Protein 5OGE (pdb70)

Foldseek 3Di:
DVQLFDCSLLVLLLVLVVLLVCCDPPVLDPPPDQQVLVLVLLLLVLLQVVLVVVVVPPAADDDDVLLVLCLVLLLLVLLLVVLLVQLVVLDPPLRLLLLLLVLLVVLLVVCCVQVVDDCDPLLVVLSVLLNVLSVLLVVFDDDPVSVVRNVVSSVSSSVSLSCNLRSLLNSCVVVVPAQSHSLNSNSVSNNVSSVVVSVVPGDDDPPVCPVVCDPSVSVSSSSSSVSVNSNSSSLSSCCHNPHSSRSSLSVSLSVLVVVVCCVVVPPDDGDVSNVVSSVSSVVSVVSNVVVVVVVVVVD/DPCLFDCSLLVLLLVLVVLLVCCDPPVLDPPPDQQVLVLVLLLLVLLQVVLVVVVVPPFADDDDVLLVLCLVLLLLVLLLVVLLVQLVVQDPPLVLLLLLLVLLVVLLVVLCVQVVDDCDPLLVVLSVLLNVLSCLQVVPDDDDHCHCSNVVSSVSSSVSLSCNLSSLLNSCVVVVNDLRHSLNSSSVSNNVSSVVVSVVPGDDDPPVCPVVCDPSVSVSSSSSSVSVSSNSSSLSSCCHNPNSSRSSLSVSLSVLVVVVCCVVVPPDDDDVSNVVSSVSSVVSVVSNVVVVVVVVVVD/DPPLFDCVLLVLLLVLVVLLVCCDPPVLDPPPDQQVLVLVLLLLVLLQVVLVVVVVPPFADDDDVLLVLCLVLLLLVLLLVVLLVQLVVQDPPLVLLLLLLVLLVVLLVVCCVQVVDDCDPLLVVLSVLLNVLSVLLVVFDDDDDPVCSNPSNVVSSVSSSVSLSCNLRSLLNSCVVVVNALRHSLNSSSVSNNVSSVVVSVVPGDDDPPVCPVVCDPSVSVSSSSSSVSVNSNSSSLSSCCHNPHSSRSSLSVSLSVLVVVVCCVVVPPDDGDVSNVVSSVSSVVSVVSNVVVVVVVVVVD/DPCLFDCSLLVLLLVLVVLLVCCDPPVLDPCPDQQVLVLVLLLLVLLQVVLVVVVVPPFADDDDVLLVLCLVLLLLVLLLVVLLVQLCVQDPPLRLLLLLLVLLVVLLVVCCVQVVDDCDPLLVVLSVLLNVLSVLLVVFDDDDPPPPVRCVRNVVSSVSSSVSLSCNLRSLLNSCVVVVGALRHSLNSSSVSNNVSSVVVSVVPGDDDPPVCPVVCDPSVSVSSSSSSVSVNSNSSSLSSCCHNPHSSRSSLSVSLSVLVVLVCCVVVPPDDGDVSNVVSSVSSVVSVVSNVVVVVVVVVVD/DVCLFDCSLLVLLLVLVVLLVCCDPPVLDPPPDQQVLVLVLLLLVLLQVCLVVVVVPPFADDDDVLLVLCLVLLLLVLLLVVLLVVLVVQFPPLRLLLLLLVLLVVLLVVCCVQVVDDCDPLLVVLSVLLNVLSVLLVVFDDRRPDDVCVTHDCNVVSSVSSSVSLSCNLRSLLSSCVVVVRAQRHSLNSNSVSNNVSSVVVSVVPGDDDPPVCDVVCDPSVSVSSSSSSVSVNSNSRSLSSCCHNPHSSRSSLSVSLSVLVVLVCCVVVPPDDGDVSNVVSSVSSVVSVVSNVVVVVVVVVVD/DPPLFDCVLLVLLLVLVVLLVCCDPPVLDPPPDQQVLVLVLLLLVLLQVVLVVVVVPPFADDDDVLLVLCLVLLLLVLLLVVLLVQLVVLDPPLRLLLLLLVLLVVLLVVLCVQVVDDCDPLLVVLSVLLNVLSVLLPVQDDDPPDDPPVVSVVRNVVSSVSSSVSLSCNLRSLLNSCVVVVRAQRHSLNSSSVSNNVVSVVVSVVPGDDDPPVCDVVCDPSVSVSSSSSSVSVNSNSRSLSSCCHRPHSSRSSLSVSLSVLVVVVCCVVVPPDDGDVSNVVSSVSSVVSVVSNVVVVVVVVVVD/DPPLFDCVLLVLLLVLVVLLVCCDPPVLDPPPDQQVLVLVLLLLVLLQVVLVVVVVPPFADDDDVLLVLCLVLLLLVLLLVVLLVQLVVLDPPLRLLLLLLVLLVVLLVVLCVQVVDDCDPLLVVLSVLLNVLSVLLVVFDDDDDDPPVRVPRSVVSSVSSSVSLSCNLRSLLNSCVVVVPALRHSLNSSSVSNNVSSVVVSVVPGDDDPPVCDVVCDPSVSVSSSSSSVSVNSNSSSLSSCCHNPHSSRSSLSVSLSVLVVVVCCVVVPPDDGDVSNVVSSVSSVVSVVSNVVVVVVVVVVDPDD/DPPLFDCSLLVLLLVLVVLLVCCDPPVLDPPPDQQVLVLVLLLLVLLQVVLVVVVVPPAADDDDVLLVLCLVLLLLVLLLVVLLVVLVVPDPPLRLLLLLLVLLVVLLVVLCVQVVDDCDPLLVVLSVLLNVLSVLLVVQDDCPDDDVVNVVSSVSSSVSLSCNLRSLLSSCVVVVRRQRHSLNSNSVSNNVVSVVVSVVPGDDDPPVCDVVCDPSVSVSSSSSSVSVNSNSRSLSSCCHNPHSSRSSLSVSLSVLVVLVCCVVVPPDDGDVSNVVSSVSSVVSVVSNVVVVVVVVVVD

InterPro domains:
  IPR013657 HUT1 [PF08449] (33-321)
  IPR037185 Multidrug transporter EmrE superfamily [SSF103481] (221-327)
  IPR050186 Triose Phosphate/Phosphate Translocator [PTHR11132] (23-329)

Nearest PDB structures (foldseek):
  5oge-assembly4_F  TM=1.003E+00  e=3.141E-38  Saccharomyces cerevisiae S288C
  5oge-assembly4_D  TM=9.972E-01  e=7.510E-37  Saccharomyces cerevisiae S288C
  5oge-assembly3_C  TM=9.976E-01  e=1.014E-36  Saccharomyces cerevisiae S288C
  5oge-assembly1_A  TM=1.000E+00  e=1.626E-36  Saccharomyces cerevisiae S288C
  5oge-assembly1_E  TM=9.940E-01  e=1.014E-36  Saccharomyces cerevisiae S288C

Radius of gyration: 61.3 Å; Cα contacts (8 Å, |Δi|>4): 2770; chains: 8; bounding box: 71×114×196 Å

Secondary structure (DSSP, 8-state):
--SSSTTHHHHHHHHHHHHHHHIIIIIS-----S-HHHHHHHHHHHHHHHHHHHHS-------SHHHHHHHHHHHHHHHHHHHHHHHHHHS-HHHHHHHHHHHHHHHHHHHHHHT-----HHHHHHHHHHHHHHHHHHHT---HHHHHHHHHHHHHHHHHHHHHHHHHHHHHHHTT--TTHHHHHHHHTHHHHHHHHHHHHS---HHHHHTTSSHHHHHHHHHHHHHHHHHHHHHHHHHHHS-HHHHHHHHHHTHHHHHHHHHHHS-----HHHHHHHHHHHHHHHHHHHHHHHHHHH-/---SSTTHHHHHHHHHHHHHHHIIIIIS-----S-HHHHHHHHHHHHHHHHHHHHS-------SHHHHHHHHHHHHHHHHHHHHHHHHHHS-HHHHHHHHHHHHHHHHHHTHHHH-----HHHHHHHHHHHHHHHHHHTT-------THHHHHHHHHHHHHHHHHHHHHHHHHHHT--HHHHHHHHHHTHHHHHHHHHHHHS---HHHHHTTSSHHHHHHHHHHHHHHHHHHHHHHHHHHHS-HHHHHHHHHHTHHHHHHHHHHHS-----HHHHHHHHHHHHHHHHHHHHHHHHHHH-/--SSSTTHHHHHHHHHHHHHHHIIIIIS-----S-HHHHHHHHHHHHHHHHHHHHS-------SHHHHHHHHHHHHHHHHHHHHHHHHHHS-HHHHHHHHHHHHHHHHHHHHHHT-----HHHHHHHHHHHHHHHHHHHTS------TTSHHHHHHHHHHHHHHHHHHHHHHHHHHHTT--HHHHHHHHHHTHHHHHHHHHHHHS---HHHHHTTSSHHHHHHHHHHHHHHHHHHHHHHHHHHHS-HHHHHHHHHHTHHHHHHHHHHHS-----HHHHHHHHHHHHHHHHHHHHHHHHHHH-/--SSSTTHHHHHHHHHHHHHHHIIIIIS-----S-HHHHHHHHHHHHHHHHHHHHS-------SHHHHHHHHHHHHHHHHHHHHHHHHHHS-HHHHHHHHHHHHHHHHHHHHHHT-----HHHHHHHHHHHHHHHHHHHTS------HHHHHHHHHHHHHHHHHHHHHHHHHHHHHHHTT--HHHHHHHHHHTHHHHHHHHHHHHS---HHHHHTTSSHHHHHHHHHHHHHHHHHHHHHHHHHHHS-HHHHHHHHHHTHHHHHHHHHHHS-----HHHHHHHHHHHHHHHHHHHHHHHHHHH-/--SSSTTHHHHHHHHHHHHHHHIIIIIS-----S-HHHHHHHHHHHHHHHHHHHHS-------SHHHHHHHHHHHHHHHHHHHHHHHHHHS-HHHHHHHHHHHHHHHHHHHHHHT-----HHHHHHHHHHHHHHHHHHHT-S------TTSS-THHHHHHHHHHHHHHHHHHHHHHHHHTT-TTHHHHHHHHHHHHHHHHHHHHHHS---HHHHHTTSSHHHHHHHHHHHHHHHHHHHHHHHHHHHS-HHHHHHHHHHTHHHHHHHHHHHS-----HHHHHHHHHHHHHHHHHHHHHHHHHHH-/----STTHHHHHHHHHHHHHHHIIIIIS-----S-HHHHHHHHHHHHHHHHHHHHS-------SHHHHHHHHHHHHHHHHHHHHHHHHHHS-HHHHHHHHHHHHHHHHHHHHHHT-----HHHHHHHHHHHHHHHHHHHTS-------TTTTHHHHHHHHHHHHHHHHHHHHHHHHHHHHTT-TTHHHHHHHHHHHHHHHHHHHHHHS---HHHHHTTSSHHHHHHHHHHHHHHHHHHHHHHHHHHHS-HHHHHHHHHHTHHHHHHHHHHHS-----HHHHHHHHHHHHHHHHHHHHHHHHHHH-/----STTHHHHHHHHHHHHHHHIIIIIS-----S-HHHHHHHHHHHHHHHHHHHHS-------SHHHHHHHHHHHHHHHHHHHHHHHHHHS-HHHHHHHHHHHHHHHHHHHHHHT-----HHHHHHHHHHHHHHHHHHHT-------HHHHHHHHHHHHHHHHHHHHHHHHHHHHHHHTT--HHHHHHHHHHTHHHHHHHHHHHHS---HHHHHTTSSHHHHHHHHHHHHHHHHHHHHHHHHHHHS-HHHHHHHHHHTHHHHHHHHHHHS-----HHHHHHHHHHHHHHHHHHHHHHHHHTTSS--/----STTHHHHHHHHHHHHHHHIIIIIS-----S-HHHHHHHHHHHHHHHHHHHHS-------SHHHHHHHHHHHHHHHHHHHHHHHHHHS-HHHHHHHHHHHHHHHHHHHHHHT-----HHHHHHHHHHHHHHHHHHHT--------HHHHHHHHHHHHHHHHHHHHHHHHHHTT-TTHHHHHHHHHHHHHHHHHHHHHHS---HHHHHTTSSHHHHHHHHHHHHHHHHHHHHHHHHHHHS-HHHHHHHHHHTHHHHHHHHHHHS-----HHHHHHHHHHHHHHHHHHHHHHHHHHH-

Organism: Saccharomyces cerevisiae (strain ATCC 204508 / S288c) (NCBI:txid559292)

GO terms:
  GO:0005458 GDP-mannose transmembrane transporter activity (F, IDA)
  GO:0005794 Golgi apparatus (C, IDA)
  GO:0005458 GDP-mannose transmembrane transporter activity (F, IMP)
  GO:0005739 mitochondrion (C, HDA)
  GO:1990570 GDP-mannose transmembrane transport (P, IMP)

Sequence (2417 aa):
SVANSGPISILSYCGSSILMTVTNKFVVNLKDFNMNFVMLFVQSLVCTITLIILRILGFRSLNKTDAKNWFPISFLLVLMIYTSSKALQYLAVPIYTIFKNLTIILIAYGEVLFFGGSVTSMELSSFLLMVLSSVVATWGDQAVASFNPGYFWMFTNCITSALFVLIMRKRIKLTNFKDFDTMFYNNVLALPILLLFSFCVEDWSSVNLTNNFSNDSLTAMIISGVASVGISYCSGWCVRVTSSTTYSMVGALNKLPIALSGLIFFDAPRNFLSILSIFIGFLSGIIYAVAKQKKQQAQSVANSGPISILSYCGSSILMTVTNKFVVNLKDFNMNFVMLFVQSLVCTITLIILRILGFRSLNKTDAKNWFPISFLLVLMIYTSSKALQYLAVPIYTIFKNLTIILIAYGEVLFFGGSVTSMELSSFLLMVLSSVVATWGDQQAVAFNPGYFWMFTNCITSALFVLIMRKRIKLTNFKDFDTMFYNNVLALPILLLFSFCVEDWSSVNLTNNFSNDSLTAMIISGVASVGISYCSGWCVRVTSSTTYSMVGALNKLPIALSGLIFFDAPRNFLSILSIFIGFLSGIIYAVAKQKKQQAQSVANSGPISILSYCGSSILMTVTNKFVVNLKDFNMNFVMLFVQSLVCTITLIILRILGFRSLNKTDAKNWFPISFLLVLMIYTSSKALQYLAVPIYTIFKNLTIILIAYGEVLFFGGSVTSMELSSFLLMVLSSVVATWGDQQAVAVASFNPGYFWMFTNCITSALFVLIMRKRIKLTNFKDFDTMFYNNVLALPILLLFSFCVEDWSSVNLTNNFSNDSLTAMIISGVASVGISYCSGWCVRVTSSTTYSMVGALNKLPIALSGLIFFDAPRNFLSILSIFIGFLSGIIYAVAKQKKQQAQSVANSGPISILSYCGSSILMTVTNKFVVNLKDFNMNFVMLFVQSLVCTITLIILRILGFRSLNKTDAKNWFPISFLLVLMIYTSSKALQYLAVPIYTIFKNLTIILIAYGEVLFFGGSVTSMELSSFLLMVLSSVVATWGDQQAVAAVASFNPGYFWMFTNCITSALFVLIMRKRIKLTNFKDFDTMFYNNVLALPILLLFSFCVEDWSSVNLTNNFSNDSLTAMIISGVASVGISYCSGWCVRVTSSTTYSMVGALNKLPIALSGLIFFDAPRNFLSILSIFIGFLSGIIYAVAKQKKQQAQSVANSGPISILSYCGSSILMTVTNKFVVNLKDFNMNFVMLFVQSLVCTITLIILRILGFRSLNKTDAKNWFPISFLLVLMIYTSSKALQYLAVPIYTIFKNLTIILIAYGEVLFFGGSVTSMELSSFLLMVLSSVVATWGDQQAVAAAVASFNPGYFWMFTNCITSALFVLIMRKRIKLTNFKDFDTMFYNNVLALPILLLFSFCVEDWSSVNLTNNFSNDSLTAMIISGVASVGISYCSGWCVRVTSSTTYSMVGALNKLPIALSGLIFFDAPRNFLSILSIFIGFLSGIIYAVAKQKKQQAQSVANSGPISILSYCGSSILMTVTNKFVVNLKDFNMNFVMLFVQSLVCTITLIILRILGFRSLNKTDAKNWFPISFLLVLMIYTSSKALQYLAVPIYTIFKNLTIILIAYGEVLFFGGSVTSMELSSFLLMVLSSVVATWGDQQAVAAGAVASFNPGYFWMFTNCITSALFVLIMRKRIKLTNFKDFDTMFYNNVLALPILLLFSFCVEDWSSVNLTNNFSNDSLTAMIISGVASVGISYCSGWCVRVTSSTTYSMVGALNKLPIALSGLIFFDAPRNFLSILSIFIGFLSGIIYAVAKQKKQQAQSVANSGPISILSYCGSSILMTVTNKFVVNLKDFNMNFVMLFVQSLVCTITLIILRILGFRSLNKTDAKNWFPISFLLVLMIYTSSKALQYLAVPIYTIFKNLTIILIAYGEVLFFGGSVTSMELSSFLLMVLSSVVATWGDQQAVAAVASFNPGYFWMFTNCITSALFVLIMRKRIKLTNFKDFDTMFYNNVLALPILLLFSFCVEDWSSVNLTNNFSNDSLTAMIISGVASVGISYCSGWCVRVTSSTTYSMVGALNKLPIALSGLIFFDAPRNFLSILSIFIGFLSGIIYAVAKQKKQQAQPLRSVANSGPISILSYCGSSILMTVTNKFVVNLKDFNMNFVMLFVQSLVCTITLIILRILGFRSLNKTDAKNWFPISFLLVLMIYTSSKALQYLAVPIYTIFKNLTIILIAYGEVLFFGGSVTSMELSSFLLMVLSSVVATWGDQQAVAANPGYFWMFTNCITSALFVLIMRKRIKLTNFKDFDTMFYNNVLALPILLLFSFCVEDWSSVNLTNNFSNDSLTAMIISGVASVGISYCSGWCVRVTSSTTYSMVGALNKLPIALSGLIFFDAPRNFLSILSIFIGFLSGIIYAVAKQKKQQAQ

Structure (mmCIF, N/CA/C/O backbone):
data_5OGE
#
_entry.id   5OGE
#
_cell.length_a   45.570
_cell.length_b   102.910
_cell.length_c   181.410
_cell.angle_alpha   89.92
_cell.angle_beta   90.12
_cell.angle_gamma   90.06
#
_symmetry.space_group_name_H-M   'P 1'
#
loop_
_entity.id
_entity.type
_entity.pdbx_description
1 polymer 'GDP-mannose transporter 1'
2 non-polymer '(2R)-2,3-dihydroxypropyl (9Z)-octadec-9-enoate'
#
loop_
_atom_site.group_PDB
_atom_site.id
_atom_site.type_symbol
_atom_site.label_atom_id
_atom_site.label_alt_id
_atom_site.label_comp_id
_atom_site.label_asym_id
_atom_site.label_entity_id
_atom_site.label_seq_id
_atom_site.pdbx_PDB_ins_code
_atom_site.Cartn_x
_atom_site.Cartn_y
_atom_site.Cartn_z
_atom_site.occupancy
_atom_site.B_iso_or_equiv
_atom_site.auth_seq_id
_atom_site.auth_comp_id
_atom_site.auth_asym_id
_atom_site.auth_atom_id
_atom_site.pdbx_PDB_model_num
ATOM 1 N N . SER A 1 16 ? -56.438 -28.426 29.150 1.00 116.72 16 SER A N 1
ATOM 2 C CA . SER A 1 16 ? -57.718 -27.786 29.377 1.00 142.93 16 SER A CA 1
ATOM 3 C C . SER A 1 16 ? -58.099 -27.861 30.829 1.00 175.11 16 SER A C 1
ATOM 4 O O . SER A 1 16 ? -57.259 -27.948 31.715 1.00 137.34 16 SER A O 1
ATOM 7 N N . VAL A 1 17 ? -59.397 -27.830 31.050 1.00 107.43 17 VAL A N 1
ATOM 8 C CA . VAL A 1 17 ? -59.964 -27.885 32.371 1.00 107.93 17 VAL A CA 1
ATOM 9 C C . VAL A 1 17 ? -59.422 -29.076 33.157 1.00 109.99 17 VAL A C 1
ATOM 10 O O . VAL A 1 17 ? -58.759 -28.909 34.172 1.00 108.52 17 VAL A O 1
ATOM 14 N N . ALA A 1 18 ? -59.655 -30.276 32.648 1.00 106.11 18 ALA A N 1
ATOM 15 C CA . ALA A 1 18 ? -59.253 -31.474 33.357 1.00 104.39 18 ALA A CA 1
ATOM 16 C C . ALA A 1 18 ? -57.930 -32.076 32.961 1.00 106.43 18 ALA A C 1
ATOM 17 O O . ALA A 1 18 ? -57.582 -33.140 33.460 1.00 104.77 18 ALA A O 1
ATOM 19 N N . ASN A 1 19 ? -57.192 -31.442 32.063 1.00 102.59 19 ASN A N 1
ATOM 20 C CA . ASN A 1 19 ? -55.906 -32.010 31.712 1.00 100.62 19 ASN A CA 1
ATOM 21 C C . ASN A 1 19 ? -54.829 -31.289 32.482 1.00 103.30 19 ASN A C 1
ATOM 22 O O . ASN A 1 19 ? -54.061 -30.521 31.925 1.00 102.83 19 ASN A O 1
ATOM 27 N N . SER A 1 20 ? -54.808 -31.540 33.790 1.00 98.80 20 SER A N 1
ATOM 28 C CA . SER A 1 20 ? -53.817 -30.932 34.694 1.00 97.71 20 SER A CA 1
ATOM 29 C C . SER A 1 20 ? -53.903 -31.380 36.177 1.00 99.22 20 SER A C 1
ATOM 30 O O . SER A 1 20 ? -54.947 -31.791 36.653 1.00 97.83 20 SER A O 1
ATOM 33 N N . GLY A 1 21 ? -52.774 -31.278 36.881 1.00 95.06 21 GLY A N 1
ATOM 34 C CA . GLY A 1 21 ? -52.630 -31.576 38.302 1.00 93.85 21 GLY A CA 1
ATOM 35 C C . GLY A 1 21 ? -52.865 -33.002 38.769 1.00 94.90 21 GLY A C 1
ATOM 36 O O . GLY A 1 21 ? -52.494 -33.963 38.085 1.00 93.34 21 GLY A O 1
ATOM 37 N N . PRO A 1 22 ? -53.467 -33.150 39.977 1.00 90.46 22 PRO A N 1
ATOM 38 C CA . PRO A 1 22 ? -53.693 -34.495 40.541 1.00 88.83 22 PRO A CA 1
ATOM 39 C C . PRO A 1 22 ? -54.771 -35.341 39.855 1.00 91.05 22 PRO A C 1
ATOM 40 O O . PRO A 1 22 ? -54.916 -36.515 40.195 1.00 89.15 22 PRO A O 1
ATOM 44 N N . ILE A 1 23 ? -55.512 -34.758 38.893 1.00 88.44 23 ILE A N 1
ATOM 45 C CA . ILE A 1 23 ? -56.555 -35.449 38.121 1.00 88.25 23 ILE A CA 1
ATOM 46 C C . ILE A 1 23 ? -55.912 -36.598 37.330 1.00 88.93 23 ILE A C 1
ATOM 47 O O . ILE A 1 23 ? -56.471 -37.692 37.287 1.00 87.54 23 ILE A O 1
ATOM 52 N N . SER A 1 24 ? -54.710 -36.349 36.766 1.00 84.13 24 SER A N 1
ATOM 53 C CA . SER A 1 24 ? -53.892 -37.309 36.022 1.00 82.65 24 SER A CA 1
ATOM 54 C C . SER A 1 24 ? -53.499 -38.507 36.889 1.00 85.03 24 SER A C 1
ATOM 55 O O . SER A 1 24 ? -53.497 -39.636 36.400 1.00 83.69 24 SER A O 1
ATOM 58 N N . ILE A 1 25 ? -53.146 -38.246 38.169 1.00 81.41 25 ILE A N 1
ATOM 59 C CA . ILE A 1 25 ? -52.762 -39.256 39.159 1.00 80.16 25 ILE A CA 1
ATOM 60 C C . ILE A 1 25 ? -53.962 -40.166 39.449 1.00 84.50 25 ILE A C 1
ATOM 61 O O . ILE A 1 25 ? -53.840 -41.383 39.301 1.00 83.37 25 ILE A O 1
ATOM 66 N N . LEU A 1 26 ? -55.128 -39.565 39.804 1.00 82.03 26 LEU A N 1
ATOM 67 C CA . LEU A 1 26 ? -56.388 -40.262 40.092 1.00 81.93 26 LEU A CA 1
ATOM 68 C C . LEU A 1 26 ? -56.837 -41.099 38.901 1.00 85.43 26 LEU A C 1
ATOM 69 O O . LEU A 1 26 ? -57.316 -42.218 39.096 1.00 85.10 26 LEU A O 1
ATOM 74 N N . SER A 1 27 ? -56.650 -40.565 37.671 1.00 81.76 27 SER A N 1
ATOM 75 C CA . SER A 1 27 ? -56.979 -41.244 36.416 1.00 81.42 27 SER A CA 1
ATOM 76 C C . SER A 1 27 ? -56.012 -42.400 36.152 1.00 84.21 27 SER A C 1
ATOM 77 O O . SER A 1 27 ? -56.465 -43.479 35.774 1.00 83.22 27 SER A O 1
ATOM 80 N N . TYR A 1 28 ? -54.691 -42.184 36.375 1.00 80.80 28 TYR A N 1
ATOM 81 C CA . TYR A 1 28 ? -53.656 -43.206 36.204 1.00 80.17 28 TYR A CA 1
ATOM 82 C C . TYR A 1 28 ? -53.887 -44.345 37.186 1.00 83.64 28 TYR A C 1
ATOM 83 O O . TYR A 1 28 ? -53.726 -45.505 36.812 1.00 82.92 28 TYR A O 1
ATOM 92 N N . CYS A 1 29 ? -54.330 -44.013 38.413 1.00 80.51 29 CYS A N 1
ATOM 93 C CA . CYS A 1 29 ? -54.645 -44.979 39.461 1.00 80.29 29 CYS A CA 1
ATOM 94 C C . CYS A 1 29 ? -55.845 -45.835 39.081 1.00 85.10 29 CYS A C 1
ATOM 95 O O . CYS A 1 29 ? -55.734 -47.056 39.103 1.00 84.42 29 CYS A O 1
ATOM 98 N N . GLY A 1 30 ? -56.951 -45.191 38.703 1.00 83.17 30 GLY A N 1
ATOM 99 C CA . GLY A 1 30 ? -58.183 -45.854 38.283 1.00 84.17 30 GLY A CA 1
ATOM 100 C C . GLY A 1 30 ? -58.004 -46.770 37.086 1.00 89.38 30 GLY A C 1
ATOM 101 O O . GLY A 1 30 ? -58.557 -47.874 37.060 1.00 89.09 30 GLY A O 1
ATOM 102 N N . SER A 1 31 ? -57.208 -46.322 36.094 1.00 86.92 31 SER A N 1
ATOM 103 C CA . SER A 1 31 ? -56.890 -47.090 34.886 1.00 86.88 31 SER A CA 1
ATOM 104 C C . SER A 1 31 ? -56.003 -48.296 35.223 1.00 90.95 31 SER A C 1
ATOM 105 O O . SER A 1 31 ? -56.100 -49.320 34.550 1.00 91.36 31 SER A O 1
ATOM 108 N N . SER A 1 32 ? -55.145 -48.171 36.261 1.00 86.58 32 SER A N 1
ATOM 109 C CA . SER A 1 32 ? -54.262 -49.238 36.733 1.00 85.54 32 SER A CA 1
ATOM 110 C C . SER A 1 32 ? -55.092 -50.285 37.470 1.00 89.92 32 SER A C 1
ATOM 111 O O . SER A 1 32 ? -54.828 -51.474 37.316 1.00 89.08 32 SER A O 1
ATOM 114 N N . ILE A 1 33 ? -56.109 -49.837 38.248 1.00 87.70 33 ILE A N 1
ATOM 115 C CA . ILE A 1 33 ? -57.047 -50.679 39.005 1.00 88.18 33 ILE A CA 1
ATOM 116 C C . ILE A 1 33 ? -57.883 -51.515 38.021 1.00 94.30 33 ILE A C 1
ATOM 117 O O . ILE A 1 33 ? -57.968 -52.734 38.181 1.00 93.94 33 ILE A O 1
ATOM 122 N N . LEU A 1 34 ? -58.469 -50.853 36.997 1.00 92.52 34 LEU A N 1
ATOM 123 C CA . LEU A 1 34 ? -59.287 -51.474 35.952 1.00 93.53 34 LEU A CA 1
ATOM 124 C C . LEU A 1 34 ? -58.492 -52.544 35.191 1.00 98.78 34 LEU A C 1
ATOM 125 O O . LEU A 1 34 ? -59.031 -53.615 34.913 1.00 98.56 34 LEU A O 1
ATOM 130 N N . MET A 1 35 ? -57.208 -52.259 34.885 1.00 96.12 35 MET A N 1
ATOM 131 C CA . MET A 1 35 ? -56.306 -53.167 34.175 1.00 95.94 35 MET A CA 1
ATOM 132 C C . MET A 1 35 ? -55.959 -54.389 35.017 1.00 99.11 35 MET A C 1
ATOM 133 O O . MET A 1 35 ? -55.816 -55.476 34.463 1.00 98.83 35 MET A O 1
ATOM 138 N N . THR A 1 36 ? -55.826 -54.214 36.348 1.00 95.02 36 THR A N 1
ATOM 139 C CA . THR A 1 36 ? -55.506 -55.298 37.279 1.00 94.34 36 THR A CA 1
ATOM 140 C C . THR A 1 36 ? -56.701 -56.240 37.461 1.00 98.00 36 THR A C 1
ATOM 141 O O . THR A 1 36 ? -56.514 -57.454 37.397 1.00 97.76 36 THR A O 1
ATOM 145 N N . VAL A 1 37 ? -57.920 -55.690 37.657 1.00 94.33 37 VAL A N 1
ATOM 146 C CA . VAL A 1 37 ? -59.139 -56.493 37.833 1.00 94.58 37 VAL A CA 1
ATOM 147 C C . VAL A 1 37 ? -59.530 -57.220 36.541 1.00 97.63 37 VAL A C 1
ATOM 148 O O . VAL A 1 37 ? -60.049 -58.329 36.621 1.00 97.86 37 VAL A O 1
ATOM 152 N N . THR A 1 38 ? -59.260 -56.617 35.362 1.00 92.87 38 THR A N 1
ATOM 153 C CA . THR A 1 38 ? -59.554 -57.244 34.072 1.00 92.55 38 THR A CA 1
ATOM 154 C C . THR A 1 38 ? -58.624 -58.442 33.863 1.00 95.41 38 THR A C 1
ATOM 155 O O . THR A 1 38 ? -59.102 -59.519 33.524 1.00 95.60 38 THR A O 1
ATOM 159 N N . ASN A 1 39 ? -57.319 -58.270 34.132 1.00 90.83 39 ASN A N 1
ATOM 160 C CA . ASN A 1 39 ? -56.313 -59.318 33.975 1.00 90.42 39 ASN A CA 1
ATOM 161 C C . ASN A 1 39 ? -56.472 -60.506 34.927 1.00 94.80 39 ASN A C 1
ATOM 162 O O . ASN A 1 39 ? -56.012 -61.594 34.585 1.00 94.54 39 ASN A O 1
ATOM 167 N N . LYS A 1 40 ? -57.116 -60.320 36.099 1.00 91.85 40 LYS A N 1
ATOM 168 C CA . LYS A 1 40 ? -57.288 -61.422 37.052 1.00 92.61 40 LYS A CA 1
ATOM 169 C C . LYS A 1 40 ? -58.739 -61.929 37.191 1.00 98.84 40 LYS A C 1
ATOM 170 O O . LYS A 1 40 ? -58.935 -63.010 37.753 1.00 99.51 40 LYS A O 1
ATOM 176 N N . PHE A 1 41 ? -59.743 -61.178 36.684 1.00 96.16 41 PHE A N 1
ATOM 177 C CA . PHE A 1 41 ? -61.147 -61.605 36.755 1.00 97.32 41 PHE A CA 1
ATOM 178 C C . PHE A 1 41 ? -61.774 -61.846 35.383 1.00 101.68 41 PHE A C 1
ATOM 179 O O . PHE A 1 41 ? -62.382 -62.895 35.182 1.00 102.05 41 PHE A O 1
ATOM 187 N N . VAL A 1 42 ? -61.631 -60.885 34.448 1.00 98.42 42 VAL A N 1
ATOM 188 C CA . VAL A 1 42 ? -62.210 -60.965 33.099 1.00 99.40 42 VAL A CA 1
ATOM 189 C C . VAL A 1 42 ? -61.387 -61.885 32.180 1.00 105.06 42 VAL A C 1
ATOM 190 O O . VAL A 1 42 ? -61.889 -62.918 31.732 1.00 105.02 42 VAL A O 1
ATOM 194 N N . VAL A 1 43 ? -60.134 -61.491 31.897 1.00 102.95 43 VAL A N 1
ATOM 195 C CA . VAL A 1 43 ? -59.209 -62.216 31.026 1.00 103.72 43 VAL A CA 1
ATOM 196 C C . VAL A 1 43 ? -58.100 -62.906 31.839 1.00 109.59 43 VAL A C 1
ATOM 197 O O . VAL A 1 43 ? -56.913 -62.818 31.512 1.00 108.24 43 VAL A O 1
ATOM 201 N N . ASN A 1 44 ? -58.517 -63.640 32.886 1.00 109.19 44 ASN A N 1
ATOM 202 C CA . ASN A 1 44 ? -57.618 -64.395 33.762 1.00 109.79 44 ASN A CA 1
ATOM 203 C C . ASN A 1 44 ? -56.951 -65.569 33.029 1.00 116.30 44 ASN A C 1
ATOM 204 O O . ASN A 1 44 ? -57.255 -65.816 31.853 1.00 116.69 44 ASN A O 1
ATOM 209 N N . LEU A 1 45 ? -56.011 -66.261 33.719 1.00 113.42 45 LEU A N 1
ATOM 210 C CA . LEU A 1 45 ? -55.224 -67.393 33.206 1.00 113.57 45 LEU A CA 1
ATOM 211 C C . LEU A 1 45 ? -54.481 -66.970 31.920 1.00 116.68 45 LEU A C 1
ATOM 212 O O . LEU A 1 45 ? -54.508 -67.653 30.890 1.00 116.56 45 LEU A O 1
ATOM 217 N N . LYS A 1 46 ? -53.848 -65.787 32.013 1.00 112.30 46 LYS A N 1
ATOM 218 C CA . LYS A 1 46 ? -53.080 -65.136 30.964 1.00 111.47 46 LYS A CA 1
ATOM 219 C C . LYS A 1 46 ? -51.563 -65.379 31.178 1.00 115.98 46 LYS A C 1
ATOM 220 O O . LYS A 1 46 ? -50.749 -64.453 31.097 1.00 114.61 46 LYS A O 1
ATOM 226 N N . ASP A 1 47 ? -51.197 -66.657 31.440 1.00 114.06 47 ASP A N 1
ATOM 227 C CA . ASP A 1 47 ? -49.815 -67.137 31.605 1.00 113.70 47 ASP A CA 1
ATOM 228 C C . ASP A 1 47 ? -49.326 -67.486 30.176 1.00 116.13 47 ASP A C 1
ATOM 229 O O . ASP A 1 47 ? -48.999 -68.633 29.847 1.00 116.30 47 ASP A O 1
ATOM 234 N N . PHE A 1 48 ? -49.343 -66.445 29.327 1.00 110.85 48 PHE A N 1
ATOM 235 C CA . PHE A 1 48 ? -49.036 -66.430 27.903 1.00 110.09 48 PHE A CA 1
ATOM 236 C C . PHE A 1 48 ? -47.620 -66.833 27.546 1.00 112.22 48 PHE A C 1
ATOM 237 O O . PHE A 1 48 ? -46.667 -66.502 28.257 1.00 111.56 48 PHE A O 1
ATOM 245 N N . ASN A 1 49 ? -47.496 -67.528 26.407 1.00 107.41 49 ASN A N 1
ATOM 246 C CA . ASN A 1 49 ? -46.236 -68.008 25.850 1.00 106.19 49 ASN A CA 1
ATOM 247 C C . ASN A 1 49 ? -45.648 -66.962 24.893 1.00 106.02 49 ASN A C 1
ATOM 248 O O . ASN A 1 49 ? -44.436 -66.950 24.680 1.00 105.38 49 ASN A O 1
ATOM 253 N N . MET A 1 50 ? -46.512 -66.082 24.329 1.00 99.59 50 MET A N 1
ATOM 254 C CA . MET A 1 50 ? -46.133 -65.019 23.390 1.00 97.38 50 MET A CA 1
ATOM 255 C C . MET A 1 50 ? -46.582 -63.638 23.893 1.00 98.46 50 MET A C 1
ATOM 256 O O . MET A 1 50 ? -47.540 -63.060 23.376 1.00 97.71 50 MET A O 1
ATOM 261 N N . ASN A 1 51 ? -45.862 -63.115 24.899 1.00 93.59 51 ASN A N 1
ATOM 262 C CA . ASN A 1 51 ? -46.122 -61.837 25.574 1.00 92.23 51 ASN A CA 1
ATOM 263 C C . ASN A 1 51 ? -45.995 -60.596 24.676 1.00 94.02 51 ASN A C 1
ATOM 264 O O . ASN A 1 51 ? -46.800 -59.680 24.828 1.00 93.67 51 ASN A O 1
ATOM 269 N N . PHE A 1 52 ? -44.994 -60.549 23.767 1.00 89.01 52 PHE A N 1
ATOM 270 C CA . PHE A 1 52 ? -44.792 -59.409 22.855 1.00 87.97 52 PHE A CA 1
ATOM 271 C C . PHE A 1 52 ? -45.900 -59.314 21.799 1.00 90.80 52 PHE A C 1
ATOM 272 O O . PHE A 1 52 ? -46.224 -58.213 21.358 1.00 90.02 52 PHE A O 1
ATOM 280 N N . VAL A 1 53 ? -46.476 -60.470 21.408 1.00 87.30 53 VAL A N 1
ATOM 281 C CA . VAL A 1 53 ? -47.585 -60.599 20.453 1.00 87.37 53 VAL A CA 1
ATOM 282 C C . VAL A 1 53 ? -48.855 -60.056 21.136 1.00 90.64 53 VAL A C 1
ATOM 283 O O . VAL A 1 53 ? -49.657 -59.368 20.501 1.00 90.22 53 VAL A O 1
ATOM 287 N N . MET A 1 54 ? -48.995 -60.336 22.446 1.00 86.74 54 MET A N 1
ATOM 288 C CA . MET A 1 54 ? -50.092 -59.876 23.295 1.00 86.62 54 MET A CA 1
ATOM 289 C C . MET A 1 54 ? -50.053 -58.354 23.426 1.00 88.97 54 MET A C 1
ATOM 290 O O . MET A 1 54 ? -51.104 -57.716 23.368 1.00 88.77 54 MET A O 1
ATOM 295 N N . LEU A 1 55 ? -48.839 -57.778 23.579 1.00 84.06 55 LEU A N 1
ATOM 296 C CA . LEU A 1 55 ? -48.612 -56.332 23.684 1.00 82.94 55 LEU A CA 1
ATOM 297 C C . LEU A 1 55 ? -48.778 -55.651 22.320 1.00 87.80 55 LEU A C 1
ATOM 298 O O . LEU A 1 55 ? -49.138 -54.473 22.268 1.00 87.92 55 LEU A O 1
ATOM 303 N N . PHE A 1 56 ? -48.514 -56.390 21.223 1.00 84.35 56 PHE A N 1
ATOM 304 C CA . PHE A 1 56 ? -48.660 -55.904 19.851 1.00 84.49 56 PHE A CA 1
ATOM 305 C C . PHE A 1 56 ? -50.143 -55.722 19.509 1.00 88.82 56 PHE A C 1
ATOM 306 O O . PHE A 1 56 ? -50.492 -54.784 18.789 1.00 88.99 56 PHE A O 1
ATOM 314 N N . VAL A 1 57 ? -51.006 -56.619 20.030 1.00 85.05 57 VAL A N 1
ATOM 315 C CA . VAL A 1 57 ? -52.460 -56.569 19.854 1.00 85.32 57 VAL A CA 1
ATOM 316 C C . VAL A 1 57 ? -53.013 -55.444 20.749 1.00 89.27 57 VAL A C 1
ATOM 317 O O . VAL A 1 57 ? -53.916 -54.720 20.327 1.00 89.34 57 VAL A O 1
ATOM 321 N N . GLN A 1 58 ? -52.427 -55.274 21.961 1.00 85.43 58 GLN A N 1
ATOM 322 C CA . GLN A 1 58 ? -52.785 -54.224 22.923 1.00 85.14 58 GLN A CA 1
ATOM 323 C C . GLN A 1 58 ? -52.497 -52.848 22.331 1.00 88.47 58 GLN A C 1
ATOM 324 O O . GLN A 1 58 ? -53.321 -51.946 22.470 1.00 88.43 58 GLN A O 1
ATOM 330 N N . SER A 1 59 ? -51.348 -52.708 21.636 1.00 84.41 59 SER A N 1
ATOM 331 C CA . SER A 1 59 ? -50.940 -51.472 20.969 1.00 84.29 59 SER A CA 1
ATOM 332 C C . SER A 1 59 ? -51.720 -51.237 19.664 1.00 89.15 59 SER A C 1
ATOM 333 O O . SER A 1 59 ? -51.820 -50.094 19.219 1.00 89.18 59 SER A O 1
ATOM 336 N N . LEU A 1 60 ? -52.280 -52.311 19.063 1.00 85.98 60 LEU A N 1
ATOM 337 C CA . LEU A 1 60 ? -53.102 -52.227 17.854 1.00 86.57 60 LEU A CA 1
ATOM 338 C C . LEU A 1 60 ? -54.467 -51.663 18.223 1.00 91.84 60 LEU A C 1
ATOM 339 O O . LEU A 1 60 ? -54.969 -50.790 17.518 1.00 92.06 60 LEU A O 1
ATOM 344 N N . VAL A 1 61 ? -55.055 -52.158 19.341 1.00 89.03 61 VAL A N 1
ATOM 345 C CA . VAL A 1 61 ? -56.352 -51.731 19.887 1.00 89.63 61 VAL A CA 1
ATOM 346 C C . VAL A 1 61 ? -56.293 -50.230 20.218 1.00 94.22 61 VAL A C 1
ATOM 347 O O . VAL A 1 61 ? -57.195 -49.492 19.822 1.00 94.88 61 VAL A O 1
ATOM 351 N N . CYS A 1 62 ? -55.209 -49.786 20.896 1.00 89.97 62 CYS A N 1
ATOM 352 C CA . CYS A 1 62 ? -54.975 -48.388 21.271 1.00 89.80 62 CYS A CA 1
ATOM 353 C C . CYS A 1 62 ? -54.856 -47.462 20.058 1.00 94.24 62 CYS A C 1
ATOM 354 O O . CYS A 1 62 ? -55.372 -46.348 20.105 1.00 94.61 62 CYS A O 1
ATOM 357 N N . THR A 1 63 ? -54.208 -47.938 18.967 1.00 90.29 63 THR A N 1
ATOM 358 C CA . THR A 1 63 ? -54.046 -47.222 17.696 1.00 90.51 63 THR A CA 1
ATOM 359 C C . THR A 1 63 ? -55.399 -47.123 16.967 1.00 94.85 63 THR A C 1
ATOM 360 O O . THR A 1 63 ? -55.759 -46.033 16.521 1.00 95.43 63 THR A O 1
ATOM 364 N N . ILE A 1 64 ? -56.141 -48.259 16.862 1.00 90.64 64 ILE A N 1
ATOM 365 C CA . ILE A 1 64 ? -57.461 -48.361 16.221 1.00 90.99 64 ILE A CA 1
ATOM 366 C C . ILE A 1 64 ? -58.467 -47.423 16.911 1.00 95.07 64 ILE A C 1
ATOM 367 O O . ILE A 1 64 ? -59.202 -46.723 16.217 1.00 95.89 64 ILE A O 1
ATOM 372 N N . THR A 1 65 ? -58.449 -47.370 18.260 1.00 90.72 65 THR A N 1
ATOM 373 C CA . THR A 1 65 ? -59.311 -46.498 19.064 1.00 91.07 65 THR A CA 1
ATOM 374 C C . THR A 1 65 ? -59.002 -45.032 18.736 1.00 95.79 65 THR A C 1
ATOM 375 O O . THR A 1 65 ? -59.928 -44.260 18.496 1.00 97.01 65 THR A O 1
ATOM 379 N N . LEU A 1 66 ? -57.702 -44.676 18.679 1.00 91.18 66 LEU A N 1
ATOM 380 C CA . LEU A 1 66 ? -57.220 -43.330 18.370 1.00 91.46 66 LEU A CA 1
ATOM 381 C C . LEU A 1 66 ? -57.645 -42.820 16.986 1.00 95.49 66 LEU A C 1
ATOM 382 O O . LEU A 1 66 ? -58.008 -41.650 16.868 1.00 96.06 66 LEU A O 1
ATOM 387 N N . ILE A 1 67 ? -57.620 -43.695 15.953 1.00 91.13 67 ILE A N 1
ATOM 388 C CA . ILE A 1 67 ? -58.006 -43.351 14.573 1.00 91.65 67 ILE A CA 1
ATOM 389 C C . ILE A 1 67 ? -59.535 -43.156 14.463 1.00 96.19 67 ILE A C 1
ATOM 390 O O . ILE A 1 67 ? -59.982 -42.197 13.822 1.00 97.19 67 ILE A O 1
ATOM 395 N N . ILE A 1 68 ? -60.320 -44.048 15.107 1.00 91.89 68 ILE A N 1
ATOM 396 C CA . ILE A 1 68 ? -61.787 -43.997 15.147 1.00 92.90 68 ILE A CA 1
ATOM 397 C C . ILE A 1 68 ? -62.244 -42.723 15.880 1.00 98.52 68 ILE A C 1
ATOM 398 O O . ILE A 1 68 ? -63.126 -42.022 15.386 1.00 99.45 68 ILE A O 1
ATOM 403 N N . LEU A 1 69 ? -61.615 -42.414 17.029 1.00 94.96 69 LEU A N 1
ATOM 404 C CA . LEU A 1 69 ? -61.930 -41.226 17.821 1.00 95.76 69 LEU A CA 1
ATOM 405 C C . LEU A 1 69 ? -61.506 -39.909 17.151 1.00 101.12 69 LEU A C 1
ATOM 406 O O . LEU A 1 69 ? -62.136 -38.887 17.415 1.00 101.65 69 LEU A O 1
ATOM 411 N N . ARG A 1 70 ? -60.470 -39.930 16.277 1.00 98.20 70 ARG A N 1
ATOM 412 C CA . ARG A 1 70 ? -60.001 -38.733 15.559 1.00 99.52 70 ARG A CA 1
ATOM 413 C C . ARG A 1 70 ? -60.998 -38.327 14.480 1.00 105.97 70 ARG A C 1
ATOM 414 O O . ARG A 1 70 ? -61.270 -37.135 14.317 1.00 107.20 70 ARG A O 1
ATOM 422 N N . ILE A 1 71 ? -61.547 -39.322 13.753 1.00 102.70 71 ILE A N 1
ATOM 423 C CA . ILE A 1 71 ? -62.543 -39.112 12.695 1.00 103.92 71 ILE A CA 1
ATOM 424 C C . ILE A 1 71 ? -63.960 -38.876 13.296 1.00 109.04 71 ILE A C 1
ATOM 425 O O . ILE A 1 71 ? -64.924 -38.697 12.551 1.00 109.76 71 ILE A O 1
ATOM 430 N N . LEU A 1 72 ? -64.063 -38.855 14.647 1.00 105.74 72 LEU A N 1
ATOM 431 C CA . LEU A 1 72 ? -65.294 -38.619 15.411 1.00 106.76 72 LEU A CA 1
ATOM 432 C C . LEU A 1 72 ? -65.066 -37.565 16.533 1.00 111.56 72 LEU A C 1
ATOM 433 O O . LEU A 1 72 ? -64.923 -37.905 17.716 1.00 110.45 72 LEU A O 1
ATOM 438 N N . GLY A 1 73 ? -65.031 -36.296 16.129 1.00 109.32 73 GLY A N 1
ATOM 439 C CA . GLY A 1 73 ? -64.838 -35.162 17.027 1.00 143.27 73 GLY A CA 1
ATOM 440 C C . GLY A 1 73 ? -64.955 -33.821 16.333 1.00 187.40 73 GLY A C 1
ATOM 441 O O . GLY A 1 73 ? -65.955 -33.116 16.483 1.00 154.77 73 GLY A O 1
ATOM 442 N N . PHE A 1 77 ? -57.334 -33.640 17.769 1.00 95.65 77 PHE A N 1
ATOM 443 C CA . PHE A 1 77 ? -57.075 -34.780 18.645 1.00 93.75 77 PHE A CA 1
ATOM 444 C C . PHE A 1 77 ? -55.566 -35.104 18.722 1.00 97.98 77 PHE A C 1
ATOM 445 O O . PHE A 1 77 ? -54.944 -34.901 19.767 1.00 97.16 77 PHE A O 1
ATOM 453 N N . ARG A 1 78 ? -54.988 -35.589 17.609 1.00 95.43 78 ARG A N 1
ATOM 454 C CA . ARG A 1 78 ? -53.590 -36.017 17.492 1.00 94.76 78 ARG A CA 1
ATOM 455 C C . ARG A 1 78 ? -52.931 -35.546 16.170 1.00 102.03 78 ARG A C 1
ATOM 456 O O . ARG A 1 78 ? -53.545 -34.780 15.420 1.00 103.51 78 ARG A O 1
ATOM 464 N N . SER A 1 79 ? -51.675 -35.989 15.898 1.00 99.06 79 SER A N 1
ATOM 465 C CA . SER A 1 79 ? -50.919 -35.639 14.685 1.00 100.12 79 SER A CA 1
ATOM 466 C C . SER A 1 79 ? -49.976 -36.763 14.193 1.00 104.96 79 SER A C 1
ATOM 467 O O . SER A 1 79 ? -49.460 -37.534 15.004 1.00 103.49 79 SER A O 1
ATOM 470 N N . LEU A 1 80 ? -49.776 -36.856 12.861 1.00 103.20 80 LEU A N 1
ATOM 471 C CA . LEU A 1 80 ? -48.895 -37.831 12.202 1.00 102.88 80 LEU A CA 1
ATOM 472 C C . LEU A 1 80 ? -47.695 -37.083 11.582 1.00 107.75 80 LEU A C 1
ATOM 473 O O . LEU A 1 80 ? -47.906 -36.063 10.914 1.00 109.20 80 LEU A O 1
ATOM 478 N N . ASN A 1 81 ? -46.446 -37.574 11.803 1.00 102.76 81 ASN A N 1
ATOM 479 C CA . ASN A 1 81 ? -45.228 -36.909 11.295 1.00 102.84 81 ASN A CA 1
ATOM 480 C C . ASN A 1 81 ? -44.077 -37.869 10.943 1.00 104.80 81 ASN A C 1
ATOM 481 O O . ASN A 1 81 ? -44.256 -39.086 10.998 1.00 103.41 81 ASN A O 1
ATOM 486 N N . LYS A 1 82 ? -42.900 -37.304 10.562 1.00 101.14 82 LYS A N 1
ATOM 487 C CA . LYS A 1 82 ? -41.676 -38.029 10.199 1.00 100.22 82 LYS A CA 1
ATOM 488 C C . LYS A 1 82 ? -40.408 -37.456 10.868 1.00 104.10 82 LYS A C 1
ATOM 489 O O . LYS A 1 82 ? -39.395 -38.156 10.957 1.00 102.88 82 LYS A O 1
ATOM 495 N N . THR A 1 83 ? -40.467 -36.193 11.339 1.00 101.49 83 THR A N 1
ATOM 496 C CA . THR A 1 83 ? -39.384 -35.543 12.088 1.00 101.20 83 THR A CA 1
ATOM 497 C C . THR A 1 83 ? -39.523 -36.029 13.535 1.00 103.16 83 THR A C 1
ATOM 498 O O . THR A 1 83 ? -38.543 -36.478 14.129 1.00 102.02 83 THR A O 1
ATOM 502 N N . ASP A 1 84 ? -40.767 -35.964 14.074 1.00 98.92 84 ASP A N 1
ATOM 503 C CA . ASP A 1 84 ? -41.153 -36.399 15.419 1.00 97.19 84 ASP A CA 1
ATOM 504 C C . ASP A 1 84 ? -41.026 -37.915 15.559 1.00 99.23 84 ASP A C 1
ATOM 505 O O . ASP A 1 84 ? -40.735 -38.393 16.651 1.00 97.81 84 ASP A O 1
ATOM 510 N N . ALA A 1 85 ? -41.249 -38.663 14.458 1.00 95.73 85 ALA A N 1
ATOM 511 C CA . ALA A 1 85 ? -41.166 -40.123 14.406 1.00 94.53 85 ALA A CA 1
ATOM 512 C C . ALA A 1 85 ? -39.740 -40.642 14.638 1.00 99.13 85 ALA A C 1
ATOM 513 O O . ALA A 1 85 ? -39.564 -41.593 15.401 1.00 97.81 85 ALA A O 1
ATOM 515 N N . LYS A 1 86 ? -38.724 -40.015 14.005 1.00 97.33 86 LYS A N 1
ATOM 516 C CA . LYS A 1 86 ? -37.329 -40.437 14.179 1.00 97.17 86 LYS A CA 1
ATOM 517 C C . LYS A 1 86 ? -36.751 -40.019 15.542 1.00 100.63 86 LYS A C 1
ATOM 518 O O . LYS A 1 86 ? -35.773 -40.617 16.002 1.00 100.08 86 LYS A O 1
ATOM 524 N N . ASN A 1 87 ? -37.384 -39.032 16.200 1.00 97.00 87 ASN A N 1
ATOM 525 C CA . ASN A 1 87 ? -37.010 -38.563 17.534 1.00 96.31 87 ASN A CA 1
ATOM 526 C C . ASN A 1 87 ? -37.757 -39.346 18.618 1.00 98.08 87 ASN A C 1
ATOM 527 O O . ASN A 1 87 ? -37.264 -39.448 19.743 1.00 96.77 87 ASN A O 1
ATOM 532 N N . TRP A 1 88 ? -38.952 -39.876 18.283 1.00 93.91 88 TRP A N 1
ATOM 533 C CA . TRP A 1 88 ? -39.759 -40.666 19.205 1.00 92.48 88 TRP A CA 1
ATOM 534 C C . TRP A 1 88 ? -39.349 -42.132 19.179 1.00 96.15 88 TRP A C 1
ATOM 535 O O . TRP A 1 88 ? -39.600 -42.840 20.156 1.00 95.53 88 TRP A O 1
ATOM 546 N N . PHE A 1 89 ? -38.686 -42.584 18.088 1.00 92.70 89 PHE A N 1
ATOM 547 C CA . PHE A 1 89 ? -38.235 -43.970 17.929 1.00 91.85 89 PHE A CA 1
ATOM 548 C C . PHE A 1 89 ? -37.366 -44.481 19.104 1.00 93.01 89 PHE A C 1
ATOM 549 O O . PHE A 1 89 ? -37.666 -45.578 19.582 1.00 91.70 89 PHE A O 1
ATOM 557 N N . PRO A 1 90 ? -36.376 -43.718 19.658 1.00 88.50 90 PRO A N 1
ATOM 558 C CA . PRO A 1 90 ? -35.632 -44.232 20.825 1.00 87.12 90 PRO A CA 1
ATOM 559 C C . PRO A 1 90 ? -36.512 -44.462 22.060 1.00 88.43 90 PRO A C 1
ATOM 560 O O . PRO A 1 90 ? -36.279 -45.434 22.768 1.00 87.05 90 PRO A O 1
ATOM 564 N N . ILE A 1 91 ? -37.543 -43.606 22.286 1.00 84.02 91 ILE A N 1
ATOM 565 C CA . ILE A 1 91 ? -38.501 -43.702 23.402 1.00 82.76 91 ILE A CA 1
ATOM 566 C C . ILE A 1 91 ? -39.300 -44.998 23.305 1.00 86.45 91 ILE A C 1
ATOM 567 O O . ILE A 1 91 ? -39.454 -45.694 24.308 1.00 85.65 91 ILE A O 1
ATOM 572 N N . SER A 1 92 ? -39.788 -45.323 22.096 1.00 83.74 92 SER A N 1
ATOM 573 C CA . SER A 1 92 ? -40.531 -46.549 21.801 1.00 83.34 92 SER A CA 1
ATOM 574 C C . SER A 1 92 ? -39.625 -47.778 21.906 1.00 86.33 92 SER A C 1
ATOM 575 O O . SER A 1 92 ? -40.075 -48.817 22.390 1.00 85.65 92 SER A O 1
ATOM 578 N N . PHE A 1 93 ? -38.345 -47.653 21.483 1.00 82.15 93 PHE A N 1
ATOM 579 C CA . PHE A 1 93 ? -37.365 -48.732 21.591 1.00 81.06 93 PHE A CA 1
ATOM 580 C C . PHE A 1 93 ? -37.042 -49.007 23.061 1.00 84.55 93 PHE A C 1
ATOM 581 O O . PHE A 1 93 ? -36.994 -50.172 23.460 1.00 84.00 93 PHE A O 1
ATOM 589 N N . LEU A 1 94 ? -36.841 -47.933 23.860 1.00 80.72 94 LEU A N 1
ATOM 590 C CA . LEU A 1 94 ? -36.568 -47.997 25.295 1.00 79.68 94 LEU A CA 1
ATOM 591 C C . LEU A 1 94 ? -37.714 -48.692 26.018 1.00 82.58 94 LEU A C 1
ATOM 592 O O . LEU A 1 94 ? -37.453 -49.490 26.909 1.00 82.59 94 LEU A O 1
ATOM 597 N N . LEU A 1 95 ? -38.971 -48.433 25.591 1.00 78.19 95 LEU A N 1
ATOM 598 C CA . LEU A 1 95 ? -40.198 -49.016 26.144 1.00 77.24 95 LEU A CA 1
ATOM 599 C C . LEU A 1 95 ? -40.207 -50.535 25.990 1.00 80.44 95 LEU A C 1
ATOM 600 O O . LEU A 1 95 ? -40.418 -51.239 26.977 1.00 79.88 95 LEU A O 1
ATOM 605 N N . VAL A 1 96 ? -40.001 -51.033 24.752 1.00 76.67 96 VAL A N 1
ATOM 606 C CA . VAL A 1 96 ? -40.001 -52.464 24.423 1.00 76.02 96 VAL A CA 1
ATOM 607 C C . VAL A 1 96 ? -38.819 -53.178 25.118 1.00 79.01 96 VAL A C 1
ATOM 608 O O . VAL A 1 96 ? -38.982 -54.295 25.625 1.00 78.09 96 VAL A O 1
ATOM 612 N N . LEU A 1 97 ? -37.654 -52.508 25.179 1.00 75.07 97 LEU A N 1
ATOM 613 C CA . LEU A 1 97 ? -36.461 -53.036 25.837 1.00 74.59 97 LEU A CA 1
ATOM 614 C C . LEU A 1 97 ? -36.669 -53.090 27.357 1.00 78.16 97 LEU A C 1
ATOM 615 O O . LEU A 1 97 ? -36.216 -54.039 27.998 1.00 77.81 97 LEU A O 1
ATOM 620 N N . MET A 1 98 ? -37.392 -52.094 27.915 1.00 74.50 98 MET A N 1
ATOM 621 C CA . MET A 1 98 ? -37.742 -51.989 29.333 1.00 74.05 98 MET A CA 1
ATOM 622 C C . MET A 1 98 ? -38.565 -53.210 29.743 1.00 76.73 98 MET A C 1
ATOM 623 O O . MET A 1 98 ? -38.290 -53.800 30.782 1.00 76.06 98 MET A O 1
ATOM 628 N N . ILE A 1 99 ? -39.545 -53.602 28.901 1.00 73.33 99 ILE A N 1
ATOM 629 C CA . ILE A 1 99 ? -40.409 -54.773 29.097 1.00 72.99 99 ILE A CA 1
ATOM 630 C C . ILE A 1 99 ? -39.563 -56.048 28.995 1.00 76.69 99 ILE A C 1
ATOM 631 O O . ILE A 1 99 ? -39.716 -56.941 29.835 1.00 76.26 99 ILE A O 1
ATOM 636 N N . TYR A 1 100 ? -38.666 -56.119 27.976 1.00 72.96 100 TYR A N 1
ATOM 637 C CA . TYR A 1 100 ? -37.796 -57.277 27.759 1.00 72.90 100 TYR A CA 1
ATOM 638 C C . TYR A 1 100 ? -36.851 -57.547 28.938 1.00 76.98 100 TYR A C 1
ATOM 639 O O . TYR A 1 100 ? -36.727 -58.698 29.363 1.00 76.70 100 TYR A O 1
ATOM 648 N N . THR A 1 101 ? -36.202 -56.500 29.466 1.00 73.33 101 THR A N 1
ATOM 649 C CA . THR A 1 101 ? -35.293 -56.621 30.608 1.00 72.93 101 THR A CA 1
ATOM 650 C C . THR A 1 101 ? -36.063 -56.968 31.887 1.00 76.25 101 THR A C 1
ATOM 651 O O . THR A 1 101 ? -35.571 -57.763 32.682 1.00 75.64 101 THR A O 1
ATOM 655 N N . SER A 1 102 ? -37.286 -56.408 32.049 1.00 72.78 102 SER A N 1
ATOM 656 C CA . SER A 1 102 ? -38.177 -56.644 33.190 1.00 72.68 102 SER A CA 1
ATOM 657 C C . SER A 1 102 ? -38.621 -58.101 33.265 1.00 76.90 102 SER A C 1
ATOM 658 O O . SER A 1 102 ? -38.557 -58.700 34.339 1.00 76.80 102 SER A O 1
ATOM 661 N N . SER A 1 103 ? -39.083 -58.661 32.130 1.00 73.88 103 SER A N 1
ATOM 662 C CA . SER A 1 103 ? -39.527 -60.054 32.011 1.00 74.04 103 SER A CA 1
ATOM 663 C C . SER A 1 103 ? -38.362 -61.022 32.253 1.00 77.70 103 SER A C 1
ATOM 664 O O . SER A 1 103 ? -38.536 -62.009 32.973 1.00 77.09 103 SER A O 1
ATOM 667 N N . LYS A 1 104 ? -37.167 -60.707 31.691 1.00 74.37 104 LYS A N 1
ATOM 668 C CA . LYS A 1 104 ? -35.943 -61.497 31.852 1.00 74.58 104 LYS A CA 1
ATOM 669 C C . LYS A 1 104 ? -35.392 -61.430 33.280 1.00 78.36 104 LYS A C 1
ATOM 670 O O . LYS A 1 104 ? -34.800 -62.406 33.743 1.00 78.67 104 LYS A O 1
ATOM 676 N N . ALA A 1 105 ? -35.598 -60.291 33.978 1.00 74.05 105 ALA A N 1
ATOM 677 C CA . ALA A 1 105 ? -35.185 -60.111 35.374 1.00 73.62 105 ALA A CA 1
ATOM 678 C C . ALA A 1 105 ? -36.091 -60.955 36.263 1.00 77.29 105 ALA A C 1
ATOM 679 O O . ALA A 1 105 ? -35.591 -61.713 37.089 1.00 76.54 105 ALA A O 1
ATOM 681 N N . LEU A 1 106 ? -37.420 -60.869 36.038 1.00 74.50 106 LEU A N 1
ATOM 682 C CA . LEU A 1 106 ? -38.453 -61.613 36.764 1.00 74.74 106 LEU A CA 1
ATOM 683 C C . LEU A 1 106 ? -38.401 -63.135 36.535 1.00 81.37 106 LEU A C 1
ATOM 684 O O . LEU A 1 106 ? -38.972 -63.890 37.333 1.00 82.27 106 LEU A O 1
ATOM 689 N N . GLN A 1 107 ? -37.712 -63.586 35.462 1.00 77.98 107 GLN A N 1
ATOM 690 C CA . GLN A 1 107 ? -37.534 -65.005 35.156 1.00 78.31 107 GLN A CA 1
ATOM 691 C C . GLN A 1 107 ? -36.644 -65.667 36.210 1.00 81.89 107 GLN A C 1
ATOM 692 O O . GLN A 1 107 ? -36.918 -66.801 36.613 1.00 82.08 107 GLN A O 1
ATOM 698 N N . TYR A 1 108 ? -35.603 -64.936 36.675 1.00 77.48 108 TYR A N 1
ATOM 699 C CA . TYR A 1 108 ? -34.634 -65.399 37.676 1.00 77.11 108 TYR A CA 1
ATOM 700 C C . TYR A 1 108 ? -34.860 -64.807 39.076 1.00 77.62 108 TYR A C 1
ATOM 701 O O . TYR A 1 108 ? -34.567 -65.479 40.066 1.00 77.88 108 TYR A O 1
ATOM 710 N N . LEU A 1 109 ? -35.347 -63.560 39.160 1.00 70.95 109 LEU A N 1
ATOM 711 C CA . LEU A 1 109 ? -35.576 -62.869 40.430 1.00 69.94 109 LEU A CA 1
ATOM 712 C C . LEU A 1 109 ? -37.009 -62.983 40.956 1.00 74.09 109 LEU A C 1
ATOM 713 O O . LEU A 1 109 ? -37.961 -63.006 40.169 1.00 74.20 109 LEU A O 1
ATOM 718 N N . ALA A 1 110 ? -37.155 -63.056 42.294 1.00 70.15 110 ALA A N 1
ATOM 719 C CA . ALA A 1 110 ? -38.444 -63.143 42.982 1.00 69.51 110 ALA A CA 1
ATOM 720 C C . ALA A 1 110 ? -39.172 -61.795 42.948 1.00 72.47 110 ALA A C 1
ATOM 721 O O . ALA A 1 110 ? -38.521 -60.750 42.916 1.00 71.92 110 ALA A O 1
ATOM 723 N N . VAL A 1 111 ? -40.519 -61.825 42.955 1.00 68.76 111 VAL A N 1
ATOM 724 C CA . VAL A 1 111 ? -41.384 -60.633 42.914 1.00 67.86 111 VAL A CA 1
ATOM 725 C C . VAL A 1 111 ? -41.056 -59.600 44.029 1.00 70.41 111 VAL A C 1
ATOM 726 O O . VAL A 1 111 ? -40.878 -58.433 43.671 1.00 69.45 111 VAL A O 1
ATOM 730 N N . PRO A 1 112 ? -40.948 -59.954 45.345 1.00 66.50 112 PRO A N 1
ATOM 731 C CA . PRO A 1 112 ? -40.642 -58.918 46.350 1.00 65.97 112 PRO A CA 1
ATOM 732 C C . PRO A 1 112 ? -39.262 -58.281 46.191 1.00 69.82 112 PRO A C 1
ATOM 733 O O . PRO A 1 112 ? -39.103 -57.104 46.520 1.00 68.36 112 PRO A O 1
ATOM 737 N N . ILE A 1 113 ? -38.283 -59.056 45.658 1.00 67.76 113 ILE A N 1
ATOM 738 C CA . ILE A 1 113 ? -36.909 -58.620 45.371 1.00 68.07 113 ILE A CA 1
ATOM 739 C C . ILE A 1 113 ? -36.940 -57.644 44.189 1.00 73.16 113 ILE A C 1
ATOM 740 O O . ILE A 1 113 ? -36.291 -56.596 44.238 1.00 72.99 113 ILE A O 1
ATOM 745 N N . TYR A 1 114 ? -37.723 -57.979 43.148 1.00 70.21 114 TYR A N 1
ATOM 746 C CA . TYR A 1 114 ? -37.903 -57.151 41.959 1.00 70.10 114 TYR A CA 1
ATOM 747 C C . TYR A 1 114 ? -38.447 -55.776 42.357 1.00 74.48 114 TYR A C 1
ATOM 748 O O . TYR A 1 114 ? -37.996 -54.769 41.808 1.00 74.85 114 TYR A O 1
ATOM 757 N N . THR A 1 115 ? -39.381 -55.738 43.334 1.00 70.52 115 THR A N 1
ATOM 758 C CA . THR A 1 115 ? -39.999 -54.503 43.828 1.00 70.01 115 THR A CA 1
ATOM 759 C C . THR A 1 115 ? -38.990 -53.614 44.579 1.00 73.31 115 THR A C 1
ATOM 760 O O . THR A 1 115 ? -39.146 -52.394 44.541 1.00 72.23 115 THR A O 1
ATOM 764 N N . ILE A 1 116 ? -37.949 -54.207 45.225 1.00 70.27 116 ILE A N 1
ATOM 765 C CA . ILE A 1 116 ? -36.913 -53.433 45.934 1.00 70.15 116 ILE A CA 1
ATOM 766 C C . ILE A 1 116 ? -36.154 -52.556 44.924 1.00 74.82 116 ILE A C 1
ATOM 767 O O . ILE A 1 116 ? -36.116 -51.333 45.089 1.00 74.38 116 ILE A O 1
ATOM 772 N N . PHE A 1 117 ? -35.591 -53.188 43.867 1.00 71.78 117 PHE A N 1
ATOM 773 C CA . PHE A 1 117 ? -34.847 -52.509 42.808 1.00 71.78 117 PHE A CA 1
ATOM 774 C C . PHE A 1 117 ? -35.735 -51.570 42.008 1.00 75.96 117 PHE A C 1
ATOM 775 O O . PHE A 1 117 ? -35.258 -50.519 41.581 1.00 76.60 117 PHE A O 1
ATOM 783 N N . LYS A 1 118 ? -37.025 -51.930 41.822 1.00 71.27 118 LYS A N 1
ATOM 784 C CA . LYS A 1 118 ? -37.989 -51.084 41.120 1.00 70.48 118 LYS A CA 1
ATOM 785 C C . LYS A 1 118 ? -38.278 -49.805 41.911 1.00 75.43 118 LYS A C 1
ATOM 786 O O . LYS A 1 118 ? -38.552 -48.767 41.306 1.00 75.20 118 LYS A O 1
ATOM 792 N N . ASN A 1 119 ? -38.185 -49.876 43.262 1.00 72.42 119 ASN A N 1
ATOM 793 C CA . ASN A 1 119 ? -38.362 -48.729 44.158 1.00 72.13 119 ASN A CA 1
ATOM 794 C C . ASN A 1 119 ? -37.074 -47.907 44.226 1.00 75.21 119 ASN A C 1
ATOM 795 O O . ASN A 1 119 ? -37.125 -46.693 44.429 1.00 73.61 119 ASN A O 1
ATOM 800 N N . LEU A 1 120 ? -35.923 -48.574 43.998 1.00 73.03 120 LEU A N 1
ATOM 801 C CA . LEU A 1 120 ? -34.596 -47.958 43.950 1.00 73.92 120 LEU A CA 1
ATOM 802 C C . LEU A 1 120 ? -34.431 -47.100 42.690 1.00 79.62 120 LEU A C 1
ATOM 803 O O . LEU A 1 120 ? -33.679 -46.123 42.729 1.00 79.85 120 LEU A O 1
ATOM 808 N N . THR A 1 121 ? -35.144 -47.451 41.582 1.00 77.05 121 THR A N 1
ATOM 809 C CA . THR A 1 121 ? -35.113 -46.689 40.323 1.00 77.54 121 THR A CA 1
ATOM 810 C C . THR A 1 121 ? -35.679 -45.296 40.530 1.00 81.53 121 THR A C 1
ATOM 811 O O . THR A 1 121 ? -35.178 -44.360 39.918 1.00 81.51 121 THR A O 1
ATOM 815 N N . ILE A 1 122 ? -36.712 -45.160 41.406 1.00 77.55 122 ILE A N 1
ATOM 816 C CA . ILE A 1 122 ? -37.365 -43.889 41.743 1.00 77.43 122 ILE A CA 1
ATOM 817 C C . ILE A 1 122 ? -36.316 -42.848 42.152 1.00 81.59 122 ILE A C 1
ATOM 818 O O . ILE A 1 122 ? -36.401 -41.706 41.703 1.00 81.89 122 ILE A O 1
ATOM 823 N N . ILE A 1 123 ? -35.298 -43.266 42.938 1.00 77.67 123 ILE A N 1
ATOM 824 C CA . ILE A 1 123 ? -34.195 -42.412 43.390 1.00 77.95 123 ILE A CA 1
ATOM 825 C C . ILE A 1 123 ? -33.334 -41.948 42.197 1.00 83.27 123 ILE A C 1
ATOM 826 O O . ILE A 1 123 ? -33.061 -40.749 42.093 1.00 83.51 123 ILE A O 1
ATOM 831 N N . LEU A 1 124 ? -32.943 -42.871 41.283 1.00 80.16 124 LEU A N 1
ATOM 832 C CA . LEU A 1 124 ? -32.145 -42.463 40.120 1.00 80.83 124 LEU A CA 1
ATOM 833 C C . LEU A 1 124 ? -32.985 -41.711 39.072 1.00 85.41 124 LEU A C 1
ATOM 834 O O . LEU A 1 124 ? -32.413 -40.925 38.322 1.00 85.96 124 LEU A O 1
ATOM 839 N N . ILE A 1 125 ? -34.329 -41.903 39.056 1.00 81.13 125 ILE A N 1
ATOM 840 C CA . ILE A 1 125 ? -35.247 -41.161 38.182 1.00 80.71 125 ILE A CA 1
ATOM 841 C C . ILE A 1 125 ? -35.312 -39.733 38.753 1.00 86.65 125 ILE A C 1
ATOM 842 O O . ILE A 1 125 ? -35.263 -38.769 37.986 1.00 88.05 125 ILE A O 1
ATOM 847 N N . ALA A 1 126 ? -35.350 -39.612 40.104 1.00 82.45 126 ALA A N 1
ATOM 848 C CA . ALA A 1 126 ? -35.374 -38.336 40.819 1.00 82.77 126 ALA A CA 1
ATOM 849 C C . ALA A 1 126 ? -34.080 -37.571 40.613 1.00 86.72 126 ALA A C 1
ATOM 850 O O . ALA A 1 126 ? -34.140 -36.380 40.320 1.00 87.18 126 ALA A O 1
ATOM 852 N N . TYR A 1 127 ? -32.919 -38.244 40.740 1.00 82.98 127 TYR A N 1
ATOM 853 C CA . TYR A 1 127 ? -31.622 -37.589 40.550 1.00 84.02 127 TYR A CA 1
ATOM 854 C C . TYR A 1 127 ? -31.274 -37.400 39.074 1.00 87.50 127 TYR A C 1
ATOM 855 O O . TYR A 1 127 ? -30.479 -36.514 38.742 1.00 87.90 127 TYR A O 1
ATOM 864 N N . GLY A 1 128 ? -31.910 -38.196 38.215 1.00 82.51 128 GLY A N 1
ATOM 865 C CA . GLY A 1 128 ? -31.758 -38.129 36.768 1.00 82.32 128 GLY A CA 1
ATOM 866 C C . GLY A 1 128 ? -32.499 -36.940 36.198 1.00 86.80 128 GLY A C 1
ATOM 867 O O . GLY A 1 128 ? -32.017 -36.308 35.258 1.00 87.08 128 GLY A O 1
ATOM 868 N N . GLU A 1 129 ? -33.666 -36.606 36.792 1.00 83.39 129 GLU A N 1
ATOM 869 C CA . GLU A 1 129 ? -34.486 -35.454 36.408 1.00 84.15 129 GLU A CA 1
ATOM 870 C C . GLU A 1 129 ? -33.780 -34.122 36.733 1.00 91.71 129 GLU A C 1
ATOM 871 O O . GLU A 1 129 ? -34.110 -33.095 36.139 1.00 92.65 129 GLU A O 1
ATOM 877 N N . VAL A 1 130 ? -32.801 -34.149 37.663 1.00 89.38 130 VAL A N 1
ATOM 878 C CA . VAL A 1 130 ? -31.978 -32.995 38.040 1.00 91.01 130 VAL A CA 1
ATOM 879 C C . VAL A 1 130 ? -30.935 -32.775 36.912 1.00 96.65 130 VAL A C 1
ATOM 880 O O . VAL A 1 130 ? -30.538 -31.637 36.650 1.00 97.67 130 VAL A O 1
ATOM 884 N N . LEU A 1 131 ? -30.525 -33.873 36.232 1.00 92.67 131 LEU A N 1
ATOM 885 C CA . LEU A 1 131 ? -29.570 -33.870 35.118 1.00 93.13 131 LEU A CA 1
ATOM 886 C C . LEU A 1 131 ? -30.240 -33.596 33.770 1.00 96.55 131 LEU A C 1
ATOM 887 O O . LEU A 1 131 ? -29.542 -33.323 32.792 1.00 96.59 131 LEU A O 1
ATOM 892 N N . PHE A 1 132 ? -31.586 -33.677 33.718 1.00 92.88 132 PHE A N 1
ATOM 893 C CA . PHE A 1 132 ? -32.391 -33.468 32.509 1.00 93.08 132 PHE A CA 1
ATOM 894 C C . PHE A 1 132 ? -33.186 -32.162 32.520 1.00 99.09 132 PHE A C 1
ATOM 895 O O . PHE A 1 132 ? -33.310 -31.520 31.474 1.00 99.58 132 PHE A O 1
ATOM 903 N N . PHE A 1 133 ? -33.743 -31.784 33.687 1.00 96.56 133 PHE A N 1
ATOM 904 C CA . PHE A 1 133 ? -34.585 -30.595 33.834 1.00 97.81 133 PHE A CA 1
ATOM 905 C C . PHE A 1 133 ? -33.998 -29.537 34.761 1.00 103.23 133 PHE A C 1
ATOM 906 O O . PHE A 1 133 ? -34.408 -28.379 34.692 1.00 104.17 133 PHE A O 1
ATOM 914 N N . GLY A 1 134 ? -33.039 -29.931 35.592 1.00 99.92 134 GLY A N 1
ATOM 915 C CA . GLY A 1 134 ? -32.342 -29.027 36.498 1.00 101.31 134 GLY A CA 1
ATOM 916 C C . GLY A 1 134 ? -33.047 -28.682 37.794 1.00 105.72 134 GLY A C 1
ATOM 917 O O . GLY A 1 134 ? -32.862 -27.578 38.318 1.00 107.15 134 GLY A O 1
ATOM 918 N N . GLY A 1 135 ? -33.814 -29.626 38.334 1.00 100.26 135 GLY A N 1
ATOM 919 C CA . GLY A 1 135 ? -34.515 -29.428 39.599 1.00 99.61 135 GLY A CA 1
ATOM 920 C C . GLY A 1 135 ? -33.614 -29.600 40.809 1.00 102.56 135 GLY A C 1
ATOM 921 O O . GLY A 1 135 ? -32.442 -29.204 40.786 1.00 102.79 135 GLY A O 1
ATOM 922 N N . SER A 1 136 ? -34.173 -30.189 41.884 1.00 97.54 136 SER A N 1
ATOM 923 C CA . SER A 1 136 ? -33.488 -30.492 43.146 1.00 96.85 136 SER A CA 1
ATOM 924 C C . SER A 1 136 ? -34.281 -31.534 43.930 1.00 97.77 136 SER A C 1
ATOM 925 O O . SER A 1 136 ? -35.493 -31.369 44.102 1.00 97.34 136 SER A O 1
ATOM 928 N N . VAL A 1 137 ? -33.610 -32.610 44.385 1.00 91.59 137 VAL A N 1
ATOM 929 C CA . VAL A 1 137 ? -34.260 -33.646 45.184 1.00 89.32 137 VAL A CA 1
ATOM 930 C C . VAL A 1 137 ? -34.199 -33.152 46.627 1.00 92.98 137 VAL A C 1
ATOM 931 O O . VAL A 1 137 ? -33.139 -33.223 47.259 1.00 93.44 137 VAL A O 1
ATOM 935 N N . THR A 1 138 ? -35.317 -32.587 47.123 1.00 88.53 138 THR A N 1
ATOM 936 C CA . THR A 1 138 ? -35.404 -32.071 48.492 1.00 88.36 138 THR A CA 1
ATOM 937 C C . THR A 1 138 ? -35.303 -33.220 49.479 1.00 90.78 138 THR A C 1
ATOM 938 O O . THR A 1 138 ? -35.773 -34.321 49.191 1.00 89.19 138 THR A O 1
ATOM 942 N N . SER A 1 139 ? -34.671 -32.966 50.634 1.00 87.76 139 SER A N 1
ATOM 943 C CA . SER A 1 139 ? -34.452 -33.946 51.698 1.00 86.68 139 SER A CA 1
ATOM 944 C C . SER A 1 139 ? -35.727 -34.698 52.104 1.00 88.61 139 SER A C 1
ATOM 945 O O . SER A 1 139 ? -35.635 -35.862 52.490 1.00 87.01 139 SER A O 1
ATOM 948 N N . MET A 1 140 ? -36.909 -34.054 51.971 1.00 85.35 140 MET A N 1
ATOM 949 C CA . MET A 1 140 ? -38.198 -34.672 52.279 1.00 84.62 140 MET A CA 1
ATOM 950 C C . MET A 1 140 ? -38.611 -35.692 51.208 1.00 85.80 140 MET A C 1
ATOM 951 O O . MET A 1 140 ? -39.197 -36.722 51.551 1.00 84.75 140 MET A O 1
ATOM 956 N N . GLU A 1 141 ? -38.310 -35.408 49.918 1.00 80.53 141 GLU A N 1
ATOM 957 C CA . GLU A 1 141 ? -38.578 -36.334 48.811 1.00 78.11 141 GLU A CA 1
ATOM 958 C C . GLU A 1 141 ? -37.666 -37.534 49.003 1.00 79.89 141 GLU A C 1
ATOM 959 O O . GLU A 1 141 ? -38.139 -38.665 48.954 1.00 78.57 141 GLU A O 1
ATOM 965 N N . LEU A 1 142 ? -36.378 -37.277 49.319 1.00 76.32 142 LEU A N 1
ATOM 966 C CA . LEU A 1 142 ? -35.364 -38.295 49.591 1.00 75.61 142 LEU A CA 1
ATOM 967 C C . LEU A 1 142 ? -35.758 -39.182 50.782 1.00 79.41 142 LEU A C 1
ATOM 968 O O . LEU A 1 142 ? -35.462 -40.376 50.758 1.00 78.48 142 LEU A O 1
ATOM 973 N N . SER A 1 143 ? -36.464 -38.612 51.788 1.00 76.39 143 SER A N 1
ATOM 974 C CA . SER A 1 143 ? -36.967 -39.337 52.959 1.00 75.88 143 SER A CA 1
ATOM 975 C C . SER A 1 143 ? -38.078 -40.306 52.551 1.00 78.80 143 SER A C 1
ATOM 976 O O . SER A 1 143 ? -38.111 -41.434 53.047 1.00 77.73 143 SER A O 1
ATOM 979 N N . SER A 1 144 ? -38.974 -39.864 51.634 1.00 75.29 144 SER A N 1
ATOM 980 C CA . SER A 1 144 ? -40.098 -40.653 51.126 1.00 74.18 144 SER A CA 1
ATOM 981 C C . SER A 1 144 ? -39.623 -41.827 50.286 1.00 76.99 144 SER A C 1
ATOM 982 O O . SER A 1 144 ? -40.129 -42.933 50.467 1.00 76.01 144 SER A O 1
ATOM 985 N N . PHE A 1 145 ? -38.618 -41.601 49.409 1.00 73.37 145 PHE A N 1
ATOM 986 C CA . PHE A 1 145 ? -38.034 -42.650 48.569 1.00 72.57 145 PHE A CA 1
ATOM 987 C C . PHE A 1 145 ? -37.396 -43.735 49.438 1.00 77.35 145 PHE A C 1
ATOM 988 O O . PHE A 1 145 ? -37.474 -44.914 49.083 1.00 77.17 145 PHE A O 1
ATOM 996 N N . LEU A 1 146 ? -36.802 -43.337 50.594 1.00 73.66 146 LEU A N 1
ATOM 997 C CA . LEU A 1 146 ? -36.187 -44.250 51.556 1.00 72.99 146 LEU A CA 1
ATOM 998 C C . LEU A 1 146 ? -37.257 -45.055 52.280 1.00 76.15 146 LEU A C 1
ATOM 999 O O . LEU A 1 146 ? -37.034 -46.232 52.561 1.00 75.16 146 LEU A O 1
ATOM 1004 N N . LEU A 1 147 ? -38.430 -44.432 52.552 1.00 73.18 147 LEU A N 1
ATOM 1005 C CA . LEU A 1 147 ? -39.580 -45.090 53.184 1.00 73.05 147 LEU A CA 1
ATOM 1006 C C . LEU A 1 147 ? -40.235 -46.056 52.188 1.00 78.36 147 LEU A C 1
ATOM 1007 O O . LEU A 1 147 ? -40.883 -47.015 52.603 1.00 78.09 147 LEU A O 1
ATOM 1012 N N . MET A 1 148 ? -40.047 -45.809 50.879 1.00 75.77 148 MET A N 1
ATOM 1013 C CA . MET A 1 148 ? -40.555 -46.670 49.816 1.00 75.65 148 MET A CA 1
ATOM 1014 C C . MET A 1 148 ? -39.651 -47.901 49.673 1.00 80.22 148 MET A C 1
ATOM 1015 O O . MET A 1 148 ? -40.159 -48.996 49.422 1.00 79.90 148 MET A O 1
ATOM 1020 N N . VAL A 1 149 ? -38.319 -47.723 49.855 1.00 77.20 149 VAL A N 1
ATOM 1021 C CA . VAL A 1 149 ? -37.332 -48.812 49.823 1.00 76.88 149 VAL A CA 1
ATOM 1022 C C . VAL A 1 149 ? -37.568 -49.691 51.064 1.00 81.50 149 VAL A C 1
ATOM 1023 O O . VAL A 1 149 ? -37.656 -50.911 50.936 1.00 80.78 149 VAL A O 1
ATOM 1027 N N . LEU A 1 150 ? -37.720 -49.051 52.247 1.00 78.85 150 LEU A N 1
ATOM 1028 C CA . LEU A 1 150 ? -37.995 -49.685 53.541 1.00 79.04 150 LEU A CA 1
ATOM 1029 C C . LEU A 1 150 ? -39.200 -50.621 53.449 1.00 83.94 150 LEU A C 1
ATOM 1030 O O . LEU A 1 150 ? -39.124 -51.761 53.906 1.00 82.95 150 LEU A O 1
ATOM 1035 N N . SER A 1 151 ? -40.293 -50.135 52.814 1.00 82.14 151 SER A N 1
ATOM 1036 C CA . SER A 1 151 ? -41.544 -50.857 52.575 1.00 82.38 151 SER A CA 1
ATOM 1037 C C . SER A 1 151 ? -41.291 -52.132 51.759 1.00 87.39 151 SER A C 1
ATOM 1038 O O . SER A 1 151 ? -41.631 -53.219 52.230 1.00 87.62 151 SER A O 1
ATOM 1041 N N . SER A 1 152 ? -40.658 -52.003 50.567 1.00 83.60 152 SER A N 1
ATOM 1042 C CA . SER A 1 152 ? -40.342 -53.132 49.685 1.00 83.15 152 SER A CA 1
ATOM 1043 C C . SER A 1 152 ? -39.421 -54.165 50.337 1.00 87.00 152 SER A C 1
ATOM 1044 O O . SER A 1 152 ? -39.579 -55.360 50.079 1.00 87.34 152 SER A O 1
ATOM 1047 N N . VAL A 1 153 ? -38.481 -53.703 51.193 1.00 82.53 153 VAL A N 1
ATOM 1048 C CA . VAL A 1 153 ? -37.527 -54.548 51.922 1.00 82.06 153 VAL A CA 1
ATOM 1049 C C . VAL A 1 153 ? -38.244 -55.341 53.024 1.00 85.61 153 VAL A C 1
ATOM 1050 O O . VAL A 1 153 ? -38.016 -56.546 53.123 1.00 85.01 153 VAL A O 1
ATOM 1054 N N . VAL A 1 154 ? -39.133 -54.686 53.814 1.00 82.06 154 VAL A N 1
ATOM 1055 C CA . VAL A 1 154 ? -39.883 -55.361 54.885 1.00 82.13 154 VAL A CA 1
ATOM 1056 C C . VAL A 1 154 ? -40.989 -56.277 54.313 1.00 86.93 154 VAL A C 1
ATOM 1057 O O . VAL A 1 154 ? -41.500 -57.131 55.039 1.00 87.11 154 VAL A O 1
ATOM 1061 N N . ALA A 1 155 ? -41.335 -56.110 53.016 1.00 83.51 155 ALA A N 1
ATOM 1062 C CA . ALA A 1 155 ? -42.297 -56.954 52.299 1.00 83.36 155 ALA A CA 1
ATOM 1063 C C . ALA A 1 155 ? -41.596 -58.262 51.917 1.00 87.97 155 ALA A C 1
ATOM 1064 O O . ALA A 1 155 ? -42.185 -59.336 52.033 1.00 87.04 155 ALA A O 1
ATOM 1066 N N . THR A 1 156 ? -40.324 -58.152 51.488 1.00 86.30 156 THR A N 1
ATOM 1067 C CA . THR A 1 156 ? -39.431 -59.253 51.116 1.00 87.53 156 THR A CA 1
ATOM 1068 C C . THR A 1 156 ? -39.004 -60.009 52.378 1.00 94.21 156 THR A C 1
ATOM 1069 O O . THR A 1 156 ? -38.930 -61.241 52.367 1.00 94.30 156 THR A O 1
ATOM 1073 N N . TRP A 1 157 ? -38.708 -59.251 53.458 1.00 92.28 157 TRP A N 1
ATOM 1074 C CA . TRP A 1 157 ? -38.316 -59.754 54.773 1.00 93.25 157 TRP A CA 1
ATOM 1075 C C . TRP A 1 157 ? -39.469 -60.606 55.314 1.00 98.06 157 TRP A C 1
ATOM 1076 O O . TRP A 1 157 ? -39.233 -61.720 55.784 1.00 98.92 157 TRP A O 1
ATOM 1087 N N . GLY A 1 158 ? -40.700 -60.140 55.099 1.00 93.91 158 GLY A N 1
ATOM 1088 C CA . GLY A 1 158 ? -41.908 -60.859 55.474 1.00 94.17 158 GLY A CA 1
ATOM 1089 C C . GLY A 1 158 ? -42.425 -61.714 54.338 1.00 98.75 158 GLY A C 1
ATOM 1090 O O . GLY A 1 158 ? -43.572 -61.545 53.916 1.00 98.21 158 GLY A O 1
ATOM 1091 N N . ASP A 1 159 ? -41.569 -62.641 53.827 1.00 96.11 159 ASP A N 1
ATOM 1092 C CA . ASP A 1 159 ? -41.882 -63.565 52.721 1.00 95.88 159 ASP A CA 1
ATOM 1093 C C . ASP A 1 159 ? -41.017 -64.839 52.665 1.00 99.52 159 ASP A C 1
ATOM 1094 O O . ASP A 1 159 ? -39.918 -64.878 53.230 1.00 99.23 159 ASP A O 1
ATOM 1099 N N . GLN A 1 160 ? -41.523 -65.870 51.950 1.00 95.79 160 GLN A N 1
ATOM 1100 C CA . GLN A 1 160 ? -40.858 -67.162 51.747 1.00 113.28 160 GLN A CA 1
ATOM 1101 C C . GLN A 1 160 ? -40.706 -67.497 50.260 1.00 116.85 160 GLN A C 1
ATOM 1102 O O . GLN A 1 160 ? -39.604 -67.428 49.722 1.00 72.37 160 GLN A O 1
ATOM 1108 N N . ALA A 1 177 ? -25.981 -69.819 45.211 1.00 156.49 177 ALA A N 1
ATOM 1109 C CA . ALA A 1 177 ? -25.191 -70.183 44.038 1.00 156.82 177 ALA A CA 1
ATOM 1110 C C . ALA A 1 177 ? -24.935 -68.982 43.121 1.00 159.10 177 ALA A C 1
ATOM 1111 O O . ALA A 1 177 ? -25.810 -68.127 42.967 1.00 157.35 177 ALA A O 1
ATOM 1113 N N . VAL A 1 178 ? -23.732 -68.930 42.514 1.00 155.75 178 VAL A N 1
ATOM 1114 C CA . VAL A 1 178 ? -23.293 -67.874 41.587 1.00 154.58 178 VAL A CA 1
ATOM 1115 C C . VAL A 1 178 ? -23.988 -68.062 40.218 1.00 157.40 178 VAL A C 1
ATOM 1116 O O . VAL A 1 178 ? -24.241 -67.080 39.514 1.00 155.68 178 VAL A O 1
ATOM 1120 N N . ALA A 1 179 ? -24.309 -69.328 39.868 1.00 154.68 179 ALA A N 1
ATOM 1121 C CA . ALA A 1 179 ? -24.978 -69.736 38.627 1.00 154.10 179 ALA A CA 1
ATOM 1122 C C . ALA A 1 179 ? -26.399 -69.163 38.487 1.00 156.51 179 ALA A C 1
ATOM 1123 O O . ALA A 1 179 ? -26.838 -68.885 37.367 1.00 155.40 179 ALA A O 1
ATOM 1125 N N . SER A 1 180 ? -27.109 -69.001 39.624 1.00 152.49 180 SER A N 1
ATOM 1126 C CA . SER A 1 180 ? -28.477 -68.471 39.702 1.00 150.82 180 SER A CA 1
ATOM 1127 C C . SER A 1 180 ? -28.511 -66.963 40.002 1.00 152.48 180 SER A C 1
ATOM 1128 O O . SER A 1 180 ? -29.461 -66.278 39.605 1.00 150.77 180 SER A O 1
ATOM 1131 N N . PHE A 1 181 ? -27.469 -66.461 40.700 1.00 148.57 181 PHE A N 1
ATOM 1132 C CA . PHE A 1 181 ? -27.289 -65.067 41.114 1.00 147.15 181 PHE A CA 1
ATOM 1133 C C . PHE A 1 181 ? -27.248 -64.111 39.910 1.00 147.21 181 PHE A C 1
ATOM 1134 O O . PHE A 1 181 ? -28.283 -63.538 39.561 1.00 145.62 181 PHE A O 1
ATOM 1142 N N . ASN A 1 182 ? -26.077 -64.020 39.236 1.00 142.03 182 ASN A N 1
ATOM 1143 C CA . ASN A 1 182 ? -25.764 -63.154 38.092 1.00 140.17 182 ASN A CA 1
ATOM 1144 C C . ASN A 1 182 ? -26.854 -63.038 36.983 1.00 138.35 182 ASN A C 1
ATOM 1145 O O . ASN A 1 182 ? -27.028 -61.908 36.515 1.00 137.62 182 ASN A O 1
ATOM 1150 N N . PRO A 1 183 ? -27.601 -64.096 36.534 1.00 130.14 183 PRO A N 1
ATOM 1151 C CA . PRO A 1 183 ? -28.601 -63.868 35.476 1.00 127.22 183 PRO A CA 1
ATOM 1152 C C . PRO A 1 183 ? -29.686 -62.855 35.844 1.00 124.50 183 PRO A C 1
ATOM 1153 O O . PRO A 1 183 ? -29.908 -61.912 35.089 1.00 123.56 183 PRO A O 1
ATOM 1157 N N . GLY A 1 184 ? -30.299 -63.022 37.012 1.00 116.51 184 GLY A N 1
ATOM 1158 C CA . GLY A 1 184 ? -31.362 -62.144 37.489 1.00 113.51 184 GLY A CA 1
ATOM 1159 C C . GLY A 1 184 ? -30.946 -60.732 37.841 1.00 112.60 184 GLY A C 1
ATOM 1160 O O . GLY A 1 184 ? -31.700 -59.792 37.587 1.00 111.62 184 GLY A O 1
ATOM 1161 N N . TYR A 1 185 ? -29.750 -60.574 38.427 1.00 106.16 185 TYR A N 1
ATOM 1162 C CA . TYR A 1 185 ? -29.217 -59.290 38.881 1.00 104.08 185 TYR A CA 1
ATOM 1163 C C . TYR A 1 185 ? -28.725 -58.395 37.731 1.00 104.48 185 TYR A C 1
ATOM 1164 O O . TYR A 1 185 ? -28.971 -57.186 37.772 1.00 103.59 185 TYR A O 1
ATOM 1173 N N . PHE A 1 186 ? -28.073 -58.981 36.699 1.00 99.06 186 PHE A N 1
ATOM 1174 C CA . PHE A 1 186 ? -27.607 -58.253 35.510 1.00 97.66 186 PHE A CA 1
ATOM 1175 C C . PHE A 1 186 ? -28.819 -57.700 34.762 1.00 96.79 186 PHE A C 1
ATOM 1176 O O . PHE A 1 186 ? -28.843 -56.512 34.440 1.00 95.65 186 PHE A O 1
ATOM 1184 N N . TRP A 1 187 ? -29.824 -58.569 34.506 1.00 90.74 187 TRP A N 1
ATOM 1185 C CA . TRP A 1 187 ? -31.070 -58.216 33.830 1.00 88.85 187 TRP A CA 1
ATOM 1186 C C . TRP A 1 187 ? -31.869 -57.182 34.613 1.00 90.06 187 TRP A C 1
ATOM 1187 O O . TRP A 1 187 ? -32.592 -56.399 34.000 1.00 89.01 187 TRP A O 1
ATOM 1198 N N . MET A 1 188 ? -31.718 -57.157 35.959 1.00 85.62 188 MET A N 1
ATOM 1199 C CA . MET A 1 188 ? -32.388 -56.168 36.801 1.00 84.57 188 MET A CA 1
ATOM 1200 C C . MET A 1 188 ? -31.693 -54.819 36.704 1.00 88.02 188 MET A C 1
ATOM 1201 O O . MET A 1 188 ? -32.377 -53.804 36.630 1.00 87.44 188 MET A O 1
ATOM 1206 N N . PHE A 1 189 ? -30.347 -54.807 36.652 1.00 84.75 189 PHE A N 1
ATOM 1207 C CA . PHE A 1 189 ? -29.565 -53.580 36.500 1.00 84.90 189 PHE A CA 1
ATOM 1208 C C . PHE A 1 189 ? -29.880 -52.882 35.163 1.00 87.61 189 PHE A C 1
ATOM 1209 O O . PHE A 1 189 ? -29.980 -51.652 35.116 1.00 87.41 189 PHE A O 1
ATOM 1217 N N . THR A 1 190 ? -30.036 -53.679 34.084 1.00 82.87 190 THR A N 1
ATOM 1218 C CA . THR A 1 190 ? -30.364 -53.188 32.741 1.00 81.80 190 THR A CA 1
ATOM 1219 C C . THR A 1 190 ? -31.807 -52.667 32.700 1.00 82.75 190 THR A C 1
ATOM 1220 O O . THR A 1 190 ? -32.088 -51.713 31.972 1.00 82.49 190 THR A O 1
ATOM 1224 N N . ASN A 1 191 ? -32.710 -53.273 33.502 1.00 76.45 191 ASN A N 1
ATOM 1225 C CA . ASN A 1 191 ? -34.107 -52.846 33.602 1.00 74.58 191 ASN A CA 1
ATOM 1226 C C . ASN A 1 191 ? -34.170 -51.499 34.313 1.00 76.86 191 ASN A C 1
ATOM 1227 O O . ASN A 1 191 ? -34.980 -50.656 33.943 1.00 75.87 191 ASN A O 1
ATOM 1232 N N . CYS A 1 192 ? -33.288 -51.293 35.306 1.00 73.14 192 CYS A N 1
ATOM 1233 C CA . CYS A 1 192 ? -33.194 -50.065 36.091 1.00 72.88 192 CYS A CA 1
ATOM 1234 C C . CYS A 1 192 ? -32.805 -48.864 35.234 1.00 77.19 192 CYS A C 1
ATOM 1235 O O . CYS A 1 192 ? -33.433 -47.809 35.354 1.00 77.02 192 CYS A O 1
ATOM 1238 N N . ILE A 1 193 ? -31.782 -49.030 34.364 1.00 74.00 193 ILE A N 1
ATOM 1239 C CA . ILE A 1 193 ? -31.296 -47.960 33.487 1.00 74.45 193 ILE A CA 1
ATOM 1240 C C . ILE A 1 193 ? -32.309 -47.666 32.353 1.00 78.13 193 ILE A C 1
ATOM 1241 O O . ILE A 1 193 ? -32.590 -46.499 32.097 1.00 77.76 193 ILE A O 1
ATOM 1246 N N . THR A 1 194 ? -32.897 -48.709 31.731 1.00 74.85 194 THR A N 1
ATOM 1247 C CA . THR A 1 194 ? -33.901 -48.543 30.672 1.00 74.79 194 THR A CA 1
ATOM 1248 C C . THR A 1 194 ? -35.187 -47.904 31.197 1.00 80.57 194 THR A C 1
ATOM 1249 O O . THR A 1 194 ? -35.757 -47.063 30.503 1.00 79.96 194 THR A O 1
ATOM 1253 N N . SER A 1 195 ? -35.631 -48.284 32.424 1.00 78.87 195 SER A N 1
ATOM 1254 C CA . SER A 1 195 ? -36.843 -47.736 33.056 1.00 79.23 195 SER A CA 1
ATOM 1255 C C . SER A 1 195 ? -36.660 -46.256 33.336 1.00 84.07 195 SER A C 1
ATOM 1256 O O . SER A 1 195 ? -37.602 -45.479 33.151 1.00 84.58 195 SER A O 1
ATOM 1259 N N . ALA A 1 196 ? -35.437 -45.873 33.767 1.00 80.03 196 ALA A N 1
ATOM 1260 C CA . ALA A 1 196 ? -35.056 -44.498 34.058 1.00 80.02 196 ALA A CA 1
ATOM 1261 C C . ALA A 1 196 ? -34.985 -43.693 32.762 1.00 83.26 196 ALA A C 1
ATOM 1262 O O . ALA A 1 196 ? -35.740 -42.730 32.625 1.00 83.56 196 ALA A O 1
ATOM 1264 N N . LEU A 1 197 ? -34.133 -44.126 31.789 1.00 77.90 197 LEU A N 1
ATOM 1265 C CA . LEU A 1 197 ? -33.953 -43.476 30.485 1.00 76.86 197 LEU A CA 1
ATOM 1266 C C . LEU A 1 197 ? -35.269 -43.275 29.751 1.00 78.22 197 LEU A C 1
ATOM 1267 O O . LEU A 1 197 ? -35.506 -42.179 29.254 1.00 78.57 197 LEU A O 1
ATOM 1272 N N . PHE A 1 198 ? -36.148 -44.299 29.737 1.00 72.01 198 PHE A N 1
ATOM 1273 C CA . PHE A 1 198 ? -37.450 -44.202 29.083 1.00 70.74 198 PHE A CA 1
ATOM 1274 C C . PHE A 1 198 ? -38.306 -43.053 29.635 1.00 73.62 198 PHE A C 1
ATOM 1275 O O . PHE A 1 198 ? -38.707 -42.195 28.853 1.00 73.66 198 PHE A O 1
ATOM 1283 N N . VAL A 1 199 ? -38.570 -43.025 30.959 1.00 69.32 199 VAL A N 1
ATOM 1284 C CA . VAL A 1 199 ? -39.409 -41.993 31.588 1.00 69.45 199 VAL A CA 1
ATOM 1285 C C . VAL A 1 199 ? -38.771 -40.591 31.495 1.00 73.97 199 VAL A C 1
ATOM 1286 O O . VAL A 1 199 ? -39.504 -39.609 31.359 1.00 74.34 199 VAL A O 1
ATOM 1290 N N . LEU A 1 200 ? -37.423 -40.508 31.543 1.00 69.90 200 LEU A N 1
ATOM 1291 C CA . LEU A 1 200 ? -36.686 -39.243 31.470 1.00 70.02 200 LEU A CA 1
ATOM 1292 C C . LEU A 1 200 ? -36.644 -38.661 30.042 1.00 73.47 200 LEU A C 1
ATOM 1293 O O . LEU A 1 200 ? -36.856 -37.455 29.881 1.00 74.48 200 LEU A O 1
ATOM 1298 N N . ILE A 1 201 ? -36.373 -39.509 29.018 1.00 67.56 201 ILE A N 1
ATOM 1299 C CA . ILE A 1 201 ? -36.290 -39.096 27.611 1.00 66.95 201 ILE A CA 1
ATOM 1300 C C . ILE A 1 201 ? -37.692 -38.811 27.031 1.00 71.55 201 ILE A C 1
ATOM 1301 O O . ILE A 1 201 ? -37.836 -37.847 26.267 1.00 72.38 201 ILE A O 1
ATOM 1306 N N . MET A 1 202 ? -38.719 -39.621 27.396 1.00 67.42 202 MET A N 1
ATOM 1307 C CA . MET A 1 202 ? -40.093 -39.420 26.908 1.00 67.25 202 MET A CA 1
ATOM 1308 C C . MET A 1 202 ? -40.641 -38.063 27.347 1.00 72.34 202 MET A C 1
ATOM 1309 O O . MET A 1 202 ? -41.065 -37.276 26.500 1.00 72.56 202 MET A O 1
ATOM 1314 N N . ARG A 1 203 ? -40.593 -37.790 28.662 1.00 69.45 203 ARG A N 1
ATOM 1315 C CA . ARG A 1 203 ? -41.056 -36.553 29.277 1.00 70.64 203 ARG A CA 1
ATOM 1316 C C . ARG A 1 203 ? -40.282 -35.324 28.742 1.00 77.92 203 ARG A C 1
ATOM 1317 O O . ARG A 1 203 ? -40.870 -34.247 28.673 1.00 78.73 203 ARG A O 1
ATOM 1325 N N . LYS A 1 204 ? -39.010 -35.505 28.294 1.00 76.25 204 LYS A N 1
ATOM 1326 C CA . LYS A 1 204 ? -38.154 -34.470 27.687 1.00 78.05 204 LYS A CA 1
ATOM 1327 C C . LYS A 1 204 ? -38.676 -34.098 26.281 1.00 84.05 204 LYS A C 1
ATOM 1328 O O . LYS A 1 204 ? -38.834 -32.910 25.990 1.00 84.88 204 LYS A O 1
ATOM 1334 N N . ARG A 1 205 ? -38.950 -35.113 25.428 1.00 81.10 205 ARG A N 1
ATOM 1335 C CA . ARG A 1 205 ? -39.465 -34.919 24.069 1.00 82.37 205 ARG A CA 1
ATOM 1336 C C . ARG A 1 205 ? -40.863 -34.304 24.044 1.00 88.28 205 ARG A C 1
ATOM 1337 O O . ARG A 1 205 ? -41.136 -33.444 23.202 1.00 88.78 205 ARG A O 1
ATOM 1345 N N . ILE A 1 206 ? -41.736 -34.734 24.977 1.00 85.16 206 ILE A N 1
ATOM 1346 C CA . ILE A 1 206 ? -43.102 -34.225 25.125 1.00 85.60 206 ILE A CA 1
ATOM 1347 C C . ILE A 1 206 ? -43.047 -32.701 25.314 1.00 90.86 206 ILE A C 1
ATOM 1348 O O . ILE A 1 206 ? -43.668 -31.970 24.541 1.00 91.53 206 ILE A O 1
ATOM 1353 N N . LYS A 1 207 ? -42.259 -32.239 26.308 1.00 87.62 207 LYS A N 1
ATOM 1354 C CA . LYS A 1 207 ? -42.080 -30.823 26.636 1.00 89.08 207 LYS A CA 1
ATOM 1355 C C . LYS A 1 207 ? -41.395 -30.037 25.510 1.00 94.91 207 LYS A C 1
ATOM 1356 O O . LYS A 1 207 ? -41.703 -28.854 25.324 1.00 96.07 207 LYS A O 1
ATOM 1362 N N . LEU A 1 208 ? -40.504 -30.705 24.740 1.00 91.17 208 LEU A N 1
ATOM 1363 C CA . LEU A 1 208 ? -39.796 -30.098 23.611 1.00 92.27 208 LEU A CA 1
ATOM 1364 C C . LEU A 1 208 ? -40.702 -29.881 22.408 1.00 96.68 208 LEU A C 1
ATOM 1365 O O . LEU A 1 208 ? -40.697 -28.787 21.845 1.00 97.87 208 LEU A O 1
ATOM 1370 N N . THR A 1 209 ? -41.474 -30.912 22.011 1.00 92.09 209 THR A N 1
ATOM 1371 C CA . THR A 1 209 ? -42.355 -30.831 20.842 1.00 92.40 209 THR A CA 1
ATOM 1372 C C . THR A 1 209 ? -43.826 -30.527 21.184 1.00 97.12 209 THR A C 1
ATOM 1373 O O . THR A 1 209 ? -44.714 -30.866 20.390 1.00 97.06 209 THR A O 1
ATOM 1377 N N . ASN A 1 210 ? -44.078 -29.850 22.337 1.00 94.16 210 ASN A N 1
ATOM 1378 C CA . ASN A 1 210 ? -45.406 -29.457 22.842 1.00 94.69 210 ASN A CA 1
ATOM 1379 C C . ASN A 1 210 ? -46.482 -30.527 22.536 1.00 98.48 210 ASN A C 1
ATOM 1380 O O . ASN A 1 210 ? -47.555 -30.235 21.997 1.00 98.51 210 ASN A O 1
ATOM 1385 N N . PHE A 1 211 ? -46.128 -31.787 22.849 1.00 94.31 211 PHE A N 1
ATOM 1386 C CA . PHE A 1 211 ? -46.916 -32.996 22.634 1.00 93.14 211 PHE A CA 1
ATOM 1387 C C . PHE A 1 211 ? -48.004 -33.102 23.679 1.00 96.74 211 PHE A C 1
ATOM 1388 O O . PHE A 1 211 ? -47.723 -33.383 24.845 1.00 95.65 211 PHE A O 1
ATOM 1396 N N . LYS A 1 212 ? -49.250 -32.868 23.268 1.00 93.85 212 LYS A N 1
ATOM 1397 C CA . LYS A 1 212 ? -50.371 -32.987 24.187 1.00 93.26 212 LYS A CA 1
ATOM 1398 C C . LYS A 1 212 ? -50.759 -34.459 24.314 1.00 96.12 212 LYS A C 1
ATOM 1399 O O . LYS A 1 212 ? -50.328 -35.287 23.506 1.00 94.71 212 LYS A O 1
ATOM 1405 N N . ASP A 1 213 ? -51.510 -34.794 25.367 1.00 92.71 213 ASP A N 1
ATOM 1406 C CA . ASP A 1 213 ? -51.956 -36.159 25.641 1.00 91.33 213 ASP A CA 1
ATOM 1407 C C . ASP A 1 213 ? -53.018 -36.533 24.608 1.00 96.14 213 ASP A C 1
ATOM 1408 O O . ASP A 1 213 ? -54.014 -35.817 24.475 1.00 97.89 213 ASP A O 1
ATOM 1413 N N . PHE A 1 214 ? -52.735 -37.602 23.824 1.00 90.74 214 PHE A N 1
ATOM 1414 C CA . PHE A 1 214 ? -53.452 -38.186 22.669 1.00 90.42 214 PHE A CA 1
ATOM 1415 C C . PHE A 1 214 ? -52.420 -38.324 21.547 1.00 94.82 214 PHE A C 1
ATOM 1416 O O . PHE A 1 214 ? -52.528 -39.230 20.720 1.00 94.20 214 PHE A O 1
ATOM 1424 N N . ASP A 1 215 ? -51.433 -37.398 21.516 1.00 91.84 215 ASP A N 1
ATOM 1425 C CA . ASP A 1 215 ? -50.319 -37.370 20.561 1.00 91.60 215 ASP A CA 1
ATOM 1426 C C . ASP A 1 215 ? -49.257 -38.325 21.115 1.00 94.32 215 ASP A C 1
ATOM 1427 O O . ASP A 1 215 ? -48.702 -39.128 20.365 1.00 93.56 215 ASP A O 1
ATOM 1432 N N . THR A 1 216 ? -48.991 -38.225 22.444 1.00 90.11 216 THR A N 1
ATOM 1433 C CA . THR A 1 216 ? -48.026 -39.026 23.210 1.00 88.41 216 THR A CA 1
ATOM 1434 C C . THR A 1 216 ? -48.447 -40.499 23.219 1.00 89.86 216 THR A C 1
ATOM 1435 O O . THR A 1 216 ? -47.600 -41.372 23.032 1.00 88.72 216 THR A O 1
ATOM 1439 N N . MET A 1 217 ? -49.760 -40.762 23.431 1.00 85.23 217 MET A N 1
ATOM 1440 C CA . MET A 1 217 ? -50.366 -42.097 23.444 1.00 83.89 217 MET A CA 1
ATOM 1441 C C . MET A 1 217 ? -50.253 -42.749 22.062 1.00 86.66 217 MET A C 1
ATOM 1442 O O . MET A 1 217 ? -49.990 -43.949 21.962 1.00 85.12 217 MET A O 1
ATOM 1447 N N . PHE A 1 218 ? -50.443 -41.941 21.007 1.00 83.99 218 PHE A N 1
ATOM 1448 C CA . PHE A 1 218 ? -50.387 -42.356 19.610 1.00 84.04 218 PHE A CA 1
ATOM 1449 C C . PHE A 1 218 ? -48.990 -42.817 19.187 1.00 86.10 218 PHE A C 1
ATOM 1450 O O . PHE A 1 218 ? -48.847 -43.949 18.727 1.00 85.13 218 PHE A O 1
ATOM 1458 N N . TYR A 1 219 ? -47.967 -41.956 19.375 1.00 81.83 219 TYR A N 1
ATOM 1459 C CA . TYR A 1 219 ? -46.567 -42.223 19.029 1.00 80.85 219 TYR A CA 1
ATOM 1460 C C . TYR A 1 219 ? -45.961 -43.396 19.788 1.00 83.79 219 TYR A C 1
ATOM 1461 O O . TYR A 1 219 ? -45.165 -44.135 19.213 1.00 82.47 219 TYR A O 1
ATOM 1470 N N . ASN A 1 220 ? -46.346 -43.569 21.070 1.00 80.72 220 ASN A N 1
ATOM 1471 C CA . ASN A 1 220 ? -45.887 -44.661 21.931 1.00 79.90 220 ASN A CA 1
ATOM 1472 C C . ASN A 1 220 ? -46.383 -46.024 21.424 1.00 84.53 220 ASN A C 1
ATOM 1473 O O . ASN A 1 220 ? -45.636 -46.996 21.481 1.00 83.33 220 ASN A O 1
ATOM 1478 N N . ASN A 1 221 ? -47.631 -46.082 20.918 1.00 82.67 221 ASN A N 1
ATOM 1479 C CA . ASN A 1 221 ? -48.288 -47.294 20.424 1.00 82.74 221 ASN A CA 1
ATOM 1480 C C . ASN A 1 221 ? -48.042 -47.596 18.945 1.00 86.98 221 ASN A C 1
ATOM 1481 O O . ASN A 1 221 ? -47.924 -48.769 18.589 1.00 85.97 221 ASN A O 1
ATOM 1486 N N . VAL A 1 222 ? -47.985 -46.556 18.088 1.00 84.82 222 VAL A N 1
ATOM 1487 C CA . VAL A 1 222 ? -47.746 -46.692 16.644 1.00 85.55 222 VAL A CA 1
ATOM 1488 C C . VAL A 1 222 ? -46.309 -47.148 16.368 1.00 91.12 222 VAL A C 1
ATOM 1489 O O . VAL A 1 222 ? -46.100 -48.101 15.616 1.00 91.25 222 VAL A O 1
ATOM 1493 N N . LEU A 1 223 ? -45.330 -46.484 16.995 1.00 88.45 223 LEU A N 1
ATOM 1494 C CA . LEU A 1 223 ? -43.909 -46.787 16.828 1.00 88.22 223 LEU A CA 1
ATOM 1495 C C . LEU A 1 223 ? -43.481 -48.069 17.554 1.00 91.02 223 LEU A C 1
ATOM 1496 O O . LEU A 1 223 ? -42.451 -48.644 17.197 1.00 90.65 223 LEU A O 1
ATOM 1501 N N . ALA A 1 224 ? -44.272 -48.520 18.555 1.00 86.61 224 ALA A N 1
ATOM 1502 C CA . ALA A 1 224 ? -44.000 -49.753 19.294 1.00 85.69 224 ALA A CA 1
ATOM 1503 C C . ALA A 1 224 ? -44.303 -50.966 18.419 1.00 89.89 224 ALA A C 1
ATOM 1504 O O . ALA A 1 224 ? -43.578 -51.954 18.492 1.00 89.32 224 ALA A O 1
ATOM 1506 N N . LEU A 1 225 ? -45.366 -50.880 17.590 1.00 86.98 225 LEU A N 1
ATOM 1507 C CA . LEU A 1 225 ? -45.821 -51.922 16.666 1.00 87.27 225 LEU A CA 1
ATOM 1508 C C . LEU A 1 225 ? -44.664 -52.659 15.937 1.00 92.06 225 LEU A C 1
ATOM 1509 O O . LEU A 1 225 ? -44.574 -53.874 16.131 1.00 92.13 225 LEU A O 1
ATOM 1514 N N . PRO A 1 226 ? -43.721 -51.999 15.197 1.00 88.56 226 PRO A N 1
ATOM 1515 C CA . PRO A 1 226 ? -42.622 -52.768 14.572 1.00 88.13 226 PRO A CA 1
ATOM 1516 C C . PRO A 1 226 ? -41.598 -53.354 15.560 1.00 90.13 226 PRO A C 1
ATOM 1517 O O . PRO A 1 226 ? -41.132 -54.476 15.349 1.00 89.03 226 PRO A O 1
ATOM 1521 N N . ILE A 1 227 ? -41.264 -52.604 16.638 1.00 85.69 227 ILE A N 1
ATOM 1522 C CA . ILE A 1 227 ? -40.297 -53.018 17.664 1.00 84.75 227 ILE A CA 1
ATOM 1523 C C . ILE A 1 227 ? -40.810 -54.238 18.446 1.00 88.49 227 ILE A C 1
ATOM 1524 O O . ILE A 1 227 ? -40.025 -55.132 18.750 1.00 87.78 227 ILE A O 1
ATOM 1529 N N . LEU A 1 228 ? -42.126 -54.293 18.721 1.00 85.58 228 LEU A N 1
ATOM 1530 C CA . LEU A 1 228 ? -42.777 -55.408 19.411 1.00 85.52 228 LEU A CA 1
ATOM 1531 C C . LEU A 1 228 ? -42.752 -56.661 18.549 1.00 90.74 228 LEU A C 1
ATOM 1532 O O . LEU A 1 228 ? -42.568 -57.755 19.082 1.00 90.27 228 LEU A O 1
ATOM 1537 N N . LEU A 1 229 ? -42.927 -56.494 17.215 1.00 88.70 229 LEU A N 1
ATOM 1538 C CA . LEU A 1 229 ? -42.888 -57.572 16.224 1.00 89.50 229 LEU A CA 1
ATOM 1539 C C . LEU A 1 229 ? -41.477 -58.145 16.132 1.00 93.54 229 LEU A C 1
ATOM 1540 O O . LEU A 1 229 ? -41.305 -59.355 16.264 1.00 93.22 229 LEU A O 1
ATOM 1545 N N . LEU A 1 230 ? -40.469 -57.271 15.939 1.00 90.26 230 LEU A N 1
ATOM 1546 C CA . LEU A 1 230 ? -39.062 -57.657 15.826 1.00 90.35 230 LEU A CA 1
ATOM 1547 C C . LEU A 1 230 ? -38.528 -58.336 17.082 1.00 93.58 230 LEU A C 1
ATOM 1548 O O . LEU A 1 230 ? -37.731 -59.264 16.972 1.00 93.40 230 LEU A O 1
ATOM 1553 N N . PHE A 1 231 ? -38.993 -57.899 18.268 1.00 89.60 231 PHE A N 1
ATOM 1554 C CA . PHE A 1 231 ? -38.601 -58.476 19.554 1.00 88.86 231 PHE A CA 1
ATOM 1555 C C . PHE A 1 231 ? -39.176 -59.873 19.733 1.00 92.85 231 PHE A C 1
ATOM 1556 O O . PHE A 1 231 ? -38.467 -60.745 20.230 1.00 92.20 231 PHE A O 1
ATOM 1564 N N . SER A 1 232 ? -40.443 -60.093 19.306 1.00 90.12 232 SER A N 1
ATOM 1565 C CA . SER A 1 232 ? -41.106 -61.396 19.405 1.00 90.49 232 SER A CA 1
ATOM 1566 C C . SER A 1 232 ? -40.466 -62.441 18.499 1.00 96.61 232 SER A C 1
ATOM 1567 O O . SER A 1 232 ? -40.388 -63.599 18.900 1.00 97.18 232 SER A O 1
ATOM 1570 N N . PHE A 1 233 ? -39.981 -62.041 17.304 1.00 94.06 233 PHE A N 1
ATOM 1571 C CA . PHE A 1 233 ? -39.322 -62.960 16.366 1.00 95.01 233 PHE A CA 1
ATOM 1572 C C . PHE A 1 233 ? -37.983 -63.480 16.890 1.00 100.80 233 PHE A C 1
ATOM 1573 O O . PHE A 1 233 ? -37.586 -64.595 16.544 1.00 100.96 233 PHE A O 1
ATOM 1581 N N . CYS A 1 234 ? -37.294 -62.671 17.713 1.00 98.52 234 CYS A N 1
ATOM 1582 C CA . CYS A 1 234 ? -35.977 -62.973 18.274 1.00 99.22 234 CYS A CA 1
ATOM 1583 C C . CYS A 1 234 ? -36.004 -63.784 19.574 1.00 103.86 234 CYS A C 1
ATOM 1584 O O . CYS A 1 234 ? -35.029 -64.486 19.852 1.00 104.05 234 CYS A O 1
ATOM 1587 N N . VAL A 1 235 ? -37.072 -63.658 20.392 1.00 100.41 235 VAL A N 1
ATOM 1588 C CA . VAL A 1 235 ? -37.111 -64.333 21.696 1.00 100.59 235 VAL A CA 1
ATOM 1589 C C . VAL A 1 235 ? -38.284 -65.337 21.879 1.00 106.06 235 VAL A C 1
ATOM 1590 O O . VAL A 1 235 ? -38.303 -66.058 22.883 1.00 105.99 235 VAL A O 1
ATOM 1594 N N . GLU A 1 236 ? -39.235 -65.406 20.932 1.00 103.68 236 GLU A N 1
ATOM 1595 C CA . GLU A 1 236 ? -40.372 -66.327 21.058 1.00 104.44 236 GLU A CA 1
ATOM 1596 C C . GLU A 1 236 ? -40.426 -67.401 19.969 1.00 111.25 236 GLU A C 1
ATOM 1597 O O . GLU A 1 236 ? -39.932 -67.185 18.858 1.00 110.85 236 GLU A O 1
ATOM 1603 N N . ASP A 1 237 ? -41.033 -68.561 20.304 1.00 110.33 237 ASP A N 1
ATOM 1604 C CA . ASP A 1 237 ? -41.208 -69.704 19.402 1.00 112.02 237 ASP A CA 1
ATOM 1605 C C . ASP A 1 237 ? -42.380 -69.453 18.457 1.00 116.77 237 ASP A C 1
ATOM 1606 O O . ASP A 1 237 ? -43.404 -68.916 18.880 1.00 115.42 237 ASP A O 1
ATOM 1611 N N . TRP A 1 238 ? -42.219 -69.837 17.180 1.00 115.26 238 TRP A N 1
ATOM 1612 C CA . TRP A 1 238 ? -43.218 -69.640 16.130 1.00 116.10 238 TRP A CA 1
ATOM 1613 C C . TRP A 1 238 ? -43.705 -70.957 15.467 1.00 123.53 238 TRP A C 1
ATOM 1614 O O . TRP A 1 238 ? -44.179 -70.926 14.327 1.00 123.51 238 TRP A O 1
ATOM 1625 N N . SER A 1 239 ? -43.626 -72.097 16.198 1.00 122.65 239 SER A N 1
ATOM 1626 C CA . SER A 1 239 ? -44.048 -73.423 15.718 1.00 124.78 239 SER A CA 1
ATOM 1627 C C . SER A 1 239 ? -45.559 -73.485 15.398 1.00 131.04 239 SER A C 1
ATOM 1628 O O . SER A 1 239 ? -46.390 -73.476 16.305 1.00 130.71 239 SER A O 1
ATOM 1631 N N . SER A 1 240 ? -45.881 -73.529 14.083 1.00 129.33 240 SER A N 1
ATOM 1632 C CA . SER A 1 240 ? -47.202 -73.505 13.433 1.00 130.24 240 SER A CA 1
ATOM 1633 C C . SER A 1 240 ? -48.359 -74.196 14.197 1.00 136.67 240 SER A C 1
ATOM 1634 O O . SER A 1 240 ? -49.062 -73.513 14.941 1.00 135.57 240 SER A O 1
ATOM 1637 N N . VAL A 1 241 ? -48.575 -75.519 13.983 1.00 136.28 241 VAL A N 1
ATOM 1638 C CA . VAL A 1 241 ? -49.668 -76.331 14.561 1.00 137.87 241 VAL A CA 1
ATOM 1639 C C . VAL A 1 241 ? -49.641 -76.359 16.109 1.00 142.98 241 VAL A C 1
ATOM 1640 O O . VAL A 1 241 ? -50.705 -76.373 16.738 1.00 143.06 241 VAL A O 1
ATOM 1644 N N . ASN A 1 242 ? -48.436 -76.330 16.710 1.00 139.65 242 ASN A N 1
ATOM 1645 C CA . ASN A 1 242 ? -48.236 -76.344 18.163 1.00 139.47 242 ASN A CA 1
ATOM 1646 C C . ASN A 1 242 ? -48.652 -75.020 18.847 1.00 143.07 242 ASN A C 1
ATOM 1647 O O . ASN A 1 242 ? -48.718 -74.957 20.079 1.00 142.42 242 ASN A O 1
ATOM 1652 N N . LEU A 1 243 ? -48.940 -73.973 18.046 1.00 139.60 243 LEU A N 1
ATOM 1653 C CA . LEU A 1 243 ? -49.350 -72.647 18.514 1.00 138.46 243 LEU A CA 1
ATOM 1654 C C . LEU A 1 243 ? -50.765 -72.266 18.069 1.00 143.76 243 LEU A C 1
ATOM 1655 O O . LEU A 1 243 ? -51.398 -71.447 18.731 1.00 142.57 243 LEU A O 1
ATOM 1660 N N . THR A 1 244 ? -51.258 -72.852 16.955 1.00 142.23 244 THR A N 1
ATOM 1661 C CA . THR A 1 244 ? -52.599 -72.597 16.409 1.00 143.03 244 THR A CA 1
ATOM 1662 C C . THR A 1 244 ? -53.697 -73.043 17.394 1.00 148.18 244 THR A C 1
ATOM 1663 O O . THR A 1 244 ? -54.699 -72.341 17.537 1.00 147.68 244 THR A O 1
ATOM 1667 N N . ASN A 1 245 ? -53.491 -74.190 18.081 1.00 145.89 245 ASN A N 1
ATOM 1668 C CA . ASN A 1 245 ? -54.425 -74.739 19.075 1.00 146.51 245 ASN A CA 1
ATOM 1669 C C . ASN A 1 245 ? -54.340 -74.040 20.443 1.00 148.67 245 ASN A C 1
ATOM 1670 O O . ASN A 1 245 ? -55.299 -74.101 21.220 1.00 148.87 245 ASN A O 1
ATOM 1675 N N . ASN A 1 246 ? -53.237 -73.345 20.701 1.00 142.68 246 ASN A N 1
ATOM 1676 C CA . ASN A 1 246 ? -53.063 -72.621 21.957 1.00 140.76 246 ASN A CA 1
ATOM 1677 C C . ASN A 1 246 ? -53.515 -71.166 21.812 1.00 141.42 246 ASN A C 1
ATOM 1678 O O . ASN A 1 246 ? -54.176 -70.618 22.693 1.00 141.02 246 ASN A O 1
ATOM 1683 N N . PHE A 1 247 ? -53.149 -70.553 20.690 1.00 135.27 247 PHE A N 1
ATOM 1684 C CA . PHE A 1 247 ? -53.500 -69.167 20.390 1.00 133.24 247 PHE A CA 1
ATOM 1685 C C . PHE A 1 247 ? -54.700 -69.100 19.429 1.00 135.32 247 PHE A C 1
ATOM 1686 O O . PHE A 1 247 ? -54.619 -68.549 18.326 1.00 135.07 247 PHE A O 1
ATOM 1694 N N . SER A 1 248 ? -55.827 -69.672 19.894 1.00 130.37 248 SER A N 1
ATOM 1695 C CA . SER A 1 248 ? -57.108 -69.810 19.195 1.00 130.25 248 SER A CA 1
ATOM 1696 C C . SER A 1 248 ? -58.026 -68.578 19.318 1.00 130.61 248 SER A C 1
ATOM 1697 O O . SER A 1 248 ? -57.549 -67.494 19.656 1.00 128.67 248 SER A O 1
ATOM 1700 N N . ASN A 1 249 ? -59.342 -68.756 19.023 1.00 126.28 249 ASN A N 1
ATOM 1701 C CA . ASN A 1 249 ? -60.395 -67.735 19.094 1.00 125.02 249 ASN A CA 1
ATOM 1702 C C . ASN A 1 249 ? -60.596 -67.204 20.515 1.00 125.11 249 ASN A C 1
ATOM 1703 O O . ASN A 1 249 ? -60.984 -66.048 20.678 1.00 123.90 249 ASN A O 1
ATOM 1708 N N . ASP A 1 250 ? -60.344 -68.052 21.535 1.00 119.57 250 ASP A N 1
ATOM 1709 C CA . ASP A 1 250 ? -60.465 -67.707 22.954 1.00 117.71 250 ASP A CA 1
ATOM 1710 C C . ASP A 1 250 ? -59.379 -66.704 23.369 1.00 116.73 250 ASP A C 1
ATOM 1711 O O . ASP A 1 250 ? -59.704 -65.681 23.978 1.00 115.75 250 ASP A O 1
ATOM 1716 N N . SER A 1 251 ? -58.099 -66.994 23.026 1.00 109.98 251 SER A N 1
ATOM 1717 C CA . SER A 1 251 ? -56.940 -66.147 23.337 1.00 107.20 251 SER A CA 1
ATOM 1718 C C . SER A 1 251 ? -56.989 -64.812 22.590 1.00 108.28 251 SER A C 1
ATOM 1719 O O . SER A 1 251 ? -56.604 -63.789 23.158 1.00 107.03 251 SER A O 1
ATOM 1722 N N . LEU A 1 252 ? -57.452 -64.831 21.319 1.00 103.70 252 LEU A N 1
ATOM 1723 C CA . LEU A 1 252 ? -57.595 -63.647 20.471 1.00 102.45 252 LEU A CA 1
ATOM 1724 C C . LEU A 1 252 ? -58.590 -62.668 21.081 1.00 104.30 252 LEU A C 1
ATOM 1725 O O . LEU A 1 252 ? -58.311 -61.471 21.117 1.00 103.12 252 LEU A O 1
ATOM 1730 N N . THR A 1 253 ? -59.729 -63.188 21.592 1.00 100.34 253 THR A N 1
ATOM 1731 C CA . THR A 1 253 ? -60.781 -62.412 22.253 1.00 99.79 253 THR A CA 1
ATOM 1732 C C . THR A 1 253 ? -60.210 -61.808 23.543 1.00 101.28 253 THR A C 1
ATOM 1733 O O . THR A 1 253 ? -60.439 -60.631 23.819 1.00 100.50 253 THR A O 1
ATOM 1737 N N . ALA A 1 254 ? -59.424 -62.607 24.288 1.00 96.23 254 ALA A N 1
ATOM 1738 C CA . ALA A 1 254 ? -58.779 -62.205 25.534 1.00 94.62 254 ALA A CA 1
ATOM 1739 C C . ALA A 1 254 ? -57.747 -61.075 25.356 1.00 96.35 254 ALA A C 1
ATOM 1740 O O . ALA A 1 254 ? -57.690 -60.180 26.203 1.00 95.81 254 ALA A O 1
ATOM 1742 N N . MET A 1 255 ? -56.960 -61.100 24.252 1.00 90.86 255 MET A N 1
ATOM 1743 C CA . MET A 1 255 ? -55.956 -60.078 23.929 1.00 88.86 255 MET A CA 1
ATOM 1744 C C . MET A 1 255 ? -56.623 -58.758 23.581 1.00 92.20 255 MET A C 1
ATOM 1745 O O . MET A 1 255 ? -56.052 -57.701 23.857 1.00 91.48 255 MET A O 1
ATOM 1750 N N . ILE A 1 256 ? -57.825 -58.821 22.963 1.00 88.76 256 ILE A N 1
ATOM 1751 C CA . ILE A 1 256 ? -58.627 -57.654 22.583 1.00 88.46 256 ILE A CA 1
ATOM 1752 C C . ILE A 1 256 ? -59.235 -57.015 23.840 1.00 92.09 256 ILE A C 1
ATOM 1753 O O . ILE A 1 256 ? -59.153 -55.795 23.982 1.00 91.65 256 ILE A O 1
ATOM 1758 N N . ILE A 1 257 ? -59.804 -57.834 24.760 1.00 88.54 257 ILE A N 1
ATOM 1759 C CA . ILE A 1 257 ? -60.391 -57.361 26.025 1.00 88.27 257 ILE A CA 1
ATOM 1760 C C . ILE A 1 257 ? -59.310 -56.712 26.912 1.00 92.05 257 ILE A C 1
ATOM 1761 O O . ILE A 1 257 ? -59.534 -55.610 27.419 1.00 91.91 257 ILE A O 1
ATOM 1766 N N . SER A 1 258 ? -58.125 -57.361 27.044 1.00 87.96 258 SER A N 1
ATOM 1767 C CA . SER A 1 258 ? -56.985 -56.818 27.796 1.00 86.83 258 SER A CA 1
ATOM 1768 C C . SER A 1 258 ? -56.420 -55.579 27.081 1.00 89.67 258 SER A C 1
ATOM 1769 O O . SER A 1 258 ? -55.822 -54.717 27.724 1.00 89.08 258 SER A O 1
ATOM 1772 N N . GLY A 1 259 ? -56.631 -55.516 25.765 1.00 85.72 259 GLY A N 1
ATOM 1773 C CA . GLY A 1 259 ? -56.246 -54.400 24.915 1.00 85.16 259 GLY A CA 1
ATOM 1774 C C . GLY A 1 259 ? -57.128 -53.196 25.171 1.00 89.25 259 GLY A C 1
ATOM 1775 O O . GLY A 1 259 ? -56.633 -52.069 25.186 1.00 88.76 259 GLY A O 1
ATOM 1776 N N . VAL A 1 260 ? -58.444 -53.433 25.389 1.00 86.40 260 VAL A N 1
ATOM 1777 C CA . VAL A 1 260 ? -59.451 -52.409 25.703 1.00 86.81 260 VAL A CA 1
ATOM 1778 C C . VAL A 1 260 ? -59.152 -51.839 27.105 1.00 91.82 260 VAL A C 1
ATOM 1779 O O . VAL A 1 260 ? -59.252 -50.626 27.306 1.00 92.01 260 VAL A O 1
ATOM 1783 N N . ALA A 1 261 ? -58.748 -52.717 28.054 1.00 88.33 261 ALA A N 1
ATOM 1784 C CA . ALA A 1 261 ? -58.388 -52.363 29.431 1.00 87.69 261 ALA A CA 1
ATOM 1785 C C . ALA A 1 261 ? -57.134 -51.479 29.477 1.00 92.09 261 ALA A C 1
ATOM 1786 O O . ALA A 1 261 ? -57.048 -50.578 30.318 1.00 92.18 261 ALA A O 1
ATOM 1788 N N . SER A 1 262 ? -56.176 -51.734 28.561 1.00 88.33 262 SER A N 1
ATOM 1789 C CA . SER A 1 262 ? -54.913 -51.003 28.450 1.00 87.61 262 SER A CA 1
ATOM 1790 C C . SER A 1 262 ? -55.042 -49.622 27.781 1.00 92.13 262 SER A C 1
ATOM 1791 O O . SER A 1 262 ? -54.087 -48.844 27.835 1.00 91.77 262 SER A O 1
ATOM 1794 N N . VAL A 1 263 ? -56.209 -49.317 27.158 1.00 88.98 263 VAL A N 1
ATOM 1795 C CA . VAL A 1 263 ? -56.472 -48.040 26.471 1.00 89.05 263 VAL A CA 1
ATOM 1796 C C . VAL A 1 263 ? -56.333 -46.846 27.437 1.00 93.17 263 VAL A C 1
ATOM 1797 O O . VAL A 1 263 ? -55.620 -45.888 27.123 1.00 93.32 263 VAL A O 1
ATOM 1801 N N . GLY A 1 264 ? -56.969 -46.947 28.606 1.00 88.77 264 GLY A N 1
ATOM 1802 C CA . GLY A 1 264 ? -56.940 -45.910 29.632 1.00 88.01 264 GLY A CA 1
ATOM 1803 C C . GLY A 1 264 ? -55.563 -45.628 30.194 1.00 89.29 264 GLY A C 1
ATOM 1804 O O . GLY A 1 264 ? -55.078 -44.496 30.111 1.00 88.40 264 GLY A O 1
ATOM 1805 N N . ILE A 1 265 ? -54.914 -46.675 30.738 1.00 84.63 265 ILE A N 1
ATOM 1806 C CA . ILE A 1 265 ? -53.586 -46.614 31.360 1.00 83.26 265 ILE A CA 1
ATOM 1807 C C . ILE A 1 265 ? -52.503 -46.093 30.374 1.00 85.81 265 ILE A C 1
ATOM 1808 O O . ILE A 1 265 ? -51.611 -45.367 30.817 1.00 85.28 265 ILE A O 1
ATOM 1813 N N . SER A 1 266 ? -52.614 -46.397 29.056 1.00 81.19 266 SER A N 1
ATOM 1814 C CA . SER A 1 266 ? -51.650 -45.920 28.056 1.00 80.29 266 SER A CA 1
ATOM 1815 C C . SER A 1 266 ? -51.784 -44.422 27.814 1.00 85.32 266 SER A C 1
ATOM 1816 O O . SER A 1 266 ? -50.784 -43.760 27.533 1.00 85.14 266 SER A O 1
ATOM 1819 N N . TYR A 1 267 ? -53.006 -43.885 27.948 1.00 82.74 267 TYR A N 1
ATOM 1820 C CA . TYR A 1 267 ? -53.263 -42.458 27.786 1.00 83.60 267 TYR A CA 1
ATOM 1821 C C . TYR A 1 267 ? -52.810 -41.708 29.040 1.00 86.76 267 TYR A C 1
ATOM 1822 O O . TYR A 1 267 ? -52.166 -40.658 28.937 1.00 86.61 267 TYR A O 1
ATOM 1831 N N . CYS A 1 268 ? -53.154 -42.274 30.217 1.00 82.32 268 CYS A N 1
ATOM 1832 C CA . CYS A 1 268 ? -52.912 -41.744 31.557 1.00 81.85 268 CYS A CA 1
ATOM 1833 C C . CYS A 1 268 ? -51.451 -41.708 31.976 1.00 84.67 268 CYS A C 1
ATOM 1834 O O . CYS A 1 268 ? -51.075 -40.791 32.701 1.00 84.39 268 CYS A O 1
ATOM 1837 N N . SER A 1 269 ? -50.644 -42.712 31.584 1.00 80.26 269 SER A N 1
ATOM 1838 C CA . SER A 1 269 ? -49.221 -42.755 31.929 1.00 79.64 269 SER A CA 1
ATOM 1839 C C . SER A 1 269 ? -48.465 -41.618 31.223 1.00 84.09 269 SER A C 1
ATOM 1840 O O . SER A 1 269 ? -47.637 -40.956 31.846 1.00 83.52 269 SER A O 1
ATOM 1843 N N . GLY A 1 270 ? -48.814 -41.379 29.954 1.00 81.74 270 GLY A N 1
ATOM 1844 C CA . GLY A 1 270 ? -48.268 -40.314 29.116 1.00 82.46 270 GLY A CA 1
ATOM 1845 C C . GLY A 1 270 ? -48.765 -38.939 29.523 1.00 87.31 270 GLY A C 1
ATOM 1846 O O . GLY A 1 270 ? -48.119 -37.922 29.240 1.00 87.71 270 GLY A O 1
ATOM 1847 N N . TRP A 1 271 ? -49.939 -38.906 30.179 1.00 83.65 271 TRP A N 1
ATOM 1848 C CA . TRP A 1 271 ? -50.538 -37.692 30.717 1.00 84.10 271 TRP A CA 1
ATOM 1849 C C . TRP A 1 271 ? -49.818 -37.373 32.030 1.00 87.10 271 TRP A C 1
ATOM 1850 O O . TRP A 1 271 ? -49.320 -36.253 32.181 1.00 87.44 271 TRP A O 1
ATOM 1861 N N . CYS A 1 272 ? -49.712 -38.382 32.941 1.00 81.88 272 CYS A N 1
ATOM 1862 C CA . CYS A 1 272 ? -49.072 -38.303 34.258 1.00 80.83 272 CYS A CA 1
ATOM 1863 C C . CYS A 1 272 ? -47.657 -37.738 34.166 1.00 83.25 272 CYS A C 1
ATOM 1864 O O . CYS A 1 272 ? -47.386 -36.725 34.806 1.00 83.30 272 CYS A O 1
ATOM 1867 N N . VAL A 1 273 ? -46.787 -38.345 33.318 1.00 78.29 273 VAL A N 1
ATOM 1868 C CA . VAL A 1 273 ? -45.398 -37.902 33.099 1.00 77.70 273 VAL A CA 1
ATOM 1869 C C . VAL A 1 273 ? -45.314 -36.430 32.694 1.00 81.82 273 VAL A C 1
ATOM 1870 O O . VAL A 1 273 ? -44.437 -35.717 33.179 1.00 82.02 273 VAL A O 1
ATOM 1874 N N . ARG A 1 274 ? -46.237 -35.983 31.814 1.00 78.13 274 ARG A N 1
ATOM 1875 C CA . ARG A 1 274 ? -46.287 -34.632 31.269 1.00 79.02 274 ARG A CA 1
ATOM 1876 C C . ARG A 1 274 ? -46.660 -33.548 32.305 1.00 84.91 274 ARG A C 1
ATOM 1877 O O . ARG A 1 274 ? -45.883 -32.603 32.504 1.00 85.51 274 ARG A O 1
ATOM 1885 N N . VAL A 1 275 ? -47.853 -33.660 32.920 1.00 81.59 275 VAL A N 1
ATOM 1886 C CA . VAL A 1 275 ? -48.358 -32.654 33.857 1.00 82.38 275 VAL A CA 1
ATOM 1887 C C . VAL A 1 275 ? -47.626 -32.660 35.204 1.00 87.57 275 VAL A C 1
ATOM 1888 O O . VAL A 1 275 ? -47.444 -31.579 35.775 1.00 89.03 275 VAL A O 1
ATOM 1892 N N . THR A 1 276 ? -47.214 -33.848 35.713 1.00 82.89 276 THR A N 1
ATOM 1893 C CA . THR A 1 276 ? -46.508 -33.938 37.001 1.00 82.16 276 THR A CA 1
ATOM 1894 C C . THR A 1 276 ? -44.987 -34.001 36.734 1.00 85.59 276 THR A C 1
ATOM 1895 O O . THR A 1 276 ? -44.392 -32.968 36.408 1.00 86.11 276 THR A O 1
ATOM 1899 N N . SER A 1 277 ? -44.372 -35.189 36.850 1.00 80.73 277 SER A N 1
ATOM 1900 C CA . SER A 1 277 ? -42.953 -35.424 36.594 1.00 80.23 277 SER A CA 1
ATOM 1901 C C . SER A 1 277 ? -42.698 -36.924 36.418 1.00 82.72 277 SER A C 1
ATOM 1902 O O . SER A 1 277 ? -43.570 -37.739 36.742 1.00 81.56 277 SER A O 1
ATOM 1905 N N . SER A 1 278 ? -41.507 -37.287 35.901 1.00 78.89 278 SER A N 1
ATOM 1906 C CA . SER A 1 278 ? -41.084 -38.679 35.719 1.00 77.63 278 SER A CA 1
ATOM 1907 C C . SER A 1 278 ? -40.942 -39.384 37.076 1.00 80.65 278 SER A C 1
ATOM 1908 O O . SER A 1 278 ? -41.145 -40.595 37.150 1.00 79.79 278 SER A O 1
ATOM 1911 N N . THR A 1 279 ? -40.604 -38.623 38.141 1.00 77.05 279 THR A N 1
ATOM 1912 C CA . THR A 1 279 ? -40.469 -39.124 39.505 1.00 76.39 279 THR A CA 1
ATOM 1913 C C . THR A 1 279 ? -41.848 -39.411 40.092 1.00 80.14 279 THR A C 1
ATOM 1914 O O . THR A 1 279 ? -42.049 -40.498 40.631 1.00 79.04 279 THR A O 1
ATOM 1918 N N . THR A 1 280 ? -42.790 -38.437 39.992 1.00 77.56 280 THR A N 1
ATOM 1919 C CA . THR A 1 280 ? -44.167 -38.554 40.490 1.00 77.36 280 THR A CA 1
ATOM 1920 C C . THR A 1 280 ? -44.857 -39.752 39.846 1.00 80.44 280 THR A C 1
ATOM 1921 O O . THR A 1 280 ? -45.499 -40.517 40.557 1.00 80.02 280 THR A O 1
ATOM 1925 N N . TYR A 1 281 ? -44.672 -39.943 38.523 1.00 76.46 281 TYR A N 1
ATOM 1926 C CA . TYR A 1 281 ? -45.221 -41.065 37.754 1.00 75.50 281 TYR A CA 1
ATOM 1927 C C . TYR A 1 281 ? -44.743 -42.423 38.296 1.00 78.77 281 TYR A C 1
ATOM 1928 O O . TYR A 1 281 ? -45.549 -43.341 38.457 1.00 77.85 281 TYR A O 1
ATOM 1937 N N . SER A 1 282 ? -43.427 -42.546 38.544 1.00 75.46 282 SER A N 1
ATOM 1938 C CA . SER A 1 282 ? -42.810 -43.770 39.052 1.00 74.92 282 SER A CA 1
ATOM 1939 C C . SER A 1 282 ? -43.126 -44.002 40.531 1.00 78.80 282 SER A C 1
ATOM 1940 O O . SER A 1 282 ? -43.074 -45.146 40.989 1.00 78.84 282 SER A O 1
ATOM 1943 N N . MET A 1 283 ? -43.479 -42.917 41.261 1.00 74.84 283 MET A N 1
ATOM 1944 C CA . MET A 1 283 ? -43.867 -42.929 42.674 1.00 74.24 283 MET A CA 1
ATOM 1945 C C . MET A 1 283 ? -45.322 -43.423 42.792 1.00 77.04 283 MET A C 1
ATOM 1946 O O . MET A 1 283 ? -45.592 -44.349 43.563 1.00 75.60 283 MET A O 1
ATOM 1951 N N . VAL A 1 284 ? -46.243 -42.809 41.997 1.00 74.04 284 VAL A N 1
ATOM 1952 C CA . VAL A 1 284 ? -47.677 -43.127 41.895 1.00 73.72 284 VAL A CA 1
ATOM 1953 C C . VAL A 1 284 ? -47.837 -44.581 41.408 1.00 78.24 284 VAL A C 1
ATOM 1954 O O . VAL A 1 284 ? -48.721 -45.292 41.893 1.00 78.00 284 VAL A O 1
ATOM 1958 N N . GLY A 1 285 ? -46.951 -45.004 40.499 1.00 74.80 285 GLY A N 1
ATOM 1959 C CA . GLY A 1 285 ? -46.902 -46.363 39.973 1.00 74.15 285 GLY A CA 1
ATOM 1960 C C . GLY A 1 285 ? -46.554 -47.373 41.048 1.00 78.06 285 GLY A C 1
ATOM 1961 O O . GLY A 1 285 ? -47.159 -48.447 41.105 1.00 77.65 285 GLY A O 1
ATOM 1962 N N . ALA A 1 286 ? -45.591 -47.021 41.925 1.00 75.14 286 ALA A N 1
ATOM 1963 C CA . ALA A 1 286 ? -45.150 -47.856 43.051 1.00 75.22 286 ALA A CA 1
ATOM 1964 C C . ALA A 1 286 ? -46.199 -47.874 44.177 1.00 79.37 286 ALA A C 1
ATOM 1965 O O . ALA A 1 286 ? -46.403 -48.917 44.807 1.00 79.02 286 ALA A O 1
ATOM 1967 N N . LEU A 1 287 ? -46.861 -46.722 44.412 1.00 75.58 287 LEU A N 1
ATOM 1968 C CA . LEU A 1 287 ? -47.906 -46.553 45.421 1.00 75.36 287 LEU A CA 1
ATOM 1969 C C . LEU A 1 287 ? -49.186 -47.322 45.079 1.00 80.01 287 LEU A C 1
ATOM 1970 O O . LEU A 1 287 ? -49.874 -47.782 45.990 1.00 79.64 287 LEU A O 1
ATOM 1975 N N . ASN A 1 288 ? -49.499 -47.451 43.769 1.00 77.38 288 ASN A N 1
ATOM 1976 C CA . ASN A 1 288 ? -50.677 -48.133 43.212 1.00 77.70 288 ASN A CA 1
ATOM 1977 C C . ASN A 1 288 ? -50.774 -49.616 43.584 1.00 81.75 288 ASN A C 1
ATOM 1978 O O . ASN A 1 288 ? -51.880 -50.160 43.640 1.00 82.07 288 ASN A O 1
ATOM 1983 N N . LYS A 1 289 ? -49.617 -50.272 43.783 1.00 77.60 289 LYS A N 1
ATOM 1984 C CA . LYS A 1 289 ? -49.514 -51.692 44.122 1.00 77.35 289 LYS A CA 1
ATOM 1985 C C . LYS A 1 289 ? -50.040 -51.982 45.536 1.00 81.61 289 LYS A C 1
ATOM 1986 O O . LYS A 1 289 ? -50.485 -53.101 45.803 1.00 81.40 289 LYS A O 1
ATOM 1992 N N . LEU A 1 290 ? -49.984 -50.974 46.434 1.00 78.20 290 LEU A N 1
ATOM 1993 C CA . LEU A 1 290 ? -50.406 -51.080 47.836 1.00 77.93 290 LEU A CA 1
ATOM 1994 C C . LEU A 1 290 ? -51.926 -51.285 48.015 1.00 81.32 290 LEU A C 1
ATOM 1995 O O . LEU A 1 290 ? -52.277 -52.286 48.645 1.00 81.49 290 LEU A O 1
ATOM 2000 N N . PRO A 1 291 ? -52.851 -50.426 47.483 1.00 76.63 291 PRO A N 1
ATOM 2001 C CA . PRO A 1 291 ? -54.290 -50.685 47.690 1.00 76.31 291 PRO A CA 1
ATOM 2002 C C . PRO A 1 291 ? -54.805 -52.007 47.105 1.00 78.56 291 PRO A C 1
ATOM 2003 O O . PRO A 1 291 ? -55.740 -52.581 47.668 1.00 78.46 291 PRO A O 1
ATOM 2007 N N . ILE A 1 292 ? -54.190 -52.505 46.006 1.00 73.42 292 ILE A N 1
ATOM 2008 C CA . ILE A 1 292 ? -54.593 -53.781 45.405 1.00 72.86 292 ILE A CA 1
ATOM 2009 C C . ILE A 1 292 ? -54.135 -54.946 46.308 1.00 74.92 292 ILE A C 1
ATOM 2010 O O . ILE A 1 292 ? -54.824 -55.964 46.384 1.00 74.15 292 ILE A O 1
ATOM 2015 N N . ALA A 1 293 ? -52.993 -54.765 47.018 1.00 70.81 293 ALA A N 1
ATOM 2016 C CA . ALA A 1 293 ? -52.432 -55.738 47.962 1.00 70.50 293 ALA A CA 1
ATOM 2017 C C . ALA A 1 293 ? -53.269 -55.769 49.240 1.00 73.91 293 ALA A C 1
ATOM 2018 O O . ALA A 1 293 ? -53.493 -56.845 49.794 1.00 73.71 293 ALA A O 1
ATOM 2020 N N . LEU A 1 294 ? -53.747 -54.587 49.689 1.00 70.17 294 LEU A N 1
ATOM 2021 C CA . LEU A 1 294 ? -54.604 -54.424 50.865 1.00 70.44 294 LEU A CA 1
ATOM 2022 C C . LEU A 1 294 ? -55.978 -55.047 50.601 1.00 75.30 294 LEU A C 1
ATOM 2023 O O . LEU A 1 294 ? -56.584 -55.595 51.524 1.00 75.15 294 LEU A O 1
ATOM 2028 N N . SER A 1 295 ? -56.445 -54.992 49.332 1.00 72.76 295 SER A N 1
ATOM 2029 C CA . SER A 1 295 ? -57.699 -55.600 48.881 1.00 73.84 295 SER A CA 1
ATOM 2030 C C . SER A 1 295 ? -57.629 -57.121 48.989 1.00 78.80 295 SER A C 1
ATOM 2031 O O . SER A 1 295 ? -58.624 -57.749 49.333 1.00 79.76 295 SER A O 1
ATOM 2034 N N . GLY A 1 296 ? -56.448 -57.688 48.737 1.00 74.69 296 GLY A N 1
ATOM 2035 C CA . GLY A 1 296 ? -56.201 -59.121 48.863 1.00 74.71 296 GLY A CA 1
ATOM 2036 C C . GLY A 1 296 ? -56.284 -59.590 50.301 1.00 78.48 296 GLY A C 1
ATOM 2037 O O . GLY A 1 296 ? -56.716 -60.716 50.566 1.00 79.17 296 GLY A O 1
ATOM 2038 N N . LEU A 1 297 ? -55.884 -58.708 51.240 1.00 73.66 297 LEU A N 1
ATOM 2039 C CA . LEU A 1 297 ? -55.922 -58.966 52.678 1.00 73.48 297 LEU A CA 1
ATOM 2040 C C . LEU A 1 297 ? -57.349 -58.809 53.205 1.00 77.98 297 LEU A C 1
ATOM 2041 O O . LEU A 1 297 ? -57.737 -59.549 54.106 1.00 78.62 297 LEU A O 1
ATOM 2046 N N . ILE A 1 298 ? -58.122 -57.850 52.650 1.00 73.92 298 ILE A N 1
ATOM 2047 C CA . ILE A 1 298 ? -59.499 -57.563 53.066 1.00 74.62 298 ILE A CA 1
ATOM 2048 C C . ILE A 1 298 ? -60.505 -58.547 52.446 1.00 80.55 298 ILE A C 1
ATOM 2049 O O . ILE A 1 298 ? -61.192 -59.259 53.180 1.00 81.52 298 ILE A O 1
ATOM 2054 N N . PHE A 1 299 ? -60.602 -58.566 51.109 1.00 77.40 299 PHE A N 1
ATOM 2055 C CA . PHE A 1 299 ? -61.554 -59.381 50.364 1.00 78.49 299 PHE A CA 1
ATOM 2056 C C . PHE A 1 299 ? -61.287 -60.887 50.365 1.00 83.99 299 PHE A C 1
ATOM 2057 O O . PHE A 1 299 ? -62.242 -61.655 50.229 1.00 84.57 299 PHE A O 1
ATOM 2065 N N . PHE A 1 300 ? -60.022 -61.320 50.490 1.00 81.02 300 PHE A N 1
ATOM 2066 C CA . PHE A 1 300 ? -59.721 -62.746 50.395 1.00 82.12 300 PHE A CA 1
ATOM 2067 C C . PHE A 1 300 ? -59.110 -63.364 51.642 1.00 88.87 300 PHE A C 1
ATOM 2068 O O . PHE A 1 300 ? -58.066 -62.916 52.125 1.00 87.68 300 PHE A O 1
ATOM 2076 N N . ASP A 1 301 ? -59.775 -64.432 52.132 1.00 88.81 301 ASP A N 1
ATOM 2077 C CA . ASP A 1 301 ? -59.414 -65.256 53.287 1.00 90.26 301 ASP A CA 1
ATOM 2078 C C . ASP A 1 301 ? -58.131 -66.045 52.943 1.00 93.97 301 ASP A C 1
ATOM 2079 O O . ASP A 1 301 ? -58.189 -67.167 52.428 1.00 94.85 301 ASP A O 1
ATOM 2084 N N . ALA A 1 302 ? -56.974 -65.402 53.167 1.00 88.55 302 ALA A N 1
ATOM 2085 C CA . ALA A 1 302 ? -55.650 -65.943 52.861 1.00 87.33 302 ALA A CA 1
ATOM 2086 C C . ALA A 1 302 ? -54.692 -65.679 54.022 1.00 90.20 302 ALA A C 1
ATOM 2087 O O . ALA A 1 302 ? -54.863 -64.671 54.711 1.00 89.41 302 ALA A O 1
ATOM 2089 N N . PRO A 1 303 ? -53.693 -66.557 54.283 1.00 86.51 303 PRO A N 1
ATOM 2090 C CA . PRO A 1 303 ? -52.791 -66.302 55.421 1.00 85.88 303 PRO A CA 1
ATOM 2091 C C . PRO A 1 303 ? -51.759 -65.206 55.161 1.00 87.04 303 PRO A C 1
ATOM 2092 O O . PRO A 1 303 ? -51.334 -65.018 54.017 1.00 86.01 303 PRO A O 1
ATOM 2096 N N . ARG A 1 304 ? -51.377 -64.466 56.231 1.00 81.95 304 ARG A N 1
ATOM 2097 C CA . ARG A 1 304 ? -50.404 -63.361 56.185 1.00 79.76 304 ARG A CA 1
ATOM 2098 C C . ARG A 1 304 ? -49.683 -63.124 57.509 1.00 81.71 304 ARG A C 1
ATOM 2099 O O . ARG A 1 304 ? -50.208 -63.456 58.569 1.00 83.08 304 ARG A O 1
ATOM 2107 N N . ASN A 1 305 ? -48.500 -62.499 57.430 1.00 74.98 305 ASN A N 1
ATOM 2108 C CA . ASN A 1 305 ? -47.653 -62.121 58.562 1.00 73.90 305 ASN A CA 1
ATOM 2109 C C . ASN A 1 305 ? -47.775 -60.617 58.828 1.00 74.11 305 ASN A C 1
ATOM 2110 O O . ASN A 1 305 ? -48.194 -59.876 57.938 1.00 73.28 305 ASN A O 1
ATOM 2115 N N . PHE A 1 306 ? -47.417 -60.169 60.047 1.00 68.64 306 PHE A N 1
ATOM 2116 C CA . PHE A 1 306 ? -47.467 -58.758 60.443 1.00 66.92 306 PHE A CA 1
ATOM 2117 C C . PHE A 1 306 ? -46.540 -57.896 59.591 1.00 68.81 306 PHE A C 1
ATOM 2118 O O . PHE A 1 306 ? -46.897 -56.762 59.285 1.00 67.32 306 PHE A O 1
ATOM 2126 N N . LEU A 1 307 ? -45.366 -58.436 59.209 1.00 65.38 307 LEU A N 1
ATOM 2127 C CA . LEU A 1 307 ? -44.363 -57.743 58.392 1.00 64.71 307 LEU A CA 1
ATOM 2128 C C . LEU A 1 307 ? -44.911 -57.309 57.021 1.00 68.91 307 LEU A C 1
ATOM 2129 O O . LEU A 1 307 ? -44.659 -56.175 56.594 1.00 68.67 307 LEU A O 1
ATOM 2134 N N . SER A 1 308 ? -45.679 -58.199 56.354 1.00 64.92 308 SER A N 1
ATOM 2135 C CA . SER A 1 308 ? -46.301 -57.921 55.058 1.00 63.61 308 SER A CA 1
ATOM 2136 C C . SER A 1 308 ? -47.401 -56.868 55.205 1.00 66.84 308 SER A C 1
ATOM 2137 O O . SER A 1 308 ? -47.579 -56.063 54.297 1.00 65.84 308 SER A O 1
ATOM 2140 N N . ILE A 1 309 ? -48.108 -56.855 56.361 1.00 63.69 309 ILE A N 1
ATOM 2141 C CA . ILE A 1 309 ? -49.154 -55.873 56.686 1.00 63.32 309 ILE A CA 1
ATOM 2142 C C . ILE A 1 309 ? -48.478 -54.528 56.963 1.00 67.68 309 ILE A C 1
ATOM 2143 O O . ILE A 1 309 ? -48.955 -53.497 56.490 1.00 67.02 309 ILE A O 1
ATOM 2148 N N . LEU A 1 310 ? -47.346 -54.561 57.694 1.00 65.31 310 LEU A N 1
ATOM 2149 C CA . LEU A 1 310 ? -46.529 -53.402 58.054 1.00 65.55 310 LEU A CA 1
ATOM 2150 C C . LEU A 1 310 ? -45.957 -52.715 56.810 1.00 71.16 310 LEU A C 1
ATOM 2151 O O . LEU A 1 310 ? -45.958 -51.484 56.752 1.00 71.44 310 LEU A O 1
ATOM 2156 N N . SER A 1 311 ? -45.517 -53.504 55.806 1.00 67.98 311 SER A N 1
ATOM 2157 C CA . SER A 1 311 ? -44.967 -52.981 54.552 1.00 67.64 311 SER A CA 1
ATOM 2158 C C . SER A 1 311 ? -45.960 -52.084 53.801 1.00 72.41 311 SER A C 1
ATOM 2159 O O . SER A 1 311 ? -45.555 -51.056 53.254 1.00 71.80 311 SER A O 1
ATOM 2162 N N . ILE A 1 312 ? -47.263 -52.458 53.819 1.00 69.48 312 ILE A N 1
ATOM 2163 C CA . ILE A 1 312 ? -48.356 -51.721 53.172 1.00 69.19 312 ILE A CA 1
ATOM 2164 C C . ILE A 1 312 ? -48.504 -50.328 53.797 1.00 74.13 312 ILE A C 1
ATOM 2165 O O . ILE A 1 312 ? -48.582 -49.343 53.060 1.00 73.63 312 ILE A O 1
ATOM 2170 N N . PHE A 1 313 ? -48.513 -50.245 55.146 1.00 71.75 313 PHE A N 1
ATOM 2171 C CA . PHE A 1 313 ? -48.670 -48.983 55.872 1.00 72.13 313 PHE A CA 1
ATOM 2172 C C . PHE A 1 313 ? -47.413 -48.111 55.838 1.00 75.97 313 PHE A C 1
ATOM 2173 O O . PHE A 1 313 ? -47.549 -46.885 55.872 1.00 75.84 313 PHE A O 1
ATOM 2181 N N . ILE A 1 314 ? -46.202 -48.724 55.711 1.00 72.00 314 ILE A N 1
ATOM 2182 C CA . ILE A 1 314 ? -44.932 -47.990 55.560 1.00 71.38 314 ILE A CA 1
ATOM 2183 C C . ILE A 1 314 ? -44.964 -47.323 54.176 1.00 73.69 314 ILE A C 1
ATOM 2184 O O . ILE A 1 314 ? -44.657 -46.136 54.057 1.00 73.01 314 ILE A O 1
ATOM 2189 N N . GLY A 1 315 ? -45.407 -48.085 53.173 1.00 70.16 315 GLY A N 1
ATOM 2190 C CA . GLY A 1 315 ? -45.588 -47.625 51.800 1.00 69.97 315 GLY A CA 1
ATOM 2191 C C . GLY A 1 315 ? -46.574 -46.473 51.698 1.00 73.78 315 GLY A C 1
ATOM 2192 O O . GLY A 1 315 ? -46.394 -45.580 50.865 1.00 73.06 315 GLY A O 1
ATOM 2193 N N . PHE A 1 316 ? -47.619 -46.485 52.562 1.00 70.41 316 PHE A N 1
ATOM 2194 C CA . PHE A 1 316 ? -48.628 -45.430 52.643 1.00 70.47 316 PHE A CA 1
ATOM 2195 C C . PHE A 1 316 ? -48.013 -44.168 53.227 1.00 73.59 316 PHE A C 1
ATOM 2196 O O . PHE A 1 316 ? -48.238 -43.086 52.685 1.00 73.66 316 PHE A O 1
ATOM 2204 N N . LEU A 1 317 ? -47.203 -44.311 54.300 1.00 69.25 317 LEU A N 1
ATOM 2205 C CA . LEU A 1 317 ? -46.505 -43.203 54.962 1.00 69.40 317 LEU A CA 1
ATOM 2206 C C . LEU A 1 317 ? -45.537 -42.519 53.994 1.00 72.75 317 LEU A C 1
ATOM 2207 O O . LEU A 1 317 ? -45.343 -41.305 54.082 1.00 72.91 317 LEU A O 1
ATOM 2212 N N . SER A 1 318 ? -44.968 -43.303 53.049 1.00 68.27 318 SER A N 1
ATOM 2213 C CA . SER A 1 318 ? -44.055 -42.851 51.999 1.00 67.65 318 SER A CA 1
ATOM 2214 C C . SER A 1 318 ? -44.771 -41.901 51.031 1.00 71.71 318 SER A C 1
ATOM 2215 O O . SER A 1 318 ? -44.244 -40.833 50.731 1.00 71.77 318 SER A O 1
ATOM 2218 N N . GLY A 1 319 ? -45.968 -42.286 50.588 1.00 68.01 319 GLY A N 1
ATOM 2219 C CA . GLY A 1 319 ? -46.793 -41.482 49.694 1.00 67.80 319 GLY A CA 1
ATOM 2220 C C . GLY A 1 319 ? -47.336 -40.238 50.359 1.00 72.27 319 GLY A C 1
ATOM 2221 O O . GLY A 1 319 ? -47.403 -39.181 49.725 1.00 72.23 319 GLY A O 1
ATOM 2222 N N . ILE A 1 320 ? -47.710 -40.361 51.654 1.00 69.29 320 ILE A N 1
ATOM 2223 C CA . ILE A 1 320 ? -48.230 -39.269 52.482 1.00 70.02 320 ILE A CA 1
ATOM 2224 C C . ILE A 1 320 ? -47.161 -38.191 52.659 1.00 76.03 320 ILE A C 1
ATOM 2225 O O . ILE A 1 320 ? -47.459 -37.020 52.429 1.00 76.42 320 ILE A O 1
ATOM 2230 N N . ILE A 1 321 ? -45.916 -38.583 53.013 1.00 73.44 321 ILE A N 1
ATOM 2231 C CA . ILE A 1 321 ? -44.841 -37.609 53.211 1.00 74.52 321 ILE A CA 1
ATOM 2232 C C . ILE A 1 321 ? -44.298 -37.100 51.848 1.00 79.78 321 ILE A C 1
ATOM 2233 O O . ILE A 1 321 ? -43.743 -36.003 51.806 1.00 80.48 321 ILE A O 1
ATOM 2238 N N . TYR A 1 322 ? -44.503 -37.857 50.744 1.00 76.39 322 TYR A N 1
ATOM 2239 C CA . TYR A 1 322 ? -44.098 -37.418 49.399 1.00 76.66 322 TYR A CA 1
ATOM 2240 C C . TYR A 1 322 ? -45.042 -36.313 48.922 1.00 83.00 322 TYR A C 1
ATOM 2241 O O . TYR A 1 322 ? -44.607 -35.386 48.234 1.00 83.54 322 TYR A O 1
ATOM 2250 N N . ALA A 1 323 ? -46.338 -36.428 49.288 1.00 80.36 323 ALA A N 1
ATOM 2251 C CA . ALA A 1 323 ? -47.386 -35.463 48.962 1.00 81.14 323 ALA A CA 1
ATOM 2252 C C . ALA A 1 323 ? -47.116 -34.136 49.682 1.00 87.19 323 ALA A C 1
ATOM 2253 O O . ALA A 1 323 ? -47.327 -33.068 49.100 1.00 87.47 323 ALA A O 1
ATOM 2255 N N . VAL A 1 324 ? -46.622 -34.213 50.935 1.00 84.90 324 VAL A N 1
ATOM 2256 C CA . VAL A 1 324 ? -46.273 -33.051 51.754 1.00 86.70 324 VAL A CA 1
ATOM 2257 C C . VAL A 1 324 ? -45.013 -32.404 51.169 1.00 93.42 324 VAL A C 1
ATOM 2258 O O . VAL A 1 324 ? -44.935 -31.177 51.121 1.00 94.81 324 VAL A O 1
ATOM 2262 N N . ALA A 1 325 ? -44.049 -33.232 50.698 1.00 89.92 325 ALA A N 1
ATOM 2263 C CA . ALA A 1 325 ? -42.787 -32.785 50.094 1.00 90.29 325 ALA A CA 1
ATOM 2264 C C . ALA A 1 325 ? -43.017 -31.914 48.858 1.00 94.36 325 ALA A C 1
ATOM 2265 O O . ALA A 1 325 ? -42.316 -30.918 48.677 1.00 94.49 325 ALA A O 1
ATOM 2267 N N . LYS A 1 326 ? -44.015 -32.279 48.032 1.00 90.93 326 LYS A N 1
ATOM 2268 C CA . LYS A 1 326 ? -44.403 -31.540 46.831 1.00 91.67 326 LYS A CA 1
ATOM 2269 C C . LYS A 1 326 ? -45.103 -30.231 47.239 1.00 98.08 326 LYS A C 1
ATOM 2270 O O . LYS A 1 326 ? -44.879 -29.193 46.611 1.00 98.76 326 LYS A O 1
ATOM 2276 N N . GLN A 1 327 ? -45.932 -30.289 48.308 1.00 95.48 327 GLN A N 1
ATOM 2277 C CA . GLN A 1 327 ? -46.674 -29.157 48.878 1.00 97.08 327 GLN A CA 1
ATOM 2278 C C . GLN A 1 327 ? -45.699 -28.144 49.499 1.00 103.30 327 GLN A C 1
ATOM 2279 O O . GLN A 1 327 ? -45.972 -26.942 49.499 1.00 104.27 327 GLN A O 1
ATOM 2285 N N . LYS A 1 328 ? -44.561 -28.646 50.014 1.00 100.35 328 LYS A N 1
ATOM 2286 C CA . LYS A 1 328 ? -43.490 -27.862 50.619 1.00 101.77 328 LYS A CA 1
ATOM 2287 C C . LYS A 1 328 ? -42.742 -27.078 49.541 1.00 108.10 328 LYS A C 1
ATOM 2288 O O . LYS A 1 328 ? -42.453 -25.900 49.751 1.00 109.27 328 LYS A O 1
ATOM 2294 N N . LYS A 1 329 ? -42.441 -27.735 48.390 1.00 104.84 329 LYS A N 1
ATOM 2295 C CA . LYS A 1 329 ? -41.738 -27.172 47.230 1.00 105.66 329 LYS A CA 1
ATOM 2296 C C . LYS A 1 329 ? -42.441 -25.929 46.678 1.00 112.41 329 LYS A C 1
ATOM 2297 O O . LYS A 1 329 ? -41.782 -24.916 46.456 1.00 112.97 329 LYS A O 1
ATOM 2303 N N . GLN A 1 330 ? -43.779 -26.007 46.487 1.00 110.39 330 GLN A N 1
ATOM 2304 C CA . GLN A 1 330 ? -44.633 -24.928 45.973 1.00 112.24 330 GLN A CA 1
ATOM 2305 C C . GLN A 1 330 ? -44.472 -23.627 46.767 1.00 120.55 330 GLN A C 1
ATOM 2306 O O . GLN A 1 330 ? -44.284 -22.567 46.166 1.00 121.92 330 GLN A O 1
ATOM 2312 N N . GLN A 1 331 ? -44.513 -23.725 48.114 1.00 118.60 331 GLN A N 1
ATOM 2313 C CA . GLN A 1 331 ? -44.394 -22.605 49.056 1.00 120.70 331 GLN A CA 1
ATOM 2314 C C . GLN A 1 331 ? -42.943 -22.163 49.304 1.00 126.47 331 GLN A C 1
ATOM 2315 O O . GLN A 1 331 ? -42.724 -21.090 49.878 1.00 127.43 331 GLN A O 1
ATOM 2321 N N . ALA A 1 332 ? -41.960 -22.985 48.878 1.00 123.08 332 ALA A N 1
ATOM 2322 C CA . ALA A 1 332 ? -40.532 -22.706 49.060 1.00 124.03 332 ALA A CA 1
ATOM 2323 C C . ALA A 1 332 ? -39.775 -22.357 47.765 1.00 129.57 332 ALA A C 1
ATOM 2324 O O . ALA A 1 332 ? -38.573 -22.086 47.827 1.00 129.70 332 ALA A O 1
ATOM 2326 N N . GLN A 1 333 ? -40.467 -22.337 46.603 1.00 126.84 333 GLN A N 1
ATOM 2327 C CA . GLN A 1 333 ? -39.835 -21.996 45.321 1.00 164.16 333 GLN A CA 1
ATOM 2328 C C . GLN A 1 333 ? -40.409 -20.713 44.705 1.00 177.56 333 GLN A C 1
ATOM 2329 O O . GLN A 1 333 ? -41.588 -20.402 44.875 1.00 131.33 333 GLN A O 1
ATOM 2335 N N . SER B 1 16 ? -24.027 -77.313 122.173 1.00 93.65 16 SER B N 1
ATOM 2336 C CA . SER B 1 16 ? -24.838 -77.794 121.060 1.00 120.14 16 SER B CA 1
ATOM 2337 C C . SER B 1 16 ? -26.273 -77.290 121.165 1.00 152.55 16 SER B C 1
ATOM 2338 O O . SER B 1 16 ? -26.718 -76.480 120.352 1.00 112.65 16 SER B O 1
ATOM 2341 N N . VAL B 1 17 ? -26.993 -77.775 122.172 1.00 114.06 17 VAL B N 1
ATOM 2342 C CA . VAL B 1 17 ? -28.379 -77.375 122.385 1.00 114.09 17 VAL B CA 1
ATOM 2343 C C . VAL B 1 17 ? -28.486 -76.319 123.480 1.00 115.94 17 VAL B C 1
ATOM 2344 O O . VAL B 1 17 ? -29.049 -76.570 124.546 1.00 114.47 17 VAL B O 1
ATOM 2348 N N . ALA B 1 18 ? -27.942 -75.136 123.210 1.00 111.99 18 ALA B N 1
ATOM 2349 C CA . ALA B 1 18 ? -27.976 -74.041 124.171 1.00 110.08 18 ALA B CA 1
ATOM 2350 C C . ALA B 1 18 ? -29.164 -73.119 123.916 1.00 112.09 18 ALA B C 1
ATOM 2351 O O . ALA B 1 18 ? -29.323 -72.097 124.583 1.00 110.13 18 ALA B O 1
ATOM 2353 N N . ASN B 1 19 ? -29.994 -73.488 122.946 1.00 108.90 19 ASN B N 1
ATOM 2354 C CA . ASN B 1 19 ? -31.169 -72.696 122.601 1.00 107.34 19 ASN B CA 1
ATOM 2355 C C . ASN B 1 19 ? -32.384 -73.127 123.415 1.00 109.89 19 ASN B C 1
ATOM 2356 O O . ASN B 1 19 ? -33.513 -73.097 122.925 1.00 109.32 19 ASN B O 1
ATOM 2361 N N . SER B 1 20 ? -32.145 -73.528 124.659 1.00 105.65 20 SER B N 1
ATOM 2362 C CA . SER B 1 20 ? -33.229 -73.970 125.551 1.00 104.78 20 SER B CA 1
ATOM 2363 C C . SER B 1 20 ? -33.108 -73.483 127.015 1.00 106.60 20 SER B C 1
ATOM 2364 O O . SER B 1 20 ? -32.023 -73.123 127.478 1.00 105.52 20 SER B O 1
ATOM 2367 N N . GLY B 1 21 ? -34.247 -73.495 127.708 1.00 102.12 21 GLY B N 1
ATOM 2368 C CA . GLY B 1 21 ? -34.391 -73.174 129.123 1.00 100.92 21 GLY B CA 1
ATOM 2369 C C . GLY B 1 21 ? -34.133 -71.748 129.574 1.00 102.53 21 GLY B C 1
ATOM 2370 O O . GLY B 1 21 ? -34.482 -70.793 128.871 1.00 101.05 21 GLY B O 1
ATOM 2371 N N . PRO B 1 22 ? -33.535 -71.591 130.787 1.00 98.24 22 PRO B N 1
ATOM 2372 C CA . PRO B 1 22 ? -33.293 -70.240 131.334 1.00 96.50 22 PRO B CA 1
ATOM 2373 C C . PRO B 1 22 ? -32.203 -69.417 130.642 1.00 98.79 22 PRO B C 1
ATOM 2374 O O . PRO B 1 22 ? -32.044 -68.239 130.970 1.00 97.38 22 PRO B O 1
ATOM 2378 N N . ILE B 1 23 ? -31.465 -70.022 129.689 1.00 95.47 23 ILE B N 1
ATOM 2379 C CA . ILE B 1 23 ? -30.412 -69.359 128.909 1.00 95.11 23 ILE B CA 1
ATOM 2380 C C . ILE B 1 23 ? -31.041 -68.208 128.103 1.00 95.82 23 ILE B C 1
ATOM 2381 O O . ILE B 1 23 ? -30.473 -67.116 128.049 1.00 94.94 23 ILE B O 1
ATOM 2386 N N . SER B 1 24 ? -32.243 -68.449 127.543 1.00 90.15 24 SER B N 1
ATOM 2387 C CA . SER B 1 24 ? -33.036 -67.486 126.782 1.00 88.23 24 SER B CA 1
ATOM 2388 C C . SER B 1 24 ? -33.406 -66.278 127.633 1.00 88.86 24 SER B C 1
ATOM 2389 O O . SER B 1 24 ? -33.355 -65.155 127.138 1.00 87.53 24 SER B O 1
ATOM 2392 N N . ILE B 1 25 ? -33.801 -66.520 128.903 1.00 84.25 25 ILE B N 1
ATOM 2393 C CA . ILE B 1 25 ? -34.184 -65.498 129.885 1.00 82.59 25 ILE B CA 1
ATOM 2394 C C . ILE B 1 25 ? -32.983 -64.589 130.175 1.00 86.00 25 ILE B C 1
ATOM 2395 O O . ILE B 1 25 ? -33.102 -63.373 130.025 1.00 84.92 25 ILE B O 1
ATOM 2400 N N . LEU B 1 26 ? -31.824 -65.189 130.531 1.00 83.06 26 LEU B N 1
ATOM 2401 C CA . LEU B 1 26 ? -30.563 -64.492 130.811 1.00 83.08 26 LEU B CA 1
ATOM 2402 C C . LEU B 1 26 ? -30.118 -63.654 129.615 1.00 86.84 26 LEU B C 1
ATOM 2403 O O . LEU B 1 26 ? -29.642 -62.534 129.803 1.00 86.02 26 LEU B O 1
ATOM 2408 N N . SER B 1 27 ? -30.305 -64.193 128.388 1.00 83.89 27 SER B N 1
ATOM 2409 C CA . SER B 1 27 ? -29.988 -63.537 127.118 1.00 83.76 27 SER B CA 1
ATOM 2410 C C . SER B 1 27 ? -30.941 -62.365 126.859 1.00 87.25 27 SER B C 1
ATOM 2411 O O . SER B 1 27 ? -30.488 -61.298 126.443 1.00 86.75 27 SER B O 1
ATOM 2414 N N . TYR B 1 28 ? -32.259 -62.566 127.104 1.00 83.56 28 TYR B N 1
ATOM 2415 C CA . TYR B 1 28 ? -33.290 -61.542 126.931 1.00 82.63 28 TYR B CA 1
ATOM 2416 C C . TYR B 1 28 ? -33.063 -60.400 127.917 1.00 85.97 28 TYR B C 1
ATOM 2417 O O . TYR B 1 28 ? -33.220 -59.237 127.544 1.00 85.28 28 TYR B O 1
ATOM 2426 N N . CYS B 1 29 ? -32.632 -60.734 129.148 1.00 82.62 29 CYS B N 1
ATOM 2427 C CA . CYS B 1 29 ? -32.323 -59.769 130.199 1.00 82.21 29 CYS B CA 1
ATOM 2428 C C . CYS B 1 29 ? -31.122 -58.907 129.827 1.00 85.39 29 CYS B C 1
ATOM 2429 O O . CYS B 1 29 ? -31.232 -57.685 129.850 1.00 84.60 29 CYS B O 1
ATOM 2432 N N . GLY B 1 30 ? -30.015 -59.552 129.455 1.00 82.04 30 GLY B N 1
ATOM 2433 C CA . GLY B 1 30 ? -28.781 -58.893 129.049 1.00 82.44 30 GLY B CA 1
ATOM 2434 C C . GLY B 1 30 ? -28.948 -57.970 127.861 1.00 87.08 30 GLY B C 1
ATOM 2435 O O . GLY B 1 30 ? -28.386 -56.870 127.852 1.00 86.87 30 GLY B O 1
ATOM 2436 N N . SER B 1 31 ? -29.741 -58.390 126.857 1.00 84.10 31 SER B N 1
ATOM 2437 C CA . SER B 1 31 ? -29.984 -57.541 125.695 1.00 83.74 31 SER B CA 1
ATOM 2438 C C . SER B 1 31 ? -30.924 -56.384 126.007 1.00 86.00 31 SER B C 1
ATOM 2439 O O . SER B 1 31 ? -30.833 -55.341 125.357 1.00 85.64 31 SER B O 1
ATOM 2442 N N . SER B 1 32 ? -31.805 -56.556 127.014 1.00 81.19 32 SER B N 1
ATOM 2443 C CA . SER B 1 32 ? -32.699 -55.497 127.474 1.00 79.98 32 SER B CA 1
ATOM 2444 C C . SER B 1 32 ? -31.869 -54.448 128.217 1.00 84.26 32 SER B C 1
ATOM 2445 O O . SER B 1 32 ? -32.127 -53.258 128.066 1.00 83.40 32 SER B O 1
ATOM 2448 N N . ILE B 1 33 ? -30.852 -54.900 128.988 1.00 82.23 33 ILE B N 1
ATOM 2449 C CA . ILE B 1 33 ? -29.906 -54.061 129.741 1.00 82.63 33 ILE B CA 1
ATOM 2450 C C . ILE B 1 33 ? -29.060 -53.229 128.753 1.00 88.56 33 ILE B C 1
ATOM 2451 O O . ILE B 1 33 ? -28.976 -52.011 128.913 1.00 88.32 33 ILE B O 1
ATOM 2456 N N . LEU B 1 34 ? -28.462 -53.891 127.727 1.00 86.47 34 LEU B N 1
ATOM 2457 C CA . LEU B 1 34 ? -27.644 -53.264 126.680 1.00 87.26 34 LEU B CA 1
ATOM 2458 C C . LEU B 1 34 ? -28.445 -52.192 125.922 1.00 92.94 34 LEU B C 1
ATOM 2459 O O . LEU B 1 34 ? -27.912 -51.117 125.645 1.00 92.67 34 LEU B O 1
ATOM 2464 N N . MET B 1 35 ? -29.728 -52.484 125.619 1.00 90.71 35 MET B N 1
ATOM 2465 C CA . MET B 1 35 ? -30.632 -51.575 124.910 1.00 90.71 35 MET B CA 1
ATOM 2466 C C . MET B 1 35 ? -30.969 -50.349 125.750 1.00 94.01 35 MET B C 1
ATOM 2467 O O . MET B 1 35 ? -31.109 -49.262 125.194 1.00 93.55 35 MET B O 1
ATOM 2472 N N . THR B 1 36 ? -31.095 -50.523 127.082 1.00 90.16 36 THR B N 1
ATOM 2473 C CA . THR B 1 36 ? -31.413 -49.435 128.009 1.00 89.63 36 THR B CA 1
ATOM 2474 C C . THR B 1 36 ? -30.213 -48.501 128.192 1.00 93.79 36 THR B C 1
ATOM 2475 O O . THR B 1 36 ? -30.393 -47.287 128.133 1.00 93.62 36 THR B O 1
ATOM 2479 N N . VAL B 1 37 ? -28.997 -49.057 128.378 1.00 90.66 37 VAL B N 1
ATOM 2480 C CA . VAL B 1 37 ? -27.773 -48.258 128.553 1.00 91.12 37 VAL B CA 1
ATOM 2481 C C . VAL B 1 37 ? -27.384 -47.527 127.260 1.00 95.67 37 VAL B C 1
ATOM 2482 O O . VAL B 1 37 ? -26.860 -46.419 127.337 1.00 95.71 37 VAL B O 1
ATOM 2486 N N . THR B 1 38 ? -27.661 -48.125 126.084 1.00 92.54 38 THR B N 1
ATOM 2487 C CA . THR B 1 38 ? -27.370 -47.496 124.795 1.00 92.96 38 THR B CA 1
ATOM 2488 C C . THR B 1 38 ? -28.300 -46.295 124.592 1.00 97.63 38 THR B C 1
ATOM 2489 O O . THR B 1 38 ? -27.822 -45.218 124.251 1.00 97.96 38 THR B O 1
ATOM 2493 N N . ASN B 1 39 ? -29.605 -46.467 124.865 1.00 94.08 39 ASN B N 1
ATOM 2494 C CA . ASN B 1 39 ? -30.610 -45.418 124.714 1.00 94.01 39 ASN B CA 1
ATOM 2495 C C . ASN B 1 39 ? -30.444 -44.234 125.667 1.00 99.00 39 ASN B C 1
ATOM 2496 O O . ASN B 1 39 ? -30.909 -43.147 125.328 1.00 99.00 39 ASN B O 1
ATOM 2501 N N . LYS B 1 40 ? -29.794 -44.422 126.839 1.00 96.19 40 LYS B N 1
ATOM 2502 C CA . LYS B 1 40 ? -29.614 -43.324 127.797 1.00 96.79 40 LYS B CA 1
ATOM 2503 C C . LYS B 1 40 ? -28.159 -42.819 127.924 1.00 101.97 40 LYS B C 1
ATOM 2504 O O . LYS B 1 40 ? -27.958 -41.740 128.484 1.00 102.27 40 LYS B O 1
ATOM 2510 N N . PHE B 1 41 ? -27.162 -43.569 127.409 1.00 99.21 41 PHE B N 1
ATOM 2511 C CA . PHE B 1 41 ? -25.758 -43.144 127.472 1.00 100.43 41 PHE B CA 1
ATOM 2512 C C . PHE B 1 41 ? -25.139 -42.895 126.095 1.00 105.87 41 PHE B C 1
ATOM 2513 O O . PHE B 1 41 ? -24.529 -41.845 125.893 1.00 106.50 41 PHE B O 1
ATOM 2521 N N . VAL B 1 42 ? -25.289 -43.853 125.159 1.00 102.67 42 VAL B N 1
ATOM 2522 C CA . VAL B 1 42 ? -24.717 -43.771 123.809 1.00 103.45 42 VAL B CA 1
ATOM 2523 C C . VAL B 1 42 ? -25.544 -42.850 122.895 1.00 108.81 42 VAL B C 1
ATOM 2524 O O . VAL B 1 42 ? -25.046 -41.814 122.448 1.00 108.34 42 VAL B O 1
ATOM 2528 N N . VAL B 1 43 ? -26.797 -43.246 122.616 1.00 107.02 43 VAL B N 1
ATOM 2529 C CA . VAL B 1 43 ? -27.730 -42.523 121.746 1.00 107.65 43 VAL B CA 1
ATOM 2530 C C . VAL B 1 43 ? -28.839 -41.837 122.565 1.00 112.43 43 VAL B C 1
ATOM 2531 O O . VAL B 1 43 ? -30.028 -41.925 122.235 1.00 110.80 43 VAL B O 1
ATOM 2535 N N . ASN B 1 44 ? -28.418 -41.103 123.614 1.00 111.25 44 ASN B N 1
ATOM 2536 C CA . ASN B 1 44 ? -29.316 -40.350 124.490 1.00 111.55 44 ASN B CA 1
ATOM 2537 C C . ASN B 1 44 ? -29.983 -39.175 123.750 1.00 117.82 44 ASN B C 1
ATOM 2538 O O . ASN B 1 44 ? -29.676 -38.931 122.572 1.00 117.97 44 ASN B O 1
ATOM 2543 N N . LEU B 1 45 ? -30.929 -38.481 124.435 1.00 114.90 45 LEU B N 1
ATOM 2544 C CA . LEU B 1 45 ? -31.710 -37.348 123.915 1.00 114.91 45 LEU B CA 1
ATOM 2545 C C . LEU B 1 45 ? -32.440 -37.768 122.621 1.00 117.87 45 LEU B C 1
ATOM 2546 O O . LEU B 1 45 ? -32.389 -37.091 121.585 1.00 117.86 45 LEU B O 1
ATOM 2551 N N . LYS B 1 46 ? -33.086 -38.944 122.712 1.00 113.15 46 LYS B N 1
ATOM 2552 C CA . LYS B 1 46 ? -33.850 -39.588 121.653 1.00 112.03 46 LYS B CA 1
ATOM 2553 C C . LYS B 1 46 ? -35.368 -39.324 121.849 1.00 115.37 46 LYS B C 1
ATOM 2554 O O . LYS B 1 46 ? -36.192 -40.241 121.778 1.00 113.67 46 LYS B O 1
ATOM 2560 N N . ASP B 1 47 ? -35.720 -38.039 122.093 1.00 113.15 47 ASP B N 1
ATOM 2561 C CA . ASP B 1 47 ? -37.094 -37.537 122.244 1.00 112.99 47 ASP B CA 1
ATOM 2562 C C . ASP B 1 47 ? -37.579 -37.210 120.811 1.00 115.59 47 ASP B C 1
ATOM 2563 O O . ASP B 1 47 ? -37.897 -36.064 120.463 1.00 115.66 47 ASP B O 1
ATOM 2568 N N . PHE B 1 48 ? -37.575 -38.261 119.977 1.00 110.46 48 PHE B N 1
ATOM 2569 C CA . PHE B 1 48 ? -37.887 -38.284 118.557 1.00 109.70 48 PHE B CA 1
ATOM 2570 C C . PHE B 1 48 ? -39.304 -37.884 118.200 1.00 111.88 48 PHE B C 1
ATOM 2571 O O . PHE B 1 48 ? -40.254 -38.217 118.914 1.00 111.29 48 PHE B O 1
ATOM 2579 N N . ASN B 1 49 ? -39.431 -37.193 117.057 1.00 107.12 49 ASN B N 1
ATOM 2580 C CA . ASN B 1 49 ? -40.695 -36.721 116.499 1.00 106.18 49 ASN B CA 1
ATOM 2581 C C . ASN B 1 49 ? -41.274 -37.767 115.541 1.00 107.21 49 ASN B C 1
ATOM 2582 O O . ASN B 1 49 ? -42.485 -37.779 115.317 1.00 106.78 49 ASN B O 1
ATOM 2587 N N . MET B 1 50 ? -40.408 -38.647 114.984 1.00 101.74 50 MET B N 1
ATOM 2588 C CA . MET B 1 50 ? -40.784 -39.713 114.045 1.00 100.20 50 MET B CA 1
ATOM 2589 C C . MET B 1 50 ? -40.340 -41.094 114.554 1.00 100.82 50 MET B C 1
ATOM 2590 O O . MET B 1 50 ? -39.381 -41.677 114.038 1.00 100.39 50 MET B O 1
ATOM 2595 N N . ASN B 1 51 ? -41.067 -41.613 115.561 1.00 94.77 51 ASN B N 1
ATOM 2596 C CA . ASN B 1 51 ? -40.809 -42.886 116.240 1.00 92.95 51 ASN B CA 1
ATOM 2597 C C . ASN B 1 51 ? -40.936 -44.131 115.349 1.00 93.67 51 ASN B C 1
ATOM 2598 O O . ASN B 1 51 ? -40.131 -45.049 115.508 1.00 93.40 51 ASN B O 1
ATOM 2603 N N . PHE B 1 52 ? -41.935 -44.183 114.436 1.00 87.76 52 PHE B N 1
ATOM 2604 C CA . PHE B 1 52 ? -42.134 -45.328 113.530 1.00 86.38 52 PHE B CA 1
ATOM 2605 C C . PHE B 1 52 ? -41.026 -45.430 112.478 1.00 88.76 52 PHE B C 1
ATOM 2606 O O . PHE B 1 52 ? -40.704 -46.535 112.045 1.00 87.86 52 PHE B O 1
ATOM 2614 N N . VAL B 1 53 ? -40.444 -44.274 112.081 1.00 84.98 53 VAL B N 1
ATOM 2615 C CA . VAL B 1 53 ? -39.331 -44.148 111.128 1.00 84.64 53 VAL B CA 1
ATOM 2616 C C . VAL B 1 53 ? -38.063 -44.692 111.817 1.00 88.19 53 VAL B C 1
ATOM 2617 O O . VAL B 1 53 ? -37.265 -45.389 111.188 1.00 87.62 53 VAL B O 1
ATOM 2621 N N . MET B 1 54 ? -37.925 -44.404 113.124 1.00 84.68 54 MET B N 1
ATOM 2622 C CA . MET B 1 54 ? -36.835 -44.863 113.979 1.00 84.64 54 MET B CA 1
ATOM 2623 C C . MET B 1 54 ? -36.877 -46.386 114.118 1.00 87.87 54 MET B C 1
ATOM 2624 O O . MET B 1 54 ? -35.828 -47.026 114.060 1.00 87.97 54 MET B O 1
ATOM 2629 N N . LEU B 1 55 ? -38.091 -46.957 114.274 1.00 83.52 55 LEU B N 1
ATOM 2630 C CA . LEU B 1 55 ? -38.321 -48.401 114.383 1.00 82.87 55 LEU B CA 1
ATOM 2631 C C . LEU B 1 55 ? -38.153 -49.095 113.026 1.00 88.75 55 LEU B C 1
ATOM 2632 O O . LEU B 1 55 ? -37.794 -50.273 112.985 1.00 88.78 55 LEU B O 1
ATOM 2637 N N . PHE B 1 56 ? -38.411 -48.362 111.924 1.00 86.40 56 PHE B N 1
ATOM 2638 C CA . PHE B 1 56 ? -38.264 -48.856 110.555 1.00 87.12 56 PHE B CA 1
ATOM 2639 C C . PHE B 1 56 ? -36.781 -49.045 110.217 1.00 91.63 56 PHE B C 1
ATOM 2640 O O . PHE B 1 56 ? -36.433 -49.985 109.501 1.00 91.72 56 PHE B O 1
ATOM 2648 N N . VAL B 1 57 ? -35.919 -48.146 110.737 1.00 88.10 57 VAL B N 1
ATOM 2649 C CA . VAL B 1 57 ? -34.464 -48.199 110.563 1.00 88.47 57 VAL B CA 1
ATOM 2650 C C . VAL B 1 57 ? -33.917 -49.323 111.464 1.00 92.54 57 VAL B C 1
ATOM 2651 O O . VAL B 1 57 ? -33.012 -50.048 111.046 1.00 93.06 57 VAL B O 1
ATOM 2655 N N . GLN B 1 58 ? -34.507 -49.487 112.675 1.00 88.02 58 GLN B N 1
ATOM 2656 C CA . GLN B 1 58 ? -34.155 -50.535 113.642 1.00 87.36 58 GLN B CA 1
ATOM 2657 C C . GLN B 1 58 ? -34.441 -51.917 113.055 1.00 90.09 58 GLN B C 1
ATOM 2658 O O . GLN B 1 58 ? -33.621 -52.824 113.201 1.00 89.82 58 GLN B O 1
ATOM 2664 N N . SER B 1 59 ? -35.583 -52.056 112.353 1.00 85.98 59 SER B N 1
ATOM 2665 C CA . SER B 1 59 ? -35.989 -53.295 111.687 1.00 86.02 59 SER B CA 1
ATOM 2666 C C . SER B 1 59 ? -35.207 -53.533 110.384 1.00 90.43 59 SER B C 1
ATOM 2667 O O . SER B 1 59 ? -35.108 -54.677 109.937 1.00 90.60 59 SER B O 1
ATOM 2670 N N . LEU B 1 60 ? -34.646 -52.459 109.784 1.00 86.82 60 LEU B N 1
ATOM 2671 C CA . LEU B 1 60 ? -33.819 -52.545 108.577 1.00 87.27 60 LEU B CA 1
ATOM 2672 C C . LEU B 1 60 ? -32.451 -53.110 108.950 1.00 92.12 60 LEU B C 1
ATOM 2673 O O . LEU B 1 60 ? -31.944 -53.983 108.248 1.00 92.31 60 LEU B O 1
ATOM 2678 N N . VAL B 1 61 ? -31.871 -52.615 110.071 1.00 88.92 61 VAL B N 1
ATOM 2679 C CA . VAL B 1 61 ? -30.578 -53.038 110.620 1.00 89.57 61 VAL B CA 1
ATOM 2680 C C . VAL B 1 61 ? -30.630 -54.541 110.943 1.00 94.53 61 VAL B C 1
ATOM 2681 O O . VAL B 1 61 ? -29.723 -55.271 110.547 1.00 95.14 61 VAL B O 1
ATOM 2685 N N . CYS B 1 62 ? -31.715 -54.996 111.611 1.00 90.91 62 CYS B N 1
ATOM 2686 C CA . CYS B 1 62 ? -31.949 -56.399 111.976 1.00 91.16 62 CYS B CA 1
ATOM 2687 C C . CYS B 1 62 ? -32.034 -57.311 110.751 1.00 96.03 62 CYS B C 1
ATOM 2688 O O . CYS B 1 62 ? -31.473 -58.407 110.770 1.00 96.18 62 CYS B O 1
ATOM 2691 N N . THR B 1 63 ? -32.712 -56.837 109.682 1.00 92.64 63 THR B N 1
ATOM 2692 C CA . THR B 1 63 ? -32.868 -57.544 108.406 1.00 93.13 63 THR B CA 1
ATOM 2693 C C . THR B 1 63 ? -31.513 -57.649 107.685 1.00 97.80 63 THR B C 1
ATOM 2694 O O . THR B 1 63 ? -31.150 -58.741 107.245 1.00 98.57 63 THR B O 1
ATOM 2698 N N . ILE B 1 64 ? -30.771 -56.516 107.585 1.00 93.69 64 ILE B N 1
ATOM 2699 C CA . ILE B 1 64 ? -29.449 -56.421 106.948 1.00 94.26 64 ILE B CA 1
ATOM 2700 C C . ILE B 1 64 ? -28.443 -57.359 107.644 1.00 97.59 64 ILE B C 1
ATOM 2701 O O . ILE B 1 64 ? -27.706 -58.066 106.956 1.00 98.56 64 ILE B O 1
ATOM 2706 N N . THR B 1 65 ? -28.465 -57.405 108.994 1.00 92.24 65 THR B N 1
ATOM 2707 C CA . THR B 1 65 ? -27.605 -58.271 109.805 1.00 92.12 65 THR B CA 1
ATOM 2708 C C . THR B 1 65 ? -27.917 -59.738 109.488 1.00 96.16 65 THR B C 1
ATOM 2709 O O . THR B 1 65 ? -26.992 -60.516 109.258 1.00 97.39 65 THR B O 1
ATOM 2713 N N . LEU B 1 66 ? -29.216 -60.092 109.430 1.00 90.87 66 LEU B N 1
ATOM 2714 C CA . LEU B 1 66 ? -29.696 -61.440 109.131 1.00 90.87 66 LEU B CA 1
ATOM 2715 C C . LEU B 1 66 ? -29.266 -61.959 107.756 1.00 94.63 66 LEU B C 1
ATOM 2716 O O . LEU B 1 66 ? -28.904 -63.131 107.654 1.00 95.37 66 LEU B O 1
ATOM 2721 N N . ILE B 1 67 ? -29.290 -61.094 106.713 1.00 90.10 67 ILE B N 1
ATOM 2722 C CA . ILE B 1 67 ? -28.901 -61.450 105.338 1.00 90.84 67 ILE B CA 1
ATOM 2723 C C . ILE B 1 67 ? -27.373 -61.657 105.236 1.00 96.27 67 ILE B C 1
ATOM 2724 O O . ILE B 1 67 ? -26.929 -62.628 104.611 1.00 97.33 67 ILE B O 1
ATOM 2729 N N . ILE B 1 68 ? -26.586 -60.760 105.873 1.00 92.42 68 ILE B N 1
ATOM 2730 C CA . ILE B 1 68 ? -25.120 -60.818 105.917 1.00 93.52 68 ILE B CA 1
ATOM 2731 C C . ILE B 1 68 ? -24.671 -62.090 106.667 1.00 99.45 68 ILE B C 1
ATOM 2732 O O . ILE B 1 68 ? -23.790 -62.802 106.185 1.00 100.67 68 ILE B O 1
ATOM 2737 N N . LEU B 1 69 ? -25.305 -62.385 107.819 1.00 95.54 69 LEU B N 1
ATOM 2738 C CA . LEU B 1 69 ? -24.994 -63.564 108.627 1.00 96.18 69 LEU B CA 1
ATOM 2739 C C . LEU B 1 69 ? -25.420 -64.885 107.976 1.00 102.45 69 LEU B C 1
ATOM 2740 O O . LEU B 1 69 ? -24.794 -65.909 108.252 1.00 103.50 69 LEU B O 1
ATOM 2745 N N . ARG B 1 70 ? -26.464 -64.865 107.112 1.00 99.57 70 ARG B N 1
ATOM 2746 C CA . ARG B 1 70 ? -26.945 -66.059 106.402 1.00 100.91 70 ARG B CA 1
ATOM 2747 C C . ARG B 1 70 ? -25.930 -66.489 105.348 1.00 107.28 70 ARG B C 1
ATOM 2748 O O . ARG B 1 70 ? -25.621 -67.678 105.252 1.00 108.48 70 ARG B O 1
ATOM 2756 N N . ILE B 1 71 ? -25.391 -65.513 104.581 1.00 104.13 71 ILE B N 1
ATOM 2757 C CA . ILE B 1 71 ? -24.392 -65.741 103.526 1.00 105.63 71 ILE B CA 1
ATOM 2758 C C . ILE B 1 71 ? -22.975 -65.976 104.125 1.00 110.08 71 ILE B C 1
ATOM 2759 O O . ILE B 1 71 ? -22.013 -66.175 103.377 1.00 110.90 71 ILE B O 1
ATOM 2764 N N . LEU B 1 72 ? -22.873 -65.979 105.477 1.00 105.85 72 LEU B N 1
ATOM 2765 C CA . LEU B 1 72 ? -21.643 -66.210 106.239 1.00 106.59 72 LEU B CA 1
ATOM 2766 C C . LEU B 1 72 ? -21.868 -67.263 107.360 1.00 110.93 72 LEU B C 1
ATOM 2767 O O . LEU B 1 72 ? -22.007 -66.920 108.542 1.00 109.73 72 LEU B O 1
ATOM 2772 N N . GLY B 1 73 ? -21.902 -68.533 106.955 1.00 108.56 73 GLY B N 1
ATOM 2773 C CA . GLY B 1 73 ? -22.094 -69.676 107.842 1.00 138.50 73 GLY B CA 1
ATOM 2774 C C . GLY B 1 73 ? -22.021 -71.009 107.122 1.00 169.93 73 GLY B C 1
ATOM 2775 O O . GLY B 1 73 ? -20.997 -71.698 107.152 1.00 132.06 73 GLY B O 1
ATOM 2776 N N . PHE B 1 77 ? -29.573 -71.156 108.498 1.00 103.17 77 PHE B N 1
ATOM 2777 C CA . PHE B 1 77 ? -29.917 -70.030 109.365 1.00 100.92 77 PHE B CA 1
ATOM 2778 C C . PHE B 1 77 ? -31.441 -69.764 109.381 1.00 104.93 77 PHE B C 1
ATOM 2779 O O . PHE B 1 77 ? -32.139 -70.250 110.276 1.00 104.04 77 PHE B O 1
ATOM 2787 N N . ARG B 1 78 ? -31.950 -69.024 108.375 1.00 102.08 78 ARG B N 1
ATOM 2788 C CA . ARG B 1 78 ? -33.354 -68.614 108.232 1.00 101.33 78 ARG B CA 1
ATOM 2789 C C . ARG B 1 78 ? -33.993 -69.096 106.900 1.00 107.57 78 ARG B C 1
ATOM 2790 O O . ARG B 1 78 ? -33.343 -69.836 106.155 1.00 108.98 78 ARG B O 1
ATOM 2798 N N . SER B 1 79 ? -35.267 -68.700 106.617 1.00 103.97 79 SER B N 1
ATOM 2799 C CA . SER B 1 79 ? -36.001 -69.058 105.386 1.00 105.00 79 SER B CA 1
ATOM 2800 C C . SER B 1 79 ? -36.967 -67.955 104.888 1.00 109.24 79 SER B C 1
ATOM 2801 O O . SER B 1 79 ? -37.514 -67.206 105.700 1.00 107.73 79 SER B O 1
ATOM 2804 N N . LEU B 1 80 ? -37.152 -67.852 103.553 1.00 107.14 80 LEU B N 1
ATOM 2805 C CA . LEU B 1 80 ? -38.036 -66.876 102.892 1.00 106.75 80 LEU B CA 1
ATOM 2806 C C . LEU B 1 80 ? -39.227 -67.618 102.253 1.00 112.20 80 LEU B C 1
ATOM 2807 O O . LEU B 1 80 ? -39.006 -68.641 101.597 1.00 114.17 80 LEU B O 1
ATOM 2812 N N . ASN B 1 81 ? -40.480 -67.116 102.431 1.00 107.24 81 ASN B N 1
ATOM 2813 C CA . ASN B 1 81 ? -41.687 -67.777 101.889 1.00 107.61 81 ASN B CA 1
ATOM 2814 C C . ASN B 1 81 ? -42.843 -66.819 101.546 1.00 109.83 81 ASN B C 1
ATOM 2815 O O . ASN B 1 81 ? -42.668 -65.603 101.617 1.00 108.47 81 ASN B O 1
ATOM 2820 N N . LYS B 1 82 ? -44.020 -67.382 101.161 1.00 106.34 82 LYS B N 1
ATOM 2821 C CA . LYS B 1 82 ? -45.252 -66.658 100.812 1.00 105.45 82 LYS B CA 1
ATOM 2822 C C . LYS B 1 82 ? -46.516 -67.243 101.481 1.00 107.92 82 LYS B C 1
ATOM 2823 O O . LYS B 1 82 ? -47.531 -66.548 101.579 1.00 106.76 82 LYS B O 1
ATOM 2829 N N . THR B 1 83 ? -46.451 -68.509 101.941 1.00 104.28 83 THR B N 1
ATOM 2830 C CA . THR B 1 83 ? -47.527 -69.169 102.690 1.00 103.66 83 THR B CA 1
ATOM 2831 C C . THR B 1 83 ? -47.375 -68.700 104.144 1.00 104.56 83 THR B C 1
ATOM 2832 O O . THR B 1 83 ? -48.352 -68.261 104.752 1.00 103.28 83 THR B O 1
ATOM 2836 N N . ASP B 1 84 ? -46.128 -68.769 104.672 1.00 99.67 84 ASP B N 1
ATOM 2837 C CA . ASP B 1 84 ? -45.734 -68.348 106.018 1.00 97.55 84 ASP B CA 1
ATOM 2838 C C . ASP B 1 84 ? -45.871 -66.831 106.179 1.00 99.85 84 ASP B C 1
ATOM 2839 O O . ASP B 1 84 ? -46.159 -66.365 107.280 1.00 98.06 84 ASP B O 1
ATOM 2844 N N . ALA B 1 85 ? -45.659 -66.070 105.082 1.00 96.73 85 ALA B N 1
ATOM 2845 C CA . ALA B 1 85 ? -45.753 -64.609 105.042 1.00 95.43 85 ALA B CA 1
ATOM 2846 C C . ALA B 1 85 ? -47.177 -64.098 105.288 1.00 99.82 85 ALA B C 1
ATOM 2847 O O . ALA B 1 85 ? -47.353 -63.151 106.055 1.00 98.39 85 ALA B O 1
ATOM 2849 N N . LYS B 1 86 ? -48.194 -64.721 104.658 1.00 98.08 86 LYS B N 1
ATOM 2850 C CA . LYS B 1 86 ? -49.585 -64.301 104.846 1.00 97.97 86 LYS B CA 1
ATOM 2851 C C . LYS B 1 86 ? -50.151 -64.731 106.214 1.00 101.51 86 LYS B C 1
ATOM 2852 O O . LYS B 1 86 ? -51.129 -64.140 106.687 1.00 100.69 86 LYS B O 1
ATOM 2858 N N . ASN B 1 87 ? -49.506 -65.726 106.860 1.00 98.00 87 ASN B N 1
ATOM 2859 C CA . ASN B 1 87 ? -49.867 -66.218 108.189 1.00 97.10 87 ASN B CA 1
ATOM 2860 C C . ASN B 1 87 ? -49.138 -65.442 109.281 1.00 99.46 87 ASN B C 1
ATOM 2861 O O . ASN B 1 87 ? -49.646 -65.354 110.399 1.00 98.18 87 ASN B O 1
ATOM 2866 N N . TRP B 1 88 ? -47.946 -64.891 108.965 1.00 96.14 88 TRP B N 1
ATOM 2867 C CA . TRP B 1 88 ? -47.164 -64.087 109.905 1.00 95.00 88 TRP B CA 1
ATOM 2868 C C . TRP B 1 88 ? -47.574 -62.618 109.868 1.00 99.04 88 TRP B C 1
ATOM 2869 O O . TRP B 1 88 ? -47.329 -61.901 110.835 1.00 97.63 88 TRP B O 1
ATOM 2880 N N . PHE B 1 89 ? -48.221 -62.176 108.773 1.00 97.19 89 PHE B N 1
ATOM 2881 C CA . PHE B 1 89 ? -48.671 -60.793 108.616 1.00 97.01 89 PHE B CA 1
ATOM 2882 C C . PHE B 1 89 ? -49.540 -60.286 109.791 1.00 99.25 89 PHE B C 1
ATOM 2883 O O . PHE B 1 89 ? -49.251 -59.184 110.267 1.00 97.97 89 PHE B O 1
ATOM 2891 N N . PRO B 1 90 ? -50.523 -61.054 110.347 1.00 95.53 90 PRO B N 1
ATOM 2892 C CA . PRO B 1 90 ? -51.283 -60.534 111.501 1.00 94.28 90 PRO B CA 1
ATOM 2893 C C . PRO B 1 90 ? -50.418 -60.283 112.736 1.00 95.87 90 PRO B C 1
ATOM 2894 O O . PRO B 1 90 ? -50.666 -59.303 113.425 1.00 95.02 90 PRO B O 1
ATOM 2898 N N . ILE B 1 91 ? -49.394 -61.137 112.994 1.00 91.04 91 ILE B N 1
ATOM 2899 C CA . ILE B 1 91 ? -48.440 -61.018 114.116 1.00 89.27 91 ILE B CA 1
ATOM 2900 C C . ILE B 1 91 ? -47.674 -59.696 114.011 1.00 91.87 91 ILE B C 1
ATOM 2901 O O . ILE B 1 91 ? -47.583 -58.958 114.996 1.00 90.56 91 ILE B O 1
ATOM 2906 N N . SER B 1 92 ? -47.140 -59.406 112.803 1.00 88.44 92 SER B N 1
ATOM 2907 C CA . SER B 1 92 ? -46.403 -58.182 112.489 1.00 87.35 92 SER B CA 1
ATOM 2908 C C . SER B 1 92 ? -47.309 -56.958 112.582 1.00 89.79 92 SER B C 1
ATOM 2909 O O . SER B 1 92 ? -46.861 -55.917 113.062 1.00 88.53 92 SER B O 1
ATOM 2912 N N . PHE B 1 93 ? -48.587 -57.090 112.157 1.00 86.04 93 PHE B N 1
ATOM 2913 C CA . PHE B 1 93 ? -49.568 -56.009 112.256 1.00 85.10 93 PHE B CA 1
ATOM 2914 C C . PHE B 1 93 ? -49.900 -55.735 113.724 1.00 88.02 93 PHE B C 1
ATOM 2915 O O . PHE B 1 93 ? -49.954 -54.570 114.124 1.00 87.90 93 PHE B O 1
ATOM 2923 N N . LEU B 1 94 ? -50.099 -56.813 114.518 1.00 83.45 94 LEU B N 1
ATOM 2924 C CA . LEU B 1 94 ? -50.394 -56.770 115.948 1.00 82.32 94 LEU B CA 1
ATOM 2925 C C . LEU B 1 94 ? -49.252 -56.127 116.728 1.00 84.53 94 LEU B C 1
ATOM 2926 O O . LEU B 1 94 ? -49.515 -55.460 117.719 1.00 83.67 94 LEU B O 1
ATOM 2931 N N . LEU B 1 95 ? -47.997 -56.300 116.258 1.00 80.85 95 LEU B N 1
ATOM 2932 C CA . LEU B 1 95 ? -46.775 -55.725 116.835 1.00 80.07 95 LEU B CA 1
ATOM 2933 C C . LEU B 1 95 ? -46.762 -54.199 116.674 1.00 82.61 95 LEU B C 1
ATOM 2934 O O . LEU B 1 95 ? -46.549 -53.493 117.657 1.00 81.63 95 LEU B O 1
ATOM 2939 N N . VAL B 1 96 ? -46.954 -53.700 115.431 1.00 78.78 96 VAL B N 1
ATOM 2940 C CA . VAL B 1 96 ? -46.948 -52.270 115.093 1.00 77.88 96 VAL B CA 1
ATOM 2941 C C . VAL B 1 96 ? -48.128 -51.554 115.776 1.00 80.71 96 VAL B C 1
ATOM 2942 O O . VAL B 1 96 ? -47.963 -50.438 116.279 1.00 80.18 96 VAL B O 1
ATOM 2946 N N . LEU B 1 97 ? -49.295 -52.217 115.829 1.00 76.66 97 LEU B N 1
ATOM 2947 C CA . LEU B 1 97 ? -50.485 -51.681 116.480 1.00 76.41 97 LEU B CA 1
ATOM 2948 C C . LEU B 1 97 ? -50.281 -51.628 117.998 1.00 79.97 97 LEU B C 1
ATOM 2949 O O . LEU B 1 97 ? -50.738 -50.675 118.636 1.00 79.85 97 LEU B O 1
ATOM 2954 N N . MET B 1 98 ? -49.557 -52.633 118.559 1.00 75.65 98 MET B N 1
ATOM 2955 C CA . MET B 1 98 ? -49.226 -52.738 119.983 1.00 74.71 98 MET B CA 1
ATOM 2956 C C . MET B 1 98 ? -48.394 -51.533 120.405 1.00 77.45 98 MET B C 1
ATOM 2957 O O . MET B 1 98 ? -48.650 -50.973 121.468 1.00 77.13 98 MET B O 1
ATOM 2962 N N . ILE B 1 99 ? -47.422 -51.124 119.558 1.00 73.37 99 ILE B N 1
ATOM 2963 C CA . ILE B 1 99 ? -46.551 -49.957 119.763 1.00 72.50 99 ILE B CA 1
ATOM 2964 C C . ILE B 1 99 ? -47.391 -48.679 119.656 1.00 75.70 99 ILE B C 1
ATOM 2965 O O . ILE B 1 99 ? -47.240 -47.788 120.497 1.00 75.02 99 ILE B O 1
ATOM 2970 N N . TYR B 1 100 ? -48.281 -48.604 118.633 1.00 72.19 100 TYR B N 1
ATOM 2971 C CA . TYR B 1 100 ? -49.151 -47.445 118.414 1.00 72.09 100 TYR B CA 1
ATOM 2972 C C . TYR B 1 100 ? -50.105 -47.185 119.589 1.00 76.05 100 TYR B C 1
ATOM 2973 O O . TYR B 1 100 ? -50.240 -46.038 120.021 1.00 75.61 100 TYR B O 1
ATOM 2982 N N . THR B 1 101 ? -50.750 -48.246 120.100 1.00 72.59 101 THR B N 1
ATOM 2983 C CA . THR B 1 101 ? -51.667 -48.163 121.235 1.00 72.60 101 THR B CA 1
ATOM 2984 C C . THR B 1 101 ? -50.907 -47.785 122.513 1.00 77.29 101 THR B C 1
ATOM 2985 O O . THR B 1 101 ? -51.410 -46.979 123.290 1.00 77.05 101 THR B O 1
ATOM 2989 N N . SER B 1 102 ? -49.678 -48.330 122.695 1.00 74.39 102 SER B N 1
ATOM 2990 C CA . SER B 1 102 ? -48.793 -48.084 123.845 1.00 74.54 102 SER B CA 1
ATOM 2991 C C . SER B 1 102 ? -48.358 -46.624 123.929 1.00 78.86 102 SER B C 1
ATOM 2992 O O . SER B 1 102 ? -48.431 -46.027 125.005 1.00 78.55 102 SER B O 1
ATOM 2995 N N . SER B 1 103 ? -47.890 -46.065 122.793 1.00 75.71 103 SER B N 1
ATOM 2996 C CA . SER B 1 103 ? -47.439 -44.679 122.675 1.00 75.79 103 SER B CA 1
ATOM 2997 C C . SER B 1 103 ? -48.602 -43.708 122.908 1.00 79.96 103 SER B C 1
ATOM 2998 O O . SER B 1 103 ? -48.425 -42.719 123.625 1.00 79.78 103 SER B O 1
ATOM 3001 N N . LYS B 1 104 ? -49.794 -44.018 122.341 1.00 76.57 104 LYS B N 1
ATOM 3002 C CA . LYS B 1 104 ? -51.016 -43.220 122.497 1.00 76.88 104 LYS B CA 1
ATOM 3003 C C . LYS B 1 104 ? -51.575 -43.281 123.923 1.00 80.59 104 LYS B C 1
ATOM 3004 O O . LYS B 1 104 ? -52.168 -42.304 124.378 1.00 81.07 104 LYS B O 1
ATOM 3010 N N . ALA B 1 105 ? -51.372 -44.417 124.630 1.00 76.03 105 ALA B N 1
ATOM 3011 C CA . ALA B 1 105 ? -51.799 -44.604 126.020 1.00 75.62 105 ALA B CA 1
ATOM 3012 C C . ALA B 1 105 ? -50.896 -43.778 126.929 1.00 78.64 105 ALA B C 1
ATOM 3013 O O . ALA B 1 105 ? -51.402 -43.060 127.790 1.00 77.97 105 ALA B O 1
ATOM 3015 N N . LEU B 1 106 ? -49.557 -43.843 126.690 1.00 74.95 106 LEU B N 1
ATOM 3016 C CA . LEU B 1 106 ? -48.517 -43.102 127.419 1.00 74.43 106 LEU B CA 1
ATOM 3017 C C . LEU B 1 106 ? -48.563 -41.576 127.184 1.00 78.72 106 LEU B C 1
ATOM 3018 O O . LEU B 1 106 ? -48.006 -40.823 127.987 1.00 78.60 106 LEU B O 1
ATOM 3023 N N . GLN B 1 107 ? -49.229 -41.124 126.099 1.00 74.97 107 GLN B N 1
ATOM 3024 C CA . GLN B 1 107 ? -49.407 -39.706 125.788 1.00 75.19 107 GLN B CA 1
ATOM 3025 C C . GLN B 1 107 ? -50.326 -39.052 126.823 1.00 79.10 107 GLN B C 1
ATOM 3026 O O . GLN B 1 107 ? -50.067 -37.921 127.242 1.00 79.24 107 GLN B O 1
ATOM 3032 N N . TYR B 1 108 ? -51.397 -39.782 127.232 1.00 75.06 108 TYR B N 1
ATOM 3033 C CA . TYR B 1 108 ? -52.401 -39.335 128.204 1.00 75.15 108 TYR B CA 1
ATOM 3034 C C . TYR B 1 108 ? -52.254 -39.957 129.604 1.00 77.08 108 TYR B C 1
ATOM 3035 O O . TYR B 1 108 ? -52.873 -39.454 130.545 1.00 77.10 108 TYR B O 1
ATOM 3044 N N . LEU B 1 109 ? -51.476 -41.049 129.743 1.00 71.93 109 LEU B N 1
ATOM 3045 C CA . LEU B 1 109 ? -51.312 -41.726 131.035 1.00 71.69 109 LEU B CA 1
ATOM 3046 C C . LEU B 1 109 ? -49.891 -41.637 131.606 1.00 75.41 109 LEU B C 1
ATOM 3047 O O . LEU B 1 109 ? -48.921 -41.511 130.857 1.00 75.07 109 LEU B O 1
ATOM 3052 N N . ALA B 1 110 ? -49.782 -41.672 132.944 1.00 71.84 110 ALA B N 1
ATOM 3053 C CA . ALA B 1 110 ? -48.503 -41.590 133.642 1.00 71.55 110 ALA B CA 1
ATOM 3054 C C . ALA B 1 110 ? -47.778 -42.934 133.607 1.00 74.89 110 ALA B C 1
ATOM 3055 O O . ALA B 1 110 ? -48.430 -43.977 133.572 1.00 74.79 110 ALA B O 1
ATOM 3057 N N . VAL B 1 111 ? -46.432 -42.906 133.622 1.00 70.97 111 VAL B N 1
ATOM 3058 C CA . VAL B 1 111 ? -45.570 -44.100 133.583 1.00 70.21 111 VAL B CA 1
ATOM 3059 C C . VAL B 1 111 ? -45.910 -45.129 134.697 1.00 75.27 111 VAL B C 1
ATOM 3060 O O . VAL B 1 111 ? -46.090 -46.295 134.337 1.00 74.53 111 VAL B O 1
ATOM 3064 N N . PRO B 1 112 ? -46.025 -44.773 136.015 1.00 73.13 112 PRO B N 1
ATOM 3065 C CA . PRO B 1 112 ? -46.342 -45.806 137.022 1.00 73.00 112 PRO B CA 1
ATOM 3066 C C . PRO B 1 112 ? -47.724 -46.441 136.853 1.00 77.27 112 PRO B C 1
ATOM 3067 O O . PRO B 1 112 ? -47.889 -47.618 137.182 1.00 76.37 112 PRO B O 1
ATOM 3071 N N . ILE B 1 113 ? -48.696 -45.666 136.312 1.00 74.71 113 ILE B N 1
ATOM 3072 C CA . ILE B 1 113 ? -50.069 -46.105 136.014 1.00 75.09 113 ILE B CA 1
ATOM 3073 C C . ILE B 1 113 ? -50.031 -47.085 134.832 1.00 78.71 113 ILE B C 1
ATOM 3074 O O . ILE B 1 113 ? -50.680 -48.131 134.878 1.00 77.98 113 ILE B O 1
ATOM 3079 N N . TYR B 1 114 ? -49.238 -46.752 133.795 1.00 75.29 114 TYR B N 1
ATOM 3080 C CA . TYR B 1 114 ? -49.044 -47.582 132.610 1.00 74.74 114 TYR B CA 1
ATOM 3081 C C . TYR B 1 114 ? -48.503 -48.957 133.011 1.00 78.31 114 TYR B C 1
ATOM 3082 O O . TYR B 1 114 ? -48.947 -49.967 132.460 1.00 78.64 114 TYR B O 1
ATOM 3091 N N . THR B 1 115 ? -47.583 -48.993 133.996 1.00 73.74 115 THR B N 1
ATOM 3092 C CA . THR B 1 115 ? -46.970 -50.225 134.493 1.00 73.17 115 THR B CA 1
ATOM 3093 C C . THR B 1 115 ? -47.984 -51.109 135.239 1.00 76.80 115 THR B C 1
ATOM 3094 O O . THR B 1 115 ? -47.830 -52.330 135.202 1.00 76.79 115 THR B O 1
ATOM 3098 N N . ILE B 1 116 ? -49.024 -50.516 135.880 1.00 73.01 116 ILE B N 1
ATOM 3099 C CA . ILE B 1 116 ? -50.067 -51.293 136.579 1.00 72.95 116 ILE B CA 1
ATOM 3100 C C . ILE B 1 116 ? -50.821 -52.176 135.562 1.00 76.70 116 ILE B C 1
ATOM 3101 O O . ILE B 1 116 ? -50.869 -53.397 135.730 1.00 75.30 116 ILE B O 1
ATOM 3106 N N . PHE B 1 117 ? -51.377 -51.545 134.500 1.00 73.95 117 PHE B N 1
ATOM 3107 C CA . PHE B 1 117 ? -52.111 -52.219 133.432 1.00 73.97 117 PHE B CA 1
ATOM 3108 C C . PHE B 1 117 ? -51.219 -53.163 132.644 1.00 77.71 117 PHE B C 1
ATOM 3109 O O . PHE B 1 117 ? -51.699 -54.216 132.216 1.00 78.21 117 PHE B O 1
ATOM 3117 N N . LYS B 1 118 ? -49.924 -52.804 132.469 1.00 72.67 118 LYS B N 1
ATOM 3118 C CA . LYS B 1 118 ? -48.957 -53.652 131.774 1.00 71.89 118 LYS B CA 1
ATOM 3119 C C . LYS B 1 118 ? -48.677 -54.931 132.570 1.00 77.12 118 LYS B C 1
ATOM 3120 O O . LYS B 1 118 ? -48.400 -55.972 131.970 1.00 76.87 118 LYS B O 1
ATOM 3126 N N . ASN B 1 119 ? -48.780 -54.855 133.919 1.00 74.24 119 ASN B N 1
ATOM 3127 C CA . ASN B 1 119 ? -48.612 -56.002 134.818 1.00 73.94 119 ASN B CA 1
ATOM 3128 C C . ASN B 1 119 ? -49.907 -56.821 134.874 1.00 77.12 119 ASN B C 1
ATOM 3129 O O . ASN B 1 119 ? -49.858 -58.034 135.082 1.00 75.66 119 ASN B O 1
ATOM 3134 N N . LEU B 1 120 ? -51.055 -56.153 134.640 1.00 74.77 120 LEU B N 1
ATOM 3135 C CA . LEU B 1 120 ? -52.382 -56.767 134.583 1.00 75.73 120 LEU B CA 1
ATOM 3136 C C . LEU B 1 120 ? -52.542 -57.629 133.325 1.00 80.88 120 LEU B C 1
ATOM 3137 O O . LEU B 1 120 ? -53.297 -58.607 133.364 1.00 80.90 120 LEU B O 1
ATOM 3142 N N . THR B 1 121 ? -51.821 -57.278 132.218 1.00 77.79 121 THR B N 1
ATOM 3143 C CA . THR B 1 121 ? -51.841 -58.046 130.962 1.00 78.12 121 THR B CA 1
ATOM 3144 C C . THR B 1 121 ? -51.277 -59.442 131.180 1.00 81.50 121 THR B C 1
ATOM 3145 O O . THR B 1 121 ? -51.776 -60.380 130.568 1.00 81.52 121 THR B O 1
ATOM 3149 N N . ILE B 1 122 ? -50.249 -59.576 132.064 1.00 76.89 122 ILE B N 1
ATOM 3150 C CA . ILE B 1 122 ? -49.601 -60.848 132.410 1.00 76.35 122 ILE B CA 1
ATOM 3151 C C . ILE B 1 122 ? -50.652 -61.886 132.815 1.00 79.97 122 ILE B C 1
ATOM 3152 O O . ILE B 1 122 ? -50.565 -63.030 132.370 1.00 80.03 122 ILE B O 1
ATOM 3157 N N . ILE B 1 123 ? -51.673 -61.465 133.595 1.00 76.32 123 ILE B N 1
ATOM 3158 C CA . ILE B 1 123 ? -52.778 -62.319 134.041 1.00 76.89 123 ILE B CA 1
ATOM 3159 C C . ILE B 1 123 ? -53.632 -62.786 132.843 1.00 81.61 123 ILE B C 1
ATOM 3160 O O . ILE B 1 123 ? -53.906 -63.985 132.740 1.00 81.34 123 ILE B O 1
ATOM 3165 N N . LEU B 1 124 ? -54.013 -61.864 131.922 1.00 78.56 124 LEU B N 1
ATOM 3166 C CA . LEU B 1 124 ? -54.803 -62.273 130.755 1.00 79.30 124 LEU B CA 1
ATOM 3167 C C . LEU B 1 124 ? -53.960 -63.031 129.717 1.00 83.92 124 LEU B C 1
ATOM 3168 O O . LEU B 1 124 ? -54.528 -63.819 128.966 1.00 84.44 124 LEU B O 1
ATOM 3173 N N . ILE B 1 125 ? -52.617 -62.843 129.711 1.00 79.83 125 ILE B N 1
ATOM 3174 C CA . ILE B 1 125 ? -51.691 -63.591 128.847 1.00 79.37 125 ILE B CA 1
ATOM 3175 C C . ILE B 1 125 ? -51.633 -65.018 129.423 1.00 85.17 125 ILE B C 1
ATOM 3176 O O . ILE B 1 125 ? -51.681 -65.985 128.659 1.00 86.28 125 ILE B O 1
ATOM 3181 N N . ALA B 1 126 ? -51.601 -65.133 130.774 1.00 81.21 126 ALA B N 1
ATOM 3182 C CA . ALA B 1 126 ? -51.589 -66.407 131.493 1.00 81.46 126 ALA B CA 1
ATOM 3183 C C . ALA B 1 126 ? -52.890 -67.174 131.278 1.00 85.90 126 ALA B C 1
ATOM 3184 O O . ALA B 1 126 ? -52.834 -68.369 130.991 1.00 86.06 126 ALA B O 1
ATOM 3186 N N . TYR B 1 127 ? -54.053 -66.495 131.395 1.00 82.46 127 TYR B N 1
ATOM 3187 C CA . TYR B 1 127 ? -55.352 -67.140 131.198 1.00 83.68 127 TYR B CA 1
ATOM 3188 C C . TYR B 1 127 ? -55.701 -67.319 129.722 1.00 87.56 127 TYR B C 1
ATOM 3189 O O . TYR B 1 127 ? -56.500 -68.198 129.381 1.00 88.47 127 TYR B O 1
ATOM 3198 N N . GLY B 1 128 ? -55.083 -66.503 128.870 1.00 82.13 128 GLY B N 1
ATOM 3199 C CA . GLY B 1 128 ? -55.248 -66.561 127.425 1.00 81.83 128 GLY B CA 1
ATOM 3200 C C . GLY B 1 128 ? -54.479 -67.727 126.846 1.00 85.31 128 GLY B C 1
ATOM 3201 O O . GLY B 1 128 ? -54.923 -68.338 125.871 1.00 85.45 128 GLY B O 1
ATOM 3202 N N . GLU B 1 129 ? -53.328 -68.061 127.472 1.00 81.22 129 GLU B N 1
ATOM 3203 C CA . GLU B 1 129 ? -52.485 -69.184 127.061 1.00 81.60 129 GLU B CA 1
ATOM 3204 C C . GLU B 1 129 ? -53.120 -70.539 127.393 1.00 87.46 129 GLU B C 1
ATOM 3205 O O . GLU B 1 129 ? -52.747 -71.545 126.789 1.00 88.41 129 GLU B O 1
ATOM 3211 N N . VAL B 1 130 ? -54.100 -70.557 128.324 1.00 84.02 130 VAL B N 1
ATOM 3212 C CA . VAL B 1 130 ? -54.878 -71.748 128.691 1.00 84.95 130 VAL B CA 1
ATOM 3213 C C . VAL B 1 130 ? -55.890 -71.976 127.545 1.00 90.13 130 VAL B C 1
ATOM 3214 O O . VAL B 1 130 ? -56.204 -73.119 127.214 1.00 90.62 130 VAL B O 1
ATOM 3218 N N . LEU B 1 131 ? -56.351 -70.870 126.915 1.00 86.85 131 LEU B N 1
ATOM 3219 C CA . LEU B 1 131 ? -57.291 -70.846 125.787 1.00 87.67 131 LEU B CA 1
ATOM 3220 C C . LEU B 1 131 ? -56.593 -70.975 124.424 1.00 91.96 131 LEU B C 1
ATOM 3221 O O . LEU B 1 131 ? -57.249 -70.873 123.386 1.00 92.25 131 LEU B O 1
ATOM 3226 N N . PHE B 1 132 ? -55.272 -71.220 124.434 1.00 88.57 132 PHE B N 1
ATOM 3227 C CA . PHE B 1 132 ? -54.440 -71.375 123.238 1.00 89.04 132 PHE B CA 1
ATOM 3228 C C . PHE B 1 132 ? -53.593 -72.651 123.281 1.00 95.92 132 PHE B C 1
ATOM 3229 O O . PHE B 1 132 ? -53.278 -73.209 122.224 1.00 96.65 132 PHE B O 1
ATOM 3237 N N . PHE B 1 133 ? -53.195 -73.089 124.497 1.00 93.42 133 PHE B N 1
ATOM 3238 C CA . PHE B 1 133 ? -52.334 -74.257 124.701 1.00 94.49 133 PHE B CA 1
ATOM 3239 C C . PHE B 1 133 ? -52.885 -75.262 125.725 1.00 100.05 133 PHE B C 1
ATOM 3240 O O . PHE B 1 133 ? -52.293 -76.328 125.908 1.00 100.64 133 PHE B O 1
ATOM 3248 N N . GLY B 1 134 ? -54.017 -74.926 126.344 1.00 97.17 134 GLY B N 1
ATOM 3249 C CA . GLY B 1 134 ? -54.722 -75.785 127.291 1.00 98.57 134 GLY B CA 1
ATOM 3250 C C . GLY B 1 134 ? -54.022 -76.151 128.585 1.00 103.05 134 GLY B C 1
ATOM 3251 O O . GLY B 1 134 ? -54.252 -77.242 129.118 1.00 104.26 134 GLY B O 1
ATOM 3252 N N . GLY B 1 135 ? -53.205 -75.241 129.108 1.00 97.96 135 GLY B N 1
ATOM 3253 C CA . GLY B 1 135 ? -52.505 -75.455 130.370 1.00 97.30 135 GLY B CA 1
ATOM 3254 C C . GLY B 1 135 ? -53.406 -75.222 131.568 1.00 101.18 135 GLY B C 1
ATOM 3255 O O . GLY B 1 135 ? -54.583 -75.600 131.551 1.00 101.61 135 GLY B O 1
ATOM 3256 N N . SER B 1 136 ? -52.847 -74.594 132.621 1.00 96.77 136 SER B N 1
ATOM 3257 C CA . SER B 1 136 ? -53.539 -74.243 133.866 1.00 96.29 136 SER B CA 1
ATOM 3258 C C . SER B 1 136 ? -52.731 -73.193 134.627 1.00 98.19 136 SER B C 1
ATOM 3259 O O . SER B 1 136 ? -51.520 -73.364 134.796 1.00 97.67 136 SER B O 1
ATOM 3262 N N . VAL B 1 137 ? -53.392 -72.104 135.070 1.00 92.90 137 VAL B N 1
ATOM 3263 C CA . VAL B 1 137 ? -52.737 -71.062 135.863 1.00 90.72 137 VAL B CA 1
ATOM 3264 C C . VAL B 1 137 ? -52.805 -71.547 137.313 1.00 95.18 137 VAL B C 1
ATOM 3265 O O . VAL B 1 137 ? -53.867 -71.458 137.942 1.00 96.21 137 VAL B O 1
ATOM 3269 N N . THR B 1 138 ? -51.694 -72.123 137.817 1.00 90.46 138 THR B N 1
ATOM 3270 C CA . THR B 1 138 ? -51.620 -72.637 139.187 1.00 90.11 138 THR B CA 1
ATOM 3271 C C . THR B 1 138 ? -51.720 -71.490 140.171 1.00 92.42 138 THR B C 1
ATOM 3272 O O . THR B 1 138 ? -51.243 -70.391 139.878 1.00 90.91 138 THR B O 1
ATOM 3276 N N . SER B 1 139 ? -52.357 -71.742 141.325 1.00 89.24 139 SER B N 1
ATOM 3277 C CA . SER B 1 139 ? -52.573 -70.758 142.386 1.00 88.28 139 SER B CA 1
ATOM 3278 C C . SER B 1 139 ? -51.300 -70.007 142.799 1.00 89.86 139 SER B C 1
ATOM 3279 O O . SER B 1 139 ? -51.387 -68.840 143.185 1.00 88.55 139 SER B O 1
ATOM 3282 N N . MET B 1 140 ? -50.123 -70.654 142.666 1.00 85.78 140 MET B N 1
ATOM 3283 C CA . MET B 1 140 ? -48.830 -70.042 142.974 1.00 84.54 140 MET B CA 1
ATOM 3284 C C . MET B 1 140 ? -48.416 -69.024 141.906 1.00 86.16 140 MET B C 1
ATOM 3285 O O . MET B 1 140 ? -47.832 -67.994 142.253 1.00 85.13 140 MET B O 1
ATOM 3290 N N . GLU B 1 141 ? -48.711 -69.309 140.615 1.00 81.53 141 GLU B N 1
ATOM 3291 C CA . GLU B 1 141 ? -48.433 -68.387 139.509 1.00 79.81 141 GLU B CA 1
ATOM 3292 C C . GLU B 1 141 ? -49.343 -67.183 139.695 1.00 81.86 141 GLU B C 1
ATOM 3293 O O . GLU B 1 141 ? -48.869 -66.053 139.642 1.00 80.27 141 GLU B O 1
ATOM 3299 N N . LEU B 1 142 ? -50.635 -67.438 140.007 1.00 78.42 142 LEU B N 1
ATOM 3300 C CA . LEU B 1 142 ? -51.646 -66.417 140.269 1.00 77.84 142 LEU B CA 1
ATOM 3301 C C . LEU B 1 142 ? -51.259 -65.530 141.456 1.00 81.40 142 LEU B C 1
ATOM 3302 O O . LEU B 1 142 ? -51.551 -64.337 141.423 1.00 80.81 142 LEU B O 1
ATOM 3307 N N . SER B 1 143 ? -50.562 -66.098 142.470 1.00 78.04 143 SER B N 1
ATOM 3308 C CA . SER B 1 143 ? -50.063 -65.371 143.643 1.00 77.49 143 SER B CA 1
ATOM 3309 C C . SER B 1 143 ? -48.945 -64.406 143.236 1.00 81.25 143 SER B C 1
ATOM 3310 O O . SER B 1 143 ? -48.908 -63.278 143.731 1.00 80.69 143 SER B O 1
ATOM 3313 N N . SER B 1 144 ? -48.044 -64.853 142.324 1.00 77.40 144 SER B N 1
ATOM 3314 C CA . SER B 1 144 ? -46.916 -64.068 141.818 1.00 75.97 144 SER B CA 1
ATOM 3315 C C . SER B 1 144 ? -47.391 -62.893 140.974 1.00 78.47 144 SER B C 1
ATOM 3316 O O . SER B 1 144 ? -46.886 -61.786 141.152 1.00 77.70 144 SER B O 1
ATOM 3319 N N . PHE B 1 145 ? -48.393 -63.119 140.095 1.00 74.09 145 PHE B N 1
ATOM 3320 C CA . PHE B 1 145 ? -48.969 -62.071 139.248 1.00 72.93 145 PHE B CA 1
ATOM 3321 C C . PHE B 1 145 ? -49.611 -60.983 140.113 1.00 75.79 145 PHE B C 1
ATOM 3322 O O . PHE B 1 145 ? -49.539 -59.805 139.754 1.00 75.18 145 PHE B O 1
ATOM 3330 N N . LEU B 1 146 ? -50.209 -61.379 141.267 1.00 71.06 146 LEU B N 1
ATOM 3331 C CA . LEU B 1 146 ? -50.828 -60.461 142.222 1.00 69.98 146 LEU B CA 1
ATOM 3332 C C . LEU B 1 146 ? -49.762 -59.659 142.955 1.00 73.32 146 LEU B C 1
ATOM 3333 O O . LEU B 1 146 ? -49.986 -58.483 143.238 1.00 72.72 146 LEU B O 1
ATOM 3338 N N . LEU B 1 147 ? -48.588 -60.282 143.230 1.00 69.77 147 LEU B N 1
ATOM 3339 C CA . LEU B 1 147 ? -47.441 -59.625 143.866 1.00 69.25 147 LEU B CA 1
ATOM 3340 C C . LEU B 1 147 ? -46.785 -58.664 142.873 1.00 73.90 147 LEU B C 1
ATOM 3341 O O . LEU B 1 147 ? -46.141 -57.704 143.289 1.00 73.92 147 LEU B O 1
ATOM 3346 N N . MET B 1 148 ? -46.966 -58.912 141.562 1.00 70.66 148 MET B N 1
ATOM 3347 C CA . MET B 1 148 ? -46.454 -58.052 140.498 1.00 70.28 148 MET B CA 1
ATOM 3348 C C . MET B 1 148 ? -47.361 -56.821 140.345 1.00 74.57 148 MET B C 1
ATOM 3349 O O . MET B 1 148 ? -46.855 -55.727 140.090 1.00 74.51 148 MET B O 1
ATOM 3354 N N . VAL B 1 149 ? -48.696 -57.001 140.523 1.00 70.66 149 VAL B N 1
ATOM 3355 C CA . VAL B 1 149 ? -49.681 -55.912 140.484 1.00 70.05 149 VAL B CA 1
ATOM 3356 C C . VAL B 1 149 ? -49.452 -55.033 141.724 1.00 74.29 149 VAL B C 1
ATOM 3357 O O . VAL B 1 149 ? -49.359 -53.814 141.591 1.00 73.71 149 VAL B O 1
ATOM 3361 N N . LEU B 1 150 ? -49.308 -55.669 142.913 1.00 71.47 150 LEU B N 1
ATOM 3362 C CA . LEU B 1 150 ? -49.035 -55.033 144.207 1.00 71.76 150 LEU B CA 1
ATOM 3363 C C . LEU B 1 150 ? -47.826 -54.097 144.116 1.00 76.40 150 LEU B C 1
ATOM 3364 O O . LEU B 1 150 ? -47.902 -52.957 144.574 1.00 75.79 150 LEU B O 1
ATOM 3369 N N . SER B 1 151 ? -46.729 -54.585 143.486 1.00 73.61 151 SER B N 1
ATOM 3370 C CA . SER B 1 151 ? -45.481 -53.864 143.257 1.00 73.65 151 SER B CA 1
ATOM 3371 C C . SER B 1 151 ? -45.733 -52.592 142.440 1.00 79.38 151 SER B C 1
ATOM 3372 O O . SER B 1 151 ? -45.402 -51.504 142.915 1.00 79.73 151 SER B O 1
ATOM 3375 N N . SER B 1 152 ? -46.360 -52.722 141.241 1.00 75.95 152 SER B N 1
ATOM 3376 C CA . SER B 1 152 ? -46.672 -51.592 140.355 1.00 75.59 152 SER B CA 1
ATOM 3377 C C . SER B 1 152 ? -47.598 -50.556 141.002 1.00 79.75 152 SER B C 1
ATOM 3378 O O . SER B 1 152 ? -47.441 -49.361 140.744 1.00 79.42 152 SER B O 1
ATOM 3381 N N . VAL B 1 153 ? -48.542 -51.019 141.854 1.00 76.25 153 VAL B N 1
ATOM 3382 C CA . VAL B 1 153 ? -49.500 -50.175 142.577 1.00 76.45 153 VAL B CA 1
ATOM 3383 C C . VAL B 1 153 ? -48.789 -49.380 143.688 1.00 81.06 153 VAL B C 1
ATOM 3384 O O . VAL B 1 153 ? -49.019 -48.176 143.791 1.00 81.22 153 VAL B O 1
ATOM 3388 N N . VAL B 1 154 ? -47.901 -50.033 144.480 1.00 77.47 154 VAL B N 1
ATOM 3389 C CA . VAL B 1 154 ? -47.154 -49.355 145.554 1.00 77.72 154 VAL B CA 1
ATOM 3390 C C . VAL B 1 154 ? -46.045 -48.439 144.986 1.00 82.52 154 VAL B C 1
ATOM 3391 O O . VAL B 1 154 ? -45.533 -47.586 145.711 1.00 82.31 154 VAL B O 1
ATOM 3395 N N . ALA B 1 155 ? -45.698 -48.606 143.691 1.00 79.67 155 ALA B N 1
ATOM 3396 C CA . ALA B 1 155 ? -44.732 -47.766 142.975 1.00 79.65 155 ALA B CA 1
ATOM 3397 C C . ALA B 1 155 ? -45.432 -46.461 142.590 1.00 84.59 155 ALA B C 1
ATOM 3398 O O . ALA B 1 155 ? -44.841 -45.388 142.701 1.00 84.11 155 ALA B O 1
ATOM 3400 N N . THR B 1 156 ? -46.679 -46.564 142.143 1.00 82.69 156 THR B N 1
ATOM 3401 C CA . THR B 1 156 ? -47.450 -45.391 141.745 1.00 84.03 156 THR B CA 1
ATOM 3402 C C . THR B 1 156 ? -48.130 -44.745 142.948 1.00 90.10 156 THR B C 1
ATOM 3403 O O . THR B 1 156 ? -48.727 -43.675 142.834 1.00 90.28 156 THR B O 1
ATOM 3407 N N . TRP B 1 157 ? -48.036 -45.404 144.098 1.00 87.38 157 TRP B N 1
ATOM 3408 C CA . TRP B 1 157 ? -48.642 -44.895 145.323 1.00 88.13 157 TRP B CA 1
ATOM 3409 C C . TRP B 1 157 ? -47.779 -43.809 145.956 1.00 93.04 157 TRP B C 1
ATOM 3410 O O . TRP B 1 157 ? -48.269 -42.986 146.730 1.00 93.75 157 TRP B O 1
ATOM 3421 N N . GLY B 1 158 ? -46.493 -43.812 145.621 1.00 89.19 158 GLY B N 1
ATOM 3422 C CA . GLY B 1 158 ? -45.565 -42.832 146.153 1.00 89.55 158 GLY B CA 1
ATOM 3423 C C . GLY B 1 158 ? -44.968 -41.952 145.072 1.00 94.25 158 GLY B C 1
ATOM 3424 O O . GLY B 1 158 ? -43.748 -41.856 144.940 1.00 93.31 158 GLY B O 1
ATOM 3425 N N . ASP B 1 159 ? -45.875 -41.301 144.336 1.00 92.39 159 ASP B N 1
ATOM 3426 C CA . ASP B 1 159 ? -45.559 -40.363 143.265 1.00 92.55 159 ASP B CA 1
ATOM 3427 C C . ASP B 1 159 ? -46.540 -39.211 143.182 1.00 98.14 159 ASP B C 1
ATOM 3428 O O . ASP B 1 159 ? -47.517 -39.163 143.917 1.00 98.42 159 ASP B O 1
ATOM 3433 N N . GLN B 1 160 ? -46.274 -38.297 142.260 1.00 95.17 160 GLN B N 1
ATOM 3434 C CA . GLN B 1 160 ? -47.075 -37.100 142.112 1.00 96.13 160 GLN B CA 1
ATOM 3435 C C . GLN B 1 160 ? -48.062 -37.081 140.970 1.00 99.30 160 GLN B C 1
ATOM 3436 O O . GLN B 1 160 ? -49.260 -37.257 141.174 1.00 99.96 160 GLN B O 1
ATOM 3442 N N . GLN B 1 161 ? -47.510 -36.770 139.799 1.00 94.11 161 GLN B N 1
ATOM 3443 C CA . GLN B 1 161 ? -48.150 -36.629 138.471 1.00 104.66 161 GLN B CA 1
ATOM 3444 C C . GLN B 1 161 ? -48.705 -35.270 138.034 1.00 100.65 161 GLN B C 1
ATOM 3445 O O . GLN B 1 161 ? -49.523 -34.630 138.697 1.00 50.15 161 GLN B O 1
ATOM 3451 N N . ALA B 1 162 ? -48.196 -34.858 136.882 1.00 30.00 162 ALA B N 1
ATOM 3452 C CA . ALA B 1 162 ? -48.545 -33.610 136.258 1.00 30.00 162 ALA B CA 1
ATOM 3453 C C . ALA B 1 162 ? -49.678 -33.836 135.288 1.00 30.00 162 ALA B C 1
ATOM 3454 O O . ALA B 1 162 ? -49.740 -34.864 134.614 1.00 30.00 162 ALA B O 1
ATOM 3456 N N . VAL B 1 163 ? -50.581 -32.869 135.230 1.00 30.00 163 VAL B N 1
ATOM 3457 C CA . VAL B 1 163 ? -51.701 -32.940 134.329 1.00 30.00 163 VAL B CA 1
ATOM 3458 C C . VAL B 1 163 ? -51.376 -31.982 133.218 1.00 30.00 163 VAL B C 1
ATOM 3459 O O . VAL B 1 163 ? -51.493 -30.777 133.381 1.00 30.00 163 VAL B O 1
ATOM 3463 N N . ALA B 1 164 ? -50.939 -32.532 132.095 1.00 30.00 164 ALA B N 1
ATOM 3464 C CA . ALA B 1 164 ? -50.566 -31.749 130.938 1.00 30.00 164 ALA B CA 1
ATOM 3465 C C . ALA B 1 164 ? -51.795 -31.396 130.120 1.00 30.00 164 ALA B C 1
ATOM 3466 O O . ALA B 1 164 ? -52.664 -30.658 130.581 1.00 30.00 164 ALA B O 1
ATOM 3468 N N . PHE B 1 181 ? -58.209 -36.946 131.457 1.00 116.25 181 PHE B N 1
ATOM 3469 C CA . PHE B 1 181 ? -58.405 -38.026 132.420 1.00 115.57 181 PHE B CA 1
ATOM 3470 C C . PHE B 1 181 ? -58.506 -39.380 131.688 1.00 116.11 181 PHE B C 1
ATOM 3471 O O . PHE B 1 181 ? -57.504 -40.093 131.564 1.00 113.94 181 PHE B O 1
ATOM 3479 N N . ASN B 1 182 ? -59.706 -39.672 131.134 1.00 111.81 182 ASN B N 1
ATOM 3480 C CA . ASN B 1 182 ? -60.082 -40.904 130.438 1.00 110.39 182 ASN B CA 1
ATOM 3481 C C . ASN B 1 182 ? -59.481 -41.122 129.008 1.00 111.45 182 ASN B C 1
ATOM 3482 O O . ASN B 1 182 ? -59.513 -42.284 128.584 1.00 110.96 182 ASN B O 1
ATOM 3487 N N . PRO B 1 183 ? -58.932 -40.128 128.236 1.00 105.30 183 PRO B N 1
ATOM 3488 C CA . PRO B 1 183 ? -58.430 -40.452 126.882 1.00 103.46 183 PRO B CA 1
ATOM 3489 C C . PRO B 1 183 ? -57.377 -41.563 126.795 1.00 103.67 183 PRO B C 1
ATOM 3490 O O . PRO B 1 183 ? -57.319 -42.270 125.786 1.00 102.75 183 PRO B O 1
ATOM 3494 N N . GLY B 1 184 ? -56.582 -41.719 127.851 1.00 97.83 184 GLY B N 1
ATOM 3495 C CA . GLY B 1 184 ? -55.539 -42.734 127.933 1.00 95.59 184 GLY B CA 1
ATOM 3496 C C . GLY B 1 184 ? -56.034 -44.126 128.261 1.00 97.16 184 GLY B C 1
ATOM 3497 O O . GLY B 1 184 ? -55.450 -45.101 127.787 1.00 96.00 184 GLY B O 1
ATOM 3498 N N . TYR B 1 185 ? -57.109 -44.228 129.076 1.00 92.93 185 TYR B N 1
ATOM 3499 C CA . TYR B 1 185 ? -57.716 -45.488 129.530 1.00 91.95 185 TYR B CA 1
ATOM 3500 C C . TYR B 1 185 ? -58.286 -46.353 128.384 1.00 95.65 185 TYR B C 1
ATOM 3501 O O . TYR B 1 185 ? -58.147 -47.581 128.445 1.00 94.60 185 TYR B O 1
ATOM 3510 N N . PHE B 1 186 ? -58.886 -45.721 127.332 1.00 92.58 186 PHE B N 1
ATOM 3511 C CA . PHE B 1 186 ? -59.384 -46.426 126.138 1.00 92.30 186 PHE B CA 1
ATOM 3512 C C . PHE B 1 186 ? -58.182 -47.000 125.383 1.00 93.71 186 PHE B C 1
ATOM 3513 O O . PHE B 1 186 ? -58.178 -48.188 125.061 1.00 92.79 186 PHE B O 1
ATOM 3521 N N . TRP B 1 187 ? -57.163 -46.147 125.118 1.00 89.08 187 TRP B N 1
ATOM 3522 C CA . TRP B 1 187 ? -55.924 -46.518 124.439 1.00 87.75 187 TRP B CA 1
ATOM 3523 C C . TRP B 1 187 ? -55.149 -47.572 125.219 1.00 89.89 187 TRP B C 1
ATOM 3524 O O . TRP B 1 187 ? -54.417 -48.357 124.619 1.00 88.68 187 TRP B O 1
ATOM 3535 N N . MET B 1 188 ? -55.344 -47.603 126.553 1.00 86.35 188 MET B N 1
ATOM 3536 C CA . MET B 1 188 ? -54.731 -48.575 127.449 1.00 85.59 188 MET B CA 1
ATOM 3537 C C . MET B 1 188 ? -55.410 -49.922 127.296 1.00 87.88 188 MET B C 1
ATOM 3538 O O . MET B 1 188 ? -54.717 -50.936 127.204 1.00 87.10 188 MET B O 1
ATOM 3543 N N . PHE B 1 189 ? -56.758 -49.935 127.251 1.00 83.87 189 PHE B N 1
ATOM 3544 C CA . PHE B 1 189 ? -57.537 -51.156 127.060 1.00 83.78 189 PHE B CA 1
ATOM 3545 C C . PHE B 1 189 ? -57.174 -51.831 125.728 1.00 85.50 189 PHE B C 1
ATOM 3546 O O . PHE B 1 189 ? -57.078 -53.058 125.663 1.00 84.58 189 PHE B O 1
ATOM 3554 N N . THR B 1 190 ? -56.941 -51.008 124.682 1.00 81.01 190 THR B N 1
ATOM 3555 C CA . THR B 1 190 ? -56.530 -51.456 123.348 1.00 80.02 190 THR B CA 1
ATOM 3556 C C . THR B 1 190 ? -55.083 -51.984 123.371 1.00 81.29 190 THR B C 1
ATOM 3557 O O . THR B 1 190 ? -54.776 -52.926 122.636 1.00 81.29 190 THR B O 1
ATOM 3561 N N . ASN B 1 191 ? -54.199 -51.384 124.210 1.00 74.94 191 ASN B N 1
ATOM 3562 C CA . ASN B 1 191 ? -52.808 -51.828 124.343 1.00 73.03 191 ASN B CA 1
ATOM 3563 C C . ASN B 1 191 ? -52.769 -53.197 125.014 1.00 76.02 191 ASN B C 1
ATOM 3564 O O . ASN B 1 191 ? -52.023 -54.062 124.568 1.00 74.85 191 ASN B O 1
ATOM 3569 N N . CYS B 1 192 ? -53.607 -53.393 126.054 1.00 72.90 192 CYS B N 1
ATOM 3570 C CA . CYS B 1 192 ? -53.725 -54.633 126.826 1.00 72.86 192 CYS B CA 1
ATOM 3571 C C . CYS B 1 192 ? -54.155 -55.827 125.962 1.00 76.79 192 CYS B C 1
ATOM 3572 O O . CYS B 1 192 ? -53.633 -56.934 126.146 1.00 76.18 192 CYS B O 1
ATOM 3575 N N . ILE B 1 193 ? -55.106 -55.599 125.028 1.00 73.35 193 ILE B N 1
ATOM 3576 C CA . ILE B 1 193 ? -55.617 -56.653 124.150 1.00 73.36 193 ILE B CA 1
ATOM 3577 C C . ILE B 1 193 ? -54.618 -56.936 123.010 1.00 76.14 193 ILE B C 1
ATOM 3578 O O . ILE B 1 193 ? -54.366 -58.105 122.746 1.00 76.13 193 ILE B O 1
ATOM 3583 N N . THR B 1 194 ? -53.995 -55.901 122.395 1.00 71.52 194 THR B N 1
ATOM 3584 C CA . THR B 1 194 ? -52.993 -56.121 121.339 1.00 70.72 194 THR B CA 1
ATOM 3585 C C . THR B 1 194 ? -51.680 -56.687 121.905 1.00 75.17 194 THR B C 1
ATOM 3586 O O . THR B 1 194 ? -50.964 -57.352 121.163 1.00 74.30 194 THR B O 1
ATOM 3590 N N . SER B 1 195 ? -51.372 -56.437 123.210 1.00 72.81 195 SER B N 1
ATOM 3591 C CA . SER B 1 195 ? -50.179 -56.977 123.893 1.00 72.68 195 SER B CA 1
ATOM 3592 C C . SER B 1 195 ? -50.379 -58.474 124.124 1.00 77.77 195 SER B C 1
ATOM 3593 O O . SER B 1 195 ? -49.453 -59.258 123.905 1.00 77.45 195 SER B O 1
ATOM 3596 N N . ALA B 1 196 ? -51.597 -58.859 124.563 1.00 75.15 196 ALA B N 1
ATOM 3597 C CA . ALA B 1 196 ? -51.992 -60.240 124.816 1.00 75.86 196 ALA B CA 1
ATOM 3598 C C . ALA B 1 196 ? -52.111 -61.013 123.506 1.00 80.36 196 ALA B C 1
ATOM 3599 O O . ALA B 1 196 ? -51.421 -62.019 123.348 1.00 81.04 196 ALA B O 1
ATOM 3601 N N . LEU B 1 197 ? -52.947 -60.522 122.551 1.00 75.57 197 LEU B N 1
ATOM 3602 C CA . LEU B 1 197 ? -53.147 -61.145 121.240 1.00 75.03 197 LEU B CA 1
ATOM 3603 C C . LEU B 1 197 ? -51.845 -61.297 120.477 1.00 76.24 197 LEU B C 1
ATOM 3604 O O . LEU B 1 197 ? -51.669 -62.311 119.820 1.00 76.86 197 LEU B O 1
ATOM 3609 N N . PHE B 1 198 ? -50.920 -60.331 120.590 1.00 69.82 198 PHE B N 1
ATOM 3610 C CA . PHE B 1 198 ? -49.633 -60.421 119.905 1.00 68.83 198 PHE B CA 1
ATOM 3611 C C . PHE B 1 198 ? -48.800 -61.630 120.351 1.00 72.11 198 PHE B C 1
ATOM 3612 O O . PHE B 1 198 ? -48.387 -62.411 119.497 1.00 71.67 198 PHE B O 1
ATOM 3620 N N . VAL B 1 199 ? -48.543 -61.767 121.673 1.00 68.39 199 VAL B N 1
ATOM 3621 C CA . VAL B 1 199 ? -47.716 -62.839 122.250 1.00 68.38 199 VAL B CA 1
ATOM 3622 C C . VAL B 1 199 ? -48.355 -64.231 122.110 1.00 73.08 199 VAL B C 1
ATOM 3623 O O . VAL B 1 199 ? -47.640 -65.185 121.796 1.00 73.69 199 VAL B O 1
ATOM 3627 N N . LEU B 1 200 ? -49.681 -64.349 122.326 1.00 68.81 200 LEU B N 1
ATOM 3628 C CA . LEU B 1 200 ? -50.383 -65.629 122.223 1.00 69.00 200 LEU B CA 1
ATOM 3629 C C . LEU B 1 200 ? -50.381 -66.165 120.780 1.00 73.30 200 LEU B C 1
ATOM 3630 O O . LEU B 1 200 ? -49.982 -67.314 120.572 1.00 73.90 200 LEU B O 1
ATOM 3635 N N . ILE B 1 201 ? -50.760 -65.310 119.792 1.00 68.76 201 ILE B N 1
ATOM 3636 C CA . ILE B 1 201 ? -50.814 -65.622 118.353 1.00 68.76 201 ILE B CA 1
ATOM 3637 C C . ILE B 1 201 ? -49.414 -65.901 117.775 1.00 74.72 201 ILE B C 1
ATOM 3638 O O . ILE B 1 201 ? -49.272 -66.848 116.997 1.00 75.65 201 ILE B O 1
ATOM 3643 N N . MET B 1 202 ? -48.392 -65.094 118.153 1.00 71.81 202 MET B N 1
ATOM 3644 C CA . MET B 1 202 ? -47.009 -65.265 117.674 1.00 72.15 202 MET B CA 1
ATOM 3645 C C . MET B 1 202 ? -46.444 -66.611 118.094 1.00 77.22 202 MET B C 1
ATOM 3646 O O . MET B 1 202 ? -45.983 -67.368 117.238 1.00 77.59 202 MET B O 1
ATOM 3651 N N . ARG B 1 203 ? -46.522 -66.914 119.404 1.00 73.96 203 ARG B N 1
ATOM 3652 C CA . ARG B 1 203 ? -46.053 -68.154 120.013 1.00 74.93 203 ARG B CA 1
ATOM 3653 C C . ARG B 1 203 ? -46.806 -69.375 119.447 1.00 82.00 203 ARG B C 1
ATOM 3654 O O . ARG B 1 203 ? -46.215 -70.451 119.347 1.00 82.90 203 ARG B O 1
ATOM 3662 N N . LYS B 1 204 ? -48.078 -69.182 119.017 1.00 79.64 204 LYS B N 1
ATOM 3663 C CA . LYS B 1 204 ? -48.915 -70.211 118.388 1.00 81.03 204 LYS B CA 1
ATOM 3664 C C . LYS B 1 204 ? -48.387 -70.527 116.983 1.00 86.25 204 LYS B C 1
ATOM 3665 O O . LYS B 1 204 ? -48.222 -71.700 116.651 1.00 87.29 204 LYS B O 1
ATOM 3671 N N . ARG B 1 205 ? -48.122 -69.484 116.167 1.00 82.59 205 ARG B N 1
ATOM 3672 C CA . ARG B 1 205 ? -47.607 -69.650 114.807 1.00 83.51 205 ARG B CA 1
ATOM 3673 C C . ARG B 1 205 ? -46.202 -70.249 114.768 1.00 88.55 205 ARG B C 1
ATOM 3674 O O . ARG B 1 205 ? -45.933 -71.070 113.887 1.00 89.78 205 ARG B O 1
ATOM 3682 N N . ILE B 1 206 ? -45.321 -69.867 115.726 1.00 84.00 206 ILE B N 1
ATOM 3683 C CA . ILE B 1 206 ? -43.957 -70.405 115.822 1.00 84.21 206 ILE B CA 1
ATOM 3684 C C . ILE B 1 206 ? -44.064 -71.934 115.948 1.00 89.17 206 ILE B C 1
ATOM 3685 O O . ILE B 1 206 ? -43.512 -72.657 115.118 1.00 89.95 206 ILE B O 1
ATOM 3690 N N . LYS B 1 207 ? -44.847 -72.405 116.941 1.00 85.43 207 LYS B N 1
ATOM 3691 C CA . LYS B 1 207 ? -45.074 -73.823 117.228 1.00 86.56 207 LYS B CA 1
ATOM 3692 C C . LYS B 1 207 ? -45.763 -74.574 116.082 1.00 91.42 207 LYS B C 1
ATOM 3693 O O . LYS B 1 207 ? -45.571 -75.787 115.951 1.00 92.45 207 LYS B O 1
ATOM 3699 N N . LEU B 1 208 ? -46.527 -73.850 115.241 1.00 87.19 208 LEU B N 1
ATOM 3700 C CA . LEU B 1 208 ? -47.234 -74.427 114.098 1.00 88.35 208 LEU B CA 1
ATOM 3701 C C . LEU B 1 208 ? -46.363 -74.573 112.847 1.00 92.90 208 LEU B C 1
ATOM 3702 O O . LEU B 1 208 ? -46.442 -75.604 112.177 1.00 94.70 208 LEU B O 1
ATOM 3707 N N . THR B 1 209 ? -45.500 -73.579 112.541 1.00 87.53 209 THR B N 1
ATOM 3708 C CA . THR B 1 209 ? -44.640 -73.635 111.345 1.00 87.76 209 THR B CA 1
ATOM 3709 C C . THR B 1 209 ? -43.204 -74.132 111.627 1.00 91.24 209 THR B C 1
ATOM 3710 O O . THR B 1 209 ? -42.336 -74.036 110.747 1.00 90.97 209 THR B O 1
ATOM 3714 N N . ASN B 1 210 ? -42.980 -74.709 112.834 1.00 87.50 210 ASN B N 1
ATOM 3715 C CA . ASN B 1 210 ? -41.695 -75.219 113.342 1.00 87.52 210 ASN B CA 1
ATOM 3716 C C . ASN B 1 210 ? -40.548 -74.223 113.078 1.00 90.49 210 ASN B C 1
ATOM 3717 O O . ASN B 1 210 ? -39.493 -74.569 112.534 1.00 90.75 210 ASN B O 1
ATOM 3722 N N . PHE B 1 211 ? -40.814 -72.960 113.460 1.00 85.33 211 PHE B N 1
ATOM 3723 C CA . PHE B 1 211 ? -39.969 -71.781 113.303 1.00 83.46 211 PHE B CA 1
ATOM 3724 C C . PHE B 1 211 ? -38.864 -71.742 114.324 1.00 86.38 211 PHE B C 1
ATOM 3725 O O . PHE B 1 211 ? -39.117 -71.885 115.522 1.00 85.13 211 PHE B O 1
ATOM 3733 N N . LYS B 1 212 ? -37.635 -71.536 113.848 1.00 83.23 212 LYS B N 1
ATOM 3734 C CA . LYS B 1 212 ? -36.496 -71.388 114.742 1.00 82.44 212 LYS B CA 1
ATOM 3735 C C . LYS B 1 212 ? -36.306 -69.890 114.987 1.00 84.88 212 LYS B C 1
ATOM 3736 O O . LYS B 1 212 ? -36.963 -69.074 114.333 1.00 83.56 212 LYS B O 1
ATOM 3742 N N . ASP B 1 213 ? -35.473 -69.531 115.960 1.00 81.14 213 ASP B N 1
ATOM 3743 C CA . ASP B 1 213 ? -35.289 -68.159 116.416 1.00 79.57 213 ASP B CA 1
ATOM 3744 C C . ASP B 1 213 ? -34.741 -67.182 115.357 1.00 83.66 213 ASP B C 1
ATOM 3745 O O . ASP B 1 213 ? -35.054 -65.993 115.442 1.00 82.25 213 ASP B O 1
ATOM 3750 N N . PHE B 1 214 ? -34.014 -67.669 114.335 1.00 81.65 214 PHE B N 1
ATOM 3751 C CA . PHE B 1 214 ? -33.547 -66.803 113.248 1.00 81.67 214 PHE B CA 1
ATOM 3752 C C . PHE B 1 214 ? -34.670 -66.526 112.246 1.00 86.14 214 PHE B C 1
ATOM 3753 O O . PHE B 1 214 ? -34.681 -65.468 111.617 1.00 85.27 214 PHE B O 1
ATOM 3761 N N . ASP B 1 215 ? -35.599 -67.494 112.092 1.00 83.65 215 ASP B N 1
ATOM 3762 C CA . ASP B 1 215 ? -36.770 -67.411 111.209 1.00 83.62 215 ASP B CA 1
ATOM 3763 C C . ASP B 1 215 ? -37.817 -66.477 111.842 1.00 85.50 215 ASP B C 1
ATOM 3764 O O . ASP B 1 215 ? -38.478 -65.725 111.125 1.00 84.37 215 ASP B O 1
ATOM 3769 N N . THR B 1 216 ? -37.968 -66.545 113.188 1.00 81.21 216 THR B N 1
ATOM 3770 C CA . THR B 1 216 ? -38.900 -65.741 113.987 1.00 79.48 216 THR B CA 1
ATOM 3771 C C . THR B 1 216 ? -38.479 -64.265 113.976 1.00 81.82 216 THR B C 1
ATOM 3772 O O . THR B 1 216 ? -39.334 -63.395 113.805 1.00 80.92 216 THR B O 1
ATOM 3776 N N . MET B 1 217 ? -37.166 -63.998 114.158 1.00 77.61 217 MET B N 1
ATOM 3777 C CA . MET B 1 217 ? -36.561 -62.664 114.155 1.00 76.48 217 MET B CA 1
ATOM 3778 C C . MET B 1 217 ? -36.672 -62.016 112.769 1.00 79.37 217 MET B C 1
ATOM 3779 O O . MET B 1 217 ? -36.931 -60.813 112.659 1.00 77.31 217 MET B O 1
ATOM 3784 N N . PHE B 1 218 ? -36.473 -62.827 111.722 1.00 77.33 218 PHE B N 1
ATOM 3785 C CA . PHE B 1 218 ? -36.526 -62.405 110.326 1.00 77.71 218 PHE B CA 1
ATOM 3786 C C . PHE B 1 218 ? -37.925 -61.945 109.900 1.00 80.29 218 PHE B C 1
ATOM 3787 O O . PHE B 1 218 ? -38.073 -60.813 109.434 1.00 79.20 218 PHE B O 1
ATOM 3795 N N . TYR B 1 219 ? -38.942 -62.806 110.103 1.00 76.37 219 TYR B N 1
ATOM 3796 C CA . TYR B 1 219 ? -40.344 -62.555 109.761 1.00 75.47 219 TYR B CA 1
ATOM 3797 C C . TYR B 1 219 ? -40.947 -61.360 110.483 1.00 77.72 219 TYR B C 1
ATOM 3798 O O . TYR B 1 219 ? -41.669 -60.587 109.862 1.00 76.60 219 TYR B O 1
ATOM 3807 N N . ASN B 1 220 ? -40.636 -61.197 111.778 1.00 74.35 220 ASN B N 1
ATOM 3808 C CA . ASN B 1 220 ? -41.114 -60.079 112.590 1.00 73.52 220 ASN B CA 1
ATOM 3809 C C . ASN B 1 220 ? -40.599 -58.738 112.055 1.00 78.48 220 ASN B C 1
ATOM 3810 O O . ASN B 1 220 ? -41.364 -57.782 112.011 1.00 76.73 220 ASN B O 1
ATOM 3815 N N . ASN B 1 221 ? -39.315 -58.684 111.629 1.00 77.54 221 ASN B N 1
ATOM 3816 C CA . ASN B 1 221 ? -38.646 -57.476 111.132 1.00 77.79 221 ASN B CA 1
ATOM 3817 C C . ASN B 1 221 ? -38.883 -57.171 109.651 1.00 82.14 221 ASN B C 1
ATOM 3818 O O . ASN B 1 221 ? -38.997 -55.996 109.295 1.00 81.27 221 ASN B O 1
ATOM 3823 N N . VAL B 1 222 ? -38.941 -58.211 108.796 1.00 79.76 222 VAL B N 1
ATOM 3824 C CA . VAL B 1 222 ? -39.172 -58.071 107.352 1.00 80.39 222 VAL B CA 1
ATOM 3825 C C . VAL B 1 222 ? -40.608 -57.611 107.074 1.00 85.74 222 VAL B C 1
ATOM 3826 O O . VAL B 1 222 ? -40.812 -56.654 106.325 1.00 85.51 222 VAL B O 1
ATOM 3830 N N . LEU B 1 223 ? -41.590 -58.275 107.697 1.00 83.23 223 LEU B N 1
ATOM 3831 C CA . LEU B 1 223 ? -43.010 -57.968 107.526 1.00 83.17 223 LEU B CA 1
ATOM 3832 C C . LEU B 1 223 ? -43.441 -56.687 108.252 1.00 86.11 223 LEU B C 1
ATOM 3833 O O . LEU B 1 223 ? -44.471 -56.114 107.891 1.00 85.98 223 LEU B O 1
ATOM 3838 N N . ALA B 1 224 ? -42.653 -56.235 109.256 1.00 81.62 224 ALA B N 1
ATOM 3839 C CA . ALA B 1 224 ? -42.927 -55.000 109.996 1.00 80.50 224 ALA B CA 1
ATOM 3840 C C . ALA B 1 224 ? -42.623 -53.792 109.122 1.00 84.59 224 ALA B C 1
ATOM 3841 O O . ALA B 1 224 ? -43.351 -52.805 109.192 1.00 84.20 224 ALA B O 1
ATOM 3843 N N . LEU B 1 225 ? -41.554 -53.879 108.298 1.00 81.38 225 LEU B N 1
ATOM 3844 C CA . LEU B 1 225 ? -41.095 -52.838 107.373 1.00 81.42 225 LEU B CA 1
ATOM 3845 C C . LEU B 1 225 ? -42.253 -52.100 106.641 1.00 85.93 225 LEU B C 1
ATOM 3846 O O . LEU B 1 225 ? -42.341 -50.885 106.834 1.00 85.26 225 LEU B O 1
ATOM 3851 N N . PRO B 1 226 ? -43.196 -52.762 105.901 1.00 83.05 226 PRO B N 1
ATOM 3852 C CA . PRO B 1 226 ? -44.288 -51.994 105.268 1.00 82.91 226 PRO B CA 1
ATOM 3853 C C . PRO B 1 226 ? -45.311 -51.404 106.248 1.00 85.61 226 PRO B C 1
ATOM 3854 O O . PRO B 1 226 ? -45.775 -50.283 106.029 1.00 84.53 226 PRO B O 1
ATOM 3858 N N . ILE B 1 227 ? -45.652 -52.149 107.324 1.00 82.05 227 ILE B N 1
ATOM 3859 C CA . ILE B 1 227 ? -46.626 -51.732 108.338 1.00 81.75 227 ILE B CA 1
ATOM 3860 C C . ILE B 1 227 ? -46.114 -50.514 109.123 1.00 86.34 227 ILE B C 1
ATOM 3861 O O . ILE B 1 227 ? -46.902 -49.618 109.419 1.00 86.10 227 ILE B O 1
ATOM 3866 N N . LEU B 1 228 ? -44.795 -50.458 109.404 1.00 83.36 228 LEU B N 1
ATOM 3867 C CA . LEU B 1 228 ? -44.144 -49.341 110.094 1.00 82.85 228 LEU B CA 1
ATOM 3868 C C . LEU B 1 228 ? -44.163 -48.092 109.226 1.00 87.25 228 LEU B C 1
ATOM 3869 O O . LEU B 1 228 ? -44.351 -46.997 109.756 1.00 86.96 228 LEU B O 1
ATOM 3874 N N . LEU B 1 229 ? -43.983 -48.261 107.895 1.00 84.37 229 LEU B N 1
ATOM 3875 C CA . LEU B 1 229 ? -44.017 -47.185 106.901 1.00 84.58 229 LEU B CA 1
ATOM 3876 C C . LEU B 1 229 ? -45.423 -46.612 106.801 1.00 88.02 229 LEU B C 1
ATOM 3877 O O . LEU B 1 229 ? -45.590 -45.404 106.928 1.00 87.41 229 LEU B O 1
ATOM 3882 N N . LEU B 1 230 ? -46.432 -47.483 106.606 1.00 84.99 230 LEU B N 1
ATOM 3883 C CA . LEU B 1 230 ? -47.838 -47.096 106.486 1.00 85.38 230 LEU B CA 1
ATOM 3884 C C . LEU B 1 230 ? -48.376 -46.416 107.737 1.00 88.65 230 LEU B C 1
ATOM 3885 O O . LEU B 1 230 ? -49.170 -45.488 107.619 1.00 88.28 230 LEU B O 1
ATOM 3890 N N . PHE B 1 231 ? -47.918 -46.851 108.926 1.00 85.06 231 PHE B N 1
ATOM 3891 C CA . PHE B 1 231 ? -48.313 -46.269 110.208 1.00 84.67 231 PHE B CA 1
ATOM 3892 C C . PHE B 1 231 ? -47.733 -44.870 110.388 1.00 89.20 231 PHE B C 1
ATOM 3893 O O . PHE B 1 231 ? -48.439 -43.993 110.882 1.00 88.81 231 PHE B O 1
ATOM 3901 N N . SER B 1 232 ? -46.466 -44.653 109.965 1.00 86.46 232 SER B N 1
ATOM 3902 C CA . SER B 1 232 ? -45.804 -43.351 110.064 1.00 86.86 232 SER B CA 1
ATOM 3903 C C . SER B 1 232 ? -46.440 -42.306 109.150 1.00 93.53 232 SER B C 1
ATOM 3904 O O . SER B 1 232 ? -46.517 -41.146 109.542 1.00 93.98 232 SER B O 1
ATOM 3907 N N . PHE B 1 233 ? -46.922 -42.709 107.954 1.00 91.53 233 PHE B N 1
ATOM 3908 C CA . PHE B 1 233 ? -47.573 -41.792 107.012 1.00 92.55 233 PHE B CA 1
ATOM 3909 C C . PHE B 1 233 ? -48.915 -41.276 107.530 1.00 98.76 233 PHE B C 1
ATOM 3910 O O . PHE B 1 233 ? -49.311 -40.164 107.182 1.00 99.04 233 PHE B O 1
ATOM 3918 N N . CYS B 1 234 ? -49.609 -42.083 108.351 1.00 96.97 234 CYS B N 1
ATOM 3919 C CA . CYS B 1 234 ? -50.930 -41.780 108.905 1.00 98.17 234 CYS B CA 1
ATOM 3920 C C . CYS B 1 234 ? -50.912 -40.968 110.204 1.00 104.05 234 CYS B C 1
ATOM 3921 O O . CYS B 1 234 ? -51.896 -40.276 110.482 1.00 104.28 234 CYS B O 1
ATOM 3924 N N . VAL B 1 235 ? -49.843 -41.085 111.027 1.00 101.33 235 VAL B N 1
ATOM 3925 C CA . VAL B 1 235 ? -49.807 -40.406 112.330 1.00 101.60 235 VAL B CA 1
ATOM 3926 C C . VAL B 1 235 ? -48.634 -39.398 112.512 1.00 106.89 235 VAL B C 1
ATOM 3927 O O . VAL B 1 235 ? -48.622 -38.674 113.513 1.00 106.53 235 VAL B O 1
ATOM 3931 N N . GLU B 1 236 ? -47.678 -39.333 111.566 1.00 104.53 236 GLU B N 1
ATOM 3932 C CA . GLU B 1 236 ? -46.540 -38.414 111.687 1.00 105.00 236 GLU B CA 1
ATOM 3933 C C . GLU B 1 236 ? -46.480 -37.348 110.591 1.00 112.34 236 GLU B C 1
ATOM 3934 O O . GLU B 1 236 ? -46.969 -37.570 109.477 1.00 112.28 236 GLU B O 1
ATOM 3940 N N . ASP B 1 237 ? -45.874 -36.183 110.926 1.00 111.16 237 ASP B N 1
ATOM 3941 C CA . ASP B 1 237 ? -45.696 -35.047 110.017 1.00 112.53 237 ASP B CA 1
ATOM 3942 C C . ASP B 1 237 ? -44.512 -35.298 109.086 1.00 116.91 237 ASP B C 1
ATOM 3943 O O . ASP B 1 237 ? -43.491 -35.829 109.523 1.00 115.43 237 ASP B O 1
ATOM 3948 N N . TRP B 1 238 ? -44.661 -34.921 107.804 1.00 115.13 238 TRP B N 1
ATOM 3949 C CA . TRP B 1 238 ? -43.655 -35.119 106.762 1.00 115.65 238 TRP B CA 1
ATOM 3950 C C . TRP B 1 238 ? -43.167 -33.804 106.099 1.00 122.35 238 TRP B C 1
ATOM 3951 O O . TRP B 1 238 ? -42.683 -33.838 104.961 1.00 122.53 238 TRP B O 1
ATOM 3962 N N . SER B 1 239 ? -43.259 -32.659 106.825 1.00 120.47 239 SER B N 1
ATOM 3963 C CA . SER B 1 239 ? -42.837 -31.331 106.348 1.00 121.88 239 SER B CA 1
ATOM 3964 C C . SER B 1 239 ? -41.326 -31.264 106.035 1.00 127.40 239 SER B C 1
ATOM 3965 O O . SER B 1 239 ? -40.500 -31.270 106.947 1.00 127.11 239 SER B O 1
ATOM 3968 N N . SER B 1 240 ? -40.999 -31.222 104.723 1.00 125.08 240 SER B N 1
ATOM 3969 C CA . SER B 1 240 ? -39.678 -31.235 104.075 1.00 125.62 240 SER B CA 1
ATOM 3970 C C . SER B 1 240 ? -38.525 -30.546 104.847 1.00 131.66 240 SER B C 1
ATOM 3971 O O . SER B 1 240 ? -37.828 -31.232 105.594 1.00 130.71 240 SER B O 1
ATOM 3974 N N . VAL B 1 241 ? -38.306 -29.222 104.641 1.00 130.89 241 VAL B N 1
ATOM 3975 C CA . VAL B 1 241 ? -37.214 -28.413 105.227 1.00 132.21 241 VAL B CA 1
ATOM 3976 C C . VAL B 1 241 ? -37.245 -28.392 106.771 1.00 137.03 241 VAL B C 1
ATOM 3977 O O . VAL B 1 241 ? -36.182 -28.382 107.403 1.00 136.72 241 VAL B O 1
ATOM 3981 N N . ASN B 1 242 ? -38.453 -28.419 107.366 1.00 134.16 242 ASN B N 1
ATOM 3982 C CA . ASN B 1 242 ? -38.663 -28.410 108.819 1.00 134.14 242 ASN B CA 1
ATOM 3983 C C . ASN B 1 242 ? -38.244 -29.736 109.502 1.00 137.86 242 ASN B C 1
ATOM 3984 O O . ASN B 1 242 ? -38.176 -29.799 110.735 1.00 137.32 242 ASN B O 1
ATOM 3989 N N . LEU B 1 243 ? -37.956 -30.780 108.698 1.00 134.23 243 LEU B N 1
ATOM 3990 C CA . LEU B 1 243 ? -37.546 -32.105 109.165 1.00 133.21 243 LEU B CA 1
ATOM 3991 C C . LEU B 1 243 ? -36.134 -32.489 108.722 1.00 138.75 243 LEU B C 1
ATOM 3992 O O . LEU B 1 243 ? -35.503 -33.308 109.386 1.00 137.86 243 LEU B O 1
ATOM 3997 N N . THR B 1 244 ? -35.640 -31.906 107.607 1.00 137.13 244 THR B N 1
ATOM 3998 C CA . THR B 1 244 ? -34.300 -32.168 107.061 1.00 137.89 244 THR B CA 1
ATOM 3999 C C . THR B 1 244 ? -33.199 -31.728 108.042 1.00 142.84 244 THR B C 1
ATOM 4000 O O . THR B 1 244 ? -32.202 -32.438 108.183 1.00 142.40 244 THR B O 1
ATOM 4004 N N . ASN B 1 245 ? -33.397 -30.578 108.729 1.00 140.35 245 ASN B N 1
ATOM 4005 C CA . ASN B 1 245 ? -32.456 -30.034 109.718 1.00 140.84 245 ASN B CA 1
ATOM 4006 C C . ASN B 1 245 ? -32.547 -30.727 111.089 1.00 143.07 245 ASN B C 1
ATOM 4007 O O . ASN B 1 245 ? -31.585 -30.669 111.865 1.00 143.02 245 ASN B O 1
ATOM 4012 N N . ASN B 1 246 ? -33.692 -31.387 111.376 1.00 137.44 246 ASN B N 1
ATOM 4013 C CA . ASN B 1 246 ? -33.914 -32.123 112.621 1.00 135.74 246 ASN B CA 1
ATOM 4014 C C . ASN B 1 246 ? -33.434 -33.571 112.484 1.00 135.86 246 ASN B C 1
ATOM 4015 O O . ASN B 1 246 ? -32.779 -34.091 113.392 1.00 135.42 246 ASN B O 1
ATOM 4020 N N . PHE B 1 247 ? -33.756 -34.209 111.344 1.00 129.19 247 PHE B N 1
ATOM 4021 C CA . PHE B 1 247 ? -33.412 -35.597 111.047 1.00 127.14 247 PHE B CA 1
ATOM 4022 C C . PHE B 1 247 ? -32.216 -35.676 110.081 1.00 129.23 247 PHE B C 1
ATOM 4023 O O . PHE B 1 247 ? -32.306 -36.233 108.982 1.00 128.74 247 PHE B O 1
ATOM 4031 N N . SER B 1 248 ? -31.083 -35.107 110.540 1.00 124.56 248 SER B N 1
ATOM 4032 C CA . SER B 1 248 ? -29.803 -34.977 109.837 1.00 124.44 248 SER B CA 1
ATOM 4033 C C . SER B 1 248 ? -28.891 -36.215 109.964 1.00 125.74 248 SER B C 1
ATOM 4034 O O . SER B 1 248 ? -29.372 -37.295 110.311 1.00 124.22 248 SER B O 1
ATOM 4037 N N . ASN B 1 249 ? -27.575 -36.047 109.663 1.00 121.62 249 ASN B N 1
ATOM 4038 C CA . ASN B 1 249 ? -26.525 -37.073 109.738 1.00 120.62 249 ASN B CA 1
ATOM 4039 C C . ASN B 1 249 ? -26.322 -37.592 111.163 1.00 121.40 249 ASN B C 1
ATOM 4040 O O . ASN B 1 249 ? -25.939 -38.747 111.335 1.00 120.24 249 ASN B O 1
ATOM 4045 N N . ASP B 1 250 ? -26.570 -36.736 112.178 1.00 116.45 250 ASP B N 1
ATOM 4046 C CA . ASP B 1 250 ? -26.448 -37.070 113.599 1.00 115.01 250 ASP B CA 1
ATOM 4047 C C . ASP B 1 250 ? -27.537 -38.063 114.021 1.00 114.73 250 ASP B C 1
ATOM 4048 O O . ASP B 1 250 ? -27.217 -39.080 114.636 1.00 113.94 250 ASP B O 1
ATOM 4053 N N . SER B 1 251 ? -28.815 -37.771 113.679 1.00 108.70 251 SER B N 1
ATOM 4054 C CA . SER B 1 251 ? -29.975 -38.614 114.000 1.00 106.49 251 SER B CA 1
ATOM 4055 C C . SER B 1 251 ? -29.931 -39.953 113.263 1.00 107.95 251 SER B C 1
ATOM 4056 O O . SER B 1 251 ? -30.319 -40.971 113.839 1.00 107.02 251 SER B O 1
ATOM 4059 N N . LEU B 1 252 ? -29.468 -39.945 111.990 1.00 103.14 252 LEU B N 1
ATOM 4060 C CA . LEU B 1 252 ? -29.329 -41.137 111.151 1.00 101.88 252 LEU B CA 1
ATOM 4061 C C . LEU B 1 252 ? -28.333 -42.112 111.770 1.00 104.00 252 LEU B C 1
ATOM 4062 O O . LEU B 1 252 ? -28.611 -43.309 111.815 1.00 103.16 252 LEU B O 1
ATOM 4067 N N . THR B 1 253 ? -27.196 -41.590 112.278 1.00 99.66 253 THR B N 1
ATOM 4068 C CA . THR B 1 253 ? -26.148 -42.364 112.947 1.00 99.13 253 THR B CA 1
ATOM 4069 C C . THR B 1 253 ? -26.723 -42.953 114.245 1.00 100.32 253 THR B C 1
ATOM 4070 O O . THR B 1 253 ? -26.494 -44.127 114.535 1.00 99.66 253 THR B O 1
ATOM 4074 N N . ALA B 1 254 ? -27.514 -42.149 114.983 1.00 94.84 254 ALA B N 1
ATOM 4075 C CA . ALA B 1 254 ? -28.157 -42.540 116.234 1.00 93.05 254 ALA B CA 1
ATOM 4076 C C . ALA B 1 254 ? -29.189 -43.667 116.061 1.00 95.38 254 ALA B C 1
ATOM 4077 O O . ALA B 1 254 ? -29.248 -44.557 116.914 1.00 95.49 254 ALA B O 1
ATOM 4079 N N . MET B 1 255 ? -29.974 -43.648 114.953 1.00 89.57 255 MET B N 1
ATOM 4080 C CA . MET B 1 255 ? -30.979 -44.672 114.633 1.00 87.71 255 MET B CA 1
ATOM 4081 C C . MET B 1 255 ? -30.313 -45.995 114.293 1.00 91.08 255 MET B C 1
ATOM 4082 O O . MET B 1 255 ? -30.887 -47.049 114.572 1.00 90.64 255 MET B O 1
ATOM 4087 N N . ILE B 1 256 ? -29.112 -45.939 113.676 1.00 87.53 256 ILE B N 1
ATOM 4088 C CA . ILE B 1 256 ? -28.310 -47.110 113.306 1.00 87.32 256 ILE B CA 1
ATOM 4089 C C . ILE B 1 256 ? -27.707 -47.742 114.570 1.00 90.91 256 ILE B C 1
ATOM 4090 O O . ILE B 1 256 ? -27.790 -48.959 114.720 1.00 90.74 256 ILE B O 1
ATOM 4095 N N . ILE B 1 257 ? -27.140 -46.919 115.487 1.00 86.96 257 ILE B N 1
ATOM 4096 C CA . ILE B 1 257 ? -26.556 -47.385 116.756 1.00 86.34 257 ILE B CA 1
ATOM 4097 C C . ILE B 1 257 ? -27.640 -48.030 117.642 1.00 88.74 257 ILE B C 1
ATOM 4098 O O . ILE B 1 257 ? -27.417 -49.131 118.149 1.00 88.24 257 ILE B O 1
ATOM 4103 N N . SER B 1 258 ? -28.823 -47.380 117.770 1.00 84.38 258 SER B N 1
ATOM 4104 C CA . SER B 1 258 ? -29.966 -47.917 118.523 1.00 83.40 258 SER B CA 1
ATOM 4105 C C . SER B 1 258 ? -30.534 -49.158 117.810 1.00 86.65 258 SER B C 1
ATOM 4106 O O . SER B 1 258 ? -31.139 -50.017 118.452 1.00 85.97 258 SER B O 1
ATOM 4109 N N . GLY B 1 259 ? -30.316 -49.225 116.495 1.00 82.99 259 GLY B N 1
ATOM 4110 C CA . GLY B 1 259 ? -30.701 -50.343 115.647 1.00 82.89 259 GLY B CA 1
ATOM 4111 C C . GLY B 1 259 ? -29.820 -51.547 115.905 1.00 87.57 259 GLY B C 1
ATOM 4112 O O . GLY B 1 259 ? -30.314 -52.674 115.920 1.00 87.41 259 GLY B O 1
ATOM 4113 N N . VAL B 1 260 ? -28.505 -51.310 116.128 1.00 84.70 260 VAL B N 1
ATOM 4114 C CA . VAL B 1 260 ? -27.499 -52.334 116.446 1.00 85.30 260 VAL B CA 1
ATOM 4115 C C . VAL B 1 260 ? -27.803 -52.905 117.847 1.00 90.37 260 VAL B C 1
ATOM 4116 O O . VAL B 1 260 ? -27.708 -54.118 118.050 1.00 90.49 260 VAL B O 1
ATOM 4120 N N . ALA B 1 261 ? -28.205 -52.027 118.793 1.00 87.13 261 ALA B N 1
ATOM 4121 C CA . ALA B 1 261 ? -28.569 -52.379 120.169 1.00 86.59 261 ALA B CA 1
ATOM 4122 C C . ALA B 1 261 ? -29.827 -53.262 120.213 1.00 91.07 261 ALA B C 1
ATOM 4123 O O . ALA B 1 261 ? -29.914 -54.165 121.053 1.00 91.17 261 ALA B O 1
ATOM 4125 N N . SER B 1 262 ? -30.786 -53.006 119.296 1.00 87.27 262 SER B N 1
ATOM 4126 C CA . SER B 1 262 ? -32.049 -53.735 119.185 1.00 86.72 262 SER B CA 1
ATOM 4127 C C . SER B 1 262 ? -31.924 -55.116 118.506 1.00 91.58 262 SER B C 1
ATOM 4128 O O . SER B 1 262 ? -32.879 -55.895 118.556 1.00 91.11 262 SER B O 1
ATOM 4131 N N . VAL B 1 263 ? -30.758 -55.418 117.882 1.00 88.88 263 VAL B N 1
ATOM 4132 C CA . VAL B 1 263 ? -30.495 -56.693 117.190 1.00 89.40 263 VAL B CA 1
ATOM 4133 C C . VAL B 1 263 ? -30.636 -57.883 118.150 1.00 93.86 263 VAL B C 1
ATOM 4134 O O . VAL B 1 263 ? -31.348 -58.839 117.830 1.00 93.70 263 VAL B O 1
ATOM 4138 N N . GLY B 1 264 ? -29.996 -57.783 119.317 1.00 90.50 264 GLY B N 1
ATOM 4139 C CA . GLY B 1 264 ? -30.017 -58.816 120.345 1.00 90.50 264 GLY B CA 1
ATOM 4140 C C . GLY B 1 264 ? -31.392 -59.116 120.902 1.00 94.15 264 GLY B C 1
ATOM 4141 O O . GLY B 1 264 ? -31.851 -60.257 120.818 1.00 94.17 264 GLY B O 1
ATOM 4142 N N . ILE B 1 265 ? -32.072 -58.086 121.446 1.00 90.24 265 ILE B N 1
ATOM 4143 C CA . ILE B 1 265 ? -33.393 -58.203 122.074 1.00 89.59 265 ILE B CA 1
ATOM 4144 C C . ILE B 1 265 ? -34.450 -58.728 121.077 1.00 93.89 265 ILE B C 1
ATOM 4145 O O . ILE B 1 265 ? -35.305 -59.515 121.490 1.00 93.49 265 ILE B O 1
ATOM 4150 N N . SER B 1 266 ? -34.354 -58.357 119.772 1.00 90.69 266 SER B N 1
ATOM 4151 C CA . SER B 1 266 ? -35.303 -58.840 118.759 1.00 90.56 266 SER B CA 1
ATOM 4152 C C . SER B 1 266 ? -35.160 -60.339 118.519 1.00 93.63 266 SER B C 1
ATOM 4153 O O . SER B 1 266 ? -36.156 -61.005 118.244 1.00 93.43 266 SER B O 1
ATOM 4156 N N . TYR B 1 267 ? -33.933 -60.868 118.649 1.00 89.68 267 TYR B N 1
ATOM 4157 C CA . TYR B 1 267 ? -33.670 -62.293 118.491 1.00 90.15 267 TYR B CA 1
ATOM 4158 C C . TYR B 1 267 ? -34.121 -63.037 119.748 1.00 92.23 267 TYR B C 1
ATOM 4159 O O . TYR B 1 267 ? -34.760 -64.089 119.642 1.00 92.63 267 TYR B O 1
ATOM 4168 N N . CYS B 1 268 ? -33.773 -62.475 120.929 1.00 86.01 268 CYS B N 1
ATOM 4169 C CA . CYS B 1 268 ? -34.013 -63.004 122.271 1.00 84.49 268 CYS B CA 1
ATOM 4170 C C . CYS B 1 268 ? -35.472 -63.042 122.692 1.00 85.30 268 CYS B C 1
ATOM 4171 O O . CYS B 1 268 ? -35.846 -63.957 123.418 1.00 84.18 268 CYS B O 1
ATOM 4174 N N . SER B 1 269 ? -36.278 -62.037 122.302 1.00 80.63 269 SER B N 1
ATOM 4175 C CA . SER B 1 269 ? -37.701 -61.990 122.650 1.00 79.94 269 SER B CA 1
ATOM 4176 C C . SER B 1 269 ? -38.458 -63.127 121.948 1.00 83.79 269 SER B C 1
ATOM 4177 O O . SER B 1 269 ? -39.289 -63.788 122.573 1.00 83.11 269 SER B O 1
ATOM 4180 N N . GLY B 1 270 ? -38.112 -63.368 120.679 1.00 81.05 270 GLY B N 1
ATOM 4181 C CA . GLY B 1 270 ? -38.662 -64.430 119.842 1.00 81.81 270 GLY B CA 1
ATOM 4182 C C . GLY B 1 270 ? -38.169 -65.803 120.252 1.00 87.39 270 GLY B C 1
ATOM 4183 O O . GLY B 1 270 ? -38.818 -66.813 119.966 1.00 87.92 270 GLY B O 1
ATOM 4184 N N . TRP B 1 271 ? -36.998 -65.838 120.918 1.00 84.47 271 TRP B N 1
ATOM 4185 C CA . TRP B 1 271 ? -36.365 -67.037 121.467 1.00 85.20 271 TRP B CA 1
ATOM 4186 C C . TRP B 1 271 ? -37.072 -67.370 122.786 1.00 88.87 271 TRP B C 1
ATOM 4187 O O . TRP B 1 271 ? -37.510 -68.508 122.965 1.00 89.38 271 TRP B O 1
ATOM 4198 N N . CYS B 1 272 ? -37.223 -66.354 123.674 1.00 83.86 272 CYS B N 1
ATOM 4199 C CA . CYS B 1 272 ? -37.865 -66.438 124.988 1.00 82.79 272 CYS B CA 1
ATOM 4200 C C . CYS B 1 272 ? -39.287 -67.004 124.887 1.00 85.37 272 CYS B C 1
ATOM 4201 O O . CYS B 1 272 ? -39.567 -68.017 125.527 1.00 85.63 272 CYS B O 1
ATOM 4204 N N . VAL B 1 273 ? -40.154 -66.398 124.035 1.00 80.23 273 VAL B N 1
ATOM 4205 C CA . VAL B 1 273 ? -41.538 -66.845 123.822 1.00 79.83 273 VAL B CA 1
ATOM 4206 C C . VAL B 1 273 ? -41.608 -68.324 123.435 1.00 84.29 273 VAL B C 1
ATOM 4207 O O . VAL B 1 273 ? -42.449 -69.053 123.964 1.00 84.65 273 VAL B O 1
ATOM 4211 N N . ARG B 1 274 ? -40.702 -68.760 122.534 1.00 80.58 274 ARG B N 1
ATOM 4212 C CA . ARG B 1 274 ? -40.638 -70.113 121.986 1.00 81.26 274 ARG B CA 1
ATOM 4213 C C . ARG B 1 274 ? -40.260 -71.193 123.018 1.00 86.03 274 ARG B C 1
ATOM 4214 O O . ARG B 1 274 ? -41.031 -72.140 123.207 1.00 86.68 274 ARG B O 1
ATOM 4222 N N . VAL B 1 275 ? -39.075 -71.075 123.645 1.00 81.77 275 VAL B N 1
ATOM 4223 C CA . VAL B 1 275 ? -38.578 -72.081 124.587 1.00 81.86 275 VAL B CA 1
ATOM 4224 C C . VAL B 1 275 ? -39.317 -72.073 125.933 1.00 85.08 275 VAL B C 1
ATOM 4225 O O . VAL B 1 275 ? -39.502 -73.152 126.504 1.00 86.22 275 VAL B O 1
ATOM 4229 N N . THR B 1 276 ? -39.735 -70.890 126.438 1.00 79.61 276 THR B N 1
ATOM 4230 C CA . THR B 1 276 ? -40.442 -70.808 127.723 1.00 78.66 276 THR B CA 1
ATOM 4231 C C . THR B 1 276 ? -41.962 -70.761 127.464 1.00 81.38 276 THR B C 1
ATOM 4232 O O . THR B 1 276 ? -42.547 -71.788 127.113 1.00 81.67 276 THR B O 1
ATOM 4236 N N . SER B 1 277 ? -42.591 -69.600 127.649 1.00 76.51 277 SER B N 1
ATOM 4237 C CA . SER B 1 277 ? -44.012 -69.378 127.421 1.00 76.27 277 SER B CA 1
ATOM 4238 C C . SER B 1 277 ? -44.236 -67.884 127.214 1.00 79.61 277 SER B C 1
ATOM 4239 O O . SER B 1 277 ? -43.370 -67.079 127.583 1.00 78.65 277 SER B O 1
ATOM 4242 N N . SER B 1 278 ? -45.390 -67.511 126.624 1.00 76.05 278 SER B N 1
ATOM 4243 C CA . SER B 1 278 ? -45.747 -66.108 126.412 1.00 75.01 278 SER B CA 1
ATOM 4244 C C . SER B 1 278 ? -46.007 -65.388 127.739 1.00 77.98 278 SER B C 1
ATOM 4245 O O . SER B 1 278 ? -45.906 -64.161 127.794 1.00 76.92 278 SER B O 1
ATOM 4248 N N . THR B 1 279 ? -46.299 -66.163 128.812 1.00 74.40 279 THR B N 1
ATOM 4249 C CA . THR B 1 279 ? -46.502 -65.657 130.166 1.00 73.53 279 THR B CA 1
ATOM 4250 C C . THR B 1 279 ? -45.138 -65.345 130.769 1.00 77.92 279 THR B C 1
ATOM 4251 O O . THR B 1 279 ? -44.957 -64.244 131.284 1.00 76.94 279 THR B O 1
ATOM 4255 N N . THR B 1 280 ? -44.180 -66.314 130.697 1.00 75.74 280 THR B N 1
ATOM 4256 C CA . THR B 1 280 ? -42.805 -66.191 131.208 1.00 75.47 280 THR B CA 1
ATOM 4257 C C . THR B 1 280 ? -42.113 -64.992 130.564 1.00 79.28 280 THR B C 1
ATOM 4258 O O . THR B 1 280 ? -41.477 -64.224 131.278 1.00 78.36 280 THR B O 1
ATOM 4262 N N . TYR B 1 281 ? -42.289 -64.802 129.236 1.00 76.15 281 TYR B N 1
ATOM 4263 C CA . TYR B 1 281 ? -41.733 -63.678 128.472 1.00 75.48 281 TYR B CA 1
ATOM 4264 C C . TYR B 1 281 ? -42.212 -62.321 129.008 1.00 78.23 281 TYR B C 1
ATOM 4265 O O . TYR B 1 281 ? -41.406 -61.400 129.170 1.00 76.77 281 TYR B O 1
ATOM 4274 N N . SER B 1 282 ? -43.530 -62.201 129.246 1.00 75.03 282 SER B N 1
ATOM 4275 C CA . SER B 1 282 ? -44.150 -60.978 129.752 1.00 74.47 282 SER B CA 1
ATOM 4276 C C . SER B 1 282 ? -43.844 -60.746 131.233 1.00 78.22 282 SER B C 1
ATOM 4277 O O . SER B 1 282 ? -43.902 -59.601 131.691 1.00 77.87 282 SER B O 1
ATOM 4280 N N . MET B 1 283 ? -43.491 -61.831 131.967 1.00 74.24 283 MET B N 1
ATOM 4281 C CA . MET B 1 283 ? -43.113 -61.817 133.380 1.00 73.50 283 MET B CA 1
ATOM 4282 C C . MET B 1 283 ? -41.656 -61.325 133.501 1.00 77.75 283 MET B C 1
ATOM 4283 O O . MET B 1 283 ? -41.388 -60.397 134.270 1.00 77.01 283 MET B O 1
ATOM 4288 N N . VAL B 1 284 ? -40.731 -61.938 132.713 1.00 74.91 284 VAL B N 1
ATOM 4289 C CA . VAL B 1 284 ? -39.296 -61.615 132.614 1.00 74.48 284 VAL B CA 1
ATOM 4290 C C . VAL B 1 284 ? -39.139 -60.161 132.122 1.00 79.95 284 VAL B C 1
ATOM 4291 O O . VAL B 1 284 ? -38.260 -59.443 132.606 1.00 79.65 284 VAL B O 1
ATOM 4295 N N . GLY B 1 285 ? -40.024 -59.745 131.210 1.00 77.29 285 GLY B N 1
ATOM 4296 C CA . GLY B 1 285 ? -40.075 -58.386 130.681 1.00 77.00 285 GLY B CA 1
ATOM 4297 C C . GLY B 1 285 ? -40.432 -57.372 131.749 1.00 80.68 285 GLY B C 1
ATOM 4298 O O . GLY B 1 285 ? -39.833 -56.295 131.798 1.00 79.99 285 GLY B O 1
ATOM 4299 N N . ALA B 1 286 ? -41.398 -57.724 132.627 1.00 77.69 286 ALA B N 1
ATOM 4300 C CA . ALA B 1 286 ? -41.848 -56.886 133.746 1.00 77.63 286 ALA B CA 1
ATOM 4301 C C . ALA B 1 286 ? -40.808 -56.862 134.872 1.00 81.62 286 ALA B C 1
ATOM 4302 O O . ALA B 1 286 ? -40.611 -55.817 135.495 1.00 81.00 286 ALA B O 1
ATOM 4304 N N . LEU B 1 287 ? -40.142 -58.010 135.117 1.00 78.31 287 LEU B N 1
ATOM 4305 C CA . LEU B 1 287 ? -39.101 -58.173 136.131 1.00 78.28 287 LEU B CA 1
ATOM 4306 C C . LEU B 1 287 ? -37.824 -57.401 135.786 1.00 83.62 287 LEU B C 1
ATOM 4307 O O . LEU B 1 287 ? -37.144 -56.933 136.696 1.00 83.18 287 LEU B O 1
ATOM 4312 N N . ASN B 1 288 ? -37.507 -57.276 134.476 1.00 81.58 288 ASN B N 1
ATOM 4313 C CA . ASN B 1 288 ? -36.330 -56.592 133.921 1.00 82.18 288 ASN B CA 1
ATOM 4314 C C . ASN B 1 288 ? -36.240 -55.108 134.286 1.00 86.04 288 ASN B C 1
ATOM 4315 O O . ASN B 1 288 ? -35.135 -54.561 134.346 1.00 86.12 288 ASN B O 1
ATOM 4320 N N . LYS B 1 289 ? -37.397 -54.455 134.476 1.00 82.00 289 LYS B N 1
ATOM 4321 C CA . LYS B 1 289 ? -37.505 -53.033 134.807 1.00 81.86 289 LYS B CA 1
ATOM 4322 C C . LYS B 1 289 ? -36.994 -52.739 136.226 1.00 86.46 289 LYS B C 1
ATOM 4323 O O . LYS B 1 289 ? -36.559 -51.616 136.492 1.00 86.45 289 LYS B O 1
ATOM 4329 N N . LEU B 1 290 ? -37.049 -53.745 137.129 1.00 82.90 290 LEU B N 1
ATOM 4330 C CA . LEU B 1 290 ? -36.630 -53.632 138.531 1.00 82.81 290 LEU B CA 1
ATOM 4331 C C . LEU B 1 290 ? -35.110 -53.420 138.714 1.00 86.22 290 LEU B C 1
ATOM 4332 O O . LEU B 1 290 ? -34.761 -52.417 139.340 1.00 85.82 290 LEU B O 1
ATOM 4337 N N . PRO B 1 291 ? -34.183 -54.278 138.190 1.00 82.50 291 PRO B N 1
ATOM 4338 C CA . PRO B 1 291 ? -32.745 -54.011 138.397 1.00 82.59 291 PRO B CA 1
ATOM 4339 C C . PRO B 1 291 ? -32.237 -52.691 137.808 1.00 85.39 291 PRO B C 1
ATOM 4340 O O . PRO B 1 291 ? -31.305 -52.110 138.368 1.00 85.31 291 PRO B O 1
ATOM 4344 N N . ILE B 1 292 ? -32.854 -52.203 136.706 1.00 80.85 292 ILE B N 1
ATOM 4345 C CA . ILE B 1 292 ? -32.456 -50.927 136.099 1.00 80.61 292 ILE B CA 1
ATOM 4346 C C . ILE B 1 292 ? -32.924 -49.756 136.998 1.00 83.32 292 ILE B C 1
ATOM 4347 O O . ILE B 1 292 ? -32.242 -48.733 137.077 1.00 83.10 292 ILE B O 1
ATOM 4352 N N . ALA B 1 293 ? -34.062 -49.941 137.708 1.00 78.71 293 ALA B N 1
ATOM 4353 C CA . ALA B 1 293 ? -34.625 -48.966 138.645 1.00 78.14 293 ALA B CA 1
ATOM 4354 C C . ALA B 1 293 ? -33.788 -48.921 139.920 1.00 80.63 293 ALA B C 1
ATOM 4355 O O . ALA B 1 293 ? -33.571 -47.840 140.468 1.00 80.53 293 ALA B O 1
ATOM 4357 N N . LEU B 1 294 ? -33.302 -50.100 140.374 1.00 76.18 294 LEU B N 1
ATOM 4358 C CA . LEU B 1 294 ? -32.444 -50.254 141.552 1.00 76.09 294 LEU B CA 1
ATOM 4359 C C . LEU B 1 294 ? -31.074 -49.623 141.281 1.00 79.90 294 LEU B C 1
ATOM 4360 O O . LEU B 1 294 ? -30.472 -49.069 142.198 1.00 80.30 294 LEU B O 1
ATOM 4365 N N . SER B 1 295 ? -30.610 -49.676 140.010 1.00 75.77 295 SER B N 1
ATOM 4366 C CA . SER B 1 295 ? -29.360 -49.061 139.552 1.00 75.86 295 SER B CA 1
ATOM 4367 C C . SER B 1 295 ? -29.442 -47.538 139.660 1.00 80.36 295 SER B C 1
ATOM 4368 O O . SER B 1 295 ? -28.451 -46.899 140.003 1.00 81.41 295 SER B O 1
ATOM 4371 N N . GLY B 1 296 ? -30.627 -46.980 139.407 1.00 75.59 296 GLY B N 1
ATOM 4372 C CA . GLY B 1 296 ? -30.884 -45.547 139.527 1.00 75.34 296 GLY B CA 1
ATOM 4373 C C . GLY B 1 296 ? -30.796 -45.075 140.965 1.00 78.68 296 GLY B C 1
ATOM 4374 O O . GLY B 1 296 ? -30.371 -43.944 141.226 1.00 79.61 296 GLY B O 1
ATOM 4375 N N . LEU B 1 297 ? -31.188 -45.957 141.909 1.00 73.55 297 LEU B N 1
ATOM 4376 C CA . LEU B 1 297 ? -31.148 -45.697 143.347 1.00 73.52 297 LEU B CA 1
ATOM 4377 C C . LEU B 1 297 ? -29.722 -45.847 143.871 1.00 79.13 297 LEU B C 1
ATOM 4378 O O . LEU B 1 297 ? -29.336 -45.104 144.769 1.00 79.50 297 LEU B O 1
ATOM 4383 N N . ILE B 1 298 ? -28.943 -46.804 143.315 1.00 76.26 298 ILE B N 1
ATOM 4384 C CA . ILE B 1 298 ? -27.561 -47.084 143.729 1.00 77.10 298 ILE B CA 1
ATOM 4385 C C . ILE B 1 298 ? -26.561 -46.092 143.105 1.00 82.78 298 ILE B C 1
ATOM 4386 O O . ILE B 1 298 ? -25.876 -45.372 143.838 1.00 83.08 298 ILE B O 1
ATOM 4391 N N . PHE B 1 299 ? -26.474 -46.071 141.767 1.00 80.09 299 PHE B N 1
ATOM 4392 C CA . PHE B 1 299 ? -25.529 -45.252 141.018 1.00 81.51 299 PHE B CA 1
ATOM 4393 C C . PHE B 1 299 ? -25.801 -43.748 141.018 1.00 87.79 299 PHE B C 1
ATOM 4394 O O . PHE B 1 299 ? -24.849 -42.977 140.879 1.00 88.75 299 PHE B O 1
ATOM 4402 N N . PHE B 1 300 ? -27.068 -43.317 141.147 1.00 84.95 300 PHE B N 1
ATOM 4403 C CA . PHE B 1 300 ? -27.373 -41.892 141.056 1.00 86.11 300 PHE B CA 1
ATOM 4404 C C . PHE B 1 300 ? -27.976 -41.279 142.309 1.00 92.96 300 PHE B C 1
ATOM 4405 O O . PHE B 1 300 ? -29.018 -41.728 142.795 1.00 91.46 300 PHE B O 1
ATOM 4413 N N . ASP B 1 301 ? -27.298 -40.218 142.807 1.00 93.50 301 ASP B N 1
ATOM 4414 C CA . ASP B 1 301 ? -27.635 -39.390 143.970 1.00 95.35 301 ASP B CA 1
ATOM 4415 C C . ASP B 1 301 ? -28.920 -38.599 143.652 1.00 100.50 301 ASP B C 1
ATOM 4416 O O . ASP B 1 301 ? -28.870 -37.475 143.138 1.00 101.35 301 ASP B O 1
ATOM 4421 N N . ALA B 1 302 ? -30.073 -39.240 143.892 1.00 96.38 302 ALA B N 1
ATOM 4422 C CA . ALA B 1 302 ? -31.396 -38.686 143.607 1.00 95.81 302 ALA B CA 1
ATOM 4423 C C . ALA B 1 302 ? -32.345 -38.958 144.775 1.00 99.65 302 ALA B C 1
ATOM 4424 O O . ALA B 1 302 ? -32.172 -39.975 145.452 1.00 98.99 302 ALA B O 1
ATOM 4426 N N . PRO B 1 303 ? -33.340 -38.081 145.055 1.00 96.58 303 PRO B N 1
ATOM 4427 C CA . PRO B 1 303 ? -34.243 -38.358 146.188 1.00 96.36 303 PRO B CA 1
ATOM 4428 C C . PRO B 1 303 ? -35.277 -39.451 145.902 1.00 97.61 303 PRO B C 1
ATOM 4429 O O . PRO B 1 303 ? -35.698 -39.622 144.752 1.00 96.50 303 PRO B O 1
ATOM 4433 N N . ARG B 1 304 ? -35.658 -40.212 146.957 1.00 92.37 304 ARG B N 1
ATOM 4434 C CA . ARG B 1 304 ? -36.630 -41.316 146.889 1.00 90.01 304 ARG B CA 1
ATOM 4435 C C . ARG B 1 304 ? -37.358 -41.569 148.204 1.00 91.80 304 ARG B C 1
ATOM 4436 O O . ARG B 1 304 ? -36.839 -41.252 149.276 1.00 92.62 304 ARG B O 1
ATOM 4444 N N . ASN B 1 305 ? -38.545 -42.188 148.105 1.00 85.35 305 ASN B N 1
ATOM 4445 C CA . ASN B 1 305 ? -39.398 -42.569 149.228 1.00 84.51 305 ASN B CA 1
ATOM 4446 C C . ASN B 1 305 ? -39.270 -44.072 149.497 1.00 84.07 305 ASN B C 1
ATOM 4447 O O . ASN B 1 305 ? -38.844 -44.815 148.610 1.00 83.04 305 ASN B O 1
ATOM 4452 N N . PHE B 1 306 ? -39.629 -44.514 150.720 1.00 77.84 306 PHE B N 1
ATOM 4453 C CA . PHE B 1 306 ? -39.577 -45.921 151.121 1.00 75.71 306 PHE B CA 1
ATOM 4454 C C . PHE B 1 306 ? -40.500 -46.793 150.264 1.00 76.57 306 PHE B C 1
ATOM 4455 O O . PHE B 1 306 ? -40.140 -47.929 149.962 1.00 75.24 306 PHE B O 1
ATOM 4463 N N . LEU B 1 307 ? -41.673 -46.259 149.877 1.00 71.91 307 LEU B N 1
ATOM 4464 C CA . LEU B 1 307 ? -42.668 -46.958 149.063 1.00 70.76 307 LEU B CA 1
ATOM 4465 C C . LEU B 1 307 ? -42.115 -47.396 147.694 1.00 74.27 307 LEU B C 1
ATOM 4466 O O . LEU B 1 307 ? -42.366 -48.531 147.266 1.00 73.91 307 LEU B O 1
ATOM 4471 N N . SER B 1 308 ? -41.347 -46.505 147.028 1.00 69.91 308 SER B N 1
ATOM 4472 C CA . SER B 1 308 ? -40.728 -46.786 145.736 1.00 68.65 308 SER B CA 1
ATOM 4473 C C . SER B 1 308 ? -39.629 -47.836 145.888 1.00 72.00 308 SER B C 1
ATOM 4474 O O . SER B 1 308 ? -39.447 -48.644 144.984 1.00 71.17 308 SER B O 1
ATOM 4477 N N . ILE B 1 309 ? -38.925 -47.844 147.045 1.00 68.85 309 ILE B N 1
ATOM 4478 C CA . ILE B 1 309 ? -37.877 -48.823 147.377 1.00 68.23 309 ILE B CA 1
ATOM 4479 C C . ILE B 1 309 ? -38.550 -50.172 147.655 1.00 72.64 309 ILE B C 1
ATOM 4480 O O . ILE B 1 309 ? -38.072 -51.205 147.180 1.00 72.03 309 ILE B O 1
ATOM 4485 N N . LEU B 1 310 ? -39.684 -50.141 148.390 1.00 69.87 310 LEU B N 1
ATOM 4486 C CA . LEU B 1 310 ? -40.507 -51.301 148.747 1.00 69.48 310 LEU B CA 1
ATOM 4487 C C . LEU B 1 310 ? -41.078 -51.992 147.501 1.00 73.15 310 LEU B C 1
ATOM 4488 O O . LEU B 1 310 ? -41.078 -53.225 147.446 1.00 72.75 310 LEU B O 1
ATOM 4493 N N . SER B 1 311 ? -41.515 -51.204 146.494 1.00 69.12 311 SER B N 1
ATOM 4494 C CA . SER B 1 311 ? -42.062 -51.731 145.245 1.00 68.57 311 SER B CA 1
ATOM 4495 C C . SER B 1 311 ? -41.068 -52.628 144.497 1.00 72.50 311 SER B C 1
ATOM 4496 O O . SER B 1 311 ? -41.471 -53.659 143.951 1.00 71.19 311 SER B O 1
ATOM 4499 N N . ILE B 1 312 ? -39.768 -52.250 144.515 1.00 70.29 312 ILE B N 1
ATOM 4500 C CA . ILE B 1 312 ? -38.675 -52.986 143.869 1.00 70.46 312 ILE B CA 1
ATOM 4501 C C . ILE B 1 312 ? -38.522 -54.382 144.494 1.00 75.85 312 ILE B C 1
ATOM 4502 O O . ILE B 1 312 ? -38.445 -55.369 143.756 1.00 75.69 312 ILE B O 1
ATOM 4507 N N . PHE B 1 313 ? -38.511 -54.462 145.843 1.00 72.91 313 PHE B N 1
ATOM 4508 C CA . PHE B 1 313 ? -38.354 -55.724 146.566 1.00 73.01 313 PHE B CA 1
ATOM 4509 C C . PHE B 1 313 ? -39.611 -56.600 146.530 1.00 78.19 313 PHE B C 1
ATOM 4510 O O . PHE B 1 313 ? -39.474 -57.826 146.565 1.00 77.74 313 PHE B O 1
ATOM 4518 N N . ILE B 1 314 ? -40.822 -55.988 146.400 1.00 75.69 314 ILE B N 1
ATOM 4519 C CA . ILE B 1 314 ? -42.093 -56.722 146.249 1.00 75.48 314 ILE B CA 1
ATOM 4520 C C . ILE B 1 314 ? -42.057 -57.391 144.865 1.00 78.66 314 ILE B C 1
ATOM 4521 O O . ILE B 1 314 ? -42.366 -58.579 144.747 1.00 78.34 314 ILE B O 1
ATOM 4526 N N . GLY B 1 315 ? -41.612 -56.628 143.862 1.00 74.97 315 GLY B N 1
ATOM 4527 C CA . GLY B 1 315 ? -41.433 -57.091 142.490 1.00 74.79 315 GLY B CA 1
ATOM 4528 C C . GLY B 1 315 ? -40.451 -58.245 142.395 1.00 79.58 315 GLY B C 1
ATOM 4529 O O . GLY B 1 315 ? -40.636 -59.142 141.567 1.00 79.39 315 GLY B O 1
ATOM 4530 N N . PHE B 1 316 ? -39.402 -58.231 143.260 1.00 76.23 316 PHE B N 1
ATOM 4531 C CA . PHE B 1 316 ? -38.391 -59.288 143.348 1.00 76.11 316 PHE B CA 1
ATOM 4532 C C . PHE B 1 316 ? -39.005 -60.551 143.930 1.00 78.88 316 PHE B C 1
ATOM 4533 O O . PHE B 1 316 ? -38.780 -61.634 143.388 1.00 78.48 316 PHE B O 1
ATOM 4541 N N . LEU B 1 317 ? -39.816 -60.405 145.005 1.00 74.86 317 LEU B N 1
ATOM 4542 C CA . LEU B 1 317 ? -40.519 -61.509 145.669 1.00 74.81 317 LEU B CA 1
ATOM 4543 C C . LEU B 1 317 ? -41.489 -62.202 144.695 1.00 78.37 317 LEU B C 1
ATOM 4544 O O . LEU B 1 317 ? -41.688 -63.419 144.783 1.00 78.22 317 LEU B O 1
ATOM 4549 N N . SER B 1 318 ? -42.052 -61.418 143.746 1.00 73.98 318 SER B N 1
ATOM 4550 C CA . SER B 1 318 ? -42.962 -61.871 142.696 1.00 73.27 318 SER B CA 1
ATOM 4551 C C . SER B 1 318 ? -42.242 -62.828 141.733 1.00 77.01 318 SER B C 1
ATOM 4552 O O . SER B 1 318 ? -42.768 -63.896 141.433 1.00 77.15 318 SER B O 1
ATOM 4555 N N . GLY B 1 319 ? -41.044 -62.446 141.296 1.00 73.03 319 GLY B N 1
ATOM 4556 C CA . GLY B 1 319 ? -40.219 -63.254 140.407 1.00 72.90 319 GLY B CA 1
ATOM 4557 C C . GLY B 1 319 ? -39.682 -64.499 141.078 1.00 77.66 319 GLY B C 1
ATOM 4558 O O . GLY B 1 319 ? -39.612 -65.560 140.448 1.00 77.58 319 GLY B O 1
ATOM 4559 N N . ILE B 1 320 ? -39.313 -64.372 142.375 1.00 74.72 320 ILE B N 1
ATOM 4560 C CA . ILE B 1 320 ? -38.796 -65.462 143.210 1.00 75.13 320 ILE B CA 1
ATOM 4561 C C . ILE B 1 320 ? -39.866 -66.543 143.387 1.00 80.09 320 ILE B C 1
ATOM 4562 O O . ILE B 1 320 ? -39.570 -67.717 143.158 1.00 80.24 320 ILE B O 1
ATOM 4567 N N . ILE B 1 321 ? -41.112 -66.150 143.738 1.00 77.00 321 ILE B N 1
ATOM 4568 C CA . ILE B 1 321 ? -42.187 -67.125 143.933 1.00 77.80 321 ILE B CA 1
ATOM 4569 C C . ILE B 1 321 ? -42.728 -67.641 142.570 1.00 82.32 321 ILE B C 1
ATOM 4570 O O . ILE B 1 321 ? -43.285 -68.739 142.529 1.00 82.20 321 ILE B O 1
ATOM 4575 N N . TYR B 1 322 ? -42.516 -66.886 141.462 1.00 79.25 322 TYR B N 1
ATOM 4576 C CA . TYR B 1 322 ? -42.911 -67.324 140.115 1.00 79.44 322 TYR B CA 1
ATOM 4577 C C . TYR B 1 322 ? -41.962 -68.430 139.646 1.00 84.93 322 TYR B C 1
ATOM 4578 O O . TYR B 1 322 ? -42.390 -69.356 138.955 1.00 84.95 322 TYR B O 1
ATOM 4587 N N . ALA B 1 323 ? -40.673 -68.317 140.021 1.00 82.72 323 ALA B N 1
ATOM 4588 C CA . ALA B 1 323 ? -39.626 -69.285 139.702 1.00 83.91 323 ALA B CA 1
ATOM 4589 C C . ALA B 1 323 ? -39.903 -70.617 140.420 1.00 90.47 323 ALA B C 1
ATOM 4590 O O . ALA B 1 323 ? -39.686 -71.688 139.841 1.00 91.02 323 ALA B O 1
ATOM 4592 N N . VAL B 1 324 ? -40.410 -70.539 141.670 1.00 87.80 324 VAL B N 1
ATOM 4593 C CA . VAL B 1 324 ? -40.768 -71.704 142.481 1.00 89.09 324 VAL B CA 1
ATOM 4594 C C . VAL B 1 324 ? -42.023 -72.349 141.884 1.00 95.06 324 VAL B C 1
ATOM 4595 O O . VAL B 1 324 ? -42.105 -73.576 141.827 1.00 96.03 324 VAL B O 1
ATOM 4599 N N . ALA B 1 325 ? -42.979 -71.517 141.411 1.00 91.71 325 ALA B N 1
ATOM 4600 C CA . ALA B 1 325 ? -44.238 -71.957 140.798 1.00 92.24 325 ALA B CA 1
ATOM 4601 C C . ALA B 1 325 ? -44.003 -72.824 139.559 1.00 96.84 325 ALA B C 1
ATOM 4602 O O . ALA B 1 325 ? -44.707 -73.818 139.369 1.00 96.96 325 ALA B O 1
ATOM 4604 N N . LYS B 1 326 ? -42.996 -72.460 138.741 1.00 93.69 326 LYS B N 1
ATOM 4605 C CA . LYS B 1 326 ? -42.605 -73.196 137.539 1.00 94.58 326 LYS B CA 1
ATOM 4606 C C . LYS B 1 326 ? -41.915 -74.509 137.942 1.00 100.57 326 LYS B C 1
ATOM 4607 O O . LYS B 1 326 ? -42.145 -75.544 137.313 1.00 101.33 326 LYS B O 1
ATOM 4613 N N . GLN B 1 327 ? -41.089 -74.458 139.010 1.00 97.70 327 GLN B N 1
ATOM 4614 C CA . GLN B 1 327 ? -40.355 -75.597 139.577 1.00 98.97 327 GLN B CA 1
ATOM 4615 C C . GLN B 1 327 ? -41.337 -76.612 140.185 1.00 104.38 327 GLN B C 1
ATOM 4616 O O . GLN B 1 327 ? -41.071 -77.816 140.172 1.00 105.47 327 GLN B O 1
ATOM 4622 N N . LYS B 1 328 ? -42.472 -76.108 140.704 1.00 100.64 328 LYS B N 1
ATOM 4623 C CA . LYS B 1 328 ? -43.546 -76.894 141.301 1.00 101.58 328 LYS B CA 1
ATOM 4624 C C . LYS B 1 328 ? -44.294 -77.669 140.219 1.00 107.48 328 LYS B C 1
ATOM 4625 O O . LYS B 1 328 ? -44.586 -78.846 140.420 1.00 108.09 328 LYS B O 1
ATOM 4631 N N . LYS B 1 329 ? -44.595 -77.002 139.074 1.00 104.60 329 LYS B N 1
ATOM 4632 C CA . LYS B 1 329 ? -45.304 -77.554 137.913 1.00 105.61 329 LYS B CA 1
ATOM 4633 C C . LYS B 1 329 ? -44.608 -78.797 137.354 1.00 112.25 329 LYS B C 1
ATOM 4634 O O . LYS B 1 329 ? -45.270 -79.807 137.133 1.00 113.02 329 LYS B O 1
ATOM 4640 N N . GLN B 1 330 ? -43.271 -78.720 137.158 1.00 109.82 330 GLN B N 1
ATOM 4641 C CA . GLN B 1 330 ? -42.429 -79.798 136.629 1.00 111.50 330 GLN B CA 1
ATOM 4642 C C . GLN B 1 330 ? -42.595 -81.104 137.414 1.00 119.42 330 GLN B C 1
ATOM 4643 O O . GLN B 1 330 ? -42.792 -82.159 136.806 1.00 120.90 330 GLN B O 1
ATOM 4649 N N . GLN B 1 331 ? -42.546 -81.016 138.761 1.00 117.08 331 GLN B N 1
ATOM 4650 C CA . GLN B 1 331 ? -42.660 -82.147 139.692 1.00 118.89 331 GLN B CA 1
ATOM 4651 C C . GLN B 1 331 ? -44.112 -82.581 139.955 1.00 124.72 331 GLN B C 1
ATOM 4652 O O . GLN B 1 331 ? -44.335 -83.651 140.535 1.00 125.47 331 GLN B O 1
ATOM 4658 N N . ALA B 1 332 ? -45.093 -81.755 139.533 1.00 121.47 332 ALA B N 1
ATOM 4659 C CA . ALA B 1 332 ? -46.520 -82.031 139.723 1.00 122.37 332 ALA B CA 1
ATOM 4660 C C . ALA B 1 332 ? -47.285 -82.368 138.426 1.00 127.78 332 ALA B C 1
ATOM 4661 O O . ALA B 1 332 ? -48.488 -82.635 138.491 1.00 127.95 332 ALA B O 1
ATOM 4663 N N . GLN B 1 333 ? -46.598 -82.384 137.262 1.00 124.87 333 GLN B N 1
ATOM 4664 C CA . GLN B 1 333 ? -47.239 -82.712 135.981 1.00 158.63 333 GLN B CA 1
ATOM 4665 C C . GLN B 1 333 ? -46.665 -83.987 135.353 1.00 179.81 333 GLN B C 1
ATOM 4666 O O . GLN B 1 333 ? -45.484 -84.290 135.512 1.00 137.06 333 GLN B O 1
ATOM 4672 N N . SER C 1 16 ? -28.153 -79.885 66.038 1.00 91.24 16 SER C N 1
ATOM 4673 C CA . SER C 1 16 ? -28.875 -79.299 64.915 1.00 121.64 16 SER C CA 1
ATOM 4674 C C . SER C 1 16 ? -28.160 -79.574 63.596 1.00 148.24 16 SER C C 1
ATOM 4675 O O . SER C 1 16 ? -27.897 -80.727 63.254 1.00 107.34 16 SER C O 1
ATOM 4678 N N . VAL C 1 17 ? -27.853 -78.505 62.866 1.00 114.25 17 VAL C N 1
ATOM 4679 C CA . VAL C 1 17 ? -27.168 -78.598 61.578 1.00 114.12 17 VAL C CA 1
ATOM 4680 C C . VAL C 1 17 ? -27.828 -79.611 60.646 1.00 115.84 17 VAL C C 1
ATOM 4681 O O . VAL C 1 17 ? -28.954 -79.409 60.191 1.00 114.23 17 VAL C O 1
ATOM 4685 N N . ALA C 1 18 ? -27.120 -80.701 60.366 1.00 112.22 18 ALA C N 1
ATOM 4686 C CA . ALA C 1 18 ? -27.634 -81.739 59.495 1.00 110.54 18 ALA C CA 1
ATOM 4687 C C . ALA C 1 18 ? -28.545 -82.732 60.184 1.00 112.74 18 ALA C C 1
ATOM 4688 O O . ALA C 1 18 ? -28.206 -83.894 60.347 1.00 110.95 18 ALA C O 1
ATOM 4690 N N . ASN C 1 19 ? -29.707 -82.266 60.589 1.00 109.42 19 ASN C N 1
ATOM 4691 C CA . ASN C 1 19 ? -30.670 -83.136 61.193 1.00 108.01 19 ASN C CA 1
ATOM 4692 C C . ASN C 1 19 ? -31.969 -82.684 60.606 1.00 110.34 19 ASN C C 1
ATOM 4693 O O . ASN C 1 19 ? -32.877 -82.295 61.325 1.00 110.15 19 ASN C O 1
ATOM 4698 N N . SER C 1 20 ? -32.018 -82.693 59.274 1.00 105.37 20 SER C N 1
ATOM 4699 C CA . SER C 1 20 ? -33.173 -82.286 58.486 1.00 104.20 20 SER C CA 1
ATOM 4700 C C . SER C 1 20 ? -32.999 -82.643 57.008 1.00 105.59 20 SER C C 1
ATOM 4701 O O . SER C 1 20 ? -31.885 -82.852 56.537 1.00 104.20 20 SER C O 1
ATOM 4704 N N . GLY C 1 21 ? -34.111 -82.743 56.284 1.00 101.14 21 GLY C N 1
ATOM 4705 C CA . GLY C 1 21 ? -34.037 -82.909 54.844 1.00 99.67 21 GLY C CA 1
ATOM 4706 C C . GLY C 1 21 ? -33.862 -84.359 54.435 1.00 101.06 21 GLY C C 1
ATOM 4707 O O . GLY C 1 21 ? -34.223 -85.266 55.185 1.00 99.81 21 GLY C O 1
ATOM 4708 N N . PRO C 1 22 ? -33.304 -84.584 53.237 1.00 96.25 22 PRO C N 1
ATOM 4709 C CA . PRO C 1 22 ? -33.066 -85.936 52.695 1.00 94.35 22 PRO C CA 1
ATOM 4710 C C . PRO C 1 22 ? -31.985 -86.761 53.396 1.00 96.35 22 PRO C C 1
ATOM 4711 O O . PRO C 1 22 ? -31.831 -87.940 53.077 1.00 94.94 22 PRO C O 1
ATOM 4715 N N . ILE C 1 23 ? -31.248 -86.156 54.348 1.00 92.97 23 ILE C N 1
ATOM 4716 C CA . ILE C 1 23 ? -30.200 -86.821 55.135 1.00 92.42 23 ILE C CA 1
ATOM 4717 C C . ILE C 1 23 ? -30.835 -87.965 55.941 1.00 92.11 23 ILE C C 1
ATOM 4718 O O . ILE C 1 23 ? -30.273 -89.056 55.997 1.00 90.64 23 ILE C O 1
ATOM 4723 N N . SER C 1 24 ? -32.034 -87.719 56.496 1.00 86.87 24 SER C N 1
ATOM 4724 C CA . SER C 1 24 ? -32.832 -88.677 57.256 1.00 85.61 24 SER C CA 1
ATOM 4725 C C . SER C 1 24 ? -33.203 -89.890 56.408 1.00 86.97 24 SER C C 1
ATOM 4726 O O . SER C 1 24 ? -33.156 -91.013 56.910 1.00 85.91 24 SER C O 1
ATOM 4729 N N . ILE C 1 25 ? -33.595 -89.651 55.133 1.00 82.00 25 ILE C N 1
ATOM 4730 C CA . ILE C 1 25 ? -33.976 -90.677 54.153 1.00 79.88 25 ILE C CA 1
ATOM 4731 C C . ILE C 1 25 ? -32.778 -91.587 53.874 1.00 82.26 25 ILE C C 1
ATOM 4732 O O . ILE C 1 25 ? -32.899 -92.800 54.028 1.00 80.66 25 ILE C O 1
ATOM 4737 N N . LEU C 1 26 ? -31.613 -90.988 53.524 1.00 79.27 26 LEU C N 1
ATOM 4738 C CA . LEU C 1 26 ? -30.351 -91.684 53.249 1.00 79.01 26 LEU C CA 1
ATOM 4739 C C . LEU C 1 26 ? -29.912 -92.516 54.445 1.00 82.39 26 LEU C C 1
ATOM 4740 O O . LEU C 1 26 ? -29.435 -93.635 54.261 1.00 81.73 26 LEU C O 1
ATOM 4745 N N . SER C 1 27 ? -30.108 -91.978 55.670 1.00 79.09 27 SER C N 1
ATOM 4746 C CA . SER C 1 27 ? -29.795 -92.631 56.944 1.00 78.73 27 SER C CA 1
ATOM 4747 C C . SER C 1 27 ? -30.747 -93.799 57.201 1.00 80.42 27 SER C C 1
ATOM 4748 O O . SER C 1 27 ? -30.292 -94.861 57.620 1.00 79.39 27 SER C O 1
ATOM 4751 N N . TYR C 1 28 ? -32.065 -93.599 56.952 1.00 76.12 28 TYR C N 1
ATOM 4752 C CA . TYR C 1 28 ? -33.096 -94.625 57.122 1.00 75.19 28 TYR C CA 1
ATOM 4753 C C . TYR C 1 28 ? -32.862 -95.767 56.140 1.00 78.00 28 TYR C C 1
ATOM 4754 O O . TYR C 1 28 ? -33.017 -96.928 56.514 1.00 77.13 28 TYR C O 1
ATOM 4763 N N . CYS C 1 29 ? -32.422 -95.435 54.913 1.00 74.55 29 CYS C N 1
ATOM 4764 C CA . CYS C 1 29 ? -32.104 -96.400 53.865 1.00 74.12 29 CYS C CA 1
ATOM 4765 C C . CYS C 1 29 ? -30.901 -97.251 54.243 1.00 78.69 29 CYS C C 1
ATOM 4766 O O . CYS C 1 29 ? -31.006 -98.472 54.225 1.00 77.96 29 CYS C O 1
ATOM 4769 N N . GLY C 1 30 ? -29.797 -96.604 54.614 1.00 76.73 30 GLY C N 1
ATOM 4770 C CA . GLY C 1 30 ? -28.562 -97.264 55.030 1.00 77.73 30 GLY C CA 1
ATOM 4771 C C . GLY C 1 30 ? -28.728 -98.182 56.227 1.00 83.23 30 GLY C C 1
ATOM 4772 O O . GLY C 1 30 ? -28.164 -99.280 56.249 1.00 82.54 30 GLY C O 1
ATOM 4773 N N . SER C 1 31 ? -29.521 -97.747 57.224 1.00 81.33 31 SER C N 1
ATOM 4774 C CA . SER C 1 31 ? -29.808 -98.529 58.427 1.00 81.60 31 SER C CA 1
ATOM 4775 C C . SER C 1 31 ? -30.732 -99.711 58.108 1.00 85.91 31 SER C C 1
ATOM 4776 O O . SER C 1 31 ? -30.663 -100.725 58.799 1.00 86.07 31 SER C O 1
ATOM 4779 N N . SER C 1 32 ? -31.578 -99.587 57.058 1.00 82.25 32 SER C N 1
ATOM 4780 C CA . SER C 1 32 ? -32.464 -100.657 56.591 1.00 81.81 32 SER C CA 1
ATOM 4781 C C . SER C 1 32 ? -31.629 -101.701 55.847 1.00 87.44 32 SER C C 1
ATOM 4782 O O . SER C 1 32 ? -31.886 -102.892 55.992 1.00 86.66 32 SER C O 1
ATOM 4785 N N . ILE C 1 33 ? -30.614 -101.247 55.072 1.00 86.19 33 ILE C N 1
ATOM 4786 C CA . ILE C 1 33 ? -29.668 -102.082 54.316 1.00 86.87 33 ILE C CA 1
ATOM 4787 C C . ILE C 1 33 ? -28.823 -102.912 55.304 1.00 93.60 33 ILE C C 1
ATOM 4788 O O . ILE C 1 33 ? -28.727 -104.131 55.145 1.00 93.79 33 ILE C O 1
ATOM 4793 N N . LEU C 1 34 ? -28.245 -102.247 56.329 1.00 91.52 34 LEU C N 1
ATOM 4794 C CA . LEU C 1 34 ? -27.431 -102.864 57.379 1.00 92.31 34 LEU C CA 1
ATOM 4795 C C . LEU C 1 34 ? -28.223 -103.940 58.136 1.00 96.67 34 LEU C C 1
ATOM 4796 O O . LEU C 1 34 ? -27.679 -105.005 58.419 1.00 96.14 34 LEU C O 1
ATOM 4801 N N . MET C 1 35 ? -29.509 -103.664 58.431 1.00 93.94 35 MET C N 1
ATOM 4802 C CA . MET C 1 35 ? -30.407 -104.578 59.137 1.00 93.89 35 MET C CA 1
ATOM 4803 C C . MET C 1 35 ? -30.741 -105.800 58.291 1.00 96.38 35 MET C C 1
ATOM 4804 O O . MET C 1 35 ? -30.879 -106.889 58.845 1.00 96.17 35 MET C O 1
ATOM 4809 N N . THR C 1 36 ? -30.864 -105.625 56.959 1.00 91.63 36 THR C N 1
ATOM 4810 C CA . THR C 1 36 ? -31.172 -106.711 56.027 1.00 90.74 36 THR C CA 1
ATOM 4811 C C . THR C 1 36 ? -29.970 -107.644 55.849 1.00 94.22 36 THR C C 1
ATOM 4812 O O . THR C 1 36 ? -30.150 -108.860 55.910 1.00 94.23 36 THR C O 1
ATOM 4816 N N . VAL C 1 37 ? -28.754 -107.086 55.661 1.00 90.14 37 VAL C N 1
ATOM 4817 C CA . VAL C 1 37 ? -27.527 -107.882 55.491 1.00 90.09 37 VAL C CA 1
ATOM 4818 C C . VAL C 1 37 ? -27.137 -108.610 56.787 1.00 93.52 37 VAL C C 1
ATOM 4819 O O . VAL C 1 37 ? -26.611 -109.714 56.711 1.00 93.05 37 VAL C O 1
ATOM 4823 N N . THR C 1 38 ? -27.422 -108.011 57.962 1.00 90.05 38 THR C N 1
ATOM 4824 C CA . THR C 1 38 ? -27.134 -108.634 59.254 1.00 90.16 38 THR C CA 1
ATOM 4825 C C . THR C 1 38 ? -28.060 -109.836 59.456 1.00 93.67 38 THR C C 1
ATOM 4826 O O . THR C 1 38 ? -27.580 -110.912 59.798 1.00 93.88 38 THR C O 1
ATOM 4830 N N . ASN C 1 39 ? -29.365 -109.669 59.182 1.00 89.33 39 ASN C N 1
ATOM 4831 C CA . ASN C 1 39 ? -30.367 -110.722 59.331 1.00 88.86 39 ASN C CA 1
ATOM 4832 C C . ASN C 1 39 ? -30.194 -111.907 58.380 1.00 93.29 39 ASN C C 1
ATOM 4833 O O . ASN C 1 39 ? -30.656 -112.994 58.718 1.00 92.82 39 ASN C O 1
ATOM 4838 N N . LYS C 1 40 ? -29.541 -111.719 57.211 1.00 90.73 40 LYS C N 1
ATOM 4839 C CA . LYS C 1 40 ? -29.358 -112.817 56.257 1.00 91.50 40 LYS C CA 1
ATOM 4840 C C . LYS C 1 40 ? -27.903 -113.317 56.133 1.00 98.09 40 LYS C C 1
ATOM 4841 O O . LYS C 1 40 ? -27.698 -114.398 55.577 1.00 98.84 40 LYS C O 1
ATOM 4847 N N . PHE C 1 41 ? -26.906 -112.563 56.646 1.00 95.67 41 PHE C N 1
ATOM 4848 C CA . PHE C 1 41 ? -25.500 -112.988 56.585 1.00 96.79 41 PHE C CA 1
ATOM 4849 C C . PHE C 1 41 ? -24.881 -113.231 57.964 1.00 102.81 41 PHE C C 1
ATOM 4850 O O . PHE C 1 41 ? -24.271 -114.280 58.172 1.00 103.00 41 PHE C O 1
ATOM 4858 N N . VAL C 1 42 ? -25.038 -112.269 58.899 1.00 100.51 42 VAL C N 1
ATOM 4859 C CA . VAL C 1 42 ? -24.472 -112.344 60.252 1.00 101.45 42 VAL C CA 1
ATOM 4860 C C . VAL C 1 42 ? -25.300 -113.264 61.164 1.00 106.86 42 VAL C C 1
ATOM 4861 O O . VAL C 1 42 ? -24.799 -114.297 61.613 1.00 106.56 42 VAL C O 1
ATOM 4865 N N . VAL C 1 43 ? -26.555 -112.872 61.440 1.00 104.90 43 VAL C N 1
ATOM 4866 C CA . VAL C 1 43 ? -27.485 -113.600 62.306 1.00 105.71 43 VAL C CA 1
ATOM 4867 C C . VAL C 1 43 ? -28.587 -114.292 61.488 1.00 112.08 43 VAL C C 1
ATOM 4868 O O . VAL C 1 43 ? -29.777 -114.207 61.813 1.00 110.92 43 VAL C O 1
ATOM 4872 N N . ASN C 1 44 ? -28.162 -115.027 60.443 1.00 111.78 44 ASN C N 1
ATOM 4873 C CA . ASN C 1 44 ? -29.055 -115.784 59.564 1.00 112.62 44 ASN C CA 1
ATOM 4874 C C . ASN C 1 44 ? -29.725 -116.957 60.298 1.00 119.34 44 ASN C C 1
ATOM 4875 O O . ASN C 1 44 ? -29.425 -117.198 61.476 1.00 119.56 44 ASN C O 1
ATOM 4880 N N . LEU C 1 45 ? -30.667 -117.650 59.610 1.00 116.87 45 LEU C N 1
ATOM 4881 C CA . LEU C 1 45 ? -31.450 -118.782 60.130 1.00 117.02 45 LEU C CA 1
ATOM 4882 C C . LEU C 1 45 ? -32.187 -118.361 61.421 1.00 120.10 45 LEU C C 1
ATOM 4883 O O . LEU C 1 45 ? -32.145 -119.037 62.457 1.00 119.60 45 LEU C O 1
ATOM 4888 N N . LYS C 1 46 ? -32.833 -117.187 61.325 1.00 116.16 46 LYS C N 1
ATOM 4889 C CA . LYS C 1 46 ? -33.608 -116.540 62.372 1.00 115.41 46 LYS C CA 1
ATOM 4890 C C . LYS C 1 46 ? -35.126 -116.806 62.163 1.00 119.86 46 LYS C C 1
ATOM 4891 O O . LYS C 1 46 ? -35.954 -115.891 62.225 1.00 118.55 46 LYS C O 1
ATOM 4897 N N . ASP C 1 47 ? -35.472 -118.091 61.919 1.00 117.99 47 ASP C N 1
ATOM 4898 C CA . ASP C 1 47 ? -36.842 -118.599 61.753 1.00 118.03 47 ASP C CA 1
ATOM 4899 C C . ASP C 1 47 ? -37.345 -118.915 63.183 1.00 121.15 47 ASP C C 1
ATOM 4900 O O . ASP C 1 47 ? -37.666 -120.060 63.533 1.00 121.20 47 ASP C O 1
ATOM 4905 N N . PHE C 1 48 ? -37.354 -117.856 64.011 1.00 116.27 48 PHE C N 1
ATOM 4906 C CA . PHE C 1 48 ? -37.677 -117.826 65.431 1.00 115.33 48 PHE C CA 1
ATOM 4907 C C . PHE C 1 48 ? -39.096 -118.228 65.781 1.00 116.17 48 PHE C C 1
ATOM 4908 O O . PHE C 1 48 ? -40.042 -117.895 65.062 1.00 115.65 48 PHE C O 1
ATOM 4916 N N . ASN C 1 49 ? -39.228 -118.921 66.923 1.00 110.22 49 ASN C N 1
ATOM 4917 C CA . ASN C 1 49 ? -40.492 -119.398 67.476 1.00 108.56 49 ASN C CA 1
ATOM 4918 C C . ASN C 1 49 ? -41.080 -118.353 68.434 1.00 107.71 49 ASN C C 1
ATOM 4919 O O . ASN C 1 49 ? -42.293 -118.341 68.649 1.00 107.20 49 ASN C O 1
ATOM 4924 N N . MET C 1 50 ? -40.217 -117.476 68.999 1.00 100.74 50 MET C N 1
ATOM 4925 C CA . MET C 1 50 ? -40.599 -116.415 69.941 1.00 98.55 50 MET C CA 1
ATOM 4926 C C . MET C 1 50 ? -40.152 -115.035 69.441 1.00 100.90 50 MET C C 1
ATOM 4927 O O . MET C 1 50 ? -39.196 -114.456 69.961 1.00 100.15 50 MET C O 1
ATOM 4932 N N . ASN C 1 51 ? -40.874 -114.513 68.434 1.00 97.02 51 ASN C N 1
ATOM 4933 C CA . ASN C 1 51 ? -40.613 -113.235 67.762 1.00 96.47 51 ASN C CA 1
ATOM 4934 C C . ASN C 1 51 ? -40.744 -111.996 68.659 1.00 98.69 51 ASN C C 1
ATOM 4935 O O . ASN C 1 51 ? -39.936 -111.079 68.509 1.00 98.99 51 ASN C O 1
ATOM 4940 N N . PHE C 1 52 ? -41.748 -111.951 69.569 1.00 93.15 52 PHE C N 1
ATOM 4941 C CA . PHE C 1 52 ? -41.950 -110.813 70.481 1.00 92.24 52 PHE C CA 1
ATOM 4942 C C . PHE C 1 52 ? -40.842 -110.714 71.536 1.00 95.53 52 PHE C C 1
ATOM 4943 O O . PHE C 1 52 ? -40.517 -109.612 71.976 1.00 94.88 52 PHE C O 1
ATOM 4951 N N . VAL C 1 53 ? -40.264 -111.868 71.928 1.00 92.26 53 VAL C N 1
ATOM 4952 C CA . VAL C 1 53 ? -39.154 -111.993 72.884 1.00 92.35 53 VAL C CA 1
ATOM 4953 C C . VAL C 1 53 ? -37.885 -111.449 72.201 1.00 96.29 53 VAL C C 1
ATOM 4954 O O . VAL C 1 53 ? -37.085 -110.760 72.837 1.00 95.76 53 VAL C O 1
ATOM 4958 N N . MET C 1 54 ? -37.744 -111.729 70.891 1.00 93.18 54 MET C N 1
ATOM 4959 C CA . MET C 1 54 ? -36.648 -111.270 70.040 1.00 93.43 54 MET C CA 1
ATOM 4960 C C . MET C 1 54 ? -36.689 -109.749 69.912 1.00 96.74 54 MET C C 1
ATOM 4961 O O . MET C 1 54 ? -35.638 -109.108 69.974 1.00 96.71 54 MET C O 1
ATOM 4966 N N . LEU C 1 55 ? -37.904 -109.175 69.760 1.00 92.23 55 LEU C N 1
ATOM 4967 C CA . LEU C 1 55 ? -38.132 -107.728 69.656 1.00 91.52 55 LEU C CA 1
ATOM 4968 C C . LEU C 1 55 ? -37.966 -107.048 71.018 1.00 96.03 55 LEU C C 1
ATOM 4969 O O . LEU C 1 55 ? -37.609 -105.870 71.067 1.00 95.92 55 LEU C O 1
ATOM 4974 N N . PHE C 1 56 ? -38.225 -107.789 72.115 1.00 92.87 56 PHE C N 1
ATOM 4975 C CA . PHE C 1 56 ? -38.078 -107.303 73.487 1.00 93.24 56 PHE C CA 1
ATOM 4976 C C . PHE C 1 56 ? -36.595 -107.118 73.830 1.00 97.66 56 PHE C C 1
ATOM 4977 O O . PHE C 1 56 ? -36.246 -106.180 74.550 1.00 98.16 56 PHE C O 1
ATOM 4985 N N . VAL C 1 57 ? -35.734 -108.014 73.307 1.00 93.50 57 VAL C N 1
ATOM 4986 C CA . VAL C 1 57 ? -34.281 -107.959 73.482 1.00 93.69 57 VAL C CA 1
ATOM 4987 C C . VAL C 1 57 ? -33.731 -106.832 72.583 1.00 96.91 57 VAL C C 1
ATOM 4988 O O . VAL C 1 57 ? -32.828 -106.106 73.002 1.00 97.24 57 VAL C O 1
ATOM 4992 N N . GLN C 1 58 ? -34.318 -106.665 71.370 1.00 92.03 58 GLN C N 1
ATOM 4993 C CA . GLN C 1 58 ? -33.963 -105.615 70.408 1.00 91.34 58 GLN C CA 1
ATOM 4994 C C . GLN C 1 58 ? -34.255 -104.234 71.000 1.00 94.09 58 GLN C C 1
ATOM 4995 O O . GLN C 1 58 ? -33.436 -103.326 70.856 1.00 93.92 58 GLN C O 1
ATOM 5001 N N . SER C 1 59 ? -35.402 -104.098 71.701 1.00 89.54 59 SER C N 1
ATOM 5002 C CA . SER C 1 59 ? -35.812 -102.865 72.372 1.00 89.48 59 SER C CA 1
ATOM 5003 C C . SER C 1 59 ? -35.030 -102.630 73.678 1.00 94.14 59 SER C C 1
ATOM 5004 O O . SER C 1 59 ? -34.930 -101.486 74.127 1.00 94.55 59 SER C O 1
ATOM 5007 N N . LEU C 1 60 ? -34.466 -103.706 74.276 1.00 89.89 60 LEU C N 1
ATOM 5008 C CA . LEU C 1 60 ? -33.639 -103.621 75.482 1.00 89.93 60 LEU C CA 1
ATOM 5009 C C . LEU C 1 60 ? -32.274 -103.054 75.107 1.00 94.59 60 LEU C C 1
ATOM 5010 O O . LEU C 1 60 ? -31.770 -102.178 75.808 1.00 95.22 60 LEU C O 1
ATOM 5015 N N . VAL C 1 61 ? -31.689 -103.550 73.987 1.00 90.80 61 VAL C N 1
ATOM 5016 C CA . VAL C 1 61 ? -30.396 -103.121 73.438 1.00 91.22 61 VAL C CA 1
ATOM 5017 C C . VAL C 1 61 ? -30.459 -101.619 73.108 1.00 95.93 61 VAL C C 1
ATOM 5018 O O . VAL C 1 61 ? -29.555 -100.878 73.497 1.00 96.51 61 VAL C O 1
ATOM 5022 N N . CYS C 1 62 ? -31.556 -101.179 72.443 1.00 91.99 62 CYS C N 1
ATOM 5023 C CA . CYS C 1 62 ? -31.816 -99.785 72.063 1.00 92.08 62 CYS C CA 1
ATOM 5024 C C . CYS C 1 62 ? -31.916 -98.852 73.270 1.00 96.30 62 CYS C C 1
ATOM 5025 O O . CYS C 1 62 ? -31.414 -97.733 73.207 1.00 96.63 62 CYS C O 1
ATOM 5028 N N . THR C 1 63 ? -32.541 -99.329 74.368 1.00 92.22 63 THR C N 1
ATOM 5029 C CA . THR C 1 63 ? -32.697 -98.612 75.636 1.00 92.58 63 THR C CA 1
ATOM 5030 C C . THR C 1 63 ? -31.340 -98.507 76.356 1.00 96.95 63 THR C C 1
ATOM 5031 O O . THR C 1 63 ? -30.978 -97.414 76.798 1.00 97.28 63 THR C O 1
ATOM 5035 N N . ILE C 1 64 ? -30.596 -99.640 76.457 1.00 93.25 64 ILE C N 1
ATOM 5036 C CA . ILE C 1 64 ? -29.275 -99.737 77.094 1.00 94.09 64 ILE C CA 1
ATOM 5037 C C . ILE C 1 64 ? -28.269 -98.799 76.400 1.00 98.63 64 ILE C C 1
ATOM 5038 O O . ILE C 1 64 ? -27.532 -98.093 77.090 1.00 99.57 64 ILE C O 1
ATOM 5043 N N . THR C 1 65 ? -28.290 -98.752 75.051 1.00 94.28 65 THR C N 1
ATOM 5044 C CA . THR C 1 65 ? -27.430 -97.883 74.243 1.00 94.69 65 THR C CA 1
ATOM 5045 C C . THR C 1 65 ? -27.736 -96.417 74.564 1.00 100.06 65 THR C C 1
ATOM 5046 O O . THR C 1 65 ? -26.811 -95.642 74.802 1.00 101.11 65 THR C O 1
ATOM 5050 N N . LEU C 1 66 ? -29.037 -96.062 74.618 1.00 96.25 66 LEU C N 1
ATOM 5051 C CA . LEU C 1 66 ? -29.521 -94.716 74.919 1.00 97.10 66 LEU C CA 1
ATOM 5052 C C . LEU C 1 66 ? -29.092 -94.197 76.298 1.00 102.31 66 LEU C C 1
ATOM 5053 O O . LEU C 1 66 ? -28.728 -93.025 76.404 1.00 102.77 66 LEU C O 1
ATOM 5058 N N . ILE C 1 67 ? -29.122 -95.065 77.341 1.00 98.74 67 ILE C N 1
ATOM 5059 C CA . ILE C 1 67 ? -28.737 -94.715 78.719 1.00 99.71 67 ILE C CA 1
ATOM 5060 C C . ILE C 1 67 ? -27.212 -94.517 78.829 1.00 104.94 67 ILE C C 1
ATOM 5061 O O . ILE C 1 67 ? -26.769 -93.553 79.467 1.00 106.17 67 ILE C O 1
ATOM 5066 N N . ILE C 1 68 ? -26.424 -95.413 78.191 1.00 100.66 68 ILE C N 1
ATOM 5067 C CA . ILE C 1 68 ? -24.956 -95.355 78.157 1.00 101.52 68 ILE C CA 1
ATOM 5068 C C . ILE C 1 68 ? -24.500 -94.081 77.419 1.00 106.73 68 ILE C C 1
ATOM 5069 O O . ILE C 1 68 ? -23.625 -93.369 77.913 1.00 107.90 68 ILE C O 1
ATOM 5074 N N . LEU C 1 69 ? -25.124 -93.783 76.263 1.00 102.31 69 LEU C N 1
ATOM 5075 C CA . LEU C 1 69 ? -24.809 -92.602 75.461 1.00 102.58 69 LEU C CA 1
ATOM 5076 C C . LEU C 1 69 ? -25.246 -91.279 76.114 1.00 106.95 69 LEU C C 1
ATOM 5077 O O . LEU C 1 69 ? -24.622 -90.254 75.838 1.00 107.42 69 LEU C O 1
ATOM 5082 N N . ARG C 1 70 ? -26.289 -91.298 76.985 1.00 103.19 70 ARG C N 1
ATOM 5083 C CA . ARG C 1 70 ? -26.767 -90.098 77.688 1.00 104.28 70 ARG C CA 1
ATOM 5084 C C . ARG C 1 70 ? -25.758 -89.684 78.747 1.00 110.53 70 ARG C C 1
ATOM 5085 O O . ARG C 1 70 ? -25.426 -88.501 78.843 1.00 112.06 70 ARG C O 1
ATOM 5093 N N . ILE C 1 71 ? -25.250 -90.666 79.521 1.00 106.88 71 ILE C N 1
ATOM 5094 C CA . ILE C 1 71 ? -24.262 -90.438 80.581 1.00 108.27 71 ILE C CA 1
ATOM 5095 C C . ILE C 1 71 ? -22.843 -90.192 79.991 1.00 112.61 71 ILE C C 1
ATOM 5096 O O . ILE C 1 71 ? -21.891 -89.992 80.746 1.00 113.60 71 ILE C O 1
ATOM 5101 N N . LEU C 1 72 ? -22.727 -90.181 78.640 1.00 108.30 72 LEU C N 1
ATOM 5102 C CA . LEU C 1 72 ? -21.492 -89.940 77.886 1.00 108.69 72 LEU C CA 1
ATOM 5103 C C . LEU C 1 72 ? -21.745 -88.903 76.757 1.00 112.64 72 LEU C C 1
ATOM 5104 O O . LEU C 1 72 ? -21.830 -89.254 75.573 1.00 111.31 72 LEU C O 1
ATOM 5109 N N . GLY C 1 73 ? -21.919 -87.646 77.159 1.00 110.19 73 GLY C N 1
ATOM 5110 C CA . GLY C 1 73 ? -22.171 -86.533 76.250 1.00 142.73 73 GLY C CA 1
ATOM 5111 C C . GLY C 1 73 ? -21.938 -85.176 76.882 1.00 182.97 73 GLY C C 1
ATOM 5112 O O . GLY C 1 73 ? -20.854 -84.898 77.398 1.00 148.27 73 GLY C O 1
ATOM 5113 N N . PHE C 1 77 ? -29.396 -84.990 75.482 1.00 100.69 77 PHE C N 1
ATOM 5114 C CA . PHE C 1 77 ? -29.735 -86.130 74.633 1.00 98.52 77 PHE C CA 1
ATOM 5115 C C . PHE C 1 77 ? -31.260 -86.394 74.607 1.00 102.56 77 PHE C C 1
ATOM 5116 O O . PHE C 1 77 ? -31.952 -85.915 73.704 1.00 101.51 77 PHE C O 1
ATOM 5124 N N . ARG C 1 78 ? -31.771 -87.131 75.613 1.00 99.89 78 ARG C N 1
ATOM 5125 C CA . ARG C 1 78 ? -33.174 -87.538 75.766 1.00 99.07 78 ARG C CA 1
ATOM 5126 C C . ARG C 1 78 ? -33.798 -87.036 77.099 1.00 106.27 78 ARG C C 1
ATOM 5127 O O . ARG C 1 78 ? -33.126 -86.323 77.853 1.00 107.63 78 ARG C O 1
ATOM 5135 N N . SER C 1 79 ? -35.087 -87.378 77.365 1.00 103.43 79 SER C N 1
ATOM 5136 C CA . SER C 1 79 ? -35.813 -86.992 78.587 1.00 104.80 79 SER C CA 1
ATOM 5137 C C . SER C 1 79 ? -36.792 -88.077 79.070 1.00 109.71 79 SER C C 1
ATOM 5138 O O . SER C 1 79 ? -37.390 -88.778 78.248 1.00 107.85 79 SER C O 1
ATOM 5141 N N . LEU C 1 80 ? -36.941 -88.214 80.407 1.00 108.43 80 LEU C N 1
ATOM 5142 C CA . LEU C 1 80 ? -37.833 -89.175 81.074 1.00 108.17 80 LEU C CA 1
ATOM 5143 C C . LEU C 1 80 ? -39.036 -88.420 81.678 1.00 113.23 80 LEU C C 1
ATOM 5144 O O . LEU C 1 80 ? -38.832 -87.388 82.328 1.00 114.74 80 LEU C O 1
ATOM 5149 N N . ASN C 1 81 ? -40.283 -88.922 81.464 1.00 108.38 81 ASN C N 1
ATOM 5150 C CA . ASN C 1 81 ? -41.505 -88.264 81.969 1.00 108.75 81 ASN C CA 1
ATOM 5151 C C . ASN C 1 81 ? -42.651 -89.230 82.325 1.00 110.46 81 ASN C C 1
ATOM 5152 O O . ASN C 1 81 ? -42.470 -90.447 82.263 1.00 108.70 81 ASN C O 1
ATOM 5157 N N . LYS C 1 82 ? -43.825 -88.672 82.717 1.00 107.10 82 LYS C N 1
ATOM 5158 C CA . LYS C 1 82 ? -45.043 -89.402 83.089 1.00 106.23 82 LYS C CA 1
ATOM 5159 C C . LYS C 1 82 ? -46.319 -88.835 82.427 1.00 109.97 82 LYS C C 1
ATOM 5160 O O . LYS C 1 82 ? -47.329 -89.539 82.348 1.00 108.62 82 LYS C O 1
ATOM 5166 N N . THR C 1 83 ? -46.269 -87.575 81.951 1.00 107.56 83 THR C N 1
ATOM 5167 C CA . THR C 1 83 ? -47.358 -86.929 81.207 1.00 107.37 83 THR C CA 1
ATOM 5168 C C . THR C 1 83 ? -47.221 -87.416 79.758 1.00 108.71 83 THR C C 1
ATOM 5169 O O . THR C 1 83 ? -48.203 -87.864 79.166 1.00 107.37 83 THR C O 1
ATOM 5173 N N . ASP C 1 84 ? -45.981 -87.351 79.215 1.00 104.20 84 ASP C N 1
ATOM 5174 C CA . ASP C 1 84 ? -45.598 -87.788 77.870 1.00 102.03 84 ASP C CA 1
ATOM 5175 C C . ASP C 1 84 ? -45.725 -89.304 77.736 1.00 103.01 84 ASP C C 1
ATOM 5176 O O . ASP C 1 84 ? -46.021 -89.785 76.647 1.00 101.42 84 ASP C O 1
ATOM 5181 N N . ALA C 1 85 ? -45.502 -90.047 78.840 1.00 98.83 85 ALA C N 1
ATOM 5182 C CA . ALA C 1 85 ? -45.589 -91.508 78.900 1.00 97.11 85 ALA C CA 1
ATOM 5183 C C . ALA C 1 85 ? -47.015 -92.031 78.673 1.00 100.67 85 ALA C C 1
ATOM 5184 O O . ALA C 1 85 ? -47.195 -92.989 77.920 1.00 98.88 85 ALA C O 1
ATOM 5186 N N . LYS C 1 86 ? -48.028 -91.401 79.299 1.00 98.80 86 LYS C N 1
ATOM 5187 C CA . LYS C 1 86 ? -49.420 -91.825 79.128 1.00 98.52 86 LYS C CA 1
ATOM 5188 C C . LYS C 1 86 ? -49.998 -91.409 77.762 1.00 102.06 86 LYS C C 1
ATOM 5189 O O . LYS C 1 86 ? -50.977 -92.007 77.303 1.00 101.43 86 LYS C O 1
ATOM 5195 N N . ASN C 1 87 ? -49.363 -90.423 77.099 1.00 98.51 87 ASN C N 1
ATOM 5196 C CA . ASN C 1 87 ? -49.738 -89.953 75.766 1.00 97.69 87 ASN C CA 1
ATOM 5197 C C . ASN C 1 87 ? -48.998 -90.735 74.683 1.00 99.38 87 ASN C C 1
ATOM 5198 O O . ASN C 1 87 ? -49.497 -90.834 73.562 1.00 98.00 87 ASN C O 1
ATOM 5203 N N . TRP C 1 88 ? -47.804 -91.267 75.009 1.00 95.47 88 TRP C N 1
ATOM 5204 C CA . TRP C 1 88 ? -47.022 -92.067 74.073 1.00 94.07 88 TRP C CA 1
ATOM 5205 C C . TRP C 1 88 ? -47.454 -93.522 74.101 1.00 98.02 88 TRP C C 1
ATOM 5206 O O . TRP C 1 88 ? -47.259 -94.218 73.106 1.00 96.70 88 TRP C O 1
ATOM 5217 N N . PHE C 1 89 ? -48.062 -93.981 75.220 1.00 95.80 89 PHE C N 1
ATOM 5218 C CA . PHE C 1 89 ? -48.519 -95.365 75.388 1.00 95.14 89 PHE C CA 1
ATOM 5219 C C . PHE C 1 89 ? -49.391 -95.876 74.215 1.00 97.24 89 PHE C C 1
ATOM 5220 O O . PHE C 1 89 ? -49.092 -96.975 73.740 1.00 96.18 89 PHE C O 1
ATOM 5228 N N . PRO C 1 90 ? -50.379 -95.113 73.657 1.00 92.87 90 PRO C N 1
ATOM 5229 C CA . PRO C 1 90 ? -51.125 -95.629 72.492 1.00 91.45 90 PRO C CA 1
ATOM 5230 C C . PRO C 1 90 ? -50.244 -95.860 71.261 1.00 93.49 90 PRO C C 1
ATOM 5231 O O . PRO C 1 90 ? -50.477 -96.835 70.559 1.00 92.77 90 PRO C O 1
ATOM 5235 N N . ILE C 1 91 ? -49.217 -94.999 71.027 1.00 88.84 91 ILE C N 1
ATOM 5236 C CA . ILE C 1 91 ? -48.251 -95.104 69.912 1.00 87.26 91 ILE C CA 1
ATOM 5237 C C . ILE C 1 91 ? -47.453 -96.410 70.013 1.00 89.02 91 ILE C C 1
ATOM 5238 O O . ILE C 1 91 ? -47.294 -97.106 69.008 1.00 87.79 91 ILE C O 1
ATOM 5243 N N . SER C 1 92 ? -46.963 -96.729 71.229 1.00 85.01 92 SER C N 1
ATOM 5244 C CA . SER C 1 92 ? -46.220 -97.953 71.533 1.00 83.85 92 SER C CA 1
ATOM 5245 C C . SER C 1 92 ? -47.123 -99.182 71.431 1.00 85.62 92 SER C C 1
ATOM 5246 O O . SER C 1 92 ? -46.669 -100.223 70.957 1.00 84.25 92 SER C O 1
ATOM 5249 N N . PHE C 1 93 ? -48.402 -99.055 71.847 1.00 81.54 93 PHE C N 1
ATOM 5250 C CA . PHE C 1 93 ? -49.381 -100.135 71.742 1.00 80.56 93 PHE C CA 1
ATOM 5251 C C . PHE C 1 93 ? -49.703 -100.409 70.274 1.00 84.57 93 PHE C C 1
ATOM 5252 O O . PHE C 1 93 ? -49.754 -101.573 69.876 1.00 83.81 93 PHE C O 1
ATOM 5260 N N . LEU C 1 94 ? -49.901 -99.335 69.473 1.00 81.61 94 LEU C N 1
ATOM 5261 C CA . LEU C 1 94 ? -50.169 -99.393 68.035 1.00 80.94 94 LEU C CA 1
ATOM 5262 C C . LEU C 1 94 ? -49.020 -100.092 67.314 1.00 84.24 94 LEU C C 1
ATOM 5263 O O . LEU C 1 94 ? -49.276 -100.894 66.426 1.00 83.88 94 LEU C O 1
ATOM 5268 N N . LEU C 1 95 ? -47.766 -99.831 67.741 1.00 80.34 95 LEU C N 1
ATOM 5269 C CA . LEU C 1 95 ? -46.538 -100.417 67.192 1.00 79.29 95 LEU C CA 1
ATOM 5270 C C . LEU C 1 95 ? -46.531 -101.939 67.348 1.00 81.56 95 LEU C C 1
ATOM 5271 O O . LEU C 1 95 ? -46.322 -102.643 66.363 1.00 80.50 95 LEU C O 1
ATOM 5276 N N . VAL C 1 96 ? -46.736 -102.438 68.585 1.00 77.73 96 VAL C N 1
ATOM 5277 C CA . VAL C 1 96 ? -46.738 -103.869 68.916 1.00 76.76 96 VAL C CA 1
ATOM 5278 C C . VAL C 1 96 ? -47.920 -104.578 68.225 1.00 80.59 96 VAL C C 1
ATOM 5279 O O . VAL C 1 96 ? -47.757 -105.694 67.720 1.00 80.11 96 VAL C O 1
ATOM 5283 N N . LEU C 1 97 ? -49.086 -103.907 68.163 1.00 77.01 97 LEU C N 1
ATOM 5284 C CA . LEU C 1 97 ? -50.277 -104.436 67.506 1.00 76.80 97 LEU C CA 1
ATOM 5285 C C . LEU C 1 97 ? -50.066 -104.490 65.986 1.00 82.05 97 LEU C C 1
ATOM 5286 O O . LEU C 1 97 ? -50.520 -105.442 65.344 1.00 82.36 97 LEU C O 1
ATOM 5291 N N . MET C 1 98 ? -49.339 -103.492 65.428 1.00 78.39 98 MET C N 1
ATOM 5292 C CA . MET C 1 98 ? -48.988 -103.384 64.008 1.00 77.71 98 MET C CA 1
ATOM 5293 C C . MET C 1 98 ? -48.169 -104.606 63.598 1.00 79.03 98 MET C C 1
ATOM 5294 O O . MET C 1 98 ? -48.441 -105.191 62.553 1.00 78.11 98 MET C O 1
ATOM 5299 N N . ILE C 1 99 ? -47.194 -105.004 64.447 1.00 74.64 99 ILE C N 1
ATOM 5300 C CA . ILE C 1 99 ? -46.330 -106.175 64.249 1.00 73.87 99 ILE C CA 1
ATOM 5301 C C . ILE C 1 99 ? -47.173 -107.452 64.347 1.00 77.48 99 ILE C C 1
ATOM 5302 O O . ILE C 1 99 ? -47.025 -108.341 63.501 1.00 76.91 99 ILE C O 1
ATOM 5307 N N . TYR C 1 100 ? -48.065 -107.527 65.369 1.00 73.84 100 TYR C N 1
ATOM 5308 C CA . TYR C 1 100 ? -48.936 -108.684 65.584 1.00 73.35 100 TYR C CA 1
ATOM 5309 C C . TYR C 1 100 ? -49.879 -108.954 64.407 1.00 76.05 100 TYR C C 1
ATOM 5310 O O . TYR C 1 100 ? -49.998 -110.104 63.984 1.00 75.40 100 TYR C O 1
ATOM 5319 N N . THR C 1 101 ? -50.539 -107.909 63.886 1.00 72.03 101 THR C N 1
ATOM 5320 C CA . THR C 1 101 ? -51.453 -108.033 62.750 1.00 71.75 101 THR C CA 1
ATOM 5321 C C . THR C 1 101 ? -50.704 -108.415 61.462 1.00 75.64 101 THR C C 1
ATOM 5322 O O . THR C 1 101 ? -51.196 -109.256 60.710 1.00 74.87 101 THR C O 1
ATOM 5326 N N . SER C 1 102 ? -49.500 -107.833 61.246 1.00 72.52 102 SER C N 1
ATOM 5327 C CA . SER C 1 102 ? -48.628 -108.089 60.092 1.00 72.42 102 SER C CA 1
ATOM 5328 C C . SER C 1 102 ? -48.154 -109.537 60.048 1.00 76.41 102 SER C C 1
ATOM 5329 O O . SER C 1 102 ? -48.204 -110.153 58.982 1.00 75.80 102 SER C O 1
ATOM 5332 N N . SER C 1 103 ? -47.672 -110.065 61.199 1.00 73.47 103 SER C N 1
ATOM 5333 C CA . SER C 1 103 ? -47.210 -111.452 61.328 1.00 73.56 103 SER C CA 1
ATOM 5334 C C . SER C 1 103 ? -48.372 -112.435 61.096 1.00 77.61 103 SER C C 1
ATOM 5335 O O . SER C 1 103 ? -48.192 -113.430 60.386 1.00 77.14 103 SER C O 1
ATOM 5338 N N . LYS C 1 104 ? -49.569 -112.119 61.652 1.00 74.17 104 LYS C N 1
ATOM 5339 C CA . LYS C 1 104 ? -50.788 -112.917 61.494 1.00 74.14 104 LYS C CA 1
ATOM 5340 C C . LYS C 1 104 ? -51.336 -112.860 60.065 1.00 77.98 104 LYS C C 1
ATOM 5341 O O . LYS C 1 104 ? -51.926 -113.840 59.610 1.00 78.13 104 LYS C O 1
ATOM 5347 N N . ALA C 1 105 ? -51.132 -111.726 59.355 1.00 73.97 105 ALA C N 1
ATOM 5348 C CA . ALA C 1 105 ? -51.547 -111.558 57.957 1.00 73.80 105 ALA C CA 1
ATOM 5349 C C . ALA C 1 105 ? -50.634 -112.399 57.078 1.00 77.18 105 ALA C C 1
ATOM 5350 O O . ALA C 1 105 ? -51.128 -113.157 56.249 1.00 76.20 105 ALA C O 1
ATOM 5352 N N . LEU C 1 106 ? -49.306 -112.308 57.312 1.00 74.54 106 LEU C N 1
ATOM 5353 C CA . LEU C 1 106 ? -48.264 -113.055 56.596 1.00 74.82 106 LEU C CA 1
ATOM 5354 C C . LEU C 1 106 ? -48.313 -114.577 56.832 1.00 80.30 106 LEU C C 1
ATOM 5355 O O . LEU C 1 106 ? -47.747 -115.331 56.034 1.00 80.85 106 LEU C O 1
ATOM 5360 N N . GLN C 1 107 ? -48.999 -115.024 57.905 1.00 76.53 107 GLN C N 1
ATOM 5361 C CA . GLN C 1 107 ? -49.177 -116.442 58.217 1.00 76.59 107 GLN C CA 1
ATOM 5362 C C . GLN C 1 107 ? -50.062 -117.108 57.163 1.00 80.11 107 GLN C C 1
ATOM 5363 O O . GLN C 1 107 ? -49.781 -118.237 56.758 1.00 80.05 107 GLN C O 1
ATOM 5369 N N . TYR C 1 108 ? -51.106 -116.388 56.695 1.00 76.41 108 TYR C N 1
ATOM 5370 C CA . TYR C 1 108 ? -52.067 -116.863 55.694 1.00 76.72 108 TYR C CA 1
ATOM 5371 C C . TYR C 1 108 ? -51.838 -116.278 54.290 1.00 79.11 108 TYR C C 1
ATOM 5372 O O . TYR C 1 108 ? -52.137 -116.950 53.301 1.00 79.53 108 TYR C O 1
ATOM 5381 N N . LEU C 1 109 ? -51.344 -115.032 54.198 1.00 73.55 109 LEU C N 1
ATOM 5382 C CA . LEU C 1 109 ? -51.121 -114.364 52.912 1.00 72.94 109 LEU C CA 1
ATOM 5383 C C . LEU C 1 109 ? -49.692 -114.494 52.370 1.00 75.67 109 LEU C C 1
ATOM 5384 O O . LEU C 1 109 ? -48.729 -114.571 53.139 1.00 75.42 109 LEU C O 1
ATOM 5389 N N . ALA C 1 110 ? -49.564 -114.524 51.036 1.00 70.89 110 ALA C N 1
ATOM 5390 C CA . ALA C 1 110 ? -48.273 -114.608 50.356 1.00 69.85 110 ALA C CA 1
ATOM 5391 C C . ALA C 1 110 ? -47.548 -113.256 50.398 1.00 71.65 110 ALA C C 1
ATOM 5392 O O . ALA C 1 110 ? -48.202 -112.212 50.436 1.00 71.56 110 ALA C O 1
ATOM 5394 N N . VAL C 1 111 ? -46.202 -113.279 50.393 1.00 66.56 111 VAL C N 1
ATOM 5395 C CA . VAL C 1 111 ? -45.343 -112.083 50.440 1.00 65.27 111 VAL C CA 1
ATOM 5396 C C . VAL C 1 111 ? -45.675 -111.055 49.323 1.00 69.30 111 VAL C C 1
ATOM 5397 O O . VAL C 1 111 ? -45.859 -109.890 49.679 1.00 68.59 111 VAL C O 1
ATOM 5401 N N . PRO C 1 112 ? -45.783 -111.413 48.004 1.00 66.31 112 PRO C N 1
ATOM 5402 C CA . PRO C 1 112 ? -46.094 -110.378 46.996 1.00 66.14 112 PRO C CA 1
ATOM 5403 C C . PRO C 1 112 ? -47.474 -109.743 47.159 1.00 70.13 112 PRO C C 1
ATOM 5404 O O . PRO C 1 112 ? -47.635 -108.567 46.827 1.00 69.18 112 PRO C O 1
ATOM 5408 N N . ILE C 1 113 ? -48.451 -110.519 47.695 1.00 67.29 113 ILE C N 1
ATOM 5409 C CA . ILE C 1 113 ? -49.825 -110.083 47.988 1.00 67.24 113 ILE C CA 1
ATOM 5410 C C . ILE C 1 113 ? -49.792 -109.101 49.172 1.00 71.25 113 ILE C C 1
ATOM 5411 O O . ILE C 1 113 ? -50.444 -108.056 49.125 1.00 70.22 113 ILE C O 1
ATOM 5416 N N . TYR C 1 114 ? -49.005 -109.433 50.209 1.00 68.65 114 TYR C N 1
ATOM 5417 C CA . TYR C 1 114 ? -48.824 -108.604 51.395 1.00 68.88 114 TYR C CA 1
ATOM 5418 C C . TYR C 1 114 ? -48.284 -107.227 50.994 1.00 73.05 114 TYR C C 1
ATOM 5419 O O . TYR C 1 114 ? -48.730 -106.220 51.545 1.00 73.12 114 TYR C O 1
ATOM 5428 N N . THR C 1 115 ? -47.357 -107.189 50.013 1.00 69.23 115 THR C N 1
ATOM 5429 C CA . THR C 1 115 ? -46.741 -105.957 49.515 1.00 68.78 115 THR C CA 1
ATOM 5430 C C . THR C 1 115 ? -47.754 -105.073 48.766 1.00 72.86 115 THR C C 1
ATOM 5431 O O . THR C 1 115 ? -47.603 -103.853 48.799 1.00 72.24 115 THR C O 1
ATOM 5435 N N . ILE C 1 116 ? -48.792 -105.668 48.125 1.00 70.10 116 ILE C N 1
ATOM 5436 C CA . ILE C 1 116 ? -49.834 -104.897 47.417 1.00 70.17 116 ILE C CA 1
ATOM 5437 C C . ILE C 1 116 ? -50.591 -104.016 48.431 1.00 74.63 116 ILE C C 1
ATOM 5438 O O . ILE C 1 116 ? -50.629 -102.792 48.263 1.00 74.50 116 ILE C O 1
ATOM 5443 N N . PHE C 1 117 ? -51.150 -104.645 49.494 1.00 70.59 117 PHE C N 1
ATOM 5444 C CA . PHE C 1 117 ? -51.892 -103.965 50.554 1.00 69.95 117 PHE C CA 1
ATOM 5445 C C . PHE C 1 117 ? -51.008 -103.024 51.349 1.00 74.37 117 PHE C C 1
ATOM 5446 O O . PHE C 1 117 ? -51.486 -101.974 51.775 1.00 74.91 117 PHE C O 1
ATOM 5454 N N . LYS C 1 118 ? -49.718 -103.380 51.531 1.00 70.23 118 LYS C N 1
ATOM 5455 C CA . LYS C 1 118 ? -48.752 -102.529 52.227 1.00 69.68 118 LYS C CA 1
ATOM 5456 C C . LYS C 1 118 ? -48.467 -101.255 51.431 1.00 74.17 118 LYS C C 1
ATOM 5457 O O . LYS C 1 118 ? -48.191 -100.218 52.030 1.00 74.05 118 LYS C O 1
ATOM 5463 N N . ASN C 1 119 ? -48.562 -101.331 50.082 1.00 71.01 119 ASN C N 1
ATOM 5464 C CA . ASN C 1 119 ? -48.392 -100.188 49.180 1.00 70.75 119 ASN C CA 1
ATOM 5465 C C . ASN C 1 119 ? -49.682 -99.369 49.113 1.00 73.73 119 ASN C C 1
ATOM 5466 O O . ASN C 1 119 ? -49.632 -98.155 48.910 1.00 72.95 119 ASN C O 1
ATOM 5471 N N . LEU C 1 120 ? -50.830 -100.034 49.343 1.00 70.52 120 LEU C N 1
ATOM 5472 C CA . LEU C 1 120 ? -52.157 -99.417 49.395 1.00 70.93 120 LEU C CA 1
ATOM 5473 C C . LEU C 1 120 ? -52.323 -98.554 50.654 1.00 75.94 120 LEU C C 1
ATOM 5474 O O . LEU C 1 120 ? -53.077 -97.580 50.615 1.00 75.55 120 LEU C O 1
ATOM 5479 N N . THR C 1 121 ? -51.607 -98.901 51.760 1.00 73.59 121 THR C N 1
ATOM 5480 C CA . THR C 1 121 ? -51.635 -98.134 53.015 1.00 74.23 121 THR C CA 1
ATOM 5481 C C . THR C 1 121 ? -51.066 -96.738 52.805 1.00 77.44 121 THR C C 1
ATOM 5482 O O . THR C 1 121 ? -51.561 -95.799 53.420 1.00 77.22 121 THR C O 1
ATOM 5486 N N . ILE C 1 122 ? -50.038 -96.606 51.926 1.00 72.98 122 ILE C N 1
ATOM 5487 C CA . ILE C 1 122 ? -49.386 -95.338 51.585 1.00 72.65 122 ILE C CA 1
ATOM 5488 C C . ILE C 1 122 ? -50.434 -94.299 51.180 1.00 76.94 122 ILE C C 1
ATOM 5489 O O . ILE C 1 122 ? -50.345 -93.155 51.627 1.00 77.22 122 ILE C O 1
ATOM 5494 N N . ILE C 1 123 ? -51.454 -94.718 50.394 1.00 73.19 123 ILE C N 1
ATOM 5495 C CA . ILE C 1 123 ? -52.561 -93.864 49.942 1.00 73.52 123 ILE C CA 1
ATOM 5496 C C . ILE C 1 123 ? -53.416 -93.394 51.132 1.00 79.05 123 ILE C C 1
ATOM 5497 O O . ILE C 1 123 ? -53.687 -92.195 51.232 1.00 79.09 123 ILE C O 1
ATOM 5502 N N . LEU C 1 124 ? -53.804 -94.314 52.054 1.00 76.34 124 LEU C N 1
ATOM 5503 C CA . LEU C 1 124 ? -54.601 -93.904 53.217 1.00 77.07 124 LEU C CA 1
ATOM 5504 C C . LEU C 1 124 ? -53.763 -93.150 54.257 1.00 81.90 124 LEU C C 1
ATOM 5505 O O . LEU C 1 124 ? -54.335 -92.359 55.003 1.00 82.56 124 LEU C O 1
ATOM 5510 N N . ILE C 1 125 ? -52.421 -93.340 54.271 1.00 78.09 125 ILE C N 1
ATOM 5511 C CA . ILE C 1 125 ? -51.501 -92.592 55.141 1.00 77.98 125 ILE C CA 1
ATOM 5512 C C . ILE C 1 125 ? -51.440 -91.161 54.567 1.00 83.57 125 ILE C C 1
ATOM 5513 O O . ILE C 1 125 ? -51.482 -90.191 55.331 1.00 84.19 125 ILE C O 1
ATOM 5518 N N . ALA C 1 126 ? -51.404 -91.046 53.215 1.00 79.97 126 ALA C N 1
ATOM 5519 C CA . ALA C 1 126 ? -51.383 -89.774 52.493 1.00 80.25 126 ALA C CA 1
ATOM 5520 C C . ALA C 1 126 ? -52.679 -89.008 52.698 1.00 85.19 126 ALA C C 1
ATOM 5521 O O . ALA C 1 126 ? -52.621 -87.814 52.983 1.00 85.82 126 ALA C O 1
ATOM 5523 N N . TYR C 1 127 ? -53.840 -89.685 52.578 1.00 81.72 127 TYR C N 1
ATOM 5524 C CA . TYR C 1 127 ? -55.138 -89.033 52.770 1.00 82.67 127 TYR C CA 1
ATOM 5525 C C . TYR C 1 127 ? -55.479 -88.839 54.246 1.00 87.50 127 TYR C C 1
ATOM 5526 O O . TYR C 1 127 ? -56.278 -87.961 54.578 1.00 87.88 127 TYR C O 1
ATOM 5535 N N . GLY C 1 128 ? -54.832 -89.625 55.106 1.00 83.82 128 GLY C N 1
ATOM 5536 C CA . GLY C 1 128 ? -54.977 -89.553 56.552 1.00 84.28 128 GLY C CA 1
ATOM 5537 C C . GLY C 1 128 ? -54.240 -88.355 57.108 1.00 89.88 128 GLY C C 1
ATOM 5538 O O . GLY C 1 128 ? -54.721 -87.722 58.048 1.00 90.44 128 GLY C O 1
ATOM 5539 N N . GLU C 1 129 ? -53.079 -88.015 56.503 1.00 87.09 129 GLU C N 1
ATOM 5540 C CA . GLU C 1 129 ? -52.262 -86.855 56.874 1.00 88.06 129 GLU C CA 1
ATOM 5541 C C . GLU C 1 129 ? -52.980 -85.533 56.548 1.00 94.14 129 GLU C C 1
ATOM 5542 O O . GLU C 1 129 ? -52.653 -84.503 57.137 1.00 95.11 129 GLU C O 1
ATOM 5548 N N . VAL C 1 130 ? -53.965 -85.571 55.628 1.00 91.09 130 VAL C N 1
ATOM 5549 C CA . VAL C 1 130 ? -54.803 -84.426 55.251 1.00 92.40 130 VAL C CA 1
ATOM 5550 C C . VAL C 1 130 ? -55.845 -84.209 56.382 1.00 98.17 130 VAL C C 1
ATOM 5551 O O . VAL C 1 130 ? -56.248 -83.075 56.642 1.00 99.14 130 VAL C O 1
ATOM 5555 N N . LEU C 1 131 ? -56.243 -85.303 57.069 1.00 94.65 131 LEU C N 1
ATOM 5556 C CA . LEU C 1 131 ? -57.192 -85.303 58.188 1.00 95.25 131 LEU C CA 1
ATOM 5557 C C . LEU C 1 131 ? -56.514 -85.018 59.533 1.00 99.19 131 LEU C C 1
ATOM 5558 O O . LEU C 1 131 ? -57.206 -84.735 60.511 1.00 99.55 131 LEU C O 1
ATOM 5563 N N . PHE C 1 132 ? -55.166 -85.095 59.577 1.00 95.48 132 PHE C N 1
ATOM 5564 C CA . PHE C 1 132 ? -54.354 -84.877 60.780 1.00 95.82 132 PHE C CA 1
ATOM 5565 C C . PHE C 1 132 ? -53.565 -83.563 60.758 1.00 101.82 132 PHE C C 1
ATOM 5566 O O . PHE C 1 132 ? -53.443 -82.912 61.799 1.00 102.53 132 PHE C O 1
ATOM 5574 N N . PHE C 1 133 ? -53.018 -83.188 59.587 1.00 99.03 133 PHE C N 1
ATOM 5575 C CA . PHE C 1 133 ? -52.189 -81.994 59.434 1.00 100.16 133 PHE C CA 1
ATOM 5576 C C . PHE C 1 133 ? -52.792 -80.942 58.504 1.00 105.44 133 PHE C C 1
ATOM 5577 O O . PHE C 1 133 ? -52.391 -79.778 58.567 1.00 106.62 133 PHE C O 1
ATOM 5585 N N . GLY C 1 134 ? -53.757 -81.346 57.685 1.00 101.65 134 GLY C N 1
ATOM 5586 C CA . GLY C 1 134 ? -54.470 -80.451 56.780 1.00 102.63 134 GLY C CA 1
ATOM 5587 C C . GLY C 1 134 ? -53.783 -80.105 55.476 1.00 106.34 134 GLY C C 1
ATOM 5588 O O . GLY C 1 134 ? -53.989 -79.008 54.947 1.00 107.34 134 GLY C O 1
ATOM 5589 N N . GLY C 1 135 ? -53.008 -81.043 54.934 1.00 101.10 135 GLY C N 1
ATOM 5590 C CA . GLY C 1 135 ? -52.315 -80.846 53.665 1.00 100.36 135 GLY C CA 1
ATOM 5591 C C . GLY C 1 135 ? -53.219 -81.036 52.460 1.00 103.70 135 GLY C C 1
ATOM 5592 O O . GLY C 1 135 ? -54.394 -80.649 52.485 1.00 104.38 135 GLY C O 1
ATOM 5593 N N . SER C 1 136 ? -52.660 -81.630 51.386 1.00 98.25 136 SER C N 1
ATOM 5594 C CA . SER C 1 136 ? -53.349 -81.956 50.132 1.00 97.31 136 SER C CA 1
ATOM 5595 C C . SER C 1 136 ? -52.542 -82.993 49.355 1.00 98.38 136 SER C C 1
ATOM 5596 O O . SER C 1 136 ? -51.329 -82.821 49.186 1.00 97.92 136 SER C O 1
ATOM 5599 N N . VAL C 1 137 ? -53.203 -84.077 48.901 1.00 92.37 137 VAL C N 1
ATOM 5600 C CA . VAL C 1 137 ? -52.540 -85.114 48.109 1.00 89.89 137 VAL C CA 1
ATOM 5601 C C . VAL C 1 137 ? -52.599 -84.628 46.663 1.00 92.29 137 VAL C C 1
ATOM 5602 O O . VAL C 1 137 ? -53.658 -84.707 46.030 1.00 92.85 137 VAL C O 1
ATOM 5606 N N . THR C 1 138 ? -51.484 -84.059 46.169 1.00 86.74 138 THR C N 1
ATOM 5607 C CA . THR C 1 138 ? -51.397 -83.547 44.799 1.00 85.96 138 THR C CA 1
ATOM 5608 C C . THR C 1 138 ? -51.492 -84.696 43.815 1.00 88.09 138 THR C C 1
ATOM 5609 O O . THR C 1 138 ? -51.020 -85.796 44.110 1.00 86.45 138 THR C O 1
ATOM 5613 N N . SER C 1 139 ? -52.120 -84.446 42.657 1.00 85.07 139 SER C N 1
ATOM 5614 C CA . SER C 1 139 ? -52.336 -85.434 41.599 1.00 84.24 139 SER C CA 1
ATOM 5615 C C . SER C 1 139 ? -51.064 -86.184 41.196 1.00 86.08 139 SER C C 1
ATOM 5616 O O . SER C 1 139 ? -51.150 -87.348 40.809 1.00 84.96 139 SER C O 1
ATOM 5619 N N . MET C 1 140 ? -49.887 -85.537 41.334 1.00 82.07 140 MET C N 1
ATOM 5620 C CA . MET C 1 140 ? -48.595 -86.151 41.029 1.00 81.04 140 MET C CA 1
ATOM 5621 C C . MET C 1 140 ? -48.182 -87.166 42.099 1.00 82.19 140 MET C C 1
ATOM 5622 O O . MET C 1 140 ? -47.593 -88.195 41.756 1.00 81.52 140 MET C O 1
ATOM 5627 N N . GLU C 1 141 ? -48.485 -86.881 43.390 1.00 76.65 141 GLU C N 1
ATOM 5628 C CA . GLU C 1 141 ? -48.212 -87.801 44.500 1.00 74.50 141 GLU C CA 1
ATOM 5629 C C . GLU C 1 141 ? -49.120 -89.005 44.313 1.00 76.16 141 GLU C C 1
ATOM 5630 O O . GLU C 1 141 ? -48.645 -90.135 44.370 1.00 74.81 141 GLU C O 1
ATOM 5636 N N . LEU C 1 142 ? -50.410 -88.751 43.998 1.00 72.26 142 LEU C N 1
ATOM 5637 C CA . LEU C 1 142 ? -51.419 -89.773 43.731 1.00 71.64 142 LEU C CA 1
ATOM 5638 C C . LEU C 1 142 ? -51.028 -90.660 42.541 1.00 75.41 142 LEU C C 1
ATOM 5639 O O . LEU C 1 142 ? -51.320 -91.852 42.569 1.00 74.36 142 LEU C O 1
ATOM 5644 N N . SER C 1 143 ? -50.326 -90.093 41.531 1.00 72.93 143 SER C N 1
ATOM 5645 C CA . SER C 1 143 ? -49.818 -90.818 40.361 1.00 72.88 143 SER C CA 1
ATOM 5646 C C . SER C 1 143 ? -48.706 -91.780 40.770 1.00 76.81 143 SER C C 1
ATOM 5647 O O . SER C 1 143 ? -48.672 -92.909 40.278 1.00 76.48 143 SER C O 1
ATOM 5650 N N . SER C 1 144 ? -47.807 -91.333 41.684 1.00 73.18 144 SER C N 1
ATOM 5651 C CA . SER C 1 144 ? -46.683 -92.120 42.197 1.00 72.06 144 SER C CA 1
ATOM 5652 C C . SER C 1 144 ? -47.156 -93.291 43.039 1.00 75.14 144 SER C C 1
ATOM 5653 O O . SER C 1 144 ? -46.650 -94.396 42.861 1.00 74.59 144 SER C O 1
ATOM 5656 N N . PHE C 1 145 ? -48.161 -93.066 43.913 1.00 71.47 145 PHE C N 1
ATOM 5657 C CA . PHE C 1 145 ? -48.737 -94.116 44.756 1.00 71.10 145 PHE C CA 1
ATOM 5658 C C . PHE C 1 145 ? -49.374 -95.203 43.892 1.00 75.94 145 PHE C C 1
ATOM 5659 O O . PHE C 1 145 ? -49.297 -96.380 44.251 1.00 75.83 145 PHE C O 1
ATOM 5667 N N . LEU C 1 146 ? -49.967 -94.808 42.737 1.00 72.43 146 LEU C N 1
ATOM 5668 C CA . LEU C 1 146 ? -50.584 -95.725 41.778 1.00 72.04 146 LEU C CA 1
ATOM 5669 C C . LEU C 1 146 ? -49.515 -96.528 41.051 1.00 75.43 146 LEU C C 1
ATOM 5670 O O . LEU C 1 146 ? -49.738 -97.705 40.768 1.00 75.73 146 LEU C O 1
ATOM 5675 N N . LEU C 1 147 ? -48.343 -95.902 40.776 1.00 70.83 147 LEU C N 1
ATOM 5676 C CA . LEU C 1 147 ? -47.194 -96.562 40.146 1.00 70.20 147 LEU C CA 1
ATOM 5677 C C . LEU C 1 147 ? -46.538 -97.522 41.143 1.00 75.64 147 LEU C C 1
ATOM 5678 O O . LEU C 1 147 ? -45.889 -98.481 40.728 1.00 76.10 147 LEU C O 1
ATOM 5683 N N . MET C 1 148 ? -46.725 -97.274 42.455 1.00 72.35 148 MET C N 1
ATOM 5684 C CA . MET C 1 148 ? -46.215 -98.132 43.521 1.00 72.05 148 MET C CA 1
ATOM 5685 C C . MET C 1 148 ? -47.119 -99.366 43.673 1.00 75.93 148 MET C C 1
ATOM 5686 O O . MET C 1 148 ? -46.611 -100.462 43.926 1.00 75.52 148 MET C O 1
ATOM 5691 N N . VAL C 1 149 ? -48.450 -99.188 43.490 1.00 72.39 149 VAL C N 1
ATOM 5692 C CA . VAL C 1 149 ? -49.434 -100.279 43.523 1.00 72.14 149 VAL C CA 1
ATOM 5693 C C . VAL C 1 149 ? -49.200 -101.158 42.281 1.00 76.19 149 VAL C C 1
ATOM 5694 O O . VAL C 1 149 ? -49.108 -102.376 42.411 1.00 75.97 149 VAL C O 1
ATOM 5698 N N . LEU C 1 150 ? -49.051 -100.523 41.094 1.00 72.76 150 LEU C N 1
ATOM 5699 C CA . LEU C 1 150 ? -48.771 -101.159 39.802 1.00 72.80 150 LEU C CA 1
ATOM 5700 C C . LEU C 1 150 ? -47.561 -102.091 39.897 1.00 76.21 150 LEU C C 1
ATOM 5701 O O . LEU C 1 150 ? -47.634 -103.230 39.441 1.00 75.70 150 LEU C O 1
ATOM 5706 N N . SER C 1 151 ? -46.469 -101.602 40.529 1.00 72.69 151 SER C N 1
ATOM 5707 C CA . SER C 1 151 ? -45.220 -102.322 40.764 1.00 72.54 151 SER C CA 1
ATOM 5708 C C . SER C 1 151 ? -45.475 -103.597 41.579 1.00 78.29 151 SER C C 1
ATOM 5709 O O . SER C 1 151 ? -45.141 -104.685 41.106 1.00 78.64 151 SER C O 1
ATOM 5712 N N . SER C 1 152 ? -46.105 -103.467 42.775 1.00 74.74 152 SER C N 1
ATOM 5713 C CA . SER C 1 152 ? -46.420 -104.599 43.659 1.00 74.32 152 SER C CA 1
ATOM 5714 C C . SER C 1 152 ? -47.341 -105.636 43.008 1.00 77.95 152 SER C C 1
ATOM 5715 O O . SER C 1 152 ? -47.183 -106.831 43.270 1.00 78.17 152 SER C O 1
ATOM 5718 N N . VAL C 1 153 ? -48.281 -105.175 42.152 1.00 73.15 153 VAL C N 1
ATOM 5719 C CA . VAL C 1 153 ? -49.237 -106.020 41.429 1.00 72.54 153 VAL C CA 1
ATOM 5720 C C . VAL C 1 153 ? -48.521 -106.812 40.321 1.00 75.89 153 VAL C C 1
ATOM 5721 O O . VAL C 1 153 ? -48.749 -108.016 40.219 1.00 76.11 153 VAL C O 1
ATOM 5725 N N . VAL C 1 154 ? -47.632 -106.158 39.529 1.00 71.18 154 VAL C N 1
ATOM 5726 C CA . VAL C 1 154 ? -46.881 -106.834 38.456 1.00 70.69 154 VAL C CA 1
ATOM 5727 C C . VAL C 1 154 ? -45.774 -107.747 39.025 1.00 74.74 154 VAL C C 1
ATOM 5728 O O . VAL C 1 154 ? -45.258 -108.594 38.299 1.00 74.47 154 VAL C O 1
ATOM 5732 N N . ALA C 1 155 ? -45.428 -107.581 40.325 1.00 71.26 155 ALA C N 1
ATOM 5733 C CA . ALA C 1 155 ? -44.463 -108.421 41.042 1.00 70.75 155 ALA C CA 1
ATOM 5734 C C . ALA C 1 155 ? -45.163 -109.725 41.425 1.00 75.28 155 ALA C C 1
ATOM 5735 O O . ALA C 1 155 ? -44.574 -110.797 41.310 1.00 74.71 155 ALA C O 1
ATOM 5737 N N . THR C 1 156 ? -46.435 -109.618 41.856 1.00 73.27 156 THR C N 1
ATOM 5738 C CA . THR C 1 156 ? -47.323 -110.721 42.231 1.00 74.58 156 THR C CA 1
ATOM 5739 C C . THR C 1 156 ? -47.753 -111.480 40.967 1.00 81.59 156 THR C C 1
ATOM 5740 O O . THR C 1 156 ? -47.821 -112.712 40.977 1.00 81.57 156 THR C O 1
ATOM 5744 N N . TRP C 1 157 ? -48.049 -110.725 39.883 1.00 80.10 157 TRP C N 1
ATOM 5745 C CA . TRP C 1 157 ? -48.433 -111.231 38.567 1.00 81.52 157 TRP C CA 1
ATOM 5746 C C . TRP C 1 157 ? -47.272 -112.081 38.029 1.00 86.84 157 TRP C C 1
ATOM 5747 O O . TRP C 1 157 ? -47.503 -113.187 37.543 1.00 88.01 157 TRP C O 1
ATOM 5758 N N . GLY C 1 158 ? -46.041 -111.633 38.279 1.00 83.00 158 GLY C N 1
ATOM 5759 C CA . GLY C 1 158 ? -44.830 -112.359 37.917 1.00 83.59 158 GLY C CA 1
ATOM 5760 C C . GLY C 1 158 ? -44.333 -113.240 39.045 1.00 89.24 158 GLY C C 1
ATOM 5761 O O . GLY C 1 158 ? -43.139 -113.221 39.359 1.00 88.28 158 GLY C O 1
ATOM 5762 N N . ASP C 1 159 ? -45.236 -114.005 39.650 1.00 88.14 159 ASP C N 1
ATOM 5763 C CA . ASP C 1 159 ? -44.873 -114.893 40.749 1.00 88.62 159 ASP C CA 1
ATOM 5764 C C . ASP C 1 159 ? -45.837 -116.071 40.849 1.00 94.55 159 ASP C C 1
ATOM 5765 O O . ASP C 1 159 ? -46.921 -116.050 40.267 1.00 95.10 159 ASP C O 1
ATOM 5770 N N . GLN C 1 160 ? -45.433 -117.096 41.592 1.00 90.94 160 GLN C N 1
ATOM 5771 C CA . GLN C 1 160 ? -46.259 -118.285 41.771 1.00 91.43 160 GLN C CA 1
ATOM 5772 C C . GLN C 1 160 ? -46.810 -118.363 43.191 1.00 94.00 160 GLN C C 1
ATOM 5773 O O . GLN C 1 160 ? -46.201 -117.855 44.132 1.00 94.34 160 GLN C O 1
ATOM 5779 N N . GLN C 1 161 ? -47.965 -119.003 43.337 1.00 89.08 161 GLN C N 1
ATOM 5780 C CA . GLN C 1 161 ? -48.600 -119.149 44.642 1.00 107.74 161 GLN C CA 1
ATOM 5781 C C . GLN C 1 161 ? -48.335 -120.529 45.233 1.00 112.89 161 GLN C C 1
ATOM 5782 O O . GLN C 1 161 ? -48.174 -121.507 44.503 1.00 66.75 161 GLN C O 1
ATOM 5788 N N . ALA C 1 162 ? -48.290 -120.601 46.559 1.00 30.00 162 ALA C N 1
ATOM 5789 C CA . ALA C 1 162 ? -48.045 -121.860 47.251 1.00 30.00 162 ALA C CA 1
ATOM 5790 C C . ALA C 1 162 ? -48.963 -122.015 48.458 1.00 30.00 162 ALA C C 1
ATOM 5791 O O . ALA C 1 162 ? -48.952 -121.186 49.369 1.00 30.00 162 ALA C O 1
ATOM 5793 N N . VAL C 1 163 ? -49.758 -123.080 48.459 1.00 30.00 163 VAL C N 1
ATOM 5794 C CA . VAL C 1 163 ? -50.683 -123.344 49.554 1.00 30.00 163 VAL C CA 1
ATOM 5795 C C . VAL C 1 163 ? -50.691 -124.824 49.925 1.00 30.00 163 VAL C C 1
ATOM 5796 O O . VAL C 1 163 ? -51.077 -125.194 51.033 1.00 30.00 163 VAL C O 1
ATOM 5800 N N . ALA C 1 177 ? -62.292 -124.395 53.545 1.00 147.88 177 ALA C N 1
ATOM 5801 C CA . ALA C 1 177 ? -61.767 -124.938 52.295 1.00 148.47 177 ALA C CA 1
ATOM 5802 C C . ALA C 1 177 ? -61.729 -123.879 51.181 1.00 152.62 177 ALA C C 1
ATOM 5803 O O . ALA C 1 177 ? -60.671 -123.681 50.577 1.00 151.90 177 ALA C O 1
ATOM 5805 N N . VAL C 1 178 ? -62.873 -123.193 50.924 1.00 149.57 178 VAL C N 1
ATOM 5806 C CA . VAL C 1 178 ? -63.017 -122.147 49.891 1.00 149.09 178 VAL C CA 1
ATOM 5807 C C . VAL C 1 178 ? -62.888 -120.741 50.519 1.00 150.22 178 VAL C C 1
ATOM 5808 O O . VAL C 1 178 ? -62.126 -119.914 50.011 1.00 148.83 178 VAL C O 1
ATOM 5812 N N . ALA C 1 179 ? -63.612 -120.490 51.633 1.00 145.57 179 ALA C N 1
ATOM 5813 C CA . ALA C 1 179 ? -63.591 -119.221 52.369 1.00 143.77 179 ALA C CA 1
ATOM 5814 C C . ALA C 1 179 ? -62.387 -119.144 53.336 1.00 145.22 179 ALA C C 1
ATOM 5815 O O . ALA C 1 179 ? -62.411 -118.385 54.312 1.00 143.71 179 ALA C O 1
ATOM 5817 N N . SER C 1 180 ? -61.322 -119.917 53.028 1.00 141.08 180 SER C N 1
ATOM 5818 C CA . SER C 1 180 ? -60.071 -120.013 53.786 1.00 139.41 180 SER C CA 1
ATOM 5819 C C . SER C 1 180 ? -59.096 -118.853 53.490 1.00 141.51 180 SER C C 1
ATOM 5820 O O . SER C 1 180 ? -58.027 -118.778 54.104 1.00 140.39 180 SER C O 1
ATOM 5823 N N . PHE C 1 181 ? -59.476 -117.948 52.562 1.00 137.20 181 PHE C N 1
ATOM 5824 C CA . PHE C 1 181 ? -58.700 -116.766 52.174 1.00 135.46 181 PHE C CA 1
ATOM 5825 C C . PHE C 1 181 ? -58.701 -115.747 53.314 1.00 136.13 181 PHE C C 1
ATOM 5826 O O . PHE C 1 181 ? -57.633 -115.344 53.782 1.00 134.23 181 PHE C O 1
ATOM 5834 N N . ASN C 1 182 ? -59.928 -115.379 53.771 1.00 131.90 182 ASN C N 1
ATOM 5835 C CA . ASN C 1 182 ? -60.308 -114.395 54.795 1.00 130.48 182 ASN C CA 1
ATOM 5836 C C . ASN C 1 182 ? -59.379 -114.275 56.031 1.00 130.04 182 ASN C C 1
ATOM 5837 O O . ASN C 1 182 ? -59.113 -113.123 56.384 1.00 129.49 182 ASN C O 1
ATOM 5842 N N . PRO C 1 183 ? -58.867 -115.347 56.714 1.00 122.79 183 PRO C N 1
ATOM 5843 C CA . PRO C 1 183 ? -57.979 -115.103 57.867 1.00 120.28 183 PRO C CA 1
ATOM 5844 C C . PRO C 1 183 ? -56.848 -114.118 57.548 1.00 119.30 183 PRO C C 1
ATOM 5845 O O . PRO C 1 183 ? -56.685 -113.141 58.272 1.00 118.54 183 PRO C O 1
ATOM 5849 N N . GLY C 1 184 ? -56.170 -114.323 56.418 1.00 112.33 184 GLY C N 1
ATOM 5850 C CA . GLY C 1 184 ? -55.097 -113.452 55.955 1.00 109.77 184 GLY C CA 1
ATOM 5851 C C . GLY C 1 184 ? -55.540 -112.051 55.585 1.00 109.53 184 GLY C C 1
ATOM 5852 O O . GLY C 1 184 ? -54.843 -111.088 55.906 1.00 108.65 184 GLY C O 1
ATOM 5853 N N . TYR C 1 185 ? -56.711 -111.928 54.925 1.00 103.52 185 TYR C N 1
ATOM 5854 C CA . TYR C 1 185 ? -57.282 -110.653 54.479 1.00 101.86 185 TYR C CA 1
ATOM 5855 C C . TYR C 1 185 ? -57.813 -109.783 55.631 1.00 103.83 185 TYR C C 1
ATOM 5856 O O . TYR C 1 185 ? -57.522 -108.581 55.647 1.00 102.81 185 TYR C O 1
ATOM 5865 N N . PHE C 1 186 ? -58.575 -110.380 56.593 1.00 99.59 186 PHE C N 1
ATOM 5866 C CA . PHE C 1 186 ? -59.083 -109.675 57.781 1.00 98.73 186 PHE C CA 1
ATOM 5867 C C . PHE C 1 186 ? -57.891 -109.117 58.559 1.00 99.09 186 PHE C C 1
ATOM 5868 O O . PHE C 1 186 ? -57.881 -107.931 58.890 1.00 98.41 186 PHE C O 1
ATOM 5876 N N . TRP C 1 187 ? -56.882 -109.981 58.820 1.00 93.48 187 TRP C N 1
ATOM 5877 C CA . TRP C 1 187 ? -55.646 -109.627 59.511 1.00 91.98 187 TRP C CA 1
ATOM 5878 C C . TRP C 1 187 ? -54.846 -108.583 58.737 1.00 94.44 187 TRP C C 1
ATOM 5879 O O . TRP C 1 187 ? -54.127 -107.796 59.354 1.00 93.62 187 TRP C O 1
ATOM 5890 N N . MET C 1 188 ? -54.993 -108.555 57.393 1.00 90.38 188 MET C N 1
ATOM 5891 C CA . MET C 1 188 ? -54.318 -107.569 56.556 1.00 89.43 188 MET C CA 1
ATOM 5892 C C . MET C 1 188 ? -55.013 -106.223 56.657 1.00 92.03 188 MET C C 1
ATOM 5893 O O . MET C 1 188 ? -54.324 -105.212 56.760 1.00 91.45 188 MET C O 1
ATOM 5898 N N . PHE C 1 189 ? -56.364 -106.208 56.683 1.00 88.01 189 PHE C N 1
ATOM 5899 C CA . PHE C 1 189 ? -57.152 -104.981 56.838 1.00 87.87 189 PHE C CA 1
ATOM 5900 C C . PHE C 1 189 ? -56.851 -104.295 58.183 1.00 89.02 189 PHE C C 1
ATOM 5901 O O . PHE C 1 189 ? -56.753 -103.065 58.241 1.00 88.37 189 PHE C O 1
ATOM 5909 N N . THR C 1 190 ? -56.702 -105.113 59.255 1.00 83.64 190 THR C N 1
ATOM 5910 C CA . THR C 1 190 ? -56.368 -104.660 60.610 1.00 82.39 190 THR C CA 1
ATOM 5911 C C . THR C 1 190 ? -54.919 -104.148 60.665 1.00 84.09 190 THR C C 1
ATOM 5912 O O . THR C 1 190 ? -54.630 -103.241 61.448 1.00 84.02 190 THR C O 1
ATOM 5916 N N . ASN C 1 191 ? -54.020 -104.717 59.830 1.00 78.06 191 ASN C N 1
ATOM 5917 C CA . ASN C 1 191 ? -52.629 -104.267 59.753 1.00 76.33 191 ASN C CA 1
ATOM 5918 C C . ASN C 1 191 ? -52.573 -102.909 59.062 1.00 79.85 191 ASN C C 1
ATOM 5919 O O . ASN C 1 191 ? -51.775 -102.066 59.461 1.00 79.24 191 ASN C O 1
ATOM 5924 N N . CYS C 1 192 ? -53.439 -102.698 58.043 1.00 76.58 192 CYS C N 1
ATOM 5925 C CA . CYS C 1 192 ? -53.545 -101.468 57.253 1.00 76.53 192 CYS C CA 1
ATOM 5926 C C . CYS C 1 192 ? -53.932 -100.259 58.104 1.00 80.34 192 CYS C C 1
ATOM 5927 O O . CYS C 1 192 ? -53.302 -99.205 57.985 1.00 79.33 192 CYS C O 1
ATOM 5930 N N . ILE C 1 193 ? -54.960 -100.418 58.964 1.00 77.75 193 ILE C N 1
ATOM 5931 C CA . ILE C 1 193 ? -55.444 -99.348 59.840 1.00 78.37 193 ILE C CA 1
ATOM 5932 C C . ILE C 1 193 ? -54.424 -99.060 60.972 1.00 82.24 193 ILE C C 1
ATOM 5933 O O . ILE C 1 193 ? -54.138 -97.892 61.223 1.00 82.54 193 ILE C O 1
ATOM 5938 N N . THR C 1 194 ? -53.830 -100.111 61.593 1.00 77.85 194 THR C N 1
ATOM 5939 C CA . THR C 1 194 ? -52.834 -99.958 62.663 1.00 77.22 194 THR C CA 1
ATOM 5940 C C . THR C 1 194 ? -51.511 -99.371 62.159 1.00 81.86 194 THR C C 1
ATOM 5941 O O . THR C 1 194 ? -50.868 -98.638 62.908 1.00 81.71 194 THR C O 1
ATOM 5945 N N . SER C 1 195 ? -51.110 -99.682 60.901 1.00 78.73 195 SER C N 1
ATOM 5946 C CA . SER C 1 195 ? -49.886 -99.142 60.285 1.00 78.47 195 SER C CA 1
ATOM 5947 C C . SER C 1 195 ? -50.068 -97.660 60.003 1.00 82.66 195 SER C C 1
ATOM 5948 O O . SER C 1 195 ? -49.127 -96.880 60.177 1.00 82.61 195 SER C O 1
ATOM 5951 N N . ALA C 1 196 ? -51.292 -97.282 59.572 1.00 78.90 196 ALA C N 1
ATOM 5952 C CA . ALA C 1 196 ? -51.672 -95.907 59.274 1.00 79.14 196 ALA C CA 1
ATOM 5953 C C . ALA C 1 196 ? -51.742 -95.094 60.565 1.00 82.66 196 ALA C C 1
ATOM 5954 O O . ALA C 1 196 ? -50.988 -94.128 60.696 1.00 83.21 196 ALA C O 1
ATOM 5956 N N . LEU C 1 197 ? -52.594 -95.521 61.541 1.00 76.95 197 LEU C N 1
ATOM 5957 C CA . LEU C 1 197 ? -52.777 -94.860 62.838 1.00 75.83 197 LEU C CA 1
ATOM 5958 C C . LEU C 1 197 ? -51.461 -94.656 63.572 1.00 77.49 197 LEU C C 1
ATOM 5959 O O . LEU C 1 197 ? -51.219 -93.557 64.062 1.00 77.49 197 LEU C O 1
ATOM 5964 N N . PHE C 1 198 ? -50.584 -95.684 63.593 1.00 71.76 198 PHE C N 1
ATOM 5965 C CA . PHE C 1 198 ? -49.282 -95.586 64.248 1.00 70.72 198 PHE C CA 1
ATOM 5966 C C . PHE C 1 198 ? -48.424 -94.442 63.693 1.00 73.99 198 PHE C C 1
ATOM 5967 O O . PHE C 1 198 ? -48.024 -93.581 64.473 1.00 74.24 198 PHE C O 1
ATOM 5975 N N . VAL C 1 199 ? -48.160 -94.422 62.365 1.00 69.43 199 VAL C N 1
ATOM 5976 C CA . VAL C 1 199 ? -47.321 -93.395 61.728 1.00 69.27 199 VAL C CA 1
ATOM 5977 C C . VAL C 1 199 ? -47.955 -91.983 61.814 1.00 73.99 199 VAL C C 1
ATOM 5978 O O . VAL C 1 199 ? -47.214 -91.006 61.944 1.00 74.54 199 VAL C O 1
ATOM 5982 N N . LEU C 1 200 ? -49.305 -91.882 61.776 1.00 69.66 200 LEU C N 1
ATOM 5983 C CA . LEU C 1 200 ? -50.021 -90.599 61.851 1.00 69.47 200 LEU C CA 1
ATOM 5984 C C . LEU C 1 200 ? -50.070 -90.025 63.276 1.00 72.26 200 LEU C C 1
ATOM 5985 O O . LEU C 1 200 ? -49.868 -88.821 63.442 1.00 72.23 200 LEU C O 1
ATOM 5990 N N . ILE C 1 201 ? -50.348 -90.880 64.293 1.00 67.49 201 ILE C N 1
ATOM 5991 C CA . ILE C 1 201 ? -50.438 -90.464 65.699 1.00 67.57 201 ILE C CA 1
ATOM 5992 C C . ILE C 1 201 ? -49.045 -90.174 66.277 1.00 72.48 201 ILE C C 1
ATOM 5993 O O . ILE C 1 201 ? -48.895 -89.210 67.037 1.00 73.52 201 ILE C O 1
ATOM 5998 N N . MET C 1 202 ? -48.033 -90.987 65.907 1.00 68.41 202 MET C N 1
ATOM 5999 C CA . MET C 1 202 ? -46.651 -90.811 66.372 1.00 68.35 202 MET C CA 1
ATOM 6000 C C . MET C 1 202 ? -46.138 -89.432 65.976 1.00 73.62 202 MET C C 1
ATOM 6001 O O . MET C 1 202 ? -45.851 -88.617 66.852 1.00 73.91 202 MET C O 1
ATOM 6006 N N . ARG C 1 203 ? -46.114 -89.157 64.658 1.00 70.70 203 ARG C N 1
ATOM 6007 C CA . ARG C 1 203 ? -45.682 -87.908 64.041 1.00 71.73 203 ARG C CA 1
ATOM 6008 C C . ARG C 1 203 ? -46.454 -86.685 64.600 1.00 78.83 203 ARG C C 1
ATOM 6009 O O . ARG C 1 203 ? -45.862 -85.613 64.718 1.00 79.79 203 ARG C O 1
ATOM 6017 N N . LYS C 1 204 ? -47.730 -86.872 65.011 1.00 76.57 204 LYS C N 1
ATOM 6018 C CA . LYS C 1 204 ? -48.581 -85.839 65.619 1.00 78.28 204 LYS C CA 1
ATOM 6019 C C . LYS C 1 204 ? -48.063 -85.465 67.023 1.00 84.68 204 LYS C C 1
ATOM 6020 O O . LYS C 1 204 ? -47.900 -84.276 67.305 1.00 85.82 204 LYS C O 1
ATOM 6026 N N . ARG C 1 205 ? -47.793 -86.476 67.883 1.00 81.59 205 ARG C N 1
ATOM 6027 C CA . ARG C 1 205 ? -47.281 -86.274 69.245 1.00 82.89 205 ARG C CA 1
ATOM 6028 C C . ARG C 1 205 ? -45.879 -85.659 69.270 1.00 88.46 205 ARG C C 1
ATOM 6029 O O . ARG C 1 205 ? -45.609 -84.793 70.110 1.00 89.22 205 ARG C O 1
ATOM 6037 N N . ILE C 1 206 ? -45.003 -86.095 68.337 1.00 84.86 206 ILE C N 1
ATOM 6038 C CA . ILE C 1 206 ? -43.632 -85.596 68.195 1.00 85.38 206 ILE C CA 1
ATOM 6039 C C . ILE C 1 206 ? -43.676 -84.070 67.996 1.00 91.46 206 ILE C C 1
ATOM 6040 O O . ILE C 1 206 ? -43.029 -83.338 68.747 1.00 92.57 206 ILE C O 1
ATOM 6045 N N . LYS C 1 207 ? -44.478 -83.606 67.017 1.00 88.10 207 LYS C N 1
ATOM 6046 C CA . LYS C 1 207 ? -44.645 -82.192 66.679 1.00 89.37 207 LYS C CA 1
ATOM 6047 C C . LYS C 1 207 ? -45.344 -81.401 67.793 1.00 95.07 207 LYS C C 1
ATOM 6048 O O . LYS C 1 207 ? -45.042 -80.216 67.973 1.00 96.45 207 LYS C O 1
ATOM 6054 N N . LEU C 1 208 ? -46.243 -82.064 68.557 1.00 90.94 208 LEU C N 1
ATOM 6055 C CA . LEU C 1 208 ? -46.965 -81.453 69.675 1.00 92.16 208 LEU C CA 1
ATOM 6056 C C . LEU C 1 208 ? -46.067 -81.224 70.881 1.00 97.30 208 LEU C C 1
ATOM 6057 O O . LEU C 1 208 ? -46.086 -80.125 71.437 1.00 99.02 208 LEU C O 1
ATOM 6062 N N . THR C 1 209 ? -45.290 -82.249 71.292 1.00 92.59 209 THR C N 1
ATOM 6063 C CA . THR C 1 209 ? -44.423 -82.153 72.470 1.00 93.17 209 THR C CA 1
ATOM 6064 C C . THR C 1 209 ? -42.949 -81.821 72.147 1.00 97.13 209 THR C C 1
ATOM 6065 O O . THR C 1 209 ? -42.071 -82.112 72.970 1.00 96.84 209 THR C O 1
ATOM 6069 N N . ASN C 1 210 ? -42.689 -81.162 70.982 1.00 93.79 210 ASN C N 1
ATOM 6070 C CA . ASN C 1 210 ? -41.362 -80.730 70.496 1.00 93.93 210 ASN C CA 1
ATOM 6071 C C . ASN C 1 210 ? -40.271 -81.772 70.834 1.00 96.60 210 ASN C C 1
ATOM 6072 O O . ASN C 1 210 ? -39.228 -81.461 71.418 1.00 97.06 210 ASN C O 1
ATOM 6077 N N . PHE C 1 211 ? -40.584 -83.031 70.496 1.00 91.17 211 PHE C N 1
ATOM 6078 C CA . PHE C 1 211 ? -39.779 -84.222 70.722 1.00 89.54 211 PHE C CA 1
ATOM 6079 C C . PHE C 1 211 ? -38.694 -84.307 69.681 1.00 92.94 211 PHE C C 1
ATOM 6080 O O . PHE C 1 211 ? -38.968 -84.151 68.489 1.00 92.04 211 PHE C O 1
ATOM 6088 N N . LYS C 1 212 ? -37.463 -84.556 70.122 1.00 89.66 212 LYS C N 1
ATOM 6089 C CA . LYS C 1 212 ? -36.367 -84.739 69.184 1.00 88.91 212 LYS C CA 1
ATOM 6090 C C . LYS C 1 212 ? -36.231 -86.235 68.877 1.00 92.05 212 LYS C C 1
ATOM 6091 O O . LYS C 1 212 ? -37.049 -87.024 69.358 1.00 91.08 212 LYS C O 1
ATOM 6097 N N . ASP C 1 213 ? -35.257 -86.625 68.050 1.00 88.15 213 ASP C N 1
ATOM 6098 C CA . ASP C 1 213 ? -35.105 -88.012 67.617 1.00 86.48 213 ASP C CA 1
ATOM 6099 C C . ASP C 1 213 ? -34.661 -88.988 68.720 1.00 89.65 213 ASP C C 1
ATOM 6100 O O . ASP C 1 213 ? -35.129 -90.128 68.721 1.00 87.98 213 ASP C O 1
ATOM 6105 N N . PHE C 1 214 ? -33.815 -88.546 69.668 1.00 87.30 214 PHE C N 1
ATOM 6106 C CA . PHE C 1 214 ? -33.368 -89.396 70.775 1.00 87.33 214 PHE C CA 1
ATOM 6107 C C . PHE C 1 214 ? -34.499 -89.642 71.770 1.00 91.01 214 PHE C C 1
ATOM 6108 O O . PHE C 1 214 ? -34.521 -90.681 72.429 1.00 90.25 214 PHE C O 1
ATOM 6116 N N . ASP C 1 215 ? -35.433 -88.673 71.862 1.00 87.87 215 ASP C N 1
ATOM 6117 C CA . ASP C 1 215 ? -36.617 -88.685 72.718 1.00 87.75 215 ASP C CA 1
ATOM 6118 C C . ASP C 1 215 ? -37.628 -89.711 72.184 1.00 90.40 215 ASP C C 1
ATOM 6119 O O . ASP C 1 215 ? -38.131 -90.519 72.964 1.00 89.37 215 ASP C O 1
ATOM 6124 N N . THR C 1 216 ? -37.924 -89.672 70.855 1.00 86.71 216 THR C N 1
ATOM 6125 C CA . THR C 1 216 ? -38.868 -90.577 70.178 1.00 85.28 216 THR C CA 1
ATOM 6126 C C . THR C 1 216 ? -38.360 -92.012 70.218 1.00 87.71 216 THR C C 1
ATOM 6127 O O . THR C 1 216 ? -39.138 -92.909 70.538 1.00 86.63 216 THR C O 1
ATOM 6131 N N . MET C 1 217 ? -37.054 -92.221 69.897 1.00 83.77 217 MET C N 1
ATOM 6132 C CA . MET C 1 217 ? -36.396 -93.531 69.904 1.00 82.70 217 MET C CA 1
ATOM 6133 C C . MET C 1 217 ? -36.487 -94.163 71.295 1.00 86.26 217 MET C C 1
ATOM 6134 O O . MET C 1 217 ? -36.741 -95.362 71.413 1.00 84.72 217 MET C O 1
ATOM 6139 N N . PHE C 1 218 ? -36.304 -93.342 72.336 1.00 84.27 218 PHE C N 1
ATOM 6140 C CA . PHE C 1 218 ? -36.362 -93.754 73.735 1.00 84.59 218 PHE C CA 1
ATOM 6141 C C . PHE C 1 218 ? -37.764 -94.217 74.156 1.00 87.65 218 PHE C C 1
ATOM 6142 O O . PHE C 1 218 ? -37.901 -95.347 74.625 1.00 86.88 218 PHE C O 1
ATOM 6150 N N . TYR C 1 219 ? -38.800 -93.375 73.925 1.00 83.67 219 TYR C N 1
ATOM 6151 C CA . TYR C 1 219 ? -40.211 -93.638 74.248 1.00 82.67 219 TYR C CA 1
ATOM 6152 C C . TYR C 1 219 ? -40.835 -94.801 73.481 1.00 83.94 219 TYR C C 1
ATOM 6153 O O . TYR C 1 219 ? -41.726 -95.462 74.010 1.00 82.27 219 TYR C O 1
ATOM 6162 N N . ASN C 1 220 ? -40.390 -95.029 72.231 1.00 80.03 220 ASN C N 1
ATOM 6163 C CA . ASN C 1 220 ? -40.871 -96.120 71.381 1.00 78.62 220 ASN C CA 1
ATOM 6164 C C . ASN C 1 220 ? -40.332 -97.462 71.852 1.00 82.31 220 ASN C C 1
ATOM 6165 O O . ASN C 1 220 ? -40.996 -98.472 71.658 1.00 80.91 220 ASN C O 1
ATOM 6170 N N . ASN C 1 221 ? -39.124 -97.475 72.447 1.00 80.25 221 ASN C N 1
ATOM 6171 C CA . ASN C 1 221 ? -38.459 -98.684 72.931 1.00 80.24 221 ASN C CA 1
ATOM 6172 C C . ASN C 1 221 ? -38.702 -98.991 74.412 1.00 84.76 221 ASN C C 1
ATOM 6173 O O . ASN C 1 221 ? -38.825 -100.164 74.768 1.00 83.80 221 ASN C O 1
ATOM 6178 N N . VAL C 1 222 ? -38.760 -97.955 75.268 1.00 82.71 222 VAL C N 1
ATOM 6179 C CA . VAL C 1 222 ? -38.998 -98.095 76.711 1.00 83.52 222 VAL C CA 1
ATOM 6180 C C . VAL C 1 222 ? -40.437 -98.553 76.982 1.00 89.18 222 VAL C C 1
ATOM 6181 O O . VAL C 1 222 ? -40.645 -99.507 77.734 1.00 88.79 222 VAL C O 1
ATOM 6185 N N . LEU C 1 223 ? -41.418 -97.889 76.350 1.00 87.00 223 LEU C N 1
ATOM 6186 C CA . LEU C 1 223 ? -42.839 -98.194 76.514 1.00 86.98 223 LEU C CA 1
ATOM 6187 C C . LEU C 1 223 ? -43.267 -99.472 75.784 1.00 89.86 223 LEU C C 1
ATOM 6188 O O . LEU C 1 223 ? -44.300 -100.046 76.134 1.00 89.21 223 LEU C O 1
ATOM 6193 N N . ALA C 1 224 ? -42.475 -99.920 74.783 1.00 85.97 224 ALA C N 1
ATOM 6194 C CA . ALA C 1 224 ? -42.745 -101.154 74.041 1.00 85.07 224 ALA C CA 1
ATOM 6195 C C . ALA C 1 224 ? -42.444 -102.366 74.916 1.00 89.77 224 ALA C C 1
ATOM 6196 O O . ALA C 1 224 ? -43.171 -103.353 74.845 1.00 89.22 224 ALA C O 1
ATOM 6198 N N . LEU C 1 225 ? -41.378 -102.283 75.746 1.00 87.01 225 LEU C N 1
ATOM 6199 C CA . LEU C 1 225 ? -40.923 -103.324 76.672 1.00 86.94 225 LEU C CA 1
ATOM 6200 C C . LEU C 1 225 ? -42.082 -104.063 77.396 1.00 91.27 225 LEU C C 1
ATOM 6201 O O . LEU C 1 225 ? -42.170 -105.276 77.200 1.00 90.50 225 LEU C O 1
ATOM 6206 N N . PRO C 1 226 ? -43.026 -103.403 78.134 1.00 88.60 226 PRO C N 1
ATOM 6207 C CA . PRO C 1 226 ? -44.124 -104.171 78.759 1.00 88.32 226 PRO C CA 1
ATOM 6208 C C . PRO C 1 226 ? -45.144 -104.757 77.772 1.00 91.60 226 PRO C C 1
ATOM 6209 O O . PRO C 1 226 ? -45.610 -105.878 77.985 1.00 90.50 226 PRO C O 1
ATOM 6213 N N . ILE C 1 227 ? -45.479 -104.008 76.694 1.00 88.20 227 ILE C N 1
ATOM 6214 C CA . ILE C 1 227 ? -46.448 -104.421 75.671 1.00 87.58 227 ILE C CA 1
ATOM 6215 C C . ILE C 1 227 ? -45.934 -105.641 74.889 1.00 92.09 227 ILE C C 1
ATOM 6216 O O . ILE C 1 227 ? -46.719 -106.537 74.588 1.00 91.63 227 ILE C O 1
ATOM 6221 N N . LEU C 1 228 ? -44.617 -105.698 74.616 1.00 89.33 228 LEU C N 1
ATOM 6222 C CA . LEU C 1 228 ? -43.967 -106.812 73.926 1.00 88.98 228 LEU C CA 1
ATOM 6223 C C . LEU C 1 228 ? -43.991 -108.063 74.788 1.00 93.32 228 LEU C C 1
ATOM 6224 O O . LEU C 1 228 ? -44.179 -109.156 74.254 1.00 92.69 228 LEU C O 1
ATOM 6229 N N . LEU C 1 229 ? -43.813 -107.896 76.120 1.00 90.83 229 LEU C N 1
ATOM 6230 C CA . LEU C 1 229 ? -43.849 -108.975 77.109 1.00 91.08 229 LEU C CA 1
ATOM 6231 C C . LEU C 1 229 ? -45.260 -109.548 77.205 1.00 95.37 229 LEU C C 1
ATOM 6232 O O . LEU C 1 229 ? -45.431 -110.757 77.077 1.00 94.66 229 LEU C O 1
ATOM 6237 N N . LEU C 1 230 ? -46.270 -108.674 77.399 1.00 92.62 230 LEU C N 1
ATOM 6238 C CA . LEU C 1 230 ? -47.676 -109.061 77.515 1.00 92.70 230 LEU C CA 1
ATOM 6239 C C . LEU C 1 230 ? -48.209 -109.737 76.259 1.00 96.25 230 LEU C C 1
ATOM 6240 O O . LEU C 1 230 ? -49.005 -110.665 76.372 1.00 95.76 230 LEU C O 1
ATOM 6245 N N . PHE C 1 231 ? -47.745 -109.300 75.072 1.00 93.03 231 PHE C N 1
ATOM 6246 C CA . PHE C 1 231 ? -48.138 -109.879 73.787 1.00 92.84 231 PHE C CA 1
ATOM 6247 C C . PHE C 1 231 ? -47.562 -111.276 73.608 1.00 98.28 231 PHE C C 1
ATOM 6248 O O . PHE C 1 231 ? -48.270 -112.150 73.111 1.00 97.79 231 PHE C O 1
ATOM 6256 N N . SER C 1 232 ? -46.295 -111.495 74.033 1.00 96.27 232 SER C N 1
ATOM 6257 C CA . SER C 1 232 ? -45.633 -112.799 73.935 1.00 96.68 232 SER C CA 1
ATOM 6258 C C . SER C 1 232 ? -46.270 -113.845 74.844 1.00 102.21 232 SER C C 1
ATOM 6259 O O . SER C 1 232 ? -46.347 -115.004 74.447 1.00 102.13 232 SER C O 1
ATOM 6262 N N . PHE C 1 233 ? -46.753 -113.445 76.037 1.00 100.02 233 PHE C N 1
ATOM 6263 C CA . PHE C 1 233 ? -47.409 -114.364 76.975 1.00 100.84 233 PHE C CA 1
ATOM 6264 C C . PHE C 1 233 ? -48.751 -114.880 76.454 1.00 106.38 233 PHE C C 1
ATOM 6265 O O . PHE C 1 233 ? -49.150 -115.993 76.803 1.00 106.17 233 PHE C O 1
ATOM 6273 N N . CYS C 1 234 ? -49.442 -114.068 75.631 1.00 104.19 234 CYS C N 1
ATOM 6274 C CA . CYS C 1 234 ? -50.762 -114.369 75.071 1.00 104.77 234 CYS C CA 1
ATOM 6275 C C . CYS C 1 234 ? -50.737 -115.181 73.774 1.00 109.39 234 CYS C C 1
ATOM 6276 O O . CYS C 1 234 ? -51.716 -115.878 73.498 1.00 109.34 234 CYS C O 1
ATOM 6279 N N . VAL C 1 235 ? -49.668 -115.062 72.953 1.00 106.23 235 VAL C N 1
ATOM 6280 C CA . VAL C 1 235 ? -49.630 -115.741 71.649 1.00 106.29 235 VAL C CA 1
ATOM 6281 C C . VAL C 1 235 ? -48.457 -116.746 71.469 1.00 110.68 235 VAL C C 1
ATOM 6282 O O . VAL C 1 235 ? -48.442 -117.469 70.467 1.00 109.97 235 VAL C O 1
ATOM 6286 N N . GLU C 1 236 ? -47.503 -116.809 72.415 1.00 108.26 236 GLU C N 1
ATOM 6287 C CA . GLU C 1 236 ? -46.364 -117.729 72.290 1.00 108.86 236 GLU C CA 1
ATOM 6288 C C . GLU C 1 236 ? -46.305 -118.800 73.382 1.00 115.23 236 GLU C C 1
ATOM 6289 O O . GLU C 1 236 ? -46.795 -118.583 74.494 1.00 114.84 236 GLU C O 1
ATOM 6295 N N . ASP C 1 237 ? -45.695 -119.960 73.045 1.00 113.74 237 ASP C N 1
ATOM 6296 C CA . ASP C 1 237 ? -45.520 -121.099 73.949 1.00 114.69 237 ASP C CA 1
ATOM 6297 C C . ASP C 1 237 ? -44.344 -120.847 74.887 1.00 118.59 237 ASP C C 1
ATOM 6298 O O . ASP C 1 237 ? -43.322 -120.309 74.457 1.00 117.36 237 ASP C O 1
ATOM 6303 N N . TRP C 1 238 ? -44.498 -121.232 76.167 1.00 116.18 238 TRP C N 1
ATOM 6304 C CA . TRP C 1 238 ? -43.493 -121.038 77.213 1.00 116.38 238 TRP C CA 1
ATOM 6305 C C . TRP C 1 238 ? -43.003 -122.355 77.870 1.00 121.82 238 TRP C C 1
ATOM 6306 O O . TRP C 1 238 ? -42.521 -122.325 79.006 1.00 121.66 238 TRP C O 1
ATOM 6317 N N . SER C 1 239 ? -43.087 -123.495 77.138 1.00 119.61 239 SER C N 1
ATOM 6318 C CA . SER C 1 239 ? -42.662 -124.823 77.610 1.00 120.58 239 SER C CA 1
ATOM 6319 C C . SER C 1 239 ? -41.152 -124.889 77.923 1.00 126.06 239 SER C C 1
ATOM 6320 O O . SER C 1 239 ? -40.325 -124.883 77.011 1.00 125.75 239 SER C O 1
ATOM 6323 N N . SER C 1 240 ? -40.825 -124.934 79.235 1.00 123.78 240 SER C N 1
ATOM 6324 C CA . SER C 1 240 ? -39.503 -124.917 79.882 1.00 124.50 240 SER C CA 1
ATOM 6325 C C . SER C 1 240 ? -38.349 -125.604 79.110 1.00 130.64 240 SER C C 1
ATOM 6326 O O . SER C 1 240 ? -37.650 -124.916 78.364 1.00 130.01 240 SER C O 1
ATOM 6329 N N . VAL C 1 241 ? -38.129 -126.928 79.318 1.00 129.39 241 VAL C N 1
ATOM 6330 C CA . VAL C 1 241 ? -37.035 -127.736 78.734 1.00 130.50 241 VAL C CA 1
ATOM 6331 C C . VAL C 1 241 ? -37.070 -127.762 77.187 1.00 135.76 241 VAL C C 1
ATOM 6332 O O . VAL C 1 241 ? -36.008 -127.774 76.554 1.00 135.64 241 VAL C O 1
ATOM 6336 N N . ASN C 1 242 ? -38.278 -127.732 76.592 1.00 132.92 242 ASN C N 1
ATOM 6337 C CA . ASN C 1 242 ? -38.485 -127.743 75.139 1.00 133.21 242 ASN C CA 1
ATOM 6338 C C . ASN C 1 242 ? -38.070 -126.419 74.455 1.00 137.43 242 ASN C C 1
ATOM 6339 O O . ASN C 1 242 ? -38.007 -126.358 73.223 1.00 136.96 242 ASN C O 1
ATOM 6344 N N . LEU C 1 243 ? -37.781 -125.374 75.259 1.00 134.16 243 LEU C N 1
ATOM 6345 C CA . LEU C 1 243 ? -37.371 -124.046 74.796 1.00 133.59 243 LEU C CA 1
ATOM 6346 C C . LEU C 1 243 ? -35.956 -123.666 75.238 1.00 138.23 243 LEU C C 1
ATOM 6347 O O . LEU C 1 243 ? -35.325 -122.846 74.576 1.00 137.45 243 LEU C O 1
ATOM 6352 N N . THR C 1 244 ? -35.459 -124.253 76.348 1.00 135.75 244 THR C N 1
ATOM 6353 C CA . THR C 1 244 ? -34.117 -124.000 76.891 1.00 136.30 244 THR C CA 1
ATOM 6354 C C . THR C 1 244 ? -33.020 -124.446 75.901 1.00 141.05 244 THR C C 1
ATOM 6355 O O . THR C 1 244 ? -32.018 -123.744 75.756 1.00 140.78 244 THR C O 1
ATOM 6359 N N . ASN C 1 245 ? -33.228 -125.590 75.209 1.00 138.21 245 ASN C N 1
ATOM 6360 C CA . ASN C 1 245 ? -32.296 -126.135 74.213 1.00 138.71 245 ASN C CA 1
ATOM 6361 C C . ASN C 1 245 ? -32.385 -125.432 72.848 1.00 141.53 245 ASN C C 1
ATOM 6362 O O . ASN C 1 245 ? -31.427 -125.490 72.069 1.00 141.80 245 ASN C O 1
ATOM 6367 N N . ASN C 1 246 ? -33.527 -124.769 72.566 1.00 136.18 246 ASN C N 1
ATOM 6368 C CA . ASN C 1 246 ? -33.756 -124.027 71.323 1.00 134.91 246 ASN C CA 1
ATOM 6369 C C . ASN C 1 246 ? -33.267 -122.581 71.468 1.00 136.17 246 ASN C C 1
ATOM 6370 O O . ASN C 1 246 ? -32.617 -122.056 70.560 1.00 136.04 246 ASN C O 1
ATOM 6375 N N . PHE C 1 247 ? -33.580 -121.947 72.614 1.00 130.12 247 PHE C N 1
ATOM 6376 C CA . PHE C 1 247 ? -33.231 -120.560 72.919 1.00 128.52 247 PHE C CA 1
ATOM 6377 C C . PHE C 1 247 ? -32.031 -120.495 73.879 1.00 130.87 247 PHE C C 1
ATOM 6378 O O . PHE C 1 247 ? -32.113 -119.947 74.983 1.00 130.51 247 PHE C O 1
ATOM 6386 N N . SER C 1 248 ? -30.902 -121.067 73.409 1.00 126.11 248 SER C N 1
ATOM 6387 C CA . SER C 1 248 ? -29.618 -121.208 74.103 1.00 125.80 248 SER C CA 1
ATOM 6388 C C . SER C 1 248 ? -28.704 -119.972 73.987 1.00 127.05 248 SER C C 1
ATOM 6389 O O . SER C 1 248 ? -29.183 -118.886 73.658 1.00 125.54 248 SER C O 1
ATOM 6392 N N . ASN C 1 249 ? -27.389 -120.150 74.277 1.00 122.91 249 ASN C N 1
ATOM 6393 C CA . ASN C 1 249 ? -26.338 -119.127 74.213 1.00 122.21 249 ASN C CA 1
ATOM 6394 C C . ASN C 1 249 ? -26.140 -118.592 72.794 1.00 123.27 249 ASN C C 1
ATOM 6395 O O . ASN C 1 249 ? -25.756 -117.435 72.638 1.00 122.44 249 ASN C O 1
ATOM 6400 N N . ASP C 1 250 ? -26.389 -119.435 71.771 1.00 118.23 250 ASP C N 1
ATOM 6401 C CA . ASP C 1 250 ? -26.271 -119.080 70.354 1.00 117.07 250 ASP C CA 1
ATOM 6402 C C . ASP C 1 250 ? -27.361 -118.078 69.948 1.00 116.98 250 ASP C C 1
ATOM 6403 O O . ASP C 1 250 ? -27.040 -117.054 69.342 1.00 116.35 250 ASP C O 1
ATOM 6408 N N . SER C 1 251 ? -28.639 -118.370 70.292 1.00 110.54 251 SER C N 1
ATOM 6409 C CA . SER C 1 251 ? -29.797 -117.526 69.986 1.00 108.31 251 SER C CA 1
ATOM 6410 C C . SER C 1 251 ? -29.747 -116.195 70.736 1.00 110.55 251 SER C C 1
ATOM 6411 O O . SER C 1 251 ? -30.133 -115.170 70.172 1.00 109.98 251 SER C O 1
ATOM 6414 N N . LEU C 1 252 ? -29.283 -116.217 72.007 1.00 106.10 252 LEU C N 1
ATOM 6415 C CA . LEU C 1 252 ? -29.142 -115.034 72.859 1.00 105.16 252 LEU C CA 1
ATOM 6416 C C . LEU C 1 252 ? -28.149 -114.052 72.253 1.00 106.69 252 LEU C C 1
ATOM 6417 O O . LEU C 1 252 ? -28.429 -112.856 72.220 1.00 105.54 252 LEU C O 1
ATOM 6422 N N . THR C 1 253 ? -27.010 -114.571 71.742 1.00 102.53 253 THR C N 1
ATOM 6423 C CA . THR C 1 253 ? -25.959 -113.792 71.082 1.00 102.30 253 THR C CA 1
ATOM 6424 C C . THR C 1 253 ? -26.530 -113.188 69.791 1.00 104.00 253 THR C C 1
ATOM 6425 O O . THR C 1 253 ? -26.296 -112.012 69.512 1.00 103.73 253 THR C O 1
ATOM 6429 N N . ALA C 1 254 ? -27.320 -113.986 69.044 1.00 98.33 254 ALA C N 1
ATOM 6430 C CA . ALA C 1 254 ? -27.963 -113.584 67.796 1.00 96.50 254 ALA C CA 1
ATOM 6431 C C . ALA C 1 254 ? -28.992 -112.461 67.972 1.00 97.25 254 ALA C C 1
ATOM 6432 O O . ALA C 1 254 ? -29.049 -111.572 67.122 1.00 96.65 254 ALA C O 1
ATOM 6434 N N . MET C 1 255 ? -29.781 -112.486 69.078 1.00 91.44 255 MET C N 1
ATOM 6435 C CA . MET C 1 255 ? -30.786 -111.466 69.405 1.00 89.76 255 MET C CA 1
ATOM 6436 C C . MET C 1 255 ? -30.121 -110.146 69.755 1.00 92.80 255 MET C C 1
ATOM 6437 O O . MET C 1 255 ? -30.692 -109.092 69.479 1.00 92.45 255 MET C O 1
ATOM 6442 N N . ILE C 1 256 ? -28.921 -110.207 70.373 1.00 88.87 256 ILE C N 1
ATOM 6443 C CA . ILE C 1 256 ? -28.119 -109.040 70.751 1.00 88.62 256 ILE C CA 1
ATOM 6444 C C . ILE C 1 256 ? -27.511 -108.403 69.492 1.00 92.37 256 ILE C C 1
ATOM 6445 O O . ILE C 1 256 ? -27.596 -107.185 69.347 1.00 92.68 256 ILE C O 1
ATOM 6450 N N . ILE C 1 257 ? -26.938 -109.223 68.574 1.00 87.98 257 ILE C N 1
ATOM 6451 C CA . ILE C 1 257 ? -26.350 -108.749 67.309 1.00 87.44 257 ILE C CA 1
ATOM 6452 C C . ILE C 1 257 ? -27.434 -108.104 66.416 1.00 90.37 257 ILE C C 1
ATOM 6453 O O . ILE C 1 257 ? -27.212 -107.003 65.907 1.00 90.26 257 ILE C O 1
ATOM 6458 N N . SER C 1 258 ? -28.617 -108.753 66.285 1.00 85.51 258 SER C N 1
ATOM 6459 C CA . SER C 1 258 ? -29.756 -108.215 65.530 1.00 84.20 258 SER C CA 1
ATOM 6460 C C . SER C 1 258 ? -30.323 -106.979 66.245 1.00 86.87 258 SER C C 1
ATOM 6461 O O . SER C 1 258 ? -30.924 -106.122 65.603 1.00 86.49 258 SER C O 1
ATOM 6464 N N . GLY C 1 259 ? -30.114 -106.914 67.559 1.00 82.89 259 GLY C N 1
ATOM 6465 C CA . GLY C 1 259 ? -30.504 -105.798 68.407 1.00 82.88 259 GLY C CA 1
ATOM 6466 C C . GLY C 1 259 ? -29.623 -104.592 68.153 1.00 87.66 259 GLY C C 1
ATOM 6467 O O . GLY C 1 259 ? -30.119 -103.465 68.137 1.00 87.67 259 GLY C O 1
ATOM 6468 N N . VAL C 1 260 ? -28.304 -104.828 67.935 1.00 84.35 260 VAL C N 1
ATOM 6469 C CA . VAL C 1 260 ? -27.298 -103.804 67.621 1.00 84.66 260 VAL C CA 1
ATOM 6470 C C . VAL C 1 260 ? -27.598 -103.235 66.217 1.00 90.18 260 VAL C C 1
ATOM 6471 O O . VAL C 1 260 ? -27.502 -102.023 66.012 1.00 90.42 260 VAL C O 1
ATOM 6475 N N . ALA C 1 261 ? -28.000 -104.114 65.272 1.00 87.14 261 ALA C N 1
ATOM 6476 C CA . ALA C 1 261 ? -28.358 -103.762 63.894 1.00 86.75 261 ALA C CA 1
ATOM 6477 C C . ALA C 1 261 ? -29.619 -102.882 63.843 1.00 90.81 261 ALA C C 1
ATOM 6478 O O . ALA C 1 261 ? -29.710 -101.985 62.997 1.00 90.92 261 ALA C O 1
ATOM 6480 N N . SER C 1 262 ? -30.575 -103.137 64.761 1.00 86.44 262 SER C N 1
ATOM 6481 C CA . SER C 1 262 ? -31.840 -102.412 64.866 1.00 85.62 262 SER C CA 1
ATOM 6482 C C . SER C 1 262 ? -31.714 -101.030 65.537 1.00 89.54 262 SER C C 1
ATOM 6483 O O . SER C 1 262 ? -32.672 -100.256 65.489 1.00 89.06 262 SER C O 1
ATOM 6486 N N . VAL C 1 263 ? -30.547 -100.722 66.156 1.00 86.28 263 VAL C N 1
ATOM 6487 C CA . VAL C 1 263 ? -30.288 -99.444 66.844 1.00 86.58 263 VAL C CA 1
ATOM 6488 C C . VAL C 1 263 ? -30.431 -98.257 65.878 1.00 90.95 263 VAL C C 1
ATOM 6489 O O . VAL C 1 263 ? -31.141 -97.299 66.193 1.00 91.42 263 VAL C O 1
ATOM 6493 N N . GLY C 1 264 ? -29.797 -98.360 64.710 1.00 86.62 264 GLY C N 1
ATOM 6494 C CA . GLY C 1 264 ? -29.825 -97.326 63.681 1.00 86.08 264 GLY C CA 1
ATOM 6495 C C . GLY C 1 264 ? -31.203 -97.043 63.122 1.00 87.93 264 GLY C C 1
ATOM 6496 O O . GLY C 1 264 ? -31.686 -95.911 63.210 1.00 87.46 264 GLY C O 1
ATOM 6497 N N . ILE C 1 265 ? -31.851 -98.089 62.574 1.00 83.06 265 ILE C N 1
ATOM 6498 C CA . ILE C 1 265 ? -33.179 -98.031 61.955 1.00 81.88 265 ILE C CA 1
ATOM 6499 C C . ILE C 1 265 ? -34.260 -97.508 62.940 1.00 85.37 265 ILE C C 1
ATOM 6500 O O . ILE C 1 265 ? -35.149 -96.783 62.496 1.00 85.05 265 ILE C O 1
ATOM 6505 N N . SER C 1 266 ? -34.152 -97.812 64.257 1.00 81.52 266 SER C N 1
ATOM 6506 C CA . SER C 1 266 ? -35.117 -97.334 65.258 1.00 81.32 266 SER C CA 1
ATOM 6507 C C . SER C 1 266 ? -34.982 -95.833 65.503 1.00 86.14 266 SER C C 1
ATOM 6508 O O . SER C 1 266 ? -35.982 -95.168 65.781 1.00 86.47 266 SER C O 1
ATOM 6511 N N . TYR C 1 267 ? -33.757 -95.298 65.376 1.00 82.61 267 TYR C N 1
ATOM 6512 C CA . TYR C 1 267 ? -33.500 -93.872 65.544 1.00 83.06 267 TYR C CA 1
ATOM 6513 C C . TYR C 1 267 ? -33.951 -93.125 64.293 1.00 86.10 267 TYR C C 1
ATOM 6514 O O . TYR C 1 267 ? -34.594 -92.077 64.404 1.00 86.54 267 TYR C O 1
ATOM 6523 N N . CYS C 1 268 ? -33.601 -93.685 63.110 1.00 80.84 268 CYS C N 1
ATOM 6524 C CA . CYS C 1 268 ? -33.840 -93.154 61.768 1.00 79.90 268 CYS C CA 1
ATOM 6525 C C . CYS C 1 268 ? -35.294 -93.113 61.345 1.00 81.45 268 CYS C C 1
ATOM 6526 O O . CYS C 1 268 ? -35.662 -92.197 60.620 1.00 80.47 268 CYS C O 1
ATOM 6529 N N . SER C 1 269 ? -36.105 -94.115 61.730 1.00 77.56 269 SER C N 1
ATOM 6530 C CA . SER C 1 269 ? -37.529 -94.159 61.381 1.00 77.07 269 SER C CA 1
ATOM 6531 C C . SER C 1 269 ? -38.281 -93.019 62.080 1.00 81.20 269 SER C C 1
ATOM 6532 O O . SER C 1 269 ? -39.105 -92.357 61.452 1.00 80.64 269 SER C O 1
ATOM 6535 N N . GLY C 1 270 ? -37.935 -92.779 63.348 1.00 78.82 270 GLY C N 1
ATOM 6536 C CA . GLY C 1 270 ? -38.485 -91.714 64.180 1.00 79.88 270 GLY C CA 1
ATOM 6537 C C . GLY C 1 270 ? -37.989 -90.343 63.766 1.00 85.64 270 GLY C C 1
ATOM 6538 O O . GLY C 1 270 ? -38.642 -89.333 64.046 1.00 86.24 270 GLY C O 1
ATOM 6539 N N . TRP C 1 271 ? -36.815 -90.309 63.105 1.00 82.71 271 TRP C N 1
ATOM 6540 C CA . TRP C 1 271 ? -36.181 -89.111 62.557 1.00 83.43 271 TRP C CA 1
ATOM 6541 C C . TRP C 1 271 ? -36.881 -88.779 61.231 1.00 86.79 271 TRP C C 1
ATOM 6542 O O . TRP C 1 271 ? -37.312 -87.640 61.041 1.00 87.17 271 TRP C O 1
ATOM 6553 N N . CYS C 1 272 ? -37.031 -89.797 60.346 1.00 81.76 272 CYS C N 1
ATOM 6554 C CA . CYS C 1 272 ? -37.668 -89.714 59.030 1.00 80.58 272 CYS C CA 1
ATOM 6555 C C . CYS C 1 272 ? -39.087 -89.146 59.124 1.00 82.44 272 CYS C C 1
ATOM 6556 O O . CYS C 1 272 ? -39.359 -88.132 58.482 1.00 82.49 272 CYS C O 1
ATOM 6559 N N . VAL C 1 273 ? -39.962 -89.751 59.969 1.00 76.95 273 VAL C N 1
ATOM 6560 C CA . VAL C 1 273 ? -41.348 -89.306 60.182 1.00 76.22 273 VAL C CA 1
ATOM 6561 C C . VAL C 1 273 ? -41.427 -87.834 60.591 1.00 80.91 273 VAL C C 1
ATOM 6562 O O . VAL C 1 273 ? -42.302 -87.119 60.108 1.00 81.32 273 VAL C O 1
ATOM 6566 N N . ARG C 1 274 ? -40.503 -87.389 61.467 1.00 77.63 274 ARG C N 1
ATOM 6567 C CA . ARG C 1 274 ? -40.445 -86.037 62.018 1.00 78.77 274 ARG C CA 1
ATOM 6568 C C . ARG C 1 274 ? -40.069 -84.951 60.986 1.00 84.16 274 ARG C C 1
ATOM 6569 O O . ARG C 1 274 ? -40.840 -84.002 60.798 1.00 84.58 274 ARG C O 1
ATOM 6577 N N . VAL C 1 275 ? -38.882 -85.066 60.359 1.00 80.82 275 VAL C N 1
ATOM 6578 C CA . VAL C 1 275 ? -38.381 -84.059 59.415 1.00 81.23 275 VAL C CA 1
ATOM 6579 C C . VAL C 1 275 ? -39.120 -84.069 58.065 1.00 84.58 275 VAL C C 1
ATOM 6580 O O . VAL C 1 275 ? -39.298 -82.994 57.485 1.00 84.95 275 VAL C O 1
ATOM 6584 N N . THR C 1 276 ? -39.540 -85.258 57.563 1.00 79.67 276 THR C N 1
ATOM 6585 C CA . THR C 1 276 ? -40.252 -85.358 56.281 1.00 78.62 276 THR C CA 1
ATOM 6586 C C . THR C 1 276 ? -41.770 -85.423 56.555 1.00 82.07 276 THR C C 1
ATOM 6587 O O . THR C 1 276 ? -42.360 -84.390 56.883 1.00 82.73 276 THR C O 1
ATOM 6591 N N . SER C 1 277 ? -42.389 -86.613 56.444 1.00 77.03 277 SER C N 1
ATOM 6592 C CA . SER C 1 277 ? -43.811 -86.849 56.700 1.00 76.51 277 SER C CA 1
ATOM 6593 C C . SER C 1 277 ? -44.061 -88.344 56.904 1.00 79.56 277 SER C C 1
ATOM 6594 O O . SER C 1 277 ? -43.182 -89.160 56.601 1.00 78.64 277 SER C O 1
ATOM 6597 N N . SER C 1 278 ? -45.265 -88.704 57.411 1.00 75.79 278 SER C N 1
ATOM 6598 C CA . SER C 1 278 ? -45.686 -90.094 57.613 1.00 74.48 278 SER C CA 1
ATOM 6599 C C . SER C 1 278 ? -45.826 -90.815 56.263 1.00 76.82 278 SER C C 1
ATOM 6600 O O . SER C 1 278 ? -45.637 -92.030 56.208 1.00 75.72 278 SER C O 1
ATOM 6603 N N . THR C 1 279 ? -46.144 -90.057 55.181 1.00 72.98 279 THR C N 1
ATOM 6604 C CA . THR C 1 279 ? -46.279 -90.563 53.815 1.00 72.06 279 THR C CA 1
ATOM 6605 C C . THR C 1 279 ? -44.904 -90.850 53.224 1.00 76.29 279 THR C C 1
ATOM 6606 O O . THR C 1 279 ? -44.705 -91.939 52.689 1.00 75.42 279 THR C O 1
ATOM 6610 N N . THR C 1 280 ? -43.962 -89.874 53.312 1.00 73.90 280 THR C N 1
ATOM 6611 C CA . THR C 1 280 ? -42.588 -89.992 52.807 1.00 73.65 280 THR C CA 1
ATOM 6612 C C . THR C 1 280 ? -41.895 -91.188 53.454 1.00 77.02 280 THR C C 1
ATOM 6613 O O . THR C 1 280 ? -41.254 -91.954 52.745 1.00 76.41 280 THR C O 1
ATOM 6617 N N . TYR C 1 281 ? -42.078 -91.374 54.779 1.00 73.49 281 TYR C N 1
ATOM 6618 C CA . TYR C 1 281 ? -41.524 -92.491 55.549 1.00 72.91 281 TYR C CA 1
ATOM 6619 C C . TYR C 1 281 ? -42.003 -93.853 55.013 1.00 77.16 281 TYR C C 1
ATOM 6620 O O . TYR C 1 281 ? -41.196 -94.773 54.855 1.00 76.17 281 TYR C O 1
ATOM 6629 N N . SER C 1 282 ? -43.319 -93.978 54.766 1.00 74.47 282 SER C N 1
ATOM 6630 C CA . SER C 1 282 ? -43.936 -95.205 54.265 1.00 74.17 282 SER C CA 1
ATOM 6631 C C . SER C 1 282 ? -43.620 -95.442 52.783 1.00 78.15 282 SER C C 1
ATOM 6632 O O . SER C 1 282 ? -43.673 -96.588 52.323 1.00 77.67 282 SER C O 1
ATOM 6635 N N . MET C 1 283 ? -43.270 -94.359 52.052 1.00 74.57 283 MET C N 1
ATOM 6636 C CA . MET C 1 283 ? -42.884 -94.374 50.639 1.00 74.04 283 MET C CA 1
ATOM 6637 C C . MET C 1 283 ? -41.427 -94.865 50.524 1.00 77.07 283 MET C C 1
ATOM 6638 O O . MET C 1 283 ? -41.156 -95.792 49.759 1.00 76.02 283 MET C O 1
ATOM 6643 N N . VAL C 1 284 ? -40.507 -94.248 51.313 1.00 73.87 284 VAL C N 1
ATOM 6644 C CA . VAL C 1 284 ? -39.072 -94.566 51.415 1.00 73.27 284 VAL C CA 1
ATOM 6645 C C . VAL C 1 284 ? -38.913 -96.020 51.911 1.00 78.51 284 VAL C C 1
ATOM 6646 O O . VAL C 1 284 ? -38.030 -96.736 51.433 1.00 78.00 284 VAL C O 1
ATOM 6650 N N . GLY C 1 285 ? -39.801 -96.438 52.819 1.00 76.03 285 GLY C N 1
ATOM 6651 C CA . GLY C 1 285 ? -39.848 -97.797 53.348 1.00 76.00 285 GLY C CA 1
ATOM 6652 C C . GLY C 1 285 ? -40.199 -98.815 52.277 1.00 80.45 285 GLY C C 1
ATOM 6653 O O . GLY C 1 285 ? -39.597 -99.893 52.227 1.00 79.74 285 GLY C O 1
ATOM 6654 N N . ALA C 1 286 ? -41.163 -98.462 51.394 1.00 77.78 286 ALA C N 1
ATOM 6655 C CA . ALA C 1 286 ? -41.605 -99.301 50.273 1.00 77.78 286 ALA C CA 1
ATOM 6656 C C . ALA C 1 286 ? -40.558 -99.323 49.154 1.00 82.20 286 ALA C C 1
ATOM 6657 O O . ALA C 1 286 ? -40.353 -100.368 48.533 1.00 81.89 286 ALA C O 1
ATOM 6659 N N . LEU C 1 287 ? -39.897 -98.172 48.910 1.00 79.13 287 LEU C N 1
ATOM 6660 C CA . LEU C 1 287 ? -38.847 -98.003 47.902 1.00 78.97 287 LEU C CA 1
ATOM 6661 C C . LEU C 1 287 ? -37.569 -98.771 48.249 1.00 83.73 287 LEU C C 1
ATOM 6662 O O . LEU C 1 287 ? -36.885 -99.235 47.340 1.00 83.35 287 LEU C O 1
ATOM 6667 N N . ASN C 1 288 ? -37.256 -98.899 49.561 1.00 81.05 288 ASN C N 1
ATOM 6668 C CA . ASN C 1 288 ? -36.079 -99.580 50.123 1.00 81.19 288 ASN C CA 1
ATOM 6669 C C . ASN C 1 288 ? -35.980 -101.062 49.752 1.00 84.60 288 ASN C C 1
ATOM 6670 O O . ASN C 1 288 ? -34.874 -101.606 49.693 1.00 84.52 288 ASN C O 1
ATOM 6675 N N . LYS C 1 289 ? -37.135 -101.718 49.556 1.00 80.50 289 LYS C N 1
ATOM 6676 C CA . LYS C 1 289 ? -37.232 -103.139 49.221 1.00 80.34 289 LYS C CA 1
ATOM 6677 C C . LYS C 1 289 ? -36.710 -103.427 47.807 1.00 84.40 289 LYS C C 1
ATOM 6678 O O . LYS C 1 289 ? -36.266 -104.545 47.540 1.00 84.37 289 LYS C O 1
ATOM 6684 N N . LEU C 1 290 ? -36.770 -102.421 46.907 1.00 80.58 290 LEU C N 1
ATOM 6685 C CA . LEU C 1 290 ? -36.353 -102.533 45.504 1.00 80.28 290 LEU C CA 1
ATOM 6686 C C . LEU C 1 290 ? -34.834 -102.735 45.321 1.00 83.11 290 LEU C C 1
ATOM 6687 O O . LEU C 1 290 ? -34.481 -103.736 44.693 1.00 82.99 290 LEU C O 1
ATOM 6692 N N . PRO C 1 291 ? -33.909 -101.872 45.845 1.00 78.57 291 PRO C N 1
ATOM 6693 C CA . PRO C 1 291 ? -32.469 -102.129 45.636 1.00 78.14 291 PRO C CA 1
ATOM 6694 C C . PRO C 1 291 ? -31.951 -103.447 46.222 1.00 80.51 291 PRO C C 1
ATOM 6695 O O . PRO C 1 291 ? -31.018 -104.022 45.658 1.00 80.43 291 PRO C O 1
ATOM 6699 N N . ILE C 1 292 ? -32.561 -103.941 47.324 1.00 75.78 292 ILE C N 1
ATOM 6700 C CA . ILE C 1 292 ? -32.157 -105.216 47.928 1.00 75.43 292 ILE C CA 1
ATOM 6701 C C . ILE C 1 292 ? -32.623 -106.387 47.027 1.00 78.48 292 ILE C C 1
ATOM 6702 O O . ILE C 1 292 ? -31.935 -107.406 46.946 1.00 78.54 292 ILE C O 1
ATOM 6707 N N . ALA C 1 293 ? -33.766 -106.208 46.321 1.00 74.06 293 ALA C N 1
ATOM 6708 C CA . ALA C 1 293 ? -34.326 -107.185 45.381 1.00 73.77 293 ALA C CA 1
ATOM 6709 C C . ALA C 1 293 ? -33.492 -107.219 44.100 1.00 76.88 293 ALA C C 1
ATOM 6710 O O . ALA C 1 293 ? -33.275 -108.297 43.548 1.00 76.75 293 ALA C O 1
ATOM 6712 N N . LEU C 1 294 ? -33.008 -106.036 43.648 1.00 72.74 294 LEU C N 1
ATOM 6713 C CA . LEU C 1 294 ? -32.150 -105.875 42.471 1.00 72.70 294 LEU C CA 1
ATOM 6714 C C . LEU C 1 294 ? -30.778 -106.502 42.738 1.00 77.58 294 LEU C C 1
ATOM 6715 O O . LEU C 1 294 ? -30.175 -107.055 41.817 1.00 77.84 294 LEU C O 1
ATOM 6720 N N . SER C 1 295 ? -30.312 -106.448 44.009 1.00 74.47 295 SER C N 1
ATOM 6721 C CA . SER C 1 295 ? -29.060 -107.061 44.462 1.00 75.11 295 SER C CA 1
ATOM 6722 C C . SER C 1 295 ? -29.139 -108.583 44.356 1.00 80.34 295 SER C C 1
ATOM 6723 O O . SER C 1 295 ? -28.149 -109.219 44.008 1.00 81.42 295 SER C O 1
ATOM 6726 N N . GLY C 1 296 ? -30.321 -109.143 44.617 1.00 76.21 296 GLY C N 1
ATOM 6727 C CA . GLY C 1 296 ? -30.578 -110.574 44.493 1.00 76.41 296 GLY C CA 1
ATOM 6728 C C . GLY C 1 296 ? -30.493 -111.044 43.051 1.00 80.53 296 GLY C C 1
ATOM 6729 O O . GLY C 1 296 ? -30.064 -112.173 42.790 1.00 81.60 296 GLY C O 1
ATOM 6730 N N . LEU C 1 297 ? -30.888 -110.163 42.103 1.00 75.44 297 LEU C N 1
ATOM 6731 C CA . LEU C 1 297 ? -30.851 -110.426 40.666 1.00 75.42 297 LEU C CA 1
ATOM 6732 C C . LEU C 1 297 ? -29.426 -110.280 40.142 1.00 80.78 297 LEU C C 1
ATOM 6733 O O . LEU C 1 297 ? -29.043 -111.024 39.242 1.00 81.87 297 LEU C O 1
ATOM 6738 N N . ILE C 1 298 ? -28.648 -109.322 40.696 1.00 76.81 298 ILE C N 1
ATOM 6739 C CA . ILE C 1 298 ? -27.267 -109.042 40.279 1.00 77.22 298 ILE C CA 1
ATOM 6740 C C . ILE C 1 298 ? -26.264 -110.036 40.899 1.00 82.17 298 ILE C C 1
ATOM 6741 O O . ILE C 1 298 ? -25.582 -110.756 40.163 1.00 82.63 298 ILE C O 1
ATOM 6746 N N . PHE C 1 299 ? -26.171 -110.056 42.238 1.00 78.49 299 PHE C N 1
ATOM 6747 C CA . PHE C 1 299 ? -25.225 -110.875 42.989 1.00 79.10 299 PHE C CA 1
ATOM 6748 C C . PHE C 1 299 ? -25.501 -112.380 42.995 1.00 84.57 299 PHE C C 1
ATOM 6749 O O . PHE C 1 299 ? -24.554 -113.154 43.138 1.00 84.82 299 PHE C O 1
ATOM 6757 N N . PHE C 1 300 ? -26.767 -112.805 42.867 1.00 82.21 300 PHE C N 1
ATOM 6758 C CA . PHE C 1 300 ? -27.076 -114.229 42.966 1.00 83.60 300 PHE C CA 1
ATOM 6759 C C . PHE C 1 300 ? -27.687 -114.851 41.718 1.00 90.42 300 PHE C C 1
ATOM 6760 O O . PHE C 1 300 ? -28.726 -114.398 41.229 1.00 89.27 300 PHE C O 1
ATOM 6768 N N . ASP C 1 301 ? -27.026 -115.928 41.234 1.00 90.24 301 ASP C N 1
ATOM 6769 C CA . ASP C 1 301 ? -27.387 -116.766 40.085 1.00 91.82 301 ASP C CA 1
ATOM 6770 C C . ASP C 1 301 ? -28.678 -117.537 40.429 1.00 95.70 301 ASP C C 1
ATOM 6771 O O . ASP C 1 301 ? -28.635 -118.657 40.956 1.00 96.47 301 ASP C O 1
ATOM 6776 N N . ALA C 1 302 ? -29.825 -116.886 40.189 1.00 90.57 302 ALA C N 1
ATOM 6777 C CA . ALA C 1 302 ? -31.152 -117.423 40.489 1.00 89.60 302 ALA C CA 1
ATOM 6778 C C . ALA C 1 302 ? -32.099 -117.161 39.320 1.00 92.49 302 ALA C C 1
ATOM 6779 O O . ALA C 1 302 ? -31.921 -116.151 38.634 1.00 91.72 302 ALA C O 1
ATOM 6781 N N . PRO C 1 303 ? -33.087 -118.046 39.036 1.00 88.71 303 PRO C N 1
ATOM 6782 C CA . PRO C 1 303 ? -33.979 -117.784 37.893 1.00 88.18 303 PRO C CA 1
ATOM 6783 C C . PRO C 1 303 ? -35.019 -116.694 38.162 1.00 88.95 303 PRO C C 1
ATOM 6784 O O . PRO C 1 303 ? -35.446 -116.515 39.306 1.00 87.84 303 PRO C O 1
ATOM 6788 N N . ARG C 1 304 ? -35.398 -115.945 37.100 1.00 83.71 304 ARG C N 1
ATOM 6789 C CA . ARG C 1 304 ? -36.372 -114.844 37.155 1.00 81.49 304 ARG C CA 1
ATOM 6790 C C . ARG C 1 304 ? -37.096 -114.605 35.834 1.00 83.80 304 ARG C C 1
ATOM 6791 O O . ARG C 1 304 ? -36.578 -114.940 34.769 1.00 84.94 304 ARG C O 1
ATOM 6799 N N . ASN C 1 305 ? -38.279 -113.977 35.917 1.00 77.54 305 ASN C N 1
ATOM 6800 C CA . ASN C 1 305 ? -39.127 -113.598 34.787 1.00 76.78 305 ASN C CA 1
ATOM 6801 C C . ASN C 1 305 ? -38.998 -112.092 34.515 1.00 77.20 305 ASN C C 1
ATOM 6802 O O . ASN C 1 305 ? -38.577 -111.349 35.404 1.00 75.99 305 ASN C O 1
ATOM 6807 N N . PHE C 1 306 ? -39.353 -111.647 33.291 1.00 71.96 306 PHE C N 1
ATOM 6808 C CA . PHE C 1 306 ? -39.300 -110.237 32.897 1.00 70.24 306 PHE C CA 1
ATOM 6809 C C . PHE C 1 306 ? -40.224 -109.368 33.752 1.00 72.43 306 PHE C C 1
ATOM 6810 O O . PHE C 1 306 ? -39.868 -108.235 34.058 1.00 71.26 306 PHE C O 1
ATOM 6818 N N . LEU C 1 307 ? -41.396 -109.900 34.135 1.00 68.98 307 LEU C N 1
ATOM 6819 C CA . LEU C 1 307 ? -42.396 -109.201 34.950 1.00 68.14 307 LEU C CA 1
ATOM 6820 C C . LEU C 1 307 ? -41.847 -108.768 36.317 1.00 71.34 307 LEU C C 1
ATOM 6821 O O . LEU C 1 307 ? -42.098 -107.637 36.744 1.00 70.38 307 LEU C O 1
ATOM 6826 N N . SER C 1 308 ? -41.081 -109.661 36.986 1.00 67.72 308 SER C N 1
ATOM 6827 C CA . SER C 1 308 ? -40.461 -109.386 38.283 1.00 66.32 308 SER C CA 1
ATOM 6828 C C . SER C 1 308 ? -39.356 -108.333 38.133 1.00 70.79 308 SER C C 1
ATOM 6829 O O . SER C 1 308 ? -39.171 -107.525 39.038 1.00 70.04 308 SER C O 1
ATOM 6832 N N . ILE C 1 309 ? -38.652 -108.324 36.977 1.00 68.23 309 ILE C N 1
ATOM 6833 C CA . ILE C 1 309 ? -37.603 -107.346 36.651 1.00 67.81 309 ILE C CA 1
ATOM 6834 C C . ILE C 1 309 ? -38.277 -105.995 36.375 1.00 72.66 309 ILE C C 1
ATOM 6835 O O . ILE C 1 309 ? -37.800 -104.961 36.847 1.00 71.96 309 ILE C O 1
ATOM 6840 N N . LEU C 1 310 ? -39.409 -106.026 35.642 1.00 70.29 310 LEU C N 1
ATOM 6841 C CA . LEU C 1 310 ? -40.226 -104.865 35.284 1.00 70.03 310 LEU C CA 1
ATOM 6842 C C . LEU C 1 310 ? -40.803 -104.179 36.531 1.00 74.17 310 LEU C C 1
ATOM 6843 O O . LEU C 1 310 ? -40.809 -102.947 36.586 1.00 74.03 310 LEU C O 1
ATOM 6848 N N . SER C 1 311 ? -41.240 -104.969 37.536 1.00 70.01 311 SER C N 1
ATOM 6849 C CA . SER C 1 311 ? -41.792 -104.445 38.784 1.00 69.31 311 SER C CA 1
ATOM 6850 C C . SER C 1 311 ? -40.799 -103.551 39.537 1.00 73.22 311 SER C C 1
ATOM 6851 O O . SER C 1 311 ? -41.205 -102.524 40.088 1.00 72.04 311 SER C O 1
ATOM 6854 N N . ILE C 1 312 ? -39.498 -103.926 39.518 1.00 70.74 312 ILE C N 1
ATOM 6855 C CA . ILE C 1 312 ? -38.404 -103.186 40.164 1.00 70.77 312 ILE C CA 1
ATOM 6856 C C . ILE C 1 312 ? -38.255 -101.789 39.540 1.00 76.42 312 ILE C C 1
ATOM 6857 O O . ILE C 1 312 ? -38.179 -100.802 40.276 1.00 76.05 312 ILE C O 1
ATOM 6862 N N . PHE C 1 313 ? -38.244 -101.709 38.193 1.00 74.01 313 PHE C N 1
ATOM 6863 C CA . PHE C 1 313 ? -38.090 -100.448 37.468 1.00 74.14 313 PHE C CA 1
ATOM 6864 C C . PHE C 1 313 ? -39.351 -99.575 37.504 1.00 78.17 313 PHE C C 1
ATOM 6865 O O . PHE C 1 313 ? -39.216 -98.348 37.471 1.00 77.63 313 PHE C O 1
ATOM 6873 N N . ILE C 1 314 ? -40.561 -100.187 37.629 1.00 74.78 314 ILE C N 1
ATOM 6874 C CA . ILE C 1 314 ? -41.834 -99.456 37.782 1.00 74.17 314 ILE C CA 1
ATOM 6875 C C . ILE C 1 314 ? -41.801 -98.788 39.170 1.00 76.83 314 ILE C C 1
ATOM 6876 O O . ILE C 1 314 ? -42.113 -97.603 39.290 1.00 75.68 314 ILE C O 1
ATOM 6881 N N . GLY C 1 315 ? -41.353 -99.550 40.172 1.00 73.69 315 GLY C N 1
ATOM 6882 C CA . GLY C 1 315 ? -41.172 -99.090 41.545 1.00 73.49 315 GLY C CA 1
ATOM 6883 C C . GLY C 1 315 ? -40.191 -97.935 41.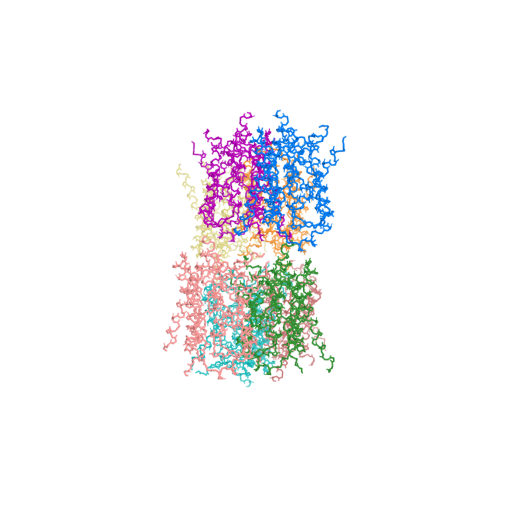640 1.00 77.97 315 GLY C C 1
ATOM 6884 O O . GLY C 1 315 ? -40.379 -97.035 42.466 1.00 77.59 315 GLY C O 1
ATOM 6885 N N . PHE C 1 316 ? -39.142 -97.946 40.774 1.00 74.63 316 PHE C N 1
ATOM 6886 C CA . PHE C 1 316 ? -38.134 -96.885 40.685 1.00 74.28 316 PHE C CA 1
ATOM 6887 C C . PHE C 1 316 ? -38.750 -95.625 40.098 1.00 77.46 316 PHE C C 1
ATOM 6888 O O . PHE C 1 316 ? -38.525 -94.541 40.635 1.00 76.86 316 PHE C O 1
ATOM 6896 N N . LEU C 1 317 ? -39.562 -95.775 39.025 1.00 74.00 317 LEU C N 1
ATOM 6897 C CA . LEU C 1 317 ? -40.271 -94.674 38.361 1.00 74.08 317 LEU C CA 1
ATOM 6898 C C . LEU C 1 317 ? -41.241 -93.984 39.332 1.00 78.67 317 LEU C C 1
ATOM 6899 O O . LEU C 1 317 ? -41.437 -92.769 39.238 1.00 78.62 317 LEU C O 1
ATOM 6904 N N . SER C 1 318 ? -41.809 -94.760 40.285 1.00 75.10 318 SER C N 1
ATOM 6905 C CA . SER C 1 318 ? -42.721 -94.289 41.330 1.00 74.70 318 SER C CA 1
ATOM 6906 C C . SER C 1 318 ? -42.000 -93.348 42.305 1.00 77.31 318 SER C C 1
ATOM 6907 O O . SER C 1 318 ? -42.534 -92.290 42.635 1.00 77.16 318 SER C O 1
ATOM 6910 N N . GLY C 1 319 ? -40.799 -93.736 42.732 1.00 72.68 319 GLY C N 1
ATOM 6911 C CA . GLY C 1 319 ? -39.971 -92.930 43.621 1.00 72.08 319 GLY C CA 1
ATOM 6912 C C . GLY C 1 319 ? -39.439 -91.683 42.947 1.00 75.08 319 GLY C C 1
ATOM 6913 O O . GLY C 1 319 ? -39.380 -90.623 43.575 1.00 74.28 319 GLY C O 1
ATOM 6914 N N . ILE C 1 320 ? -39.064 -91.809 41.651 1.00 71.78 320 ILE C N 1
ATOM 6915 C CA . ILE C 1 320 ? -38.552 -90.718 40.816 1.00 72.14 320 ILE C CA 1
ATOM 6916 C C . ILE C 1 320 ? -39.625 -89.645 40.640 1.00 76.60 320 ILE C C 1
ATOM 6917 O O . ILE C 1 320 ? -39.330 -88.472 40.865 1.00 76.62 320 ILE C O 1
ATOM 6922 N N . ILE C 1 321 ? -40.868 -90.042 40.288 1.00 73.40 321 ILE C N 1
ATOM 6923 C CA . ILE C 1 321 ? -41.948 -89.073 40.091 1.00 74.11 321 ILE C CA 1
ATOM 6924 C C . ILE C 1 321 ? -42.489 -88.560 41.450 1.00 80.03 321 ILE C C 1
ATOM 6925 O O . ILE C 1 321 ? -43.046 -87.462 41.487 1.00 80.02 321 ILE C O 1
ATOM 6930 N N . TYR C 1 322 ? -42.280 -89.315 42.560 1.00 77.91 322 TYR C N 1
ATOM 6931 C CA . TYR C 1 322 ? -42.680 -88.873 43.904 1.00 78.63 322 TYR C CA 1
ATOM 6932 C C . TYR C 1 322 ? -41.740 -87.763 44.374 1.00 85.20 322 TYR C C 1
ATOM 6933 O O . TYR C 1 322 ? -42.176 -86.836 45.062 1.00 85.28 322 TYR C O 1
ATOM 6942 N N . ALA C 1 323 ? -40.446 -87.872 44.004 1.00 83.49 323 ALA C N 1
ATOM 6943 C CA . ALA C 1 323 ? -39.400 -86.900 44.322 1.00 84.52 323 ALA C CA 1
ATOM 6944 C C . ALA C 1 323 ? -39.680 -85.573 43.598 1.00 91.18 323 ALA C C 1
ATOM 6945 O O . ALA C 1 323 ? -39.472 -84.500 44.173 1.00 91.63 323 ALA C O 1
ATOM 6947 N N . VAL C 1 324 ? -40.181 -85.657 42.349 1.00 88.97 324 VAL C N 1
ATOM 6948 C CA . VAL C 1 324 ? -40.539 -84.498 41.530 1.00 90.27 324 VAL C CA 1
ATOM 6949 C C . VAL C 1 324 ? -41.800 -83.858 42.117 1.00 96.65 324 VAL C C 1
ATOM 6950 O O . VAL C 1 324 ? -41.888 -82.632 42.167 1.00 97.37 324 VAL C O 1
ATOM 6954 N N . ALA C 1 325 ? -42.755 -84.690 42.591 1.00 93.97 325 ALA C N 1
ATOM 6955 C CA . ALA C 1 325 ? -44.018 -84.251 43.202 1.00 94.64 325 ALA C CA 1
ATOM 6956 C C . ALA C 1 325 ? -43.790 -83.379 44.442 1.00 98.88 325 ALA C C 1
ATOM 6957 O O . ALA C 1 325 ? -44.499 -82.390 44.627 1.00 99.01 325 ALA C O 1
ATOM 6959 N N . LYS C 1 326 ? -42.784 -83.735 45.263 1.00 95.30 326 LYS C N 1
ATOM 6960 C CA . LYS C 1 326 ? -42.396 -82.990 46.461 1.00 95.88 326 LYS C CA 1
ATOM 6961 C C . LYS C 1 326 ? -41.708 -81.674 46.048 1.00 101.52 326 LYS C C 1
ATOM 6962 O O . LYS C 1 326 ? -41.939 -80.636 46.672 1.00 102.20 326 LYS C O 1
ATOM 6968 N N . GLN C 1 327 ? -40.886 -81.727 44.972 1.00 98.28 327 GLN C N 1
ATOM 6969 C CA . GLN C 1 327 ? -40.161 -80.588 44.394 1.00 99.03 327 GLN C CA 1
ATOM 6970 C C . GLN C 1 327 ? -41.152 -79.589 43.775 1.00 104.11 327 GLN C C 1
ATOM 6971 O O . GLN C 1 327 ? -40.893 -78.383 43.768 1.00 104.89 327 GLN C O 1
ATOM 6977 N N . LYS C 1 328 ? -42.288 -80.104 43.270 1.00 100.43 328 LYS C N 1
ATOM 6978 C CA . LYS C 1 328 ? -43.372 -79.330 42.670 1.00 101.19 328 LYS C CA 1
ATOM 6979 C C . LYS C 1 328 ? -44.127 -78.555 43.751 1.00 106.96 328 LYS C C 1
ATOM 6980 O O . LYS C 1 328 ? -44.441 -77.383 43.539 1.00 107.47 328 LYS C O 1
ATOM 6986 N N . LYS C 1 329 ? -44.404 -79.210 44.908 1.00 103.88 329 LYS C N 1
ATOM 6987 C CA . LYS C 1 329 ? -45.105 -78.649 46.071 1.00 104.73 329 LYS C CA 1
ATOM 6988 C C . LYS C 1 329 ? -44.410 -77.398 46.610 1.00 111.13 329 LYS C C 1
ATOM 6989 O O . LYS C 1 329 ? -45.078 -76.393 46.836 1.00 111.56 329 LYS C O 1
ATOM 6995 N N . GLN C 1 330 ? -43.071 -77.457 46.783 1.00 109.10 330 GLN C N 1
ATOM 6996 C CA . GLN C 1 330 ? -42.229 -76.363 47.283 1.00 110.87 330 GLN C CA 1
ATOM 6997 C C . GLN C 1 330 ? -42.412 -75.071 46.478 1.00 118.64 330 GLN C C 1
ATOM 6998 O O . GLN C 1 330 ? -42.600 -74.008 47.072 1.00 120.11 330 GLN C O 1
ATOM 7004 N N . GLN C 1 331 ? -42.393 -75.177 45.132 1.00 116.07 331 GLN C N 1
ATOM 7005 C CA . GLN C 1 331 ? -42.540 -74.062 44.186 1.00 117.42 331 GLN C CA 1
ATOM 7006 C C . GLN C 1 331 ? -44.001 -73.641 43.960 1.00 122.86 331 GLN C C 1
ATOM 7007 O O . GLN C 1 331 ? -44.244 -72.577 43.382 1.00 123.10 331 GLN C O 1
ATOM 7013 N N . ALA C 1 332 ? -44.965 -74.472 44.411 1.00 120.17 332 ALA C N 1
ATOM 7014 C CA . ALA C 1 332 ? -46.401 -74.215 44.254 1.00 121.28 332 ALA C CA 1
ATOM 7015 C C . ALA C 1 332 ? -47.141 -73.870 45.563 1.00 127.42 332 ALA C C 1
ATOM 7016 O O . ALA C 1 332 ? -48.350 -73.628 45.525 1.00 127.63 332 ALA C O 1
ATOM 7018 N N . GLN C 1 333 ? -46.427 -73.829 46.710 1.00 124.96 333 GLN C N 1
ATOM 7019 C CA . GLN C 1 333 ? -47.039 -73.492 48.004 1.00 161.68 333 GLN C CA 1
ATOM 7020 C C . GLN C 1 333 ? -46.463 -72.201 48.601 1.00 180.60 333 GLN C C 1
ATOM 7021 O O . GLN C 1 333 ? -45.288 -71.887 48.413 1.00 135.35 333 GLN C O 1
ATOM 7027 N N . SER D 1 16 ? -59.921 -127.094 155.510 1.00 85.64 16 SER D N 1
ATOM 7028 C CA . SER D 1 16 ? -59.232 -128.323 155.869 1.00 112.51 16 SER D CA 1
ATOM 7029 C C . SER D 1 16 ? -58.510 -128.846 154.661 1.00 147.30 16 SER D C 1
ATOM 7030 O O . SER D 1 16 ? -57.445 -129.421 154.771 1.00 109.95 16 SER D O 1
ATOM 7033 N N . VAL D 1 17 ? -59.103 -128.640 153.490 1.00 109.06 17 VAL D N 1
ATOM 7034 C CA . VAL D 1 17 ? -58.509 -129.097 152.239 1.00 109.32 17 VAL D CA 1
ATOM 7035 C C . VAL D 1 17 ? -58.711 -128.074 151.126 1.00 111.98 17 VAL D C 1
ATOM 7036 O O . VAL D 1 17 ? -58.256 -128.269 150.000 1.00 110.39 17 VAL D O 1
ATOM 7040 N N . ALA D 1 18 ? -59.398 -126.983 151.450 1.00 108.92 18 ALA D N 1
ATOM 7041 C CA . ALA D 1 18 ? -59.663 -125.928 150.480 1.00 107.53 18 ALA D CA 1
ATOM 7042 C C . ALA D 1 18 ? -58.608 -124.829 150.558 1.00 110.23 18 ALA D C 1
ATOM 7043 O O . ALA D 1 18 ? -58.619 -123.887 149.765 1.00 108.58 18 ALA D O 1
ATOM 7045 N N . ASN D 1 19 ? -57.698 -124.956 151.518 1.00 106.99 19 ASN D N 1
ATOM 7046 C CA . ASN D 1 19 ? -56.636 -123.974 151.701 1.00 105.49 19 ASN D CA 1
ATOM 7047 C C . ASN D 1 19 ? -55.311 -124.484 151.144 1.00 108.43 19 ASN D C 1
ATOM 7048 O O . ASN D 1 19 ? -54.371 -124.745 151.893 1.00 108.08 19 ASN D O 1
ATOM 7053 N N . SER D 1 20 ? -55.245 -124.623 149.824 1.00 104.10 20 SER D N 1
ATOM 7054 C CA . SER D 1 20 ? -54.037 -125.102 149.163 1.00 103.14 20 SER D CA 1
ATOM 7055 C C . SER D 1 20 ? -54.027 -124.722 147.687 1.00 104.96 20 SER D C 1
ATOM 7056 O O . SER D 1 20 ? -55.037 -124.272 147.145 1.00 104.31 20 SER D O 1
ATOM 7059 N N . GLY D 1 21 ? -52.880 -124.906 147.041 1.00 99.88 21 GLY D N 1
ATOM 7060 C CA . GLY D 1 21 ? -52.736 -124.583 145.625 1.00 98.33 21 GLY D CA 1
ATOM 7061 C C . GLY D 1 21 ? -52.994 -123.157 145.174 1.00 98.75 21 GLY D C 1
ATOM 7062 O O . GLY D 1 21 ? -52.638 -122.201 145.873 1.00 96.72 21 GLY D O 1
ATOM 7063 N N . PRO D 1 22 ? -53.601 -123.001 143.965 1.00 94.12 22 PRO D N 1
ATOM 7064 C CA . PRO D 1 22 ? -53.841 -121.651 143.418 1.00 92.27 22 PRO D CA 1
ATOM 7065 C C . PRO D 1 22 ? -54.925 -120.826 144.114 1.00 94.08 22 PRO D C 1
ATOM 7066 O O . PRO D 1 22 ? -55.080 -119.647 143.787 1.00 92.41 22 PRO D O 1
ATOM 7070 N N . ILE D 1 23 ? -55.664 -121.431 145.070 1.00 90.61 23 ILE D N 1
ATOM 7071 C CA . ILE D 1 23 ? -56.714 -120.766 145.856 1.00 90.05 23 ILE D CA 1
ATOM 7072 C C . ILE D 1 23 ? -56.081 -119.615 146.660 1.00 90.89 23 ILE D C 1
ATOM 7073 O O . ILE D 1 23 ? -56.646 -118.523 146.715 1.00 89.70 23 ILE D O 1
ATOM 7078 N N . SER D 1 24 ? -54.878 -119.858 147.214 1.00 85.76 24 SER D N 1
ATOM 7079 C CA . SER D 1 24 ? -54.080 -118.896 147.970 1.00 84.17 24 SER D CA 1
ATOM 7080 C C . SER D 1 24 ? -53.710 -117.688 147.118 1.00 85.43 24 SER D C 1
ATOM 7081 O O . SER D 1 24 ? -53.756 -116.566 147.614 1.00 84.22 24 SER D O 1
ATOM 7084 N N . ILE D 1 25 ? -53.316 -117.930 145.844 1.00 80.97 25 ILE D N 1
ATOM 7085 C CA . ILE D 1 25 ? -52.935 -116.909 144.861 1.00 79.29 25 ILE D CA 1
ATOM 7086 C C . ILE D 1 25 ? -54.132 -115.999 144.576 1.00 82.16 25 ILE D C 1
ATOM 7087 O O . ILE D 1 25 ? -54.009 -114.784 144.725 1.00 80.59 25 ILE D O 1
ATOM 7092 N N . LEU D 1 26 ? -55.296 -116.599 144.225 1.00 79.51 26 LEU D N 1
ATOM 7093 C CA . LEU D 1 26 ? -56.557 -115.903 143.946 1.00 79.63 26 LEU D CA 1
ATOM 7094 C C . LEU D 1 26 ? -56.999 -115.064 145.143 1.00 83.68 26 LEU D C 1
ATOM 7095 O O . LEU D 1 26 ? -57.476 -113.942 144.954 1.00 82.96 26 LEU D O 1
ATOM 7100 N N . SER D 1 27 ? -56.808 -115.602 146.370 1.00 80.66 27 SER D N 1
ATOM 7101 C CA . SER D 1 27 ? -57.121 -114.946 147.641 1.00 80.46 27 SER D CA 1
ATOM 7102 C C . SER D 1 27 ? -56.165 -113.772 147.895 1.00 83.24 27 SER D C 1
ATOM 7103 O O . SER D 1 27 ? -56.617 -112.705 148.307 1.00 82.32 27 SER D O 1
ATOM 7106 N N . TYR D 1 28 ? -54.848 -113.973 147.647 1.00 79.30 28 TYR D N 1
ATOM 7107 C CA . TYR D 1 28 ? -53.815 -112.950 147.813 1.00 78.08 28 TYR D CA 1
ATOM 7108 C C . TYR D 1 28 ? -54.048 -111.812 146.828 1.00 81.02 28 TYR D C 1
ATOM 7109 O O . TYR D 1 28 ? -53.887 -110.652 147.198 1.00 80.23 28 TYR D O 1
ATOM 7118 N N . CYS D 1 29 ? -54.489 -112.146 145.601 1.00 77.66 29 CYS D N 1
ATOM 7119 C CA . CYS D 1 29 ? -54.806 -111.182 144.550 1.00 77.23 29 CYS D CA 1
ATOM 7120 C C . CYS D 1 29 ? -56.004 -110.324 144.927 1.00 81.02 29 CYS D C 1
ATOM 7121 O O . CYS D 1 29 ? -55.893 -109.102 144.908 1.00 80.09 29 CYS D O 1
ATOM 7124 N N . GLY D 1 30 ? -57.113 -110.970 145.296 1.00 78.43 30 GLY D N 1
ATOM 7125 C CA . GLY D 1 30 ? -58.347 -110.309 145.709 1.00 79.13 30 GLY D CA 1
ATOM 7126 C C . GLY D 1 30 ? -58.174 -109.395 146.907 1.00 84.57 30 GLY D C 1
ATOM 7127 O O . GLY D 1 30 ? -58.728 -108.292 146.927 1.00 84.31 30 GLY D O 1
ATOM 7128 N N . SER D 1 31 ? -57.384 -109.841 147.910 1.00 82.38 31 SER D N 1
ATOM 7129 C CA . SER D 1 31 ? -57.083 -109.063 149.118 1.00 82.50 31 SER D CA 1
ATOM 7130 C C . SER D 1 31 ? -56.145 -107.876 148.821 1.00 86.57 31 SER D C 1
ATOM 7131 O O . SER D 1 31 ? -56.184 -106.878 149.545 1.00 86.03 31 SER D O 1
ATOM 7134 N N . SER D 1 32 ? -55.326 -107.981 147.744 1.00 83.26 32 SER D N 1
ATOM 7135 C CA . SER D 1 32 ? -54.437 -106.915 147.279 1.00 82.79 32 SER D CA 1
ATOM 7136 C C . SER D 1 32 ? -55.275 -105.869 146.535 1.00 87.88 32 SER D C 1
ATOM 7137 O O . SER D 1 32 ? -55.019 -104.676 146.677 1.00 87.52 32 SER D O 1
ATOM 7140 N N . ILE D 1 33 ? -56.290 -106.326 145.759 1.00 85.27 33 ILE D N 1
ATOM 7141 C CA . ILE D 1 33 ? -57.232 -105.486 145.002 1.00 85.41 33 ILE D CA 1
ATOM 7142 C C . ILE D 1 33 ? -58.078 -104.657 145.985 1.00 90.47 33 ILE D C 1
ATOM 7143 O O . ILE D 1 33 ? -58.171 -103.440 145.828 1.00 90.31 33 ILE D O 1
ATOM 7148 N N . LEU D 1 34 ? -58.660 -105.322 147.007 1.00 87.72 34 LEU D N 1
ATOM 7149 C CA . LEU D 1 34 ? -59.483 -104.703 148.049 1.00 88.39 34 LEU D CA 1
ATOM 7150 C C . LEU D 1 34 ? -58.696 -103.629 148.810 1.00 93.37 34 LEU D C 1
ATOM 7151 O O . LEU D 1 34 ? -59.242 -102.564 149.093 1.00 93.06 34 LEU D O 1
ATOM 7156 N N . MET D 1 35 ? -57.410 -103.907 149.114 1.00 90.77 35 MET D N 1
ATOM 7157 C CA . MET D 1 35 ? -56.513 -102.993 149.824 1.00 90.56 35 MET D CA 1
ATOM 7158 C C . MET D 1 35 ? -56.175 -101.768 148.982 1.00 92.98 35 MET D C 1
ATOM 7159 O O . MET D 1 35 ? -56.039 -100.682 149.535 1.00 92.35 35 MET D O 1
ATOM 7164 N N . THR D 1 36 ? -56.048 -101.941 147.650 1.00 88.94 36 THR D N 1
ATOM 7165 C CA . THR D 1 36 ? -55.737 -100.854 146.720 1.00 88.43 36 THR D CA 1
ATOM 7166 C C . THR D 1 36 ? -56.940 -99.921 146.539 1.00 92.05 36 THR D C 1
ATOM 7167 O O . THR D 1 36 ? -56.762 -98.705 146.600 1.00 91.58 36 THR D O 1
ATOM 7171 N N . VAL D 1 37 ? -58.153 -100.481 146.350 1.00 88.85 37 VAL D N 1
ATOM 7172 C CA . VAL D 1 37 ? -59.379 -99.688 146.176 1.00 89.42 37 VAL D CA 1
ATOM 7173 C C . VAL D 1 37 ? -59.776 -98.962 147.471 1.00 93.90 37 VAL D C 1
ATOM 7174 O O . VAL D 1 37 ? -60.309 -97.859 147.394 1.00 93.87 37 VAL D O 1
ATOM 7178 N N . THR D 1 38 ? -59.495 -99.561 148.649 1.00 90.48 38 THR D N 1
ATOM 7179 C CA . THR D 1 38 ? -59.792 -98.935 149.938 1.00 90.82 38 THR D CA 1
ATOM 7180 C C . THR D 1 38 ? -58.869 -97.731 150.145 1.00 94.79 38 THR D C 1
ATOM 7181 O O . THR D 1 38 ? -59.353 -96.658 150.486 1.00 95.33 38 THR D O 1
ATOM 7185 N N . ASN D 1 39 ? -57.563 -97.895 149.871 1.00 90.55 39 ASN D N 1
ATOM 7186 C CA . ASN D 1 39 ? -56.562 -96.842 150.023 1.00 90.26 39 ASN D CA 1
ATOM 7187 C C . ASN D 1 39 ? -56.735 -95.656 149.071 1.00 95.33 39 ASN D C 1
ATOM 7188 O O . ASN D 1 39 ? -56.282 -94.563 149.413 1.00 95.60 39 ASN D O 1
ATOM 7193 N N . LYS D 1 40 ? -57.381 -95.847 147.898 1.00 92.41 40 LYS D N 1
ATOM 7194 C CA . LYS D 1 40 ? -57.566 -94.749 146.941 1.00 93.13 40 LYS D CA 1
ATOM 7195 C C . LYS D 1 40 ? -59.023 -94.251 146.811 1.00 98.92 40 LYS D C 1
ATOM 7196 O O . LYS D 1 40 ? -59.229 -93.173 146.249 1.00 99.22 40 LYS D O 1
ATOM 7202 N N . PHE D 1 41 ? -60.019 -95.006 147.325 1.00 96.37 41 PHE D N 1
ATOM 7203 C CA . PHE D 1 41 ? -61.425 -94.588 147.261 1.00 97.48 41 PHE D CA 1
ATOM 7204 C C . PHE D 1 41 ? -62.048 -94.345 148.636 1.00 102.36 41 PHE D C 1
ATOM 7205 O O . PHE D 1 41 ? -62.662 -93.299 148.837 1.00 102.60 41 PHE D O 1
ATOM 7213 N N . VAL D 1 42 ? -61.893 -95.302 149.574 1.00 99.40 42 VAL D N 1
ATOM 7214 C CA . VAL D 1 42 ? -62.464 -95.224 150.925 1.00 100.28 42 VAL D CA 1
ATOM 7215 C C . VAL D 1 42 ? -61.643 -94.298 151.839 1.00 105.44 42 VAL D C 1
ATOM 7216 O O . VAL D 1 42 ? -62.147 -93.265 152.287 1.00 105.22 42 VAL D O 1
ATOM 7220 N N . VAL D 1 43 ? -60.389 -94.687 152.122 1.00 103.19 43 VAL D N 1
ATOM 7221 C CA . VAL D 1 43 ? -59.462 -93.956 152.990 1.00 103.83 43 VAL D CA 1
ATOM 7222 C C . VAL D 1 43 ? -58.359 -93.263 152.171 1.00 108.95 43 VAL D C 1
ATOM 7223 O O . VAL D 1 43 ? -57.168 -93.344 152.499 1.00 107.40 43 VAL D O 1
ATOM 7227 N N . ASN D 1 44 ? -58.783 -92.534 151.122 1.00 108.06 44 ASN D N 1
ATOM 7228 C CA . ASN D 1 44 ? -57.890 -91.775 150.246 1.00 108.58 44 ASN D CA 1
ATOM 7229 C C . ASN D 1 44 ? -57.237 -90.589 150.986 1.00 115.26 44 ASN D C 1
ATOM 7230 O O . ASN D 1 44 ? -57.549 -90.347 152.161 1.00 115.35 44 ASN D O 1
ATOM 7235 N N . LEU D 1 45 ? -56.298 -89.883 150.306 1.00 112.71 45 LEU D N 1
ATOM 7236 C CA . LEU D 1 45 ? -55.539 -88.741 150.835 1.00 112.94 45 LEU D CA 1
ATOM 7237 C C . LEU D 1 45 ? -54.806 -89.157 152.130 1.00 116.57 45 LEU D C 1
ATOM 7238 O O . LEU D 1 45 ? -54.862 -88.482 153.166 1.00 116.71 45 LEU D O 1
ATOM 7243 N N . LYS D 1 46 ? -54.147 -90.329 152.037 1.00 112.25 46 LYS D N 1
ATOM 7244 C CA . LYS D 1 46 ? -53.374 -90.972 153.091 1.00 111.58 46 LYS D CA 1
ATOM 7245 C C . LYS D 1 46 ? -51.859 -90.699 152.892 1.00 116.21 46 LYS D C 1
ATOM 7246 O O . LYS D 1 46 ? -51.028 -91.613 152.953 1.00 114.62 46 LYS D O 1
ATOM 7252 N N . ASP D 1 47 ? -51.517 -89.409 152.654 1.00 114.66 47 ASP D N 1
ATOM 7253 C CA . ASP D 1 47 ? -50.148 -88.894 152.499 1.00 114.68 47 ASP D CA 1
ATOM 7254 C C . ASP D 1 47 ? -49.652 -88.579 153.931 1.00 118.15 47 ASP D C 1
ATOM 7255 O O . ASP D 1 47 ? -49.333 -87.437 154.287 1.00 118.15 47 ASP D O 1
ATOM 7260 N N . PHE D 1 48 ? -49.638 -89.644 154.752 1.00 113.73 48 PHE D N 1
ATOM 7261 C CA . PHE D 1 48 ? -49.316 -89.686 156.171 1.00 113.35 48 PHE D CA 1
ATOM 7262 C C . PHE D 1 48 ? -47.900 -89.284 156.524 1.00 115.54 48 PHE D C 1
ATOM 7263 O O . PHE D 1 48 ? -46.953 -89.611 155.804 1.00 115.17 48 PHE D O 1
ATOM 7271 N N . ASN D 1 49 ? -47.769 -88.601 157.669 1.00 110.53 49 ASN D N 1
ATOM 7272 C CA . ASN D 1 49 ? -46.505 -88.125 158.225 1.00 109.48 49 ASN D CA 1
ATOM 7273 C C . ASN D 1 49 ? -45.918 -89.176 159.176 1.00 109.32 49 ASN D C 1
ATOM 7274 O O . ASN D 1 49 ? -44.706 -89.187 159.393 1.00 109.32 49 ASN D O 1
ATOM 7279 N N . MET D 1 50 ? -46.778 -90.062 159.733 1.00 102.30 50 MET D N 1
ATOM 7280 C CA . MET D 1 50 ? -46.393 -91.131 160.664 1.00 100.06 50 MET D CA 1
ATOM 7281 C C . MET D 1 50 ? -46.836 -92.509 160.153 1.00 100.24 50 MET D C 1
ATOM 7282 O O . MET D 1 50 ? -47.790 -93.095 160.670 1.00 99.22 50 MET D O 1
ATOM 7287 N N . ASN D 1 51 ? -46.114 -93.024 159.144 1.00 95.00 51 ASN D N 1
ATOM 7288 C CA . ASN D 1 51 ? -46.369 -94.297 158.463 1.00 93.59 51 ASN D CA 1
ATOM 7289 C C . ASN D 1 51 ? -46.234 -95.546 159.353 1.00 95.27 51 ASN D C 1
ATOM 7290 O O . ASN D 1 51 ? -47.039 -96.464 159.199 1.00 94.90 51 ASN D O 1
ATOM 7295 N N . PHE D 1 52 ? -45.229 -95.599 160.261 1.00 90.21 52 PHE D N 1
ATOM 7296 C CA . PHE D 1 52 ? -45.025 -96.744 161.169 1.00 89.11 52 PHE D CA 1
ATOM 7297 C C . PHE D 1 52 ? -46.130 -96.848 162.227 1.00 92.57 52 PHE D C 1
ATOM 7298 O O . PHE D 1 52 ? -46.447 -97.952 162.664 1.00 91.49 52 PHE D O 1
ATOM 7306 N N . VAL D 1 53 ? -46.712 -95.696 162.623 1.00 90.04 53 VAL D N 1
ATOM 7307 C CA . VAL D 1 53 ? -47.820 -95.575 163.581 1.00 90.39 53 VAL D CA 1
ATOM 7308 C C . VAL D 1 53 ? -49.088 -96.116 162.895 1.00 93.95 53 VAL D C 1
ATOM 7309 O O . VAL D 1 53 ? -49.887 -96.808 163.526 1.00 93.59 53 VAL D O 1
ATOM 7313 N N . MET D 1 54 ? -49.231 -95.827 161.588 1.00 90.42 54 MET D N 1
ATOM 7314 C CA . MET D 1 54 ? -50.326 -96.283 160.738 1.00 90.36 54 MET D CA 1
ATOM 7315 C C . MET D 1 54 ? -50.282 -97.807 160.599 1.00 93.19 54 MET D C 1
ATOM 7316 O O . MET D 1 54 ? -51.330 -98.450 160.660 1.00 93.04 54 MET D O 1
ATOM 7321 N N . LEU D 1 55 ? -49.065 -98.378 160.441 1.00 88.53 55 LEU D N 1
ATOM 7322 C CA . LEU D 1 55 ? -48.834 -99.821 160.332 1.00 87.72 55 LEU D CA 1
ATOM 7323 C C . LEU D 1 55 ? -48.998 -100.510 161.690 1.00 93.96 55 LEU D C 1
ATOM 7324 O O . LEU D 1 55 ? -49.354 -101.688 161.734 1.00 94.15 55 LEU D O 1
ATOM 7329 N N . PHE D 1 56 ? -48.738 -99.777 162.792 1.00 91.84 56 PHE D N 1
ATOM 7330 C CA . PHE D 1 56 ? -48.881 -100.272 164.162 1.00 92.71 56 PHE D CA 1
ATOM 7331 C C . PHE D 1 56 ? -50.360 -100.460 164.504 1.00 96.94 56 PHE D C 1
ATOM 7332 O O . PHE D 1 56 ? -50.704 -101.403 165.221 1.00 97.25 56 PHE D O 1
ATOM 7340 N N . VAL D 1 57 ? -51.227 -99.563 163.984 1.00 92.82 57 VAL D N 1
ATOM 7341 C CA . VAL D 1 57 ? -52.681 -99.617 164.162 1.00 92.82 57 VAL D CA 1
ATOM 7342 C C . VAL D 1 57 ? -53.229 -100.740 163.263 1.00 95.69 57 VAL D C 1
ATOM 7343 O O . VAL D 1 57 ? -54.131 -101.468 163.683 1.00 95.77 57 VAL D O 1
ATOM 7347 N N . GLN D 1 58 ? -52.643 -100.902 162.049 1.00 90.83 58 GLN D N 1
ATOM 7348 C CA . GLN D 1 58 ? -52.995 -101.950 161.083 1.00 89.85 58 GLN D CA 1
ATOM 7349 C C . GLN D 1 58 ? -52.700 -103.332 161.670 1.00 92.30 58 GLN D C 1
ATOM 7350 O O . GLN D 1 58 ? -53.517 -104.237 161.527 1.00 91.90 58 GLN D O 1
ATOM 7356 N N . SER D 1 59 ? -51.554 -103.470 162.367 1.00 88.07 59 SER D N 1
ATOM 7357 C CA . SER D 1 59 ? -51.142 -104.706 163.030 1.00 88.10 59 SER D CA 1
ATOM 7358 C C . SER D 1 59 ? -51.918 -104.944 164.334 1.00 92.58 59 SER D C 1
ATOM 7359 O O . SER D 1 59 ? -52.013 -106.090 164.779 1.00 93.33 59 SER D O 1
ATOM 7362 N N . LEU D 1 60 ? -52.481 -103.871 164.938 1.00 88.18 60 LEU D N 1
ATOM 7363 C CA . LEU D 1 60 ? -53.305 -103.960 166.147 1.00 88.33 60 LEU D CA 1
ATOM 7364 C C . LEU D 1 60 ? -54.671 -104.527 165.774 1.00 92.41 60 LEU D C 1
ATOM 7365 O O . LEU D 1 60 ? -55.173 -105.403 166.474 1.00 92.49 60 LEU D O 1
ATOM 7370 N N . VAL D 1 61 ? -55.258 -104.030 164.655 1.00 88.87 61 VAL D N 1
ATOM 7371 C CA . VAL D 1 61 ? -56.551 -104.461 164.106 1.00 89.17 61 VAL D CA 1
ATOM 7372 C C . VAL D 1 61 ? -56.485 -105.964 163.776 1.00 93.47 61 VAL D C 1
ATOM 7373 O O . VAL D 1 61 ? -57.385 -106.709 164.166 1.00 94.03 61 VAL D O 1
ATOM 7377 N N . CYS D 1 62 ? -55.386 -106.398 163.113 1.00 89.02 62 CYS D N 1
ATOM 7378 C CA . CYS D 1 62 ? -55.115 -107.787 162.726 1.00 88.65 62 CYS D CA 1
ATOM 7379 C C . CYS D 1 62 ? -55.026 -108.718 163.935 1.00 92.25 62 CYS D C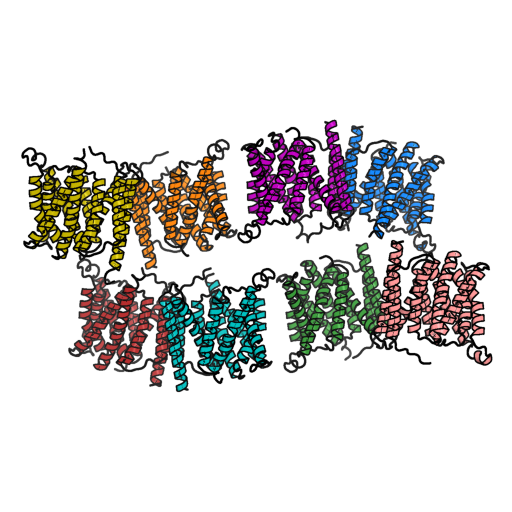 1
ATOM 7380 O O . CYS D 1 62 ? -55.548 -109.829 163.875 1.00 92.28 62 CYS D O 1
ATOM 7383 N N . THR D 1 63 ? -54.395 -108.248 165.033 1.00 88.23 63 THR D N 1
ATOM 7384 C CA . THR D 1 63 ? -54.240 -108.961 166.304 1.00 88.74 63 THR D CA 1
ATOM 7385 C C . THR D 1 63 ? -55.596 -109.063 167.028 1.00 93.85 63 THR D C 1
ATOM 7386 O O . THR D 1 63 ? -55.955 -110.154 167.478 1.00 94.77 63 THR D O 1
ATOM 7390 N N . ILE D 1 64 ? -56.340 -107.929 167.129 1.00 89.74 64 ILE D N 1
ATOM 7391 C CA . ILE D 1 64 ? -57.660 -107.833 167.772 1.00 90.15 64 ILE D CA 1
ATOM 7392 C C . ILE D 1 64 ? -58.666 -108.774 167.082 1.00 94.01 64 ILE D C 1
ATOM 7393 O O . ILE D 1 64 ? -59.403 -109.475 167.774 1.00 94.76 64 ILE D O 1
ATOM 7398 N N . THR D 1 65 ? -58.643 -108.830 165.735 1.00 89.49 65 THR D N 1
ATOM 7399 C CA . THR D 1 65 ? -59.504 -109.701 164.931 1.00 89.64 65 THR D CA 1
ATOM 7400 C C . THR D 1 65 ? -59.194 -111.165 165.260 1.00 94.37 65 THR D C 1
ATOM 7401 O O . THR D 1 65 ? -60.120 -111.937 165.500 1.00 95.32 65 THR D O 1
ATOM 7405 N N . LEU D 1 66 ? -57.893 -111.519 165.320 1.00 90.13 66 LEU D N 1
ATOM 7406 C CA . LEU D 1 66 ? -57.408 -112.864 165.627 1.00 90.65 66 LEU D CA 1
ATOM 7407 C C . LEU D 1 66 ? -57.832 -113.370 167.008 1.00 95.63 66 LEU D C 1
ATOM 7408 O O . LEU D 1 66 ? -58.191 -114.541 167.123 1.00 96.22 66 LEU D O 1
ATOM 7413 N N . ILE D 1 67 ? -57.807 -112.496 168.044 1.00 92.14 67 ILE D N 1
ATOM 7414 C CA . ILE D 1 67 ? -58.195 -112.837 169.424 1.00 93.24 67 ILE D CA 1
ATOM 7415 C C . ILE D 1 67 ? -59.720 -113.044 169.531 1.00 98.59 67 ILE D C 1
ATOM 7416 O O . ILE D 1 67 ? -60.159 -114.009 170.168 1.00 99.69 67 ILE D O 1
ATOM 7421 N N . ILE D 1 68 ? -60.513 -112.154 168.889 1.00 94.62 68 ILE D N 1
ATOM 7422 C CA . ILE D 1 68 ? -61.980 -112.215 168.848 1.00 95.49 68 ILE D CA 1
ATOM 7423 C C . ILE D 1 68 ? -62.430 -113.492 168.113 1.00 100.78 68 ILE D C 1
ATOM 7424 O O . ILE D 1 68 ? -63.306 -114.202 168.607 1.00 101.99 68 ILE D O 1
ATOM 7429 N N . LEU D 1 69 ? -61.802 -113.796 166.961 1.00 96.44 69 LEU D N 1
ATOM 7430 C CA . LEU D 1 69 ? -62.113 -114.984 166.165 1.00 96.56 69 LEU D CA 1
ATOM 7431 C C . LEU D 1 69 ? -61.676 -116.296 166.827 1.00 101.79 69 LEU D C 1
ATOM 7432 O O . LEU D 1 69 ? -62.297 -117.324 166.561 1.00 102.36 69 LEU D O 1
ATOM 7437 N N . ARG D 1 70 ? -60.631 -116.265 167.690 1.00 98.85 70 ARG D N 1
ATOM 7438 C CA . ARG D 1 70 ? -60.140 -117.449 168.409 1.00 100.27 70 ARG D CA 1
ATOM 7439 C C . ARG D 1 70 ? -61.149 -117.875 169.472 1.00 106.73 70 ARG D C 1
ATOM 7440 O O . ARG D 1 70 ? -61.451 -119.066 169.583 1.00 107.98 70 ARG D O 1
ATOM 7448 N N . ILE D 1 71 ? -61.690 -116.893 170.231 1.00 103.41 71 ILE D N 1
ATOM 7449 C CA . ILE D 1 71 ? -62.684 -117.114 171.289 1.00 104.86 71 ILE D CA 1
ATOM 7450 C C . ILE D 1 71 ? -64.103 -117.356 170.698 1.00 109.52 71 ILE D C 1
ATOM 7451 O O . ILE D 1 71 ? -65.063 -117.543 171.450 1.00 110.21 71 ILE D O 1
ATOM 7456 N N . LEU D 1 72 ? -64.210 -117.378 169.346 1.00 105.79 72 LEU D N 1
ATOM 7457 C CA . LEU D 1 72 ? -65.442 -117.621 168.587 1.00 106.42 72 LEU D CA 1
ATOM 7458 C C . LEU D 1 72 ? -65.215 -118.679 167.475 1.00 110.14 72 LEU D C 1
ATOM 7459 O O . LEU D 1 72 ? -65.081 -118.345 166.291 1.00 108.83 72 LEU D O 1
ATOM 7464 N N . GLY D 1 73 ? -65.168 -119.945 167.890 1.00 107.55 73 GLY D N 1
ATOM 7465 C CA . GLY D 1 73 ? -64.967 -121.090 167.007 1.00 139.67 73 GLY D CA 1
ATOM 7466 C C . GLY D 1 73 ? -65.049 -122.422 167.727 1.00 176.37 73 GLY D C 1
ATOM 7467 O O . GLY D 1 73 ? -66.058 -123.128 167.646 1.00 140.09 73 GLY D O 1
ATOM 7468 N N . PHE D 1 77 ? -57.475 -122.524 166.320 1.00 101.87 77 PHE D N 1
ATOM 7469 C CA . PHE D 1 77 ? -57.147 -121.407 165.437 1.00 99.75 77 PHE D CA 1
ATOM 7470 C C . PHE D 1 77 ? -55.631 -121.122 165.437 1.00 103.87 77 PHE D C 1
ATOM 7471 O O . PHE D 1 77 ? -54.911 -121.576 164.544 1.00 102.85 77 PHE D O 1
ATOM 7479 N N . ARG D 1 78 ? -55.159 -120.410 166.471 1.00 101.46 78 ARG D N 1
ATOM 7480 C CA . ARG D 1 78 ? -53.774 -119.976 166.661 1.00 101.07 78 ARG D CA 1
ATOM 7481 C C . ARG D 1 78 ? -53.177 -120.467 168.004 1.00 108.82 78 ARG D C 1
ATOM 7482 O O . ARG D 1 78 ? -53.867 -121.145 168.777 1.00 110.18 78 ARG D O 1
ATOM 7490 N N . SER D 1 79 ? -51.884 -120.141 168.260 1.00 106.26 79 SER D N 1
ATOM 7491 C CA . SER D 1 79 ? -51.155 -120.493 169.487 1.00 107.76 79 SER D CA 1
ATOM 7492 C C . SER D 1 79 ? -50.183 -119.378 169.941 1.00 112.44 79 SER D C 1
ATOM 7493 O O . SER D 1 79 ? -49.668 -118.627 169.108 1.00 110.88 79 SER D O 1
ATOM 7496 N N . LEU D 1 80 ? -49.964 -119.258 171.267 1.00 110.67 80 LEU D N 1
ATOM 7497 C CA . LEU D 1 80 ? -49.055 -118.280 171.884 1.00 110.48 80 LEU D CA 1
ATOM 7498 C C . LEU D 1 80 ? -47.850 -119.034 172.494 1.00 115.18 80 LEU D C 1
ATOM 7499 O O . LEU D 1 80 ? -48.058 -120.044 173.182 1.00 117.24 80 LEU D O 1
ATOM 7504 N N . ASN D 1 81 ? -46.599 -118.562 172.238 1.00 109.07 81 ASN D N 1
ATOM 7505 C CA . ASN D 1 81 ? -45.382 -119.234 172.736 1.00 108.88 81 ASN D CA 1
ATOM 7506 C C . ASN D 1 81 ? -44.226 -118.283 173.092 1.00 110.00 81 ASN D C 1
ATOM 7507 O O . ASN D 1 81 ? -44.396 -117.066 173.037 1.00 108.30 81 ASN D O 1
ATOM 7512 N N . LYS D 1 82 ? -43.056 -118.853 173.474 1.00 106.46 82 LYS D N 1
ATOM 7513 C CA . LYS D 1 82 ? -41.831 -118.132 173.841 1.00 105.88 82 LYS D CA 1
ATOM 7514 C C . LYS D 1 82 ? -40.563 -118.704 173.169 1.00 109.00 82 LYS D C 1
ATOM 7515 O O . LYS D 1 82 ? -39.550 -118.003 173.080 1.00 107.83 82 LYS D O 1
ATOM 7521 N N . THR D 1 83 ? -40.624 -119.966 172.696 1.00 105.91 83 THR D N 1
ATOM 7522 C CA . THR D 1 83 ? -39.542 -120.613 171.945 1.00 105.40 83 THR D CA 1
ATOM 7523 C C . THR D 1 83 ? -39.682 -120.122 170.498 1.00 107.06 83 THR D C 1
ATOM 7524 O O . THR D 1 83 ? -38.703 -119.668 169.905 1.00 105.88 83 THR D O 1
ATOM 7528 N N . ASP D 1 84 ? -40.927 -120.188 169.958 1.00 102.48 84 ASP D N 1
ATOM 7529 C CA . ASP D 1 84 ? -41.317 -119.751 168.615 1.00 100.10 84 ASP D CA 1
ATOM 7530 C C . ASP D 1 84 ? -41.194 -118.233 168.478 1.00 101.19 84 ASP D C 1
ATOM 7531 O O . ASP D 1 84 ? -40.907 -117.752 167.386 1.00 99.28 84 ASP D O 1
ATOM 7536 N N . ALA D 1 85 ? -41.410 -117.489 169.581 1.00 97.45 85 ALA D N 1
ATOM 7537 C CA . ALA D 1 85 ? -41.327 -116.029 169.636 1.00 96.15 85 ALA D CA 1
ATOM 7538 C C . ALA D 1 85 ? -39.905 -115.508 169.399 1.00 100.37 85 ALA D C 1
ATOM 7539 O O . ALA D 1 85 ? -39.732 -114.556 168.637 1.00 98.93 85 ALA D O 1
ATOM 7541 N N . LYS D 1 86 ? -38.888 -116.130 170.028 1.00 98.54 86 LYS D N 1
ATOM 7542 C CA . LYS D 1 86 ? -37.500 -115.700 169.848 1.00 98.43 86 LYS D CA 1
ATOM 7543 C C . LYS D 1 86 ? -36.926 -116.119 168.482 1.00 101.35 86 LYS D C 1
ATOM 7544 O O . LYS D 1 86 ? -35.948 -115.521 168.020 1.00 100.33 86 LYS D O 1
ATOM 7550 N N . ASN D 1 87 ? -37.559 -117.111 167.826 1.00 97.94 87 ASN D N 1
ATOM 7551 C CA . ASN D 1 87 ? -37.190 -117.579 166.492 1.00 97.10 87 ASN D CA 1
ATOM 7552 C C . ASN D 1 87 ? -37.931 -116.794 165.408 1.00 99.83 87 ASN D C 1
ATOM 7553 O O . ASN D 1 87 ? -37.432 -116.698 164.284 1.00 98.37 87 ASN D O 1
ATOM 7558 N N . TRP D 1 88 ? -39.124 -116.246 165.738 1.00 96.61 88 TRP D N 1
ATOM 7559 C CA . TRP D 1 88 ? -39.928 -115.450 164.809 1.00 95.19 88 TRP D CA 1
ATOM 7560 C C . TRP D 1 88 ? -39.543 -113.977 164.859 1.00 99.32 88 TRP D C 1
ATOM 7561 O O . TRP D 1 88 ? -39.837 -113.238 163.919 1.00 97.84 88 TRP D O 1
ATOM 7572 N N . PHE D 1 89 ? -38.860 -113.556 165.938 1.00 97.44 89 PHE D N 1
ATOM 7573 C CA . PHE D 1 89 ? -38.418 -112.175 166.100 1.00 97.29 89 PHE D CA 1
ATOM 7574 C C . PHE D 1 89 ? -37.555 -111.669 164.921 1.00 99.95 89 PHE D C 1
ATOM 7575 O O . PHE D 1 89 ? -37.863 -110.576 164.441 1.00 99.19 89 PHE D O 1
ATOM 7583 N N . PRO D 1 90 ? -36.561 -112.428 164.366 1.00 95.75 90 PRO D N 1
ATOM 7584 C CA . PRO D 1 90 ? -35.819 -111.912 163.197 1.00 94.36 90 PRO D CA 1
ATOM 7585 C C . PRO D 1 90 ? -36.700 -111.689 161.963 1.00 96.34 90 PRO D C 1
ATOM 7586 O O . PRO D 1 90 ? -36.470 -110.718 161.253 1.00 95.61 90 PRO D O 1
ATOM 7590 N N . ILE D 1 91 ? -37.730 -112.545 161.740 1.00 91.56 91 ILE D N 1
ATOM 7591 C CA . ILE D 1 91 ? -38.694 -112.436 160.628 1.00 89.78 91 ILE D CA 1
ATOM 7592 C C . ILE D 1 91 ? -39.476 -111.121 160.734 1.00 91.89 91 ILE D C 1
ATOM 7593 O O . ILE D 1 91 ? -39.596 -110.396 159.747 1.00 90.38 91 ILE D O 1
ATOM 7598 N N . SER D 1 92 ? -39.986 -110.822 161.936 1.00 88.92 92 SER D N 1
ATOM 7599 C CA . SER D 1 92 ? -40.726 -109.601 162.234 1.00 88.44 92 SER D CA 1
ATOM 7600 C C . SER D 1 92 ? -39.824 -108.375 162.130 1.00 91.82 92 SER D C 1
ATOM 7601 O O . SER D 1 92 ? -40.281 -107.339 161.652 1.00 90.76 92 SER D O 1
ATOM 7604 N N . PHE D 1 93 ? -38.542 -108.500 162.543 1.00 88.74 93 PHE D N 1
ATOM 7605 C CA . PHE D 1 93 ? -37.563 -107.418 162.437 1.00 88.22 93 PHE D CA 1
ATOM 7606 C C . PHE D 1 93 ? -37.241 -107.144 160.970 1.00 91.26 93 PHE D C 1
ATOM 7607 O O . PHE D 1 93 ? -37.190 -105.979 160.572 1.00 90.97 93 PHE D O 1
ATOM 7615 N N . LEU D 1 94 ? -37.045 -108.218 160.169 1.00 86.82 94 LEU D N 1
ATOM 7616 C CA . LEU D 1 94 ? -36.769 -108.152 158.734 1.00 85.42 94 LEU D CA 1
ATOM 7617 C C . LEU D 1 94 ? -37.918 -107.458 158.010 1.00 87.49 94 LEU D C 1
ATOM 7618 O O . LEU D 1 94 ? -37.658 -106.660 157.118 1.00 86.91 94 LEU D O 1
ATOM 7623 N N . LEU D 1 95 ? -39.175 -107.723 158.438 1.00 82.81 95 LEU D N 1
ATOM 7624 C CA . LEU D 1 95 ? -40.406 -107.141 157.891 1.00 81.31 95 LEU D CA 1
ATOM 7625 C C . LEU D 1 95 ? -40.418 -105.621 158.050 1.00 83.79 95 LEU D C 1
ATOM 7626 O O . LEU D 1 95 ? -40.634 -104.918 157.066 1.00 83.29 95 LEU D O 1
ATOM 7631 N N . VAL D 1 96 ? -40.210 -105.123 159.283 1.00 79.48 96 VAL D N 1
ATOM 7632 C CA . VAL D 1 96 ? -40.213 -103.693 159.611 1.00 78.75 96 VAL D CA 1
ATOM 7633 C C . VAL D 1 96 ? -39.036 -102.981 158.918 1.00 81.54 96 VAL D C 1
ATOM 7634 O O . VAL D 1 96 ? -39.202 -101.868 158.410 1.00 80.78 96 VAL D O 1
ATOM 7638 N N . LEU D 1 97 ? -37.870 -103.646 158.859 1.00 77.84 97 LEU D N 1
ATOM 7639 C CA . LEU D 1 97 ? -36.681 -103.111 158.205 1.00 77.77 97 LEU D CA 1
ATOM 7640 C C . LEU D 1 97 ? -36.891 -103.058 156.691 1.00 81.88 97 LEU D C 1
ATOM 7641 O O . LEU D 1 97 ? -36.436 -102.108 156.053 1.00 81.88 97 LEU D O 1
ATOM 7646 N N . MET D 1 98 ? -37.623 -104.054 156.135 1.00 77.73 98 MET D N 1
ATOM 7647 C CA . MET D 1 98 ? -37.972 -104.173 154.714 1.00 76.64 98 MET D CA 1
ATOM 7648 C C . MET D 1 98 ? -38.811 -102.961 154.291 1.00 78.56 98 MET D C 1
ATOM 7649 O O . MET D 1 98 ? -38.563 -102.392 153.230 1.00 77.50 98 MET D O 1
ATOM 7654 N N . ILE D 1 99 ? -39.772 -102.555 155.145 1.00 74.76 99 ILE D N 1
ATOM 7655 C CA . ILE D 1 99 ? -40.638 -101.390 154.944 1.00 74.21 99 ILE D CA 1
ATOM 7656 C C . ILE D 1 99 ? -39.792 -100.113 155.041 1.00 78.55 99 ILE D C 1
ATOM 7657 O O . ILE D 1 99 ? -39.938 -99.225 154.195 1.00 78.07 99 ILE D O 1
ATOM 7662 N N . TYR D 1 100 ? -38.902 -100.032 156.061 1.00 75.56 100 TYR D N 1
ATOM 7663 C CA . TYR D 1 100 ? -38.026 -98.877 156.267 1.00 75.66 100 TYR D CA 1
ATOM 7664 C C . TYR D 1 100 ? -37.064 -98.637 155.096 1.00 79.88 100 TYR D C 1
ATOM 7665 O O . TYR D 1 100 ? -36.922 -97.495 154.652 1.00 80.11 100 TYR D O 1
ATOM 7674 N N . THR D 1 101 ? -36.405 -99.707 154.609 1.00 75.81 101 THR D N 1
ATOM 7675 C CA . THR D 1 101 ? -35.475 -99.637 153.480 1.00 75.43 101 THR D CA 1
ATOM 7676 C C . THR D 1 101 ? -36.215 -99.246 152.190 1.00 79.68 101 THR D C 1
ATOM 7677 O O . THR D 1 101 ? -35.709 -98.424 151.429 1.00 79.29 101 THR D O 1
ATOM 7681 N N . SER D 1 102 ? -37.433 -99.793 151.986 1.00 76.63 102 SER D N 1
ATOM 7682 C CA . SER D 1 102 ? -38.286 -99.539 150.820 1.00 76.63 102 SER D CA 1
ATOM 7683 C C . SER D 1 102 ? -38.732 -98.081 150.695 1.00 79.98 102 SER D C 1
ATOM 7684 O O . SER D 1 102 ? -38.629 -97.510 149.607 1.00 79.08 102 SER D O 1
ATOM 7687 N N . SER D 1 103 ? -39.252 -97.498 151.794 1.00 76.99 103 SER D N 1
ATOM 7688 C CA . SER D 1 103 ? -39.704 -96.107 151.841 1.00 77.27 103 SER D CA 1
ATOM 7689 C C . SER D 1 103 ? -38.526 -95.144 151.696 1.00 81.63 103 SER D C 1
ATOM 7690 O O . SER D 1 103 ? -38.678 -94.108 151.049 1.00 81.07 103 SER D O 1
ATOM 7693 N N . LYS D 1 104 ? -37.345 -95.505 152.263 1.00 78.94 104 LYS D N 1
ATOM 7694 C CA . LYS D 1 104 ? -36.124 -94.701 152.144 1.00 79.53 104 LYS D CA 1
ATOM 7695 C C . LYS D 1 104 ? -35.550 -94.764 150.724 1.00 83.70 104 LYS D C 1
ATOM 7696 O O . LYS D 1 104 ? -34.959 -93.786 150.260 1.00 84.03 104 LYS D O 1
ATOM 7702 N N . ALA D 1 105 ? -35.748 -95.906 150.030 1.00 79.67 105 ALA D N 1
ATOM 7703 C CA . ALA D 1 105 ? -35.315 -96.100 148.644 1.00 79.32 105 ALA D CA 1
ATOM 7704 C C . ALA D 1 105 ? -36.198 -95.250 147.732 1.00 82.39 105 ALA D C 1
ATOM 7705 O O . ALA D 1 105 ? -35.673 -94.489 146.922 1.00 81.73 105 ALA D O 1
ATOM 7707 N N . LEU D 1 106 ? -37.539 -95.336 147.927 1.00 78.61 106 LEU D N 1
ATOM 7708 C CA . LEU D 1 106 ? -38.572 -94.592 147.194 1.00 78.06 106 LEU D CA 1
ATOM 7709 C C . LEU D 1 106 ? -38.518 -93.077 147.427 1.00 82.03 106 LEU D C 1
ATOM 7710 O O . LEU D 1 106 ? -39.054 -92.321 146.617 1.00 81.88 106 LEU D O 1
ATOM 7715 N N . GLN D 1 107 ? -37.870 -92.633 148.515 1.00 78.84 107 GLN D N 1
ATOM 7716 C CA . GLN D 1 107 ? -37.709 -91.213 148.816 1.00 79.69 107 GLN D CA 1
ATOM 7717 C C . GLN D 1 107 ? -36.819 -90.553 147.764 1.00 84.51 107 GLN D C 1
ATOM 7718 O O . GLN D 1 107 ? -37.109 -89.434 147.340 1.00 84.85 107 GLN D O 1
ATOM 7724 N N . TYR D 1 108 ? -35.761 -91.271 147.317 1.00 81.11 108 TYR D N 1
ATOM 7725 C CA . TYR D 1 108 ? -34.791 -90.804 146.319 1.00 81.25 108 TYR D CA 1
ATOM 7726 C C . TYR D 1 108 ? -35.015 -91.416 144.927 1.00 83.18 108 TYR D C 1
ATOM 7727 O O . TYR D 1 108 ? -34.666 -90.787 143.931 1.00 83.12 108 TYR D O 1
ATOM 7736 N N . LEU D 1 109 ? -35.604 -92.624 144.856 1.00 78.14 109 LEU D N 1
ATOM 7737 C CA . LEU D 1 109 ? -35.862 -93.322 143.592 1.00 77.41 109 LEU D CA 1
ATOM 7738 C C . LEU D 1 109 ? -37.290 -93.184 143.062 1.00 80.76 109 LEU D C 1
ATOM 7739 O O . LEU D 1 109 ? -38.248 -93.178 143.839 1.00 80.45 109 LEU D O 1
ATOM 7744 N N . ALA D 1 110 ? -37.425 -93.102 141.727 1.00 76.49 110 ALA D N 1
ATOM 7745 C CA . ALA D 1 110 ? -38.715 -93.016 141.040 1.00 75.62 110 ALA D CA 1
ATOM 7746 C C . ALA D 1 110 ? -39.436 -94.370 141.074 1.00 77.64 110 ALA D C 1
ATOM 7747 O O . ALA D 1 110 ? -38.775 -95.408 141.106 1.00 77.28 110 ALA D O 1
ATOM 7749 N N . VAL D 1 111 ? -40.781 -94.357 141.070 1.00 73.16 111 VAL D N 1
ATOM 7750 C CA . VAL D 1 111 ? -41.629 -95.560 141.116 1.00 72.22 111 VAL D CA 1
ATOM 7751 C C . VAL D 1 111 ? -41.288 -96.589 140.004 1.00 76.41 111 VAL D C 1
ATOM 7752 O O . VAL D 1 111 ? -41.094 -97.750 140.366 1.00 75.48 111 VAL D O 1
ATOM 7756 N N . PRO D 1 112 ? -41.187 -96.234 138.682 1.00 73.91 112 PRO D N 1
ATOM 7757 C CA . PRO D 1 112 ? -40.868 -97.266 137.675 1.00 73.58 112 PRO D CA 1
ATOM 7758 C C . PRO D 1 112 ? -39.480 -97.884 137.835 1.00 78.36 112 PRO D C 1
ATOM 7759 O O . PRO D 1 112 ? -39.307 -99.058 137.505 1.00 77.51 112 PRO D O 1
ATOM 7763 N N . ILE D 1 113 ? -38.511 -97.102 138.368 1.00 76.43 113 ILE D N 1
ATOM 7764 C CA . ILE D 1 113 ? -37.133 -97.530 138.663 1.00 76.87 113 ILE D CA 1
ATOM 7765 C C . ILE D 1 113 ? -37.156 -98.509 139.851 1.00 80.59 113 ILE D C 1
ATOM 7766 O O . ILE D 1 113 ? -36.494 -99.547 139.804 1.00 79.83 113 ILE D O 1
ATOM 7771 N N . TYR D 1 114 ? -37.953 -98.188 140.894 1.00 77.26 114 TYR D N 1
ATOM 7772 C CA . TYR D 1 114 ? -38.140 -99.015 142.084 1.00 76.90 114 TYR D CA 1
ATOM 7773 C C . TYR D 1 114 ? -38.681 -100.391 141.690 1.00 79.62 114 TYR D C 1
ATOM 7774 O O . TYR D 1 114 ? -38.266 -101.393 142.275 1.00 79.85 114 TYR D O 1
ATOM 7783 N N . THR D 1 115 ? -39.578 -100.436 140.685 1.00 74.50 115 THR D N 1
ATOM 7784 C CA . THR D 1 115 ? -40.183 -101.672 140.190 1.00 73.56 115 THR D CA 1
ATOM 7785 C C . THR D 1 115 ? -39.161 -102.546 139.436 1.00 76.46 115 THR D C 1
ATOM 7786 O O . THR D 1 115 ? -39.305 -103.767 139.466 1.00 75.84 115 THR D O 1
ATOM 7790 N N . ILE D 1 116 ? -38.125 -101.943 138.791 1.00 72.57 116 ILE D N 1
ATOM 7791 C CA . ILE D 1 116 ? -37.079 -102.708 138.084 1.00 72.10 116 ILE D CA 1
ATOM 7792 C C . ILE D 1 116 ? -36.309 -103.585 139.094 1.00 76.19 116 ILE D C 1
ATOM 7793 O O . ILE D 1 116 ? -36.258 -104.806 138.927 1.00 76.20 116 ILE D O 1
ATOM 7798 N N . PHE D 1 117 ? -35.754 -102.957 140.155 1.00 72.06 117 PHE D N 1
ATOM 7799 C CA . PHE D 1 117 ? -35.009 -103.636 141.215 1.00 71.26 117 PHE D CA 1
ATOM 7800 C C . PHE D 1 117 ? -35.893 -104.579 142.005 1.00 73.70 117 PHE D C 1
ATOM 7801 O O . PHE D 1 117 ? -35.408 -105.625 142.432 1.00 73.60 117 PHE D O 1
ATOM 7809 N N . LYS D 1 118 ? -37.187 -104.225 142.189 1.00 69.09 118 LYS D N 1
ATOM 7810 C CA . LYS D 1 118 ? -38.147 -105.072 142.891 1.00 68.68 118 LYS D CA 1
ATOM 7811 C C . LYS D 1 118 ? -38.427 -106.350 142.102 1.00 74.32 118 LYS D C 1
ATOM 7812 O O . LYS D 1 118 ? -38.698 -107.388 142.706 1.00 74.41 118 LYS D O 1
ATOM 7818 N N . ASN D 1 119 ? -38.333 -106.278 140.752 1.00 71.50 119 ASN D N 1
ATOM 7819 C CA . ASN D 1 119 ? -38.501 -107.425 139.855 1.00 71.35 119 ASN D CA 1
ATOM 7820 C C . ASN D 1 119 ? -37.210 -108.240 139.790 1.00 75.73 119 ASN D C 1
ATOM 7821 O O . ASN D 1 119 ? -37.257 -109.453 139.589 1.00 75.25 119 ASN D O 1
ATOM 7826 N N . LEU D 1 120 ? -36.061 -107.571 140.019 1.00 73.25 120 LEU D N 1
ATOM 7827 C CA . LEU D 1 120 ? -34.731 -108.184 140.070 1.00 73.74 120 LEU D CA 1
ATOM 7828 C C . LEU D 1 120 ? -34.565 -109.042 141.331 1.00 77.39 120 LEU D C 1
ATOM 7829 O O . LEU D 1 120 ? -33.808 -110.015 141.295 1.00 77.29 120 LEU D O 1
ATOM 7834 N N . THR D 1 121 ? -35.283 -108.693 142.437 1.00 73.40 121 THR D N 1
ATOM 7835 C CA . THR D 1 121 ? -35.253 -109.456 143.694 1.00 73.12 121 THR D CA 1
ATOM 7836 C C . THR D 1 121 ? -35.817 -110.853 143.482 1.00 74.81 121 THR D C 1
ATOM 7837 O O . THR D 1 121 ? -35.316 -111.790 144.093 1.00 74.50 121 THR D O 1
ATOM 7841 N N . ILE D 1 122 ? -36.850 -110.988 142.606 1.00 69.27 122 ILE D N 1
ATOM 7842 C CA . ILE D 1 122 ? -37.500 -112.259 142.268 1.00 68.41 122 ILE D CA 1
ATOM 7843 C C . ILE D 1 122 ? -36.450 -113.298 141.863 1.00 72.81 122 ILE D C 1
ATOM 7844 O O . ILE D 1 122 ? -36.534 -114.439 142.314 1.00 72.80 122 ILE D O 1
ATOM 7849 N N . ILE D 1 123 ? -35.431 -112.879 141.077 1.00 69.72 123 ILE D N 1
ATOM 7850 C CA . ILE D 1 123 ? -34.323 -113.732 140.626 1.00 70.30 123 ILE D CA 1
ATOM 7851 C C . ILE D 1 123 ? -33.461 -114.193 141.818 1.00 76.52 123 ILE D C 1
ATOM 7852 O O . ILE D 1 123 ? -33.182 -115.390 141.922 1.00 76.70 123 ILE D O 1
ATOM 7857 N N . LEU D 1 124 ? -33.077 -113.270 142.738 1.00 74.08 124 LEU D N 1
ATOM 7858 C CA . LEU D 1 124 ? -32.281 -113.679 143.904 1.00 74.87 124 LEU D CA 1
ATOM 7859 C C . LEU D 1 124 ? -33.123 -114.434 144.948 1.00 78.83 124 LEU D C 1
ATOM 7860 O O . LEU D 1 124 ? -32.553 -115.220 145.699 1.00 79.36 124 LEU D O 1
ATOM 7865 N N . ILE D 1 125 ? -34.464 -114.247 144.959 1.00 74.50 125 ILE D N 1
ATOM 7866 C CA . ILE D 1 125 ? -35.382 -114.995 145.829 1.00 74.23 125 ILE D CA 1
ATOM 7867 C C . ILE D 1 125 ? -35.441 -116.422 145.256 1.00 79.33 125 ILE D C 1
ATOM 7868 O O . ILE D 1 125 ? -35.390 -117.389 146.020 1.00 80.23 125 ILE D O 1
ATOM 7873 N N . ALA D 1 126 ? -35.480 -116.540 143.907 1.00 75.37 126 ALA D N 1
ATOM 7874 C CA . ALA D 1 126 ? -35.499 -117.815 143.188 1.00 75.59 126 ALA D CA 1
ATOM 7875 C C . ALA D 1 126 ? -34.201 -118.577 143.393 1.00 80.28 126 ALA D C 1
ATOM 7876 O O . ALA D 1 126 ? -34.258 -119.770 143.680 1.00 81.05 126 ALA D O 1
ATOM 7878 N N . TYR D 1 127 ? -33.038 -117.899 143.269 1.00 76.29 127 TYR D N 1
ATOM 7879 C CA . TYR D 1 127 ? -31.740 -118.551 143.458 1.00 77.06 127 TYR D CA 1
ATOM 7880 C C . TYR D 1 127 ? -31.391 -118.742 144.933 1.00 82.10 127 TYR D C 1
ATOM 7881 O O . TYR D 1 127 ? -30.589 -119.621 145.265 1.00 82.23 127 TYR D O 1
ATOM 7890 N N . GLY D 1 128 ? -32.036 -117.953 145.792 1.00 78.59 128 GLY D N 1
ATOM 7891 C CA . GLY D 1 128 ? -31.884 -118.020 147.239 1.00 78.83 128 GLY D CA 1
ATOM 7892 C C . GLY D 1 128 ? -32.618 -119.213 147.806 1.00 83.02 128 GLY D C 1
ATOM 7893 O O . GLY D 1 128 ? -32.129 -119.843 148.746 1.00 83.26 128 GLY D O 1
ATOM 7894 N N . GLU D 1 129 ? -33.786 -119.551 147.207 1.00 79.37 129 GLU D N 1
ATOM 7895 C CA . GLU D 1 129 ? -34.602 -120.708 147.585 1.00 80.09 129 GLU D CA 1
ATOM 7896 C C . GLU D 1 129 ? -33.894 -122.031 147.262 1.00 87.14 129 GLU D C 1
ATOM 7897 O O . GLU D 1 129 ? -34.224 -123.055 147.858 1.00 88.14 129 GLU D O 1
ATOM 7903 N N . VAL D 1 130 ? -32.909 -122.000 146.334 1.00 84.53 130 VAL D N 1
ATOM 7904 C CA . VAL D 1 130 ? -32.077 -123.149 145.955 1.00 85.76 130 VAL D CA 1
ATOM 7905 C C . VAL D 1 130 ? -31.036 -123.368 147.082 1.00 91.72 130 VAL D C 1
ATOM 7906 O O . VAL D 1 130 ? -30.641 -124.504 147.345 1.00 92.30 130 VAL D O 1
ATOM 7910 N N . LEU D 1 131 ? -30.628 -122.271 147.763 1.00 88.84 131 LEU D N 1
ATOM 7911 C CA . LEU D 1 131 ? -29.674 -122.271 148.879 1.00 89.69 131 LEU D CA 1
ATOM 7912 C C . LEU D 1 131 ? -30.344 -122.543 150.229 1.00 93.64 131 LEU D C 1
ATOM 7913 O O . LEU D 1 131 ? -29.647 -122.816 151.206 1.00 93.90 131 LEU D O 1
ATOM 7918 N N . PHE D 1 132 ? -31.689 -122.467 150.281 1.00 90.11 132 PHE D N 1
ATOM 7919 C CA . PHE D 1 132 ? -32.486 -122.682 151.491 1.00 90.78 132 PHE D CA 1
ATOM 7920 C C . PHE D 1 132 ? -33.278 -123.992 151.473 1.00 97.04 132 PHE D C 1
ATOM 7921 O O . PHE D 1 132 ? -33.392 -124.640 152.516 1.00 98.25 132 PHE D O 1
ATOM 7929 N N . PHE D 1 133 ? -33.841 -124.367 150.306 1.00 93.79 133 PHE D N 1
ATOM 7930 C CA . PHE D 1 133 ? -34.682 -125.558 150.160 1.00 94.55 133 PHE D CA 1
ATOM 7931 C C . PHE D 1 133 ? -34.097 -126.614 149.227 1.00 99.87 133 PHE D C 1
ATOM 7932 O O . PHE D 1 133 ? -34.517 -127.769 149.287 1.00 100.56 133 PHE D O 1
ATOM 7940 N N . GLY D 1 134 ? -33.128 -126.219 148.406 1.00 96.89 134 GLY D N 1
ATOM 7941 C CA . GLY D 1 134 ? -32.425 -127.116 147.496 1.00 98.19 134 GLY D CA 1
ATOM 7942 C C . GLY D 1 134 ? -33.118 -127.464 146.195 1.00 102.80 134 GLY D C 1
ATOM 7943 O O . GLY D 1 134 ? -32.918 -128.564 145.668 1.00 103.72 134 GLY D O 1
ATOM 7944 N N . GLY D 1 135 ? -33.893 -126.524 145.654 1.00 98.13 135 GLY D N 1
ATOM 7945 C CA . GLY D 1 135 ? -34.592 -126.721 144.388 1.00 97.62 135 GLY D CA 1
ATOM 7946 C C . GLY D 1 135 ? -33.689 -126.540 143.181 1.00 101.45 135 GLY D C 1
ATOM 7947 O O . GLY D 1 135 ? -32.516 -126.934 143.204 1.00 101.91 135 GLY D O 1
ATOM 7948 N N . SER D 1 136 ? -34.245 -125.948 142.106 1.00 96.69 136 SER D N 1
ATOM 7949 C CA . SER D 1 136 ? -33.556 -125.630 140.850 1.00 95.96 136 SER D CA 1
ATOM 7950 C C . SER D 1 136 ? -34.359 -124.593 140.070 1.00 97.75 136 SER D C 1
ATOM 7951 O O . SER D 1 136 ? -35.571 -124.765 139.901 1.00 97.24 136 SER D O 1
ATOM 7954 N N . VAL D 1 137 ? -33.694 -123.511 139.617 1.00 92.39 137 VAL D N 1
ATOM 7955 C CA . VAL D 1 137 ? -34.351 -122.475 138.819 1.00 90.51 137 VAL D CA 1
ATOM 7956 C C . VAL D 1 137 ? -34.289 -122.963 137.376 1.00 93.94 137 VAL D C 1
ATOM 7957 O O . VAL D 1 137 ? -33.228 -122.879 136.746 1.00 94.44 137 VAL D O 1
ATOM 7961 N N . THR D 1 138 ? -35.403 -123.537 136.880 1.00 88.99 138 THR D N 1
ATOM 7962 C CA . THR D 1 138 ? -35.484 -124.053 135.510 1.00 88.34 138 THR D CA 1
ATOM 7963 C C . THR D 1 138 ? -35.387 -122.903 134.527 1.00 90.34 138 THR D C 1
ATOM 7964 O O . THR D 1 138 ? -35.866 -121.805 134.818 1.00 89.21 138 THR D O 1
ATOM 7968 N N . SER D 1 139 ? -34.747 -123.149 133.375 1.00 86.59 139 SER D N 1
ATOM 7969 C CA . SER D 1 139 ? -34.535 -122.160 132.318 1.00 85.45 139 SER D CA 1
ATOM 7970 C C . SER D 1 139 ? -35.813 -121.422 131.901 1.00 87.33 139 SER D C 1
ATOM 7971 O O . SER D 1 139 ? -35.732 -120.259 131.512 1.00 86.16 139 SER D O 1
ATOM 7974 N N . MET D 1 140 ? -36.989 -122.073 132.038 1.00 83.61 140 MET D N 1
ATOM 7975 C CA . MET D 1 140 ? -38.286 -121.467 131.728 1.00 82.56 140 MET D CA 1
ATOM 7976 C C . MET D 1 140 ? -38.706 -120.448 132.797 1.00 83.15 140 MET D C 1
ATOM 7977 O O . MET D 1 140 ? -39.297 -119.423 132.449 1.00 82.39 140 MET D O 1
ATOM 7982 N N . GLU D 1 141 ? -38.407 -120.729 134.089 1.00 77.39 141 GLU D N 1
ATOM 7983 C CA . GLU D 1 141 ? -38.685 -119.806 135.195 1.00 75.34 141 GLU D CA 1
ATOM 7984 C C . GLU D 1 141 ? -37.778 -118.603 135.006 1.00 76.85 141 GLU D C 1
ATOM 7985 O O . GLU D 1 141 ? -38.253 -117.477 135.061 1.00 75.23 141 GLU D O 1
ATOM 7991 N N . LEU D 1 142 ? -36.488 -118.852 134.692 1.00 73.75 142 LEU D N 1
ATOM 7992 C CA . LEU D 1 142 ? -35.480 -117.829 134.422 1.00 73.46 142 LEU D CA 1
ATOM 7993 C C . LEU D 1 142 ? -35.876 -116.944 133.231 1.00 78.49 142 LEU D C 1
ATOM 7994 O O . LEU D 1 142 ? -35.585 -115.752 133.255 1.00 78.27 142 LEU D O 1
ATOM 7999 N N . SER D 1 143 ? -36.576 -117.514 132.223 1.00 75.71 143 SER D N 1
ATOM 8000 C CA . SER D 1 143 ? -37.079 -116.791 131.051 1.00 75.45 143 SER D CA 1
ATOM 8001 C C . SER D 1 143 ? -38.195 -115.829 131.459 1.00 79.21 143 SER D C 1
ATOM 8002 O O . SER D 1 143 ? -38.234 -114.703 130.964 1.00 78.39 143 SER D O 1
ATOM 8005 N N . SER D 1 144 ? -39.094 -116.277 132.372 1.00 75.99 144 SER D N 1
ATOM 8006 C CA . SER D 1 144 ? -40.221 -115.492 132.882 1.00 75.16 144 SER D CA 1
ATOM 8007 C C . SER D 1 144 ? -39.747 -114.317 133.726 1.00 78.56 144 SER D C 1
ATOM 8008 O O . SER D 1 144 ? -40.255 -113.212 133.550 1.00 78.36 144 SER D O 1
ATOM 8011 N N . PHE D 1 145 ? -38.743 -114.539 134.600 1.00 74.46 145 PHE D N 1
ATOM 8012 C CA . PHE D 1 145 ? -38.166 -113.488 135.441 1.00 73.60 145 PHE D CA 1
ATOM 8013 C C . PHE D 1 145 ? -37.528 -112.403 134.573 1.00 77.96 145 PHE D C 1
ATOM 8014 O O . PHE D 1 145 ? -37.605 -111.225 134.928 1.00 77.63 145 PHE D O 1
ATOM 8022 N N . LEU D 1 146 ? -36.935 -112.799 133.419 1.00 74.55 146 LEU D N 1
ATOM 8023 C CA . LEU D 1 146 ? -36.320 -111.881 132.458 1.00 74.24 146 LEU D CA 1
ATOM 8024 C C . LEU D 1 146 ? -37.391 -111.079 131.724 1.00 76.93 146 LEU D C 1
ATOM 8025 O O . LEU D 1 146 ? -37.170 -109.904 131.433 1.00 76.30 146 LEU D O 1
ATOM 8030 N N . LEU D 1 147 ? -38.560 -111.705 131.453 1.00 72.86 147 LEU D N 1
ATOM 8031 C CA . LEU D 1 147 ? -39.710 -111.051 130.819 1.00 72.17 147 LEU D CA 1
ATOM 8032 C C . LEU D 1 147 ? -40.366 -110.091 131.814 1.00 76.24 147 LEU D C 1
ATOM 8033 O O . LEU D 1 147 ? -41.013 -109.134 131.396 1.00 76.12 147 LEU D O 1
ATOM 8038 N N . MET D 1 148 ? -40.181 -110.336 133.125 1.00 72.82 148 MET D N 1
ATOM 8039 C CA . MET D 1 148 ? -40.690 -109.477 134.188 1.00 72.65 148 MET D CA 1
ATOM 8040 C C . MET D 1 148 ? -39.783 -108.243 134.333 1.00 76.56 148 MET D C 1
ATOM 8041 O O . MET D 1 148 ? -40.290 -107.149 134.591 1.00 76.56 148 MET D O 1
ATOM 8046 N N . VAL D 1 149 ? -38.450 -108.419 134.148 1.00 72.37 149 VAL D N 1
ATOM 8047 C CA . VAL D 1 149 ? -37.470 -107.328 134.184 1.00 72.05 149 VAL D CA 1
ATOM 8048 C C . VAL D 1 149 ? -37.706 -106.451 132.945 1.00 77.21 149 VAL D C 1
ATOM 8049 O O . VAL D 1 149 ? -37.798 -105.232 133.076 1.00 77.17 149 VAL D O 1
ATOM 8053 N N . LEU D 1 150 ? -37.852 -107.088 131.759 1.00 74.60 150 LEU D N 1
ATOM 8054 C CA . LEU D 1 150 ? -38.130 -106.453 130.464 1.00 75.02 150 LEU D CA 1
ATOM 8055 C C . LEU D 1 150 ? -39.342 -105.519 130.558 1.00 78.37 150 LEU D C 1
ATOM 8056 O O . LEU D 1 150 ? -39.268 -104.379 130.099 1.00 77.05 150 LEU D O 1
ATOM 8061 N N . SER D 1 151 ? -40.437 -106.011 131.189 1.00 75.56 151 SER D N 1
ATOM 8062 C CA . SER D 1 151 ? -41.690 -105.296 131.425 1.00 75.66 151 SER D CA 1
ATOM 8063 C C . SER D 1 151 ? -41.442 -104.025 132.241 1.00 81.20 151 SER D C 1
ATOM 8064 O O . SER D 1 151 ? -41.782 -102.940 131.765 1.00 81.84 151 SER D O 1
ATOM 8067 N N . SER D 1 152 ? -40.813 -104.150 133.439 1.00 77.57 152 SER D N 1
ATOM 8068 C CA . SER D 1 152 ? -40.501 -103.019 134.325 1.00 77.21 152 SER D CA 1
ATOM 8069 C C . SER D 1 152 ? -39.585 -101.978 133.674 1.00 80.06 152 SER D C 1
ATOM 8070 O O . SER D 1 152 ? -39.751 -100.785 133.933 1.00 79.37 152 SER D O 1
ATOM 8073 N N . VAL D 1 153 ? -38.642 -102.434 132.816 1.00 76.09 153 VAL D N 1
ATOM 8074 C CA . VAL D 1 153 ? -37.693 -101.585 132.090 1.00 76.00 153 VAL D CA 1
ATOM 8075 C C . VAL D 1 153 ? -38.411 -100.796 130.985 1.00 80.78 153 VAL D C 1
ATOM 8076 O O . VAL D 1 153 ? -38.192 -99.591 130.883 1.00 80.97 153 VAL D O 1
ATOM 8080 N N . VAL D 1 154 ? -39.295 -101.454 130.195 1.00 77.46 154 VAL D N 1
ATOM 8081 C CA . VAL D 1 154 ? -40.049 -100.782 129.121 1.00 77.55 154 VAL D CA 1
ATOM 8082 C C . VAL D 1 154 ? -41.162 -99.876 129.686 1.00 81.25 154 VAL D C 1
ATOM 8083 O O . VAL D 1 154 ? -41.678 -99.031 128.957 1.00 81.04 154 VAL D O 1
ATOM 8087 N N . ALA D 1 155 ? -41.510 -100.043 130.983 1.00 77.81 155 ALA D N 1
ATOM 8088 C CA . ALA D 1 155 ? -42.481 -99.209 131.697 1.00 77.91 155 ALA D CA 1
ATOM 8089 C C . ALA D 1 155 ? -41.792 -97.897 132.086 1.00 83.20 155 ALA D C 1
ATOM 8090 O O . ALA D 1 155 ? -42.390 -96.824 131.974 1.00 82.62 155 ALA D O 1
ATOM 8092 N N . THR D 1 156 ? -40.519 -98.000 132.523 1.00 81.31 156 THR D N 1
ATOM 8093 C CA . THR D 1 156 ? -39.638 -96.893 132.902 1.00 82.43 156 THR D CA 1
ATOM 8094 C C . THR D 1 156 ? -39.209 -96.133 131.642 1.00 88.89 156 THR D C 1
ATOM 8095 O O . THR D 1 156 ? -39.142 -94.901 131.658 1.00 89.15 156 THR D O 1
ATOM 8099 N N . TRP D 1 157 ? -38.909 -96.885 130.557 1.00 86.67 157 TRP D N 1
ATOM 8100 C CA . TRP D 1 157 ? -38.520 -96.375 129.243 1.00 87.70 157 TRP D CA 1
ATOM 8101 C C . TRP D 1 157 ? -39.682 -95.528 128.701 1.00 92.30 157 TRP D C 1
ATOM 8102 O O . TRP D 1 157 ? -39.451 -94.416 128.225 1.00 92.80 157 TRP D O 1
ATOM 8113 N N . GLY D 1 158 ? -40.900 -96.055 128.778 1.00 88.51 158 GLY D N 1
ATOM 8114 C CA . GLY D 1 158 ? -42.070 -95.344 128.296 1.00 88.94 158 GLY D CA 1
ATOM 8115 C C . GLY D 1 158 ? -42.644 -94.402 129.336 1.00 93.78 158 GLY D C 1
ATOM 8116 O O . GLY D 1 158 ? -43.861 -94.307 129.496 1.00 92.78 158 GLY D O 1
ATOM 8117 N N . ASP D 1 159 ? -41.764 -93.703 130.045 1.00 92.32 159 ASP D N 1
ATOM 8118 C CA . ASP D 1 159 ? -42.185 -92.762 131.076 1.00 92.89 159 ASP D CA 1
ATOM 8119 C C . ASP D 1 159 ? -41.114 -91.706 131.329 1.00 98.74 159 ASP D C 1
ATOM 8120 O O . ASP D 1 159 ? -39.930 -91.939 131.087 1.00 98.45 159 ASP D O 1
ATOM 8125 N N . GLN D 1 160 ? -41.538 -90.545 131.816 1.00 96.68 160 GLN D N 1
ATOM 8126 C CA . GLN D 1 160 ? -40.617 -89.452 132.102 1.00 97.57 160 GLN D CA 1
ATOM 8127 C C . GLN D 1 160 ? -40.523 -89.188 133.601 1.00 100.92 160 GLN D C 1
ATOM 8128 O O . GLN D 1 160 ? -41.496 -88.771 134.230 1.00 100.17 160 GLN D O 1
ATOM 8134 N N . GLN D 1 161 ? -39.347 -89.435 134.168 1.00 97.53 161 GLN D N 1
ATOM 8135 C CA . GLN D 1 161 ? -39.124 -89.225 135.593 1.00 97.07 161 GLN D CA 1
ATOM 8136 C C . GLN D 1 161 ? -38.105 -88.116 135.835 1.00 102.61 161 GLN D C 1
ATOM 8137 O O . GLN D 1 161 ? -36.899 -88.333 135.720 1.00 102.52 161 GLN D O 1
ATOM 8143 N N . ALA D 1 162 ? -38.598 -86.929 136.170 1.00 99.73 162 ALA D N 1
ATOM 8144 C CA . ALA D 1 162 ? -37.732 -85.785 136.428 1.00 100.29 162 ALA D CA 1
ATOM 8145 C C . ALA D 1 162 ? -37.755 -85.399 137.904 1.00 103.36 162 ALA D C 1
ATOM 8146 O O . ALA D 1 162 ? -37.979 -84.239 138.249 1.00 103.97 162 ALA D O 1
ATOM 8148 N N . VAL D 1 163 ? -37.522 -86.379 138.770 1.00 97.90 163 VAL D N 1
ATOM 8149 C CA . VAL D 1 163 ? -37.515 -86.145 140.209 1.00 96.90 163 VAL D CA 1
ATOM 8150 C C . VAL D 1 163 ? -36.421 -85.158 140.602 1.00 101.10 163 VAL D C 1
ATOM 8151 O O . VAL D 1 163 ? -35.235 -85.413 140.390 1.00 100.95 163 VAL D O 1
ATOM 8155 N N . ALA D 1 164 ? -36.826 -84.029 141.174 1.00 97.64 164 ALA D N 1
ATOM 8156 C CA . ALA D 1 164 ? -35.882 -83.002 141.597 1.00 111.42 164 ALA D CA 1
ATOM 8157 C C . ALA D 1 164 ? -36.049 -82.676 143.078 1.00 120.38 164 ALA D C 1
ATOM 8158 O O . ALA D 1 164 ? -35.693 -83.476 143.943 1.00 76.45 164 ALA D O 1
ATOM 8160 N N . ALA D 1 177 ? -26.068 -86.957 138.276 1.00 142.04 177 ALA D N 1
ATOM 8161 C CA . ALA D 1 177 ? -25.217 -86.282 139.255 1.00 142.64 177 ALA D CA 1
ATOM 8162 C C . ALA D 1 177 ? -24.773 -87.230 140.380 1.00 145.80 177 ALA D C 1
ATOM 8163 O O . ALA D 1 177 ? -25.563 -88.062 140.826 1.00 144.11 177 ALA D O 1
ATOM 8165 N N . VAL D 1 178 ? -23.510 -87.095 140.837 1.00 143.16 178 VAL D N 1
ATOM 8166 C CA . VAL D 1 178 ? -22.914 -87.922 141.904 1.00 142.37 178 VAL D CA 1
ATOM 8167 C C . VAL D 1 178 ? -23.628 -87.694 143.251 1.00 145.33 178 VAL D C 1
ATOM 8168 O O . VAL D 1 178 ? -23.788 -88.641 144.021 1.00 144.06 178 VAL D O 1
ATOM 8172 N N . ALA D 1 179 ? -24.065 -86.440 143.511 1.00 142.07 179 ALA D N 1
ATOM 8173 C CA . ALA D 1 179 ? -24.755 -86.026 144.737 1.00 141.35 179 ALA D CA 1
ATOM 8174 C C . ALA D 1 179 ? -26.300 -86.036 144.597 1.00 143.37 179 ALA D C 1
ATOM 8175 O O . ALA D 1 179 ? -26.967 -85.057 144.952 1.00 142.86 179 ALA D O 1
ATOM 8177 N N . SER D 1 180 ? -26.855 -87.161 144.088 1.00 138.51 180 SER D N 1
ATOM 8178 C CA . SER D 1 180 ? -28.297 -87.389 143.885 1.00 136.93 180 SER D CA 1
ATOM 8179 C C . SER D 1 180 ? -28.638 -88.889 143.768 1.00 138.66 180 SER D C 1
ATOM 8180 O O . SER D 1 180 ? -29.669 -89.334 144.282 1.00 137.25 180 SER D O 1
ATOM 8183 N N . PHE D 1 181 ? -27.774 -89.651 143.073 1.00 134.38 181 PHE D N 1
ATOM 8184 C CA . PHE D 1 181 ? -27.930 -91.087 142.852 1.00 132.60 181 PHE D CA 1
ATOM 8185 C C . PHE D 1 181 ? -27.586 -91.883 144.114 1.00 133.66 181 PHE D C 1
ATOM 8186 O O . PHE D 1 181 ? -28.392 -92.708 144.542 1.00 132.09 181 PHE D O 1
ATOM 8194 N N . ASN D 1 182 ? -26.420 -91.578 144.742 1.00 129.46 182 ASN D N 1
ATOM 8195 C CA . ASN D 1 182 ? -25.830 -92.253 145.913 1.00 128.33 182 ASN D CA 1
ATOM 8196 C C . ASN D 1 182 ? -26.801 -92.571 147.115 1.00 128.70 182 ASN D C 1
ATOM 8197 O O . ASN D 1 182 ? -26.592 -93.646 147.693 1.00 128.28 182 ASN D O 1
ATOM 8202 N N . PRO D 1 183 ? -27.845 -91.781 147.519 1.00 121.77 183 PRO D N 1
ATOM 8203 C CA . PRO D 1 183 ? -28.670 -92.230 148.655 1.00 119.43 183 PRO D CA 1
ATOM 8204 C C . PRO D 1 183 ? -29.673 -93.339 148.312 1.00 118.01 183 PRO D C 1
ATOM 8205 O O . PRO D 1 183 ? -29.714 -94.349 149.015 1.00 117.34 183 PRO D O 1
ATOM 8209 N N . GLY D 1 184 ? -30.438 -93.154 147.234 1.00 110.65 184 GLY D N 1
ATOM 8210 C CA . GLY D 1 184 ? -31.474 -94.081 146.783 1.00 107.83 184 GLY D CA 1
ATOM 8211 C C . GLY D 1 184 ? -31.045 -95.482 146.399 1.00 107.29 184 GLY D C 1
ATOM 8212 O O . GLY D 1 184 ? -31.716 -96.447 146.768 1.00 105.86 184 GLY D O 1
ATOM 8213 N N . TYR D 1 185 ? -29.947 -95.600 145.631 1.00 101.66 185 TYR D N 1
ATOM 8214 C CA . TYR D 1 185 ? -29.391 -96.865 145.135 1.00 99.90 185 TYR D CA 1
ATOM 8215 C C . TYR D 1 185 ? -28.866 -97.774 146.259 1.00 101.41 185 TYR D C 1
ATOM 8216 O O . TYR D 1 185 ? -29.092 -98.988 146.206 1.00 100.41 185 TYR D O 1
ATOM 8225 N N . PHE D 1 186 ? -28.206 -97.189 147.288 1.00 96.82 186 PHE D N 1
ATOM 8226 C CA . PHE D 1 186 ? -27.719 -97.928 148.458 1.00 95.81 186 PHE D CA 1
ATOM 8227 C C . PHE D 1 186 ? -28.925 -98.463 149.233 1.00 95.46 186 PHE D C 1
ATOM 8228 O O . PHE D 1 186 ? -28.970 -99.655 149.541 1.00 94.78 186 PHE D O 1
ATOM 8236 N N . TRP D 1 187 ? -29.895 -97.571 149.549 1.00 89.03 187 TRP D N 1
ATOM 8237 C CA . TRP D 1 187 ? -31.125 -97.917 150.258 1.00 86.98 187 TRP D CA 1
ATOM 8238 C C . TRP D 1 187 ? -31.941 -98.969 149.501 1.00 88.31 187 TRP D C 1
ATOM 8239 O O . TRP D 1 187 ? -32.660 -99.748 150.130 1.00 86.85 187 TRP D O 1
ATOM 8250 N N . MET D 1 188 ? -31.790 -99.020 148.157 1.00 84.38 188 MET D N 1
ATOM 8251 C CA . MET D 1 188 ? -32.452 -100.010 147.312 1.00 83.27 188 MET D CA 1
ATOM 8252 C C . MET D 1 188 ? -31.767 -101.351 147.452 1.00 84.81 188 MET D C 1
ATOM 8253 O O . MET D 1 188 ? -32.455 -102.348 147.651 1.00 83.83 188 MET D O 1
ATOM 8258 N N . PHE D 1 189 ? -30.422 -101.385 147.349 1.00 80.80 189 PHE D N 1
ATOM 8259 C CA . PHE D 1 189 ? -29.641 -102.610 147.519 1.00 80.61 189 PHE D CA 1
ATOM 8260 C C . PHE D 1 189 ? -29.982 -103.284 148.864 1.00 83.10 189 PHE D C 1
ATOM 8261 O O . PHE D 1 189 ? -30.093 -104.511 148.928 1.00 82.55 189 PHE D O 1
ATOM 8269 N N . THR D 1 190 ? -30.167 -102.471 149.923 1.00 78.67 190 THR D N 1
ATOM 8270 C CA . THR D 1 190 ? -30.536 -102.943 151.257 1.00 77.96 190 THR D CA 1
ATOM 8271 C C . THR D 1 190 ? -31.985 -103.460 151.276 1.00 80.43 190 THR D C 1
ATOM 8272 O O . THR D 1 190 ? -32.269 -104.409 152.006 1.00 80.57 190 THR D O 1
ATOM 8276 N N . ASN D 1 191 ? -32.890 -102.864 150.463 1.00 74.92 191 ASN D N 1
ATOM 8277 C CA . ASN D 1 191 ? -34.289 -103.313 150.364 1.00 73.49 191 ASN D CA 1
ATOM 8278 C C . ASN D 1 191 ? -34.352 -104.661 149.632 1.00 75.83 191 ASN D C 1
ATOM 8279 O O . ASN D 1 191 ? -35.182 -105.497 149.972 1.00 74.50 191 ASN D O 1
ATOM 8284 N N . CYS D 1 192 ? -33.437 -104.873 148.658 1.00 72.28 192 CYS D N 1
ATOM 8285 C CA . CYS D 1 192 ? -33.301 -106.094 147.864 1.00 71.89 192 CYS D CA 1
ATOM 8286 C C . CYS D 1 192 ? -32.908 -107.291 148.729 1.00 75.95 192 CYS D C 1
ATOM 8287 O O . CYS D 1 192 ? -33.459 -108.376 148.541 1.00 75.91 192 CYS D O 1
ATOM 8290 N N . ILE D 1 193 ? -31.956 -107.101 149.664 1.00 72.54 193 ILE D N 1
ATOM 8291 C CA . ILE D 1 193 ? -31.491 -108.174 150.546 1.00 72.98 193 ILE D CA 1
ATOM 8292 C C . ILE D 1 193 ? -32.519 -108.453 151.675 1.00 76.10 193 ILE D C 1
ATOM 8293 O O . ILE D 1 193 ? -32.808 -109.617 151.933 1.00 75.66 193 ILE D O 1
ATOM 8298 N N . THR D 1 194 ? -33.103 -107.400 152.299 1.00 72.46 194 THR D N 1
ATOM 8299 C CA . THR D 1 194 ? -34.115 -107.530 153.363 1.00 72.10 194 THR D CA 1
ATOM 8300 C C . THR D 1 194 ? -35.421 -108.158 152.870 1.00 76.22 194 THR D C 1
ATOM 8301 O O . THR D 1 194 ? -36.031 -108.917 153.619 1.00 75.34 194 THR D O 1
ATOM 8305 N N . SER D 1 195 ? -35.852 -107.831 151.624 1.00 73.81 195 SER D N 1
ATOM 8306 C CA . SER D 1 195 ? -37.060 -108.390 150.990 1.00 73.82 195 SER D CA 1
ATOM 8307 C C . SER D 1 195 ? -36.859 -109.882 150.695 1.00 78.84 195 SER D C 1
ATOM 8308 O O . SER D 1 195 ? -37.793 -110.671 150.871 1.00 78.51 195 SER D O 1
ATOM 8311 N N . ALA D 1 196 ? -35.633 -110.255 150.253 1.00 75.91 196 ALA D N 1
ATOM 8312 C CA . ALA D 1 196 ? -35.243 -111.629 149.956 1.00 76.15 196 ALA D CA 1
ATOM 8313 C C . ALA D 1 196 ? -35.166 -112.436 151.251 1.00 81.16 196 ALA D C 1
ATOM 8314 O O . ALA D 1 196 ? -35.908 -113.410 151.382 1.00 82.07 196 ALA D O 1
ATOM 8316 N N . LEU D 1 197 ? -34.323 -111.997 152.228 1.00 76.47 197 LEU D N 1
ATOM 8317 C CA . LEU D 1 197 ? -34.145 -112.654 153.528 1.00 76.00 197 LEU D CA 1
ATOM 8318 C C . LEU D 1 197 ? -35.460 -112.859 154.256 1.00 78.17 197 LEU D C 1
ATOM 8319 O O . LEU D 1 197 ? -35.694 -113.956 154.745 1.00 78.55 197 LEU D O 1
ATOM 8324 N N . PHE D 1 198 ? -36.340 -111.838 154.273 1.00 72.77 198 PHE D N 1
ATOM 8325 C CA . PHE D 1 198 ? -37.641 -111.940 154.926 1.00 72.20 198 PHE D CA 1
ATOM 8326 C C . PHE D 1 198 ? -38.499 -113.086 154.364 1.00 74.87 198 PHE D C 1
ATOM 8327 O O . PHE D 1 198 ? -38.910 -113.946 155.138 1.00 75.11 198 PHE D O 1
ATOM 8335 N N . VAL D 1 199 ? -38.752 -113.108 153.039 1.00 69.94 199 VAL D N 1
ATOM 8336 C CA . VAL D 1 199 ? -39.585 -114.140 152.406 1.00 69.63 199 VAL D CA 1
ATOM 8337 C C . VAL D 1 199 ? -38.947 -115.543 152.498 1.00 73.82 199 VAL D C 1
ATOM 8338 O O . VAL D 1 199 ? -39.682 -116.520 152.634 1.00 74.88 199 VAL D O 1
ATOM 8342 N N . LEU D 1 200 ? -37.598 -115.639 152.442 1.00 68.93 200 LEU D N 1
ATOM 8343 C CA . LEU D 1 200 ? -36.890 -116.922 152.526 1.00 68.73 200 LEU D CA 1
ATOM 8344 C C . LEU D 1 200 ? -36.905 -117.488 153.955 1.00 72.28 200 LEU D C 1
ATOM 8345 O O . LEU D 1 200 ? -37.247 -118.662 154.132 1.00 72.59 200 LEU D O 1
ATOM 8350 N N . ILE D 1 201 ? -36.548 -116.649 154.967 1.00 67.56 201 ILE D N 1
ATOM 8351 C CA . ILE D 1 201 ? -36.481 -117.038 156.382 1.00 67.56 201 ILE D CA 1
ATOM 8352 C C . ILE D 1 201 ? -37.890 -117.314 156.964 1.00 72.54 201 ILE D C 1
ATOM 8353 O O . ILE D 1 201 ? -38.031 -118.273 157.731 1.00 73.86 201 ILE D O 1
ATOM 8358 N N . MET D 1 202 ? -38.921 -116.509 156.593 1.00 67.90 202 MET D N 1
ATOM 8359 C CA . MET D 1 202 ? -40.296 -116.707 157.087 1.00 67.60 202 MET D CA 1
ATOM 8360 C C . MET D 1 202 ? -40.834 -118.068 156.669 1.00 72.76 202 MET D C 1
ATOM 8361 O O . MET D 1 202 ? -41.265 -118.841 157.525 1.00 73.30 202 MET D O 1
ATOM 8366 N N . ARG D 1 203 ? -40.759 -118.366 155.362 1.00 69.45 203 ARG D N 1
ATOM 8367 C CA . ARG D 1 203 ? -41.206 -119.609 154.749 1.00 70.36 203 ARG D CA 1
ATOM 8368 C C . ARG D 1 203 ? -40.440 -120.827 155.309 1.00 78.13 203 ARG D C 1
ATOM 8369 O O . ARG D 1 203 ? -41.032 -121.899 155.436 1.00 79.22 203 ARG D O 1
ATOM 8377 N N . LYS D 1 204 ? -39.160 -120.639 155.703 1.00 76.30 204 LYS D N 1
ATOM 8378 C CA . LYS D 1 204 ? -38.305 -121.662 156.320 1.00 78.03 204 LYS D CA 1
ATOM 8379 C C . LYS D 1 204 ? -38.836 -122.025 157.718 1.00 83.86 204 LYS D C 1
ATOM 8380 O O . LYS D 1 204 ? -39.000 -123.210 158.007 1.00 84.77 204 LYS D O 1
ATOM 8386 N N . ARG D 1 205 ? -39.115 -121.009 158.567 1.00 80.87 205 ARG D N 1
ATOM 8387 C CA . ARG D 1 205 ? -39.637 -121.197 159.923 1.00 82.20 205 ARG D CA 1
ATOM 8388 C C . ARG D 1 205 ? -41.038 -121.807 159.939 1.00 87.81 205 ARG D C 1
ATOM 8389 O O . ARG D 1 205 ? -41.307 -122.661 160.787 1.00 88.89 205 ARG D O 1
ATOM 8397 N N . ILE D 1 206 ? -41.922 -121.385 159.004 1.00 83.92 206 ILE D N 1
ATOM 8398 C CA . ILE D 1 206 ? -43.288 -121.916 158.899 1.00 84.40 206 ILE D CA 1
ATOM 8399 C C . ILE D 1 206 ? -43.210 -123.435 158.702 1.00 89.42 206 ILE D C 1
ATOM 8400 O O . ILE D 1 206 ? -43.812 -124.176 159.478 1.00 90.59 206 ILE D O 1
ATOM 8405 N N . LYS D 1 207 ? -42.425 -123.885 157.703 1.00 85.53 207 LYS D N 1
ATOM 8406 C CA . LYS D 1 207 ? -42.242 -125.302 157.375 1.00 86.63 207 LYS D CA 1
ATOM 8407 C C . LYS D 1 207 ? -41.556 -126.086 158.504 1.00 91.81 207 LYS D C 1
ATOM 8408 O O . LYS D 1 207 ? -41.858 -127.270 158.694 1.00 92.65 207 LYS D O 1
ATOM 8414 N N . LEU D 1 208 ? -40.672 -125.411 159.273 1.00 88.08 208 LEU D N 1
ATOM 8415 C CA . LEU D 1 208 ? -39.961 -126.009 160.404 1.00 89.42 208 LEU D CA 1
ATOM 8416 C C . LEU D 1 208 ? -40.860 -126.214 161.619 1.00 94.51 208 LEU D C 1
ATOM 8417 O O . LEU D 1 208 ? -40.845 -127.305 162.187 1.00 96.41 208 LEU D O 1
ATOM 8422 N N . THR D 1 209 ? -41.627 -125.183 162.034 1.00 89.52 209 THR D N 1
ATOM 8423 C CA . THR D 1 209 ? -42.487 -125.291 163.219 1.00 90.06 209 THR D CA 1
ATOM 8424 C C . THR D 1 209 ? -43.956 -125.652 162.908 1.00 94.40 209 THR D C 1
ATOM 8425 O O . THR D 1 209 ? -44.810 -125.483 163.791 1.00 94.45 209 THR D O 1
ATOM 8429 N N . ASN D 1 210 ? -44.236 -126.202 161.686 1.00 91.03 210 ASN D N 1
ATOM 8430 C CA . ASN D 1 210 ? -45.571 -126.619 161.203 1.00 91.39 210 ASN D CA 1
ATOM 8431 C C . ASN D 1 210 ? -46.636 -125.605 161.671 1.00 95.93 210 ASN D C 1
ATOM 8432 O O . ASN D 1 210 ? -47.574 -125.947 162.407 1.00 96.77 210 ASN D O 1
ATOM 8437 N N . PHE D 1 211 ? -46.435 -124.337 161.262 1.00 91.31 211 PHE D N 1
ATOM 8438 C CA . PHE D 1 211 ? -47.181 -123.167 161.706 1.00 90.31 211 PHE D CA 1
ATOM 8439 C C . PHE D 1 211 ? -48.645 -123.087 161.261 1.00 93.54 211 PHE D C 1
ATOM 8440 O O . PHE D 1 211 ? -49.510 -123.100 162.139 1.00 94.47 211 PHE D O 1
ATOM 8448 N N . LYS D 1 212 ? -48.930 -122.978 159.948 1.00 87.76 212 LYS D N 1
ATOM 8449 C CA . LYS D 1 212 ? -50.287 -122.813 159.402 1.00 87.02 212 LYS D CA 1
ATOM 8450 C C . LYS D 1 212 ? -50.830 -121.390 159.624 1.00 90.96 212 LYS D C 1
ATOM 8451 O O . LYS D 1 212 ? -50.936 -120.915 160.753 1.00 91.07 212 LYS D O 1
ATOM 8457 N N . ASP D 1 213 ? -51.154 -120.738 158.504 1.00 86.65 213 ASP D N 1
ATOM 8458 C CA . ASP D 1 213 ? -51.668 -119.388 158.233 1.00 85.25 213 ASP D CA 1
ATOM 8459 C C . ASP D 1 213 ? -52.190 -118.530 159.428 1.00 88.42 213 ASP D C 1
ATOM 8460 O O . ASP D 1 213 ? -51.815 -117.356 159.483 1.00 86.71 213 ASP D O 1
ATOM 8465 N N . PHE D 1 214 ? -53.046 -119.057 160.343 1.00 85.97 214 PHE D N 1
ATOM 8466 C CA . PHE D 1 214 ? -53.513 -118.237 161.478 1.00 86.01 214 PHE D CA 1
ATOM 8467 C C . PHE D 1 214 ? -52.392 -117.934 162.478 1.00 90.86 214 PHE D C 1
ATOM 8468 O O . PHE D 1 214 ? -52.399 -116.869 163.097 1.00 90.41 214 PHE D O 1
ATOM 8476 N N . ASP D 1 215 ? -51.431 -118.864 162.620 1.00 88.05 215 ASP D N 1
ATOM 8477 C CA . ASP D 1 215 ? -50.268 -118.729 163.498 1.00 88.10 215 ASP D CA 1
ATOM 8478 C C . ASP D 1 215 ? -49.236 -117.795 162.852 1.00 90.69 215 ASP D C 1
ATOM 8479 O O . ASP D 1 215 ? -48.612 -116.996 163.553 1.00 89.81 215 ASP D O 1
ATOM 8484 N N . THR D 1 216 ? -49.066 -117.897 161.512 1.00 86.55 216 THR D N 1
ATOM 8485 C CA . THR D 1 216 ? -48.131 -117.080 160.733 1.00 85.17 216 THR D CA 1
ATOM 8486 C C . THR D 1 216 ? -48.557 -115.612 160.794 1.00 88.25 216 THR D C 1
ATOM 8487 O O . THR D 1 216 ? -47.724 -114.762 161.107 1.00 87.71 216 THR D O 1
ATOM 8491 N N . MET D 1 217 ? -49.861 -115.328 160.536 1.00 84.26 217 MET D N 1
ATOM 8492 C CA . MET D 1 217 ? -50.459 -113.986 160.584 1.00 83.17 217 MET D CA 1
ATOM 8493 C C . MET D 1 217 ? -50.341 -113.389 161.988 1.00 86.55 217 MET D C 1
ATOM 8494 O O . MET D 1 217 ? -49.981 -112.218 162.122 1.00 84.63 217 MET D O 1
ATOM 8499 N N . PHE D 1 218 ? -50.633 -114.209 163.024 1.00 84.72 218 PHE D N 1
ATOM 8500 C CA . PHE D 1 218 ? -50.581 -113.820 164.433 1.00 85.39 218 PHE D CA 1
ATOM 8501 C C . PHE D 1 218 ? -49.188 -113.367 164.868 1.00 88.90 218 PHE D C 1
ATOM 8502 O O . PHE D 1 218 ? -49.048 -112.235 165.330 1.00 88.29 218 PHE D O 1
ATOM 8510 N N . TYR D 1 219 ? -48.164 -114.224 164.671 1.00 85.19 219 TYR D N 1
ATOM 8511 C CA . TYR D 1 219 ? -46.772 -113.945 165.038 1.00 84.69 219 TYR D CA 1
ATOM 8512 C C . TYR D 1 219 ? -46.183 -112.737 164.316 1.00 87.64 219 TYR D C 1
ATOM 8513 O O . TYR D 1 219 ? -45.533 -111.916 164.960 1.00 87.04 219 TYR D O 1
ATOM 8522 N N . ASN D 1 220 ? -46.447 -112.607 163.001 1.00 83.75 220 ASN D N 1
ATOM 8523 C CA . ASN D 1 220 ? -45.976 -111.489 162.178 1.00 82.64 220 ASN D CA 1
ATOM 8524 C C . ASN D 1 220 ? -46.506 -110.136 162.670 1.00 86.75 220 ASN D C 1
ATOM 8525 O O . ASN D 1 220 ? -45.779 -109.152 162.613 1.00 85.49 220 ASN D O 1
ATOM 8530 N N . ASN D 1 221 ? -47.765 -110.101 163.152 1.00 84.35 221 ASN D N 1
ATOM 8531 C CA . ASN D 1 221 ? -48.447 -108.903 163.639 1.00 84.10 221 ASN D CA 1
ATOM 8532 C C . ASN D 1 221 ? -48.173 -108.594 165.101 1.00 88.28 221 ASN D C 1
ATOM 8533 O O . ASN D 1 221 ? -47.984 -107.426 165.439 1.00 87.59 221 ASN D O 1
ATOM 8538 N N . VAL D 1 222 ? -48.177 -109.629 165.967 1.00 85.63 222 VAL D N 1
ATOM 8539 C CA . VAL D 1 222 ? -47.937 -109.494 167.410 1.00 86.42 222 VAL D CA 1
ATOM 8540 C C . VAL D 1 222 ? -46.500 -109.037 167.683 1.00 91.57 222 VAL D C 1
ATOM 8541 O O . VAL D 1 222 ? -46.293 -108.078 168.428 1.00 91.74 222 VAL D O 1
ATOM 8545 N N . LEU D 1 223 ? -45.523 -109.699 167.052 1.00 88.52 223 LEU D N 1
ATOM 8546 C CA . LEU D 1 223 ? -44.101 -109.387 167.211 1.00 88.47 223 LEU D CA 1
ATOM 8547 C C . LEU D 1 223 ? -43.682 -108.102 166.477 1.00 91.21 223 LEU D C 1
ATOM 8548 O O . LEU D 1 223 ? -42.651 -107.523 166.829 1.00 91.27 223 LEU D O 1
ATOM 8553 N N . ALA D 1 224 ? -44.487 -107.653 165.476 1.00 86.03 224 ALA D N 1
ATOM 8554 C CA . ALA D 1 224 ? -44.244 -106.423 164.713 1.00 84.46 224 ALA D CA 1
ATOM 8555 C C . ALA D 1 224 ? -44.538 -105.205 165.571 1.00 87.81 224 ALA D C 1
ATOM 8556 O O . ALA D 1 224 ? -43.840 -104.202 165.453 1.00 87.08 224 ALA D O 1
ATOM 8558 N N . LEU D 1 225 ? -45.575 -105.298 166.429 1.00 84.42 225 LEU D N 1
ATOM 8559 C CA . LEU D 1 225 ? -46.030 -104.257 167.349 1.00 84.57 225 LEU D CA 1
ATOM 8560 C C . LEU D 1 225 ? -44.872 -103.514 168.076 1.00 88.50 225 LEU D C 1
ATOM 8561 O O . LEU D 1 225 ? -44.789 -102.299 167.883 1.00 88.16 225 LEU D O 1
ATOM 8566 N N . PRO D 1 226 ? -43.925 -104.174 168.815 1.00 84.73 226 PRO D N 1
ATOM 8567 C CA . PRO D 1 226 ? -42.832 -103.402 169.445 1.00 84.49 226 PRO D CA 1
ATOM 8568 C C . PRO D 1 226 ? -41.813 -102.813 168.461 1.00 86.41 226 PRO D C 1
ATOM 8569 O O . PRO D 1 226 ? -41.350 -101.690 168.677 1.00 85.33 226 PRO D O 1
ATOM 8573 N N . ILE D 1 227 ? -41.477 -103.561 167.384 1.00 82.16 227 ILE D N 1
ATOM 8574 C CA . ILE D 1 227 ? -40.509 -103.144 166.362 1.00 81.37 227 ILE D CA 1
ATOM 8575 C C . ILE D 1 227 ? -41.026 -101.924 165.576 1.00 85.56 227 ILE D C 1
ATOM 8576 O O . ILE D 1 227 ? -40.243 -101.025 165.275 1.00 85.47 227 ILE D O 1
ATOM 8581 N N . LEU D 1 228 ? -42.345 -101.873 165.300 1.00 81.84 228 LEU D N 1
ATOM 8582 C CA . LEU D 1 228 ? -42.998 -100.757 164.612 1.00 81.06 228 LEU D CA 1
ATOM 8583 C C . LEU D 1 228 ? -42.976 -99.503 165.476 1.00 85.58 228 LEU D C 1
ATOM 8584 O O . LEU D 1 228 ? -42.793 -98.407 164.943 1.00 84.38 228 LEU D O 1
ATOM 8589 N N . LEU D 1 229 ? -43.152 -99.673 166.809 1.00 84.00 229 LEU D N 1
ATOM 8590 C CA . LEU D 1 229 ? -43.113 -98.597 167.804 1.00 84.99 229 LEU D CA 1
ATOM 8591 C C . LEU D 1 229 ? -41.706 -98.022 167.899 1.00 88.66 229 LEU D C 1
ATOM 8592 O O . LEU D 1 229 ? -41.537 -96.813 167.769 1.00 88.09 229 LEU D O 1
ATOM 8597 N N . LEU D 1 230 ? -40.696 -98.893 168.088 1.00 85.61 230 LEU D N 1
ATOM 8598 C CA . LEU D 1 230 ? -39.292 -98.503 168.201 1.00 86.22 230 LEU D CA 1
ATOM 8599 C C . LEU D 1 230 ? -38.760 -97.823 166.948 1.00 89.48 230 LEU D C 1
ATOM 8600 O O . LEU D 1 230 ? -37.965 -96.893 167.061 1.00 89.40 230 LEU D O 1
ATOM 8605 N N . PHE D 1 231 ? -39.223 -98.260 165.762 1.00 85.70 231 PHE D N 1
ATOM 8606 C CA . PHE D 1 231 ? -38.834 -97.679 164.477 1.00 85.25 231 PHE D CA 1
ATOM 8607 C C . PHE D 1 231 ? -39.415 -96.282 164.298 1.00 90.40 231 PHE D C 1
ATOM 8608 O O . PHE D 1 231 ? -38.710 -95.405 163.800 1.00 90.07 231 PHE D O 1
ATOM 8616 N N . SER D 1 232 ? -40.682 -96.068 164.726 1.00 88.02 232 SER D N 1
ATOM 8617 C CA . SER D 1 232 ? -41.347 -94.767 164.628 1.00 88.51 232 SER D CA 1
ATOM 8618 C C . SER D 1 232 ? -40.709 -93.718 165.536 1.00 94.96 232 SER D C 1
ATOM 8619 O O . SER D 1 232 ? -40.636 -92.558 165.139 1.00 95.18 232 SER D O 1
ATOM 8622 N N . PHE D 1 233 ? -40.220 -94.119 166.730 1.00 93.00 233 PHE D N 1
ATOM 8623 C CA . PHE D 1 233 ? -39.567 -93.199 167.668 1.00 94.22 233 PHE D CA 1
ATOM 8624 C C . PHE D 1 233 ? -38.231 -92.675 167.142 1.00 99.64 233 PHE D C 1
ATOM 8625 O O . PHE D 1 233 ? -37.837 -91.557 167.485 1.00 100.01 233 PHE D O 1
ATOM 8633 N N . CYS D 1 234 ? -37.538 -93.485 166.320 1.00 96.77 234 CYS D N 1
ATOM 8634 C CA . CYS D 1 234 ? -36.220 -93.179 165.762 1.00 97.36 234 CYS D CA 1
ATOM 8635 C C . CYS D 1 234 ? -36.248 -92.370 164.460 1.00 102.14 234 CYS D C 1
ATOM 8636 O O . CYS D 1 234 ? -35.268 -91.675 164.177 1.00 102.67 234 CYS D O 1
ATOM 8639 N N . VAL D 1 235 ? -37.321 -92.488 163.644 1.00 98.13 235 VAL D N 1
ATOM 8640 C CA . VAL D 1 235 ? -37.361 -91.810 162.339 1.00 97.68 235 VAL D CA 1
ATOM 8641 C C . VAL D 1 235 ? -38.537 -90.806 162.160 1.00 101.58 235 VAL D C 1
ATOM 8642 O O . VAL D 1 235 ? -38.554 -90.084 161.159 1.00 100.76 235 VAL D O 1
ATOM 8646 N N . GLU D 1 236 ? -39.490 -90.744 163.108 1.00 98.90 236 GLU D N 1
ATOM 8647 C CA . GLU D 1 236 ? -40.631 -89.825 162.988 1.00 99.31 236 GLU D CA 1
ATOM 8648 C C . GLU D 1 236 ? -40.692 -88.755 164.079 1.00 106.30 236 GLU D C 1
ATOM 8649 O O . GLU D 1 236 ? -40.197 -88.972 165.192 1.00 106.59 236 GLU D O 1
ATOM 8655 N N . ASP D 1 237 ? -41.308 -87.597 163.746 1.00 104.58 237 ASP D N 1
ATOM 8656 C CA . ASP D 1 237 ? -41.489 -86.459 164.652 1.00 106.10 237 ASP D CA 1
ATOM 8657 C C . ASP D 1 237 ? -42.661 -86.715 165.595 1.00 110.17 237 ASP D C 1
ATOM 8658 O O . ASP D 1 237 ? -43.685 -87.249 165.168 1.00 108.31 237 ASP D O 1
ATOM 8663 N N . TRP D 1 238 ? -42.498 -86.339 166.878 1.00 108.44 238 TRP D N 1
ATOM 8664 C CA . TRP D 1 238 ? -43.496 -86.542 167.930 1.00 108.85 238 TRP D CA 1
ATOM 8665 C C . TRP D 1 238 ? -43.981 -85.230 168.599 1.00 115.66 238 TRP D C 1
ATOM 8666 O O . TRP D 1 238 ? -44.451 -85.266 169.741 1.00 116.04 238 TRP D O 1
ATOM 8677 N N . SER D 1 239 ? -43.902 -84.085 167.874 1.00 113.74 239 SER D N 1
ATOM 8678 C CA . SER D 1 239 ? -44.323 -82.762 168.360 1.00 115.40 239 SER D CA 1
ATOM 8679 C C . SER D 1 239 ? -45.832 -82.703 168.684 1.00 120.77 239 SER D C 1
ATOM 8680 O O . SER D 1 239 ? -46.664 -82.709 167.777 1.00 119.79 239 SER D O 1
ATOM 8683 N N . SER D 1 240 ? -46.151 -82.666 170.000 1.00 119.08 240 SER D N 1
ATOM 8684 C CA . SER D 1 240 ? -47.469 -82.690 170.656 1.00 119.73 240 SER D CA 1
ATOM 8685 C C . SER D 1 240 ? -48.629 -81.999 169.896 1.00 126.06 240 SER D C 1
ATOM 8686 O O . SER D 1 240 ? -49.333 -82.682 169.151 1.00 124.73 240 SER D O 1
ATOM 8689 N N . VAL D 1 241 ? -48.846 -80.677 170.112 1.00 125.76 241 VAL D N 1
ATOM 8690 C CA . VAL D 1 241 ? -49.940 -79.862 169.537 1.00 126.99 241 VAL D CA 1
ATOM 8691 C C . VAL D 1 241 ? -49.919 -79.835 167.992 1.00 131.99 241 VAL D C 1
ATOM 8692 O O . VAL D 1 241 ? -50.984 -79.822 167.367 1.00 131.59 241 VAL D O 1
ATOM 8696 N N . ASN D 1 242 ? -48.715 -79.857 167.387 1.00 129.25 242 ASN D N 1
ATOM 8697 C CA . ASN D 1 242 ? -48.515 -79.839 165.933 1.00 128.91 242 ASN D CA 1
ATOM 8698 C C . ASN D 1 242 ? -48.932 -81.162 165.247 1.00 133.17 242 ASN D C 1
ATOM 8699 O O . ASN D 1 242 ? -49.000 -81.218 164.015 1.00 132.43 242 ASN D O 1
ATOM 8704 N N . LEU D 1 243 ? -49.218 -82.212 166.047 1.00 130.24 243 LEU D N 1
ATOM 8705 C CA . LEU D 1 243 ? -49.629 -83.539 165.578 1.00 129.17 243 LEU D CA 1
ATOM 8706 C C . LEU D 1 243 ? -51.041 -83.925 166.025 1.00 134.75 243 LEU D C 1
ATOM 8707 O O . LEU D 1 243 ? -51.675 -84.743 165.362 1.00 133.40 243 LEU D O 1
ATOM 8712 N N . THR D 1 244 ? -51.533 -83.343 167.141 1.00 133.63 244 THR D N 1
ATOM 8713 C CA . THR D 1 244 ? -52.874 -83.602 167.688 1.00 134.44 244 THR D CA 1
ATOM 8714 C C . THR D 1 244 ? -53.977 -83.154 166.704 1.00 139.36 244 THR D C 1
ATOM 8715 O O . THR D 1 244 ? -54.979 -83.857 166.557 1.00 138.67 244 THR D O 1
ATOM 8719 N N . ASN D 1 245 ? -53.774 -82.005 166.022 1.00 137.06 245 ASN D N 1
ATOM 8720 C CA . ASN D 1 245 ? -54.711 -81.454 165.034 1.00 137.48 245 ASN D CA 1
ATOM 8721 C C . ASN D 1 245 ? -54.625 -82.149 163.665 1.00 140.28 245 ASN D C 1
ATOM 8722 O O . ASN D 1 245 ? -55.585 -82.084 162.888 1.00 140.17 245 ASN D O 1
ATOM 8727 N N . ASN D 1 246 ? -53.482 -82.808 163.375 1.00 135.24 246 ASN D N 1
ATOM 8728 C CA . ASN D 1 246 ? -53.256 -83.538 162.124 1.00 133.70 246 ASN D CA 1
ATOM 8729 C C . ASN D 1 246 ? -53.743 -84.985 162.259 1.00 135.27 246 ASN D C 1
ATOM 8730 O O . ASN D 1 246 ? -54.398 -85.501 161.347 1.00 134.94 246 ASN D O 1
ATOM 8735 N N . PHE D 1 247 ? -53.424 -85.628 163.399 1.00 129.48 247 PHE D N 1
ATOM 8736 C CA . PHE D 1 247 ? -53.772 -87.017 163.692 1.00 127.61 247 PHE D CA 1
ATOM 8737 C C . PHE D 1 247 ? -54.971 -87.094 164.652 1.00 130.16 247 PHE D C 1
ATOM 8738 O O . PHE D 1 247 ? -54.886 -87.649 165.752 1.00 129.92 247 PHE D O 1
ATOM 8746 N N . SER D 1 248 ? -56.103 -86.522 164.188 1.00 125.53 248 SER D N 1
ATOM 8747 C CA . SER D 1 248 ? -57.386 -86.392 164.886 1.00 125.46 248 SER D CA 1
ATOM 8748 C C . SER D 1 248 ? -58.297 -87.630 164.754 1.00 126.39 248 SER D C 1
ATOM 8749 O O . SER D 1 248 ? -57.814 -88.711 164.411 1.00 124.78 248 SER D O 1
ATOM 8752 N N . ASN D 1 249 ? -59.614 -87.462 165.049 1.00 122.10 249 ASN D N 1
ATOM 8753 C CA . ASN D 1 249 ? -60.660 -88.489 164.970 1.00 121.02 249 ASN D CA 1
ATOM 8754 C C . ASN D 1 249 ? -60.856 -89.013 163.546 1.00 121.39 249 ASN D C 1
ATOM 8755 O O . ASN D 1 249 ? -61.236 -90.169 163.378 1.00 119.97 249 ASN D O 1
ATOM 8760 N N . ASP D 1 250 ? -60.607 -88.159 162.530 1.00 116.59 250 ASP D N 1
ATOM 8761 C CA . ASP D 1 250 ? -60.724 -88.500 161.111 1.00 115.18 250 ASP D CA 1
ATOM 8762 C C . ASP D 1 250 ? -59.633 -89.495 160.696 1.00 116.01 250 ASP D C 1
ATOM 8763 O O . ASP D 1 250 ? -59.949 -90.516 160.083 1.00 115.31 250 ASP D O 1
ATOM 8768 N N . SER D 1 251 ? -58.357 -89.201 161.042 1.00 110.50 251 SER D N 1
ATOM 8769 C CA . SER D 1 251 ? -57.194 -90.041 160.728 1.00 108.37 251 SER D CA 1
ATOM 8770 C C . SER D 1 251 ? -57.240 -91.380 161.466 1.00 110.39 251 SER D C 1
ATOM 8771 O O . SER D 1 251 ? -56.852 -92.399 160.892 1.00 109.45 251 SER D O 1
ATOM 8774 N N . LEU D 1 252 ? -57.704 -91.369 162.739 1.00 106.01 252 LEU D N 1
ATOM 8775 C CA . LEU D 1 252 ? -57.843 -92.559 163.580 1.00 104.90 252 LEU D CA 1
ATOM 8776 C C . LEU D 1 252 ? -58.836 -93.539 162.963 1.00 106.63 252 LEU D C 1
ATOM 8777 O O . LEU D 1 252 ? -58.553 -94.734 162.918 1.00 105.59 252 LEU D O 1
ATOM 8782 N N . THR D 1 253 ? -59.977 -93.019 162.454 1.00 102.26 253 THR D N 1
ATOM 8783 C CA . THR D 1 253 ? -61.024 -93.795 161.786 1.00 101.54 253 THR D CA 1
ATOM 8784 C C . THR D 1 253 ? -60.449 -94.388 160.491 1.00 103.26 253 THR D C 1
ATOM 8785 O O . THR D 1 253 ? -60.677 -95.564 160.205 1.00 102.70 253 THR D O 1
ATOM 8789 N N . ALA D 1 254 ? -59.662 -93.581 159.750 1.00 97.97 254 ALA D N 1
ATOM 8790 C CA . ALA D 1 254 ? -59.016 -93.973 158.500 1.00 96.14 254 ALA D CA 1
ATOM 8791 C C . ALA D 1 254 ? -57.982 -95.099 158.672 1.00 97.89 254 ALA D C 1
ATOM 8792 O O . ALA D 1 254 ? -57.924 -95.988 157.819 1.00 97.50 254 ALA D O 1
ATOM 8794 N N . MET D 1 255 ? -57.196 -95.078 159.782 1.00 92.27 255 MET D N 1
ATOM 8795 C CA . MET D 1 255 ? -56.189 -96.098 160.102 1.00 90.45 255 MET D CA 1
ATOM 8796 C C . MET D 1 255 ? -56.849 -97.422 160.441 1.00 93.66 255 MET D C 1
ATOM 8797 O O . MET D 1 255 ? -56.274 -98.473 160.156 1.00 92.91 255 MET D O 1
ATOM 8802 N N . ILE D 1 256 ? -58.048 -97.367 161.061 1.00 90.52 256 ILE D N 1
ATOM 8803 C CA . ILE D 1 256 ? -58.846 -98.539 161.431 1.00 90.55 256 ILE D CA 1
ATOM 8804 C C . ILE D 1 256 ? -59.451 -99.174 160.167 1.00 93.64 256 ILE D C 1
ATOM 8805 O O . ILE D 1 256 ? -59.366 -100.392 160.018 1.00 93.39 256 ILE D O 1
ATOM 8810 N N . ILE D 1 257 ? -60.022 -98.352 159.250 1.00 89.25 257 ILE D N 1
ATOM 8811 C CA . ILE D 1 257 ? -60.605 -98.821 157.982 1.00 88.41 257 ILE D CA 1
ATOM 8812 C C . ILE D 1 257 ? -59.521 -99.463 157.092 1.00 90.70 257 ILE D C 1
ATOM 8813 O O . ILE D 1 257 ? -59.741 -100.564 156.580 1.00 90.35 257 ILE D O 1
ATOM 8818 N N . SER D 1 258 ? -58.339 -98.811 156.966 1.00 85.91 258 SER D N 1
ATOM 8819 C CA . SER D 1 258 ? -57.197 -99.345 156.210 1.00 84.63 258 SER D CA 1
ATOM 8820 C C . SER D 1 258 ? -56.626 -100.584 156.922 1.00 87.55 258 SER D C 1
ATOM 8821 O O . SER D 1 258 ? -56.022 -101.442 156.278 1.00 86.83 258 SER D O 1
ATOM 8824 N N . GLY D 1 259 ? -56.840 -100.650 158.238 1.00 83.76 259 GLY D N 1
ATOM 8825 C CA . GLY D 1 259 ? -56.452 -101.769 159.085 1.00 83.49 259 GLY D CA 1
ATOM 8826 C C . GLY D 1 259 ? -57.332 -102.977 158.827 1.00 87.27 259 GLY D C 1
ATOM 8827 O O . GLY D 1 259 ? -56.837 -104.104 158.810 1.00 87.02 259 GLY D O 1
ATOM 8828 N N . VAL D 1 260 ? -58.649 -102.742 158.608 1.00 83.52 260 VAL D N 1
ATOM 8829 C CA . VAL D 1 260 ? -59.652 -103.768 158.293 1.00 83.49 260 VAL D CA 1
ATOM 8830 C C . VAL D 1 260 ? -59.349 -104.337 156.892 1.00 88.19 260 VAL D C 1
ATOM 8831 O O . VAL D 1 260 ? -59.442 -105.549 156.690 1.00 88.37 260 VAL D O 1
ATOM 8835 N N . ALA D 1 261 ? -58.949 -103.459 155.945 1.00 84.66 261 ALA D N 1
ATOM 8836 C CA . ALA D 1 261 ? -58.587 -103.812 154.569 1.00 84.00 261 ALA D CA 1
ATOM 8837 C C . ALA D 1 261 ? -57.327 -104.695 154.520 1.00 87.86 261 ALA D C 1
ATOM 8838 O O . ALA D 1 261 ? -57.239 -105.598 153.679 1.00 87.56 261 ALA D O 1
ATOM 8840 N N . SER D 1 262 ? -56.367 -104.434 155.435 1.00 84.12 262 SER D N 1
ATOM 8841 C CA . SER D 1 262 ? -55.103 -105.158 155.549 1.00 83.52 262 SER D CA 1
ATOM 8842 C C . SER D 1 262 ? -55.225 -106.539 156.222 1.00 88.24 262 SER D C 1
ATOM 8843 O O . SER D 1 262 ? -54.267 -107.314 156.169 1.00 87.53 262 SER D O 1
ATOM 8846 N N . VAL D 1 263 ? -56.385 -106.846 156.850 1.00 85.90 263 VAL D N 1
ATOM 8847 C CA . VAL D 1 263 ? -56.645 -108.124 157.539 1.00 86.46 263 VAL D CA 1
ATOM 8848 C C . VAL D 1 263 ? -56.500 -109.317 156.577 1.00 90.98 263 VAL D C 1
ATOM 8849 O O . VAL D 1 263 ? -55.788 -110.274 156.896 1.00 91.27 263 VAL D O 1
ATOM 8853 N N . GLY D 1 264 ? -57.138 -109.222 155.408 1.00 86.87 264 GLY D N 1
ATOM 8854 C CA . GLY D 1 264 ? -57.108 -110.260 154.385 1.00 86.37 264 GLY D CA 1
ATOM 8855 C C . GLY D 1 264 ? -55.730 -110.538 153.823 1.00 88.64 264 GLY D C 1
ATOM 8856 O O . GLY D 1 264 ? -55.246 -111.671 153.909 1.00 88.43 264 GLY D O 1
ATOM 8857 N N . ILE D 1 265 ? -55.082 -109.492 153.272 1.00 83.65 265 ILE D N 1
ATOM 8858 C CA . ILE D 1 265 ? -53.754 -109.552 152.651 1.00 82.17 265 ILE D CA 1
ATOM 8859 C C . ILE D 1 265 ? -52.671 -110.069 153.640 1.00 85.03 265 ILE D C 1
ATOM 8860 O O . ILE D 1 265 ? -51.776 -110.792 153.201 1.00 84.31 265 ILE D O 1
ATOM 8865 N N . SER D 1 266 ? -52.784 -109.762 154.953 1.00 81.26 266 SER D N 1
ATOM 8866 C CA . SER D 1 266 ? -51.818 -110.237 155.954 1.00 81.28 266 SER D CA 1
ATOM 8867 C C . SER D 1 266 ? -51.948 -111.739 156.207 1.00 84.98 266 SER D C 1
ATOM 8868 O O . SER D 1 266 ? -50.949 -112.402 156.491 1.00 85.06 266 SER D O 1
ATOM 8871 N N . TYR D 1 267 ? -53.169 -112.277 156.082 1.00 81.06 267 TYR D N 1
ATOM 8872 C CA . TYR D 1 267 ? -53.421 -113.702 156.252 1.00 81.55 267 TYR D CA 1
ATOM 8873 C C . TYR D 1 267 ? -52.973 -114.451 154.997 1.00 84.50 267 TYR D C 1
ATOM 8874 O O . TYR D 1 267 ? -52.331 -115.498 155.104 1.00 84.16 267 TYR D O 1
ATOM 8883 N N . CYS D 1 268 ? -53.323 -113.894 153.816 1.00 80.33 268 CYS D N 1
ATOM 8884 C CA . CYS D 1 268 ? -53.082 -114.420 152.470 1.00 79.73 268 CYS D CA 1
ATOM 8885 C C . CYS D 1 268 ? -51.622 -114.456 152.047 1.00 81.70 268 CYS D C 1
ATOM 8886 O O . CYS D 1 268 ? -51.249 -115.370 151.319 1.00 80.77 268 CYS D O 1
ATOM 8889 N N . SER D 1 269 ? -50.814 -113.453 152.435 1.00 77.65 269 SER D N 1
ATOM 8890 C CA . SER D 1 269 ? -49.390 -113.408 152.085 1.00 77.16 269 SER D CA 1
ATOM 8891 C C . SER D 1 269 ? -48.634 -114.549 152.788 1.00 82.11 269 SER D C 1
ATOM 8892 O O . SER D 1 269 ? -47.804 -115.212 152.162 1.00 81.41 269 SER D O 1
ATOM 8895 N N . GLY D 1 270 ? -48.982 -114.786 154.057 1.00 80.03 270 GLY D N 1
ATOM 8896 C CA . GLY D 1 270 ? -48.433 -115.849 154.892 1.00 81.09 270 GLY D CA 1
ATOM 8897 C C . GLY D 1 270 ? -48.929 -117.220 154.480 1.00 87.02 270 GLY D C 1
ATOM 8898 O O . GLY D 1 270 ? -48.276 -118.231 154.760 1.00 87.87 270 GLY D O 1
ATOM 8899 N N . TRP D 1 271 ? -50.103 -117.255 153.820 1.00 83.81 271 TRP D N 1
ATOM 8900 C CA . TRP D 1 271 ? -50.736 -118.454 153.274 1.00 84.29 271 TRP D CA 1
ATOM 8901 C C . TRP D 1 271 ? -50.035 -118.784 151.948 1.00 87.76 271 TRP D C 1
ATOM 8902 O O . TRP D 1 271 ? -49.600 -119.921 151.764 1.00 88.75 271 TRP D O 1
ATOM 8913 N N . CYS D 1 272 ? -49.885 -117.769 151.059 1.00 82.12 272 CYS D N 1
ATOM 8914 C CA . CYS D 1 272 ? -49.247 -117.857 149.743 1.00 80.88 272 CYS D CA 1
ATOM 8915 C C . CYS D 1 272 ? -47.829 -118.425 149.837 1.00 83.47 272 CYS D C 1
ATOM 8916 O O . CYS D 1 272 ? -47.556 -119.438 149.197 1.00 83.30 272 CYS D O 1
ATOM 8919 N N . VAL D 1 273 ? -46.955 -117.820 150.683 1.00 78.84 273 VAL D N 1
ATOM 8920 C CA . VAL D 1 273 ? -45.568 -118.266 150.894 1.00 78.39 273 VAL D CA 1
ATOM 8921 C C . VAL D 1 273 ? -45.489 -119.738 151.304 1.00 82.31 273 VAL D C 1
ATOM 8922 O O . VAL D 1 273 ? -44.611 -120.453 150.825 1.00 82.56 273 VAL D O 1
ATOM 8926 N N . ARG D 1 274 ? -46.412 -120.178 152.182 1.00 78.60 274 ARG D N 1
ATOM 8927 C CA . ARG D 1 274 ? -46.469 -121.528 152.733 1.00 79.56 274 ARG D CA 1
ATOM 8928 C C . ARG D 1 274 ? -46.846 -122.612 151.702 1.00 85.03 274 ARG D C 1
ATOM 8929 O O . ARG D 1 274 ? -46.072 -123.557 151.509 1.00 85.55 274 ARG D O 1
ATOM 8937 N N . VAL D 1 275 ? -48.036 -122.496 151.078 1.00 81.46 275 VAL D N 1
ATOM 8938 C CA . VAL D 1 275 ? -48.541 -123.502 150.138 1.00 81.80 275 VAL D CA 1
ATOM 8939 C C . VAL D 1 275 ? -47.809 -123.497 148.791 1.00 86.32 275 VAL D C 1
ATOM 8940 O O . VAL D 1 275 ? -47.632 -124.576 148.218 1.00 87.75 275 VAL D O 1
ATOM 8944 N N . THR D 1 276 ? -47.387 -122.314 148.284 1.00 81.28 276 THR D N 1
ATOM 8945 C CA . THR D 1 276 ? -46.676 -122.226 146.999 1.00 80.26 276 THR D CA 1
ATOM 8946 C C . THR D 1 276 ? -45.154 -122.170 147.272 1.00 82.37 276 THR D C 1
ATOM 8947 O O . THR D 1 276 ? -44.569 -123.203 147.602 1.00 83.06 276 THR D O 1
ATOM 8951 N N . SER D 1 277 ? -44.528 -120.988 147.151 1.00 76.33 277 SER D N 1
ATOM 8952 C CA . SER D 1 277 ? -43.107 -120.758 147.406 1.00 75.29 277 SER D CA 1
ATOM 8953 C C . SER D 1 277 ? -42.849 -119.260 147.583 1.00 77.74 277 SER D C 1
ATOM 8954 O O . SER D 1 277 ? -43.720 -118.444 147.262 1.00 76.55 277 SER D O 1
ATOM 8957 N N . SER D 1 278 ? -41.655 -118.896 148.094 1.00 74.02 278 SER D N 1
ATOM 8958 C CA . SER D 1 278 ? -41.245 -117.500 148.278 1.00 72.74 278 SER D CA 1
ATOM 8959 C C . SER D 1 278 ? -41.074 -116.789 146.930 1.00 74.71 278 SER D C 1
ATOM 8960 O O . SER D 1 278 ? -41.239 -115.572 146.862 1.00 73.74 278 SER D O 1
ATOM 8963 N N . THR D 1 279 ? -40.752 -117.554 145.863 1.00 70.23 279 THR D N 1
ATOM 8964 C CA . THR D 1 279 ? -40.609 -117.046 144.503 1.00 68.97 279 THR D CA 1
ATOM 8965 C C . THR D 1 279 ? -41.987 -116.761 143.916 1.00 72.75 279 THR D C 1
ATOM 8966 O O . THR D 1 279 ? -42.185 -115.676 143.378 1.00 71.53 279 THR D O 1
ATOM 8970 N N . THR D 1 280 ? -42.931 -117.735 144.016 1.00 70.62 280 THR D N 1
ATOM 8971 C CA . THR D 1 280 ? -44.311 -117.619 143.515 1.00 70.49 280 THR D CA 1
ATOM 8972 C C . THR D 1 280 ? -45.004 -116.422 144.161 1.00 74.68 280 THR D C 1
ATOM 8973 O O . THR D 1 280 ? -45.646 -115.657 143.452 1.00 73.86 280 THR D O 1
ATOM 8977 N N . TYR D 1 281 ? -44.820 -116.232 145.483 1.00 72.29 281 TYR D N 1
ATOM 8978 C CA . TYR D 1 281 ? -45.371 -115.110 146.248 1.00 72.39 281 TYR D CA 1
ATOM 8979 C C . TYR D 1 281 ? -44.889 -113.752 145.711 1.00 76.92 281 TYR D C 1
ATOM 8980 O O . TYR D 1 281 ? -45.695 -112.830 145.550 1.00 76.10 281 TYR D O 1
ATOM 8989 N N . SER D 1 282 ? -43.572 -113.632 145.466 1.00 74.46 282 SER D N 1
ATOM 8990 C CA . SER D 1 282 ? -42.956 -112.406 144.959 1.00 74.54 282 SER D CA 1
ATOM 8991 C C . SER D 1 282 ? -43.273 -112.171 143.481 1.00 79.36 282 SER D C 1
ATOM 8992 O O . SER D 1 282 ? -43.220 -111.023 143.024 1.00 79.31 282 SER D O 1
ATOM 8995 N N . MET D 1 283 ? -43.626 -113.257 142.747 1.00 75.88 283 MET D N 1
ATOM 8996 C CA . MET D 1 283 ? -44.011 -113.246 141.335 1.00 75.21 283 MET D CA 1
ATOM 8997 C C . MET D 1 283 ? -45.468 -112.757 141.220 1.00 78.77 283 MET D C 1
ATOM 8998 O O . MET D 1 283 ? -45.739 -111.828 140.455 1.00 78.11 283 MET D O 1
ATOM 9003 N N . VAL D 1 284 ? -46.391 -113.372 142.010 1.00 75.44 284 VAL D N 1
ATOM 9004 C CA . VAL D 1 284 ? -47.826 -113.048 142.114 1.00 74.99 284 VAL D CA 1
ATOM 9005 C C . VAL D 1 284 ? -47.983 -111.595 142.606 1.00 79.64 284 VAL D C 1
ATOM 9006 O O . VAL D 1 284 ? -48.865 -110.880 142.122 1.00 79.59 284 VAL D O 1
ATOM 9010 N N . GLY D 1 285 ? -47.096 -111.176 143.517 1.00 76.04 285 GLY D N 1
ATOM 9011 C CA . GLY D 1 285 ? -47.042 -109.816 144.043 1.00 75.41 285 GLY D CA 1
ATOM 9012 C C . GLY D 1 285 ? -46.693 -108.802 142.970 1.00 78.45 285 GLY D C 1
ATOM 9013 O O . GLY D 1 285 ? -47.297 -107.729 142.916 1.00 77.70 285 GLY D O 1
ATOM 9014 N N . ALA D 1 286 ? -45.729 -109.155 142.089 1.00 75.00 286 ALA D N 1
ATOM 9015 C CA . ALA D 1 286 ? -45.286 -108.322 140.964 1.00 74.83 286 ALA D CA 1
ATOM 9016 C C . ALA D 1 286 ? -46.332 -108.300 139.842 1.00 78.72 286 ALA D C 1
ATOM 9017 O O . ALA D 1 286 ? -46.538 -107.256 139.218 1.00 77.83 286 ALA D O 1
ATOM 9019 N N . LEU D 1 287 ? -46.993 -109.450 139.602 1.00 75.92 287 LEU D N 1
ATOM 9020 C CA . LEU D 1 287 ? -48.039 -109.616 138.593 1.00 76.30 287 LEU D CA 1
ATOM 9021 C C . LEU D 1 287 ? -49.319 -108.848 138.937 1.00 82.11 287 LEU D C 1
ATOM 9022 O O . LEU D 1 287 ? -49.999 -108.379 138.027 1.00 81.61 287 LEU D O 1
ATOM 9027 N N . ASN D 1 288 ? -49.635 -108.723 140.247 1.00 80.41 288 ASN D N 1
ATOM 9028 C CA . ASN D 1 288 ? -50.812 -108.039 140.807 1.00 81.02 288 ASN D CA 1
ATOM 9029 C C . ASN D 1 288 ? -50.907 -106.555 140.435 1.00 85.56 288 ASN D C 1
ATOM 9030 O O . ASN D 1 288 ? -52.013 -106.011 140.374 1.00 85.45 288 ASN D O 1
ATOM 9035 N N . LYS D 1 289 ? -49.749 -105.899 140.240 1.00 82.18 289 LYS D N 1
ATOM 9036 C CA . LYS D 1 289 ? -49.643 -104.477 139.902 1.00 82.27 289 LYS D CA 1
ATOM 9037 C C . LYS D 1 289 ? -50.160 -104.185 138.482 1.00 86.08 289 LYS D C 1
ATOM 9038 O O . LYS D 1 289 ? -50.597 -103.063 138.210 1.00 86.10 289 LYS D O 1
ATOM 9044 N N . LEU D 1 290 ? -50.106 -105.195 137.585 1.00 81.91 290 LEU D N 1
ATOM 9045 C CA . LEU D 1 290 ? -50.527 -105.086 136.186 1.00 81.65 290 LEU D CA 1
ATOM 9046 C C . LEU D 1 290 ? -52.046 -104.883 136.006 1.00 85.10 290 LEU D C 1
ATOM 9047 O O . LEU D 1 290 ? -52.400 -103.884 135.375 1.00 85.37 290 LEU D O 1
ATOM 9052 N N . PRO D 1 291 ? -52.971 -105.743 136.537 1.00 80.60 291 PRO D N 1
ATOM 9053 C CA . PRO D 1 291 ? -54.411 -105.485 136.331 1.00 80.26 291 PRO D CA 1
ATOM 9054 C C . PRO D 1 291 ? -54.922 -104.166 136.916 1.00 82.06 291 PRO D C 1
ATOM 9055 O O . PRO D 1 291 ? -55.858 -103.594 136.356 1.00 81.67 291 PRO D O 1
ATOM 9059 N N . ILE D 1 292 ? -54.301 -103.668 138.014 1.00 77.16 292 ILE D N 1
ATOM 9060 C CA . ILE D 1 292 ? -54.705 -102.391 138.618 1.00 76.76 292 ILE D CA 1
ATOM 9061 C C . ILE D 1 292 ? -54.253 -101.224 137.713 1.00 79.69 292 ILE D C 1
ATOM 9062 O O . ILE D 1 292 ? -54.946 -100.209 137.636 1.00 79.57 292 ILE D O 1
ATOM 9067 N N . ALA D 1 293 ? -53.117 -101.403 137.000 1.00 75.31 293 ALA D N 1
ATOM 9068 C CA . ALA D 1 293 ? -52.565 -100.429 136.053 1.00 74.89 293 ALA D CA 1
ATOM 9069 C C . ALA D 1 293 ? -53.408 -100.400 134.777 1.00 77.41 293 ALA D C 1
ATOM 9070 O O . ALA D 1 293 ? -53.637 -99.324 134.224 1.00 76.90 293 ALA D O 1
ATOM 9072 N N . LEU D 1 294 ? -53.887 -101.586 134.330 1.00 73.25 294 LEU D N 1
ATOM 9073 C CA . LEU D 1 294 ? -54.749 -101.753 133.157 1.00 73.29 294 LEU D CA 1
ATOM 9074 C C . LEU D 1 294 ? -56.124 -101.133 133.432 1.00 78.41 294 LEU D C 1
ATOM 9075 O O . LEU D 1 294 ? -56.734 -100.584 132.515 1.00 78.74 294 LEU D O 1
ATOM 9080 N N . SER D 1 295 ? -56.587 -101.193 134.704 1.00 75.32 295 SER D N 1
ATOM 9081 C CA . SER D 1 295 ? -57.838 -100.584 135.165 1.00 75.85 295 SER D CA 1
ATOM 9082 C C . SER D 1 295 ? -57.766 -99.063 135.048 1.00 80.48 295 SER D C 1
ATOM 9083 O O . SER D 1 295 ? -58.763 -98.438 134.704 1.00 81.82 295 SER D O 1
ATOM 9086 N N . GLY D 1 296 ? -56.589 -98.488 135.307 1.00 75.39 296 GLY D N 1
ATOM 9087 C CA . GLY D 1 296 ? -56.355 -97.056 135.168 1.00 75.13 296 GLY D CA 1
ATOM 9088 C C . GLY D 1 296 ? -56.484 -96.613 133.722 1.00 78.77 296 GLY D C 1
ATOM 9089 O O . GLY D 1 296 ? -57.023 -95.536 133.446 1.00 79.77 296 GLY D O 1
ATOM 9090 N N . LEU D 1 297 ? -56.023 -97.473 132.785 1.00 73.39 297 LEU D N 1
ATOM 9091 C CA . LEU D 1 297 ? -56.077 -97.222 131.346 1.00 73.05 297 LEU D CA 1
ATOM 9092 C C . LEU D 1 297 ? -57.504 -97.376 130.826 1.00 78.01 297 LEU D C 1
ATOM 9093 O O . LEU D 1 297 ? -57.899 -96.632 129.930 1.00 78.70 297 LEU D O 1
ATOM 9098 N N . ILE D 1 298 ? -58.274 -98.333 131.390 1.00 74.51 298 ILE D N 1
ATOM 9099 C CA . ILE D 1 298 ? -59.656 -98.621 130.985 1.00 75.42 298 ILE D CA 1
ATOM 9100 C C . ILE D 1 298 ? -60.661 -97.633 131.613 1.00 81.81 298 ILE D C 1
ATOM 9101 O O . ILE D 1 298 ? -61.355 -96.920 130.883 1.00 82.80 298 ILE D O 1
ATOM 9106 N N . PHE D 1 299 ? -60.744 -97.610 132.949 1.00 78.88 299 PHE D N 1
ATOM 9107 C CA . PHE D 1 299 ? -61.688 -96.791 133.702 1.00 80.12 299 PHE D CA 1
ATOM 9108 C C . PHE D 1 299 ? -61.416 -95.287 133.701 1.00 85.30 299 PHE D C 1
ATOM 9109 O O . PHE D 1 299 ? -62.367 -94.515 133.848 1.00 85.86 299 PHE D O 1
ATOM 9117 N N . PHE D 1 300 ? -60.152 -94.858 133.562 1.00 82.23 300 PHE D N 1
ATOM 9118 C CA . PHE D 1 300 ? -59.845 -93.434 133.648 1.00 83.29 300 PHE D CA 1
ATOM 9119 C C . PHE D 1 300 ? -59.246 -92.822 132.389 1.00 90.14 300 PHE D C 1
ATOM 9120 O O . PHE D 1 300 ? -58.210 -93.273 131.893 1.00 88.80 300 PHE D O 1
ATOM 9128 N N . ASP D 1 301 ? -59.920 -91.760 131.897 1.00 90.37 301 ASP D N 1
ATOM 9129 C CA . ASP D 1 301 ? -59.573 -90.941 130.731 1.00 92.06 301 ASP D CA 1
ATOM 9130 C C . ASP D 1 301 ? -58.289 -90.150 131.060 1.00 96.39 301 ASP D C 1
ATOM 9131 O O . ASP D 1 301 ? -58.342 -89.026 131.576 1.00 97.30 301 ASP D O 1
ATOM 9136 N N . ALA D 1 302 ? -57.134 -90.792 130.824 1.00 91.37 302 ALA D N 1
ATOM 9137 C CA . ALA D 1 302 ? -55.811 -90.238 131.112 1.00 90.20 302 ALA D CA 1
ATOM 9138 C C . ALA D 1 302 ? -54.867 -90.499 129.938 1.00 92.99 302 ALA D C 1
ATOM 9139 O O . ALA D 1 302 ? -55.039 -91.515 129.260 1.00 92.28 302 ALA D O 1
ATOM 9141 N N . PRO D 1 303 ? -53.887 -89.606 129.644 1.00 88.84 303 PRO D N 1
ATOM 9142 C CA . PRO D 1 303 ? -52.997 -89.867 128.498 1.00 88.21 303 PRO D CA 1
ATOM 9143 C C . PRO D 1 303 ? -51.947 -90.945 128.761 1.00 88.84 303 PRO D C 1
ATOM 9144 O O . PRO D 1 303 ? -51.507 -91.106 129.902 1.00 87.82 303 PRO D O 1
ATOM 9148 N N . ARG D 1 304 ? -51.570 -91.701 127.703 1.00 83.33 304 ARG D N 1
ATOM 9149 C CA . ARG D 1 304 ? -50.588 -92.797 127.761 1.00 81.01 304 ARG D CA 1
ATOM 9150 C C . ARG D 1 304 ? -49.869 -93.048 126.438 1.00 83.82 304 ARG D C 1
ATOM 9151 O O . ARG D 1 304 ? -50.395 -92.725 125.373 1.00 84.91 304 ARG D O 1
ATOM 9159 N N . ASN D 1 305 ? -48.684 -93.674 126.524 1.00 77.86 305 ASN D N 1
ATOM 9160 C CA . ASN D 1 305 ? -47.834 -94.061 125.398 1.00 77.08 305 ASN D CA 1
ATOM 9161 C C . ASN D 1 305 ? -47.957 -95.568 125.140 1.00 77.10 305 ASN D C 1
ATOM 9162 O O . ASN D 1 305 ? -48.374 -96.307 126.035 1.00 75.63 305 ASN D O 1
ATOM 9167 N N . PHE D 1 306 ? -47.601 -96.019 123.920 1.00 71.98 306 PHE D N 1
ATOM 9168 C CA . PHE D 1 306 ? -47.644 -97.430 123.531 1.00 70.57 306 PHE D CA 1
ATOM 9169 C C . PHE D 1 306 ? -46.712 -98.288 124.392 1.00 74.02 306 PHE D C 1
ATOM 9170 O O . PHE D 1 306 ? -47.063 -99.424 124.699 1.00 73.38 306 PHE D O 1
ATOM 9178 N N . LEU D 1 307 ? -45.540 -97.748 124.776 1.00 70.60 307 LEU D N 1
ATOM 9179 C CA . LEU D 1 307 ? -44.540 -98.438 125.595 1.00 69.93 307 LEU D CA 1
ATOM 9180 C C . LEU D 1 307 ? -45.091 -98.868 126.962 1.00 74.02 307 LEU D C 1
ATOM 9181 O O . LEU D 1 307 ? -44.835 -99.998 127.396 1.00 73.55 307 LEU D O 1
ATOM 9186 N N . SER D 1 308 ? -45.863 -97.975 127.626 1.00 70.36 308 SER D N 1
ATOM 9187 C CA . SER D 1 308 ? -46.484 -98.247 128.924 1.00 69.14 308 SER D CA 1
ATOM 9188 C C . SER D 1 308 ? -47.581 -99.304 128.782 1.00 72.98 308 SER D C 1
ATOM 9189 O O . SER D 1 308 ? -47.758 -100.108 129.693 1.00 72.74 308 SER D O 1
ATOM 9192 N N . ILE D 1 309 ? -48.289 -99.322 127.626 1.00 69.01 309 ILE D N 1
ATOM 9193 C CA . ILE D 1 309 ? -49.331 -100.309 127.302 1.00 68.03 309 ILE D CA 1
ATOM 9194 C C . ILE D 1 309 ? -48.652 -101.658 127.031 1.00 71.12 309 ILE D C 1
ATOM 9195 O O . ILE D 1 309 ? -49.125 -102.689 127.507 1.00 69.72 309 ILE D O 1
ATOM 9200 N N . LEU D 1 310 ? -47.519 -101.627 126.298 1.00 68.61 310 LEU D N 1
ATOM 9201 C CA . LEU D 1 310 ? -46.696 -102.782 125.944 1.00 68.44 310 LEU D CA 1
ATOM 9202 C C . LEU D 1 310 ? -46.120 -103.461 127.192 1.00 72.29 310 LEU D C 1
ATOM 9203 O O . LEU D 1 310 ? -46.113 -104.691 127.254 1.00 72.43 310 LEU D O 1
ATOM 9208 N N . SER D 1 311 ? -45.683 -102.666 128.191 1.00 67.92 311 SER D N 1
ATOM 9209 C CA . SER D 1 311 ? -45.129 -103.184 129.441 1.00 67.22 311 SER D CA 1
ATOM 9210 C C . SER D 1 311 ? -46.117 -104.080 130.194 1.00 72.03 311 SER D C 1
ATOM 9211 O O . SER D 1 311 ? -45.707 -105.107 130.743 1.00 70.93 311 SER D O 1
ATOM 9214 N N . ILE D 1 312 ? -47.420 -103.708 130.181 1.00 70.14 312 ILE D N 1
ATOM 9215 C CA . ILE D 1 312 ? -48.509 -104.448 130.834 1.00 70.49 312 ILE D CA 1
ATOM 9216 C C . ILE D 1 312 ? -48.658 -105.846 130.217 1.00 76.98 312 ILE D C 1
ATOM 9217 O O . ILE D 1 312 ? -48.731 -106.830 130.958 1.00 76.65 312 ILE D O 1
ATOM 9222 N N . PHE D 1 313 ? -48.672 -105.932 128.869 1.00 75.30 313 PHE D N 1
ATOM 9223 C CA . PHE D 1 313 ? -48.824 -107.196 128.150 1.00 75.92 313 PHE D CA 1
ATOM 9224 C C . PHE D 1 313 ? -47.561 -108.063 128.184 1.00 80.40 313 PHE D C 1
ATOM 9225 O O . PHE D 1 313 ? -47.694 -109.289 128.154 1.00 80.33 313 PHE D O 1
ATOM 9233 N N . ILE D 1 314 ? -46.351 -107.446 128.305 1.00 76.85 314 ILE D N 1
ATOM 9234 C CA . ILE D 1 314 ? -45.076 -108.175 128.457 1.00 76.19 314 ILE D CA 1
ATOM 9235 C C . ILE D 1 314 ? -45.107 -108.838 129.845 1.00 79.23 314 ILE D C 1
ATOM 9236 O O . ILE D 1 314 ? -44.795 -110.023 129.967 1.00 78.60 314 ILE D O 1
ATOM 9241 N N . GLY D 1 315 ? -45.551 -108.074 130.848 1.00 75.68 315 GLY D N 1
ATOM 9242 C CA . GLY D 1 315 ? -45.725 -108.532 132.221 1.00 75.43 315 GLY D CA 1
ATOM 9243 C C . GLY D 1 315 ? -46.703 -109.687 132.321 1.00 80.67 315 GLY D C 1
ATOM 9244 O O . GLY D 1 315 ? -46.514 -110.581 133.152 1.00 80.86 315 GLY D O 1
ATOM 9245 N N . PHE D 1 316 ? -47.752 -109.680 131.460 1.00 77.48 316 PHE D N 1
ATOM 9246 C CA . PHE D 1 316 ? -48.760 -110.742 131.376 1.00 77.55 316 PHE D CA 1
ATOM 9247 C C . PHE D 1 316 ? -48.144 -112.002 130.792 1.00 79.98 316 PHE D C 1
ATOM 9248 O O . PHE D 1 316 ? -48.366 -113.084 131.336 1.00 79.82 316 PHE D O 1
ATOM 9256 N N . LEU D 1 317 ? -47.332 -111.855 129.716 1.00 75.22 317 LEU D N 1
ATOM 9257 C CA . LEU D 1 317 ? -46.626 -112.957 129.052 1.00 74.88 317 LEU D CA 1
ATOM 9258 C C . LEU D 1 317 ? -45.651 -113.642 130.023 1.00 78.54 317 LEU D C 1
ATOM 9259 O O . LEU D 1 317 ? -45.446 -114.855 129.935 1.00 78.61 317 LEU D O 1
ATOM 9264 N N . SER D 1 318 ? -45.091 -112.858 130.968 1.00 74.33 318 SER D N 1
ATOM 9265 C CA . SER D 1 318 ? -44.178 -113.306 132.018 1.00 73.67 318 SER D CA 1
ATOM 9266 C C . SER D 1 318 ? -44.890 -114.259 132.985 1.00 76.41 318 SER D C 1
ATOM 9267 O O . SER D 1 318 ? -44.361 -115.325 133.282 1.00 75.88 318 SER D O 1
ATOM 9270 N N . GLY D 1 319 ? -46.087 -113.878 133.428 1.00 72.63 319 GLY D N 1
ATOM 9271 C CA . GLY D 1 319 ? -46.912 -114.686 134.317 1.00 72.73 319 GLY D CA 1
ATOM 9272 C C . GLY D 1 319 ? -47.447 -115.934 133.646 1.00 77.98 319 GLY D C 1
ATOM 9273 O O . GLY D 1 319 ? -47.512 -116.996 134.277 1.00 78.25 319 GLY D O 1
ATOM 9274 N N . ILE D 1 320 ? -47.820 -115.811 132.349 1.00 74.70 320 ILE D N 1
ATOM 9275 C CA . ILE D 1 320 ? -48.336 -116.904 131.520 1.00 75.12 320 ILE D CA 1
ATOM 9276 C C . ILE D 1 320 ? -47.264 -117.978 131.344 1.00 80.47 320 ILE D C 1
ATOM 9277 O O . ILE D 1 320 ? -47.560 -119.150 131.573 1.00 80.84 320 ILE D O 1
ATOM 9282 N N . ILE D 1 321 ? -46.019 -117.584 130.991 1.00 77.56 321 ILE D N 1
ATOM 9283 C CA . ILE D 1 321 ? -44.943 -118.558 130.790 1.00 78.34 321 ILE D CA 1
ATOM 9284 C C . ILE D 1 321 ? -44.398 -119.071 132.151 1.00 83.46 321 ILE D C 1
ATOM 9285 O O . ILE D 1 321 ? -43.839 -120.168 132.191 1.00 83.16 321 ILE D O 1
ATOM 9290 N N . TYR D 1 322 ? -44.608 -118.314 133.258 1.00 81.13 322 TYR D N 1
ATOM 9291 C CA . TYR D 1 322 ? -44.207 -118.750 134.605 1.00 81.66 322 TYR D CA 1
ATOM 9292 C C . TYR D 1 322 ? -45.149 -119.857 135.077 1.00 88.18 322 TYR D C 1
ATOM 9293 O O . TYR D 1 322 ? -44.715 -120.780 135.769 1.00 88.38 322 TYR D O 1
ATOM 9302 N N . ALA D 1 323 ? -46.440 -119.747 134.705 1.00 86.39 323 ALA D N 1
ATOM 9303 C CA . ALA D 1 323 ? -47.486 -120.719 135.028 1.00 87.66 323 ALA D CA 1
ATOM 9304 C C . ALA D 1 323 ? -47.211 -122.048 134.307 1.00 93.67 323 ALA D C 1
ATOM 9305 O O . ALA D 1 323 ? -47.422 -123.118 134.886 1.00 93.90 323 ALA D O 1
ATOM 9307 N N . VAL D 1 324 ? -46.711 -121.968 133.056 1.00 91.24 324 VAL D N 1
ATOM 9308 C CA . VAL D 1 324 ? -46.352 -123.130 132.239 1.00 92.61 324 VAL D CA 1
ATOM 9309 C C . VAL D 1 324 ? -45.090 -123.768 132.832 1.00 98.52 324 VAL D C 1
ATOM 9310 O O . VAL D 1 324 ? -45.006 -124.994 132.889 1.00 99.73 324 VAL D O 1
ATOM 9314 N N . ALA D 1 325 ? -44.132 -122.933 133.303 1.00 94.54 325 ALA D N 1
ATOM 9315 C CA . ALA D 1 325 ? -42.871 -123.371 133.914 1.00 94.59 325 ALA D CA 1
ATOM 9316 C C . ALA D 1 325 ? -43.099 -124.241 135.153 1.00 98.32 325 ALA D C 1
ATOM 9317 O O . ALA D 1 325 ? -42.390 -125.231 135.339 1.00 97.89 325 ALA D O 1
ATOM 9319 N N . LYS D 1 326 ? -44.106 -123.883 135.975 1.00 95.23 326 LYS D N 1
ATOM 9320 C CA . LYS D 1 326 ? -44.494 -124.623 137.177 1.00 96.06 326 LYS D CA 1
ATOM 9321 C C . LYS D 1 326 ? -45.180 -125.937 136.770 1.00 102.93 326 LYS D C 1
ATOM 9322 O O . LYS D 1 326 ? -44.947 -126.973 137.397 1.00 103.87 326 LYS D O 1
ATOM 9328 N N . GLN D 1 327 ? -46.004 -125.886 135.698 1.00 100.51 327 GLN D N 1
ATOM 9329 C CA . GLN D 1 327 ? -46.732 -127.026 135.124 1.00 102.01 327 GLN D CA 1
ATOM 9330 C C . GLN D 1 327 ? -45.744 -128.029 134.508 1.00 107.24 327 GLN D C 1
ATOM 9331 O O . GLN D 1 327 ? -46.006 -129.234 134.505 1.00 108.14 327 GLN D O 1
ATOM 9337 N N . LYS D 1 328 ? -44.610 -127.517 133.998 1.00 103.69 328 LYS D N 1
ATOM 9338 C CA . LYS D 1 328 ? -43.528 -128.292 133.396 1.00 104.70 328 LYS D CA 1
ATOM 9339 C C . LYS D 1 328 ? -42.776 -129.068 134.474 1.00 110.87 328 LYS D C 1
ATOM 9340 O O . LYS D 1 328 ? -42.470 -130.241 134.263 1.00 111.78 328 LYS D O 1
ATOM 9346 N N . LYS D 1 329 ? -42.488 -128.411 135.627 1.00 107.73 329 LYS D N 1
ATOM 9347 C CA . LYS D 1 329 ? -41.785 -128.970 136.789 1.00 108.46 329 LYS D CA 1
ATOM 9348 C C . LYS D 1 329 ? -42.480 -130.221 137.331 1.00 114.76 329 LYS D C 1
ATOM 9349 O O . LYS D 1 329 ? -41.813 -131.228 137.553 1.00 115.49 329 LYS D O 1
ATOM 9355 N N . GLN D 1 330 ? -43.819 -130.157 137.512 1.00 112.17 330 GLN D N 1
ATOM 9356 C CA . GLN D 1 330 ? -44.663 -131.246 138.018 1.00 113.77 330 GLN D CA 1
ATOM 9357 C C . GLN D 1 330 ? -44.487 -132.543 137.218 1.00 120.47 330 GLN D C 1
ATOM 9358 O O . GLN D 1 330 ? -44.293 -133.605 137.814 1.00 121.74 330 GLN D O 1
ATOM 9364 N N . GLN D 1 331 ? -44.521 -132.439 135.873 1.00 117.39 331 GLN D N 1
ATOM 9365 C CA . GLN D 1 331 ? -44.386 -133.555 134.929 1.00 118.82 331 GLN D CA 1
ATOM 9366 C C . GLN D 1 331 ? -42.928 -133.984 134.689 1.00 123.54 331 GLN D C 1
ATOM 9367 O O . GLN D 1 331 ? -42.695 -135.050 134.109 1.00 124.26 331 GLN D O 1
ATOM 9373 N N . ALA D 1 332 ? -41.957 -133.156 135.124 1.00 119.70 332 ALA D N 1
ATOM 9374 C CA . ALA D 1 332 ? -40.526 -133.421 134.950 1.00 120.19 332 ALA D CA 1
ATOM 9375 C C . ALA D 1 332 ? -39.774 -133.769 136.253 1.00 125.09 332 ALA D C 1
ATOM 9376 O O . ALA D 1 332 ? -38.567 -134.025 136.200 1.00 125.14 332 ALA D O 1
ATOM 9378 N N . GLN D 1 333 ? -40.473 -133.804 137.408 1.00 121.86 333 GLN D N 1
ATOM 9379 C CA . GLN D 1 333 ? -39.841 -134.141 138.691 1.00 147.86 333 GLN D CA 1
ATOM 9380 C C . GLN D 1 333 ? -40.409 -135.428 139.296 1.00 158.74 333 GLN D C 1
ATOM 9381 O O . GLN D 1 333 ? -41.583 -135.748 139.112 1.00 112.60 333 GLN D O 1
ATOM 9387 N N . SER E 1 16 ? -11.799 -25.470 80.064 1.00 89.42 16 SER E N 1
ATOM 9388 C CA . SER E 1 16 ? -11.101 -26.596 79.458 1.00 129.93 16 SER E CA 1
ATOM 9389 C C . SER E 1 16 ? -10.757 -26.320 77.995 1.00 165.35 16 SER E C 1
ATOM 9390 O O . SER E 1 16 ? -9.726 -26.785 77.504 1.00 127.94 16 SER E O 1
ATOM 9393 N N . VAL E 1 17 ? -11.644 -25.608 77.293 1.00 110.06 17 VAL E N 1
ATOM 9394 C CA . VAL E 1 17 ? -11.509 -25.219 75.864 1.00 109.78 17 VAL E CA 1
ATOM 9395 C C . VAL E 1 17 ? -11.595 -26.326 74.803 1.00 111.14 17 VAL E C 1
ATOM 9396 O O . VAL E 1 17 ? -12.299 -26.188 73.822 1.00 109.57 17 VAL E O 1
ATOM 9400 N N . ALA E 1 18 ? -10.832 -27.388 74.958 1.00 106.84 18 ALA E N 1
ATOM 9401 C CA . ALA E 1 18 ? -10.910 -28.488 74.053 1.00 105.02 18 ALA E CA 1
ATOM 9402 C C . ALA E 1 18 ? -11.941 -29.375 74.702 1.00 106.36 18 ALA E C 1
ATOM 9403 O O . ALA E 1 18 ? -11.744 -30.567 74.825 1.00 105.24 18 ALA E O 1
ATOM 9405 N N . ASN E 1 19 ? -13.026 -28.771 75.164 1.00 101.77 19 ASN E N 1
ATOM 9406 C CA . ASN E 1 19 ? -14.098 -29.500 75.776 1.00 99.73 19 ASN E CA 1
ATOM 9407 C C . ASN E 1 19 ? -15.282 -29.051 74.985 1.00 100.65 19 ASN E C 1
ATOM 9408 O O . ASN E 1 19 ? -16.271 -28.599 75.537 1.00 99.19 19 ASN E O 1
ATOM 9413 N N . SER E 1 20 ? -15.131 -29.115 73.667 1.00 96.33 20 SER E N 1
ATOM 9414 C CA . SER E 1 20 ? -16.206 -28.751 72.730 1.00 95.05 20 SER E CA 1
ATOM 9415 C C . SER E 1 20 ? -16.112 -29.413 71.335 1.00 96.92 20 SER E C 1
ATOM 9416 O O . SER E 1 20 ? -15.040 -29.856 70.913 1.00 96.14 20 SER E O 1
ATOM 9419 N N . GLY E 1 21 ? -17.260 -29.455 70.654 1.00 92.12 21 GLY E N 1
ATOM 9420 C CA . GLY E 1 21 ? -17.432 -29.946 69.292 1.00 91.00 21 GLY E CA 1
ATOM 9421 C C . GLY E 1 21 ? -17.219 -31.424 69.023 1.00 93.11 21 GLY E C 1
ATOM 9422 O O . GLY E 1 21 ? -17.595 -32.271 69.839 1.00 91.30 21 GLY E O 1
ATOM 9423 N N . PRO E 1 22 ? -16.634 -31.751 67.838 1.00 89.85 22 PRO E N 1
ATOM 9424 C CA . PRO E 1 22 ? -16.430 -33.166 67.465 1.00 88.93 22 PRO E CA 1
ATOM 9425 C C . PRO E 1 22 ? -15.358 -33.929 68.253 1.00 92.71 22 PRO E C 1
ATOM 9426 O O . PRO E 1 22 ? -15.236 -35.145 68.079 1.00 91.35 22 PRO E O 1
ATOM 9430 N N . ILE E 1 23 ? -14.592 -33.229 69.118 1.00 90.21 23 ILE E N 1
ATOM 9431 C CA . ILE E 1 23 ? -13.555 -33.819 69.973 1.00 90.47 23 ILE E CA 1
ATOM 9432 C C . ILE E 1 23 ? -14.211 -34.839 70.921 1.00 92.56 23 ILE E C 1
ATOM 9433 O O . ILE E 1 23 ? -13.678 -35.933 71.110 1.00 91.77 23 ILE E O 1
ATOM 9438 N N . SER E 1 24 ? -15.401 -34.493 71.451 1.00 88.08 24 SER E N 1
ATOM 9439 C CA . SER E 1 24 ? -16.221 -35.331 72.329 1.00 86.78 24 SER E CA 1
ATOM 9440 C C . SER E 1 24 ? -16.632 -36.624 71.637 1.00 88.41 24 SER E C 1
ATOM 9441 O O . SER E 1 24 ? -16.613 -37.676 72.273 1.00 87.89 24 SER E O 1
ATOM 9444 N N . ILE E 1 25 ? -17.022 -36.531 70.342 1.00 83.22 25 ILE E N 1
ATOM 9445 C CA . ILE E 1 25 ? -17.441 -37.653 69.497 1.00 81.59 25 ILE E CA 1
ATOM 9446 C C . ILE E 1 25 ? -16.274 -38.628 69.325 1.00 85.48 25 ILE E C 1
ATOM 9447 O O . ILE E 1 25 ? -16.433 -39.811 69.630 1.00 84.83 25 ILE E O 1
ATOM 9452 N N . LEU E 1 26 ? -15.094 -38.113 68.899 1.00 82.36 26 LEU E N 1
ATOM 9453 C CA . LEU E 1 26 ? -13.852 -38.878 68.712 1.00 82.55 26 LEU E CA 1
ATOM 9454 C C . LEU E 1 26 ? -13.433 -39.575 70.006 1.00 85.84 26 LEU E C 1
ATOM 9455 O O . LEU E 1 26 ? -12.995 -40.726 69.964 1.00 85.45 26 LEU E O 1
ATOM 9460 N N . SER E 1 27 ? -13.605 -38.881 71.152 1.00 81.99 27 SER E N 1
ATOM 9461 C CA . SER E 1 27 ? -13.305 -39.381 72.493 1.00 81.99 27 SER E CA 1
ATOM 9462 C C . SER E 1 27 ? -14.291 -40.476 72.895 1.00 84.60 27 SER E C 1
ATOM 9463 O O . SER E 1 27 ? -13.864 -41.495 73.435 1.00 84.40 27 SER E O 1
ATOM 9466 N N . TYR E 1 28 ? -15.604 -40.267 72.631 1.00 80.27 28 TYR E N 1
ATOM 9467 C CA . TYR E 1 28 ? -16.666 -41.232 72.933 1.00 79.51 28 TYR E CA 1
ATOM 9468 C C . TYR E 1 28 ? -16.481 -42.496 72.105 1.00 84.28 28 TYR E C 1
ATOM 9469 O O . TYR E 1 28 ? -16.677 -43.598 72.623 1.00 83.55 28 TYR E O 1
ATOM 9478 N N . CYS E 1 29 ? -16.039 -42.332 70.843 1.00 82.11 29 CYS E N 1
ATOM 9479 C CA . CYS E 1 29 ? -15.764 -43.429 69.924 1.00 82.68 29 CYS E CA 1
ATOM 9480 C C . CYS E 1 29 ? -14.597 -44.275 70.405 1.00 87.74 29 CYS E C 1
ATOM 9481 O O . CYS E 1 29 ? -14.749 -45.488 70.539 1.00 87.36 29 CYS E O 1
ATOM 9484 N N . GLY E 1 30 ? -13.466 -43.627 70.686 1.00 85.47 30 GLY E N 1
ATOM 9485 C CA . GLY E 1 30 ? -12.256 -44.279 71.174 1.00 86.84 30 GLY E CA 1
ATOM 9486 C C . GLY E 1 30 ? -12.456 -45.036 72.472 1.00 92.13 30 GLY E C 1
ATOM 9487 O O . GLY E 1 30 ? -11.934 -46.143 72.626 1.00 91.60 30 GLY E O 1
ATOM 9488 N N . SER E 1 31 ? -13.247 -44.454 73.396 1.00 90.32 31 SER E N 1
ATOM 9489 C CA . SER E 1 31 ? -13.582 -45.036 74.699 1.00 91.08 31 SER E CA 1
ATOM 9490 C C . SER E 1 31 ? -14.533 -46.229 74.550 1.00 95.79 31 SER E C 1
ATOM 9491 O O . SER E 1 31 ? -14.525 -47.124 75.399 1.00 95.94 31 SER E O 1
ATOM 9494 N N . SER E 1 32 ? -15.346 -46.236 73.476 1.00 92.33 32 SER E N 1
ATOM 9495 C CA . SER E 1 32 ? -16.264 -47.326 73.154 1.00 92.18 32 SER E CA 1
ATOM 9496 C C . SER E 1 32 ? -15.464 -48.488 72.549 1.00 97.20 32 SER E C 1
ATOM 9497 O O . SER E 1 32 ? -15.749 -49.647 72.851 1.00 96.65 32 SER E O 1
ATOM 9500 N N . ILE E 1 33 ? -14.449 -48.163 71.713 1.00 94.97 33 ILE E N 1
ATOM 9501 C CA . ILE E 1 33 ? -13.538 -49.113 71.065 1.00 95.94 33 ILE E CA 1
ATOM 9502 C C . ILE E 1 33 ? -12.719 -49.845 72.139 1.00 102.94 33 ILE E C 1
ATOM 9503 O O . ILE E 1 33 ? -12.668 -51.076 72.131 1.00 102.99 33 ILE E O 1
ATOM 9508 N N . LEU E 1 34 ? -12.103 -49.076 73.066 1.00 101.62 34 LEU E N 1
ATOM 9509 C CA . LEU E 1 34 ? -11.288 -49.576 74.176 1.00 103.26 34 LEU E CA 1
ATOM 9510 C C . LEU E 1 34 ? -12.090 -50.523 75.068 1.00 108.18 34 LEU E C 1
ATOM 9511 O O . LEU E 1 34 ? -11.565 -51.557 75.470 1.00 107.95 34 LEU E O 1
ATOM 9516 N N . MET E 1 35 ? -13.363 -50.178 75.346 1.00 105.77 35 MET E N 1
ATOM 9517 C CA . MET E 1 35 ? -14.270 -50.973 76.173 1.00 106.27 35 MET E CA 1
ATOM 9518 C C . MET E 1 35 ? -14.657 -52.292 75.493 1.00 110.24 35 MET E C 1
ATOM 9519 O O . MET E 1 35 ? -14.810 -53.302 76.179 1.00 110.65 35 MET E O 1
ATOM 9524 N N . THR E 1 36 ? -14.806 -52.281 74.155 1.00 105.98 36 THR E N 1
ATOM 9525 C CA . THR E 1 36 ? -15.161 -53.468 73.375 1.00 105.78 36 THR E CA 1
ATOM 9526 C C . THR E 1 36 ? -13.982 -54.452 73.309 1.00 111.13 36 THR E C 1
ATOM 9527 O O . THR E 1 36 ? -14.185 -55.646 73.534 1.00 111.10 36 THR E O 1
ATOM 9531 N N . VAL E 1 37 ? -12.757 -53.949 73.027 1.00 108.85 37 VAL E N 1
ATOM 9532 C CA . VAL E 1 37 ? -11.550 -54.785 72.936 1.00 110.38 37 VAL E CA 1
ATOM 9533 C C . VAL E 1 37 ? -11.142 -55.346 74.303 1.00 115.42 37 VAL E C 1
ATOM 9534 O O . VAL E 1 37 ? -10.629 -56.459 74.357 1.00 115.83 37 VAL E O 1
ATOM 9538 N N . THR E 1 38 ? -11.386 -54.597 75.395 1.00 112.45 38 THR E N 1
ATOM 9539 C CA . THR E 1 38 ? -11.075 -55.053 76.751 1.00 113.65 38 THR E CA 1
ATOM 9540 C C . THR E 1 38 ? -12.007 -56.207 77.125 1.00 118.48 38 THR E C 1
ATOM 9541 O O . THR E 1 38 ? -11.528 -57.235 77.594 1.00 119.19 38 THR E O 1
ATOM 9545 N N . ASN E 1 39 ? -13.316 -56.061 76.859 1.00 114.90 39 ASN E N 1
ATOM 9546 C CA . ASN E 1 39 ? -14.325 -57.074 77.167 1.00 115.26 39 ASN E CA 1
ATOM 9547 C C . ASN E 1 39 ? -14.182 -58.381 76.376 1.00 121.72 39 ASN E C 1
ATOM 9548 O O . ASN E 1 39 ? -14.633 -59.420 76.866 1.00 121.68 39 ASN E O 1
ATOM 9553 N N . LYS E 1 40 ? -13.563 -58.347 75.174 1.00 120.15 40 LYS E N 1
ATOM 9554 C CA . LYS E 1 40 ? -13.412 -59.562 74.364 1.00 121.64 40 LYS E CA 1
ATOM 9555 C C . LYS E 1 40 ? -11.958 -60.094 74.276 1.00 129.94 40 LYS E C 1
ATOM 9556 O O . LYS E 1 40 ? -11.773 -61.243 73.861 1.00 130.58 40 LYS E O 1
ATOM 9562 N N . PHE E 1 41 ? -10.943 -59.286 74.662 1.00 128.98 41 PHE E N 1
ATOM 9563 C CA . PHE E 1 41 ? -9.541 -59.725 74.624 1.00 131.49 41 PHE E CA 1
ATOM 9564 C C . PHE E 1 41 ? -8.881 -59.783 76.006 1.00 139.00 41 PHE E C 1
ATOM 9565 O O . PHE E 1 41 ? -8.258 -60.795 76.331 1.00 140.38 41 PHE E O 1
ATOM 9573 N N . VAL E 1 42 ? -9.010 -58.710 76.813 1.00 136.62 42 VAL E N 1
ATOM 9574 C CA . VAL E 1 42 ? -8.406 -58.618 78.153 1.00 138.39 42 VAL E CA 1
ATOM 9575 C C . VAL E 1 42 ? -9.215 -59.406 79.197 1.00 144.65 42 VAL E C 1
ATOM 9576 O O . VAL E 1 42 ? -8.702 -60.371 79.770 1.00 145.71 42 VAL E O 1
ATOM 9580 N N . VAL E 1 43 ? -10.465 -58.976 79.448 1.00 141.55 43 VAL E N 1
ATOM 9581 C CA . VAL E 1 43 ? -11.376 -59.584 80.418 1.00 142.20 43 VAL E CA 1
ATOM 9582 C C . VAL E 1 43 ? -12.490 -60.372 79.714 1.00 148.07 43 VAL E C 1
ATOM 9583 O O . VAL E 1 43 ? -13.676 -60.239 80.041 1.00 146.34 43 VAL E O 1
ATOM 9587 N N . ASN E 1 44 ? -12.084 -61.241 78.768 1.00 148.01 44 ASN E N 1
ATOM 9588 C CA . ASN E 1 44 ? -12.993 -62.114 78.023 1.00 148.67 44 ASN E CA 1
ATOM 9589 C C . ASN E 1 44 ? -13.608 -63.191 78.940 1.00 155.72 44 ASN E C 1
ATOM 9590 O O . ASN E 1 44 ? -13.278 -63.244 80.135 1.00 156.13 44 ASN E O 1
ATOM 9595 N N . LEU E 1 45 ? -14.534 -64.017 78.392 1.00 153.62 45 LEU E N 1
ATOM 9596 C CA . LEU E 1 45 ? -15.269 -65.071 79.115 1.00 154.65 45 LEU E CA 1
ATOM 9597 C C . LEU E 1 45 ? -16.031 -64.444 80.305 1.00 158.43 45 LEU E C 1
ATOM 9598 O O . LEU E 1 45 ? -16.002 -64.945 81.435 1.00 158.91 45 LEU E O 1
ATOM 9603 N N . LYS E 1 46 ? -16.683 -63.298 80.013 1.00 153.74 46 LYS E N 1
ATOM 9604 C CA . LYS E 1 46 ? -17.467 -62.489 80.938 1.00 152.72 46 LYS E CA 1
ATOM 9605 C C . LYS E 1 46 ? -18.974 -62.768 80.745 1.00 156.27 46 LYS E C 1
ATOM 9606 O O . LYS E 1 46 ? -19.794 -61.842 80.670 1.00 154.69 46 LYS E O 1
ATOM 9612 N N . ASP E 1 47 ? -19.327 -64.075 80.678 1.00 153.79 47 ASP E N 1
ATOM 9613 C CA . ASP E 1 47 ? -20.698 -64.591 80.565 1.00 153.14 47 ASP E CA 1
ATOM 9614 C C . ASP E 1 47 ? -21.221 -64.695 82.018 1.00 155.89 47 ASP E C 1
ATOM 9615 O O . ASP E 1 47 ? -21.548 -65.777 82.523 1.00 156.75 47 ASP E O 1
ATOM 9620 N N . PHE E 1 48 ? -21.233 -63.527 82.689 1.00 149.84 48 PHE E N 1
ATOM 9621 C CA . PHE E 1 48 ? -21.568 -63.299 84.087 1.00 148.91 48 PHE E CA 1
ATOM 9622 C C . PHE E 1 48 ? -22.997 -63.629 84.467 1.00 149.39 48 PHE E C 1
ATOM 9623 O O . PHE E 1 48 ? -23.929 -63.374 83.700 1.00 148.37 48 PHE E O 1
ATOM 9631 N N . ASN E 1 49 ? -23.150 -64.166 85.683 1.00 143.91 49 ASN E N 1
ATOM 9632 C CA . ASN E 1 49 ? -24.427 -64.543 86.279 1.00 142.50 49 ASN E CA 1
ATOM 9633 C C . ASN E 1 49 ? -24.998 -63.372 87.092 1.00 141.23 49 ASN E C 1
ATOM 9634 O O . ASN E 1 49 ? -26.210 -63.305 87.290 1.00 140.60 49 ASN E O 1
ATOM 9639 N N . MET E 1 50 ? -24.119 -62.446 87.550 1.00 134.01 50 MET E N 1
ATOM 9640 C CA . MET E 1 50 ? -24.485 -61.267 88.343 1.00 131.38 50 MET E CA 1
ATOM 9641 C C . MET E 1 50 ? -24.003 -59.968 87.677 1.00 131.31 50 MET E C 1
ATOM 9642 O O . MET E 1 50 ? -23.036 -59.345 88.129 1.00 130.80 50 MET E O 1
ATOM 9647 N N . ASN E 1 51 ? -24.707 -59.563 86.603 1.00 124.87 51 ASN E N 1
ATOM 9648 C CA . ASN E 1 51 ? -24.411 -58.387 85.777 1.00 122.49 51 ASN E CA 1
ATOM 9649 C C . ASN E 1 51 ? -24.516 -57.038 86.514 1.00 123.13 51 ASN E C 1
ATOM 9650 O O . ASN E 1 51 ? -23.687 -56.165 86.261 1.00 122.49 51 ASN E O 1
ATOM 9655 N N . PHE E 1 52 ? -25.525 -56.859 87.403 1.00 117.02 52 PHE E N 1
ATOM 9656 C CA . PHE E 1 52 ? -25.706 -55.610 88.162 1.00 115.09 52 PHE E CA 1
ATOM 9657 C C . PHE E 1 52 ? -24.610 -55.402 89.212 1.00 117.28 52 PHE E C 1
ATOM 9658 O O . PHE E 1 52 ? -24.269 -54.260 89.519 1.00 116.73 52 PHE E O 1
ATOM 9666 N N . VAL E 1 53 ? -24.060 -56.510 89.752 1.00 112.90 53 VAL E N 1
ATOM 9667 C CA . VAL E 1 53 ? -22.964 -56.536 90.730 1.00 112.48 53 VAL E CA 1
ATOM 9668 C C . VAL E 1 53 ? -21.679 -56.100 89.999 1.00 114.85 53 VAL E C 1
ATOM 9669 O O . VAL E 1 53 ? -20.872 -55.350 90.552 1.00 114.32 53 VAL E O 1
ATOM 9673 N N . MET E 1 54 ? -21.531 -56.545 88.736 1.00 110.48 54 MET E N 1
ATOM 9674 C CA . MET E 1 54 ? -20.420 -56.215 87.845 1.00 109.79 54 MET E CA 1
ATOM 9675 C C . MET E 1 54 ? -20.434 -54.722 87.528 1.00 110.36 54 MET E C 1
ATOM 9676 O O . MET E 1 54 ? -19.375 -54.099 87.517 1.00 110.07 54 MET E O 1
ATOM 9681 N N . LEU E 1 55 ? -21.638 -54.152 87.298 1.00 104.30 55 LEU E N 1
ATOM 9682 C CA . LEU E 1 55 ? -21.840 -52.727 87.011 1.00 102.34 55 LEU E CA 1
ATOM 9683 C C . LEU E 1 55 ? -21.671 -51.880 88.276 1.00 105.10 55 LEU E C 1
ATOM 9684 O O . LEU E 1 55 ? -21.294 -50.709 88.182 1.00 104.36 55 LEU E O 1
ATOM 9689 N N . PHE E 1 56 ? -21.948 -52.476 89.456 1.00 100.97 56 PHE E N 1
ATOM 9690 C CA . PHE E 1 56 ? -21.802 -51.822 90.758 1.00 100.51 56 PHE E CA 1
ATOM 9691 C C . PHE E 1 56 ? -20.318 -51.621 91.088 1.00 104.72 56 PHE E C 1
ATOM 9692 O O . PHE E 1 56 ? -19.957 -50.608 91.689 1.00 104.57 56 PHE E O 1
ATOM 9700 N N . VAL E 1 57 ? -19.468 -52.586 90.688 1.00 101.30 57 VAL E N 1
ATOM 9701 C CA . VAL E 1 57 ? -18.013 -52.534 90.864 1.00 101.55 57 VAL E CA 1
ATOM 9702 C C . VAL E 1 57 ? -17.444 -51.536 89.834 1.00 104.10 57 VAL E C 1
ATOM 9703 O O . VAL E 1 57 ? -16.529 -50.781 90.168 1.00 104.00 57 VAL E O 1
ATOM 9707 N N . GLN E 1 58 ? -18.026 -51.507 88.605 1.00 99.19 58 GLN E N 1
ATOM 9708 C CA . GLN E 1 58 ? -17.655 -50.590 87.520 1.00 98.27 58 GLN E CA 1
ATOM 9709 C C . GLN E 1 58 ? -17.926 -49.148 87.935 1.00 101.50 58 GLN E C 1
ATOM 9710 O O . GLN E 1 58 ? -17.095 -48.278 87.679 1.00 101.35 58 GLN E O 1
ATOM 9716 N N . SER E 1 59 ? -19.069 -48.908 88.609 1.00 97.58 59 SER E N 1
ATOM 9717 C CA . SER E 1 59 ? -19.456 -47.592 89.119 1.00 97.28 59 SER E CA 1
ATOM 9718 C C . SER E 1 59 ? -18.678 -47.210 90.388 1.00 102.84 59 SER E C 1
ATOM 9719 O O . SER E 1 59 ? -18.561 -46.021 90.690 1.00 102.49 59 SER E O 1
ATOM 9722 N N . LEU E 1 60 ? -18.135 -48.212 91.117 1.00 100.76 60 LEU E N 1
ATOM 9723 C CA . LEU E 1 60 ? -17.310 -47.995 92.309 1.00 101.77 60 LEU E CA 1
ATOM 9724 C C . LEU E 1 60 ? -15.930 -47.502 91.876 1.00 106.60 60 LEU E C 1
ATOM 9725 O O . LEU E 1 60 ? -15.409 -46.558 92.468 1.00 106.55 60 LEU E O 1
ATOM 9730 N N . VAL E 1 61 ? -15.353 -48.138 90.828 1.00 103.66 61 VAL E N 1
ATOM 9731 C CA . VAL E 1 61 ? -14.055 -47.801 90.226 1.00 104.37 61 VAL E CA 1
ATOM 9732 C C . VAL E 1 61 ? -14.099 -46.348 89.725 1.00 107.31 61 VAL E C 1
ATOM 9733 O O . VAL E 1 61 ? -13.188 -45.580 90.034 1.00 107.97 61 VAL E O 1
ATOM 9737 N N . CYS E 1 62 ? -15.182 -45.975 89.002 1.00 101.79 62 CYS E N 1
ATOM 9738 C CA . CYS E 1 62 ? -15.412 -44.629 88.468 1.00 100.83 62 CYS E CA 1
ATOM 9739 C C . CYS E 1 62 ? -15.437 -43.586 89.577 1.00 104.20 62 CYS E C 1
ATOM 9740 O O . CYS E 1 62 ? -14.803 -42.543 89.431 1.00 104.27 62 CYS E O 1
ATOM 9743 N N . THR E 1 63 ? -16.145 -43.887 90.692 1.00 100.01 63 THR E N 1
ATOM 9744 C CA . THR E 1 63 ? -16.282 -43.030 91.877 1.00 99.93 63 THR E CA 1
ATOM 9745 C C . THR E 1 63 ? -14.928 -42.855 92.586 1.00 104.51 63 THR E C 1
ATOM 9746 O O . THR E 1 63 ? -14.548 -41.721 92.890 1.00 104.71 63 THR E O 1
ATOM 9750 N N . ILE E 1 64 ? -14.205 -43.978 92.828 1.00 101.02 64 ILE E N 1
ATOM 9751 C CA . ILE E 1 64 ? -12.886 -44.014 93.475 1.00 101.94 64 ILE E CA 1
ATOM 9752 C C . ILE E 1 64 ? -11.860 -43.188 92.671 1.00 105.27 64 ILE E C 1
ATOM 9753 O O . ILE E 1 64 ? -11.115 -42.414 93.270 1.00 105.53 64 ILE E O 1
ATOM 9758 N N . THR E 1 65 ? -11.876 -43.312 91.323 1.00 100.64 65 THR E N 1
ATOM 9759 C CA . THR E 1 65 ? -11.003 -42.570 90.410 1.00 100.70 65 THR E CA 1
ATOM 9760 C C . THR E 1 65 ? -11.285 -41.074 90.546 1.00 104.96 65 THR E C 1
ATOM 9761 O O . THR E 1 65 ? -10.344 -40.295 90.683 1.00 105.72 65 THR E O 1
ATOM 9765 N N . LEU E 1 66 ? -12.579 -40.692 90.549 1.00 100.86 66 LEU E N 1
ATOM 9766 C CA . LEU E 1 66 ? -13.046 -39.310 90.676 1.00 100.99 66 LEU E CA 1
ATOM 9767 C C . LEU E 1 66 ? -12.607 -38.627 91.976 1.00 106.40 66 LEU E C 1
ATOM 9768 O O . LEU E 1 66 ? -12.219 -37.458 91.930 1.00 106.84 66 LEU E O 1
ATOM 9773 N N . ILE E 1 67 ? -12.649 -39.353 93.120 1.00 103.09 67 ILE E N 1
ATOM 9774 C CA . ILE E 1 67 ? -12.256 -38.828 94.439 1.00 103.96 67 ILE E CA 1
ATOM 9775 C C . ILE E 1 67 ? -10.726 -38.638 94.524 1.00 110.12 67 ILE E C 1
ATOM 9776 O O . ILE E 1 67 ? -10.266 -37.604 95.022 1.00 110.49 67 ILE E O 1
ATOM 9781 N N . ILE E 1 68 ? -9.955 -39.624 94.015 1.00 107.74 68 ILE E N 1
ATOM 9782 C CA . ILE E 1 68 ? -8.486 -39.604 93.975 1.00 109.53 68 ILE E CA 1
ATOM 9783 C C . ILE E 1 68 ? -8.007 -38.454 93.076 1.00 114.76 68 ILE E C 1
ATOM 9784 O O . ILE E 1 68 ? -7.119 -37.702 93.476 1.00 116.10 68 ILE E O 1
ATOM 9789 N N . LEU E 1 69 ? -8.620 -38.301 91.888 1.00 110.53 69 LEU E N 1
ATOM 9790 C CA . LEU E 1 69 ? -8.279 -37.240 90.939 1.00 111.04 69 LEU E CA 1
ATOM 9791 C C . LEU E 1 69 ? -8.684 -35.837 91.411 1.00 116.27 69 LEU E C 1
ATOM 9792 O O . LEU E 1 69 ? -8.036 -34.867 91.012 1.00 117.02 69 LEU E O 1
ATOM 9797 N N . ARG E 1 70 ? -9.734 -35.726 92.260 1.00 112.68 70 ARG E N 1
ATOM 9798 C CA . ARG E 1 70 ? -10.196 -34.441 92.802 1.00 113.08 70 ARG E CA 1
ATOM 9799 C C . ARG E 1 70 ? -9.175 -33.898 93.801 1.00 120.51 70 ARG E C 1
ATOM 9800 O O . ARG E 1 70 ? -8.841 -32.712 93.747 1.00 121.21 70 ARG E O 1
ATOM 9808 N N . ILE E 1 71 ? -8.662 -34.777 94.692 1.00 118.63 71 ILE E N 1
ATOM 9809 C CA . ILE E 1 71 ? -7.668 -34.433 95.717 1.00 120.64 71 ILE E CA 1
ATOM 9810 C C . ILE E 1 71 ? -6.239 -34.315 95.109 1.00 126.65 71 ILE E C 1
ATOM 9811 O O . ILE E 1 71 ? -5.279 -34.044 95.836 1.00 128.30 71 ILE E O 1
ATOM 9816 N N . LEU E 1 72 ? -6.121 -34.491 93.770 1.00 122.67 72 LEU E N 1
ATOM 9817 C CA . LEU E 1 72 ? -4.875 -34.384 93.003 1.00 123.89 72 LEU E CA 1
ATOM 9818 C C . LEU E 1 72 ? -5.069 -33.485 91.751 1.00 128.32 72 LEU E C 1
ATOM 9819 O O . LEU E 1 72 ? -5.206 -33.978 90.624 1.00 127.55 72 LEU E O 1
ATOM 9824 N N . GLY E 1 73 ? -5.086 -32.172 91.985 1.00 125.56 73 GLY E N 1
ATOM 9825 C CA . GLY E 1 73 ? -5.259 -31.156 90.951 1.00 156.89 73 GLY E CA 1
ATOM 9826 C C . GLY E 1 73 ? -5.215 -29.741 91.493 1.00 180.61 73 GLY E C 1
ATOM 9827 O O . GLY E 1 73 ? -4.225 -29.025 91.313 1.00 137.20 73 GLY E O 1
ATOM 9828 N N . PHE E 1 77 ? -12.738 -29.620 90.010 1.00 107.37 77 PHE E N 1
ATOM 9829 C CA . PHE E 1 77 ? -13.102 -30.854 89.327 1.00 105.61 77 PHE E CA 1
ATOM 9830 C C . PHE E 1 77 ? -14.628 -31.090 89.346 1.00 107.13 77 PHE E C 1
ATOM 9831 O O . PHE E 1 77 ? -15.315 -30.702 88.398 1.00 106.15 77 PHE E O 1
ATOM 9839 N N . ARG E 1 78 ? -15.152 -31.692 90.431 1.00 102.60 78 ARG E N 1
ATOM 9840 C CA . ARG E 1 78 ? -16.567 -32.051 90.614 1.00 100.82 78 ARG E CA 1
ATOM 9841 C C . ARG E 1 78 ? -17.207 -31.398 91.862 1.00 104.88 78 ARG E C 1
ATOM 9842 O O . ARG E 1 78 ? -16.570 -30.558 92.502 1.00 105.64 78 ARG E O 1
ATOM 9850 N N . SER E 1 79 ? -18.473 -31.772 92.191 1.00 100.43 79 SER E N 1
ATOM 9851 C CA . SER E 1 79 ? -19.215 -31.251 93.349 1.00 100.69 79 SER E CA 1
ATOM 9852 C C . SER E 1 79 ? -20.105 -32.306 94.028 1.00 104.64 79 SER E C 1
ATOM 9853 O O . SER E 1 79 ? -20.553 -33.242 93.366 1.00 103.27 79 SER E O 1
ATOM 9856 N N . LEU E 1 80 ? -20.349 -32.149 95.347 1.00 102.26 80 LEU E N 1
ATOM 9857 C CA . LEU E 1 80 ? -21.234 -33.012 96.150 1.00 101.86 80 LEU E CA 1
ATOM 9858 C C . LEU E 1 80 ? -22.427 -32.169 96.643 1.00 105.86 80 LEU E C 1
ATOM 9859 O O . LEU E 1 80 ? -22.203 -31.070 97.171 1.00 107.46 80 LEU E O 1
ATOM 9864 N N . ASN E 1 81 ? -23.686 -32.657 96.459 1.00 99.59 81 ASN E N 1
ATOM 9865 C CA . ASN E 1 81 ? -24.896 -31.895 96.836 1.00 98.62 81 ASN E CA 1
ATOM 9866 C C . ASN E 1 81 ? -26.081 -32.756 97.296 1.00 99.44 81 ASN E C 1
ATOM 9867 O O . ASN E 1 81 ? -25.941 -33.976 97.414 1.00 98.47 81 ASN E O 1
ATOM 9872 N N . LYS E 1 82 ? -27.243 -32.100 97.572 1.00 94.40 82 LYS E N 1
ATOM 9873 C CA . LYS E 1 82 ? -28.499 -32.719 98.013 1.00 93.32 82 LYS E CA 1
ATOM 9874 C C . LYS E 1 82 ? -29.733 -32.195 97.253 1.00 94.68 82 LYS E C 1
ATOM 9875 O O . LYS E 1 82 ? -30.766 -32.867 97.246 1.00 93.62 82 LYS E O 1
ATOM 9881 N N . THR E 1 83 ? -29.622 -31.013 96.607 1.00 90.35 83 THR E N 1
ATOM 9882 C CA . THR E 1 83 ? -30.672 -30.441 95.755 1.00 89.49 83 THR E CA 1
ATOM 9883 C C . THR E 1 83 ? -30.526 -31.120 94.394 1.00 91.62 83 THR E C 1
ATOM 9884 O O . THR E 1 83 ? -31.511 -31.620 93.856 1.00 90.43 83 THR E O 1
ATOM 9888 N N . ASP E 1 84 ? -29.276 -31.167 93.872 1.00 87.77 84 ASP E N 1
ATOM 9889 C CA . ASP E 1 84 ? -28.889 -31.795 92.606 1.00 86.42 84 ASP E CA 1
ATOM 9890 C C . ASP E 1 84 ? -29.070 -33.307 92.671 1.00 89.06 84 ASP E C 1
ATOM 9891 O O . ASP E 1 84 ? -29.367 -33.917 91.649 1.00 88.01 84 ASP E O 1
ATOM 9896 N N . ALA E 1 85 ? -28.888 -33.904 93.868 1.00 85.58 85 ALA E N 1
ATOM 9897 C CA . ALA E 1 85 ? -29.026 -35.340 94.120 1.00 84.82 85 ALA E CA 1
ATOM 9898 C C . ALA E 1 85 ? -30.459 -35.839 93.938 1.00 88.76 85 ALA E C 1
ATOM 9899 O O . ALA E 1 85 ? -30.655 -36.879 93.312 1.00 87.50 85 ALA E O 1
ATOM 9901 N N . LYS E 1 86 ? -31.461 -35.104 94.465 1.00 86.58 86 LYS E N 1
ATOM 9902 C CA . LYS E 1 86 ? -32.863 -35.506 94.332 1.00 86.76 86 LYS E CA 1
ATOM 9903 C C . LYS E 1 86 ? -33.415 -35.249 92.919 1.00 90.35 86 LYS E C 1
ATOM 9904 O O . LYS E 1 86 ? -34.405 -35.880 92.531 1.00 90.68 86 LYS E O 1
ATOM 9910 N N . ASN E 1 87 ? -32.744 -34.371 92.139 1.00 85.52 87 ASN E N 1
ATOM 9911 C CA . ASN E 1 87 ? -33.082 -34.066 90.747 1.00 84.17 87 ASN E CA 1
ATOM 9912 C C . ASN E 1 87 ? -32.355 -35.007 89.781 1.00 86.68 87 ASN E C 1
ATOM 9913 O O . ASN E 1 87 ? -32.839 -35.231 88.672 1.00 85.74 87 ASN E O 1
ATOM 9918 N N . TRP E 1 88 ? -31.191 -35.539 90.191 1.00 83.21 88 TRP E N 1
ATOM 9919 C CA . TRP E 1 88 ? -30.416 -36.474 89.377 1.00 82.53 88 TRP E CA 1
ATOM 9920 C C . TRP E 1 88 ? -30.846 -37.914 89.628 1.00 86.37 88 TRP E C 1
ATOM 9921 O O . TRP E 1 88 ? -30.566 -38.775 88.794 1.00 85.74 88 TRP E O 1
ATOM 9932 N N . PHE E 1 89 ? -31.539 -38.181 90.760 1.00 83.17 89 PHE E N 1
ATOM 9933 C CA . PHE E 1 89 ? -32.019 -39.522 91.106 1.00 82.69 89 PHE E CA 1
ATOM 9934 C C . PHE E 1 89 ? -32.889 -40.159 90.002 1.00 83.03 89 PHE E C 1
ATOM 9935 O O . PHE E 1 89 ? -32.611 -41.313 89.668 1.00 81.55 89 PHE E O 1
ATOM 9943 N N . PRO E 1 90 ? -33.850 -39.450 89.348 1.00 78.61 90 PRO E N 1
ATOM 9944 C CA . PRO E 1 90 ? -34.592 -40.086 88.240 1.00 77.82 90 PRO E CA 1
ATOM 9945 C C . PRO E 1 90 ? -33.702 -40.468 87.049 1.00 78.84 90 PRO E C 1
ATOM 9946 O O . PRO E 1 90 ? -33.935 -41.518 86.463 1.00 78.19 90 PRO E O 1
ATOM 9950 N N . ILE E 1 91 ? -32.676 -39.639 86.714 1.00 73.15 91 ILE E N 1
ATOM 9951 C CA . ILE E 1 91 ? -31.698 -39.888 85.637 1.00 71.33 91 ILE E CA 1
ATOM 9952 C C . ILE E 1 91 ? -30.955 -41.209 85.908 1.00 74.36 91 ILE E C 1
ATOM 9953 O O . ILE E 1 91 ? -30.877 -42.054 85.014 1.00 73.71 91 ILE E O 1
ATOM 9958 N N . SER E 1 92 ? -30.448 -41.386 87.149 1.00 70.56 92 SER E N 1
ATOM 9959 C CA . SER E 1 92 ? -29.741 -42.582 87.602 1.00 70.05 92 SER E CA 1
ATOM 9960 C C . SER E 1 92 ? -30.661 -43.794 87.637 1.00 73.54 92 SER E C 1
ATOM 9961 O O . SER E 1 92 ? -30.225 -44.887 87.282 1.00 73.40 92 SER E O 1
ATOM 9964 N N . PHE E 1 93 ? -31.937 -43.600 88.027 1.00 69.76 93 PHE E N 1
ATOM 9965 C CA . PHE E 1 93 ? -32.931 -44.673 88.040 1.00 69.51 93 PHE E CA 1
ATOM 9966 C C . PHE E 1 93 ? -33.243 -45.119 86.615 1.00 70.92 93 PHE E C 1
ATOM 9967 O O . PHE E 1 93 ? -33.304 -46.320 86.358 1.00 70.16 93 PHE E O 1
ATOM 9975 N N . LEU E 1 94 ? -33.420 -44.147 85.695 1.00 66.35 94 LEU E N 1
ATOM 9976 C CA . LEU E 1 94 ? -33.693 -44.379 84.277 1.00 65.14 94 LEU E CA 1
ATOM 9977 C C . LEU E 1 94 ? -32.554 -45.163 83.647 1.00 68.67 94 LEU E C 1
ATOM 9978 O O . LEU E 1 94 ? -32.819 -46.054 82.854 1.00 68.78 94 LEU E O 1
ATOM 9983 N N . LEU E 1 95 ? -31.299 -44.872 84.048 1.00 64.86 95 LEU E N 1
ATOM 9984 C CA . LEU E 1 95 ? -30.075 -45.526 83.574 1.00 64.30 95 LEU E CA 1
ATOM 9985 C C . LEU E 1 95 ? -30.084 -47.017 83.906 1.00 69.56 95 LEU E C 1
ATOM 9986 O O . LEU E 1 95 ? -29.872 -47.831 83.010 1.00 69.04 95 LEU E O 1
ATOM 9991 N N . VAL E 1 96 ? -30.303 -47.366 85.190 1.00 67.56 96 VAL E N 1
ATOM 9992 C CA . VAL E 1 96 ? -30.324 -48.751 85.684 1.00 68.20 96 VAL E CA 1
ATOM 9993 C C . VAL E 1 96 ? -31.509 -49.523 85.069 1.00 72.60 96 VAL E C 1
ATOM 9994 O O . VAL E 1 96 ? -31.359 -50.691 84.704 1.00 72.22 96 VAL E O 1
ATOM 9998 N N . LEU E 1 97 ? -32.662 -48.850 84.915 1.00 69.78 97 LEU E N 1
ATOM 9999 C CA . LEU E 1 97 ? -33.858 -49.439 84.319 1.00 70.15 97 LEU E CA 1
ATOM 10000 C C . LEU E 1 97 ? -33.636 -49.678 82.822 1.00 75.86 97 LEU E C 1
ATOM 10001 O O . LEU E 1 97 ? -34.093 -50.697 82.299 1.00 76.26 97 LEU E O 1
ATOM 10006 N N . MET E 1 98 ? -32.894 -48.760 82.156 1.00 72.67 98 MET E N 1
ATOM 10007 C CA . MET E 1 98 ? -32.528 -48.820 80.735 1.00 72.15 98 MET E CA 1
ATOM 10008 C C . MET E 1 98 ? -31.719 -50.087 80.476 1.00 74.47 98 MET E C 1
ATOM 10009 O O . MET E 1 98 ? -31.994 -50.785 79.507 1.00 73.11 98 MET E O 1
ATOM 10014 N N . ILE E 1 99 ? -30.754 -50.393 81.369 1.00 71.68 99 ILE E N 1
ATOM 10015 C CA . ILE E 1 99 ? -29.904 -51.591 81.322 1.00 71.72 99 ILE E CA 1
ATOM 10016 C C . ILE E 1 99 ? -30.770 -52.841 81.573 1.00 77.01 99 ILE E C 1
ATOM 10017 O O . ILE E 1 99 ? -30.625 -53.832 80.843 1.00 77.25 99 ILE E O 1
ATOM 10022 N N . TYR E 1 100 ? -31.671 -52.784 82.589 1.00 73.53 100 TYR E N 1
ATOM 10023 C CA . TYR E 1 100 ? -32.557 -53.897 82.934 1.00 73.94 100 TYR E CA 1
ATOM 10024 C C . TYR E 1 100 ? -33.494 -54.278 81.799 1.00 76.98 100 TYR E C 1
ATOM 10025 O O . TYR E 1 100 ? -33.632 -55.468 81.509 1.00 77.26 100 TYR E O 1
ATOM 10034 N N . THR E 1 101 ? -34.120 -53.284 81.153 1.00 72.42 101 THR E N 1
ATOM 10035 C CA . THR E 1 101 ? -35.027 -53.540 80.032 1.00 72.36 101 THR E CA 1
ATOM 10036 C C . THR E 1 101 ? -34.266 -53.999 78.777 1.00 75.38 101 THR E C 1
ATOM 10037 O O . THR E 1 101 ? -34.791 -54.818 78.022 1.00 75.40 101 THR E O 1
ATOM 10041 N N . SER E 1 102 ? -33.028 -53.499 78.578 1.00 70.57 102 SER E N 1
ATOM 10042 C CA . SER E 1 102 ? -32.157 -53.869 77.462 1.00 69.90 102 SER E CA 1
ATOM 10043 C C . SER E 1 102 ? -31.751 -55.337 77.551 1.00 74.43 102 SER E C 1
ATOM 10044 O O . SER E 1 102 ? -31.848 -56.049 76.550 1.00 74.06 102 SER E O 1
ATOM 10047 N N . SER E 1 103 ? -31.284 -55.776 78.746 1.00 71.49 103 SER E N 1
ATOM 10048 C CA . SER E 1 103 ? -30.869 -57.154 79.023 1.00 71.85 103 SER E CA 1
ATOM 10049 C C . SER E 1 103 ? -32.055 -58.129 78.895 1.00 77.20 103 SER E C 1
ATOM 10050 O O . SER E 1 103 ? -31.903 -59.193 78.286 1.00 76.86 103 SER E O 1
ATOM 10053 N N . LYS E 1 104 ? -33.242 -57.732 79.424 1.00 74.75 104 LYS E N 1
ATOM 10054 C CA . LYS E 1 104 ? -34.484 -58.510 79.349 1.00 75.80 104 LYS E CA 1
ATOM 10055 C C . LYS E 1 104 ? -35.042 -58.590 77.925 1.00 80.50 104 LYS E C 1
ATOM 10056 O O . LYS E 1 104 ? -35.658 -59.599 77.577 1.00 81.17 104 LYS E O 1
ATOM 10062 N N . ALA E 1 105 ? -34.811 -57.546 77.100 1.00 76.24 105 ALA E N 1
ATOM 10063 C CA . ALA E 1 105 ? -35.227 -57.528 75.694 1.00 75.76 105 ALA E CA 1
ATOM 10064 C C . ALA E 1 105 ? -34.336 -58.476 74.909 1.00 79.83 105 ALA E C 1
ATOM 10065 O O . ALA E 1 105 ? -34.843 -59.312 74.173 1.00 79.67 105 ALA E O 1
ATOM 10067 N N . LEU E 1 106 ? -33.013 -58.384 75.124 1.00 77.02 106 LEU E N 1
ATOM 10068 C CA . LEU E 1 106 ? -32.001 -59.221 74.479 1.00 77.31 106 LEU E CA 1
ATOM 10069 C C . LEU E 1 106 ? -32.081 -60.707 74.875 1.00 83.19 106 LEU E C 1
ATOM 10070 O O . LEU E 1 106 ? -31.522 -61.557 74.172 1.00 83.44 106 LEU E O 1
ATOM 10075 N N . GLN E 1 107 ? -32.788 -61.017 75.978 1.00 80.63 107 GLN E N 1
ATOM 10076 C CA . GLN E 1 107 ? -32.998 -62.389 76.432 1.00 82.09 107 GLN E CA 1
ATOM 10077 C C . GLN E 1 107 ? -33.912 -63.138 75.450 1.00 87.50 107 GLN E C 1
ATOM 10078 O O . GLN E 1 107 ? -33.670 -64.314 75.165 1.00 88.47 107 GLN E O 1
ATOM 10084 N N . TYR E 1 108 ? -34.936 -62.438 74.909 1.00 83.30 108 TYR E N 1
ATOM 10085 C CA . TYR E 1 108 ? -35.914 -62.992 73.970 1.00 83.35 108 TYR E CA 1
ATOM 10086 C C . TYR E 1 108 ? -35.685 -62.561 72.521 1.00 83.99 108 TYR E C 1
ATOM 10087 O O . TYR E 1 108 ? -35.986 -63.330 71.610 1.00 84.82 108 TYR E O 1
ATOM 10096 N N . LEU E 1 109 ? -35.213 -61.329 72.302 1.00 76.75 109 LEU E N 1
ATOM 10097 C CA . LEU E 1 109 ? -35.005 -60.769 70.968 1.00 74.93 109 LEU E CA 1
ATOM 10098 C C . LEU E 1 109 ? -33.566 -60.915 70.457 1.00 77.45 109 LEU E C 1
ATOM 10099 O O . LEU E 1 109 ? -32.625 -60.698 71.221 1.00 76.97 109 LEU E O 1
ATOM 10104 N N . ALA E 1 110 ? -33.407 -61.261 69.153 1.00 73.01 110 ALA E N 1
ATOM 10105 C CA . ALA E 1 110 ? -32.121 -61.444 68.473 1.00 71.89 110 ALA E CA 1
ATOM 10106 C C . ALA E 1 110 ? -31.379 -60.117 68.337 1.00 74.67 110 ALA E C 1
ATOM 10107 O O . ALA E 1 110 ? -32.020 -59.067 68.246 1.00 73.82 110 ALA E O 1
ATOM 10109 N N . VAL E 1 111 ? -30.030 -60.167 68.328 1.00 70.92 111 VAL E N 1
ATOM 10110 C CA . VAL E 1 111 ? -29.150 -58.992 68.229 1.00 69.68 111 VAL E CA 1
ATOM 10111 C C . VAL E 1 111 ? -29.478 -58.091 67.003 1.00 73.74 111 VAL E C 1
ATOM 10112 O O . VAL E 1 111 ? -29.645 -56.889 67.224 1.00 72.89 111 VAL E O 1
ATOM 10116 N N . PRO E 1 112 ? -29.602 -58.592 65.738 1.00 70.97 112 PRO E N 1
ATOM 10117 C CA . PRO E 1 112 ? -29.902 -57.670 64.624 1.00 70.30 112 PRO E CA 1
ATOM 10118 C C . PRO E 1 112 ? -31.273 -57.002 64.717 1.00 73.96 112 PRO E C 1
ATOM 10119 O O . PRO E 1 112 ? -31.421 -55.867 64.259 1.00 72.26 112 PRO E O 1
ATOM 10123 N N . ILE E 1 113 ? -32.257 -57.700 65.337 1.00 72.07 113 ILE E N 1
ATOM 10124 C CA . ILE E 1 113 ? -33.624 -57.217 65.579 1.00 72.52 113 ILE E CA 1
ATOM 10125 C C . ILE E 1 113 ? -33.578 -56.116 66.641 1.00 77.63 113 ILE E C 1
ATOM 10126 O O . ILE E 1 113 ? -34.216 -55.075 66.468 1.00 77.06 113 ILE E O 1
ATOM 10131 N N . TYR E 1 114 ? -32.791 -56.338 67.717 1.00 75.34 114 TYR E N 1
ATOM 10132 C CA . TYR E 1 114 ? -32.588 -55.383 68.807 1.00 75.26 114 TYR E CA 1
ATOM 10133 C C . TYR E 1 114 ? -32.033 -54.069 68.250 1.00 79.60 114 TYR E C 1
ATOM 10134 O O . TYR E 1 114 ? -32.463 -53.000 68.685 1.00 79.38 114 TYR E O 1
ATOM 10143 N N . THR E 1 115 ? -31.108 -54.154 67.264 1.00 76.29 115 THR E N 1
ATOM 10144 C CA . THR E 1 115 ? -30.479 -52.994 66.628 1.00 75.72 115 THR E CA 1
ATOM 10145 C C . THR E 1 115 ? -31.486 -52.186 65.787 1.00 80.61 115 THR E C 1
ATOM 10146 O O . THR E 1 115 ? -31.319 -50.969 65.682 1.00 80.49 115 THR E O 1
ATOM 10150 N N . ILE E 1 116 ? -32.536 -52.834 65.221 1.00 77.52 116 ILE E N 1
ATOM 10151 C CA . ILE E 1 116 ? -33.567 -52.130 64.434 1.00 77.24 116 ILE E CA 1
ATOM 10152 C C . ILE E 1 116 ? -34.305 -51.135 65.341 1.00 82.11 116 ILE E C 1
ATOM 10153 O O . ILE E 1 116 ? -34.330 -49.940 65.038 1.00 81.38 116 ILE E O 1
ATOM 10158 N N . PHE E 1 117 ? -34.872 -51.633 66.462 1.00 79.99 117 PHE E N 1
ATOM 10159 C CA . PHE E 1 117 ? -35.599 -50.828 67.445 1.00 80.54 117 PHE E CA 1
ATOM 10160 C C . PHE E 1 117 ? -34.693 -49.816 68.129 1.00 84.66 117 PHE E C 1
ATOM 10161 O O . PHE E 1 117 ? -35.154 -48.718 68.442 1.00 84.73 117 PHE E O 1
ATOM 10169 N N . LYS E 1 118 ? -33.404 -50.170 68.344 1.00 80.53 118 LYS E N 1
ATOM 10170 C CA . LYS E 1 118 ? -32.423 -49.262 68.942 1.00 79.75 118 LYS E CA 1
ATOM 10171 C C . LYS E 1 118 ? -32.127 -48.088 68.004 1.00 82.39 118 LYS E C 1
ATOM 10172 O O . LYS E 1 118 ? -31.831 -46.992 68.485 1.00 82.85 118 LYS E O 1
ATOM 10178 N N . ASN E 1 119 ? -32.230 -48.313 66.671 1.00 76.58 119 ASN E N 1
ATOM 10179 C CA . ASN E 1 119 ? -32.047 -47.277 65.653 1.00 75.05 119 ASN E CA 1
ATOM 10180 C C . ASN E 1 119 ? -33.329 -46.451 65.503 1.00 77.76 119 ASN E C 1
ATOM 10181 O O . ASN E 1 119 ? -33.266 -45.268 65.165 1.00 77.16 119 ASN E O 1
ATOM 10186 N N . LEU E 1 120 ? -34.486 -47.072 65.810 1.00 73.93 120 LEU E N 1
ATOM 10187 C CA . LEU E 1 120 ? -35.802 -46.434 65.796 1.00 73.76 120 LEU E CA 1
ATOM 10188 C C . LEU E 1 120 ? -35.951 -45.441 66.959 1.00 76.58 120 LEU E C 1
ATOM 10189 O O . LEU E 1 120 ? -36.696 -44.466 66.818 1.00 76.37 120 LEU E O 1
ATOM 10194 N N . THR E 1 121 ? -35.228 -45.674 68.096 1.00 72.13 121 THR E N 1
ATOM 10195 C CA . THR E 1 121 ? -35.240 -44.774 69.260 1.00 71.82 121 THR E CA 1
ATOM 10196 C C . THR E 1 121 ? -34.663 -43.418 68.887 1.00 73.58 121 THR E C 1
ATOM 10197 O O . THR E 1 121 ? -35.154 -42.412 69.386 1.00 74.58 121 THR E O 1
ATOM 10201 N N . ILE E 1 122 ? -33.638 -43.394 67.999 1.00 66.77 122 ILE E N 1
ATOM 10202 C CA . ILE E 1 122 ? -32.981 -42.175 67.519 1.00 65.53 122 ILE E CA 1
ATOM 10203 C C . ILE E 1 122 ? -34.021 -41.177 67.001 1.00 69.22 122 ILE E C 1
ATOM 10204 O O . ILE E 1 122 ? -33.920 -39.991 67.317 1.00 69.31 122 ILE E O 1
ATOM 10209 N N . ILE E 1 123 ? -35.048 -41.671 66.273 1.00 65.44 123 ILE E N 1
ATOM 10210 C CA . ILE E 1 123 ? -36.151 -40.864 65.732 1.00 65.73 123 ILE E CA 1
ATOM 10211 C C . ILE E 1 123 ? -37.003 -40.259 66.870 1.00 70.30 123 ILE E C 1
ATOM 10212 O O . ILE E 1 123 ? -37.266 -39.054 66.839 1.00 70.27 123 ILE E O 1
ATOM 10217 N N . LEU E 1 124 ? -37.387 -41.064 67.890 1.00 66.69 124 LEU E N 1
ATOM 10218 C CA . LEU E 1 124 ? -38.168 -40.513 69.005 1.00 67.19 124 LEU E CA 1
ATOM 10219 C C . LEU E 1 124 ? -37.318 -39.649 69.945 1.00 70.04 124 LEU E C 1
ATOM 10220 O O . LEU E 1 124 ? -37.877 -38.778 70.601 1.00 70.31 124 LEU E O 1
ATOM 10225 N N . ILE E 1 125 ? -35.981 -39.843 69.972 1.00 65.47 125 ILE E N 1
ATOM 10226 C CA . ILE E 1 125 ? -35.050 -39.011 70.748 1.00 64.85 125 ILE E CA 1
ATOM 10227 C C . ILE E 1 125 ? -34.979 -37.666 70.014 1.00 70.58 125 ILE E C 1
ATOM 10228 O O . ILE E 1 125 ? -35.003 -36.616 70.662 1.00 70.93 125 ILE E O 1
ATOM 10233 N N . ALA E 1 126 ? -34.955 -37.709 68.657 1.00 67.89 126 ALA E N 1
ATOM 10234 C CA . ALA E 1 126 ? -34.925 -36.528 67.797 1.00 68.64 126 ALA E CA 1
ATOM 10235 C C . ALA E 1 126 ? -36.214 -35.731 67.919 1.00 75.86 126 ALA E C 1
ATOM 10236 O O . ALA E 1 126 ? -36.147 -34.513 68.071 1.00 76.15 126 ALA E O 1
ATOM 10238 N N . TYR E 1 127 ? -37.381 -36.406 67.885 1.00 74.83 127 TYR E N 1
ATOM 10239 C CA . TYR E 1 127 ? -38.675 -35.723 68.006 1.00 76.94 127 TYR E CA 1
ATOM 10240 C C . TYR E 1 127 ? -39.009 -35.360 69.452 1.00 83.40 127 TYR E C 1
ATOM 10241 O O . TYR E 1 127 ? -39.800 -34.443 69.683 1.00 84.55 127 TYR E O 1
ATOM 10250 N N . GLY E 1 128 ? -38.361 -36.044 70.396 1.00 79.97 128 GLY E N 1
ATOM 10251 C CA . GLY E 1 128 ? -38.492 -35.803 71.827 1.00 80.49 128 GLY E CA 1
ATOM 10252 C C . GLY E 1 128 ? -37.737 -34.559 72.240 1.00 86.15 128 GLY E C 1
ATOM 10253 O O . GLY E 1 128 ? -38.203 -33.822 73.107 1.00 86.65 128 GLY E O 1
ATOM 10254 N N . GLU E 1 129 ? -36.577 -34.299 71.591 1.00 83.62 129 GLU E N 1
ATOM 10255 C CA . GLU E 1 129 ? -35.745 -33.111 71.820 1.00 84.33 129 GLU E CA 1
ATOM 10256 C C . GLU E 1 129 ? -36.457 -31.830 71.355 1.00 91.82 129 GLU E C 1
ATOM 10257 O O . GLU E 1 129 ? -36.118 -30.742 71.820 1.00 92.31 129 GLU E O 1
ATOM 10263 N N . VAL E 1 130 ? -37.453 -31.966 70.453 1.00 90.42 130 VAL E N 1
ATOM 10264 C CA . VAL E 1 130 ? -38.289 -30.865 69.957 1.00 92.27 130 VAL E CA 1
ATOM 10265 C C . VAL E 1 130 ? -39.316 -30.511 71.067 1.00 98.85 130 VAL E C 1
ATOM 10266 O O . VAL E 1 130 ? -39.710 -29.352 71.199 1.00 99.79 130 VAL E O 1
ATOM 10270 N N . LEU E 1 131 ? -39.715 -31.517 71.876 1.00 95.98 131 LEU E N 1
ATOM 10271 C CA . LEU E 1 131 ? -40.651 -31.377 72.997 1.00 97.06 131 LEU E CA 1
ATOM 10272 C C . LEU E 1 131 ? -39.956 -30.947 74.298 1.00 101.77 131 LEU E C 1
ATOM 10273 O O . LEU E 1 131 ? -40.635 -30.559 75.253 1.00 102.06 131 LEU E O 1
ATOM 10278 N N . PHE E 1 132 ? -38.610 -31.020 74.334 1.00 98.62 132 PHE E N 1
ATOM 10279 C CA . PHE E 1 132 ? -37.782 -30.672 75.495 1.00 98.87 132 PHE E CA 1
ATOM 10280 C C . PHE E 1 132 ? -36.990 -29.375 75.316 1.00 103.52 132 PHE E C 1
ATOM 10281 O O . PHE E 1 132 ? -36.848 -28.614 76.274 1.00 103.64 132 PHE E O 1
ATOM 10289 N N . PHE E 1 133 ? -36.451 -29.142 74.107 1.00 100.23 133 PHE E N 1
ATOM 10290 C CA . PHE E 1 133 ? -35.617 -27.977 73.813 1.00 100.65 133 PHE E CA 1
ATOM 10291 C C . PHE E 1 133 ? -36.231 -27.027 72.787 1.00 105.30 133 PHE E C 1
ATOM 10292 O O . PHE E 1 133 ? -35.846 -25.857 72.733 1.00 105.65 133 PHE E O 1
ATOM 10300 N N . GLY E 1 134 ? -37.191 -27.523 72.015 1.00 101.96 134 GLY E N 1
ATOM 10301 C CA . GLY E 1 134 ? -37.911 -26.732 71.023 1.00 102.85 134 GLY E CA 1
ATOM 10302 C C . GLY E 1 134 ? -37.222 -26.547 69.688 1.00 105.82 134 GLY E C 1
ATOM 10303 O O . GLY E 1 134 ? -37.410 -25.516 69.034 1.00 106.92 134 GLY E O 1
ATOM 10304 N N . GLY E 1 135 ? -36.461 -27.549 69.266 1.00 99.87 135 GLY E N 1
ATOM 10305 C CA . GLY E 1 135 ? -35.761 -27.508 67.990 1.00 98.87 135 GLY E CA 1
ATOM 10306 C C . GLY E 1 135 ? -36.663 -27.824 66.813 1.00 101.64 135 GLY E C 1
ATOM 10307 O O . GLY E 1 135 ? -37.832 -27.419 66.786 1.00 102.14 135 GLY E O 1
ATOM 10308 N N . SER E 1 136 ? -36.107 -28.549 65.825 1.00 96.21 136 SER E N 1
ATOM 10309 C CA . SER E 1 136 ? -36.786 -28.996 64.607 1.00 95.60 136 SER E CA 1
ATOM 10310 C C . SER E 1 136 ? -35.988 -30.129 63.967 1.00 96.78 136 SER E C 1
ATOM 10311 O O . SER E 1 136 ? -34.769 -30.000 63.805 1.00 96.29 136 SER E O 1
ATOM 10314 N N . VAL E 1 137 ? -36.663 -31.242 63.621 1.00 91.16 137 VAL E N 1
ATOM 10315 C CA . VAL E 1 137 ? -36.006 -32.369 62.956 1.00 89.20 137 VAL E CA 1
ATOM 10316 C C . VAL E 1 137 ? -36.042 -32.038 61.472 1.00 92.74 137 VAL E C 1
ATOM 10317 O O . VAL E 1 137 ? -37.092 -32.187 60.835 1.00 93.37 137 VAL E O 1
ATOM 10321 N N . THR E 1 138 ? -34.913 -31.521 60.937 1.00 88.04 138 THR E N 1
ATOM 10322 C CA . THR E 1 138 ? -34.798 -31.145 59.523 1.00 87.35 138 THR E CA 1
ATOM 10323 C C . THR E 1 138 ? -34.918 -32.388 58.656 1.00 90.12 138 THR E C 1
ATOM 10324 O O . THR E 1 138 ? -34.472 -33.468 59.061 1.00 88.92 138 THR E O 1
ATOM 10328 N N . SER E 1 139 ? -35.542 -32.241 57.475 1.00 86.67 139 SER E N 1
ATOM 10329 C CA . SER E 1 139 ? -35.770 -33.327 56.518 1.00 85.69 139 SER E CA 1
ATOM 10330 C C . SER E 1 139 ? -34.505 -34.143 56.213 1.00 86.96 139 SER E C 1
ATOM 10331 O O . SER E 1 139 ? -34.614 -35.339 55.946 1.00 86.01 139 SER E O 1
ATOM 10334 N N . MET E 1 140 ? -33.312 -33.506 56.292 1.00 82.27 140 MET E N 1
ATOM 10335 C CA . MET E 1 140 ? -32.022 -34.161 56.066 1.00 80.70 140 MET E CA 1
ATOM 10336 C C . MET E 1 140 ? -31.643 -35.077 57.231 1.00 82.33 140 MET E C 1
ATOM 10337 O O . MET E 1 140 ? -31.077 -36.148 56.993 1.00 81.59 140 MET E O 1
ATOM 10342 N N . GLU E 1 141 ? -31.953 -34.660 58.481 1.00 77.17 141 GLU E N 1
ATOM 10343 C CA . GLU E 1 141 ? -31.702 -35.469 59.675 1.00 75.65 141 GLU E CA 1
ATOM 10344 C C . GLU E 1 141 ? -32.627 -36.669 59.598 1.00 77.96 141 GLU E C 1
ATOM 10345 O O . GLU E 1 141 ? -32.168 -37.795 59.768 1.00 77.27 141 GLU E O 1
ATOM 10351 N N . LEU E 1 142 ? -33.911 -36.426 59.248 1.00 73.97 142 LEU E N 1
ATOM 10352 C CA . LEU E 1 142 ? -34.937 -37.455 59.080 1.00 73.61 142 LEU E CA 1
ATOM 10353 C C . LEU E 1 142 ? -34.553 -38.468 57.996 1.00 77.74 142 LEU E C 1
ATOM 10354 O O . LEU E 1 142 ? -34.864 -39.647 58.146 1.00 77.62 142 LEU E O 1
ATOM 10359 N N . SER E 1 143 ? -33.840 -38.017 56.938 1.00 74.04 143 SER E N 1
ATOM 10360 C CA . SER E 1 143 ? -33.340 -38.867 55.851 1.00 73.18 143 SER E CA 1
ATOM 10361 C C . SER E 1 143 ? -32.247 -39.807 56.371 1.00 75.17 143 SER E C 1
ATOM 10362 O O . SER E 1 143 ? -32.232 -40.985 56.003 1.00 74.21 143 SER E O 1
ATOM 10365 N N . SER E 1 144 ? -31.343 -39.279 57.237 1.00 70.61 144 SER E N 1
ATOM 10366 C CA . SER E 1 144 ? -30.235 -40.026 57.835 1.00 69.43 144 SER E CA 1
ATOM 10367 C C . SER E 1 144 ? -30.726 -41.096 58.794 1.00 73.38 144 SER E C 1
ATOM 10368 O O . SER E 1 144 ? -30.234 -42.224 58.736 1.00 73.01 144 SER E O 1
ATOM 10371 N N . PHE E 1 145 ? -31.730 -40.765 59.636 1.00 69.92 145 PHE E N 1
ATOM 10372 C CA . PHE E 1 145 ? -32.326 -41.710 60.584 1.00 69.58 145 PHE E CA 1
ATOM 10373 C C . PHE E 1 145 ? -32.976 -42.871 59.841 1.00 75.11 145 PHE E C 1
ATOM 10374 O O . PHE E 1 145 ? -32.914 -44.004 60.323 1.00 75.55 145 PHE E O 1
ATOM 10382 N N . LEU E 1 146 ? -33.558 -42.593 58.649 1.00 71.75 146 LEU E N 1
ATOM 10383 C CA . LEU E 1 146 ? -34.186 -43.599 57.796 1.00 71.92 146 LEU E CA 1
ATOM 10384 C C . LEU E 1 146 ? -33.129 -44.498 57.164 1.00 76.94 146 LEU E C 1
ATOM 10385 O O . LEU E 1 146 ? -33.366 -45.698 57.011 1.00 76.96 146 LEU E O 1
ATOM 10390 N N . LEU E 1 147 ? -31.951 -43.922 56.826 1.00 73.91 147 LEU E N 1
ATOM 10391 C CA . LEU E 1 147 ? -30.812 -44.662 56.274 1.00 73.89 147 LEU E CA 1
ATOM 10392 C C . LEU E 1 147 ? -30.168 -45.519 57.369 1.00 78.33 147 LEU E C 1
ATOM 10393 O O . LEU E 1 147 ? -29.530 -46.526 57.061 1.00 78.30 147 LEU E O 1
ATOM 10398 N N . MET E 1 148 ? -30.354 -45.127 58.647 1.00 74.92 148 MET E N 1
ATOM 10399 C CA . MET E 1 148 ? -29.862 -45.872 59.806 1.00 74.59 148 MET E CA 1
ATOM 10400 C C . MET E 1 148 ? -30.782 -47.066 60.089 1.00 77.19 148 MET E C 1
ATOM 10401 O O . MET E 1 148 ? -30.290 -48.132 60.465 1.00 76.55 148 MET E O 1
ATOM 10406 N N . VAL E 1 149 ? -32.106 -46.892 59.884 1.00 73.51 149 VAL E N 1
ATOM 10407 C CA . VAL E 1 149 ? -33.106 -47.958 60.030 1.00 73.72 149 VAL E CA 1
ATOM 10408 C C . VAL E 1 149 ? -32.880 -48.973 58.896 1.00 78.95 149 VAL E C 1
ATOM 10409 O O . VAL E 1 149 ? -32.806 -50.172 59.165 1.00 79.21 149 VAL E O 1
ATOM 10413 N N . LEU E 1 150 ? -32.716 -48.472 57.646 1.00 75.45 150 LEU E N 1
ATOM 10414 C CA . LEU E 1 150 ? -32.443 -49.252 56.433 1.00 75.41 150 LEU E CA 1
ATOM 10415 C C . LEU E 1 150 ? -31.251 -50.184 56.636 1.00 78.82 150 LEU E C 1
ATOM 10416 O O . LEU E 1 150 ? -31.343 -51.370 56.313 1.00 78.90 150 LEU E O 1
ATOM 10421 N N . SER E 1 151 ? -30.154 -49.642 57.207 1.00 74.71 151 SER E N 1
ATOM 10422 C CA . SER E 1 151 ? -28.917 -50.349 57.526 1.00 74.53 151 SER E CA 1
ATOM 10423 C C . SER E 1 151 ? -29.190 -51.520 58.482 1.00 79.47 151 SER E C 1
ATOM 10424 O O . SER E 1 151 ? -28.867 -52.657 58.135 1.00 80.14 151 SER E O 1
ATOM 10427 N N . SER E 1 152 ? -29.819 -51.252 59.656 1.00 74.99 152 SER E N 1
ATOM 10428 C CA . SER E 1 152 ? -30.145 -52.274 60.660 1.00 74.54 152 SER E CA 1
ATOM 10429 C C . SER E 1 152 ? -31.076 -53.360 60.133 1.00 79.04 152 SER E C 1
ATOM 10430 O O . SER E 1 152 ? -30.932 -54.520 60.531 1.00 79.54 152 SER E O 1
ATOM 10433 N N . VAL E 1 153 ? -32.010 -52.988 59.224 1.00 74.73 153 VAL E N 1
ATOM 10434 C CA . VAL E 1 153 ? -32.975 -53.896 58.591 1.00 74.17 153 VAL E CA 1
ATOM 10435 C C . VAL E 1 153 ? -32.264 -54.819 57.579 1.00 75.86 153 VAL E C 1
ATOM 10436 O O . VAL E 1 153 ? -32.502 -56.026 57.610 1.00 75.62 153 VAL E O 1
ATOM 10440 N N . VAL E 1 154 ? -31.366 -54.267 56.728 1.00 70.71 154 VAL E N 1
ATOM 10441 C CA . VAL E 1 154 ? -30.627 -55.071 55.744 1.00 70.57 154 VAL E CA 1
ATOM 10442 C C . VAL E 1 154 ? -29.536 -55.924 56.416 1.00 75.92 154 VAL E C 1
ATOM 10443 O O . VAL E 1 154 ? -29.028 -56.856 55.792 1.00 76.49 154 VAL E O 1
ATOM 10447 N N . ALA E 1 155 ? -29.191 -55.616 57.686 1.00 72.98 155 ALA E N 1
ATOM 10448 C CA . ALA E 1 155 ? -28.234 -56.379 58.495 1.00 73.35 155 ALA E CA 1
ATOM 10449 C C . ALA E 1 155 ? -28.947 -57.621 59.028 1.00 79.51 155 ALA E C 1
ATOM 10450 O O . ALA E 1 155 ? -28.365 -58.703 59.044 1.00 79.50 155 ALA E O 1
ATOM 10452 N N . THR E 1 156 ? -30.225 -57.453 59.435 1.00 77.89 156 THR E N 1
ATOM 10453 C CA . THR E 1 156 ? -31.131 -58.496 59.926 1.00 79.43 156 THR E CA 1
ATOM 10454 C C . THR E 1 156 ? -31.560 -59.386 58.756 1.00 86.50 156 THR E C 1
ATOM 10455 O O . THR E 1 156 ? -31.634 -60.608 58.906 1.00 86.51 156 THR E O 1
ATOM 10459 N N . TRP E 1 157 ? -31.838 -58.758 57.591 1.00 85.17 157 TRP E N 1
ATOM 10460 C CA . TRP E 1 157 ? -32.214 -59.416 56.338 1.00 86.69 157 TRP E CA 1
ATOM 10461 C C . TRP E 1 157 ? -31.050 -60.331 55.911 1.00 93.01 157 TRP E C 1
ATOM 10462 O O . TRP E 1 157 ? -31.277 -61.489 55.551 1.00 94.03 157 TRP E O 1
ATOM 10473 N N . GLY E 1 158 ? -29.830 -59.806 55.956 1.00 89.70 158 GLY E N 1
ATOM 10474 C CA . GLY E 1 158 ? -28.656 -60.571 55.578 1.00 90.39 158 GLY E CA 1
ATOM 10475 C C . GLY E 1 158 ? -28.042 -61.307 56.754 1.00 96.36 158 GLY E C 1
ATOM 10476 O O . GLY E 1 158 ? -26.827 -61.278 56.950 1.00 95.61 158 GLY E O 1
ATOM 10477 N N . ASP E 1 159 ? -28.887 -61.968 57.538 1.00 95.20 159 ASP E N 1
ATOM 10478 C CA . ASP E 1 159 ? -28.426 -62.716 58.702 1.00 96.27 159 ASP E CA 1
ATOM 10479 C C . ASP E 1 159 ? -29.330 -63.912 58.982 1.00 101.77 159 ASP E C 1
ATOM 10480 O O . ASP E 1 159 ? -30.514 -63.901 58.644 1.00 100.98 159 ASP E O 1
ATOM 10485 N N . GLN E 1 160 ? -28.764 -64.942 59.602 1.00 100.15 160 GLN E N 1
ATOM 10486 C CA . GLN E 1 160 ? -29.516 -66.147 59.930 1.00 101.53 160 GLN E CA 1
ATOM 10487 C C . GLN E 1 160 ? -29.387 -66.493 61.409 1.00 105.10 160 GLN E C 1
ATOM 10488 O O . GLN E 1 160 ? -29.654 -67.623 61.818 1.00 105.79 160 GLN E O 1
ATOM 10494 N N . GLN E 1 161 ? -28.976 -65.513 62.207 1.00 100.27 161 GLN E N 1
ATOM 10495 C CA . GLN E 1 161 ? -28.811 -65.711 63.642 1.00 99.89 161 GLN E CA 1
ATOM 10496 C C . GLN E 1 161 ? -30.082 -65.343 64.400 1.00 101.87 161 GLN E C 1
ATOM 10497 O O . GLN E 1 161 ? -30.144 -65.465 65.623 1.00 101.26 161 GLN E O 1
ATOM 10503 N N . ALA E 1 162 ? -31.093 -64.892 63.665 1.00 97.13 162 ALA E N 1
ATOM 10504 C CA . ALA E 1 162 ? -32.364 -64.505 64.266 1.00 96.09 162 ALA E CA 1
ATOM 10505 C C . ALA E 1 162 ? -33.150 -65.728 64.727 1.00 99.87 162 ALA E C 1
ATOM 10506 O O . ALA E 1 162 ? -33.919 -65.658 65.686 1.00 99.36 162 ALA E O 1
ATOM 10508 N N . VAL E 1 163 ? -32.952 -66.847 64.037 1.00 96.73 163 VAL E N 1
ATOM 10509 C CA . VAL E 1 163 ? -33.642 -68.086 64.374 1.00 97.70 163 VAL E CA 1
ATOM 10510 C C . VAL E 1 163 ? -33.102 -68.683 65.670 1.00 101.56 163 VAL E C 1
ATOM 10511 O O . VAL E 1 163 ? -32.213 -69.534 65.650 1.00 101.07 163 VAL E O 1
ATOM 10515 N N . ALA E 1 164 ? -33.645 -68.230 66.795 1.00 98.10 164 ALA E N 1
ATOM 10516 C CA . ALA E 1 164 ? -33.219 -68.717 68.102 1.00 98.12 164 ALA E CA 1
ATOM 10517 C C . ALA E 1 164 ? -34.229 -69.703 68.679 1.00 103.78 164 ALA E C 1
ATOM 10518 O O . ALA E 1 164 ? -35.427 -69.609 68.410 1.00 103.63 164 ALA E O 1
ATOM 10520 N N . ALA E 1 165 ? -33.738 -70.649 69.473 1.00 100.98 165 ALA E N 1
ATOM 10521 C CA . ALA E 1 165 ? -34.597 -71.654 70.089 1.00 114.87 165 ALA E CA 1
ATOM 10522 C C . ALA E 1 165 ? -34.400 -71.695 71.601 1.00 118.01 165 ALA E C 1
ATOM 10523 O O . ALA E 1 165 ? -35.366 -71.658 72.363 1.00 69.85 165 ALA E O 1
ATOM 10525 N N . ALA E 1 177 ? -45.711 -72.954 68.223 1.00 161.40 177 ALA E N 1
ATOM 10526 C CA . ALA E 1 177 ? -46.441 -72.348 69.334 1.00 161.44 177 ALA E CA 1
ATOM 10527 C C . ALA E 1 177 ? -45.862 -70.985 69.725 1.00 163.27 177 ALA E C 1
ATOM 10528 O O . ALA E 1 177 ? -44.640 -70.813 69.733 1.00 161.38 177 ALA E O 1
ATOM 10530 N N . VAL E 1 178 ? -46.749 -70.024 70.063 1.00 159.80 178 VAL E N 1
ATOM 10531 C CA . VAL E 1 178 ? -46.388 -68.656 70.476 1.00 157.65 178 VAL E CA 1
ATOM 10532 C C . VAL E 1 178 ? -46.159 -68.579 72.010 1.00 161.00 178 VAL E C 1
ATOM 10533 O O . VAL E 1 178 ? -45.917 -67.496 72.553 1.00 158.99 178 VAL E O 1
ATOM 10537 N N . ALA E 1 179 ? -46.204 -69.748 72.695 1.00 158.96 179 ALA E N 1
ATOM 10538 C CA . ALA E 1 179 ? -45.984 -69.889 74.140 1.00 158.85 179 ALA E CA 1
ATOM 10539 C C . ALA E 1 179 ? -44.478 -69.952 74.487 1.00 160.55 179 ALA E C 1
ATOM 10540 O O . ALA E 1 179 ? -44.120 -70.139 75.655 1.00 160.25 179 ALA E O 1
ATOM 10542 N N . SER E 1 180 ? -43.609 -69.770 73.465 1.00 155.17 180 SER E N 1
ATOM 10543 C CA . SER E 1 180 ? -42.146 -69.778 73.568 1.00 153.31 180 SER E CA 1
ATOM 10544 C C . SER E 1 180 ? -41.527 -68.386 73.328 1.00 154.48 180 SER E C 1
ATOM 10545 O O . SER E 1 180 ? -40.576 -68.017 74.023 1.00 153.00 180 SER E O 1
ATOM 10548 N N . PHE E 1 181 ? -42.071 -67.622 72.351 1.00 150.05 181 PHE E N 1
ATOM 10549 C CA . PHE E 1 181 ? -41.612 -66.280 71.963 1.00 147.60 181 PHE E CA 1
ATOM 10550 C C . PHE E 1 181 ? -42.768 -65.254 72.018 1.00 148.71 181 PHE E C 1
ATOM 10551 O O . PHE E 1 181 ? -43.672 -65.292 71.172 1.00 149.26 181 PHE E O 1
ATOM 10559 N N . ASN E 1 182 ? -42.741 -64.354 73.040 1.00 141.72 182 ASN E N 1
ATOM 10560 C CA . ASN E 1 182 ? -43.787 -63.344 73.264 1.00 140.22 182 ASN E CA 1
ATOM 10561 C C . ASN E 1 182 ? -43.358 -62.084 74.067 1.00 139.44 182 ASN E C 1
ATOM 10562 O O . ASN E 1 182 ? -43.717 -60.991 73.623 1.00 138.44 182 ASN E O 1
ATOM 10567 N N . PRO E 1 183 ? -42.665 -62.158 75.243 1.00 132.88 183 PRO E N 1
ATOM 10568 C CA . PRO E 1 183 ? -42.396 -60.922 76.011 1.00 130.38 183 PRO E CA 1
ATOM 10569 C C . PRO E 1 183 ? -41.278 -60.006 75.502 1.00 128.10 183 PRO E C 1
ATOM 10570 O O . PRO E 1 183 ? -41.118 -58.904 76.038 1.00 126.74 183 PRO E O 1
ATOM 10574 N N . GLY E 1 184 ? -40.532 -60.452 74.496 1.00 120.80 184 GLY E N 1
ATOM 10575 C CA . GLY E 1 184 ? -39.426 -59.700 73.917 1.00 117.64 184 GLY E CA 1
ATOM 10576 C C . GLY E 1 184 ? -39.762 -58.294 73.465 1.00 117.49 184 GLY E C 1
ATOM 10577 O O . GLY E 1 184 ? -39.010 -57.362 73.752 1.00 115.95 184 GLY E O 1
ATOM 10578 N N . TYR E 1 185 ? -40.901 -58.128 72.772 1.00 112.37 185 TYR E N 1
ATOM 10579 C CA . TYR E 1 185 ? -41.326 -56.831 72.242 1.00 110.46 185 TYR E CA 1
ATOM 10580 C C . TYR E 1 185 ? -41.819 -55.866 73.324 1.00 111.71 185 TYR E C 1
ATOM 10581 O O . TYR E 1 185 ? -41.722 -54.656 73.118 1.00 110.07 185 TYR E O 1
ATOM 10590 N N . PHE E 1 186 ? -42.300 -56.382 74.480 1.00 107.89 186 PHE E N 1
ATOM 10591 C CA . PHE E 1 186 ? -42.715 -55.534 75.606 1.00 107.28 186 PHE E CA 1
ATOM 10592 C C . PHE E 1 186 ? -41.447 -54.959 76.244 1.00 108.10 186 PHE E C 1
ATOM 10593 O O . PHE E 1 186 ? -41.357 -53.745 76.448 1.00 106.84 186 PHE E O 1
ATOM 10601 N N . TRP E 1 187 ? -40.459 -55.839 76.524 1.00 103.24 187 TRP E N 1
ATOM 10602 C CA . TRP E 1 187 ? -39.174 -55.464 77.107 1.00 101.70 187 TRP E CA 1
ATOM 10603 C C . TRP E 1 187 ? -38.346 -54.573 76.191 1.00 102.16 187 TRP E C 1
ATOM 10604 O O . TRP E 1 187 ? -37.500 -53.826 76.684 1.00 100.98 187 TRP E O 1
ATOM 10615 N N . MET E 1 188 ? -38.601 -54.631 74.867 1.00 97.13 188 MET E N 1
ATOM 10616 C CA . MET E 1 188 ? -37.918 -53.779 73.899 1.00 95.24 188 MET E CA 1
ATOM 10617 C C . MET E 1 188 ? -38.582 -52.404 73.852 1.00 98.62 188 MET E C 1
ATOM 10618 O O . MET E 1 188 ? -37.874 -51.402 73.775 1.00 97.21 188 MET E O 1
ATOM 10623 N N . PHE E 1 189 ? -39.930 -52.356 73.954 1.00 96.08 189 PHE E N 1
ATOM 10624 C CA . PHE E 1 189 ? -40.711 -51.113 73.958 1.00 96.00 189 PHE E CA 1
ATOM 10625 C C . PHE E 1 189 ? -40.404 -50.257 75.194 1.00 98.14 189 PHE E C 1
ATOM 10626 O O . PHE E 1 189 ? -40.297 -49.030 75.085 1.00 97.44 189 PHE E O 1
ATOM 10634 N N . THR E 1 190 ? -40.276 -50.913 76.367 1.00 93.33 190 THR E N 1
ATOM 10635 C CA . THR E 1 190 ? -39.943 -50.260 77.635 1.00 92.11 190 THR E CA 1
ATOM 10636 C C . THR E 1 190 ? -38.490 -49.754 77.615 1.00 92.06 190 THR E C 1
ATOM 10637 O O . THR E 1 190 ? -38.206 -48.714 78.204 1.00 91.24 190 THR E O 1
ATOM 10641 N N . ASN E 1 191 ? -37.589 -50.471 76.904 1.00 86.05 191 ASN E N 1
ATOM 10642 C CA . ASN E 1 191 ? -36.189 -50.077 76.732 1.00 84.08 191 ASN E CA 1
ATOM 10643 C C . ASN E 1 191 ? -36.122 -48.816 75.870 1.00 87.44 191 ASN E C 1
ATOM 10644 O O . ASN E 1 191 ? -35.293 -47.945 76.129 1.00 86.76 191 ASN E O 1
ATOM 10649 N N . CYS E 1 192 ? -36.996 -48.729 74.847 1.00 83.63 192 CYS E N 1
ATOM 10650 C CA . CYS E 1 192 ? -37.084 -47.607 73.918 1.00 82.76 192 CYS E CA 1
ATOM 10651 C C . CYS E 1 192 ? -37.471 -46.297 74.607 1.00 86.15 192 CYS E C 1
ATOM 10652 O O . CYS E 1 192 ? -36.828 -45.271 74.369 1.00 84.97 192 CYS E O 1
ATOM 10655 N N . ILE E 1 193 ? -38.500 -46.340 75.480 1.00 83.42 193 ILE E N 1
ATOM 10656 C CA . ILE E 1 193 ? -38.968 -45.163 76.219 1.00 83.53 193 ILE E CA 1
ATOM 10657 C C . ILE E 1 193 ? -37.936 -44.745 77.309 1.00 86.25 193 ILE E C 1
ATOM 10658 O O . ILE E 1 193 ? -37.648 -43.554 77.418 1.00 85.90 193 ILE E O 1
ATOM 10663 N N . THR E 1 194 ? -37.332 -45.721 78.044 1.00 81.42 194 THR E N 1
ATOM 10664 C CA . THR E 1 194 ? -36.325 -45.451 79.085 1.00 80.24 194 THR E CA 1
ATOM 10665 C C . THR E 1 194 ? -34.984 -44.982 78.514 1.00 83.02 194 THR E C 1
ATOM 10666 O O . THR E 1 194 ? -34.279 -44.242 79.200 1.00 82.40 194 THR E O 1
ATOM 10670 N N . SER E 1 195 ? -34.626 -45.408 77.279 1.00 78.75 195 SER E N 1
ATOM 10671 C CA . SER E 1 195 ? -33.400 -44.968 76.601 1.00 77.65 195 SER E CA 1
ATOM 10672 C C . SER E 1 195 ? -33.580 -43.524 76.158 1.00 80.74 195 SER E C 1
ATOM 10673 O O . SER E 1 195 ? -32.632 -42.739 76.240 1.00 80.32 195 SER E O 1
ATOM 10676 N N . ALA E 1 196 ? -34.807 -43.179 75.694 1.00 76.54 196 ALA E N 1
ATOM 10677 C CA . ALA E 1 196 ? -35.177 -41.839 75.244 1.00 75.96 196 ALA E CA 1
ATOM 10678 C C . ALA E 1 196 ? -35.225 -40.882 76.429 1.00 78.62 196 ALA E C 1
ATOM 10679 O O . ALA E 1 196 ? -34.459 -39.922 76.444 1.00 77.88 196 ALA E O 1
ATOM 10681 N N . LEU E 1 197 ? -36.071 -41.183 77.449 1.00 74.26 197 LEU E N 1
ATOM 10682 C CA . LEU E 1 197 ? -36.232 -40.376 78.665 1.00 73.36 197 LEU E CA 1
ATOM 10683 C C . LEU E 1 197 ? -34.910 -40.113 79.372 1.00 75.26 197 LEU E C 1
ATOM 10684 O O . LEU E 1 197 ? -34.648 -38.975 79.747 1.00 74.21 197 LEU E O 1
ATOM 10689 N N . PHE E 1 198 ? -34.054 -41.141 79.493 1.00 71.30 198 PHE E N 1
ATOM 10690 C CA . PHE E 1 198 ? -32.746 -40.997 80.128 1.00 70.86 198 PHE E CA 1
ATOM 10691 C C . PHE E 1 198 ? -31.869 -39.935 79.444 1.00 73.85 198 PHE E C 1
ATOM 10692 O O . PHE E 1 198 ? -31.448 -39.000 80.118 1.00 73.97 198 PHE E O 1
ATOM 10700 N N . VAL E 1 199 ? -31.614 -40.066 78.124 1.00 69.01 199 VAL E N 1
ATOM 10701 C CA . VAL E 1 199 ? -30.764 -39.129 77.371 1.00 68.13 199 VAL E CA 1
ATOM 10702 C C . VAL E 1 199 ? -31.370 -37.711 77.305 1.00 71.20 199 VAL E C 1
ATOM 10703 O O . VAL E 1 199 ? -30.613 -36.741 77.311 1.00 70.18 199 VAL E O 1
ATOM 10707 N N . LEU E 1 200 ? -32.725 -37.601 77.265 1.00 67.60 200 LEU E N 1
ATOM 10708 C CA . LEU E 1 200 ? -33.469 -36.336 77.184 1.00 67.23 200 LEU E CA 1
ATOM 10709 C C . LEU E 1 200 ? -33.493 -35.589 78.517 1.00 71.16 200 LEU E C 1
ATOM 10710 O O . LEU E 1 200 ? -33.312 -34.371 78.527 1.00 71.00 200 LEU E O 1
ATOM 10715 N N . ILE E 1 201 ? -33.741 -36.309 79.630 1.00 67.48 201 ILE E N 1
ATOM 10716 C CA . ILE E 1 201 ? -33.791 -35.723 80.971 1.00 67.94 201 ILE E CA 1
ATOM 10717 C C . ILE E 1 201 ? -32.366 -35.403 81.475 1.00 73.73 201 ILE E C 1
ATOM 10718 O O . ILE E 1 201 ? -32.180 -34.345 82.080 1.00 74.77 201 ILE E O 1
ATOM 10723 N N . MET E 1 202 ? -31.361 -36.286 81.205 1.00 69.90 202 MET E N 1
ATOM 10724 C CA . MET E 1 202 ? -29.963 -36.061 81.626 1.00 69.58 202 MET E CA 1
ATOM 10725 C C . MET E 1 202 ? -29.388 -34.782 81.013 1.00 73.83 202 MET E C 1
ATOM 10726 O O . MET E 1 202 ? -28.882 -33.945 81.754 1.00 73.74 202 MET E O 1
ATOM 10731 N N . ARG E 1 203 ? -29.507 -34.619 79.677 1.00 70.45 203 ARG E N 1
ATOM 10732 C CA . ARG E 1 203 ? -29.021 -33.448 78.935 1.00 70.59 203 ARG E CA 1
ATOM 10733 C C . ARG E 1 203 ? -29.757 -32.163 79.368 1.00 75.87 203 ARG E C 1
ATOM 10734 O O . ARG E 1 203 ? -29.138 -31.098 79.404 1.00 75.87 203 ARG E O 1
ATOM 10742 N N . LYS E 1 204 ? -31.044 -32.282 79.754 1.00 73.66 204 LYS E N 1
ATOM 10743 C CA . LYS E 1 204 ? -31.855 -31.170 80.255 1.00 75.25 204 LYS E CA 1
ATOM 10744 C C . LYS E 1 204 ? -31.269 -30.643 81.585 1.00 81.23 204 LYS E C 1
ATOM 10745 O O . LYS E 1 204 ? -31.060 -29.432 81.718 1.00 81.58 204 LYS E O 1
ATOM 10751 N N . ARG E 1 205 ? -30.981 -31.557 82.545 1.00 78.26 205 ARG E N 1
ATOM 10752 C CA . ARG E 1 205 ? -30.409 -31.225 83.853 1.00 78.76 205 ARG E CA 1
ATOM 10753 C C . ARG E 1 205 ? -28.999 -30.667 83.755 1.00 83.50 205 ARG E C 1
ATOM 10754 O O . ARG E 1 205 ? -28.688 -29.731 84.485 1.00 84.06 205 ARG E O 1
ATOM 10762 N N . ILE E 1 206 ? -28.154 -31.222 82.848 1.00 79.74 206 ILE E N 1
ATOM 10763 C CA . ILE E 1 206 ? -26.771 -30.766 82.631 1.00 79.65 206 ILE E CA 1
ATOM 10764 C C . ILE E 1 206 ? -26.786 -29.298 82.215 1.00 84.62 206 ILE E C 1
ATOM 10765 O O . ILE E 1 206 ? -26.096 -28.487 82.833 1.00 84.65 206 ILE E O 1
ATOM 10770 N N . LYS E 1 207 ? -27.616 -28.955 81.208 1.00 82.05 207 LYS E N 1
ATOM 10771 C CA . LYS E 1 207 ? -27.757 -27.584 80.710 1.00 83.13 207 LYS E CA 1
ATOM 10772 C C . LYS E 1 207 ? -28.359 -26.640 81.758 1.00 89.45 207 LYS E C 1
ATOM 10773 O O . LYS E 1 207 ? -27.982 -25.466 81.800 1.00 90.10 207 LYS E O 1
ATOM 10779 N N . LEU E 1 208 ? -29.257 -27.163 82.624 1.00 86.67 208 LEU E N 1
ATOM 10780 C CA . LEU E 1 208 ? -29.894 -26.393 83.693 1.00 87.85 208 LEU E CA 1
ATOM 10781 C C . LEU E 1 208 ? -28.916 -26.070 84.818 1.00 92.86 208 LEU E C 1
ATOM 10782 O O . LEU E 1 208 ? -28.805 -24.905 85.203 1.00 93.70 208 LEU E O 1
ATOM 10787 N N . THR E 1 209 ? -28.208 -27.093 85.340 1.00 88.98 209 THR E N 1
ATOM 10788 C CA . THR E 1 209 ? -27.276 -26.938 86.460 1.00 89.30 209 THR E CA 1
ATOM 10789 C C . THR E 1 209 ? -25.795 -26.831 86.020 1.00 92.69 209 THR E C 1
ATOM 10790 O O . THR E 1 209 ? -24.912 -27.158 86.820 1.00 93.26 209 THR E O 1
ATOM 10794 N N . ASN E 1 210 ? -25.521 -26.326 84.785 1.00 87.73 210 ASN E N 1
ATOM 10795 C CA . ASN E 1 210 ? -24.174 -26.129 84.202 1.00 86.96 210 ASN E CA 1
ATOM 10796 C C . ASN E 1 210 ? -23.153 -27.160 84.745 1.00 89.56 210 ASN E C 1
ATOM 10797 O O . ASN E 1 210 ? -22.073 -26.811 85.228 1.00 90.28 210 ASN E O 1
ATOM 10802 N N . PHE E 1 211 ? -23.556 -28.438 84.690 1.00 84.20 211 PHE E N 1
ATOM 10803 C CA . PHE E 1 211 ? -22.890 -29.611 85.244 1.00 83.29 211 PHE E CA 1
ATOM 10804 C C . PHE E 1 211 ? -21.539 -29.982 84.642 1.00 86.71 211 PHE E C 1
ATOM 10805 O O . PHE E 1 211 ? -20.848 -30.814 85.225 1.00 86.40 211 PHE E O 1
ATOM 10813 N N . LYS E 1 212 ? -21.148 -29.389 83.509 1.00 83.21 212 LYS E N 1
ATOM 10814 C CA . LYS E 1 212 ? -19.867 -29.687 82.850 1.00 83.38 212 LYS E CA 1
ATOM 10815 C C . LYS E 1 212 ? -19.727 -31.205 82.554 1.00 87.42 212 LYS E C 1
ATOM 10816 O O . LYS E 1 212 ? -20.646 -31.763 81.946 1.00 87.31 212 LYS E O 1
ATOM 10822 N N . ASP E 1 213 ? -18.627 -31.881 82.963 1.00 82.83 213 ASP E N 1
ATOM 10823 C CA . ASP E 1 213 ? -18.503 -33.308 82.639 1.00 81.06 213 ASP E CA 1
ATOM 10824 C C . ASP E 1 213 ? -18.142 -34.192 83.825 1.00 85.02 213 ASP E C 1
ATOM 10825 O O . ASP E 1 213 ? -18.655 -35.309 83.920 1.00 83.87 213 ASP E O 1
ATOM 10830 N N . PHE E 1 214 ? -17.246 -33.716 84.708 1.00 82.72 214 PHE E N 1
ATOM 10831 C CA . PHE E 1 214 ? -16.819 -34.457 85.899 1.00 82.88 214 PHE E CA 1
ATOM 10832 C C . PHE E 1 214 ? -17.942 -34.616 86.925 1.00 85.23 214 PHE E C 1
ATOM 10833 O O . PHE E 1 214 ? -17.923 -35.572 87.692 1.00 84.10 214 PHE E O 1
ATOM 10841 N N . ASP E 1 215 ? -18.932 -33.704 86.913 1.00 81.85 215 ASP E N 1
ATOM 10842 C CA . ASP E 1 215 ? -20.103 -33.738 87.797 1.00 81.51 215 ASP E CA 1
ATOM 10843 C C . ASP E 1 215 ? -21.163 -34.724 87.251 1.00 83.77 215 ASP E C 1
ATOM 10844 O O . ASP E 1 215 ? -21.729 -35.490 88.032 1.00 82.79 215 ASP E O 1
ATOM 10849 N N . THR E 1 216 ? -21.404 -34.726 85.908 1.00 79.65 216 THR E N 1
ATOM 10850 C CA . THR E 1 216 ? -22.346 -35.641 85.232 1.00 78.07 216 THR E CA 1
ATOM 10851 C C . THR E 1 216 ? -21.867 -37.079 85.399 1.00 82.21 216 THR E C 1
ATOM 10852 O O . THR E 1 216 ? -22.691 -37.968 85.586 1.00 82.21 216 THR E O 1
ATOM 10856 N N . MET E 1 217 ? -20.536 -37.295 85.337 1.00 78.44 217 MET E N 1
ATOM 10857 C CA . MET E 1 217 ? -19.907 -38.602 85.504 1.00 78.02 217 MET E CA 1
ATOM 10858 C C . MET E 1 217 ? -20.020 -39.059 86.963 1.00 81.61 217 MET E C 1
ATOM 10859 O O . MET E 1 217 ? -20.296 -40.231 87.221 1.00 80.89 217 MET E O 1
ATOM 10864 N N . PHE E 1 218 ? -19.815 -38.127 87.906 1.00 78.58 218 PHE E N 1
ATOM 10865 C CA . PHE E 1 218 ? -19.868 -38.381 89.341 1.00 78.86 218 PHE E CA 1
ATOM 10866 C C . PHE E 1 218 ? -21.273 -38.749 89.817 1.00 82.72 218 PHE E C 1
ATOM 10867 O O . PHE E 1 218 ? -21.439 -39.811 90.416 1.00 82.52 218 PHE E O 1
ATOM 10875 N N . TYR E 1 219 ? -22.278 -37.893 89.518 1.00 78.84 219 TYR E N 1
ATOM 10876 C CA . TYR E 1 219 ? -23.684 -38.068 89.907 1.00 77.91 219 TYR E CA 1
ATOM 10877 C C . TYR E 1 219 ? -24.361 -39.283 89.292 1.00 82.00 219 TYR E C 1
ATOM 10878 O O . TYR E 1 219 ? -25.294 -39.813 89.892 1.00 81.56 219 TYR E O 1
ATOM 10887 N N . ASN E 1 220 ? -23.907 -39.713 88.100 1.00 78.74 220 ASN E N 1
ATOM 10888 C CA . ASN E 1 220 ? -24.430 -40.894 87.417 1.00 78.06 220 ASN E CA 1
ATOM 10889 C C . ASN E 1 220 ? -23.949 -42.148 88.141 1.00 81.75 220 ASN E C 1
ATOM 10890 O O . ASN E 1 220 ? -24.745 -43.047 88.387 1.00 81.21 220 ASN E O 1
ATOM 10895 N N . ASN E 1 221 ? -22.655 -42.190 88.495 1.00 78.46 221 ASN E N 1
ATOM 10896 C CA . ASN E 1 221 ? -22.019 -43.330 89.142 1.00 79.03 221 ASN E CA 1
ATOM 10897 C C . ASN E 1 221 ? -22.278 -43.439 90.649 1.00 83.82 221 ASN E C 1
ATOM 10898 O O . ASN E 1 221 ? -22.416 -44.558 91.148 1.00 83.86 221 ASN E O 1
ATOM 10903 N N . VAL E 1 222 ? -22.329 -42.300 91.370 1.00 80.52 222 VAL E N 1
ATOM 10904 C CA . VAL E 1 222 ? -22.581 -42.260 92.820 1.00 80.77 222 VAL E CA 1
ATOM 10905 C C . VAL E 1 222 ? -24.031 -42.649 93.129 1.00 85.26 222 VAL E C 1
ATOM 10906 O O . VAL E 1 222 ? -24.269 -43.498 93.988 1.00 85.57 222 VAL E O 1
ATOM 10910 N N . LEU E 1 223 ? -24.987 -42.044 92.415 1.00 81.65 223 LEU E N 1
ATOM 10911 C CA . LEU E 1 223 ? -26.412 -42.296 92.600 1.00 81.67 223 LEU E CA 1
ATOM 10912 C C . LEU E 1 223 ? -26.859 -43.646 92.028 1.00 86.98 223 LEU E C 1
ATOM 10913 O O . LEU E 1 223 ? -27.903 -44.155 92.438 1.00 86.80 223 LEU E O 1
ATOM 10918 N N . ALA E 1 224 ? -26.073 -44.226 91.090 1.00 84.25 224 ALA E N 1
ATOM 10919 C CA . ALA E 1 224 ? -26.359 -45.536 90.501 1.00 84.20 224 ALA E CA 1
ATOM 10920 C C . ALA E 1 224 ? -26.079 -46.640 91.518 1.00 90.01 224 ALA E C 1
ATOM 10921 O O . ALA E 1 224 ? -26.820 -47.617 91.552 1.00 90.23 224 ALA E O 1
ATOM 10923 N N . LEU E 1 225 ? -25.016 -46.477 92.344 1.00 87.29 225 LEU E N 1
ATOM 10924 C CA . LEU E 1 225 ? -24.590 -47.407 93.394 1.00 88.14 225 LEU E CA 1
ATOM 10925 C C . LEU E 1 225 ? -25.772 -48.031 94.185 1.00 93.51 225 LEU E C 1
ATOM 10926 O O . LEU E 1 225 ? -25.885 -49.260 94.134 1.00 93.62 225 LEU E O 1
ATOM 10931 N N . PRO E 1 226 ? -26.712 -47.265 94.825 1.00 90.48 226 PRO E N 1
ATOM 10932 C CA . PRO E 1 226 ? -27.831 -47.929 95.523 1.00 90.85 226 PRO E CA 1
ATOM 10933 C C . PRO E 1 226 ? -28.849 -48.615 94.602 1.00 94.49 226 PRO E C 1
ATOM 10934 O O . PRO E 1 226 ? -29.332 -49.695 94.941 1.00 94.57 226 PRO E O 1
ATOM 10938 N N . ILE E 1 227 ? -29.161 -47.996 93.442 1.00 90.27 227 ILE E N 1
ATOM 10939 C CA . ILE E 1 227 ? -30.126 -48.512 92.461 1.00 89.64 227 ILE E CA 1
ATOM 10940 C C . ILE E 1 227 ? -29.626 -49.827 91.836 1.00 93.86 227 ILE E C 1
ATOM 10941 O O . ILE E 1 227 ? -30.425 -50.738 91.637 1.00 93.52 227 ILE E O 1
ATOM 10946 N N . LEU E 1 228 ? -28.308 -49.941 91.585 1.00 90.82 228 LEU E N 1
ATOM 10947 C CA . LEU E 1 228 ? -27.674 -51.145 91.042 1.00 91.03 228 LEU E CA 1
ATOM 10948 C C . LEU E 1 228 ? -27.733 -52.282 92.052 1.00 97.58 228 LEU E C 1
ATOM 10949 O O . LEU E 1 228 ? -27.935 -53.430 91.651 1.00 98.07 228 LEU E O 1
ATOM 10954 N N . LEU E 1 229 ? -27.564 -51.955 93.361 1.00 94.93 229 LEU E N 1
ATOM 10955 C CA . LEU E 1 229 ? -27.629 -52.906 94.471 1.00 95.77 229 LEU E CA 1
ATOM 10956 C C . LEU E 1 229 ? -29.050 -53.438 94.617 1.00 100.29 229 LEU E C 1
ATOM 10957 O O . LEU E 1 229 ? -29.244 -54.651 94.636 1.00 100.10 229 LEU E O 1
ATOM 10962 N N . LEU E 1 230 ? -30.042 -52.528 94.686 1.00 97.63 230 LEU E N 1
ATOM 10963 C CA . LEU E 1 230 ? -31.456 -52.869 94.833 1.00 98.61 230 LEU E CA 1
ATOM 10964 C C . LEU E 1 230 ? -31.994 -53.682 93.663 1.00 103.56 230 LEU E C 1
ATOM 10965 O O . LEU E 1 230 ? -32.814 -54.572 93.878 1.00 103.73 230 LEU E O 1
ATOM 10970 N N . PHE E 1 231 ? -31.506 -53.405 92.436 1.00 100.33 231 PHE E N 1
ATOM 10971 C CA . PHE E 1 231 ? -31.896 -54.129 91.224 1.00 100.12 231 PHE E CA 1
ATOM 10972 C C . PHE E 1 231 ? -31.346 -55.550 91.225 1.00 106.03 231 PHE E C 1
ATOM 10973 O O . PHE E 1 231 ? -32.067 -56.463 90.831 1.00 105.92 231 PHE E O 1
ATOM 10981 N N . SER E 1 232 ? -30.090 -55.744 91.692 1.00 104.25 232 SER E N 1
ATOM 10982 C CA . SER E 1 232 ? -29.458 -57.065 91.770 1.00 105.50 232 SER E CA 1
ATOM 10983 C C . SER E 1 232 ? -30.133 -57.977 92.796 1.00 113.42 232 SER E C 1
ATOM 10984 O O . SER E 1 232 ? -30.231 -59.176 92.548 1.00 113.99 232 SER E O 1
ATOM 10987 N N . PHE E 1 233 ? -30.621 -57.418 93.925 1.00 112.10 233 PHE E N 1
ATOM 10988 C CA . PHE E 1 233 ? -31.312 -58.195 94.960 1.00 113.99 233 PHE E CA 1
ATOM 10989 C C . PHE E 1 233 ? -32.662 -58.741 94.487 1.00 120.51 233 PHE E C 1
ATOM 10990 O O . PHE E 1 233 ? -33.097 -59.789 94.967 1.00 121.21 233 PHE E O 1
ATOM 10998 N N . CYS E 1 234 ? -33.320 -58.023 93.557 1.00 118.13 234 CYS E N 1
ATOM 10999 C CA . CYS E 1 234 ? -34.640 -58.360 93.020 1.00 119.22 234 CYS E CA 1
ATOM 11000 C C . CYS E 1 234 ? -34.620 -59.330 91.836 1.00 124.28 234 CYS E C 1
ATOM 11001 O O . CYS E 1 234 ? -35.616 -60.030 91.631 1.00 124.76 234 CYS E O 1
ATOM 11004 N N . VAL E 1 235 ? -33.540 -59.341 91.025 1.00 120.89 235 VAL E N 1
ATOM 11005 C CA . VAL E 1 235 ? -33.502 -60.176 89.816 1.00 121.14 235 VAL E CA 1
ATOM 11006 C C . VAL E 1 235 ? -32.356 -61.228 89.785 1.00 127.04 235 VAL E C 1
ATOM 11007 O O . VAL E 1 235 ? -32.349 -62.072 88.880 1.00 126.99 235 VAL E O 1
ATOM 11011 N N . GLU E 1 236 ? -31.415 -61.198 90.751 1.00 124.63 236 GLU E N 1
ATOM 11012 C CA . GLU E 1 236 ? -30.298 -62.151 90.760 1.00 125.47 236 GLU E CA 1
ATOM 11013 C C . GLU E 1 236 ? -30.280 -63.081 91.981 1.00 132.56 236 GLU E C 1
ATOM 11014 O O . GLU E 1 236 ? -30.780 -62.718 93.049 1.00 132.30 236 GLU E O 1
ATOM 11020 N N . ASP E 1 237 ? -29.698 -64.288 91.800 1.00 131.58 237 ASP E N 1
ATOM 11021 C CA . ASP E 1 237 ? -29.553 -65.317 92.834 1.00 133.61 237 ASP E CA 1
ATOM 11022 C C . ASP E 1 237 ? -28.382 -64.976 93.753 1.00 139.27 237 ASP E C 1
ATOM 11023 O O . ASP E 1 237 ? -27.344 -64.511 93.278 1.00 138.15 237 ASP E O 1
ATOM 11028 N N . TRP E 1 238 ? -28.557 -65.205 95.068 1.00 138.09 238 TRP E N 1
ATOM 11029 C CA . TRP E 1 238 ? -27.556 -64.900 96.092 1.00 138.95 238 TRP E CA 1
ATOM 11030 C C . TRP E 1 238 ? -27.096 -66.138 96.911 1.00 146.39 238 TRP E C 1
ATOM 11031 O O . TRP E 1 238 ? -26.633 -65.980 98.046 1.00 146.78 238 TRP E O 1
ATOM 11042 N N . SER E 1 239 ? -27.187 -67.357 96.320 1.00 144.99 239 SER E N 1
ATOM 11043 C CA . SER E 1 239 ? -26.788 -68.625 96.955 1.00 147.22 239 SER E CA 1
ATOM 11044 C C . SER E 1 239 ? -25.282 -68.679 97.288 1.00 153.30 239 SER E C 1
ATOM 11045 O O . SER E 1 239 ? -24.449 -68.797 96.390 1.00 152.76 239 SER E O 1
ATOM 11048 N N . SER E 1 240 ? -24.966 -68.569 98.600 1.00 151.88 240 SER E N 1
ATOM 11049 C CA . SER E 1 240 ? -23.645 -68.496 99.249 1.00 153.16 240 SER E CA 1
ATOM 11050 C C . SER E 1 240 ? -22.497 -69.300 98.580 1.00 160.26 240 SER E C 1
ATOM 11051 O O . SER E 1 240 ? -21.769 -68.725 97.770 1.00 159.13 240 SER E O 1
ATOM 11054 N N . VAL E 1 241 ? -22.316 -70.594 98.947 1.00 160.32 241 VAL E N 1
ATOM 11055 C CA . VAL E 1 241 ? -21.242 -71.497 98.477 1.00 162.19 241 VAL E CA 1
ATOM 11056 C C . VAL E 1 241 ? -21.255 -71.697 96.944 1.00 166.53 241 VAL E C 1
ATOM 11057 O O . VAL E 1 241 ? -20.187 -71.804 96.334 1.00 166.49 241 VAL E O 1
ATOM 11061 N N . ASN E 1 242 ? -22.454 -71.716 96.332 1.00 162.90 242 ASN E N 1
ATOM 11062 C CA . ASN E 1 242 ? -22.648 -71.894 94.887 1.00 162.37 242 ASN E CA 1
ATOM 11063 C C . ASN E 1 242 ? -22.192 -70.669 94.058 1.00 164.46 242 ASN E C 1
ATOM 11064 O O . ASN E 1 242 ? -22.112 -70.754 92.828 1.00 163.34 242 ASN E O 1
ATOM 11069 N N . LEU E 1 243 ? -21.886 -69.543 94.736 1.00 160.27 243 LEU E N 1
ATOM 11070 C CA . LEU E 1 243 ? -21.443 -68.289 94.123 1.00 158.39 243 LEU E CA 1
ATOM 11071 C C . LEU E 1 243 ? -20.021 -67.888 94.529 1.00 163.28 243 LEU E C 1
ATOM 11072 O O . LEU E 1 243 ? -19.367 -67.167 93.780 1.00 161.96 243 LEU E O 1
ATOM 11077 N N . THR E 1 244 ? -19.546 -68.350 95.706 1.00 161.90 244 THR E N 1
ATOM 11078 C CA . THR E 1 244 ? -18.201 -68.060 96.226 1.00 162.89 244 THR E CA 1
ATOM 11079 C C . THR E 1 244 ? -17.100 -68.636 95.304 1.00 168.32 244 THR E C 1
ATOM 11080 O O . THR E 1 244 ? -16.079 -67.977 95.085 1.00 167.81 244 THR E O 1
ATOM 11084 N N . ASN E 1 245 ? -17.328 -69.853 94.755 1.00 166.21 245 ASN E N 1
ATOM 11085 C CA . ASN E 1 245 ? -16.402 -70.540 93.841 1.00 166.99 245 ASN E CA 1
ATOM 11086 C C . ASN E 1 245 ? -16.459 -69.999 92.404 1.00 168.88 245 ASN E C 1
ATOM 11087 O O . ASN E 1 245 ? -15.496 -70.170 91.651 1.00 168.97 245 ASN E O 1
ATOM 11092 N N . ASN E 1 246 ? -17.585 -69.355 92.028 1.00 163.16 246 ASN E N 1
ATOM 11093 C CA . ASN E 1 246 ? -17.790 -68.764 90.703 1.00 161.13 246 ASN E CA 1
ATOM 11094 C C . ASN E 1 246 ? -17.273 -67.321 90.673 1.00 162.74 246 ASN E C 1
ATOM 11095 O O . ASN E 1 246 ? -16.610 -66.924 89.711 1.00 161.99 246 ASN E O 1
ATOM 11100 N N . PHE E 1 247 ? -17.578 -66.545 91.731 1.00 157.72 247 PHE E N 1
ATOM 11101 C CA . PHE E 1 247 ? -17.203 -65.139 91.867 1.00 155.77 247 PHE E CA 1
ATOM 11102 C C . PHE E 1 247 ? -15.998 -64.977 92.812 1.00 159.18 247 PHE E C 1
ATOM 11103 O O . PHE E 1 247 ? -16.068 -64.298 93.841 1.00 158.72 247 PHE E O 1
ATOM 11111 N N . SER E 1 248 ? -14.881 -65.622 92.419 1.00 155.64 248 SER E N 1
ATOM 11112 C CA . SER E 1 248 ? -13.597 -65.697 93.123 1.00 156.44 248 SER E CA 1
ATOM 11113 C C . SER E 1 248 ? -12.655 -64.506 92.839 1.00 158.51 248 SER E C 1
ATOM 11114 O O . SER E 1 248 ? -13.113 -63.459 92.376 1.00 156.35 248 SER E O 1
ATOM 11117 N N . ASN E 1 249 ? -11.339 -64.676 93.138 1.00 155.76 249 ASN E N 1
ATOM 11118 C CA . ASN E 1 249 ? -10.262 -63.695 92.937 1.00 155.13 249 ASN E CA 1
ATOM 11119 C C . ASN E 1 249 ? -10.063 -63.338 91.460 1.00 156.70 249 ASN E C 1
ATOM 11120 O O . ASN E 1 249 ? -9.644 -62.217 91.161 1.00 155.54 249 ASN E O 1
ATOM 11125 N N . ASP E 1 250 ? -10.346 -64.293 90.547 1.00 152.11 250 ASP E N 1
ATOM 11126 C CA . ASP E 1 250 ? -10.232 -64.120 89.096 1.00 150.29 250 ASP E CA 1
ATOM 11127 C C . ASP E 1 250 ? -11.295 -63.144 88.578 1.00 149.34 250 ASP E C 1
ATOM 11128 O O . ASP E 1 250 ? -10.955 -62.208 87.851 1.00 147.91 250 ASP E O 1
ATOM 11133 N N . SER E 1 251 ? -12.574 -63.362 88.966 1.00 143.21 251 SER E N 1
ATOM 11134 C CA . SER E 1 251 ? -13.716 -62.536 88.569 1.00 140.09 251 SER E CA 1
ATOM 11135 C C . SER E 1 251 ? -13.625 -61.121 89.144 1.00 141.28 251 SER E C 1
ATOM 11136 O O . SER E 1 251 ? -13.990 -60.166 88.458 1.00 139.33 251 SER E O 1
ATOM 11139 N N . LEU E 1 252 ? -13.152 -60.998 90.404 1.00 137.61 252 LEU E N 1
ATOM 11140 C CA . LEU E 1 252 ? -12.971 -59.721 91.103 1.00 136.41 252 LEU E CA 1
ATOM 11141 C C . LEU E 1 252 ? -11.964 -58.841 90.372 1.00 138.56 252 LEU E C 1
ATOM 11142 O O . LEU E 1 252 ? -12.217 -57.649 90.194 1.00 136.75 252 LEU E O 1
ATOM 11147 N N . THR E 1 253 ? -10.843 -59.444 89.919 1.00 135.60 253 THR E N 1
ATOM 11148 C CA . THR E 1 253 ? -9.781 -58.775 89.158 1.00 135.17 253 THR E CA 1
ATOM 11149 C C . THR E 1 253 ? -10.353 -58.315 87.807 1.00 136.01 253 THR E C 1
ATOM 11150 O O . THR E 1 253 ? -10.102 -57.183 87.384 1.00 134.80 253 THR E O 1
ATOM 11154 N N . ALA E 1 254 ? -11.164 -59.183 87.170 1.00 130.94 254 ALA E N 1
ATOM 11155 C CA . ALA E 1 254 ? -11.810 -58.924 85.886 1.00 128.79 254 ALA E CA 1
ATOM 11156 C C . ALA E 1 254 ? -12.819 -57.763 85.928 1.00 129.61 254 ALA E C 1
ATOM 11157 O O . ALA E 1 254 ? -12.869 -56.978 84.977 1.00 128.19 254 ALA E O 1
ATOM 11159 N N . MET E 1 255 ? -13.595 -57.642 87.031 1.00 124.78 255 MET E N 1
ATOM 11160 C CA . MET E 1 255 ? -14.578 -56.569 87.237 1.00 122.69 255 MET E CA 1
ATOM 11161 C C . MET E 1 255 ? -13.888 -55.222 87.412 1.00 125.99 255 MET E C 1
ATOM 11162 O O . MET E 1 255 ? -14.444 -54.198 87.012 1.00 124.37 255 MET E O 1
ATOM 11167 N N . ILE E 1 256 ? -12.684 -55.229 88.024 1.00 123.52 256 ILE E N 1
ATOM 11168 C CA . ILE E 1 256 ? -11.864 -54.037 88.248 1.00 123.43 256 ILE E CA 1
ATOM 11169 C C . ILE E 1 256 ? -11.262 -53.564 86.914 1.00 126.70 256 ILE E C 1
ATOM 11170 O O . ILE E 1 256 ? -11.330 -52.370 86.620 1.00 125.63 256 ILE E O 1
ATOM 11175 N N . ILE E 1 257 ? -10.711 -54.500 86.100 1.00 123.51 257 ILE E N 1
ATOM 11176 C CA . ILE E 1 257 ? -10.126 -54.194 84.783 1.00 122.95 257 ILE E CA 1
ATOM 11177 C C . ILE E 1 257 ? -11.204 -53.644 83.826 1.00 124.71 257 ILE E C 1
ATOM 11178 O O . ILE E 1 257 ? -10.971 -52.615 83.185 1.00 123.99 257 ILE E O 1
ATOM 11183 N N . SER E 1 258 ? -12.397 -54.288 83.784 1.00 119.84 258 SER E N 1
ATOM 11184 C CA . SER E 1 258 ? -13.535 -53.829 82.973 1.00 117.70 258 SER E CA 1
ATOM 11185 C C . SER E 1 258 ? -14.080 -52.500 83.529 1.00 119.12 258 SER E C 1
ATOM 11186 O O . SER E 1 258 ? -14.673 -51.718 82.785 1.00 117.73 258 SER E O 1
ATOM 11189 N N . GLY E 1 259 ? -13.858 -52.278 84.828 1.00 114.91 259 GLY E N 1
ATOM 11190 C CA . GLY E 1 259 ? -14.221 -51.060 85.538 1.00 113.70 259 GLY E CA 1
ATOM 11191 C C . GLY E 1 259 ? -13.331 -49.907 85.126 1.00 116.53 259 GLY E C 1
ATOM 11192 O O . GLY E 1 259 ? -13.812 -48.783 84.976 1.00 115.44 259 GLY E O 1
ATOM 11193 N N . VAL E 1 260 ? -12.024 -50.189 84.930 1.00 113.31 260 VAL E N 1
ATOM 11194 C CA . VAL E 1 260 ? -11.007 -49.227 84.482 1.00 113.32 260 VAL E CA 1
ATOM 11195 C C . VAL E 1 260 ? -11.312 -48.827 83.023 1.00 116.00 260 VAL E C 1
ATOM 11196 O O . VAL E 1 260 ? -11.194 -47.649 82.672 1.00 115.43 260 VAL E O 1
ATOM 11200 N N . ALA E 1 261 ? -11.738 -49.808 82.194 1.00 111.62 261 ALA E N 1
ATOM 11201 C CA . ALA E 1 261 ? -12.108 -49.621 80.783 1.00 110.18 261 ALA E CA 1
ATOM 11202 C C . ALA E 1 261 ? -13.347 -48.729 80.635 1.00 111.85 261 ALA E C 1
ATOM 11203 O O . ALA E 1 261 ? -13.427 -47.942 79.687 1.00 111.21 261 ALA E O 1
ATOM 11205 N N . SER E 1 262 ? -14.299 -48.847 81.586 1.00 106.59 262 SER E N 1
ATOM 11206 C CA . SER E 1 262 ? -15.552 -48.086 81.612 1.00 104.26 262 SER E CA 1
ATOM 11207 C C . SER E 1 262 ? -15.395 -46.635 82.097 1.00 105.08 262 SER E C 1
ATOM 11208 O O . SER E 1 262 ? -16.333 -45.852 81.941 1.00 103.73 262 SER E O 1
ATOM 11211 N N . VAL E 1 263 ? -14.222 -46.280 82.677 1.00 100.54 263 VAL E N 1
ATOM 11212 C CA . VAL E 1 263 ? -13.929 -44.937 83.201 1.00 99.82 263 VAL E CA 1
ATOM 11213 C C . VAL E 1 263 ? -14.046 -43.871 82.094 1.00 101.92 263 VAL E C 1
ATOM 11214 O O . VAL E 1 263 ? -14.731 -42.865 82.287 1.00 101.91 263 VAL E O 1
ATOM 11218 N N . GLY E 1 264 ? -13.418 -44.129 80.949 1.00 96.42 264 GLY E N 1
ATOM 11219 C CA . GLY E 1 264 ? -13.423 -43.225 79.804 1.00 94.86 264 GLY E CA 1
ATOM 11220 C C . GLY E 1 264 ? -14.794 -42.980 79.207 1.00 95.09 264 GLY E C 1
ATOM 11221 O O . GLY E 1 264 ? -15.247 -41.833 79.148 1.00 94.19 264 GLY E O 1
ATOM 11222 N N . ILE E 1 265 ? -15.472 -44.066 78.794 1.00 89.58 265 ILE E N 1
ATOM 11223 C CA . ILE E 1 265 ? -16.798 -44.041 78.168 1.00 87.66 265 ILE E CA 1
ATOM 11224 C C . ILE E 1 265 ? -17.861 -43.368 79.077 1.00 89.78 265 ILE E C 1
ATOM 11225 O O . ILE E 1 265 ? -18.731 -42.673 78.548 1.00 88.96 265 ILE E O 1
ATOM 11230 N N . SER E 1 266 ? -17.761 -43.519 80.418 1.00 85.38 266 SER E N 1
ATOM 11231 C CA . SER E 1 266 ? -18.710 -42.899 81.348 1.00 84.44 266 SER E CA 1
ATOM 11232 C C . SER E 1 266 ? -18.534 -41.382 81.410 1.00 87.45 266 SER E C 1
ATOM 11233 O O . SER E 1 266 ? -19.515 -40.660 81.599 1.00 87.07 266 SER E O 1
ATOM 11236 N N . TYR E 1 267 ? -17.296 -40.901 81.223 1.00 83.54 267 TYR E N 1
ATOM 11237 C CA . TYR E 1 267 ? -16.999 -39.472 81.217 1.00 83.48 267 TYR E CA 1
ATOM 11238 C C . TYR E 1 267 ? -17.424 -38.864 79.883 1.00 86.31 267 TYR E C 1
ATOM 11239 O O . TYR E 1 267 ? -18.034 -37.790 79.864 1.00 85.98 267 TYR E O 1
ATOM 11248 N N . CYS E 1 268 ? -17.093 -39.573 78.775 1.00 81.59 268 CYS E N 1
ATOM 11249 C CA . CYS E 1 268 ? -17.319 -39.202 77.377 1.00 80.39 268 CYS E CA 1
ATOM 11250 C C . CYS E 1 268 ? -18.779 -39.169 76.951 1.00 83.12 268 CYS E C 1
ATOM 11251 O O . CYS E 1 268 ? -19.127 -38.338 76.116 1.00 82.68 268 CYS E O 1
ATOM 11254 N N . SER E 1 269 ? -19.618 -40.090 77.458 1.00 78.91 269 SER E N 1
ATOM 11255 C CA . SER E 1 269 ? -21.045 -40.128 77.124 1.00 77.87 269 SER E CA 1
ATOM 11256 C C . SER E 1 269 ? -21.756 -38.883 77.679 1.00 81.83 269 SER E C 1
ATOM 11257 O O . SER E 1 269 ? -22.564 -38.277 76.973 1.00 80.92 269 SER E O 1
ATOM 11260 N N . GLY E 1 270 ? -21.395 -38.499 78.910 1.00 79.15 270 GLY E N 1
ATOM 11261 C CA . GLY E 1 270 ? -21.897 -37.315 79.607 1.00 79.15 270 GLY E CA 1
ATOM 11262 C C . GLY E 1 270 ? -21.360 -36.019 79.024 1.00 82.42 270 GLY E C 1
ATOM 11263 O O . GLY E 1 270 ? -21.971 -34.955 79.183 1.00 82.30 270 GLY E O 1
ATOM 11264 N N . TRP E 1 271 ? -20.196 -36.110 78.358 1.00 78.26 271 TRP E N 1
ATOM 11265 C CA . TRP E 1 271 ? -19.530 -35.012 77.666 1.00 78.35 271 TRP E CA 1
ATOM 11266 C C . TRP E 1 271 ? -20.236 -34.825 76.313 1.00 80.34 271 TRP E C 1
ATOM 11267 O O . TRP E 1 271 ? -20.636 -33.705 75.985 1.00 79.57 271 TRP E O 1
ATOM 11278 N N . CYS E 1 272 ? -20.424 -35.941 75.560 1.00 75.80 272 CYS E N 1
ATOM 11279 C CA . CYS E 1 272 ? -21.071 -36.003 74.247 1.00 74.43 272 CYS E CA 1
ATOM 11280 C C . CYS E 1 272 ? -22.470 -35.386 74.275 1.00 77.03 272 CYS E C 1
ATOM 11281 O O . CYS E 1 272 ? -22.717 -34.452 73.514 1.00 76.62 272 CYS E O 1
ATOM 11284 N N . VAL E 1 273 ? -23.356 -35.859 75.190 1.00 72.66 273 VAL E N 1
ATOM 11285 C CA . VAL E 1 273 ? -24.728 -35.344 75.356 1.00 72.03 273 VAL E CA 1
ATOM 11286 C C . VAL E 1 273 ? -24.762 -33.828 75.579 1.00 77.17 273 VAL E C 1
ATOM 11287 O O . VAL E 1 273 ? -25.623 -33.151 75.018 1.00 77.13 273 VAL E O 1
ATOM 11291 N N . ARG E 1 274 ? -23.812 -33.302 76.388 1.00 74.31 274 ARG E N 1
ATOM 11292 C CA . ARG E 1 274 ? -23.711 -31.895 76.759 1.00 75.02 274 ARG E CA 1
ATOM 11293 C C . ARG E 1 274 ? -23.307 -30.970 75.601 1.00 79.62 274 ARG E C 1
ATOM 11294 O O . ARG E 1 274 ? -24.046 -30.032 75.295 1.00 79.17 274 ARG E O 1
ATOM 11302 N N . VAL E 1 275 ? -22.127 -31.202 74.993 1.00 76.99 275 VAL E N 1
ATOM 11303 C CA . VAL E 1 275 ? -21.605 -30.337 73.927 1.00 77.63 275 VAL E CA 1
ATOM 11304 C C . VAL E 1 275 ? -22.365 -30.488 72.591 1.00 81.45 275 VAL E C 1
ATOM 11305 O O . VAL E 1 275 ? -22.529 -29.487 71.887 1.00 82.08 275 VAL E O 1
ATOM 11309 N N . THR E 1 276 ? -22.826 -31.715 72.245 1.00 76.16 276 THR E N 1
ATOM 11310 C CA . THR E 1 276 ? -23.557 -31.941 70.998 1.00 74.89 276 THR E CA 1
ATOM 11311 C C . THR E 1 276 ? -25.075 -31.920 71.294 1.00 77.69 276 THR E C 1
ATOM 11312 O O . THR E 1 276 ? -25.623 -30.835 71.501 1.00 77.84 276 THR E O 1
ATOM 11316 N N . SER E 1 277 ? -25.741 -33.093 71.327 1.00 72.96 277 SER E N 1
ATOM 11317 C CA . SER E 1 277 ? -27.170 -33.244 71.616 1.00 72.53 277 SER E CA 1
ATOM 11318 C C . SER E 1 277 ? -27.494 -34.686 71.978 1.00 75.15 277 SER E C 1
ATOM 11319 O O . SER E 1 277 ? -26.660 -35.574 71.766 1.00 74.08 277 SER E O 1
ATOM 11322 N N . SER E 1 278 ? -28.716 -34.916 72.510 1.00 71.89 278 SER E N 1
ATOM 11323 C CA . SER E 1 278 ? -29.236 -36.233 72.895 1.00 71.61 278 SER E CA 1
ATOM 11324 C C . SER E 1 278 ? -29.344 -37.152 71.673 1.00 75.74 278 SER E C 1
ATOM 11325 O O . SER E 1 278 ? -29.154 -38.366 71.801 1.00 74.96 278 SER E O 1
ATOM 11328 N N . THR E 1 279 ? -29.655 -36.555 70.491 1.00 72.82 279 THR E N 1
ATOM 11329 C CA . THR E 1 279 ? -29.798 -37.226 69.194 1.00 72.28 279 THR E CA 1
ATOM 11330 C C . THR E 1 279 ? -28.430 -37.614 68.645 1.00 75.39 279 THR E C 1
ATOM 11331 O O . THR E 1 279 ? -28.256 -38.764 68.243 1.00 74.91 279 THR E O 1
ATOM 11335 N N . THR E 1 280 ? -27.467 -36.659 68.623 1.00 71.67 280 THR E N 1
ATOM 11336 C CA . THR E 1 280 ? -26.094 -36.871 68.144 1.00 71.12 280 THR E CA 1
ATOM 11337 C C . THR E 1 280 ? -25.424 -37.996 68.928 1.00 73.93 280 THR E C 1
ATOM 11338 O O . THR E 1 280 ? -24.798 -38.852 68.315 1.00 73.24 280 THR E O 1
ATOM 11342 N N . TYR E 1 281 ? -25.604 -38.021 70.265 1.00 69.99 281 TYR E N 1
ATOM 11343 C CA . TYR E 1 281 ? -25.070 -39.052 71.155 1.00 69.43 281 TYR E CA 1
ATOM 11344 C C . TYR E 1 281 ? -25.580 -40.454 70.782 1.00 73.29 281 TYR E C 1
ATOM 11345 O O . TYR E 1 281 ? -24.795 -41.407 70.728 1.00 72.87 281 TYR E O 1
ATOM 11354 N N . SER E 1 282 ? -26.899 -40.574 70.552 1.00 69.70 282 SER E N 1
ATOM 11355 C CA . SER E 1 282 ? -27.544 -41.834 70.187 1.00 69.07 282 SER E CA 1
ATOM 11356 C C . SER E 1 282 ? -27.239 -42.245 68.740 1.00 72.81 282 SER E C 1
ATOM 11357 O O . SER E 1 282 ? -27.317 -43.434 68.413 1.00 72.60 282 SER E O 1
ATOM 11360 N N . MET E 1 283 ? -26.864 -41.262 67.889 1.00 69.06 283 MET E N 1
ATOM 11361 C CA . MET E 1 283 ? -26.477 -41.446 66.486 1.00 68.54 283 MET E CA 1
ATOM 11362 C C . MET E 1 283 ? -25.033 -41.973 66.430 1.00 71.47 283 MET E C 1
ATOM 11363 O O . MET E 1 283 ? -24.782 -42.979 65.768 1.00 70.16 283 MET E O 1
ATOM 11368 N N . VAL E 1 284 ? -24.101 -41.300 67.154 1.00 68.67 284 VAL E N 1
ATOM 11369 C CA . VAL E 1 284 ? -22.677 -41.643 67.301 1.00 68.46 284 VAL E CA 1
ATOM 11370 C C . VAL E 1 284 ? -22.557 -43.033 67.957 1.00 73.19 284 VAL E C 1
ATOM 11371 O O . VAL E 1 284 ? -21.692 -43.818 67.565 1.00 73.37 284 VAL E O 1
ATOM 11375 N N . GLY E 1 285 ? -23.453 -43.327 68.906 1.00 69.50 285 GLY E N 1
ATOM 11376 C CA . GLY E 1 285 ? -23.535 -44.622 69.574 1.00 69.37 285 GLY E CA 1
ATOM 11377 C C . GLY E 1 285 ? -23.909 -45.740 68.611 1.00 73.00 285 GLY E C 1
ATOM 11378 O O . GLY E 1 285 ? -23.337 -46.832 68.674 1.00 72.00 285 GLY E O 1
ATOM 11379 N N . ALA E 1 286 ? -24.857 -45.457 67.687 1.00 70.19 286 ALA E N 1
ATOM 11380 C CA . ALA E 1 286 ? -25.312 -46.398 66.656 1.00 70.13 286 ALA E CA 1
ATOM 11381 C C . ALA E 1 286 ? -24.263 -46.557 65.545 1.00 74.28 286 ALA E C 1
ATOM 11382 O O . ALA E 1 286 ? -24.082 -47.665 65.030 1.00 74.39 286 ALA E O 1
ATOM 11384 N N . LEU E 1 287 ? -23.572 -45.451 65.192 1.00 70.23 287 LEU E N 1
ATOM 11385 C CA . LEU E 1 287 ? -22.514 -45.410 64.179 1.00 69.91 287 LEU E CA 1
ATOM 11386 C C . LEU E 1 287 ? -21.256 -46.163 64.615 1.00 75.45 287 LEU E C 1
ATOM 11387 O O . LEU E 1 287 ? -20.567 -46.720 63.763 1.00 75.42 287 LEU E O 1
ATOM 11392 N N . ASN E 1 288 ? -20.961 -46.174 65.940 1.00 72.78 288 ASN E N 1
ATOM 11393 C CA . ASN E 1 288 ? -19.807 -46.824 66.586 1.00 72.90 288 ASN E CA 1
ATOM 11394 C C . ASN E 1 288 ? -19.740 -48.333 66.370 1.00 76.65 288 ASN E C 1
ATOM 11395 O O . ASN E 1 288 ? -18.645 -48.900 66.385 1.00 77.06 288 ASN E O 1
ATOM 11400 N N . LYS E 1 289 ? -20.912 -48.983 66.224 1.00 71.98 289 LYS E N 1
ATOM 11401 C CA . LYS E 1 289 ? -21.036 -50.428 66.030 1.00 71.47 289 LYS E CA 1
ATOM 11402 C C . LYS E 1 289 ? -20.502 -50.862 64.661 1.00 74.95 289 LYS E C 1
ATOM 11403 O O . LYS E 1 289 ? -20.069 -52.005 64.518 1.00 75.29 289 LYS E O 1
ATOM 11409 N N . LEU E 1 290 ? -20.530 -49.949 63.664 1.00 70.41 290 LEU E N 1
ATOM 11410 C CA . LEU E 1 290 ? -20.095 -50.199 62.289 1.00 70.08 290 LEU E CA 1
ATOM 11411 C C . LEU E 1 290 ? -18.580 -50.445 62.154 1.00 74.37 290 LEU E C 1
ATOM 11412 O O . LEU E 1 290 ? -18.238 -51.510 61.638 1.00 75.07 290 LEU E O 1
ATOM 11417 N N . PRO E 1 291 ? -17.649 -49.553 62.601 1.00 70.33 291 PRO E N 1
ATOM 11418 C CA . PRO E 1 291 ? -16.212 -49.856 62.444 1.00 70.81 291 PRO E CA 1
ATOM 11419 C C . PRO E 1 291 ? -15.728 -51.116 63.170 1.00 74.85 291 PRO E C 1
ATOM 11420 O O . PRO E 1 291 ? -14.800 -51.757 62.676 1.00 75.45 291 PRO E O 1
ATOM 11424 N N . ILE E 1 292 ? -16.362 -51.493 64.306 1.00 70.57 292 ILE E N 1
ATOM 11425 C CA . ILE E 1 292 ? -15.988 -52.711 65.041 1.00 70.92 292 ILE E CA 1
ATOM 11426 C C . ILE E 1 292 ? -16.445 -53.954 64.246 1.00 75.14 292 ILE E C 1
ATOM 11427 O O . ILE E 1 292 ? -15.763 -54.984 64.274 1.00 76.01 292 ILE E O 1
ATOM 11432 N N . ALA E 1 293 ? -17.581 -53.831 63.510 1.00 70.22 293 ALA E N 1
ATOM 11433 C CA . ALA E 1 293 ? -18.144 -54.885 62.664 1.00 69.64 293 ALA E CA 1
ATOM 11434 C C . ALA E 1 293 ? -17.295 -55.057 61.414 1.00 73.23 293 ALA E C 1
ATOM 11435 O O . ALA E 1 293 ? -17.076 -56.189 60.985 1.00 73.01 293 ALA E O 1
ATOM 11437 N N . LEU E 1 294 ? -16.800 -53.930 60.845 1.00 69.94 294 LEU E N 1
ATOM 11438 C CA . LEU E 1 294 ? -15.933 -53.895 59.666 1.00 70.48 294 LEU E CA 1
ATOM 11439 C C . LEU E 1 294 ? -14.568 -54.504 60.003 1.00 76.79 294 LEU E C 1
ATOM 11440 O O . LEU E 1 294 ? -13.964 -55.152 59.146 1.00 76.97 294 LEU E O 1
ATOM 11445 N N . SER E 1 295 ? -14.110 -54.326 61.265 1.00 74.59 295 SER E N 1
ATOM 11446 C CA . SER E 1 295 ? -12.866 -54.895 61.783 1.00 76.08 295 SER E CA 1
ATOM 11447 C C . SER E 1 295 ? -12.952 -56.419 61.820 1.00 81.87 295 SER E C 1
ATOM 11448 O O . SER E 1 295 ? -11.959 -57.086 61.542 1.00 83.07 295 SER E O 1
ATOM 11451 N N . GLY E 1 296 ? -14.141 -56.948 62.129 1.00 77.78 296 GLY E N 1
ATOM 11452 C CA . GLY E 1 296 ? -14.408 -58.383 62.153 1.00 78.13 296 GLY E CA 1
ATOM 11453 C C . GLY E 1 296 ? -14.318 -58.998 60.769 1.00 82.13 296 GLY E C 1
ATOM 11454 O O . GLY E 1 296 ? -13.895 -60.150 60.624 1.00 83.44 296 GLY E O 1
ATOM 11455 N N . LEU E 1 297 ? -14.704 -58.213 59.741 1.00 76.78 297 LEU E N 1
ATOM 11456 C CA . LEU E 1 297 ? -14.660 -58.615 58.336 1.00 76.43 297 LEU E CA 1
ATOM 11457 C C . LEU E 1 297 ? -13.231 -58.530 57.802 1.00 81.46 297 LEU E C 1
ATOM 11458 O O . LEU E 1 297 ? -12.845 -59.368 56.988 1.00 82.21 297 LEU E O 1
ATOM 11463 N N . ILE E 1 298 ? -12.452 -57.522 58.256 1.00 77.79 298 ILE E N 1
ATOM 11464 C CA . ILE E 1 298 ? -11.070 -57.294 57.820 1.00 78.53 298 ILE E CA 1
ATOM 11465 C C . ILE E 1 298 ? -10.075 -58.211 58.546 1.00 85.20 298 ILE E C 1
ATOM 11466 O O . ILE E 1 298 ? -9.386 -58.993 57.892 1.00 86.09 298 ILE E O 1
ATOM 11471 N N . PHE E 1 299 ? -9.988 -58.094 59.882 1.00 82.94 299 PHE E N 1
ATOM 11472 C CA . PHE E 1 299 ? -9.040 -58.830 60.719 1.00 84.88 299 PHE E CA 1
ATOM 11473 C C . PHE E 1 299 ? -9.312 -60.321 60.878 1.00 91.28 299 PHE E C 1
ATOM 11474 O O . PHE E 1 299 ? -8.360 -61.071 61.110 1.00 92.37 299 PHE E O 1
ATOM 11482 N N . PHE E 1 300 ? -10.581 -60.761 60.778 1.00 88.42 300 PHE E N 1
ATOM 11483 C CA . PHE E 1 300 ? -10.898 -62.171 61.010 1.00 89.75 300 PHE E CA 1
ATOM 11484 C C . PHE E 1 300 ? -11.497 -62.906 59.817 1.00 94.55 300 PHE E C 1
ATOM 11485 O O . PHE E 1 300 ? -12.538 -62.513 59.287 1.00 92.64 300 PHE E O 1
ATOM 11493 N N . ASP E 1 301 ? -10.811 -63.996 59.414 1.00 93.76 301 ASP E N 1
ATOM 11494 C CA . ASP E 1 301 ? -11.144 -64.925 58.329 1.00 94.42 301 ASP E CA 1
ATOM 11495 C C . ASP E 1 301 ? -12.413 -65.701 58.730 1.00 98.00 301 ASP E C 1
ATOM 11496 O O . ASP E 1 301 ? -12.342 -66.770 59.346 1.00 99.45 301 ASP E O 1
ATOM 11501 N N . ALA E 1 302 ? -13.575 -65.104 58.444 1.00 92.39 302 ALA E N 1
ATOM 11502 C CA . ALA E 1 302 ? -14.886 -65.649 58.796 1.00 91.42 302 ALA E CA 1
ATOM 11503 C C . ALA E 1 302 ? -15.863 -65.494 57.628 1.00 93.82 302 ALA E C 1
ATOM 11504 O O . ALA E 1 302 ? -15.717 -64.540 56.862 1.00 93.28 302 ALA E O 1
ATOM 11506 N N . PRO E 1 303 ? -16.858 -66.395 57.454 1.00 89.29 303 PRO E N 1
ATOM 11507 C CA . PRO E 1 303 ? -17.793 -66.229 56.327 1.00 88.04 303 PRO E CA 1
ATOM 11508 C C . PRO E 1 303 ? -18.821 -65.105 56.524 1.00 88.60 303 PRO E C 1
ATOM 11509 O O . PRO E 1 303 ? -19.225 -64.827 57.658 1.00 87.83 303 PRO E O 1
ATOM 11513 N N . ARG E 1 304 ? -19.227 -64.451 55.409 1.00 82.64 304 ARG E N 1
ATOM 11514 C CA . ARG E 1 304 ? -20.199 -63.345 55.377 1.00 80.28 304 ARG E CA 1
ATOM 11515 C C . ARG E 1 304 ? -20.932 -63.227 54.042 1.00 83.93 304 ARG E C 1
ATOM 11516 O O . ARG E 1 304 ? -20.428 -63.678 53.010 1.00 84.66 304 ARG E O 1
ATOM 11524 N N . ASN E 1 305 ? -22.104 -62.569 54.070 1.00 78.71 305 ASN E N 1
ATOM 11525 C CA . ASN E 1 305 ? -22.954 -62.303 52.908 1.00 77.48 305 ASN E CA 1
ATOM 11526 C C . ASN E 1 305 ? -22.804 -60.841 52.471 1.00 77.95 305 ASN E C 1
ATOM 11527 O O . ASN E 1 305 ? -22.368 -60.004 53.267 1.00 76.04 305 ASN E O 1
ATOM 11532 N N . PHE E 1 306 ? -23.154 -60.541 51.204 1.00 73.69 306 PHE E N 1
ATOM 11533 C CA . PHE E 1 306 ? -23.078 -59.188 50.639 1.00 72.14 306 PHE E CA 1
ATOM 11534 C C . PHE E 1 306 ? -23.989 -58.208 51.383 1.00 74.70 306 PHE E C 1
ATOM 11535 O O . PHE E 1 306 ? -23.617 -57.051 51.552 1.00 73.66 306 PHE E O 1
ATOM 11543 N N . LEU E 1 307 ? -25.168 -58.675 51.828 1.00 70.93 307 LEU E N 1
ATOM 11544 C CA . LEU E 1 307 ? -26.162 -57.874 52.548 1.00 69.85 307 LEU E CA 1
ATOM 11545 C C . LEU E 1 307 ? -25.615 -57.296 53.855 1.00 72.94 307 LEU E C 1
ATOM 11546 O O . LEU E 1 307 ? -25.860 -56.122 54.145 1.00 71.50 307 LEU E O 1
ATOM 11551 N N . SER E 1 308 ? -24.859 -58.114 54.628 1.00 69.93 308 SER E N 1
ATOM 11552 C CA . SER E 1 308 ? -24.235 -57.696 55.887 1.00 69.09 308 SER E CA 1
ATOM 11553 C C . SER E 1 308 ? -23.120 -56.686 55.616 1.00 73.11 308 SER E C 1
ATOM 11554 O O . SER E 1 308 ? -22.930 -55.781 56.421 1.00 72.31 308 SER E O 1
ATOM 11557 N N . ILE E 1 309 ? -22.411 -56.820 54.468 1.00 70.17 309 ILE E N 1
ATOM 11558 C CA . ILE E 1 309 ? -21.351 -55.898 54.030 1.00 69.69 309 ILE E CA 1
ATOM 11559 C C . ILE E 1 309 ? -22.007 -54.579 53.597 1.00 72.34 309 ILE E C 1
ATOM 11560 O O . ILE E 1 309 ? -21.522 -53.504 53.950 1.00 71.19 309 ILE E O 1
ATOM 11565 N N . LEU E 1 310 ? -23.132 -54.680 52.864 1.00 69.04 310 LEU E N 1
ATOM 11566 C CA . LEU E 1 310 ? -23.930 -53.557 52.370 1.00 68.22 310 LEU E CA 1
ATOM 11567 C C . LEU E 1 310 ? -24.506 -52.723 53.529 1.00 72.50 310 LEU E C 1
ATOM 11568 O O . LEU E 1 310 ? -24.497 -51.493 53.446 1.00 71.97 310 LEU E O 1
ATOM 11573 N N . SER E 1 311 ? -24.962 -53.389 54.616 1.00 68.86 311 SER E N 1
ATOM 11574 C CA . SER E 1 311 ? -25.517 -52.723 55.794 1.00 68.15 311 SER E CA 1
ATOM 11575 C C . SER E 1 311 ? -24.517 -51.766 56.443 1.00 73.16 311 SER E C 1
ATOM 11576 O O . SER E 1 311 ? -24.914 -50.676 56.869 1.00 72.77 311 SER E O 1
ATOM 11579 N N . ILE E 1 312 ? -23.214 -52.161 56.478 1.00 69.97 312 ILE E N 1
ATOM 11580 C CA . ILE E 1 312 ? -22.114 -51.370 57.044 1.00 69.44 312 ILE E CA 1
ATOM 11581 C C . ILE E 1 312 ? -21.945 -50.052 56.271 1.00 73.77 312 ILE E C 1
ATOM 11582 O O . ILE E 1 312 ? -21.861 -48.992 56.895 1.00 73.00 312 ILE E O 1
ATOM 11587 N N . PHE E 1 313 ? -21.932 -50.118 54.925 1.00 71.07 313 PHE E N 1
ATOM 11588 C CA . PHE E 1 313 ? -21.757 -48.945 54.070 1.00 71.20 313 PHE E CA 1
ATOM 11589 C C . PHE E 1 313 ? -23.008 -48.061 53.994 1.00 74.68 313 PHE E C 1
ATOM 11590 O O . PHE E 1 313 ? -22.861 -46.847 53.820 1.00 73.96 313 PHE E O 1
ATOM 11598 N N . ILE E 1 314 ? -24.224 -48.644 54.179 1.00 71.53 314 ILE E N 1
ATOM 11599 C CA . ILE E 1 314 ? -25.487 -47.883 54.236 1.00 71.57 314 ILE E CA 1
ATOM 11600 C C . ILE E 1 314 ? -25.452 -47.063 55.543 1.00 78.15 314 ILE E C 1
ATOM 11601 O O . ILE E 1 314 ? -25.749 -45.866 55.529 1.00 77.98 314 ILE E O 1
ATOM 11606 N N . GLY E 1 315 ? -25.019 -47.716 56.628 1.00 76.35 315 GLY E N 1
ATOM 11607 C CA . GLY E 1 315 ? -24.839 -47.111 57.944 1.00 76.77 315 GLY E CA 1
ATOM 11608 C C . GLY E 1 315 ? -23.844 -45.967 57.917 1.00 82.70 315 GLY E C 1
ATOM 11609 O O . GLY E 1 315 ? -24.020 -44.982 58.639 1.00 82.48 315 GLY E O 1
ATOM 11610 N N . PHE E 1 316 ? -22.794 -46.086 57.065 1.00 80.51 316 PHE E N 1
ATOM 11611 C CA . PHE E 1 316 ? -21.770 -45.058 56.872 1.00 80.76 316 PHE E CA 1
ATOM 11612 C C . PHE E 1 316 ? -22.367 -43.860 56.146 1.00 82.84 316 PHE E C 1
ATOM 11613 O O . PHE E 1 316 ? -22.127 -42.730 56.565 1.00 82.80 316 PHE E O 1
ATOM 11621 N N . LEU E 1 317 ? -23.182 -44.109 55.092 1.00 77.64 317 LEU E N 1
ATOM 11622 C CA . LEU E 1 317 ? -23.869 -43.071 54.311 1.00 77.00 317 LEU E CA 1
ATOM 11623 C C . LEU E 1 317 ? -24.824 -42.267 55.199 1.00 79.74 317 LEU E C 1
ATOM 11624 O O . LEU E 1 317 ? -25.004 -41.065 54.982 1.00 79.37 317 LEU E O 1
ATOM 11629 N N . SER E 1 318 ? -25.399 -42.939 56.220 1.00 75.26 318 SER E N 1
ATOM 11630 C CA . SER E 1 318 ? -26.307 -42.366 57.212 1.00 74.32 318 SER E CA 1
ATOM 11631 C C . SER E 1 318 ? -25.578 -41.326 58.069 1.00 77.19 318 SER E C 1
ATOM 11632 O O . SER E 1 318 ? -26.091 -40.222 58.240 1.00 77.17 318 SER E O 1
ATOM 11635 N N . GLY E 1 319 ? -24.387 -41.680 58.560 1.00 72.57 319 GLY E N 1
ATOM 11636 C CA . GLY E 1 319 ? -23.542 -40.796 59.358 1.00 72.03 319 GLY E CA 1
ATOM 11637 C C . GLY E 1 319 ? -22.982 -39.637 58.558 1.00 74.60 319 GLY E C 1
ATOM 11638 O O . GLY E 1 319 ? -22.902 -38.521 59.072 1.00 73.60 319 GLY E O 1
ATOM 11639 N N . ILE E 1 320 ? -22.613 -39.897 57.282 1.00 71.14 320 ILE E N 1
ATOM 11640 C CA . ILE E 1 320 ? -22.084 -38.905 56.343 1.00 71.37 320 ILE E CA 1
ATOM 11641 C C . ILE E 1 320 ? -23.140 -37.834 56.051 1.00 75.89 320 ILE E C 1
ATOM 11642 O O . ILE E 1 320 ? -22.833 -36.647 56.154 1.00 75.59 320 ILE E O 1
ATOM 11647 N N . ILE E 1 321 ? -24.385 -38.244 55.736 1.00 73.05 321 ILE E N 1
ATOM 11648 C CA . ILE E 1 321 ? -25.445 -37.276 55.439 1.00 73.59 321 ILE E CA 1
ATOM 11649 C C . ILE E 1 321 ? -25.977 -36.616 56.741 1.00 78.25 321 ILE E C 1
ATOM 11650 O O . ILE E 1 321 ? -26.512 -35.508 56.671 1.00 78.60 321 ILE E O 1
ATOM 11655 N N . TYR E 1 322 ? -25.789 -37.266 57.916 1.00 74.72 322 TYR E N 1
ATOM 11656 C CA . TYR E 1 322 ? -26.181 -36.692 59.208 1.00 74.95 322 TYR E CA 1
ATOM 11657 C C . TYR E 1 322 ? -25.212 -35.566 59.577 1.00 79.79 322 TYR E C 1
ATOM 11658 O O . TYR E 1 322 ? -25.628 -34.575 60.180 1.00 79.95 322 TYR E O 1
ATOM 11667 N N . ALA E 1 323 ? -23.919 -35.734 59.217 1.00 76.19 323 ALA E N 1
ATOM 11668 C CA . ALA E 1 323 ? -22.848 -34.759 59.448 1.00 76.18 323 ALA E CA 1
ATOM 11669 C C . ALA E 1 323 ? -23.099 -33.510 58.617 1.00 80.21 323 ALA E C 1
ATOM 11670 O O . ALA E 1 323 ? -22.862 -32.405 59.099 1.00 80.50 323 ALA E O 1
ATOM 11672 N N . VAL E 1 324 ? -23.608 -33.688 57.381 1.00 76.41 324 VAL E N 1
ATOM 11673 C CA . VAL E 1 324 ? -23.935 -32.593 56.469 1.00 76.86 324 VAL E CA 1
ATOM 11674 C C . VAL E 1 324 ? -25.177 -31.869 57.002 1.00 81.29 324 VAL E C 1
ATOM 11675 O O . VAL E 1 324 ? -25.227 -30.640 56.953 1.00 81.80 324 VAL E O 1
ATOM 11679 N N . ALA E 1 325 ? -26.154 -32.634 57.542 1.00 77.87 325 ALA E N 1
ATOM 11680 C CA . ALA E 1 325 ? -27.409 -32.119 58.105 1.00 78.36 325 ALA E CA 1
ATOM 11681 C C . ALA E 1 325 ? -27.161 -31.155 59.260 1.00 84.02 325 ALA E C 1
ATOM 11682 O O . ALA E 1 325 ? -27.836 -30.129 59.355 1.00 83.96 325 ALA E O 1
ATOM 11684 N N . LYS E 1 326 ? -26.174 -31.475 60.114 1.00 82.33 326 LYS E N 1
ATOM 11685 C CA . LYS E 1 326 ? -25.767 -30.646 61.251 1.00 83.67 326 LYS E CA 1
ATOM 11686 C C . LYS E 1 326 ? -25.022 -29.401 60.749 1.00 90.64 326 LYS E C 1
ATOM 11687 O O . LYS E 1 326 ? -25.206 -28.321 61.309 1.00 91.34 326 LYS E O 1
ATOM 11693 N N . GLN E 1 327 ? -24.195 -29.560 59.689 1.00 88.25 327 GLN E N 1
ATOM 11694 C CA . GLN E 1 327 ? -23.423 -28.495 59.041 1.00 89.47 327 GLN E CA 1
ATOM 11695 C C . GLN E 1 327 ? -24.376 -27.502 58.362 1.00 95.02 327 GLN E C 1
ATOM 11696 O O . GLN E 1 327 ? -24.067 -26.312 58.286 1.00 95.82 327 GLN E O 1
ATOM 11702 N N . LYS E 1 328 ? -25.532 -28.004 57.880 1.00 91.81 328 LYS E N 1
ATOM 11703 C CA . LYS E 1 328 ? -26.590 -27.232 57.231 1.00 92.63 328 LYS E CA 1
ATOM 11704 C C . LYS E 1 328 ? -27.304 -26.353 58.262 1.00 98.23 328 LYS E C 1
ATOM 11705 O O . LYS E 1 328 ? -27.561 -25.180 57.988 1.00 98.60 328 LYS E O 1
ATOM 11711 N N . LYS E 1 329 ? -27.603 -26.927 59.454 1.00 95.56 329 LYS E N 1
ATOM 11712 C CA . LYS E 1 329 ? -28.278 -26.273 60.584 1.00 96.65 329 LYS E CA 1
ATOM 11713 C C . LYS E 1 329 ? -27.527 -25.036 61.079 1.00 104.32 329 LYS E C 1
ATOM 11714 O O . LYS E 1 329 ? -28.148 -23.994 61.265 1.00 104.91 329 LYS E O 1
ATOM 11720 N N . GLN E 1 330 ? -26.194 -25.144 61.260 1.00 102.88 330 GLN E N 1
ATOM 11721 C CA . GLN E 1 330 ? -25.306 -24.065 61.714 1.00 104.71 330 GLN E CA 1
ATOM 11722 C C . GLN E 1 330 ? -25.425 -22.810 60.849 1.00 112.34 330 GLN E C 1
ATOM 11723 O O . GLN E 1 330 ? -25.559 -21.711 61.389 1.00 113.13 330 GLN E O 1
ATOM 11729 N N . GLN E 1 331 ? -25.404 -22.985 59.514 1.00 110.82 331 GLN E N 1
ATOM 11730 C CA . GLN E 1 331 ? -25.497 -21.912 58.519 1.00 112.94 331 GLN E CA 1
ATOM 11731 C C . GLN E 1 331 ? -26.944 -21.443 58.267 1.00 119.19 331 GLN E C 1
ATOM 11732 O O . GLN E 1 331 ? -27.143 -20.412 57.619 1.00 120.17 331 GLN E O 1
ATOM 11738 N N . ALA E 1 332 ? -27.944 -22.197 58.768 1.00 115.97 332 ALA E N 1
ATOM 11739 C CA . ALA E 1 332 ? -29.363 -21.877 58.598 1.00 116.68 332 ALA E CA 1
ATOM 11740 C C . ALA E 1 332 ? -30.084 -21.440 59.901 1.00 120.93 332 ALA E C 1
ATOM 11741 O O . ALA E 1 332 ? -31.278 -21.127 59.854 1.00 121.27 332 ALA E O 1
ATOM 11743 N N . GLN E 1 333 ? -29.366 -21.383 61.043 1.00 116.95 333 GLN E N 1
ATOM 11744 C CA . GLN E 1 333 ? -29.961 -20.965 62.319 1.00 145.53 333 GLN E CA 1
ATOM 11745 C C . GLN E 1 333 ? -29.316 -19.693 62.872 1.00 146.38 333 GLN E C 1
ATOM 11746 O O . GLN E 1 333 ? -28.121 -19.464 62.691 1.00 98.48 333 GLN E O 1
ATOM 11752 N N . SER F 1 16 ? -5.950 -129.406 106.134 1.00 95.24 16 SER F N 1
ATOM 11753 C CA . SER F 1 16 ? -7.203 -128.766 106.507 1.00 139.41 16 SER F CA 1
ATOM 11754 C C . SER F 1 16 ? -8.032 -129.652 107.423 1.00 175.25 16 SER F C 1
ATOM 11755 O O . SER F 1 16 ? -7.506 -130.137 108.413 1.00 138.06 16 SER F O 1
ATOM 11758 N N . VAL F 1 17 ? -9.311 -129.838 107.063 1.00 109.30 17 VAL F N 1
ATOM 11759 C CA . VAL F 1 17 ? -10.370 -130.599 107.791 1.00 109.24 17 VAL F CA 1
ATOM 11760 C C . VAL F 1 17 ? -10.900 -129.807 108.984 1.00 110.69 17 VAL F C 1
ATOM 11761 O O . VAL F 1 17 ? -11.526 -130.328 109.904 1.00 109.49 17 VAL F O 1
ATOM 11765 N N . ALA F 1 18 ? -10.676 -128.506 108.902 1.00 105.85 18 ALA F N 1
ATOM 11766 C CA . ALA F 1 18 ? -11.078 -127.574 109.913 1.00 103.84 18 ALA F CA 1
ATOM 11767 C C . ALA F 1 18 ? -12.367 -126.908 109.508 1.00 104.76 18 ALA F C 1
ATOM 11768 O O . ALA F 1 18 ? -12.739 -125.904 110.075 1.00 103.47 18 ALA F O 1
ATOM 11770 N N . ASN F 1 19 ? -13.051 -127.433 108.508 1.00 100.10 19 ASN F N 1
ATOM 11771 C CA . ASN F 1 19 ? -14.298 -126.827 108.146 1.00 98.18 19 ASN F CA 1
ATOM 11772 C C . ASN F 1 19 ? -15.347 -127.354 109.087 1.00 99.91 19 ASN F C 1
ATOM 11773 O O . ASN F 1 19 ? -16.202 -128.138 108.695 1.00 98.49 19 ASN F O 1
ATOM 11778 N N . SER F 1 20 ? -15.223 -126.977 110.358 1.00 95.90 20 SER F N 1
ATOM 11779 C CA . SER F 1 20 ? -16.257 -127.332 111.340 1.00 94.66 20 SER F CA 1
ATOM 11780 C C . SER F 1 20 ? -16.150 -126.655 112.719 1.00 96.22 20 SER F C 1
ATOM 11781 O O . SER F 1 20 ? -15.129 -126.109 113.118 1.00 95.00 20 SER F O 1
ATOM 11784 N N . GLY F 1 21 ? -17.272 -126.694 113.412 1.00 91.73 21 GLY F N 1
ATOM 11785 C CA . GLY F 1 21 ? -17.449 -126.206 114.775 1.00 91.02 21 GLY F CA 1
ATOM 11786 C C . GLY F 1 21 ? -17.231 -124.730 115.049 1.00 93.34 21 GLY F C 1
ATOM 11787 O O . GLY F 1 21 ? -17.606 -123.881 114.233 1.00 91.89 21 GLY F O 1
ATOM 11788 N N . PRO F 1 22 ? -16.646 -124.406 116.236 1.00 89.50 22 PRO F N 1
ATOM 11789 C CA . PRO F 1 22 ? -16.442 -122.991 116.612 1.00 88.31 22 PRO F CA 1
ATOM 11790 C C . PRO F 1 22 ? -15.371 -122.224 115.827 1.00 90.90 22 PRO F C 1
ATOM 11791 O O . PRO F 1 22 ? -15.255 -121.007 116.002 1.00 90.02 22 PRO F O 1
ATOM 11795 N N . ILE F 1 23 ? -14.601 -122.921 114.963 1.00 86.80 23 ILE F N 1
ATOM 11796 C CA . ILE F 1 23 ? -13.565 -122.325 114.111 1.00 86.45 23 ILE F CA 1
ATOM 11797 C C . ILE F 1 23 ? -14.226 -121.307 113.162 1.00 88.25 23 ILE F C 1
ATOM 11798 O O . ILE F 1 23 ? -13.696 -120.212 112.975 1.00 87.97 23 ILE F O 1
ATOM 11803 N N . SER F 1 24 ? -15.415 -121.657 112.628 1.00 82.76 24 SER F N 1
ATOM 11804 C CA . SER F 1 24 ? -16.232 -120.824 111.747 1.00 80.90 24 SER F CA 1
ATOM 11805 C C . SER F 1 24 ? -16.649 -119.534 112.437 1.00 82.69 24 SER F C 1
ATOM 11806 O O . SER F 1 24 ? -16.629 -118.479 111.802 1.00 82.35 24 SER F O 1
ATOM 11809 N N . ILE F 1 25 ? -17.045 -119.630 113.730 1.00 77.61 25 ILE F N 1
ATOM 11810 C CA . ILE F 1 25 ? -17.471 -118.507 114.574 1.00 76.17 25 ILE F CA 1
ATOM 11811 C C . ILE F 1 25 ? -16.308 -117.522 114.746 1.00 80.82 25 ILE F C 1
ATOM 11812 O O . ILE F 1 25 ? -16.470 -116.340 114.436 1.00 79.97 25 ILE F O 1
ATOM 11817 N N . LEU F 1 26 ? -15.130 -118.031 115.180 1.00 78.52 26 LEU F N 1
ATOM 11818 C CA . LEU F 1 26 ? -13.893 -117.261 115.372 1.00 79.12 26 LEU F CA 1
ATOM 11819 C C . LEU F 1 26 ? -13.470 -116.566 114.077 1.00 83.25 26 LEU F C 1
ATOM 11820 O O . LEU F 1 26 ? -13.032 -115.413 114.118 1.00 83.06 26 LEU F O 1
ATOM 11825 N N . SER F 1 27 ? -13.635 -117.262 112.930 1.00 79.62 27 SER F N 1
ATOM 11826 C CA . SER F 1 27 ? -13.329 -116.764 111.591 1.00 79.63 27 SER F CA 1
ATOM 11827 C C . SER F 1 27 ? -14.311 -115.671 111.185 1.00 83.00 27 SER F C 1
ATOM 11828 O O . SER F 1 27 ? -13.885 -114.651 110.645 1.00 82.19 27 SER F O 1
ATOM 11831 N N . TYR F 1 28 ? -15.624 -115.884 111.446 1.00 79.94 28 TYR F N 1
ATOM 11832 C CA . TYR F 1 28 ? -16.688 -114.925 111.138 1.00 79.52 28 TYR F CA 1
ATOM 11833 C C . TYR F 1 28 ? -16.507 -113.656 111.961 1.00 85.41 28 TYR F C 1
ATOM 11834 O O . TYR F 1 28 ? -16.701 -112.555 111.438 1.00 85.01 28 TYR F O 1
ATOM 11843 N N . CYS F 1 29 ? -16.072 -113.816 113.225 1.00 83.40 29 CYS F N 1
ATOM 11844 C CA . CYS F 1 29 ? -15.804 -112.715 114.143 1.00 83.98 29 CYS F CA 1
ATOM 11845 C C . CYS F 1 29 ? -14.634 -111.869 113.668 1.00 88.79 29 CYS F C 1
ATOM 11846 O O . CYS F 1 29 ? -14.787 -110.657 113.532 1.00 88.24 29 CYS F O 1
ATOM 11849 N N . GLY F 1 30 ? -13.502 -112.517 113.389 1.00 86.65 30 GLY F N 1
ATOM 11850 C CA . GLY F 1 30 ? -12.289 -111.867 112.902 1.00 87.89 30 GLY F CA 1
ATOM 11851 C C . GLY F 1 30 ? -12.494 -111.121 111.599 1.00 93.63 30 GLY F C 1
ATOM 11852 O O . GLY F 1 30 ? -11.973 -110.016 111.431 1.00 93.39 30 GLY F O 1
ATOM 11853 N N . SER F 1 31 ? -13.303 -111.715 110.686 1.00 91.65 31 SER F N 1
ATOM 11854 C CA . SER F 1 31 ? -13.660 -111.164 109.373 1.00 92.09 31 SER F CA 1
ATOM 11855 C C . SER F 1 31 ? -14.617 -109.968 109.488 1.00 96.12 31 SER F C 1
ATOM 11856 O O . SER F 1 31 ? -14.663 -109.123 108.591 1.00 95.57 31 SER F O 1
ATOM 11859 N N . SER F 1 32 ? -15.381 -109.916 110.587 1.00 93.16 32 SER F N 1
ATOM 11860 C CA . SER F 1 32 ? -16.298 -108.825 110.894 1.00 93.27 32 SER F CA 1
ATOM 11861 C C . SER F 1 32 ? -15.497 -107.662 111.497 1.00 98.81 32 SER F C 1
ATOM 11862 O O . SER F 1 32 ? -15.782 -106.505 111.191 1.00 98.39 32 SER F O 1
ATOM 11865 N N . ILE F 1 33 ? -14.482 -107.986 112.334 1.00 96.71 33 ILE F N 1
ATOM 11866 C CA . ILE F 1 33 ? -13.576 -107.034 112.983 1.00 97.67 33 ILE F CA 1
ATOM 11867 C C . ILE F 1 33 ? -12.751 -106.313 111.911 1.00 104.21 33 ILE F C 1
ATOM 11868 O O . ILE F 1 33 ? -12.693 -105.084 111.918 1.00 104.23 33 ILE F O 1
ATOM 11873 N N . LEU F 1 34 ? -12.137 -107.085 110.985 1.00 102.82 34 LEU F N 1
ATOM 11874 C CA . LEU F 1 34 ? -11.314 -106.587 109.880 1.00 104.45 34 LEU F CA 1
ATOM 11875 C C . LEU F 1 34 ? -12.110 -105.640 108.986 1.00 110.56 34 LEU F C 1
ATOM 11876 O O . LEU F 1 34 ? -11.583 -104.606 108.586 1.00 110.77 34 LEU F O 1
ATOM 11881 N N . MET F 1 35 ? -13.382 -105.983 108.703 1.00 108.57 35 MET F N 1
ATOM 11882 C CA . MET F 1 35 ? -14.285 -105.185 107.872 1.00 109.17 35 MET F CA 1
ATOM 11883 C C . MET F 1 35 ? -14.672 -103.864 108.548 1.00 113.46 35 MET F C 1
ATOM 11884 O O . MET F 1 35 ? -14.819 -102.854 107.861 1.00 113.58 35 MET F O 1
ATOM 11889 N N . THR F 1 36 ? -14.826 -103.874 109.886 1.00 109.80 36 THR F N 1
ATOM 11890 C CA . THR F 1 36 ? -15.180 -102.686 110.666 1.00 109.82 36 THR F CA 1
ATOM 11891 C C . THR F 1 36 ? -13.999 -101.705 110.736 1.00 115.72 36 THR F C 1
ATOM 11892 O O . THR F 1 36 ? -14.198 -100.509 110.514 1.00 115.74 36 THR F O 1
ATOM 11896 N N . VAL F 1 37 ? -12.777 -102.210 111.020 1.00 113.75 37 VAL F N 1
ATOM 11897 C CA . VAL F 1 37 ? -11.569 -101.377 111.118 1.00 115.28 37 VAL F CA 1
ATOM 11898 C C . VAL F 1 37 ? -11.158 -100.816 109.756 1.00 121.06 37 VAL F C 1
ATOM 11899 O O . VAL F 1 37 ? -10.644 -99.703 109.706 1.00 121.74 37 VAL F O 1
ATOM 11903 N N . THR F 1 38 ? -11.399 -101.564 108.661 1.00 118.28 38 THR F N 1
ATOM 11904 C CA . THR F 1 38 ? -11.082 -101.107 107.307 1.00 119.37 38 THR F CA 1
ATOM 11905 C C . THR F 1 38 ? -12.012 -99.950 106.927 1.00 123.88 38 THR F C 1
ATOM 11906 O O . THR F 1 38 ? -11.530 -98.923 106.462 1.00 124.47 38 THR F O 1
ATOM 11910 N N . ASN F 1 39 ? -13.322 -100.095 107.187 1.00 120.08 39 ASN F N 1
ATOM 11911 C CA . ASN F 1 39 ? -14.328 -99.080 106.877 1.00 120.41 39 ASN F CA 1
ATOM 11912 C C . ASN F 1 39 ? -14.185 -97.772 107.666 1.00 126.50 39 ASN F C 1
ATOM 11913 O O . ASN F 1 39 ? -14.626 -96.732 107.174 1.00 126.46 39 ASN F O 1
ATOM 11918 N N . LYS F 1 40 ? -13.574 -97.807 108.872 1.00 124.75 40 LYS F N 1
ATOM 11919 C CA . LYS F 1 40 ? -13.424 -96.591 109.681 1.00 126.04 40 LYS F CA 1
ATOM 11920 C C . LYS F 1 40 ? -11.969 -96.060 109.778 1.00 133.13 40 LYS F C 1
ATOM 11921 O O . LYS F 1 40 ? -11.784 -94.912 110.195 1.00 133.62 40 LYS F O 1
ATOM 11927 N N . PHE F 1 41 ? -10.953 -96.870 109.398 1.00 131.19 41 PHE F N 1
ATOM 11928 C CA . PHE F 1 41 ? -9.551 -96.435 109.446 1.00 132.91 41 PHE F CA 1
ATOM 11929 C C . PHE F 1 41 ? -8.883 -96.381 108.070 1.00 139.86 41 PHE F C 1
ATOM 11930 O O . PHE F 1 41 ? -8.255 -95.372 107.750 1.00 141.08 41 PHE F O 1
ATOM 11938 N N . VAL F 1 42 ? -9.011 -97.453 107.262 1.00 137.28 42 VAL F N 1
ATOM 11939 C CA . VAL F 1 42 ? -8.398 -97.548 105.927 1.00 138.76 42 VAL F CA 1
ATOM 11940 C C . VAL F 1 42 ? -9.196 -96.755 104.880 1.00 144.60 42 VAL F C 1
ATOM 11941 O O . VAL F 1 42 ? -8.675 -95.791 104.312 1.00 145.44 42 VAL F O 1
ATOM 11945 N N . VAL F 1 43 ? -10.446 -97.183 104.620 1.00 141.35 43 VAL F N 1
ATOM 11946 C CA . VAL F 1 43 ? -11.353 -96.573 103.646 1.00 141.79 43 VAL F CA 1
ATOM 11947 C C . VAL F 1 43 ? -12.468 -95.779 104.342 1.00 146.96 43 VAL F C 1
ATOM 11948 O O . VAL F 1 43 ? -13.652 -95.909 104.011 1.00 145.46 43 VAL F O 1
ATOM 11952 N N . ASN F 1 44 ? -12.064 -94.912 105.289 1.00 146.15 44 ASN F N 1
ATOM 11953 C CA . ASN F 1 44 ? -12.974 -94.035 106.026 1.00 146.63 44 ASN F CA 1
ATOM 11954 C C . ASN F 1 44 ? -13.576 -92.957 105.097 1.00 152.60 44 ASN F C 1
ATOM 11955 O O . ASN F 1 44 ? -13.243 -92.918 103.904 1.00 152.70 44 ASN F O 1
ATOM 11960 N N . LEU F 1 45 ? -14.491 -92.115 105.635 1.00 150.13 45 LEU F N 1
ATOM 11961 C CA . LEU F 1 45 ? -15.211 -91.060 104.896 1.00 151.01 45 LEU F CA 1
ATOM 11962 C C . LEU F 1 45 ? -15.987 -91.696 103.720 1.00 154.91 45 LEU F C 1
ATOM 11963 O O . LEU F 1 45 ? -15.960 -91.211 102.583 1.00 155.22 45 LEU F O 1
ATOM 11968 N N . LYS F 1 46 ? -16.647 -92.832 104.032 1.00 150.54 46 LYS F N 1
ATOM 11969 C CA . LYS F 1 46 ? -17.446 -93.647 103.123 1.00 149.72 46 LYS F CA 1
ATOM 11970 C C . LYS F 1 46 ? -18.948 -93.358 103.324 1.00 153.47 46 LYS F C 1
ATOM 11971 O O . LYS F 1 46 ? -19.773 -94.279 103.410 1.00 152.01 46 LYS F O 1
ATOM 11977 N N . ASP F 1 47 ? -19.291 -92.048 103.381 1.00 151.00 47 ASP F N 1
ATOM 11978 C CA . ASP F 1 47 ? -20.656 -91.518 103.500 1.00 150.59 47 ASP F CA 1
ATOM 11979 C C . ASP F 1 47 ? -21.196 -91.427 102.052 1.00 154.03 47 ASP F C 1
ATOM 11980 O O . ASP F 1 47 ? -21.537 -90.350 101.549 1.00 154.93 47 ASP F O 1
ATOM 11985 N N . PHE F 1 48 ? -21.214 -92.599 101.386 1.00 148.46 48 PHE F N 1
ATOM 11986 C CA . PHE F 1 48 ? -21.555 -92.835 99.989 1.00 147.72 48 PHE F CA 1
ATOM 11987 C C . PHE F 1 48 ? -22.984 -92.509 99.614 1.00 148.21 48 PHE F C 1
ATOM 11988 O O . PHE F 1 48 ? -23.913 -92.765 100.384 1.00 147.28 48 PHE F O 1
ATOM 11996 N N . ASN F 1 49 ? -23.141 -91.971 98.395 1.00 142.54 49 ASN F N 1
ATOM 11997 C CA . ASN F 1 49 ? -24.421 -91.596 97.803 1.00 141.06 49 ASN F CA 1
ATOM 11998 C C . ASN F 1 49 ? -24.986 -92.763 96.986 1.00 139.77 49 ASN F C 1
ATOM 11999 O O . ASN F 1 49 ? -26.199 -92.832 96.787 1.00 139.06 49 ASN F O 1
ATOM 12004 N N . MET F 1 50 ? -24.105 -93.681 96.524 1.00 132.63 50 MET F N 1
ATOM 12005 C CA . MET F 1 50 ? -24.466 -94.857 95.723 1.00 129.96 50 MET F CA 1
ATOM 12006 C C . MET F 1 50 ? -23.985 -96.160 96.387 1.00 129.63 50 MET F C 1
ATOM 12007 O O . MET F 1 50 ? -23.016 -96.781 95.934 1.00 129.14 50 MET F O 1
ATOM 12012 N N . ASN F 1 51 ? -24.692 -96.569 97.456 1.00 122.87 51 ASN F N 1
ATOM 12013 C CA . ASN F 1 51 ? -24.398 -97.748 98.276 1.00 120.46 51 ASN F CA 1
ATOM 12014 C C . ASN F 1 51 ? -24.503 -99.090 97.533 1.00 121.01 51 ASN F C 1
ATOM 12015 O O . ASN F 1 51 ? -23.675 -99.966 97.786 1.00 120.36 51 ASN F O 1
ATOM 12020 N N . PHE F 1 52 ? -25.507 -99.264 96.641 1.00 115.11 52 PHE F N 1
ATOM 12021 C CA . PHE F 1 52 ? -25.687 -100.512 95.875 1.00 113.28 52 PHE F CA 1
ATOM 12022 C C . PHE F 1 52 ? -24.588 -100.718 94.826 1.00 114.83 52 PHE F C 1
ATOM 12023 O O . PHE F 1 52 ? -24.249 -101.861 94.517 1.00 114.23 52 PHE F O 1
ATOM 12031 N N . VAL F 1 53 ? -24.035 -99.607 94.293 1.00 109.80 53 VAL F N 1
ATOM 12032 C CA . VAL F 1 53 ? -22.937 -99.580 93.319 1.00 109.01 53 VAL F CA 1
ATOM 12033 C C . VAL F 1 53 ? -21.655 -100.020 94.053 1.00 110.99 53 VAL F C 1
ATOM 12034 O O . VAL F 1 53 ? -20.849 -100.771 93.500 1.00 110.42 53 VAL F O 1
ATOM 12038 N N . MET F 1 54 ? -21.511 -99.579 95.318 1.00 106.36 54 MET F N 1
ATOM 12039 C CA . MET F 1 54 ? -20.404 -99.912 96.210 1.00 105.61 54 MET F CA 1
ATOM 12040 C C . MET F 1 54 ? -20.418 -101.408 96.524 1.00 106.00 54 MET F C 1
ATOM 12041 O O . MET F 1 54 ? -19.359 -102.033 96.535 1.00 105.79 54 MET F O 1
ATOM 12046 N N . LEU F 1 55 ? -21.621 -101.977 96.751 1.00 99.62 55 LEU F N 1
ATOM 12047 C CA . LEU F 1 55 ? -21.825 -103.402 97.033 1.00 97.46 55 LEU F CA 1
ATOM 12048 C C . LEU F 1 55 ? -21.653 -104.247 95.766 1.00 99.95 55 LEU F C 1
ATOM 12049 O O . LEU F 1 55 ? -21.278 -105.418 95.860 1.00 98.83 55 LEU F O 1
ATOM 12054 N N . PHE F 1 56 ? -21.927 -103.651 94.587 1.00 96.34 56 PHE F N 1
ATOM 12055 C CA . PHE F 1 56 ? -21.781 -104.301 93.285 1.00 96.15 56 PHE F CA 1
ATOM 12056 C C . PHE F 1 56 ? -20.299 -104.502 92.957 1.00 100.54 56 PHE F C 1
ATOM 12057 O O . PHE F 1 56 ? -19.938 -105.516 92.358 1.00 100.02 56 PHE F O 1
ATOM 12065 N N . VAL F 1 57 ? -19.448 -103.539 93.360 1.00 97.80 57 VAL F N 1
ATOM 12066 C CA . VAL F 1 57 ? -17.993 -103.592 93.186 1.00 98.37 57 VAL F CA 1
ATOM 12067 C C . VAL F 1 57 ? -17.425 -104.593 94.214 1.00 101.63 57 VAL F C 1
ATOM 12068 O O . VAL F 1 57 ? -16.510 -105.347 93.881 1.00 101.69 57 VAL F O 1
ATOM 12072 N N . GLN F 1 58 ? -18.008 -104.625 95.442 1.00 96.89 58 GLN F N 1
ATOM 12073 C CA . GLN F 1 58 ? -17.637 -105.545 96.525 1.00 95.81 58 GLN F CA 1
ATOM 12074 C C . GLN F 1 58 ? -17.910 -106.984 96.105 1.00 98.49 58 GLN F C 1
ATOM 12075 O O . GLN F 1 58 ? -17.079 -107.853 96.359 1.00 98.29 58 GLN F O 1
ATOM 12081 N N . SER F 1 59 ? -19.052 -107.224 95.426 1.00 94.33 59 SER F N 1
ATOM 12082 C CA . SER F 1 59 ? -19.439 -108.540 94.913 1.00 93.82 59 SER F CA 1
ATOM 12083 C C . SER F 1 59 ? -18.662 -108.916 93.643 1.00 98.56 59 SER F C 1
ATOM 12084 O O . SER F 1 59 ? -18.545 -110.104 93.336 1.00 98.17 59 SER F O 1
ATOM 12087 N N . LEU F 1 60 ? -18.121 -107.911 92.916 1.00 96.05 60 LEU F N 1
ATOM 12088 C CA . LEU F 1 60 ? -17.292 -108.122 91.725 1.00 96.89 60 LEU F CA 1
ATOM 12089 C C . LEU F 1 60 ? -15.911 -108.615 92.160 1.00 101.71 60 LEU F C 1
ATOM 12090 O O . LEU F 1 60 ? -15.390 -109.554 91.564 1.00 101.60 60 LEU F O 1
ATOM 12095 N N . VAL F 1 61 ? -15.334 -107.984 93.213 1.00 98.78 61 VAL F N 1
ATOM 12096 C CA . VAL F 1 61 ? -14.039 -108.330 93.818 1.00 99.44 61 VAL F CA 1
ATOM 12097 C C . VAL F 1 61 ? -14.089 -109.789 94.312 1.00 103.37 61 VAL F C 1
ATOM 12098 O O . VAL F 1 61 ? -13.179 -110.560 94.009 1.00 103.81 61 VAL F O 1
ATOM 12102 N N . CYS F 1 62 ? -15.184 -110.167 95.012 1.00 98.91 62 CYS F N 1
ATOM 12103 C CA . CYS F 1 62 ? -15.435 -111.511 95.540 1.00 98.17 62 CYS F CA 1
ATOM 12104 C C . CYS F 1 62 ? -15.454 -112.555 94.428 1.00 101.34 62 CYS F C 1
ATOM 12105 O O . CYS F 1 62 ? -14.839 -113.609 94.578 1.00 101.34 62 CYS F O 1
ATOM 12108 N N . THR F 1 63 ? -16.135 -112.239 93.309 1.00 97.00 63 THR F N 1
ATOM 12109 C CA . THR F 1 63 ? -16.263 -113.087 92.122 1.00 96.83 63 THR F CA 1
ATOM 12110 C C . THR F 1 63 ? -14.905 -113.251 91.417 1.00 101.72 63 THR F C 1
ATOM 12111 O O . THR F 1 63 ? -14.523 -114.380 91.099 1.00 101.98 63 THR F O 1
ATOM 12115 N N . ILE F 1 64 ? -14.182 -112.126 91.191 1.00 98.40 64 ILE F N 1
ATOM 12116 C CA . ILE F 1 64 ? -12.861 -112.082 90.550 1.00 99.21 64 ILE F CA 1
ATOM 12117 C C . ILE F 1 64 ? -11.838 -112.915 91.350 1.00 102.52 64 ILE F C 1
ATOM 12118 O O . ILE F 1 64 ? -11.086 -113.678 90.744 1.00 102.74 64 ILE F O 1
ATOM 12123 N N . THR F 1 65 ? -11.861 -112.809 92.702 1.00 97.89 65 THR F N 1
ATOM 12124 C CA . THR F 1 65 ? -10.988 -113.562 93.608 1.00 97.79 65 THR F CA 1
ATOM 12125 C C . THR F 1 65 ? -11.261 -115.058 93.449 1.00 102.00 65 THR F C 1
ATOM 12126 O O . THR F 1 65 ? -10.318 -115.833 93.303 1.00 102.61 65 THR F O 1
ATOM 12130 N N . LEU F 1 66 ? -12.547 -115.448 93.439 1.00 97.92 66 LEU F N 1
ATOM 12131 C CA . LEU F 1 66 ? -12.990 -116.832 93.286 1.00 97.93 66 LEU F CA 1
ATOM 12132 C C . LEU F 1 66 ? -12.563 -117.480 91.960 1.00 102.93 66 LEU F C 1
ATOM 12133 O O . LEU F 1 66 ? -12.162 -118.642 91.974 1.00 102.93 66 LEU F O 1
ATOM 12138 N N . ILE F 1 67 ? -12.617 -116.733 90.834 1.00 100.14 67 ILE F N 1
ATOM 12139 C CA . ILE F 1 67 ? -12.221 -117.232 89.506 1.00 101.26 67 ILE F CA 1
ATOM 12140 C C . ILE F 1 67 ? -10.691 -117.426 89.427 1.00 108.05 67 ILE F C 1
ATOM 12141 O O . ILE F 1 67 ? -10.230 -118.450 88.910 1.00 108.36 67 ILE F O 1
ATOM 12146 N N . ILE F 1 68 ? -9.920 -116.453 89.963 1.00 106.19 68 ILE F N 1
ATOM 12147 C CA . ILE F 1 68 ? -8.452 -116.482 90.012 1.00 108.01 68 ILE F CA 1
ATOM 12148 C C . ILE F 1 68 ? -7.984 -117.655 90.891 1.00 113.22 68 ILE F C 1
ATOM 12149 O O . ILE F 1 68 ? -7.097 -118.405 90.484 1.00 114.31 68 ILE F O 1
ATOM 12154 N N . LEU F 1 69 ? -8.610 -117.830 92.071 1.00 109.11 69 LEU F N 1
ATOM 12155 C CA . LEU F 1 69 ? -8.287 -118.915 92.998 1.00 109.34 69 LEU F CA 1
ATOM 12156 C C . LEU F 1 69 ? -8.709 -120.305 92.488 1.00 114.80 69 LEU F C 1
ATOM 12157 O O . LEU F 1 69 ? -8.083 -121.295 92.872 1.00 115.40 69 LEU F O 1
ATOM 12162 N N . ARG F 1 70 ? -9.747 -120.374 91.611 1.00 111.49 70 ARG F N 1
ATOM 12163 C CA . ARG F 1 70 ? -10.243 -121.625 91.016 1.00 111.95 70 ARG F CA 1
ATOM 12164 C C . ARG F 1 70 ? -9.232 -122.173 90.014 1.00 118.50 70 ARG F C 1
ATOM 12165 O O . ARG F 1 70 ? -8.975 -123.378 90.008 1.00 119.16 70 ARG F O 1
ATOM 12173 N N . ILE F 1 71 ? -8.655 -121.283 89.179 1.00 116.04 71 ILE F N 1
ATOM 12174 C CA . ILE F 1 71 ? -7.652 -121.621 88.158 1.00 117.55 71 ILE F CA 1
ATOM 12175 C C . ILE F 1 71 ? -6.233 -121.774 88.786 1.00 122.83 71 ILE F C 1
ATOM 12176 O O . ILE F 1 71 ? -5.265 -122.035 88.066 1.00 124.00 71 ILE F O 1
ATOM 12181 N N . LEU F 1 72 ? -6.133 -121.630 90.132 1.00 118.79 72 LEU F N 1
ATOM 12182 C CA . LEU F 1 72 ? -4.899 -121.759 90.912 1.00 119.85 72 LEU F CA 1
ATOM 12183 C C . LEU F 1 72 ? -5.108 -122.675 92.143 1.00 124.06 72 LEU F C 1
ATOM 12184 O O . LEU F 1 72 ? -5.254 -122.204 93.279 1.00 123.26 72 LEU F O 1
ATOM 12189 N N . GLY F 1 73 ? -5.120 -123.982 91.887 1.00 121.25 73 GLY F N 1
ATOM 12190 C CA . GLY F 1 73 ? -5.284 -125.005 92.910 1.00 152.73 73 GLY F CA 1
ATOM 12191 C C . GLY F 1 73 ? -4.458 -126.237 92.619 1.00 178.79 73 GLY F C 1
ATOM 12192 O O . GLY F 1 73 ? -4.900 -127.345 92.895 1.00 135.97 73 GLY F O 1
ATOM 12193 N N . PHE F 1 77 ? -12.643 -126.480 94.181 1.00 103.18 77 PHE F N 1
ATOM 12194 C CA . PHE F 1 77 ? -13.180 -125.242 94.733 1.00 101.63 77 PHE F CA 1
ATOM 12195 C C . PHE F 1 77 ? -14.707 -125.145 94.493 1.00 104.03 77 PHE F C 1
ATOM 12196 O O . PHE F 1 77 ? -15.447 -126.052 94.880 1.00 102.92 77 PHE F O 1
ATOM 12204 N N . ARG F 1 78 ? -15.156 -124.054 93.845 1.00 100.25 78 ARG F N 1
ATOM 12205 C CA . ARG F 1 78 ? -16.544 -123.716 93.500 1.00 99.00 78 ARG F CA 1
ATOM 12206 C C . ARG F 1 78 ? -17.075 -124.463 92.235 1.00 103.53 78 ARG F C 1
ATOM 12207 O O . ARG F 1 78 ? -16.416 -125.392 91.753 1.00 104.39 78 ARG F O 1
ATOM 12215 N N . SER F 1 79 ? -18.281 -124.070 91.727 1.00 98.88 79 SER F N 1
ATOM 12216 C CA . SER F 1 79 ? -18.952 -124.643 90.541 1.00 98.65 79 SER F CA 1
ATOM 12217 C C . SER F 1 79 ? -19.907 -123.636 89.857 1.00 101.97 79 SER F C 1
ATOM 12218 O O . SER F 1 79 ? -20.358 -122.698 90.508 1.00 100.90 79 SER F O 1
ATOM 12221 N N . LEU F 1 80 ? -20.214 -123.834 88.558 1.00 99.12 80 LEU F N 1
ATOM 12222 C CA . LEU F 1 80 ? -21.135 -122.988 87.776 1.00 98.92 80 LEU F CA 1
ATOM 12223 C C . LEU F 1 80 ? -22.340 -123.836 87.319 1.00 103.30 80 LEU F C 1
ATOM 12224 O O . LEU F 1 80 ? -22.124 -124.944 86.814 1.00 104.58 80 LEU F O 1
ATOM 12229 N N . ASN F 1 81 ? -23.597 -123.338 87.496 1.00 97.96 81 ASN F N 1
ATOM 12230 C CA . ASN F 1 81 ? -24.813 -124.101 87.133 1.00 97.31 81 ASN F CA 1
ATOM 12231 C C . ASN F 1 81 ? -26.004 -123.243 86.677 1.00 99.31 81 ASN F C 1
ATOM 12232 O O . ASN F 1 81 ? -25.871 -122.023 86.567 1.00 98.35 81 ASN F O 1
ATOM 12237 N N . LYS F 1 82 ? -27.160 -123.903 86.395 1.00 95.27 82 LYS F N 1
ATOM 12238 C CA . LYS F 1 82 ? -28.423 -123.294 85.954 1.00 94.60 82 LYS F CA 1
ATOM 12239 C C . LYS F 1 82 ? -29.657 -123.838 86.703 1.00 96.13 82 LYS F C 1
ATOM 12240 O O . LYS F 1 82 ? -30.700 -123.180 86.708 1.00 95.05 82 LYS F O 1
ATOM 12246 N N . THR F 1 83 ? -29.538 -125.023 87.337 1.00 91.73 83 THR F N 1
ATOM 12247 C CA . THR F 1 83 ? -30.587 -125.613 88.179 1.00 90.68 83 THR F CA 1
ATOM 12248 C C . THR F 1 83 ? -30.452 -124.940 89.551 1.00 92.74 83 THR F C 1
ATOM 12249 O O . THR F 1 83 ? -31.447 -124.458 90.098 1.00 91.95 83 THR F O 1
ATOM 12253 N N . ASP F 1 84 ? -29.199 -124.881 90.075 1.00 87.84 84 ASP F N 1
ATOM 12254 C CA . ASP F 1 84 ? -28.826 -124.257 91.346 1.00 86.12 84 ASP F CA 1
ATOM 12255 C C . ASP F 1 84 ? -29.020 -122.746 91.288 1.00 87.81 84 ASP F C 1
ATOM 12256 O O . ASP F 1 84 ? -29.319 -122.143 92.312 1.00 86.86 84 ASP F O 1
ATOM 12261 N N . ALA F 1 85 ? -28.847 -122.143 90.092 1.00 83.55 85 ALA F N 1
ATOM 12262 C CA . ALA F 1 85 ? -28.999 -120.709 89.849 1.00 82.64 85 ALA F CA 1
ATOM 12263 C C . ALA F 1 85 ? -30.436 -120.230 90.026 1.00 86.12 85 ALA F C 1
ATOM 12264 O O . ALA F 1 85 ? -30.641 -119.193 90.651 1.00 84.87 85 ALA F O 1
ATOM 12266 N N . LYS F 1 86 ? -31.431 -120.976 89.498 1.00 83.64 86 LYS F N 1
ATOM 12267 C CA . LYS F 1 86 ? -32.839 -120.591 89.636 1.00 83.52 86 LYS F CA 1
ATOM 12268 C C . LYS F 1 86 ? -33.385 -120.849 91.057 1.00 87.00 86 LYS F C 1
ATOM 12269 O O . LYS F 1 86 ? -34.379 -120.227 91.452 1.00 86.88 86 LYS F O 1
ATOM 12275 N N . ASN F 1 87 ? -32.700 -121.718 91.834 1.00 82.26 87 ASN F N 1
ATOM 12276 C CA . ASN F 1 87 ? -33.028 -122.031 93.227 1.00 80.78 87 ASN F CA 1
ATOM 12277 C C . ASN F 1 87 ? -32.308 -121.093 94.197 1.00 83.66 87 ASN F C 1
ATOM 12278 O O . ASN F 1 87 ? -32.799 -120.876 95.303 1.00 82.32 87 ASN F O 1
ATOM 12283 N N . TRP F 1 88 ? -31.138 -120.560 93.795 1.00 80.98 88 TRP F N 1
ATOM 12284 C CA . TRP F 1 88 ? -30.363 -119.617 94.607 1.00 80.73 88 TRP F CA 1
ATOM 12285 C C . TRP F 1 88 ? -30.788 -118.171 94.342 1.00 84.64 88 TRP F C 1
ATOM 12286 O O . TRP F 1 88 ? -30.500 -117.302 95.166 1.00 83.91 88 TRP F O 1
ATOM 12297 N N . PHE F 1 89 ? -31.495 -117.912 93.215 1.00 81.60 89 PHE F N 1
ATOM 12298 C CA . PHE F 1 89 ? -31.980 -116.576 92.873 1.00 81.37 89 PHE F CA 1
ATOM 12299 C C . PHE F 1 89 ? -32.840 -115.953 93.990 1.00 83.59 89 PHE F C 1
ATOM 12300 O O . PHE F 1 89 ? -32.559 -114.804 94.330 1.00 82.87 89 PHE F O 1
ATOM 12308 N N . PRO F 1 90 ? -33.804 -116.664 94.645 1.00 79.52 90 PRO F N 1
ATOM 12309 C CA . PRO F 1 90 ? -34.544 -116.029 95.752 1.00 78.83 90 PRO F CA 1
ATOM 12310 C C . PRO F 1 90 ? -33.651 -115.634 96.931 1.00 81.18 90 PRO F C 1
ATOM 12311 O O . PRO F 1 90 ? -33.894 -114.587 97.513 1.00 80.27 90 PRO F O 1
ATOM 12315 N N . ILE F 1 91 ? -32.598 -116.433 97.249 1.00 76.87 91 ILE F N 1
ATOM 12316 C CA . ILE F 1 91 ? -31.638 -116.145 98.330 1.00 75.69 91 ILE F CA 1
ATOM 12317 C C . ILE F 1 91 ? -30.906 -114.820 98.043 1.00 79.76 91 ILE F C 1
ATOM 12318 O O . ILE F 1 91 ? -30.916 -113.924 98.892 1.00 79.37 91 ILE F O 1
ATOM 12323 N N . SER F 1 92 ? -30.334 -114.687 96.825 1.00 76.32 92 SER F N 1
ATOM 12324 C CA . SER F 1 92 ? -29.648 -113.481 96.361 1.00 75.98 92 SER F CA 1
ATOM 12325 C C . SER F 1 92 ? -30.600 -112.285 96.325 1.00 79.45 92 SER F C 1
ATOM 12326 O O . SER F 1 92 ? -30.183 -111.178 96.669 1.00 79.74 92 SER F O 1
ATOM 12329 N N . PHE F 1 93 ? -31.884 -112.510 95.967 1.00 74.68 93 PHE F N 1
ATOM 12330 C CA . PHE F 1 93 ? -32.884 -111.443 95.962 1.00 74.03 93 PHE F CA 1
ATOM 12331 C C . PHE F 1 93 ? -33.196 -111.004 97.392 1.00 76.03 93 PHE F C 1
ATOM 12332 O O . PHE F 1 93 ? -33.264 -109.801 97.653 1.00 75.89 93 PHE F O 1
ATOM 12340 N N . LEU F 1 94 ? -33.365 -111.982 98.311 1.00 70.40 94 LEU F N 1
ATOM 12341 C CA . LEU F 1 94 ? -33.648 -111.756 99.727 1.00 68.85 94 LEU F CA 1
ATOM 12342 C C . LEU F 1 94 ? -32.515 -110.973 100.364 1.00 71.67 94 LEU F C 1
ATOM 12343 O O . LEU F 1 94 ? -32.783 -110.079 101.154 1.00 71.43 94 LEU F O 1
ATOM 12348 N N . LEU F 1 95 ? -31.263 -111.267 99.967 1.00 68.07 95 LEU F N 1
ATOM 12349 C CA . LEU F 1 95 ? -30.039 -110.608 100.434 1.00 68.07 95 LEU F CA 1
ATOM 12350 C C . LEU F 1 95 ? -30.043 -109.107 100.100 1.00 72.85 95 LEU F C 1
ATOM 12351 O O . LEU F 1 95 ? -29.829 -108.294 100.995 1.00 71.84 95 LEU F O 1
ATOM 12356 N N . VAL F 1 96 ? -30.266 -108.754 98.816 1.00 71.17 96 VAL F N 1
ATOM 12357 C CA . VAL F 1 96 ? -30.291 -107.367 98.319 1.00 71.89 96 VAL F CA 1
ATOM 12358 C C . VAL F 1 96 ? -31.479 -106.599 98.934 1.00 75.85 96 VAL F C 1
ATOM 12359 O O . VAL F 1 96 ? -31.331 -105.431 99.301 1.00 75.60 96 VAL F O 1
ATOM 12363 N N . LEU F 1 97 ? -32.632 -107.273 99.081 1.00 72.42 97 LEU F N 1
ATOM 12364 C CA . LEU F 1 97 ? -33.828 -106.687 99.677 1.00 72.73 97 LEU F CA 1
ATOM 12365 C C . LEU F 1 97 ? -33.613 -106.450 101.171 1.00 77.20 97 LEU F C 1
ATOM 12366 O O . LEU F 1 97 ? -34.075 -105.432 101.692 1.00 77.44 97 LEU F O 1
ATOM 12371 N N . MET F 1 98 ? -32.877 -107.368 101.845 1.00 73.33 98 MET F N 1
ATOM 12372 C CA . MET F 1 98 ? -32.533 -107.289 103.266 1.00 72.89 98 MET F CA 1
ATOM 12373 C C . MET F 1 98 ? -31.739 -106.016 103.519 1.00 77.88 98 MET F C 1
ATOM 12374 O O . MET F 1 98 ? -32.048 -105.296 104.462 1.00 77.37 98 MET F O 1
ATOM 12379 N N . ILE F 1 99 ? -30.743 -105.728 102.646 1.00 75.95 99 ILE F N 1
ATOM 12380 C CA . ILE F 1 99 ? -29.893 -104.529 102.691 1.00 76.25 99 ILE F CA 1
ATOM 12381 C C . ILE F 1 99 ? -30.757 -103.279 102.438 1.00 81.52 99 ILE F C 1
ATOM 12382 O O . ILE F 1 99 ? -30.612 -102.289 103.167 1.00 81.65 99 ILE F O 1
ATOM 12387 N N . TYR F 1 100 ? -31.659 -103.338 101.421 1.00 78.33 100 TYR F N 1
ATOM 12388 C CA . TYR F 1 100 ? -32.546 -102.227 101.077 1.00 79.02 100 TYR F CA 1
ATOM 12389 C C . TYR F 1 100 ? -33.489 -101.850 102.210 1.00 82.53 100 TYR F C 1
ATOM 12390 O O . TYR F 1 100 ? -33.632 -100.661 102.506 1.00 82.91 100 TYR F O 1
ATOM 12399 N N . THR F 1 101 ? -34.122 -102.849 102.841 1.00 78.03 101 THR F N 1
ATOM 12400 C CA . THR F 1 101 ? -35.035 -102.624 103.963 1.00 77.75 101 THR F CA 1
ATOM 12401 C C . THR F 1 101 ? -34.277 -102.127 105.202 1.00 80.94 101 THR F C 1
ATOM 12402 O O . THR F 1 101 ? -34.790 -101.260 105.905 1.00 80.75 101 THR F O 1
ATOM 12406 N N . SER F 1 102 ? -33.044 -102.641 105.431 1.00 77.01 102 SER F N 1
ATOM 12407 C CA . SER F 1 102 ? -32.164 -102.267 106.545 1.00 76.91 102 SER F CA 1
ATOM 12408 C C . SER F 1 102 ? -31.758 -100.799 106.462 1.00 82.70 102 SER F C 1
ATOM 12409 O O . SER F 1 102 ? -31.856 -100.089 107.464 1.00 82.85 102 SER F O 1
ATOM 12412 N N . SER F 1 103 ? -31.294 -100.355 105.272 1.00 79.98 103 SER F N 1
ATOM 12413 C CA . SER F 1 103 ? -30.876 -98.977 105.004 1.00 80.48 103 SER F CA 1
ATOM 12414 C C . SER F 1 103 ? -32.062 -98.010 105.131 1.00 85.21 103 SER F C 1
ATOM 12415 O O . SER F 1 103 ? -31.911 -96.948 105.745 1.00 85.33 103 SER F O 1
ATOM 12418 N N . LYS F 1 104 ? -33.246 -98.405 104.593 1.00 81.78 104 LYS F N 1
ATOM 12419 C CA . LYS F 1 104 ? -34.488 -97.624 104.663 1.00 82.37 104 LYS F CA 1
ATOM 12420 C C . LYS F 1 104 ? -35.053 -97.551 106.084 1.00 85.84 104 LYS F C 1
ATOM 12421 O O . LYS F 1 104 ? -35.672 -96.541 106.432 1.00 86.49 104 LYS F O 1
ATOM 12427 N N . ALA F 1 105 ? -34.827 -98.606 106.907 1.00 80.62 105 ALA F N 1
ATOM 12428 C CA . ALA F 1 105 ? -35.254 -98.641 108.311 1.00 79.72 105 ALA F CA 1
ATOM 12429 C C . ALA F 1 105 ? -34.375 -97.696 109.113 1.00 82.79 105 ALA F C 1
ATOM 12430 O O . ALA F 1 105 ? -34.895 -96.872 109.860 1.00 82.70 105 ALA F O 1
ATOM 12432 N N . LEU F 1 106 ? -33.045 -97.772 108.899 1.00 78.78 106 LEU F N 1
ATOM 12433 C CA . LEU F 1 106 ? -32.038 -96.937 109.553 1.00 78.72 106 LEU F CA 1
ATOM 12434 C C . LEU F 1 106 ? -32.111 -95.455 109.161 1.00 83.01 106 LEU F C 1
ATOM 12435 O O . LEU F 1 106 ? -31.563 -94.616 109.878 1.00 83.41 106 LEU F O 1
ATOM 12440 N N . GLN F 1 107 ? -32.796 -95.135 108.046 1.00 79.31 107 GLN F N 1
ATOM 12441 C CA . GLN F 1 107 ? -33.002 -93.761 107.591 1.00 80.25 107 GLN F CA 1
ATOM 12442 C C . GLN F 1 107 ? -33.917 -93.008 108.566 1.00 84.54 107 GLN F C 1
ATOM 12443 O O . GLN F 1 107 ? -33.668 -91.836 108.855 1.00 85.12 107 GLN F O 1
ATOM 12449 N N . TYR F 1 108 ? -34.949 -93.700 109.094 1.00 80.29 108 TYR F N 1
ATOM 12450 C CA . TYR F 1 108 ? -35.930 -93.143 110.027 1.00 80.63 108 TYR F CA 1
ATOM 12451 C C . TYR F 1 108 ? -35.694 -93.560 111.482 1.00 83.12 108 TYR F C 1
ATOM 12452 O O . TYR F 1 108 ? -35.981 -92.777 112.390 1.00 83.77 108 TYR F O 1
ATOM 12461 N N . LEU F 1 109 ? -35.208 -94.794 111.704 1.00 77.25 109 LEU F N 1
ATOM 12462 C CA . LEU F 1 109 ? -34.985 -95.348 113.039 1.00 75.95 109 LEU F CA 1
ATOM 12463 C C . LEU F 1 109 ? -33.567 -95.163 113.559 1.00 79.53 109 LEU F C 1
ATOM 12464 O O . LEU F 1 109 ? -32.609 -95.243 112.788 1.00 79.20 109 LEU F O 1
ATOM 12469 N N . ALA F 1 110 ? -33.443 -94.912 114.878 1.00 75.86 110 ALA F N 1
ATOM 12470 C CA . ALA F 1 110 ? -32.168 -94.724 115.573 1.00 75.21 110 ALA F CA 1
ATOM 12471 C C . ALA F 1 110 ? -31.427 -96.060 115.703 1.00 77.82 110 ALA F C 1
ATOM 12472 O O . ALA F 1 110 ? -32.070 -97.110 115.785 1.00 77.10 110 ALA F O 1
ATOM 12474 N N . VAL F 1 111 ? -30.077 -96.017 115.719 1.00 73.36 111 VAL F N 1
ATOM 12475 C CA . VAL F 1 111 ? -29.205 -97.200 115.819 1.00 71.65 111 VAL F CA 1
ATOM 12476 C C . VAL F 1 111 ? -29.544 -98.097 117.041 1.00 74.98 111 VAL F C 1
ATOM 12477 O O . VAL F 1 111 ? -29.715 -99.295 116.816 1.00 73.70 111 VAL F O 1
ATOM 12481 N N . PRO F 1 112 ? -29.670 -97.596 118.308 1.00 72.32 112 PRO F N 1
ATOM 12482 C CA . PRO F 1 112 ? -29.983 -98.512 119.423 1.00 71.89 112 PRO F CA 1
ATOM 12483 C C . PRO F 1 112 ? -31.360 -99.174 119.319 1.00 76.76 112 PRO F C 1
ATOM 12484 O O . PRO F 1 112 ? -31.518 -100.309 119.776 1.00 76.09 112 PRO F O 1
ATOM 12488 N N . ILE F 1 113 ? -32.336 -98.473 118.689 1.00 73.98 113 ILE F N 1
ATOM 12489 C CA . ILE F 1 113 ? -33.701 -98.954 118.441 1.00 74.00 113 ILE F CA 1
ATOM 12490 C C . ILE F 1 113 ? -33.653 -100.058 117.378 1.00 77.57 113 ILE F C 1
ATOM 12491 O O . ILE F 1 113 ? -34.294 -101.097 117.548 1.00 76.86 113 ILE F O 1
ATOM 12496 N N . TYR F 1 114 ? -32.862 -99.837 116.304 1.00 73.95 114 TYR F N 1
ATOM 12497 C CA . TYR F 1 114 ? -32.655 -100.792 115.214 1.00 72.97 114 TYR F CA 1
ATOM 12498 C C . TYR F 1 114 ? -32.110 -102.110 115.774 1.00 76.79 114 TYR F C 1
ATOM 12499 O O . TYR F 1 114 ? -32.543 -103.178 115.339 1.00 76.45 114 TYR F O 1
ATOM 12508 N N . THR F 1 115 ? -31.191 -102.026 116.764 1.00 72.91 115 THR F N 1
ATOM 12509 C CA . THR F 1 115 ? -30.567 -103.186 117.402 1.00 72.00 115 THR F CA 1
ATOM 12510 C C . THR F 1 115 ? -31.580 -103.989 118.239 1.00 76.95 115 THR F C 1
ATOM 12511 O O . THR F 1 115 ? -31.417 -105.205 118.340 1.00 76.97 115 THR F O 1
ATOM 12515 N N . ILE F 1 116 ? -32.628 -103.338 118.807 1.00 73.87 116 ILE F N 1
ATOM 12516 C CA . ILE F 1 116 ? -33.657 -104.044 119.593 1.00 73.92 116 ILE F CA 1
ATOM 12517 C C . ILE F 1 116 ? -34.395 -105.044 118.686 1.00 79.67 116 ILE F C 1
ATOM 12518 O O . ILE F 1 116 ? -34.423 -106.243 118.987 1.00 78.87 116 ILE F O 1
ATOM 12523 N N . PHE F 1 117 ? -34.959 -104.543 117.566 1.00 77.95 117 PHE F N 1
ATOM 12524 C CA . PHE F 1 117 ? -35.690 -105.346 116.585 1.00 78.29 117 PHE F CA 1
ATOM 12525 C C . PHE F 1 117 ? -34.783 -106.356 115.894 1.00 81.57 117 PHE F C 1
ATOM 12526 O O . PHE F 1 117 ? -35.244 -107.456 115.585 1.00 81.07 117 PHE F O 1
ATOM 12534 N N . LYS F 1 118 ? -33.491 -106.000 115.680 1.00 77.46 118 LYS F N 1
ATOM 12535 C CA . LYS F 1 118 ? -32.506 -106.902 115.080 1.00 76.74 118 LYS F CA 1
ATOM 12536 C C . LYS F 1 118 ? -32.206 -108.081 116.015 1.00 80.88 118 LYS F C 1
ATOM 12537 O O . LYS F 1 118 ? -31.901 -109.177 115.532 1.00 80.86 118 LYS F O 1
ATOM 12543 N N . ASN F 1 119 ? -32.316 -107.859 117.351 1.00 76.39 119 ASN F N 1
ATOM 12544 C CA . ASN F 1 119 ? -32.132 -108.896 118.367 1.00 75.29 119 ASN F CA 1
ATOM 12545 C C . ASN F 1 119 ? -33.411 -109.725 118.508 1.00 78.87 119 ASN F C 1
ATOM 12546 O O . ASN F 1 119 ? -33.340 -110.910 118.840 1.00 78.80 119 ASN F O 1
ATOM 12551 N N . LEU F 1 120 ? -34.569 -109.106 118.200 1.00 74.83 120 LEU F N 1
ATOM 12552 C CA . LEU F 1 120 ? -35.881 -109.750 118.211 1.00 74.84 120 LEU F CA 1
ATOM 12553 C C . LEU F 1 120 ? -36.022 -110.745 117.051 1.00 78.29 120 LEU F C 1
ATOM 12554 O O . LEU F 1 120 ? -36.766 -111.724 117.189 1.00 78.18 120 LEU F O 1
ATOM 12559 N N . THR F 1 121 ? -35.298 -110.506 115.916 1.00 73.93 121 THR F N 1
ATOM 12560 C CA . THR F 1 121 ? -35.305 -111.405 114.748 1.00 73.24 121 THR F CA 1
ATOM 12561 C C . THR F 1 121 ? -34.723 -112.761 115.119 1.00 75.63 121 THR F C 1
ATOM 12562 O O . THR F 1 121 ? -35.209 -113.769 114.615 1.00 76.63 121 THR F O 1
ATOM 12566 N N . ILE F 1 122 ? -33.696 -112.783 116.012 1.00 68.76 122 ILE F N 1
ATOM 12567 C CA . ILE F 1 122 ? -33.033 -113.999 116.490 1.00 67.15 122 ILE F CA 1
ATOM 12568 C C . ILE F 1 122 ? -34.069 -115.000 117.006 1.00 70.13 122 ILE F C 1
ATOM 12569 O O . ILE F 1 122 ? -33.963 -116.183 116.688 1.00 69.99 122 ILE F O 1
ATOM 12574 N N . ILE F 1 123 ? -35.101 -114.512 117.733 1.00 66.30 123 ILE F N 1
ATOM 12575 C CA . ILE F 1 123 ? -36.200 -115.327 118.270 1.00 66.31 123 ILE F CA 1
ATOM 12576 C C . ILE F 1 123 ? -37.047 -115.932 117.132 1.00 69.97 123 ILE F C 1
ATOM 12577 O O . ILE F 1 123 ? -37.307 -117.139 117.158 1.00 69.80 123 ILE F O 1
ATOM 12582 N N . LEU F 1 124 ? -37.435 -115.126 116.116 1.00 66.06 124 LEU F N 1
ATOM 12583 C CA . LEU F 1 124 ? -38.212 -115.680 115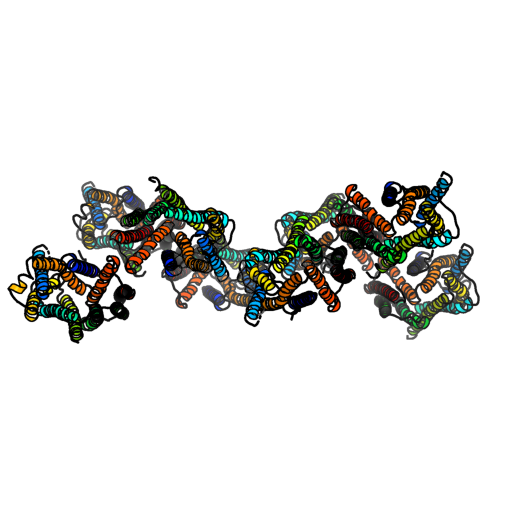.001 1.00 66.23 124 LEU F CA 1
ATOM 12584 C C . LEU F 1 124 ? -37.351 -116.540 114.056 1.00 69.32 124 LEU F C 1
ATOM 12585 O O . LEU F 1 124 ? -37.902 -117.414 113.398 1.00 69.78 124 LEU F O 1
ATOM 12590 N N . ILE F 1 125 ? -36.013 -116.337 114.032 1.00 64.15 125 ILE F N 1
ATOM 12591 C CA . ILE F 1 125 ? -35.077 -117.162 113.257 1.00 62.96 125 ILE F CA 1
ATOM 12592 C C . ILE F 1 125 ? -35.001 -118.507 113.984 1.00 68.03 125 ILE F C 1
ATOM 12593 O O . ILE F 1 125 ? -35.030 -119.553 113.330 1.00 68.26 125 ILE F O 1
ATOM 12598 N N . ALA F 1 126 ? -34.974 -118.468 115.338 1.00 65.19 126 ALA F N 1
ATOM 12599 C CA . ALA F 1 126 ? -34.943 -119.652 116.195 1.00 66.11 126 ALA F CA 1
ATOM 12600 C C . ALA F 1 126 ? -36.234 -120.457 116.072 1.00 72.38 126 ALA F C 1
ATOM 12601 O O . ALA F 1 126 ? -36.162 -121.677 115.922 1.00 72.25 126 ALA F O 1
ATOM 12603 N N . TYR F 1 127 ? -37.405 -119.786 116.108 1.00 70.75 127 TYR F N 1
ATOM 12604 C CA . TYR F 1 127 ? -38.692 -120.473 115.984 1.00 72.49 127 TYR F CA 1
ATOM 12605 C C . TYR F 1 127 ? -39.024 -120.830 114.534 1.00 78.97 127 TYR F C 1
ATOM 12606 O O . TYR F 1 127 ? -39.815 -121.748 114.299 1.00 79.81 127 TYR F O 1
ATOM 12615 N N . GLY F 1 128 ? -38.376 -120.140 113.593 1.00 75.84 128 GLY F N 1
ATOM 12616 C CA . GLY F 1 128 ? -38.503 -120.374 112.159 1.00 76.10 128 GLY F CA 1
ATOM 12617 C C . GLY F 1 128 ? -37.743 -121.614 111.739 1.00 81.38 128 GLY F C 1
ATOM 12618 O O . GLY F 1 128 ? -38.205 -122.350 110.865 1.00 81.43 128 GLY F O 1
ATOM 12619 N N . GLU F 1 129 ? -36.583 -121.874 112.391 1.00 78.78 129 GLU F N 1
ATOM 12620 C CA . GLU F 1 129 ? -35.749 -123.058 112.159 1.00 79.46 129 GLU F CA 1
ATOM 12621 C C . GLU F 1 129 ? -36.454 -124.344 112.620 1.00 86.21 129 GLU F C 1
ATOM 12622 O O . GLU F 1 129 ? -36.110 -125.426 112.151 1.00 86.55 129 GLU F O 1
ATOM 12628 N N . VAL F 1 130 ? -37.452 -124.216 113.520 1.00 84.55 130 VAL F N 1
ATOM 12629 C CA . VAL F 1 130 ? -38.286 -125.321 114.011 1.00 86.07 130 VAL F CA 1
ATOM 12630 C C . VAL F 1 130 ? -39.310 -125.672 112.899 1.00 92.19 130 VAL F C 1
ATOM 12631 O O . VAL F 1 130 ? -39.699 -126.832 112.763 1.00 92.65 130 VAL F O 1
ATOM 12635 N N . LEU F 1 131 ? -39.710 -124.664 112.091 1.00 89.65 131 LEU F N 1
ATOM 12636 C CA . LEU F 1 131 ? -40.645 -124.799 110.968 1.00 90.45 131 LEU F CA 1
ATOM 12637 C C . LEU F 1 131 ? -39.950 -125.223 109.666 1.00 95.51 131 LEU F C 1
ATOM 12638 O O . LEU F 1 131 ? -40.629 -125.610 108.709 1.00 95.33 131 LEU F O 1
ATOM 12643 N N . PHE F 1 132 ? -38.602 -125.147 109.632 1.00 92.98 132 PHE F N 1
ATOM 12644 C CA . PHE F 1 132 ? -37.772 -125.493 108.472 1.00 93.35 132 PHE F CA 1
ATOM 12645 C C . PHE F 1 132 ? -36.977 -126.789 108.649 1.00 98.95 132 PHE F C 1
ATOM 12646 O O . PHE F 1 132 ? -36.830 -127.547 107.688 1.00 98.80 132 PHE F O 1
ATOM 12654 N N . PHE F 1 133 ? -36.442 -127.026 109.861 1.00 96.69 133 PHE F N 1
ATOM 12655 C CA . PHE F 1 133 ? -35.604 -128.190 110.154 1.00 97.63 133 PHE F CA 1
ATOM 12656 C C . PHE F 1 133 ? -36.213 -129.141 111.182 1.00 102.42 133 PHE F C 1
ATOM 12657 O O . PHE F 1 133 ? -35.807 -130.301 111.250 1.00 102.79 133 PHE F O 1
ATOM 12665 N N . GLY F 1 134 ? -37.187 -128.655 111.944 1.00 99.26 134 GLY F N 1
ATOM 12666 C CA . GLY F 1 134 ? -37.902 -129.451 112.937 1.00 100.32 134 GLY F CA 1
ATOM 12667 C C . GLY F 1 134 ? -37.218 -129.639 114.275 1.00 104.19 134 GLY F C 1
ATOM 12668 O O . GLY F 1 134 ? -37.415 -130.667 114.932 1.00 105.01 134 GLY F O 1
ATOM 12669 N N . GLY F 1 135 ? -36.456 -128.638 114.700 1.00 99.27 135 GLY F N 1
ATOM 12670 C CA . GLY F 1 135 ? -35.758 -128.677 115.977 1.00 98.95 135 GLY F CA 1
ATOM 12671 C C . GLY F 1 135 ? -36.659 -128.354 117.152 1.00 102.28 135 GLY F C 1
ATOM 12672 O O . GLY F 1 135 ? -37.828 -128.756 117.182 1.00 102.66 135 GLY F O 1
ATOM 12673 N N . SER F 1 136 ? -36.097 -127.631 118.142 1.00 97.08 136 SER F N 1
ATOM 12674 C CA . SER F 1 136 ? -36.772 -127.184 119.361 1.00 96.34 136 SER F CA 1
ATOM 12675 C C . SER F 1 136 ? -35.973 -126.050 119.999 1.00 98.25 136 SER F C 1
ATOM 12676 O O . SER F 1 136 ? -34.754 -126.177 120.163 1.00 98.19 136 SER F O 1
ATOM 12679 N N . VAL F 1 137 ? -36.649 -124.939 120.347 1.00 92.53 137 VAL F N 1
ATOM 12680 C CA . VAL F 1 137 ? -36.001 -123.810 121.018 1.00 90.42 137 VAL F CA 1
ATOM 12681 C C . VAL F 1 137 ? -36.046 -124.149 122.503 1.00 94.32 137 VAL F C 1
ATOM 12682 O O . VAL F 1 137 ? -37.103 -124.011 123.133 1.00 95.46 137 VAL F O 1
ATOM 12686 N N . THR F 1 138 ? -34.920 -124.662 123.044 1.00 89.09 138 THR F N 1
ATOM 12687 C CA . THR F 1 138 ? -34.819 -125.041 124.456 1.00 88.53 138 THR F CA 1
ATOM 12688 C C . THR F 1 138 ? -34.950 -123.799 125.327 1.00 90.56 138 THR F C 1
ATOM 12689 O O . THR F 1 138 ? -34.504 -122.719 124.928 1.00 89.55 138 THR F O 1
ATOM 12693 N N . SER F 1 139 ? -35.582 -123.949 126.501 1.00 86.43 139 SER F N 1
ATOM 12694 C CA . SER F 1 139 ? -35.817 -122.864 127.457 1.00 85.33 139 SER F CA 1
ATOM 12695 C C . SER F 1 139 ? -34.558 -122.045 127.775 1.00 85.83 139 SER F C 1
ATOM 12696 O O . SER F 1 139 ? -34.673 -120.851 128.048 1.00 84.33 139 SER F O 1
ATOM 12699 N N . MET F 1 140 ? -33.365 -122.676 127.700 1.00 81.52 140 MET F N 1
ATOM 12700 C CA . MET F 1 140 ? -32.081 -122.015 127.935 1.00 80.60 140 MET F CA 1
ATOM 12701 C C . MET F 1 140 ? -31.699 -121.099 126.774 1.00 83.06 140 MET F C 1
ATOM 12702 O O . MET F 1 140 ? -31.136 -120.028 127.016 1.00 82.99 140 MET F O 1
ATOM 12707 N N . GLU F 1 141 ? -32.002 -121.515 125.522 1.00 77.81 141 GLU F N 1
ATOM 12708 C CA . GLU F 1 141 ? -31.747 -120.701 124.332 1.00 76.22 141 GLU F CA 1
ATOM 12709 C C . GLU F 1 141 ? -32.675 -119.504 124.407 1.00 78.59 141 GLU F C 1
ATOM 12710 O O . GLU F 1 141 ? -32.220 -118.377 124.240 1.00 77.53 141 GLU F O 1
ATOM 12716 N N . LEU F 1 142 ? -33.959 -119.751 124.756 1.00 75.19 142 LEU F N 1
ATOM 12717 C CA . LEU F 1 142 ? -34.991 -118.729 124.922 1.00 74.90 142 LEU F CA 1
ATOM 12718 C C . LEU F 1 142 ? -34.614 -117.715 126.007 1.00 79.81 142 LEU F C 1
ATOM 12719 O O . LEU F 1 142 ? -34.926 -116.535 125.855 1.00 79.75 142 LEU F O 1
ATOM 12724 N N . SER F 1 143 ? -33.901 -118.164 127.066 1.00 76.69 143 SER F N 1
ATOM 12725 C CA . SER F 1 143 ? -33.407 -117.315 128.159 1.00 76.27 143 SER F CA 1
ATOM 12726 C C . SER F 1 143 ? -32.317 -116.370 127.645 1.00 78.19 143 SER F C 1
ATOM 12727 O O . SER F 1 143 ? -32.307 -115.193 128.015 1.00 77.69 143 SER F O 1
ATOM 12730 N N . SER F 1 144 ? -31.412 -116.893 126.782 1.00 73.23 144 SER F N 1
ATOM 12731 C CA . SER F 1 144 ? -30.304 -116.142 126.191 1.00 72.04 144 SER F CA 1
ATOM 12732 C C . SER F 1 144 ? -30.800 -115.070 125.230 1.00 75.14 144 SER F C 1
ATOM 12733 O O . SER F 1 144 ? -30.313 -113.940 125.289 1.00 75.30 144 SER F O 1
ATOM 12736 N N . PHE F 1 145 ? -31.801 -115.404 124.382 1.00 69.99 145 PHE F N 1
ATOM 12737 C CA . PHE F 1 145 ? -32.394 -114.459 123.432 1.00 68.57 145 PHE F CA 1
ATOM 12738 C C . PHE F 1 145 ? -33.050 -113.301 124.177 1.00 72.65 145 PHE F C 1
ATOM 12739 O O . PHE F 1 145 ? -32.996 -112.168 123.696 1.00 72.07 145 PHE F O 1
ATOM 12747 N N . LEU F 1 146 ? -33.634 -113.583 125.369 1.00 69.40 146 LEU F N 1
ATOM 12748 C CA . LEU F 1 146 ? -34.266 -112.579 126.224 1.00 69.54 146 LEU F CA 1
ATOM 12749 C C . LEU F 1 146 ? -33.218 -111.675 126.859 1.00 73.87 146 LEU F C 1
ATOM 12750 O O . LEU F 1 146 ? -33.464 -110.477 127.015 1.00 73.24 146 LEU F O 1
ATOM 12755 N N . LEU F 1 147 ? -32.039 -112.247 127.195 1.00 71.04 147 LEU F N 1
ATOM 12756 C CA . LEU F 1 147 ? -30.903 -111.507 127.750 1.00 70.94 147 LEU F CA 1
ATOM 12757 C C . LEU F 1 147 ? -30.261 -110.646 126.656 1.00 75.45 147 LEU F C 1
ATOM 12758 O O . LEU F 1 147 ? -29.632 -109.635 126.965 1.00 75.68 147 LEU F O 1
ATOM 12763 N N . MET F 1 148 ? -30.441 -111.037 125.379 1.00 71.96 148 MET F N 1
ATOM 12764 C CA . MET F 1 148 ? -29.947 -110.288 124.224 1.00 71.67 148 MET F CA 1
ATOM 12765 C C . MET F 1 148 ? -30.872 -109.097 123.940 1.00 75.67 148 MET F C 1
ATOM 12766 O O . MET F 1 148 ? -30.384 -108.031 123.562 1.00 74.61 148 MET F O 1
ATOM 12771 N N . VAL F 1 149 ? -32.202 -109.275 124.146 1.00 73.18 149 VAL F N 1
ATOM 12772 C CA . VAL F 1 149 ? -33.205 -108.213 123.994 1.00 73.29 149 VAL F CA 1
ATOM 12773 C C . VAL F 1 149 ? -32.986 -107.199 125.129 1.00 78.55 149 VAL F C 1
ATOM 12774 O O . VAL F 1 149 ? -32.916 -105.999 124.861 1.00 78.35 149 VAL F O 1
ATOM 12778 N N . LEU F 1 150 ? -32.823 -107.701 126.381 1.00 75.71 150 LEU F N 1
ATOM 12779 C CA . LEU F 1 150 ? -32.554 -106.922 127.594 1.00 76.08 150 LEU F CA 1
ATOM 12780 C C . LEU F 1 150 ? -31.364 -105.984 127.394 1.00 80.75 150 LEU F C 1
ATOM 12781 O O . LEU F 1 150 ? -31.461 -104.800 127.718 1.00 80.87 150 LEU F O 1
ATOM 12786 N N . SER F 1 151 ? -30.262 -106.522 126.821 1.00 77.21 151 SER F N 1
ATOM 12787 C CA . SER F 1 151 ? -29.028 -105.812 126.505 1.00 77.21 151 SER F CA 1
ATOM 12788 C C . SER F 1 151 ? -29.304 -104.643 125.551 1.00 83.55 151 SER F C 1
ATOM 12789 O O . SER F 1 151 ? -28.985 -103.506 125.900 1.00 85.00 151 SER F O 1
ATOM 12792 N N . SER F 1 152 ? -29.931 -104.911 124.377 1.00 79.39 152 SER F N 1
ATOM 12793 C CA . SER F 1 152 ? -30.257 -103.888 123.374 1.00 78.94 152 SER F CA 1
ATOM 12794 C C . SER F 1 152 ? -31.195 -102.805 123.904 1.00 83.21 152 SER F C 1
ATOM 12795 O O . SER F 1 152 ? -31.054 -101.645 123.512 1.00 83.11 152 SER F O 1
ATOM 12798 N N . VAL F 1 153 ? -32.129 -103.183 124.809 1.00 79.81 153 VAL F N 1
ATOM 12799 C CA . VAL F 1 153 ? -33.096 -102.278 125.440 1.00 80.08 153 VAL F CA 1
ATOM 12800 C C . VAL F 1 153 ? -32.394 -101.351 126.453 1.00 84.66 153 VAL F C 1
ATOM 12801 O O . VAL F 1 153 ? -32.640 -100.143 126.424 1.00 84.86 153 VAL F O 1
ATOM 12805 N N . VAL F 1 154 ? -31.495 -101.901 127.307 1.00 81.09 154 VAL F N 1
ATOM 12806 C CA . VAL F 1 154 ? -30.756 -101.098 128.295 1.00 81.52 154 VAL F CA 1
ATOM 12807 C C . VAL F 1 154 ? -29.666 -100.243 127.622 1.00 87.46 154 VAL F C 1
ATOM 12808 O O . VAL F 1 154 ? -29.158 -99.312 128.246 1.00 87.96 154 VAL F O 1
ATOM 12812 N N . ALA F 1 155 ? -29.322 -100.548 126.354 1.00 85.18 155 ALA F N 1
ATOM 12813 C CA . ALA F 1 155 ? -28.367 -99.783 125.549 1.00 86.05 155 ALA F CA 1
ATOM 12814 C C . ALA F 1 155 ? -29.082 -98.541 125.023 1.00 93.20 155 ALA F C 1
ATOM 12815 O O . ALA F 1 155 ? -28.499 -97.461 125.009 1.00 93.27 155 ALA F O 1
ATOM 12817 N N . THR F 1 156 ? -30.358 -98.709 124.612 1.00 92.21 156 THR F N 1
ATOM 12818 C CA . THR F 1 156 ? -31.260 -97.666 124.113 1.00 93.88 156 THR F CA 1
ATOM 12819 C C . THR F 1 156 ? -31.694 -96.780 125.284 1.00 101.75 156 THR F C 1
ATOM 12820 O O . THR F 1 156 ? -31.769 -95.558 125.134 1.00 102.23 156 THR F O 1
ATOM 12824 N N . TRP F 1 157 ? -31.975 -97.409 126.449 1.00 100.29 157 TRP F N 1
ATOM 12825 C CA . TRP F 1 157 ? -32.351 -96.748 127.701 1.00 101.78 157 TRP F CA 1
ATOM 12826 C C . TRP F 1 157 ? -31.175 -95.851 128.133 1.00 109.13 157 TRP F C 1
ATOM 12827 O O . TRP F 1 157 ? -31.379 -94.686 128.484 1.00 109.76 157 TRP F O 1
ATOM 12838 N N . GLY F 1 158 ? -29.966 -96.401 128.102 1.00 107.17 158 GLY F N 1
ATOM 12839 C CA . GLY F 1 158 ? -28.780 -95.658 128.486 1.00 108.21 158 GLY F CA 1
ATOM 12840 C C . GLY F 1 158 ? -28.242 -94.802 127.356 1.00 114.55 158 GLY F C 1
ATOM 12841 O O . GLY F 1 158 ? -27.063 -94.446 127.341 1.00 113.67 158 GLY F O 1
ATOM 12842 N N . ASP F 1 159 ? -29.110 -94.471 126.406 1.00 113.99 159 ASP F N 1
ATOM 12843 C CA . ASP F 1 159 ? -28.721 -93.652 125.264 1.00 115.45 159 ASP F CA 1
ATOM 12844 C C . ASP F 1 159 ? -29.814 -92.652 124.904 1.00 122.73 159 ASP F C 1
ATOM 12845 O O . ASP F 1 159 ? -30.866 -92.610 125.543 1.00 122.26 159 ASP F O 1
ATOM 12850 N N . GLN F 1 160 ? -29.558 -91.847 123.878 1.00 122.21 160 GLN F N 1
ATOM 12851 C CA . GLN F 1 160 ? -30.519 -90.846 123.431 1.00 124.21 160 GLN F CA 1
ATOM 12852 C C . GLN F 1 160 ? -30.521 -90.724 121.911 1.00 130.94 160 GLN F C 1
ATOM 12853 O O . GLN F 1 160 ? -29.497 -90.929 121.261 1.00 131.11 160 GLN F O 1
ATOM 12859 N N . GLN F 1 161 ? -31.679 -90.388 121.351 1.00 128.89 161 GLN F N 1
ATOM 12860 C CA . GLN F 1 161 ? -31.816 -90.238 119.907 1.00 129.60 161 GLN F CA 1
ATOM 12861 C C . GLN F 1 161 ? -31.908 -88.768 119.512 1.00 136.95 161 GLN F C 1
ATOM 12862 O O . GLN F 1 161 ? -32.757 -88.032 120.014 1.00 137.23 161 GLN F O 1
ATOM 12868 N N . ALA F 1 162 ? -31.028 -88.347 118.609 1.00 135.20 162 ALA F N 1
ATOM 12869 C CA . ALA F 1 162 ? -31.008 -86.965 118.145 1.00 136.52 162 ALA F CA 1
ATOM 12870 C C . ALA F 1 162 ? -31.421 -86.868 116.681 1.00 140.63 162 ALA F C 1
ATOM 12871 O O . ALA F 1 162 ? -30.950 -85.998 115.949 1.00 140.73 162 ALA F O 1
ATOM 12873 N N . VAL F 1 163 ? -32.305 -87.767 116.260 1.00 136.74 163 VAL F N 1
ATOM 12874 C CA . VAL F 1 163 ? -32.783 -87.784 114.882 1.00 137.02 163 VAL F CA 1
ATOM 12875 C C . VAL F 1 163 ? -34.044 -86.941 114.726 1.00 140.06 163 VAL F C 1
ATOM 12876 O O . VAL F 1 163 ? -35.104 -87.452 114.366 1.00 140.57 163 VAL F O 1
ATOM 12880 N N . ALA F 1 164 ? -33.921 -85.646 114.998 1.00 134.92 164 ALA F N 1
ATOM 12881 C CA . ALA F 1 164 ? -35.050 -84.729 114.888 1.00 133.87 164 ALA F CA 1
ATOM 12882 C C . ALA F 1 164 ? -35.232 -84.248 113.452 1.00 137.36 164 ALA F C 1
ATOM 12883 O O . ALA F 1 164 ? -34.292 -84.270 112.657 1.00 137.12 164 ALA F O 1
ATOM 12885 N N . ALA F 1 165 ? -36.445 -83.815 113.128 1.00 133.30 165 ALA F N 1
ATOM 12886 C CA . ALA F 1 165 ? -36.752 -83.328 111.788 1.00 133.20 165 ALA F CA 1
ATOM 12887 C C . ALA F 1 165 ? -37.848 -82.268 111.824 1.00 138.24 165 ALA F C 1
ATOM 12888 O O . ALA F 1 165 ? -37.571 -81.072 111.743 1.00 138.45 165 ALA F O 1
ATOM 12890 N N . GLY F 1 176 ? -44.811 -85.110 110.263 1.00 171.26 176 GLY F N 1
ATOM 12891 C CA . GLY F 1 176 ? -46.006 -85.673 110.876 1.00 171.10 176 GLY F CA 1
ATOM 12892 C C . GLY F 1 176 ? -45.717 -86.611 112.031 1.00 173.28 176 GLY F C 1
ATOM 12893 O O . GLY F 1 176 ? -44.656 -87.241 112.073 1.00 171.18 176 GLY F O 1
ATOM 12894 N N . ALA F 1 177 ? -46.670 -86.712 112.978 1.00 170.47 177 ALA F N 1
ATOM 12895 C CA . ALA F 1 177 ? -46.559 -87.571 114.160 1.00 169.14 177 ALA F CA 1
ATOM 12896 C C . ALA F 1 177 ? -46.759 -89.053 113.799 1.00 171.24 177 ALA F C 1
ATOM 12897 O O . ALA F 1 177 ? -45.858 -89.863 114.035 1.00 169.07 177 ALA F O 1
ATOM 12899 N N . VAL F 1 178 ? -47.925 -89.397 113.214 1.00 168.30 178 VAL F N 1
ATOM 12900 C CA . VAL F 1 178 ? -48.265 -90.760 112.783 1.00 166.91 178 VAL F CA 1
ATOM 12901 C C . VAL F 1 178 ? -47.717 -90.985 111.356 1.00 169.95 178 VAL F C 1
ATOM 12902 O O . VAL F 1 178 ? -47.367 -92.113 111.008 1.00 168.19 178 VAL F O 1
ATOM 12906 N N . ALA F 1 179 ? -47.600 -89.894 110.560 1.00 167.19 179 ALA F N 1
ATOM 12907 C CA . ALA F 1 179 ? -47.091 -89.887 109.183 1.00 166.46 179 ALA F CA 1
ATOM 12908 C C . ALA F 1 179 ? -45.647 -90.406 109.052 1.00 167.87 179 ALA F C 1
ATOM 12909 O O . ALA F 1 179 ? -45.341 -91.079 108.067 1.00 166.47 179 ALA F O 1
ATOM 12911 N N . SER F 1 180 ? -44.772 -90.092 110.035 1.00 163.49 180 SER F N 1
ATOM 12912 C CA . SER F 1 180 ? -43.368 -90.532 110.080 1.00 161.37 180 SER F CA 1
ATOM 12913 C C . SER F 1 180 ? -43.205 -91.823 110.904 1.00 162.38 180 SER F C 1
ATOM 12914 O O . SER F 1 180 ? -42.183 -92.510 110.785 1.00 160.41 180 SER F O 1
ATOM 12917 N N . PHE F 1 181 ? -44.229 -92.151 111.721 1.00 158.29 181 PHE F N 1
ATOM 12918 C CA . PHE F 1 181 ? -44.304 -93.360 112.544 1.00 156.45 181 PHE F CA 1
ATOM 12919 C C . PHE F 1 181 ? -44.490 -94.569 111.623 1.00 157.42 181 PHE F C 1
ATOM 12920 O O . PHE F 1 181 ? -43.973 -95.648 111.923 1.00 155.99 181 PHE F O 1
ATOM 12928 N N . ASN F 1 182 ? -45.235 -94.381 110.509 1.00 152.81 182 ASN F N 1
ATOM 12929 C CA . ASN F 1 182 ? -45.521 -95.416 109.511 1.00 150.97 182 ASN F CA 1
ATOM 12930 C C . ASN F 1 182 ? -44.250 -95.972 108.804 1.00 149.61 182 ASN F C 1
ATOM 12931 O O . ASN F 1 182 ? -44.068 -97.185 108.883 1.00 148.36 182 ASN F O 1
ATOM 12936 N N . PRO F 1 183 ? -43.357 -95.163 108.146 1.00 142.61 183 PRO F N 1
ATOM 12937 C CA . PRO F 1 183 ? -42.205 -95.763 107.444 1.00 139.59 183 PRO F CA 1
ATOM 12938 C C . PRO F 1 183 ? -41.171 -96.469 108.316 1.00 136.64 183 PRO F C 1
ATOM 12939 O O . PRO F 1 183 ? -40.765 -97.580 107.976 1.00 135.04 183 PRO F O 1
ATOM 12943 N N . GLY F 1 184 ? -40.761 -95.825 109.410 1.00 129.12 184 GLY F N 1
ATOM 12944 C CA . GLY F 1 184 ? -39.755 -96.341 110.330 1.00 126.01 184 GLY F CA 1
ATOM 12945 C C . GLY F 1 184 ? -39.944 -97.792 110.717 1.00 124.45 184 GLY F C 1
ATOM 12946 O O . GLY F 1 184 ? -39.167 -98.655 110.299 1.00 122.84 184 GLY F O 1
ATOM 12947 N N . TYR F 1 185 ? -41.010 -98.069 111.475 1.00 118.17 185 TYR F N 1
ATOM 12948 C CA . TYR F 1 185 ? -41.326 -99.404 111.977 1.00 115.62 185 TYR F CA 1
ATOM 12949 C C . TYR F 1 185 ? -41.823 -100.354 110.877 1.00 115.81 185 TYR F C 1
ATOM 12950 O O . TYR F 1 185 ? -41.685 -101.567 111.049 1.00 114.21 185 TYR F O 1
ATOM 12959 N N . PHE F 1 186 ? -42.345 -99.820 109.735 1.00 111.04 186 PHE F N 1
ATOM 12960 C CA . PHE F 1 186 ? -42.777 -100.659 108.607 1.00 109.71 186 PHE F CA 1
ATOM 12961 C C . PHE F 1 186 ? -41.545 -101.250 107.928 1.00 109.51 186 PHE F C 1
ATOM 12962 O O . PHE F 1 186 ? -41.488 -102.466 107.728 1.00 108.22 186 PHE F O 1
ATOM 12970 N N . TRP F 1 187 ? -40.562 -100.383 107.584 1.00 103.77 187 TRP F N 1
ATOM 12971 C CA . TRP F 1 187 ? -39.303 -100.778 106.954 1.00 101.76 187 TRP F CA 1
ATOM 12972 C C . TRP F 1 187 ? -38.476 -101.701 107.836 1.00 101.85 187 TRP F C 1
ATOM 12973 O O . TRP F 1 187 ? -37.735 -102.531 107.307 1.00 100.56 187 TRP F O 1
ATOM 12984 N N . MET F 1 188 ? -38.603 -101.561 109.174 1.00 96.55 188 MET F N 1
ATOM 12985 C CA . MET F 1 188 ? -37.914 -102.420 110.132 1.00 94.54 188 MET F CA 1
ATOM 12986 C C . MET F 1 188 ? -38.563 -103.808 110.167 1.00 95.57 188 MET F C 1
ATOM 12987 O O . MET F 1 188 ? -37.842 -104.802 110.184 1.00 94.03 188 MET F O 1
ATOM 12992 N N . PHE F 1 189 ? -39.914 -103.870 110.129 1.00 91.34 189 PHE F N 1
ATOM 12993 C CA . PHE F 1 189 ? -40.679 -105.118 110.119 1.00 90.52 189 PHE F CA 1
ATOM 12994 C C . PHE F 1 189 ? -40.373 -105.956 108.868 1.00 91.69 189 PHE F C 1
ATOM 12995 O O . PHE F 1 189 ? -40.262 -107.182 108.961 1.00 91.29 189 PHE F O 1
ATOM 13003 N N . THR F 1 190 ? -40.240 -105.287 107.706 1.00 85.86 190 THR F N 1
ATOM 13004 C CA . THR F 1 190 ? -39.915 -105.924 106.427 1.00 84.21 190 THR F CA 1
ATOM 13005 C C . THR F 1 190 ? -38.470 -106.425 106.424 1.00 84.49 190 THR F C 1
ATOM 13006 O O . THR F 1 190 ? -38.192 -107.459 105.824 1.00 83.60 190 THR F O 1
ATOM 13010 N N . ASN F 1 191 ? -37.556 -105.703 107.103 1.00 79.13 191 ASN F N 1
ATOM 13011 C CA . ASN F 1 191 ? -36.145 -106.084 107.237 1.00 77.41 191 ASN F CA 1
ATOM 13012 C C . ASN F 1 191 ? -36.045 -107.351 108.072 1.00 80.57 191 ASN F C 1
ATOM 13013 O O . ASN F 1 191 ? -35.211 -108.203 107.782 1.00 79.73 191 ASN F O 1
ATOM 13018 N N . CYS F 1 192 ? -36.914 -107.472 109.092 1.00 77.03 192 CYS F N 1
ATOM 13019 C CA . CYS F 1 192 ? -36.991 -108.600 110.010 1.00 76.33 192 CYS F CA 1
ATOM 13020 C C . CYS F 1 192 ? -37.395 -109.896 109.317 1.00 79.12 192 CYS F C 1
ATOM 13021 O O . CYS F 1 192 ? -36.730 -110.917 109.514 1.00 78.12 192 CYS F O 1
ATOM 13024 N N . ILE F 1 193 ? -38.465 -109.849 108.488 1.00 75.52 193 ILE F N 1
ATOM 13025 C CA . ILE F 1 193 ? -38.956 -111.015 107.743 1.00 75.03 193 ILE F CA 1
ATOM 13026 C C . ILE F 1 193 ? -37.933 -111.442 106.656 1.00 77.13 193 ILE F C 1
ATOM 13027 O O . ILE F 1 193 ? -37.658 -112.637 106.567 1.00 76.96 193 ILE F O 1
ATOM 13032 N N . THR F 1 194 ? -37.323 -110.486 105.894 1.00 71.75 194 THR F N 1
ATOM 13033 C CA . THR F 1 194 ? -36.305 -110.814 104.876 1.00 70.21 194 THR F CA 1
ATOM 13034 C C . THR F 1 194 ? -35.011 -111.337 105.511 1.00 73.31 194 THR F C 1
ATOM 13035 O O . THR F 1 194 ? -34.401 -112.239 104.942 1.00 72.52 194 THR F O 1
ATOM 13039 N N . SER F 1 195 ? -34.608 -110.792 106.695 1.00 69.52 195 SER F N 1
ATOM 13040 C CA . SER F 1 195 ? -33.419 -111.233 107.440 1.00 68.65 195 SER F CA 1
ATOM 13041 C C . SER F 1 195 ? -33.610 -112.677 107.856 1.00 72.38 195 SER F C 1
ATOM 13042 O O . SER F 1 195 ? -32.676 -113.471 107.727 1.00 72.02 195 SER F O 1
ATOM 13045 N N . ALA F 1 196 ? -34.834 -113.014 108.329 1.00 68.86 196 ALA F N 1
ATOM 13046 C CA . ALA F 1 196 ? -35.214 -114.356 108.760 1.00 68.84 196 ALA F CA 1
ATOM 13047 C C . ALA F 1 196 ? -35.251 -115.303 107.568 1.00 72.90 196 ALA F C 1
ATOM 13048 O O . ALA F 1 196 ? -34.480 -116.258 107.553 1.00 72.86 196 ALA F O 1
ATOM 13050 N N . LEU F 1 197 ? -36.082 -114.995 106.540 1.00 68.81 197 LEU F N 1
ATOM 13051 C CA . LEU F 1 197 ? -36.228 -115.790 105.316 1.00 68.09 197 LEU F CA 1
ATOM 13052 C C . LEU F 1 197 ? -34.899 -116.040 104.622 1.00 71.56 197 LEU F C 1
ATOM 13053 O O . LEU F 1 197 ? -34.630 -117.173 104.245 1.00 71.42 197 LEU F O 1
ATOM 13058 N N . PHE F 1 198 ? -34.045 -115.011 104.511 1.00 67.81 198 PHE F N 1
ATOM 13059 C CA . PHE F 1 198 ? -32.735 -115.151 103.882 1.00 67.79 198 PHE F CA 1
ATOM 13060 C C . PHE F 1 198 ? -31.856 -116.209 104.568 1.00 71.08 198 PHE F C 1
ATOM 13061 O O . PHE F 1 198 ? -31.417 -117.137 103.894 1.00 70.69 198 PHE F O 1
ATOM 13069 N N . VAL F 1 199 ? -31.613 -116.078 105.890 1.00 67.30 199 VAL F N 1
ATOM 13070 C CA . VAL F 1 199 ? -30.769 -117.011 106.654 1.00 66.89 199 VAL F CA 1
ATOM 13071 C C . VAL F 1 199 ? -31.379 -118.425 106.727 1.00 70.66 199 VAL F C 1
ATOM 13072 O O . VAL F 1 199 ? -30.622 -119.398 106.732 1.00 70.36 199 VAL F O 1
ATOM 13076 N N . LEU F 1 200 ? -32.734 -118.532 106.769 1.00 66.75 200 LEU F N 1
ATOM 13077 C CA . LEU F 1 200 ? -33.469 -119.799 106.843 1.00 66.67 200 LEU F CA 1
ATOM 13078 C C . LEU F 1 200 ? -33.440 -120.548 105.511 1.00 71.04 200 LEU F C 1
ATOM 13079 O O . LEU F 1 200 ? -33.174 -121.751 105.506 1.00 71.70 200 LEU F O 1
ATOM 13084 N N . ILE F 1 201 ? -33.732 -119.848 104.392 1.00 66.80 201 ILE F N 1
ATOM 13085 C CA . ILE F 1 201 ? -33.768 -120.433 103.050 1.00 66.77 201 ILE F CA 1
ATOM 13086 C C . ILE F 1 201 ? -32.348 -120.752 102.553 1.00 72.77 201 ILE F C 1
ATOM 13087 O O . ILE F 1 201 ? -32.165 -121.804 101.944 1.00 74.03 201 ILE F O 1
ATOM 13092 N N . MET F 1 202 ? -31.345 -119.876 102.817 1.00 69.22 202 MET F N 1
ATOM 13093 C CA . MET F 1 202 ? -29.957 -120.113 102.384 1.00 68.99 202 MET F CA 1
ATOM 13094 C C . MET F 1 202 ? -29.399 -121.394 103.002 1.00 73.34 202 MET F C 1
ATOM 13095 O O . MET F 1 202 ? -28.908 -122.242 102.260 1.00 73.25 202 MET F O 1
ATOM 13100 N N . ARG F 1 203 ? -29.536 -121.554 104.339 1.00 69.93 203 ARG F N 1
ATOM 13101 C CA . ARG F 1 203 ? -29.072 -122.718 105.108 1.00 70.24 203 ARG F CA 1
ATOM 13102 C C . ARG F 1 203 ? -29.778 -124.007 104.661 1.00 75.39 203 ARG F C 1
ATOM 13103 O O . ARG F 1 203 ? -29.159 -125.073 104.647 1.00 75.11 203 ARG F O 1
ATOM 13111 N N . LYS F 1 204 ? -31.048 -123.884 104.242 1.00 73.39 204 LYS F N 1
ATOM 13112 C CA . LYS F 1 204 ? -31.855 -124.992 103.727 1.00 74.66 204 LYS F CA 1
ATOM 13113 C C . LYS F 1 204 ? -31.266 -125.502 102.395 1.00 80.00 204 LYS F C 1
ATOM 13114 O O . LYS F 1 204 ? -31.046 -126.707 102.258 1.00 80.79 204 LYS F O 1
ATOM 13120 N N . ARG F 1 205 ? -30.993 -124.580 101.437 1.00 76.16 205 ARG F N 1
ATOM 13121 C CA . ARG F 1 205 ? -30.417 -124.896 100.127 1.00 76.32 205 ARG F CA 1
ATOM 13122 C C . ARG F 1 205 ? -28.998 -125.446 100.225 1.00 80.42 205 ARG F C 1
ATOM 13123 O O . ARG F 1 205 ? -28.683 -126.375 99.489 1.00 80.94 205 ARG F O 1
ATOM 13131 N N . ILE F 1 206 ? -28.149 -124.895 101.134 1.00 75.86 206 ILE F N 1
ATOM 13132 C CA . ILE F 1 206 ? -26.774 -125.375 101.326 1.00 75.44 206 ILE F CA 1
ATOM 13133 C C . ILE F 1 206 ? -26.846 -126.843 101.699 1.00 79.10 206 ILE F C 1
ATOM 13134 O O . ILE F 1 206 ? -26.280 -127.666 100.986 1.00 78.87 206 ILE F O 1
ATOM 13139 N N . LYS F 1 207 ? -27.601 -127.173 102.766 1.00 76.09 207 LYS F N 1
ATOM 13140 C CA . LYS F 1 207 ? -27.747 -128.546 103.247 1.00 77.28 207 LYS F CA 1
ATOM 13141 C C . LYS F 1 207 ? -28.342 -129.484 102.190 1.00 82.93 207 LYS F C 1
ATOM 13142 O O . LYS F 1 207 ? -27.958 -130.657 102.136 1.00 83.73 207 LYS F O 1
ATOM 13148 N N . LEU F 1 208 ? -29.238 -128.957 101.327 1.00 79.43 208 LEU F N 1
ATOM 13149 C CA . LEU F 1 208 ? -29.865 -129.719 100.246 1.00 80.04 208 LEU F CA 1
ATOM 13150 C C . LEU F 1 208 ? -28.879 -130.022 99.118 1.00 85.81 208 LEU F C 1
ATOM 13151 O O . LEU F 1 208 ? -28.752 -131.183 98.728 1.00 86.77 208 LEU F O 1
ATOM 13156 N N . THR F 1 209 ? -28.180 -128.990 98.605 1.00 82.36 209 THR F N 1
ATOM 13157 C CA . THR F 1 209 ? -27.237 -129.124 97.492 1.00 82.82 209 THR F CA 1
ATOM 13158 C C . THR F 1 209 ? -25.759 -129.227 97.937 1.00 86.87 209 THR F C 1
ATOM 13159 O O . THR F 1 209 ? -24.875 -128.888 97.143 1.00 87.52 209 THR F O 1
ATOM 13163 N N . ASN F 1 210 ? -25.487 -129.740 99.169 1.00 82.38 210 ASN F N 1
ATOM 13164 C CA . ASN F 1 210 ? -24.140 -129.933 99.753 1.00 81.99 210 ASN F CA 1
ATOM 13165 C C . ASN F 1 210 ? -23.104 -128.901 99.217 1.00 85.08 210 ASN F C 1
ATOM 13166 O O . ASN F 1 210 ? -22.026 -129.262 98.734 1.00 85.59 210 ASN F O 1
ATOM 13171 N N . PHE F 1 211 ? -23.483 -127.610 99.283 1.00 79.98 211 PHE F N 1
ATOM 13172 C CA . PHE F 1 211 ? -22.779 -126.447 98.745 1.00 79.00 211 PHE F CA 1
ATOM 13173 C C . PHE F 1 211 ? -21.427 -126.121 99.362 1.00 83.67 211 PHE F C 1
ATOM 13174 O O . PHE F 1 211 ? -20.676 -125.341 98.774 1.00 83.53 211 PHE F O 1
ATOM 13182 N N . LYS F 1 212 ? -21.108 -126.695 100.525 1.00 81.08 212 LYS F N 1
ATOM 13183 C CA . LYS F 1 212 ? -19.849 -126.437 101.224 1.00 81.89 212 LYS F CA 1
ATOM 13184 C C . LYS F 1 212 ? -19.667 -124.913 101.486 1.00 86.50 212 LYS F C 1
ATOM 13185 O O . LYS F 1 212 ? -20.585 -124.324 102.066 1.00 86.63 212 LYS F O 1
ATOM 13191 N N . ASP F 1 213 ? -18.545 -124.264 101.092 1.00 82.17 213 ASP F N 1
ATOM 13192 C CA . ASP F 1 213 ? -18.418 -122.843 101.444 1.00 80.66 213 ASP F CA 1
ATOM 13193 C C . ASP F 1 213 ? -18.046 -121.920 100.301 1.00 84.94 213 ASP F C 1
ATOM 13194 O O . ASP F 1 213 ? -18.461 -120.756 100.319 1.00 84.01 213 ASP F O 1
ATOM 13199 N N . PHE F 1 214 ? -17.241 -122.408 99.338 1.00 82.28 214 PHE F N 1
ATOM 13200 C CA . PHE F 1 214 ? -16.816 -121.621 98.175 1.00 82.10 214 PHE F CA 1
ATOM 13201 C C . PHE F 1 214 ? -17.945 -121.409 97.168 1.00 83.96 214 PHE F C 1
ATOM 13202 O O . PHE F 1 214 ? -17.979 -120.365 96.521 1.00 83.15 214 PHE F O 1
ATOM 13210 N N . ASP F 1 215 ? -18.861 -122.392 97.044 1.00 79.62 215 ASP F N 1
ATOM 13211 C CA . ASP F 1 215 ? -20.027 -122.341 96.153 1.00 79.02 215 ASP F CA 1
ATOM 13212 C C . ASP F 1 215 ? -21.099 -121.410 96.740 1.00 81.96 215 ASP F C 1
ATOM 13213 O O . ASP F 1 215 ? -21.770 -120.701 95.993 1.00 80.91 215 ASP F O 1
ATOM 13218 N N . THR F 1 216 ? -21.252 -121.425 98.085 1.00 78.49 216 THR F N 1
ATOM 13219 C CA . THR F 1 216 ? -22.167 -120.589 98.876 1.00 77.10 216 THR F CA 1
ATOM 13220 C C . THR F 1 216 ? -21.768 -119.112 98.731 1.00 79.98 216 THR F C 1
ATOM 13221 O O . THR F 1 216 ? -22.639 -118.244 98.650 1.00 79.17 216 THR F O 1
ATOM 13225 N N . MET F 1 217 ? -20.450 -118.845 98.690 1.00 76.32 217 MET F N 1
ATOM 13226 C CA . MET F 1 217 ? -19.871 -117.518 98.505 1.00 75.89 217 MET F CA 1
ATOM 13227 C C . MET F 1 217 ? -19.993 -117.104 97.032 1.00 79.40 217 MET F C 1
ATOM 13228 O O . MET F 1 217 ? -20.259 -115.936 96.741 1.00 78.71 217 MET F O 1
ATOM 13233 N N . PHE F 1 218 ? -19.804 -118.064 96.111 1.00 76.09 218 PHE F N 1
ATOM 13234 C CA . PHE F 1 218 ? -19.867 -117.818 94.675 1.00 76.24 218 PHE F CA 1
ATOM 13235 C C . PHE F 1 218 ? -21.267 -117.430 94.188 1.00 79.08 218 PHE F C 1
ATOM 13236 O O . PHE F 1 218 ? -21.421 -116.380 93.562 1.00 78.38 218 PHE F O 1
ATOM 13244 N N . TYR F 1 219 ? -22.278 -118.265 94.501 1.00 75.25 219 TYR F N 1
ATOM 13245 C CA . TYR F 1 219 ? -23.680 -118.088 94.102 1.00 74.28 219 TYR F CA 1
ATOM 13246 C C . TYR F 1 219 ? -24.358 -116.883 94.718 1.00 79.39 219 TYR F C 1
ATOM 13247 O O . TYR F 1 219 ? -25.305 -116.363 94.131 1.00 79.03 219 TYR F O 1
ATOM 13256 N N . ASN F 1 220 ? -23.896 -116.442 95.891 1.00 76.94 220 ASN F N 1
ATOM 13257 C CA . ASN F 1 220 ? -24.463 -115.262 96.527 1.00 76.87 220 ASN F CA 1
ATOM 13258 C C . ASN F 1 220 ? -23.920 -113.987 95.878 1.00 81.93 220 ASN F C 1
ATOM 13259 O O . ASN F 1 220 ? -24.674 -113.033 95.714 1.00 81.16 220 ASN F O 1
ATOM 13264 N N . ASN F 1 221 ? -22.635 -113.991 95.466 1.00 79.78 221 ASN F N 1
ATOM 13265 C CA . ASN F 1 221 ? -21.986 -112.840 94.833 1.00 80.57 221 ASN F CA 1
ATOM 13266 C C . ASN F 1 221 ? -22.256 -112.705 93.326 1.00 85.68 221 ASN F C 1
ATOM 13267 O O . ASN F 1 221 ? -22.407 -111.576 92.848 1.00 85.63 221 ASN F O 1
ATOM 13272 N N . VAL F 1 222 ? -22.304 -113.840 92.584 1.00 82.36 222 VAL F N 1
ATOM 13273 C CA . VAL F 1 222 ? -22.553 -113.869 91.133 1.00 82.55 222 VAL F CA 1
ATOM 13274 C C . VAL F 1 222 ? -24.000 -113.481 90.814 1.00 86.40 222 VAL F C 1
ATOM 13275 O O . VAL F 1 222 ? -24.241 -112.628 89.954 1.00 86.41 222 VAL F O 1
ATOM 13279 N N . LEU F 1 223 ? -24.947 -114.094 91.528 1.00 82.66 223 LEU F N 1
ATOM 13280 C CA . LEU F 1 223 ? -26.376 -113.855 91.353 1.00 82.52 223 LEU F CA 1
ATOM 13281 C C . LEU F 1 223 ? -26.839 -112.511 91.923 1.00 87.02 223 LEU F C 1
ATOM 13282 O O . LEU F 1 223 ? -27.877 -112.008 91.491 1.00 86.48 22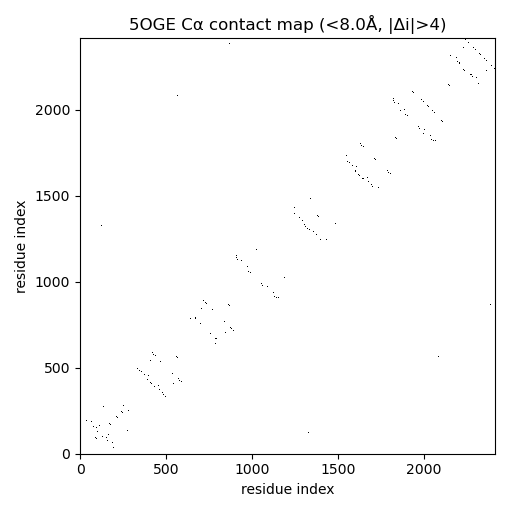3 LEU F O 1
ATOM 13287 N N . ALA F 1 224 ? -26.075 -111.929 92.882 1.00 84.04 224 ALA F N 1
ATOM 13288 C CA . ALA F 1 224 ? -26.386 -110.619 93.469 1.00 83.79 224 ALA F CA 1
ATOM 13289 C C . ALA F 1 224 ? -26.099 -109.510 92.468 1.00 88.75 224 ALA F C 1
ATOM 13290 O O . ALA F 1 224 ? -26.867 -108.554 92.416 1.00 88.71 224 ALA F O 1
ATOM 13292 N N . LEU F 1 225 ? -25.001 -109.645 91.671 1.00 85.78 225 LEU F N 1
ATOM 13293 C CA . LEU F 1 225 ? -24.567 -108.709 90.626 1.00 86.46 225 LEU F CA 1
ATOM 13294 C C . LEU F 1 225 ? -25.744 -108.075 89.828 1.00 91.65 225 LEU F C 1
ATOM 13295 O O . LEU F 1 225 ? -25.854 -106.845 89.882 1.00 91.53 225 LEU F O 1
ATOM 13300 N N . PRO F 1 226 ? -26.683 -108.836 89.182 1.00 88.80 226 PRO F N 1
ATOM 13301 C CA . PRO F 1 226 ? -27.797 -108.169 88.480 1.00 89.14 226 PRO F CA 1
ATOM 13302 C C . PRO F 1 226 ? -28.815 -107.485 89.399 1.00 93.09 226 PRO F C 1
ATOM 13303 O O . PRO F 1 226 ? -29.300 -106.404 89.059 1.00 93.03 226 PRO F O 1
ATOM 13307 N N . ILE F 1 227 ? -29.128 -108.105 90.559 1.00 89.51 227 ILE F N 1
ATOM 13308 C CA . ILE F 1 227 ? -30.095 -107.592 91.538 1.00 89.33 227 ILE F CA 1
ATOM 13309 C C . ILE F 1 227 ? -29.596 -106.281 92.169 1.00 94.32 227 ILE F C 1
ATOM 13310 O O . ILE F 1 227 ? -30.396 -105.370 92.369 1.00 94.15 227 ILE F O 1
ATOM 13315 N N . LEU F 1 228 ? -28.278 -106.169 92.420 1.00 91.70 228 LEU F N 1
ATOM 13316 C CA . LEU F 1 228 ? -27.646 -104.964 92.968 1.00 92.14 228 LEU F CA 1
ATOM 13317 C C . LEU F 1 228 ? -27.702 -103.824 91.961 1.00 97.93 228 LEU F C 1
ATOM 13318 O O . LEU F 1 228 ? -27.903 -102.676 92.365 1.00 98.43 228 LEU F O 1
ATOM 13323 N N . LEU F 1 229 ? -27.533 -104.146 90.653 1.00 94.80 229 LEU F N 1
ATOM 13324 C CA . LEU F 1 229 ? -27.597 -103.194 89.544 1.00 95.45 229 LEU F CA 1
ATOM 13325 C C . LEU F 1 229 ? -29.015 -102.662 89.399 1.00 99.95 229 LEU F C 1
ATOM 13326 O O . LEU F 1 229 ? -29.207 -101.450 89.385 1.00 99.81 229 LEU F O 1
ATOM 13331 N N . LEU F 1 230 ? -30.007 -103.571 89.323 1.00 97.38 230 LEU F N 1
ATOM 13332 C CA . LEU F 1 230 ? -31.422 -103.230 89.178 1.00 98.45 230 LEU F CA 1
ATOM 13333 C C . LEU F 1 230 ? -31.963 -102.420 90.351 1.00 104.17 230 LEU F C 1
ATOM 13334 O O . LEU F 1 230 ? -32.784 -101.529 90.140 1.00 104.28 230 LEU F O 1
ATOM 13339 N N . PHE F 1 231 ? -31.477 -102.702 91.576 1.00 101.69 231 PHE F N 1
ATOM 13340 C CA . PHE F 1 231 ? -31.867 -101.980 92.790 1.00 101.97 231 PHE F CA 1
ATOM 13341 C C . PHE F 1 231 ? -31.318 -100.558 92.794 1.00 108.01 231 PHE F C 1
ATOM 13342 O O . PHE F 1 231 ? -32.041 -99.646 93.187 1.00 108.14 231 PHE F O 1
ATOM 13350 N N . SER F 1 232 ? -30.060 -100.363 92.334 1.00 105.90 232 SER F N 1
ATOM 13351 C CA . SER F 1 232 ? -29.430 -99.044 92.262 1.00 107.17 232 SER F CA 1
ATOM 13352 C C . SER F 1 232 ? -30.102 -98.129 91.235 1.00 114.44 232 SER F C 1
ATOM 13353 O O . SER F 1 232 ? -30.202 -96.931 91.485 1.00 115.18 232 SER F O 1
ATOM 13356 N N . PHE F 1 233 ? -30.586 -98.684 90.103 1.00 112.59 233 PHE F N 1
ATOM 13357 C CA . PHE F 1 233 ? -31.272 -97.901 89.068 1.00 114.26 233 PHE F CA 1
ATOM 13358 C C . PHE F 1 233 ? -32.623 -97.359 89.537 1.00 120.16 233 PHE F C 1
ATOM 13359 O O . PHE F 1 233 ? -33.058 -96.310 89.057 1.00 121.01 233 PHE F O 1
ATOM 13367 N N . CYS F 1 234 ? -33.284 -98.079 90.464 1.00 117.07 234 CYS F N 1
ATOM 13368 C CA . CYS F 1 234 ? -34.606 -97.742 90.999 1.00 117.65 234 CYS F CA 1
ATOM 13369 C C . CYS F 1 234 ? -34.589 -96.774 92.189 1.00 122.31 234 CYS F C 1
ATOM 13370 O O . CYS F 1 234 ? -35.584 -96.073 92.393 1.00 122.63 234 CYS F O 1
ATOM 13373 N N . VAL F 1 235 ? -33.510 -96.765 93.001 1.00 118.79 235 VAL F N 1
ATOM 13374 C CA . VAL F 1 235 ? -33.474 -95.931 94.211 1.00 119.00 235 VAL F CA 1
ATOM 13375 C C . VAL F 1 235 ? -32.330 -94.878 94.247 1.00 124.88 235 VAL F C 1
ATOM 13376 O O . VAL F 1 235 ? -32.327 -94.035 95.150 1.00 124.75 235 VAL F O 1
ATOM 13380 N N . GLU F 1 236 ? -31.386 -94.908 93.285 1.00 122.70 236 GLU F N 1
ATOM 13381 C CA . GLU F 1 236 ? -30.269 -93.954 93.277 1.00 123.77 236 GLU F CA 1
ATOM 13382 C C . GLU F 1 236 ? -30.250 -93.028 92.054 1.00 130.81 236 GLU F C 1
ATOM 13383 O O . GLU F 1 236 ? -30.746 -93.394 90.984 1.00 130.25 236 GLU F O 1
ATOM 13389 N N . ASP F 1 237 ? -29.676 -91.817 92.234 1.00 130.13 237 ASP F N 1
ATOM 13390 C CA . ASP F 1 237 ? -29.535 -90.793 91.192 1.00 132.17 237 ASP F CA 1
ATOM 13391 C C . ASP F 1 237 ? -28.354 -91.131 90.284 1.00 137.43 237 ASP F C 1
ATOM 13392 O O . ASP F 1 237 ? -27.317 -91.592 90.768 1.00 136.32 237 ASP F O 1
ATOM 13397 N N . TRP F 1 238 ? -28.520 -90.906 88.967 1.00 135.97 238 TRP F N 1
ATOM 13398 C CA . TRP F 1 238 ? -27.510 -91.210 87.952 1.00 136.79 238 TRP F CA 1
ATOM 13399 C C . TRP F 1 238 ? -27.044 -89.972 87.137 1.00 144.09 238 TRP F C 1
ATOM 13400 O O . TRP F 1 238 ? -26.576 -90.130 86.004 1.00 144.31 238 TRP F O 1
ATOM 13411 N N . SER F 1 239 ? -27.138 -88.755 87.728 1.00 142.84 239 SER F N 1
ATOM 13412 C CA . SER F 1 239 ? -26.733 -87.487 87.099 1.00 145.19 239 SER F CA 1
ATOM 13413 C C . SER F 1 239 ? -25.225 -87.436 86.777 1.00 151.50 239 SER F C 1
ATOM 13414 O O . SER F 1 239 ? -24.398 -87.319 87.682 1.00 150.99 239 SER F O 1
ATOM 13417 N N . SER F 1 240 ? -24.898 -87.550 85.468 1.00 150.13 240 SER F N 1
ATOM 13418 C CA . SER F 1 240 ? -23.573 -87.625 84.831 1.00 151.38 240 SER F CA 1
ATOM 13419 C C . SER F 1 240 ? -22.431 -86.819 85.506 1.00 157.99 240 SER F C 1
ATOM 13420 O O . SER F 1 240 ? -21.710 -87.393 86.323 1.00 156.69 240 SER F O 1
ATOM 13423 N N . VAL F 1 241 ? -22.248 -85.525 85.140 1.00 157.82 241 VAL F N 1
ATOM 13424 C CA . VAL F 1 241 ? -21.177 -84.622 85.615 1.00 159.47 241 VAL F CA 1
ATOM 13425 C C . VAL F 1 241 ? -21.201 -84.420 87.148 1.00 163.06 241 VAL F C 1
ATOM 13426 O O . VAL F 1 241 ? -20.137 -84.313 87.764 1.00 162.94 241 VAL F O 1
ATOM 13430 N N . ASN F 1 242 ? -22.405 -84.401 87.753 1.00 158.89 242 ASN F N 1
ATOM 13431 C CA . ASN F 1 242 ? -22.608 -84.224 89.197 1.00 158.04 242 ASN F CA 1
ATOM 13432 C C . ASN F 1 242 ? -22.157 -85.450 90.030 1.00 159.69 242 ASN F C 1
ATOM 13433 O O . ASN F 1 242 ? -22.085 -85.367 91.261 1.00 158.45 242 ASN F O 1
ATOM 13438 N N . LEU F 1 243 ? -21.846 -86.574 89.353 1.00 155.23 243 LEU F N 1
ATOM 13439 C CA . LEU F 1 243 ? -21.406 -87.826 89.969 1.00 153.14 243 LEU F CA 1
ATOM 13440 C C . LEU F 1 243 ? -19.982 -88.227 89.568 1.00 157.85 243 LEU F C 1
ATOM 13441 O O . LEU F 1 243 ? -19.332 -88.950 90.319 1.00 156.62 243 LEU F O 1
ATOM 13446 N N . THR F 1 244 ? -19.499 -87.763 88.394 1.00 156.10 244 THR F N 1
ATOM 13447 C CA . THR F 1 244 ? -18.151 -88.054 87.880 1.00 156.68 244 THR F CA 1
ATOM 13448 C C . THR F 1 244 ? -17.056 -87.477 88.804 1.00 161.08 244 THR F C 1
ATOM 13449 O O . THR F 1 244 ? -16.035 -88.136 89.025 1.00 160.47 244 THR F O 1
ATOM 13453 N N . ASN F 1 245 ? -17.287 -86.262 89.355 1.00 158.26 245 ASN F N 1
ATOM 13454 C CA . ASN F 1 245 ? -16.365 -85.578 90.272 1.00 158.57 245 ASN F CA 1
ATOM 13455 C C . ASN F 1 245 ? -16.429 -86.119 91.709 1.00 159.37 245 ASN F C 1
ATOM 13456 O O . ASN F 1 245 ? -15.468 -85.951 92.465 1.00 159.21 245 ASN F O 1
ATOM 13461 N N . ASN F 1 246 ? -17.555 -86.765 92.078 1.00 153.08 246 ASN F N 1
ATOM 13462 C CA . ASN F 1 246 ? -17.759 -87.360 93.398 1.00 150.78 246 ASN F CA 1
ATOM 13463 C C . ASN F 1 246 ? -17.246 -88.804 93.430 1.00 151.70 246 ASN F C 1
ATOM 13464 O O . ASN F 1 246 ? -16.586 -89.203 94.394 1.00 150.77 246 ASN F O 1
ATOM 13469 N N . PHE F 1 247 ? -17.549 -89.578 92.370 1.00 146.28 247 PHE F N 1
ATOM 13470 C CA . PHE F 1 247 ? -17.175 -90.985 92.230 1.00 144.00 247 PHE F CA 1
ATOM 13471 C C . PHE F 1 247 ? -15.967 -91.144 91.286 1.00 147.29 247 PHE F C 1
ATOM 13472 O O . PHE F 1 247 ? -16.035 -91.820 90.257 1.00 146.74 247 PHE F O 1
ATOM 13480 N N . SER F 1 248 ? -14.849 -90.498 91.684 1.00 143.66 248 SER F N 1
ATOM 13481 C CA . SER F 1 248 ? -13.563 -90.417 90.983 1.00 144.22 248 SER F CA 1
ATOM 13482 C C . SER F 1 248 ? -12.620 -91.606 91.265 1.00 146.11 248 SER F C 1
ATOM 13483 O O . SER F 1 248 ? -13.077 -92.657 91.722 1.00 144.13 248 SER F O 1
ATOM 13486 N N . ASN F 1 249 ? -11.302 -91.432 90.974 1.00 142.98 249 ASN F N 1
ATOM 13487 C CA . ASN F 1 249 ? -10.223 -92.410 91.179 1.00 142.07 249 ASN F CA 1
ATOM 13488 C C . ASN F 1 249 ? -10.033 -92.776 92.654 1.00 143.37 249 ASN F C 1
ATOM 13489 O O . ASN F 1 249 ? -9.615 -93.897 92.950 1.00 142.22 249 ASN F O 1
ATOM 13494 N N . ASP F 1 250 ? -10.323 -91.826 93.572 1.00 138.52 250 ASP F N 1
ATOM 13495 C CA . ASP F 1 250 ? -10.216 -92.007 95.022 1.00 136.50 250 ASP F CA 1
ATOM 13496 C C . ASP F 1 250 ? -11.277 -92.989 95.526 1.00 135.69 250 ASP F C 1
ATOM 13497 O O . ASP F 1 250 ? -10.939 -93.927 96.251 1.00 134.23 250 ASP F O 1
ATOM 13502 N N . SER F 1 251 ? -12.556 -92.772 95.131 1.00 129.75 251 SER F N 1
ATOM 13503 C CA . SER F 1 251 ? -13.698 -93.602 95.518 1.00 126.85 251 SER F CA 1
ATOM 13504 C C . SER F 1 251 ? -13.603 -95.011 94.936 1.00 127.65 251 SER F C 1
ATOM 13505 O O . SER F 1 251 ? -13.969 -95.968 95.617 1.00 125.72 251 SER F O 1
ATOM 13508 N N . LEU F 1 252 ? -13.123 -95.128 93.679 1.00 123.77 252 LEU F N 1
ATOM 13509 C CA . LEU F 1 252 ? -12.938 -96.401 92.975 1.00 122.55 252 LEU F CA 1
ATOM 13510 C C . LEU F 1 252 ? -11.934 -97.285 93.705 1.00 125.20 252 LEU F C 1
ATOM 13511 O O . LEU F 1 252 ? -12.188 -98.477 93.877 1.00 123.59 252 LEU F O 1
ATOM 13516 N N . THR F 1 253 ? -10.814 -96.683 94.165 1.00 122.30 253 THR F N 1
ATOM 13517 C CA . THR F 1 253 ? -9.755 -97.354 94.927 1.00 121.73 253 THR F CA 1
ATOM 13518 C C . THR F 1 253 ? -10.333 -97.823 96.272 1.00 122.85 253 THR F C 1
ATOM 13519 O O . THR F 1 253 ? -10.082 -98.956 96.690 1.00 121.22 253 THR F O 1
ATOM 13523 N N . ALA F 1 254 ? -11.146 -96.959 96.909 1.00 118.69 254 ALA F N 1
ATOM 13524 C CA . ALA F 1 254 ? -11.793 -97.222 98.188 1.00 117.23 254 ALA F CA 1
ATOM 13525 C C . ALA F 1 254 ? -12.800 -98.381 98.139 1.00 119.95 254 ALA F C 1
ATOM 13526 O O . ALA F 1 254 ? -12.851 -99.170 99.085 1.00 118.88 254 ALA F O 1
ATOM 13528 N N . MET F 1 255 ? -13.576 -98.498 97.035 1.00 116.13 255 MET F N 1
ATOM 13529 C CA . MET F 1 255 ? -14.560 -99.570 96.824 1.00 114.52 255 MET F CA 1
ATOM 13530 C C . MET F 1 255 ? -13.870 -100.916 96.646 1.00 117.83 255 MET F C 1
ATOM 13531 O O . MET F 1 255 ? -14.425 -101.940 97.046 1.00 116.48 255 MET F O 1
ATOM 13536 N N . ILE F 1 256 ? -12.665 -100.909 96.036 1.00 115.01 256 ILE F N 1
ATOM 13537 C CA . ILE F 1 256 ? -11.843 -102.101 95.810 1.00 114.62 256 ILE F CA 1
ATOM 13538 C C . ILE F 1 256 ? -11.243 -102.579 97.144 1.00 117.37 256 ILE F C 1
ATOM 13539 O O . ILE F 1 256 ? -11.312 -103.774 97.435 1.00 116.22 256 ILE F O 1
ATOM 13544 N N . ILE F 1 257 ? -10.694 -101.645 97.961 1.00 113.87 257 ILE F N 1
ATOM 13545 C CA . ILE F 1 257 ? -10.111 -101.956 99.277 1.00 113.18 257 ILE F CA 1
ATOM 13546 C C . ILE F 1 257 ? -11.191 -102.505 100.232 1.00 115.24 257 ILE F C 1
ATOM 13547 O O . ILE F 1 257 ? -10.959 -103.533 100.872 1.00 114.48 257 ILE F O 1
ATOM 13552 N N . SER F 1 258 ? -12.383 -101.860 100.274 1.00 110.77 258 SER F N 1
ATOM 13553 C CA . SER F 1 258 ? -13.523 -102.319 101.083 1.00 109.02 258 SER F CA 1
ATOM 13554 C C . SER F 1 258 ? -14.069 -103.647 100.525 1.00 111.41 258 SER F C 1
ATOM 13555 O O . SER F 1 258 ? -14.665 -104.431 101.267 1.00 110.17 258 SER F O 1
ATOM 13558 N N . GLY F 1 259 ? -13.844 -103.868 99.226 1.00 107.63 259 GLY F N 1
ATOM 13559 C CA . GLY F 1 259 ? -14.206 -105.086 98.513 1.00 106.65 259 GLY F CA 1
ATOM 13560 C C . GLY F 1 259 ? -13.316 -106.239 98.925 1.00 109.93 259 GLY F C 1
ATOM 13561 O O . GLY F 1 259 ? -13.796 -107.365 99.071 1.00 108.94 259 GLY F O 1
ATOM 13562 N N . VAL F 1 260 ? -12.009 -105.956 99.126 1.00 106.93 260 VAL F N 1
ATOM 13563 C CA . VAL F 1 260 ? -10.991 -106.917 99.576 1.00 106.88 260 VAL F CA 1
ATOM 13564 C C . VAL F 1 260 ? -11.298 -107.319 101.035 1.00 109.64 260 VAL F C 1
ATOM 13565 O O . VAL F 1 260 ? -11.184 -108.495 101.385 1.00 108.86 260 VAL F O 1
ATOM 13569 N N . ALA F 1 261 ? -11.725 -106.341 101.864 1.00 105.82 261 ALA F N 1
ATOM 13570 C CA . ALA F 1 261 ? -12.099 -106.530 103.273 1.00 104.82 261 ALA F CA 1
ATOM 13571 C C . ALA F 1 261 ? -13.337 -107.422 103.415 1.00 108.34 261 ALA F C 1
ATOM 13572 O O . ALA F 1 261 ? -13.418 -108.209 104.362 1.00 107.95 261 ALA F O 1
ATOM 13574 N N . SER F 1 262 ? -14.289 -107.305 102.461 1.00 104.28 262 SER F N 1
ATOM 13575 C CA . SER F 1 262 ? -15.540 -108.069 102.429 1.00 102.74 262 SER F CA 1
ATOM 13576 C C . SER F 1 262 ? -15.380 -109.522 101.942 1.00 104.57 262 SER F C 1
ATOM 13577 O O . SER F 1 262 ? -16.315 -110.310 102.099 1.00 103.04 262 SER F O 1
ATOM 13580 N N . VAL F 1 263 ? -14.208 -109.872 101.360 1.00 101.02 263 VAL F N 1
ATOM 13581 C CA . VAL F 1 263 ? -13.909 -111.216 100.838 1.00 100.80 263 VAL F CA 1
ATOM 13582 C C . VAL F 1 263 ? -14.024 -112.284 101.947 1.00 103.86 263 VAL F C 1
ATOM 13583 O O . VAL F 1 263 ? -14.706 -113.294 101.757 1.00 103.55 263 VAL F O 1
ATOM 13587 N N . GLY F 1 264 ? -13.396 -112.024 103.091 1.00 99.67 264 GLY F N 1
ATOM 13588 C CA . GLY F 1 264 ? -13.401 -112.924 104.238 1.00 98.86 264 GLY F CA 1
ATOM 13589 C C . GLY F 1 264 ? -14.773 -113.170 104.835 1.00 100.76 264 GLY F C 1
ATOM 13590 O O . GLY F 1 264 ? -15.221 -114.320 104.900 1.00 100.64 264 GLY F O 1
ATOM 13591 N N . ILE F 1 265 ? -15.461 -112.083 105.244 1.00 95.15 265 ILE F N 1
ATOM 13592 C CA . ILE F 1 265 ? -16.787 -112.112 105.872 1.00 93.04 265 ILE F CA 1
ATOM 13593 C C . ILE F 1 265 ? -17.846 -112.789 104.961 1.00 95.23 265 ILE F C 1
ATOM 13594 O O . ILE F 1 265 ? -18.717 -113.485 105.488 1.00 94.52 265 ILE F O 1
ATOM 13599 N N . SER F 1 266 ? -17.739 -112.644 103.618 1.00 90.68 266 SER F N 1
ATOM 13600 C CA . SER F 1 266 ? -18.682 -113.274 102.685 1.00 89.52 266 SER F CA 1
ATOM 13601 C C . SER F 1 266 ? -18.500 -114.790 102.628 1.00 90.87 266 SER F C 1
ATOM 13602 O O . SER F 1 266 ? -19.478 -115.514 102.435 1.00 90.53 266 SER F O 1
ATOM 13605 N N . TYR F 1 267 ? -17.259 -115.267 102.822 1.00 85.54 267 TYR F N 1
ATOM 13606 C CA . TYR F 1 267 ? -16.958 -116.694 102.844 1.00 84.87 267 TYR F CA 1
ATOM 13607 C C . TYR F 1 267 ? -17.395 -117.291 104.184 1.00 88.63 267 TYR F C 1
ATOM 13608 O O . TYR F 1 267 ? -18.002 -118.366 104.210 1.00 88.63 267 TYR F O 1
ATOM 13617 N N . CYS F 1 268 ? -17.069 -116.578 105.287 1.00 84.14 268 CYS F N 1
ATOM 13618 C CA . CYS F 1 268 ? -17.302 -116.944 106.684 1.00 83.15 268 CYS F CA 1
ATOM 13619 C C . CYS F 1 268 ? -18.765 -116.982 107.102 1.00 85.83 268 CYS F C 1
ATOM 13620 O O . CYS F 1 268 ? -19.116 -117.814 107.938 1.00 85.60 268 CYS F O 1
ATOM 13623 N N . SER F 1 269 ? -19.602 -116.061 106.586 1.00 81.20 269 SER F N 1
ATOM 13624 C CA . SER F 1 269 ? -21.031 -116.021 106.916 1.00 80.06 269 SER F CA 1
ATOM 13625 C C . SER F 1 269 ? -21.738 -117.269 106.365 1.00 83.42 269 SER F C 1
ATOM 13626 O O . SER F 1 269 ? -22.548 -117.874 107.071 1.00 82.46 269 SER F O 1
ATOM 13629 N N . GLY F 1 270 ? -21.370 -117.654 105.136 1.00 80.01 270 GLY F N 1
ATOM 13630 C CA . GLY F 1 270 ? -21.870 -118.836 104.439 1.00 79.65 270 GLY F CA 1
ATOM 13631 C C . GLY F 1 270 ? -21.338 -120.130 105.024 1.00 82.94 270 GLY F C 1
ATOM 13632 O O . GLY F 1 270 ? -21.947 -121.193 104.863 1.00 82.69 270 GLY F O 1
ATOM 13633 N N . TRP F 1 271 ? -20.178 -120.040 105.695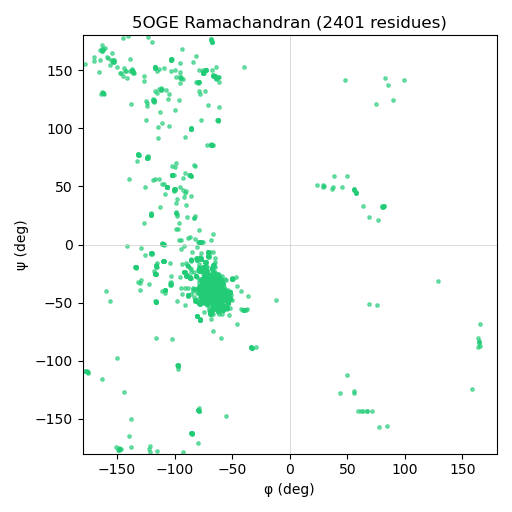 1.00 79.24 271 TRP F N 1
ATOM 13634 C CA . TRP F 1 271 ? -19.515 -121.139 106.391 1.00 79.43 271 TRP F CA 1
ATOM 13635 C C . TRP F 1 271 ? -20.225 -121.325 107.739 1.00 82.03 271 TRP F C 1
ATOM 13636 O O . TRP F 1 271 ? -20.627 -122.444 108.061 1.00 81.20 271 TRP F O 1
ATOM 13647 N N . CYS F 1 272 ? -20.417 -120.214 108.490 1.00 78.32 272 CYS F N 1
ATOM 13648 C CA . CYS F 1 272 ? -21.070 -120.153 109.798 1.00 77.82 272 CYS F CA 1
ATOM 13649 C C . CYS F 1 272 ? -22.471 -120.772 109.760 1.00 80.75 272 CYS F C 1
ATOM 13650 O O . CYS F 1 272 ? -22.723 -121.707 110.521 1.00 80.76 272 CYS F O 1
ATOM 13653 N N . VAL F 1 273 ? -23.353 -120.298 108.839 1.00 75.77 273 VAL F N 1
ATOM 13654 C CA . VAL F 1 273 ? -24.724 -120.809 108.669 1.00 74.87 273 VAL F CA 1
ATOM 13655 C C . VAL F 1 273 ? -24.754 -122.327 108.445 1.00 79.82 273 VAL F C 1
ATOM 13656 O O . VAL F 1 273 ? -25.621 -123.000 109.001 1.00 80.17 273 VAL F O 1
ATOM 13660 N N . ARG F 1 274 ? -23.801 -122.851 107.643 1.00 76.29 274 ARG F N 1
ATOM 13661 C CA . ARG F 1 274 ? -23.698 -124.258 107.268 1.00 76.65 274 ARG F CA 1
ATOM 13662 C C . ARG F 1 274 ? -23.304 -125.186 108.426 1.00 81.01 274 ARG F C 1
ATOM 13663 O O . ARG F 1 274 ? -24.046 -126.124 108.722 1.00 80.77 274 ARG F O 1
ATOM 13671 N N . VAL F 1 275 ? -22.129 -124.956 109.043 1.00 78.08 275 VAL F N 1
ATOM 13672 C CA . VAL F 1 275 ? -21.607 -125.822 110.109 1.00 78.57 275 VAL F CA 1
ATOM 13673 C C . VAL F 1 275 ? -22.368 -125.672 111.440 1.00 81.95 275 VAL F C 1
ATOM 13674 O O . VAL F 1 275 ? -22.526 -126.674 112.142 1.00 82.79 275 VAL F O 1
ATOM 13678 N N . THR F 1 276 ? -22.831 -124.446 111.785 1.00 76.41 276 THR F N 1
ATOM 13679 C CA . THR F 1 276 ? -23.568 -124.219 113.034 1.00 75.10 276 THR F CA 1
ATOM 13680 C C . THR F 1 276 ? -25.088 -124.241 112.733 1.00 77.39 276 THR F C 1
ATOM 13681 O O . THR F 1 276 ? -25.634 -125.326 112.518 1.00 77.38 276 THR F O 1
ATOM 13685 N N . SER F 1 277 ? -25.754 -123.068 112.702 1.00 72.44 277 SER F N 1
ATOM 13686 C CA . SER F 1 277 ? -27.182 -122.912 112.406 1.00 71.82 277 SER F CA 1
ATOM 13687 C C . SER F 1 277 ? -27.501 -121.467 112.037 1.00 75.46 277 SER F C 1
ATOM 13688 O O . SER F 1 277 ? -26.665 -120.580 112.248 1.00 75.03 277 SER F O 1
ATOM 13691 N N . SER F 1 278 ? -28.721 -121.233 111.504 1.00 71.82 278 SER F N 1
ATOM 13692 C CA . SER F 1 278 ? -29.240 -119.915 111.117 1.00 71.22 278 SER F CA 1
ATOM 13693 C C . SER F 1 278 ? -29.362 -119.001 112.343 1.00 74.12 278 SER F C 1
ATOM 13694 O O . SER F 1 278 ? -29.202 -117.782 112.217 1.00 73.20 278 SER F O 1
ATOM 13697 N N . THR F 1 279 ? -29.672 -119.603 113.521 1.00 70.48 279 THR F N 1
ATOM 13698 C CA . THR F 1 279 ? -29.828 -118.934 114.817 1.00 69.66 279 THR F CA 1
ATOM 13699 C C . THR F 1 279 ? -28.463 -118.542 115.368 1.00 73.36 279 THR F C 1
ATOM 13700 O O . THR F 1 279 ? -28.293 -117.391 115.773 1.00 72.54 279 THR F O 1
ATOM 13704 N N . THR F 1 280 ? -27.496 -119.499 115.387 1.00 70.33 280 THR F N 1
ATOM 13705 C CA . THR F 1 280 ? -26.124 -119.286 115.874 1.00 70.02 280 THR F CA 1
ATOM 13706 C C . THR F 1 280 ? -25.457 -118.158 115.095 1.00 73.56 280 THR F C 1
ATOM 13707 O O . THR F 1 280 ? -24.840 -117.299 115.712 1.00 72.72 280 THR F O 1
ATOM 13711 N N . TYR F 1 281 ? -25.633 -118.135 113.758 1.00 70.31 281 TYR F N 1
ATOM 13712 C CA . TYR F 1 281 ? -25.099 -117.103 112.871 1.00 70.23 281 TYR F CA 1
ATOM 13713 C C . TYR F 1 281 ? -25.617 -115.702 113.240 1.00 74.61 281 TYR F C 1
ATOM 13714 O O . TYR F 1 281 ? -24.839 -114.745 113.295 1.00 74.55 281 TYR F O 1
ATOM 13723 N N . SER F 1 282 ? -26.935 -115.587 113.466 1.00 71.23 282 SER F N 1
ATOM 13724 C CA . SER F 1 282 ? -27.583 -114.327 113.825 1.00 70.94 282 SER F CA 1
ATOM 13725 C C . SER F 1 282 ? -27.288 -113.914 115.272 1.00 75.26 282 SER F C 1
ATOM 13726 O O . SER F 1 282 ? -27.373 -112.724 115.596 1.00 74.36 282 SER F O 1
ATOM 13729 N N . MET F 1 283 ? -26.913 -114.900 116.126 1.00 72.59 283 MET F N 1
ATOM 13730 C CA . MET F 1 283 ? -26.532 -114.717 117.531 1.00 72.56 283 MET F CA 1
ATOM 13731 C C . MET F 1 283 ? -25.089 -114.184 117.595 1.00 75.54 283 MET F C 1
ATOM 13732 O O . MET F 1 283 ? -24.842 -113.176 118.256 1.00 74.28 283 MET F O 1
ATOM 13737 N N . VAL F 1 284 ? -24.153 -114.858 116.876 1.00 72.53 284 VAL F N 1
ATOM 13738 C CA . VAL F 1 284 ? -22.729 -114.510 116.731 1.00 72.40 284 VAL F CA 1
ATOM 13739 C C . VAL F 1 284 ? -22.608 -113.119 116.073 1.00 76.04 284 VAL F C 1
ATOM 13740 O O . VAL F 1 284 ? -21.749 -112.331 116.469 1.00 76.29 284 VAL F O 1
ATOM 13744 N N . GLY F 1 285 ? -23.499 -112.829 115.120 1.00 71.51 285 GLY F N 1
ATOM 13745 C CA . GLY F 1 285 ? -23.582 -111.537 114.450 1.00 71.07 285 GLY F CA 1
ATOM 13746 C C . GLY F 1 285 ? -23.969 -110.419 115.406 1.00 74.44 285 GLY F C 1
ATOM 13747 O O . GLY F 1 285 ? -23.405 -109.322 115.339 1.00 73.23 285 GLY F O 1
ATOM 13748 N N . ALA F 1 286 ? -24.922 -110.702 116.329 1.00 71.80 286 ALA F N 1
ATOM 13749 C CA . ALA F 1 286 ? -25.388 -109.761 117.357 1.00 71.89 286 ALA F CA 1
ATOM 13750 C C . ALA F 1 286 ? -24.343 -109.596 118.469 1.00 76.44 286 ALA F C 1
ATOM 13751 O O . ALA F 1 286 ? -24.165 -108.486 118.982 1.00 76.66 286 ALA F O 1
ATOM 13753 N N . LEU F 1 287 ? -23.652 -110.698 118.828 1.00 72.46 287 LEU F N 1
ATOM 13754 C CA . LEU F 1 287 ? -22.599 -110.730 119.841 1.00 72.37 287 LEU F CA 1
ATOM 13755 C C . LEU F 1 287 ? -21.341 -109.970 119.403 1.00 78.45 287 LEU F C 1
ATOM 13756 O O . LEU F 1 287 ? -20.659 -109.402 120.252 1.00 78.82 287 LEU F O 1
ATOM 13761 N N . ASN F 1 288 ? -21.041 -109.963 118.080 1.00 75.59 288 ASN F N 1
ATOM 13762 C CA . ASN F 1 288 ? -19.890 -109.308 117.438 1.00 75.85 288 ASN F CA 1
ATOM 13763 C C . ASN F 1 288 ? -19.829 -107.799 117.649 1.00 80.15 288 ASN F C 1
ATOM 13764 O O . ASN F 1 288 ? -18.735 -107.228 117.636 1.00 80.79 288 ASN F O 1
ATOM 13769 N N . LYS F 1 289 ? -20.999 -107.152 117.793 1.00 75.65 289 LYS F N 1
ATOM 13770 C CA . LYS F 1 289 ? -21.132 -105.706 117.986 1.00 75.14 289 LYS F CA 1
ATOM 13771 C C . LYS F 1 289 ? -20.604 -105.266 119.359 1.00 78.27 289 LYS F C 1
ATOM 13772 O O . LYS F 1 289 ? -20.179 -104.121 119.505 1.00 78.08 289 LYS F O 1
ATOM 13778 N N . LEU F 1 290 ? -20.633 -106.181 120.357 1.00 74.07 290 LEU F N 1
ATOM 13779 C CA . LEU F 1 290 ? -20.200 -105.931 121.733 1.00 73.99 290 LEU F CA 1
ATOM 13780 C C . LEU F 1 290 ? -18.686 -105.683 121.873 1.00 78.75 290 LEU F C 1
ATOM 13781 O O . LEU F 1 290 ? -18.348 -104.617 122.389 1.00 79.30 290 LEU F O 1
ATOM 13786 N N . PRO F 1 291 ? -17.752 -106.575 121.425 1.00 75.01 291 PRO F N 1
ATOM 13787 C CA . PRO F 1 291 ? -16.314 -106.271 121.583 1.00 75.38 291 PRO F CA 1
ATOM 13788 C C . PRO F 1 291 ? -15.830 -105.014 120.859 1.00 79.01 291 PRO F C 1
ATOM 13789 O O . PRO F 1 291 ? -14.901 -104.373 121.354 1.00 79.06 291 PRO F O 1
ATOM 13793 N N . ILE F 1 292 ? -16.466 -104.640 119.720 1.00 75.10 292 ILE F N 1
ATOM 13794 C CA . ILE F 1 292 ? -16.092 -103.422 118.986 1.00 75.53 292 ILE F CA 1
ATOM 13795 C C . ILE F 1 292 ? -16.549 -102.179 119.778 1.00 80.51 292 ILE F C 1
ATOM 13796 O O . ILE F 1 292 ? -15.862 -101.152 119.751 1.00 81.55 292 ILE F O 1
ATOM 13801 N N . ALA F 1 293 ? -17.685 -102.301 120.512 1.00 76.01 293 ALA F N 1
ATOM 13802 C CA . ALA F 1 293 ? -18.247 -101.243 121.356 1.00 75.79 293 ALA F CA 1
ATOM 13803 C C . ALA F 1 293 ? -17.398 -101.068 122.604 1.00 80.09 293 ALA F C 1
ATOM 13804 O O . ALA F 1 293 ? -17.180 -99.934 123.030 1.00 79.90 293 ALA F O 1
ATOM 13806 N N . LEU F 1 294 ? -16.898 -102.194 123.170 1.00 77.13 294 LEU F N 1
ATOM 13807 C CA . LEU F 1 294 ? -16.030 -102.226 124.350 1.00 77.64 294 LEU F CA 1
ATOM 13808 C C . LEU F 1 294 ? -14.666 -101.614 124.012 1.00 84.07 294 LEU F C 1
ATOM 13809 O O . LEU F 1 294 ? -14.063 -100.963 124.869 1.00 84.33 294 LEU F O 1
ATOM 13814 N N . SER F 1 295 ? -14.210 -101.792 122.751 1.00 81.70 295 SER F N 1
ATOM 13815 C CA . SER F 1 295 ? -12.967 -101.220 122.230 1.00 82.84 295 SER F CA 1
ATOM 13816 C C . SER F 1 295 ? -13.061 -99.691 122.188 1.00 88.08 295 SER F C 1
ATOM 13817 O O . SER F 1 295 ? -12.071 -99.015 122.458 1.00 88.66 295 SER F O 1
ATOM 13820 N N . GLY F 1 296 ? -14.253 -99.170 121.886 1.00 84.18 296 GLY F N 1
ATOM 13821 C CA . GLY F 1 296 ? -14.521 -97.735 121.863 1.00 84.39 296 GLY F CA 1
ATOM 13822 C C . GLY F 1 296 ? -14.431 -97.118 123.247 1.00 87.74 296 GLY F C 1
ATOM 13823 O O . GLY F 1 296 ? -14.014 -95.961 123.393 1.00 88.37 296 GLY F O 1
ATOM 13824 N N . LEU F 1 297 ? -14.813 -97.907 124.274 1.00 82.49 297 LEU F N 1
ATOM 13825 C CA . LEU F 1 297 ? -14.772 -97.506 125.678 1.00 82.05 297 LEU F CA 1
ATOM 13826 C C . LEU F 1 297 ? -13.344 -97.586 126.210 1.00 86.71 297 LEU F C 1
ATOM 13827 O O . LEU F 1 297 ? -12.964 -96.752 127.028 1.00 87.54 297 LEU F O 1
ATOM 13832 N N . ILE F 1 298 ? -12.558 -98.588 125.749 1.00 82.34 298 ILE F N 1
ATOM 13833 C CA . ILE F 1 298 ? -11.172 -98.813 126.180 1.00 82.46 298 ILE F CA 1
ATOM 13834 C C . ILE F 1 298 ? -10.185 -97.889 125.454 1.00 87.43 298 ILE F C 1
ATOM 13835 O O . ILE F 1 298 ? -9.508 -97.101 126.109 1.00 87.68 298 ILE F O 1
ATOM 13840 N N . PHE F 1 299 ? -10.098 -97.999 124.122 1.00 85.08 299 PHE F N 1
ATOM 13841 C CA . PHE F 1 299 ? -9.160 -97.254 123.285 1.00 86.77 299 PHE F CA 1
ATOM 13842 C C . PHE F 1 299 ? -9.442 -95.763 123.136 1.00 92.86 299 PHE F C 1
ATOM 13843 O O . PHE F 1 299 ? -8.495 -95.008 122.906 1.00 93.89 299 PHE F O 1
ATOM 13851 N N . PHE F 1 300 ? -10.713 -95.330 123.238 1.00 89.93 300 PHE F N 1
ATOM 13852 C CA . PHE F 1 300 ? -11.035 -93.922 123.008 1.00 91.09 300 PHE F CA 1
ATOM 13853 C C . PHE F 1 300 ? -11.632 -93.193 124.202 1.00 96.37 300 PHE F C 1
ATOM 13854 O O . PHE F 1 300 ? -12.669 -93.596 124.737 1.00 94.82 300 PHE F O 1
ATOM 13862 N N . ASP F 1 301 ? -10.955 -92.091 124.594 1.00 95.44 301 ASP F N 1
ATOM 13863 C CA . ASP F 1 301 ? -11.295 -91.162 125.677 1.00 96.23 301 ASP F CA 1
ATOM 13864 C C . ASP F 1 301 ? -12.574 -90.400 125.277 1.00 100.73 301 ASP F C 1
ATOM 13865 O O . ASP F 1 301 ? -12.517 -89.334 124.655 1.00 101.89 301 ASP F O 1
ATOM 13870 N N . ALA F 1 302 ? -13.729 -91.006 125.571 1.00 96.11 302 ALA F N 1
ATOM 13871 C CA . ALA F 1 302 ? -15.044 -90.472 125.217 1.00 95.66 302 ALA F CA 1
ATOM 13872 C C . ALA F 1 302 ? -16.015 -90.635 126.386 1.00 98.81 302 ALA F C 1
ATOM 13873 O O . ALA F 1 302 ? -15.850 -91.573 127.171 1.00 98.34 302 ALA F O 1
ATOM 13875 N N . PRO F 1 303 ? -17.026 -89.750 126.544 1.00 94.89 303 PRO F N 1
ATOM 13876 C CA . PRO F 1 303 ? -17.953 -89.914 127.678 1.00 94.10 303 PRO F CA 1
ATOM 13877 C C . PRO F 1 303 ? -18.967 -91.048 127.493 1.00 95.52 303 PRO F C 1
ATOM 13878 O O . PRO F 1 303 ? -19.367 -91.341 126.362 1.00 94.67 303 PRO F O 1
ATOM 13882 N N . ARG F 1 304 ? -19.361 -91.699 128.613 1.00 90.42 304 ARG F N 1
ATOM 13883 C CA . ARG F 1 304 ? -20.323 -92.812 128.651 1.00 88.44 304 ARG F CA 1
ATOM 13884 C C . ARG F 1 304 ? -21.053 -92.930 129.986 1.00 92.25 304 ARG F C 1
ATOM 13885 O O . ARG F 1 304 ? -20.545 -92.482 131.018 1.00 92.55 304 ARG F O 1
ATOM 13893 N N . ASN F 1 305 ? -22.230 -93.582 129.954 1.00 87.80 305 ASN F N 1
ATOM 13894 C CA . ASN F 1 305 ? -23.080 -93.847 131.114 1.00 87.16 305 ASN F CA 1
ATOM 13895 C C . ASN F 1 305 ? -22.928 -95.308 131.552 1.00 88.51 305 ASN F C 1
ATOM 13896 O O . ASN F 1 305 ? -22.491 -96.142 130.753 1.00 86.92 305 ASN F O 1
ATOM 13901 N N . PHE F 1 306 ? -23.274 -95.612 132.820 1.00 84.41 306 PHE F N 1
ATOM 13902 C CA . PHE F 1 306 ? -23.195 -96.962 133.382 1.00 83.09 306 PHE F CA 1
ATOM 13903 C C . PHE F 1 306 ? -24.109 -97.940 132.638 1.00 85.72 306 PHE F C 1
ATOM 13904 O O . PHE F 1 306 ? -23.735 -99.097 132.466 1.00 84.67 306 PHE F O 1
ATOM 13912 N N . LEU F 1 307 ? -25.288 -97.472 132.198 1.00 82.10 307 LEU F N 1
ATOM 13913 C CA . LEU F 1 307 ? -26.280 -98.274 131.476 1.00 81.48 307 LEU F CA 1
ATOM 13914 C C . LEU F 1 307 ? -25.734 -98.852 130.163 1.00 84.49 307 LEU F C 1
ATOM 13915 O O . LEU F 1 307 ? -25.977 -100.026 129.871 1.00 83.69 307 LEU F O 1
ATOM 13920 N N . SER F 1 308 ? -24.983 -98.036 129.391 1.00 80.58 308 SER F N 1
ATOM 13921 C CA . SER F 1 308 ? -24.363 -98.454 128.133 1.00 79.47 308 SER F CA 1
ATOM 13922 C C . SER F 1 308 ? -23.248 -99.460 128.401 1.00 81.90 308 SER F C 1
ATOM 13923 O O . SER F 1 308 ? -23.054 -100.360 127.593 1.00 80.37 308 SER F O 1
ATOM 13926 N N . ILE F 1 309 ? -22.537 -99.325 129.547 1.00 78.92 309 ILE F N 1
ATOM 13927 C CA . ILE F 1 309 ? -21.475 -100.244 129.984 1.00 78.40 309 ILE F CA 1
ATOM 13928 C C . ILE F 1 309 ? -22.131 -101.564 130.420 1.00 81.23 309 ILE F C 1
ATOM 13929 O O . ILE F 1 309 ? -21.641 -102.637 130.068 1.00 80.39 309 ILE F O 1
ATOM 13934 N N . LEU F 1 310 ? -23.258 -101.466 131.156 1.00 77.38 310 LEU F N 1
ATOM 13935 C CA . LEU F 1 310 ? -24.054 -102.590 131.649 1.00 76.62 310 LEU F CA 1
ATOM 13936 C C . LEU F 1 310 ? -24.630 -103.424 130.493 1.00 80.63 310 LEU F C 1
ATOM 13937 O O . LEU F 1 310 ? -24.618 -104.653 130.576 1.00 80.43 310 LEU F O 1
ATOM 13942 N N . SER F 1 311 ? -25.085 -102.762 129.408 1.00 76.74 311 SER F N 1
ATOM 13943 C CA . SER F 1 311 ? -25.635 -103.431 128.228 1.00 75.85 311 SER F CA 1
ATOM 13944 C C . SER F 1 311 ? -24.630 -104.384 127.580 1.00 79.67 311 SER F C 1
ATOM 13945 O O . SER F 1 311 ? -25.021 -105.471 127.155 1.00 79.08 311 SER F O 1
ATOM 13948 N N . ILE F 1 312 ? -23.332 -103.987 127.544 1.00 76.39 312 ILE F N 1
ATOM 13949 C CA . ILE F 1 312 ? -22.228 -104.772 126.978 1.00 75.89 312 ILE F CA 1
ATOM 13950 C C . ILE F 1 312 ? -22.058 -106.087 127.749 1.00 79.94 312 ILE F C 1
ATOM 13951 O O . ILE F 1 312 ? -21.971 -107.145 127.121 1.00 79.56 312 ILE F O 1
ATOM 13956 N N . PHE F 1 313 ? -22.042 -106.021 129.097 1.00 76.53 313 PHE F N 1
ATOM 13957 C CA . PHE F 1 313 ? -21.863 -107.194 129.951 1.00 76.58 313 PHE F CA 1
ATOM 13958 C C . PHE F 1 313 ? -23.108 -108.082 130.024 1.00 80.16 313 PHE F C 1
ATOM 13959 O O . PHE F 1 313 ? -22.953 -109.295 130.193 1.00 79.66 313 PHE F O 1
ATOM 13967 N N . ILE F 1 314 ? -24.327 -107.504 129.842 1.00 76.96 314 ILE F N 1
ATOM 13968 C CA . ILE F 1 314 ? -25.588 -108.269 129.783 1.00 76.97 314 ILE F CA 1
ATOM 13969 C C . ILE F 1 314 ? -25.551 -109.089 128.476 1.00 82.68 314 ILE F C 1
ATOM 13970 O O . ILE F 1 314 ? -25.847 -110.287 128.487 1.00 82.53 314 ILE F O 1
ATOM 13975 N N . GLY F 1 315 ? -25.119 -108.435 127.392 1.00 80.20 315 GLY F N 1
ATOM 13976 C CA . GLY F 1 315 ? -24.941 -109.037 126.076 1.00 80.23 315 GLY F CA 1
ATOM 13977 C C . GLY F 1 315 ? -23.942 -110.177 126.101 1.00 85.50 315 GLY F C 1
ATOM 13978 O O . GLY F 1 315 ? -24.119 -111.162 125.380 1.00 85.15 315 GLY F O 1
ATOM 13979 N N . PHE F 1 316 ? -22.892 -110.055 126.949 1.00 83.07 316 PHE F N 1
ATOM 13980 C CA . PHE F 1 316 ? -21.864 -111.080 127.142 1.00 83.38 316 PHE F CA 1
ATOM 13981 C C . PHE F 1 316 ? -22.455 -112.282 127.870 1.00 85.48 316 PHE F C 1
ATOM 13982 O O . PHE F 1 316 ? -22.209 -113.411 127.452 1.00 85.07 316 PHE F O 1
ATOM 13990 N N . LEU F 1 317 ? -23.267 -112.036 128.927 1.00 80.79 317 LEU F N 1
ATOM 13991 C CA . LEU F 1 317 ? -23.950 -113.075 129.709 1.00 80.48 317 LEU F CA 1
ATOM 13992 C C . LEU F 1 317 ? -24.909 -113.883 128.823 1.00 84.34 317 LEU F C 1
ATOM 13993 O O . LEU F 1 317 ? -25.089 -115.083 129.040 1.00 84.02 317 LEU F O 1
ATOM 13998 N N . SER F 1 318 ? -25.489 -113.214 127.806 1.00 80.73 318 SER F N 1
ATOM 13999 C CA . SER F 1 318 ? -26.394 -113.788 126.811 1.00 80.16 318 SER F CA 1
ATOM 14000 C C . SER F 1 318 ? -25.655 -114.828 125.949 1.00 83.61 318 SER F C 1
ATOM 14001 O O . SER F 1 318 ? -26.158 -115.936 125.776 1.00 83.75 318 SER F O 1
ATOM 14004 N N . GL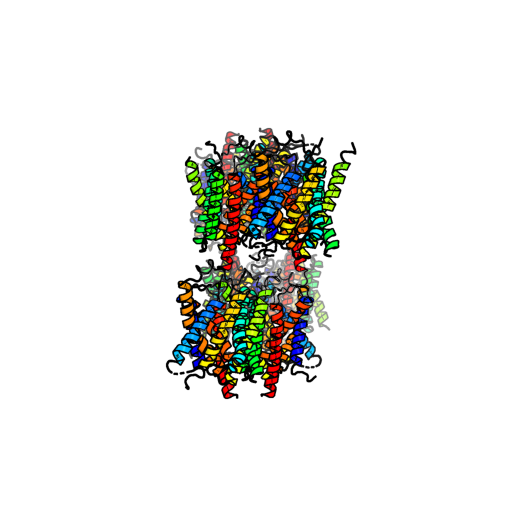Y F 1 319 ? -24.467 -114.470 125.458 1.00 79.11 319 GLY F N 1
ATOM 14005 C CA . GLY F 1 319 ? -23.623 -115.352 124.661 1.00 78.75 319 GLY F CA 1
ATOM 14006 C C . GLY F 1 319 ? -23.063 -116.506 125.464 1.00 82.92 319 GLY F C 1
ATOM 14007 O O . GLY F 1 319 ? -22.974 -117.623 124.950 1.00 82.22 319 GLY F O 1
ATOM 14008 N N . ILE F 1 320 ? -22.695 -116.241 126.740 1.00 80.34 320 ILE F N 1
ATOM 14009 C CA . ILE F 1 320 ? -22.159 -117.232 127.680 1.00 81.03 320 ILE F CA 1
ATOM 14010 C C . ILE F 1 320 ? -23.206 -118.309 127.971 1.00 86.59 320 ILE F C 1
ATOM 14011 O O . ILE F 1 320 ? -22.887 -119.493 127.870 1.00 86.66 320 ILE F O 1
ATOM 14016 N N . ILE F 1 321 ? -24.458 -117.907 128.282 1.00 84.09 321 ILE F N 1
ATOM 14017 C CA . ILE F 1 321 ? -25.514 -118.880 128.583 1.00 84.65 321 ILE F CA 1
ATOM 14018 C C . ILE F 1 321 ? -26.044 -119.541 127.284 1.00 88.40 321 ILE F C 1
ATOM 14019 O O . ILE F 1 321 ? -26.573 -120.651 127.354 1.00 88.64 321 ILE F O 1
ATOM 14024 N N . TYR F 1 322 ? -25.854 -118.893 126.109 1.00 84.39 322 TYR F N 1
ATOM 14025 C CA . TYR F 1 322 ? -26.241 -119.472 124.815 1.00 83.97 322 TYR F CA 1
ATOM 14026 C C . TYR F 1 322 ? -25.262 -120.595 124.451 1.00 89.20 322 TYR F C 1
ATOM 14027 O O . TYR F 1 322 ? -25.667 -121.588 123.847 1.00 89.09 322 TYR F O 1
ATOM 14036 N N . ALA F 1 323 ? -23.974 -120.422 124.815 1.00 86.41 323 ALA F N 1
ATOM 14037 C CA . ALA F 1 323 ? -22.902 -121.391 124.588 1.00 86.87 323 ALA F CA 1
ATOM 14038 C C . ALA F 1 323 ? -23.148 -122.641 125.426 1.00 91.29 323 ALA F C 1
ATOM 14039 O O . ALA F 1 323 ? -22.901 -123.748 124.950 1.00 91.45 323 ALA F O 1
ATOM 14041 N N . VAL F 1 324 ? -23.664 -122.461 126.659 1.00 88.08 324 VAL F N 1
ATOM 14042 C CA . VAL F 1 324 ? -23.994 -123.554 127.575 1.00 89.11 324 VAL F CA 1
ATOM 14043 C C . VAL F 1 324 ? -25.232 -124.285 127.037 1.00 93.54 324 VAL F C 1
ATOM 14044 O O . VAL F 1 324 ? -25.281 -125.515 127.087 1.00 94.50 324 VAL F O 1
ATOM 14048 N N . ALA F 1 325 ? -26.207 -123.524 126.491 1.00 89.01 325 ALA F N 1
ATOM 14049 C CA . ALA F 1 325 ? -27.454 -124.048 125.921 1.00 88.79 325 ALA F CA 1
ATOM 14050 C C . ALA F 1 325 ? -27.194 -125.010 124.765 1.00 92.75 325 ALA F C 1
ATOM 14051 O O . ALA F 1 325 ? -27.867 -126.036 124.662 1.00 92.65 325 ALA F O 1
ATOM 14053 N N . LYS F 1 326 ? -26.201 -124.687 123.915 1.00 89.61 326 LYS F N 1
ATOM 14054 C CA . LYS F 1 326 ? -25.785 -125.514 122.782 1.00 90.18 326 LYS F CA 1
ATOM 14055 C C . LYS F 1 326 ? -25.046 -126.757 123.294 1.00 95.74 326 LYS F C 1
ATOM 14056 O O . LYS F 1 326 ? -25.224 -127.837 122.732 1.00 96.35 326 LYS F O 1
ATOM 14062 N N . GLN F 1 327 ? -24.223 -126.595 124.356 1.00 92.52 327 GLN F N 1
ATOM 14063 C CA . GLN F 1 327 ? -23.455 -127.659 125.013 1.00 93.44 327 GLN F CA 1
ATOM 14064 C C . GLN F 1 327 ? -24.411 -128.653 125.687 1.00 98.24 327 GLN F C 1
ATOM 14065 O O . GLN F 1 327 ? -24.103 -129.842 125.767 1.00 98.77 327 GLN F O 1
ATOM 14071 N N . LYS F 1 328 ? -25.572 -128.151 126.160 1.00 94.81 328 LYS F N 1
ATOM 14072 C CA . LYS F 1 328 ? -26.633 -128.924 126.801 1.00 95.62 328 LYS F CA 1
ATOM 14073 C C . LYS F 1 328 ? -27.343 -129.804 125.763 1.00 101.46 328 LYS F C 1
ATOM 14074 O O . LYS F 1 328 ? -27.603 -130.977 126.036 1.00 102.06 328 LYS F O 1
ATOM 14080 N N . LYS F 1 329 ? -27.633 -129.232 124.568 1.00 98.52 329 LYS F N 1
ATOM 14081 C CA . LYS F 1 329 ? -28.296 -129.888 123.431 1.00 99.13 329 LYS F CA 1
ATOM 14082 C C . LYS F 1 329 ? -27.541 -131.127 122.949 1.00 106.15 329 LYS F C 1
ATOM 14083 O O . LYS F 1 329 ? -28.160 -132.169 122.763 1.00 106.57 329 LYS F O 1
ATOM 14089 N N . GLN F 1 330 ? -26.208 -131.019 122.779 1.00 104.53 330 GLN F N 1
ATOM 14090 C CA . GLN F 1 330 ? -25.315 -132.100 122.336 1.00 106.25 330 GLN F CA 1
ATOM 14091 C C . GLN F 1 330 ? -25.441 -133.355 123.204 1.00 113.20 330 GLN F C 1
ATOM 14092 O O . GLN F 1 330 ? -25.571 -134.456 122.669 1.00 113.60 330 GLN F O 1
ATOM 14098 N N . GLN F 1 331 ? -25.432 -133.177 124.536 1.00 111.61 331 GLN F N 1
ATOM 14099 C CA . GLN F 1 331 ? -25.535 -134.248 125.531 1.00 113.77 331 GLN F CA 1
ATOM 14100 C C . GLN F 1 331 ? -26.985 -134.714 125.774 1.00 119.94 331 GLN F C 1
ATOM 14101 O O . GLN F 1 331 ? -27.193 -135.740 126.428 1.00 120.93 331 GLN F O 1
ATOM 14107 N N . ALA F 1 332 ? -27.977 -133.961 125.260 1.00 116.70 332 ALA F N 1
ATOM 14108 C CA . ALA F 1 332 ? -29.397 -134.278 125.420 1.00 117.50 332 ALA F CA 1
ATOM 14109 C C . ALA F 1 332 ? -30.109 -134.714 124.116 1.00 121.91 332 ALA F C 1
ATOM 14110 O O . ALA F 1 332 ? -31.306 -135.018 124.155 1.00 122.09 332 ALA F O 1
ATOM 14112 N N . GLN F 1 333 ? -29.380 -134.779 122.980 1.00 118.17 333 GLN F N 1
ATOM 14113 C CA . GLN F 1 333 ? -29.966 -135.198 121.699 1.00 148.54 333 GLN F CA 1
ATOM 14114 C C . GLN F 1 333 ? -29.325 -136.477 121.154 1.00 155.16 333 GLN F C 1
ATOM 14115 O O . GLN F 1 333 ? -28.137 -136.716 121.353 1.00 111.91 333 GLN F O 1
ATOM 14121 N N . SER G 1 16 ? -34.018 -76.192 168.523 1.00 80.89 16 SER G N 1
ATOM 14122 C CA . SER G 1 16 ? -34.431 -77.572 168.309 1.00 114.59 16 SER G CA 1
ATOM 14123 C C . SER G 1 16 ? -33.525 -78.263 167.303 1.00 143.28 16 SER G C 1
ATOM 14124 O O . SER G 1 16 ? -33.950 -78.535 166.188 1.00 103.96 16 SER G O 1
ATOM 14127 N N . VAL G 1 17 ? -32.273 -78.508 167.706 1.00 105.76 17 VAL G N 1
ATOM 14128 C CA . VAL G 1 17 ? -31.223 -79.176 166.901 1.00 105.53 17 VAL G CA 1
ATOM 14129 C C . VAL G 1 17 ? -30.725 -78.350 165.703 1.00 105.90 17 VAL G C 1
ATOM 14130 O O . VAL G 1 17 ? -30.149 -78.850 164.739 1.00 104.29 17 VAL G O 1
ATOM 14134 N N . ALA G 1 18 ? -30.911 -77.047 165.830 1.00 100.94 18 ALA G N 1
ATOM 14135 C CA . ALA G 1 18 ? -30.502 -76.097 164.836 1.00 98.96 18 ALA G CA 1
ATOM 14136 C C . ALA G 1 18 ? -29.320 -75.366 165.409 1.00 99.70 18 ALA G C 1
ATOM 14137 O O . ALA G 1 18 ? -29.236 -74.161 165.321 1.00 98.53 18 ALA G O 1
ATOM 14139 N N . ASN G 1 19 ? -28.414 -76.102 166.028 1.00 94.60 19 ASN G N 1
ATOM 14140 C CA . ASN G 1 19 ? -27.234 -75.517 166.596 1.00 92.42 19 ASN G CA 1
ATOM 14141 C C . ASN G 1 19 ? -26.095 -75.948 165.726 1.00 93.38 19 ASN G C 1
ATOM 14142 O O . ASN G 1 19 ? -25.125 -76.503 166.226 1.00 91.79 19 ASN G O 1
ATOM 14147 N N . SER G 1 20 ? -26.248 -75.725 164.417 1.00 89.10 20 SER G N 1
ATOM 14148 C CA . SER G 1 20 ? -25.242 -76.047 163.397 1.00 87.93 20 SER G CA 1
ATOM 14149 C C . SER G 1 20 ? -25.477 -75.390 162.029 1.00 89.77 20 SER G C 1
ATOM 14150 O O . SER G 1 20 ? -26.577 -74.983 161.693 1.00 88.91 20 SER G O 1
ATOM 14153 N N . GLY G 1 21 ? -24.401 -75.295 161.258 1.00 85.11 21 GLY G N 1
ATOM 14154 C CA . GLY G 1 21 ? -24.416 -74.762 159.908 1.00 84.20 21 GLY G CA 1
ATOM 14155 C C . GLY G 1 21 ? -24.481 -73.272 159.697 1.00 86.07 21 GLY G C 1
ATOM 14156 O O . GLY G 1 21 ? -24.068 -72.509 160.548 1.00 84.01 21 GLY G O 1
ATOM 14157 N N . PRO G 1 22 ? -24.962 -72.863 158.519 1.00 82.90 22 PRO G N 1
ATOM 14158 C CA . PRO G 1 22 ? -25.159 -71.447 158.143 1.00 81.98 22 PRO G CA 1
ATOM 14159 C C . PRO G 1 22 ? -26.228 -70.678 158.926 1.00 85.61 22 PRO G C 1
ATOM 14160 O O . PRO G 1 22 ? -26.339 -69.462 158.747 1.00 84.49 22 PRO G O 1
ATOM 14164 N N . ILE G 1 23 ? -27.000 -71.371 159.794 1.00 82.68 23 ILE G N 1
ATOM 14165 C CA . ILE G 1 23 ? -28.034 -70.771 160.648 1.00 82.67 23 ILE G CA 1
ATOM 14166 C C . ILE G 1 23 ? -27.369 -69.754 161.596 1.00 85.21 23 ILE G C 1
ATOM 14167 O O . ILE G 1 23 ? -27.893 -68.657 161.782 1.00 84.53 23 ILE G O 1
ATOM 14172 N N . SER G 1 24 ? -26.182 -70.109 162.129 1.00 80.84 24 SER G N 1
ATOM 14173 C CA . SER G 1 24 ? -25.359 -69.276 163.003 1.00 79.55 24 SER G CA 1
ATOM 14174 C C . SER G 1 24 ? -24.933 -67.989 162.307 1.00 81.35 24 SER G C 1
ATOM 14175 O O . SER G 1 24 ? -24.942 -66.934 162.939 1.00 81.22 24 SER G O 1
ATOM 14178 N N . ILE G 1 25 ? -24.542 -68.088 161.016 1.00 76.19 25 ILE G N 1
ATOM 14179 C CA . ILE G 1 25 ? -24.112 -66.970 160.171 1.00 74.88 25 ILE G CA 1
ATOM 14180 C C . ILE G 1 25 ? -25.269 -65.984 159.998 1.00 79.91 25 ILE G C 1
ATOM 14181 O O . ILE G 1 25 ? -25.099 -64.803 160.307 1.00 79.54 25 ILE G O 1
ATOM 14186 N N . LEU G 1 26 ? -26.450 -66.487 159.567 1.00 77.49 26 LEU G N 1
ATOM 14187 C CA . LEU G 1 26 ? -27.682 -65.711 159.373 1.00 78.12 26 LEU G CA 1
ATOM 14188 C C . LEU G 1 26 ? -28.100 -65.014 160.667 1.00 82.76 26 LEU G C 1
ATOM 14189 O O . LEU G 1 26 ? -28.534 -63.861 160.622 1.00 82.49 26 LEU G O 1
ATOM 14194 N N . SER G 1 27 ? -27.936 -65.710 161.817 1.00 79.63 27 SER G N 1
ATOM 14195 C CA . SER G 1 27 ? -28.238 -65.206 163.158 1.00 79.67 27 SER G CA 1
ATOM 14196 C C . SER G 1 27 ? -27.248 -64.117 163.563 1.00 82.04 27 SER G C 1
ATOM 14197 O O . SER G 1 27 ? -27.669 -63.095 164.103 1.00 81.26 27 SER G O 1
ATOM 14200 N N . TYR G 1 28 ? -25.938 -64.333 163.298 1.00 78.29 28 TYR G N 1
ATOM 14201 C CA . TYR G 1 28 ? -24.870 -63.375 163.601 1.00 77.52 28 TYR G CA 1
ATOM 14202 C C . TYR G 1 28 ? -25.049 -62.109 162.777 1.00 81.84 28 TYR G C 1
ATOM 14203 O O . TYR G 1 28 ? -24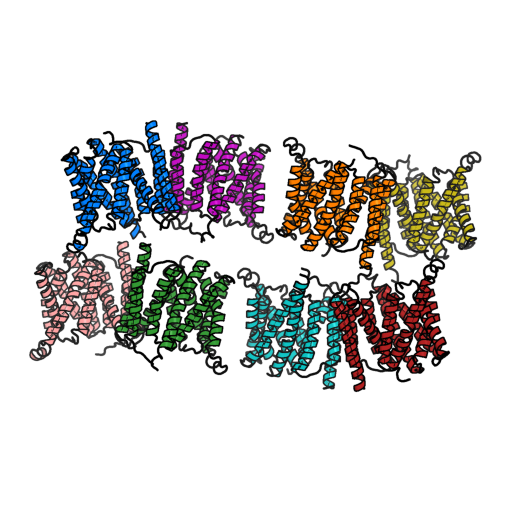.853 -61.008 163.298 1.00 80.98 28 TYR G O 1
ATOM 14212 N N . CYS G 1 29 ? -25.487 -62.271 161.514 1.00 79.39 29 CYS G N 1
ATOM 14213 C CA . CYS G 1 29 ? -25.757 -61.176 160.594 1.00 79.77 29 CYS G CA 1
ATOM 14214 C C . CYS G 1 29 ? -26.925 -60.328 161.064 1.00 85.15 29 CYS G C 1
ATOM 14215 O O . CYS G 1 29 ? -26.770 -59.116 161.195 1.00 84.54 29 CYS G O 1
ATOM 14218 N N . GLY G 1 30 ? -28.058 -60.975 161.347 1.00 83.44 30 GLY G N 1
ATOM 14219 C CA . GLY G 1 30 ? -29.273 -60.328 161.833 1.00 84.79 30 GLY G CA 1
ATOM 14220 C C . GLY G 1 30 ? -29.076 -59.579 163.137 1.00 90.29 30 GLY G C 1
ATOM 14221 O O . GLY G 1 30 ? -29.595 -58.472 163.293 1.00 90.19 30 GLY G O 1
ATOM 14222 N N . SER G 1 31 ? -28.292 -60.179 164.069 1.00 88.02 31 SER G N 1
ATOM 14223 C CA . SER G 1 31 ? -27.948 -59.609 165.376 1.00 88.64 31 SER G CA 1
ATOM 14224 C C . SER G 1 31 ? -26.934 -58.448 165.269 1.00 93.94 31 SER G C 1
ATOM 14225 O O . SER G 1 31 ? -26.819 -57.648 166.202 1.00 93.66 31 SER G O 1
ATOM 14228 N N . SER G 1 32 ? -26.205 -58.364 164.138 1.00 91.54 32 SER G N 1
ATOM 14229 C CA . SER G 1 32 ? -25.276 -57.279 163.831 1.00 91.91 32 SER G CA 1
ATOM 14230 C C . SER G 1 32 ? -26.077 -56.118 163.219 1.00 98.21 32 SER G C 1
ATOM 14231 O O . SER G 1 32 ? -25.792 -54.957 163.514 1.00 98.16 32 SER G O 1
ATOM 14234 N N . ILE G 1 33 ? -27.090 -56.444 162.380 1.00 96.42 33 ILE G N 1
ATOM 14235 C CA . ILE G 1 33 ? -27.998 -55.495 161.725 1.00 97.67 33 ILE G CA 1
ATOM 14236 C C . ILE G 1 33 ? -28.822 -54.764 162.792 1.00 104.52 33 ILE G C 1
ATOM 14237 O O . ILE G 1 33 ? -28.876 -53.533 162.781 1.00 104.49 33 ILE G O 1
ATOM 14242 N N . LEU G 1 34 ? -29.438 -55.531 163.719 1.00 103.23 34 LEU G N 1
ATOM 14243 C CA . LEU G 1 34 ? -30.262 -55.029 164.820 1.00 104.98 34 LEU G CA 1
ATOM 14244 C C . LEU G 1 34 ? -29.467 -54.081 165.713 1.00 110.93 34 LEU G C 1
ATOM 14245 O O . LEU G 1 34 ? -29.992 -53.046 166.109 1.00 111.11 34 LEU G O 1
ATOM 14250 N N . MET G 1 35 ? -28.197 -54.423 165.998 1.00 109.00 35 MET G N 1
ATOM 14251 C CA . MET G 1 35 ? -27.295 -53.625 166.829 1.00 109.72 35 MET G CA 1
ATOM 14252 C C . MET G 1 35 ? -26.909 -52.306 166.153 1.00 114.38 35 MET G C 1
ATOM 14253 O O . MET G 1 35 ? -26.764 -51.297 166.840 1.00 114.55 35 MET G O 1
ATOM 14258 N N . THR G 1 36 ? -26.751 -52.317 164.814 1.00 111.06 36 THR G N 1
ATOM 14259 C CA . THR G 1 36 ? -26.393 -51.131 164.031 1.00 111.36 36 THR G CA 1
ATOM 14260 C C . THR G 1 36 ? -27.572 -50.148 163.960 1.00 118.33 36 THR G C 1
ATOM 14261 O O . THR G 1 36 ? -27.373 -48.952 164.183 1.00 118.29 36 THR G O 1
ATOM 14265 N N . VAL G 1 37 ? -28.793 -50.655 163.674 1.00 117.26 37 VAL G N 1
ATOM 14266 C CA . VAL G 1 37 ? -30.000 -49.822 163.573 1.00 119.30 37 VAL G CA 1
ATOM 14267 C C . VAL G 1 37 ? -30.421 -49.262 164.938 1.00 125.11 37 VAL G C 1
ATOM 14268 O O . VAL G 1 37 ? -30.937 -48.151 164.989 1.00 125.80 37 VAL G O 1
ATOM 14272 N N . THR G 1 38 ? -30.182 -50.010 166.033 1.00 122.25 38 THR G N 1
ATOM 14273 C CA . THR G 1 38 ? -30.505 -49.553 167.386 1.00 123.46 38 THR G CA 1
ATOM 14274 C C . THR G 1 38 ? -29.577 -48.396 167.768 1.00 128.54 38 THR G C 1
ATOM 14275 O O . THR G 1 38 ? -30.062 -47.368 168.233 1.00 129.20 38 THR G O 1
ATOM 14279 N N . ASN G 1 39 ? -28.266 -48.539 167.513 1.00 125.09 39 ASN G N 1
ATOM 14280 C CA . ASN G 1 39 ? -27.262 -47.523 167.827 1.00 125.48 39 ASN G CA 1
ATOM 14281 C C . ASN G 1 39 ? -27.404 -46.215 167.036 1.00 132.05 39 ASN G C 1
ATOM 14282 O O . ASN G 1 39 ? -26.963 -45.175 167.529 1.00 131.95 39 ASN G O 1
ATOM 14287 N N . LYS G 1 40 ? -28.012 -46.252 165.827 1.00 130.72 40 LYS G N 1
ATOM 14288 C CA . LYS G 1 40 ? -28.159 -45.037 165.017 1.00 132.31 40 LYS G CA 1
ATOM 14289 C C . LYS G 1 40 ? -29.613 -44.509 164.917 1.00 140.75 40 LYS G C 1
ATOM 14290 O O . LYS G 1 40 ? -29.797 -43.362 164.499 1.00 141.38 40 LYS G O 1
ATOM 14296 N N . PHE G 1 41 ? -30.630 -45.320 165.296 1.00 139.86 41 PHE G N 1
ATOM 14297 C CA . PHE G 1 41 ? -32.034 -44.885 165.246 1.00 142.29 41 PHE G CA 1
ATOM 14298 C C . PHE G 1 41 ? -32.707 -44.832 166.622 1.00 149.27 41 PHE G C 1
ATOM 14299 O O . PHE G 1 41 ? -33.338 -43.824 166.942 1.00 150.49 41 PHE G O 1
ATOM 14307 N N . VAL G 1 42 ? -32.579 -45.904 167.431 1.00 146.64 42 VAL G N 1
ATOM 14308 C CA . VAL G 1 42 ? -33.194 -45.998 168.765 1.00 148.25 42 VAL G CA 1
ATOM 14309 C C . VAL G 1 42 ? -32.398 -45.206 169.813 1.00 154.02 42 VAL G C 1
ATOM 14310 O O . VAL G 1 42 ? -32.920 -44.243 170.380 1.00 155.09 42 VAL G O 1
ATOM 14314 N N . VAL G 1 43 ? -31.148 -45.632 170.076 1.00 150.47 43 VAL G N 1
ATOM 14315 C CA . VAL G 1 43 ? -30.246 -45.021 171.053 1.00 150.85 43 VAL G CA 1
ATOM 14316 C C . VAL G 1 43 ? -29.130 -44.225 170.357 1.00 155.50 43 VAL G C 1
ATOM 14317 O O . VAL G 1 43 ? -27.946 -44.354 170.691 1.00 154.18 43 VAL G O 1
ATOM 14321 N N . ASN G 1 44 ? -29.535 -43.359 169.408 1.00 153.93 44 ASN G N 1
ATOM 14322 C CA . ASN G 1 44 ? -28.625 -42.481 168.670 1.00 153.95 44 ASN G CA 1
ATOM 14323 C C . ASN G 1 44 ? -28.025 -41.401 169.595 1.00 159.43 44 ASN G C 1
ATOM 14324 O O . ASN G 1 44 ? -28.361 -41.357 170.787 1.00 159.73 44 ASN G O 1
ATOM 14329 N N . LEU G 1 45 ? -27.109 -40.561 169.057 1.00 156.37 45 LEU G N 1
ATOM 14330 C CA . LEU G 1 45 ? -26.392 -39.503 169.793 1.00 157.10 45 LEU G CA 1
ATOM 14331 C C . LEU G 1 45 ? -25.628 -40.131 170.980 1.00 160.15 45 LEU G C 1
ATOM 14332 O O . LEU G 1 45 ? -25.672 -39.644 172.116 1.00 160.55 45 LEU G O 1
ATOM 14337 N N . LYS G 1 46 ? -24.958 -41.263 170.679 1.00 155.12 46 LYS G N 1
ATOM 14338 C CA . LYS G 1 46 ? -24.167 -42.067 171.602 1.00 154.11 46 LYS G CA 1
ATOM 14339 C C . LYS G 1 46 ? -22.664 -41.764 171.416 1.00 157.54 46 LYS G C 1
ATOM 14340 O O . LYS G 1 46 ? -21.832 -42.677 171.325 1.00 156.07 46 LYS G O 1
ATOM 14346 N N . ASP G 1 47 ? -22.331 -40.450 171.373 1.00 154.81 47 ASP G N 1
ATOM 14347 C CA . ASP G 1 47 ? -20.972 -39.902 171.268 1.00 154.15 47 ASP G CA 1
ATOM 14348 C C . ASP G 1 47 ? -20.438 -39.826 172.717 1.00 157.15 47 ASP G C 1
ATOM 14349 O O . ASP G 1 47 ? -20.105 -38.752 173.234 1.00 157.97 47 ASP G O 1
ATOM 14354 N N . PHE G 1 48 ? -20.409 -41.007 173.367 1.00 151.35 48 PHE G N 1
ATOM 14355 C CA . PHE G 1 48 ? -20.066 -41.258 174.761 1.00 150.63 48 PHE G CA 1
ATOM 14356 C C . PHE G 1 48 ? -18.640 -40.931 175.138 1.00 150.43 48 PHE G C 1
ATOM 14357 O O . PHE G 1 48 ? -17.708 -41.177 174.367 1.00 149.47 48 PHE G O 1
ATOM 14365 N N . ASN G 1 49 ? -18.484 -40.404 176.359 1.00 144.41 49 ASN G N 1
ATOM 14366 C CA . ASN G 1 49 ? -17.204 -40.030 176.952 1.00 142.82 49 ASN G CA 1
ATOM 14367 C C . ASN G 1 49 ? -16.633 -41.206 177.756 1.00 141.18 49 ASN G C 1
ATOM 14368 O O . ASN G 1 49 ? -15.421 -41.273 177.952 1.00 140.43 49 ASN G O 1
ATOM 14373 N N . MET G 1 50 ? -17.510 -42.132 178.212 1.00 133.94 50 MET G N 1
ATOM 14374 C CA . MET G 1 50 ? -17.142 -43.313 179.001 1.00 131.39 50 MET G CA 1
ATOM 14375 C C . MET G 1 50 ? -17.622 -44.611 178.328 1.00 131.26 50 MET G C 1
ATOM 14376 O O . MET G 1 50 ? -18.589 -45.237 178.779 1.00 130.93 50 MET G O 1
ATOM 14381 N N . ASN G 1 51 ? -16.916 -45.013 177.254 1.00 124.32 51 ASN G N 1
ATOM 14382 C CA . ASN G 1 51 ? -17.208 -46.189 176.426 1.00 121.54 51 ASN G CA 1
ATOM 14383 C C . ASN G 1 51 ? -17.099 -47.537 177.162 1.00 121.78 51 ASN G C 1
ATOM 14384 O O . ASN G 1 51 ? -17.926 -48.412 176.907 1.00 120.99 51 ASN G O 1
ATOM 14389 N N . PHE G 1 52 ? -16.093 -47.715 178.053 1.00 115.80 52 PHE G N 1
ATOM 14390 C CA . PHE G 1 52 ? -15.911 -48.966 178.815 1.00 113.99 52 PHE G CA 1
ATOM 14391 C C . PHE G 1 52 ? -17.008 -49.177 179.863 1.00 116.66 52 PHE G C 1
ATOM 14392 O O . PHE G 1 52 ? -17.345 -50.321 180.171 1.00 116.11 52 PHE G O 1
ATOM 14400 N N . VAL G 1 53 ? -17.562 -48.070 180.399 1.00 112.72 53 VAL G N 1
ATOM 14401 C CA . VAL G 1 53 ? -18.660 -48.047 181.376 1.00 112.49 53 VAL G CA 1
ATOM 14402 C C . VAL G 1 53 ? -19.942 -48.485 180.642 1.00 114.06 53 VAL G C 1
ATOM 14403 O O . VAL G 1 53 ? -20.748 -49.236 181.197 1.00 113.38 53 VAL G O 1
ATOM 14407 N N . MET G 1 54 ? -20.087 -48.040 179.377 1.00 109.03 54 MET G N 1
ATOM 14408 C CA . MET G 1 54 ? -21.195 -48.371 178.484 1.00 107.94 54 MET G CA 1
ATOM 14409 C C . MET G 1 54 ? -21.177 -49.864 178.167 1.00 108.96 54 MET G C 1
ATOM 14410 O O . MET G 1 54 ? -22.236 -50.489 178.155 1.00 108.86 54 MET G O 1
ATOM 14415 N N . LEU G 1 55 ? -19.972 -50.432 177.941 1.00 102.97 55 LEU G N 1
ATOM 14416 C CA . LEU G 1 55 ? -19.767 -51.858 177.657 1.00 101.10 55 LEU G CA 1
ATOM 14417 C C . LEU G 1 55 ? -19.937 -52.704 178.921 1.00 104.15 55 LEU G C 1
ATOM 14418 O O . LEU G 1 55 ? -20.313 -53.874 178.826 1.00 102.92 55 LEU G O 1
ATOM 14423 N N . PHE G 1 56 ? -19.662 -52.108 180.101 1.00 101.15 56 PHE G N 1
ATOM 14424 C CA . PHE G 1 56 ? -19.809 -52.759 181.404 1.00 101.36 56 PHE G CA 1
ATOM 14425 C C . PHE G 1 56 ? -21.292 -52.963 181.733 1.00 105.58 56 PHE G C 1
ATOM 14426 O O . PHE G 1 56 ? -21.652 -53.979 182.332 1.00 105.45 56 PHE G O 1
ATOM 14434 N N . VAL G 1 57 ? -22.145 -51.998 181.331 1.00 101.90 57 VAL G N 1
ATOM 14435 C CA . VAL G 1 57 ? -23.601 -52.054 181.504 1.00 101.94 57 VAL G CA 1
ATOM 14436 C C . VAL G 1 57 ? -24.169 -53.052 180.475 1.00 103.63 57 VAL G C 1
ATOM 14437 O O . VAL G 1 57 ? -25.083 -53.808 180.808 1.00 103.61 57 VAL G O 1
ATOM 14441 N N . GLN G 1 58 ? -23.587 -53.080 179.247 1.00 98.00 58 GLN G N 1
ATOM 14442 C CA . GLN G 1 58 ? -23.953 -54.001 178.163 1.00 96.40 58 GLN G CA 1
ATOM 14443 C C . GLN G 1 58 ? -23.677 -55.443 178.578 1.00 98.28 58 GLN G C 1
ATOM 14444 O O . GLN G 1 58 ? -24.507 -56.314 178.324 1.00 97.49 58 GLN G O 1
ATOM 14450 N N . SER G 1 59 ? -22.534 -55.680 179.253 1.00 94.11 59 SER G N 1
ATOM 14451 C CA . SER G 1 59 ? -22.143 -56.993 179.766 1.00 93.70 59 SER G CA 1
ATOM 14452 C C . SER G 1 59 ? -22.921 -57.374 181.036 1.00 99.17 59 SER G C 1
ATOM 14453 O O . SER G 1 59 ? -23.038 -58.562 181.339 1.00 99.25 59 SER G O 1
ATOM 14456 N N . LEU G 1 60 ? -23.465 -56.374 181.766 1.00 96.47 60 LEU G N 1
ATOM 14457 C CA . LEU G 1 60 ? -24.293 -56.592 182.954 1.00 97.21 60 LEU G CA 1
ATOM 14458 C C . LEU G 1 60 ? -25.671 -57.089 182.518 1.00 101.42 60 LEU G C 1
ATOM 14459 O O . LEU G 1 60 ? -26.187 -58.034 183.110 1.00 101.31 60 LEU G O 1
ATOM 14464 N N . VAL G 1 61 ? -26.251 -56.456 181.469 1.00 98.15 61 VAL G N 1
ATOM 14465 C CA . VAL G 1 61 ? -27.547 -56.800 180.865 1.00 98.64 61 VAL G CA 1
ATOM 14466 C C . VAL G 1 61 ? -27.496 -58.252 180.361 1.00 101.45 61 VAL G C 1
ATOM 14467 O O . VAL G 1 61 ? -28.406 -59.026 180.660 1.00 101.77 61 VAL G O 1
ATOM 14471 N N . CYS G 1 62 ? -26.401 -58.618 179.650 1.00 96.42 62 CYS G N 1
ATOM 14472 C CA . CYS G 1 62 ? -26.149 -59.957 179.109 1.00 95.56 62 CYS G CA 1
ATOM 14473 C C . CYS G 1 62 ? -26.151 -61.000 180.218 1.00 98.77 62 CYS G C 1
ATOM 14474 O O . CYS G 1 62 ? -26.811 -62.030 180.075 1.00 98.95 62 CYS G O 1
ATOM 14477 N N . THR G 1 63 ? -25.448 -60.707 181.336 1.00 94.27 63 THR G N 1
ATOM 14478 C CA . THR G 1 63 ? -25.320 -61.559 182.522 1.00 94.14 63 THR G CA 1
ATOM 14479 C C . THR G 1 63 ? -26.675 -61.733 183.231 1.00 99.16 63 THR G C 1
ATOM 14480 O O . THR G 1 63 ? -27.056 -62.865 183.540 1.00 99.52 63 THR G O 1
ATOM 14484 N N . ILE G 1 64 ? -27.400 -60.612 183.471 1.00 95.78 64 ILE G N 1
ATOM 14485 C CA . ILE G 1 64 ? -28.718 -60.575 184.117 1.00 96.54 64 ILE G CA 1
ATOM 14486 C C . ILE G 1 64 ? -29.745 -61.402 183.313 1.00 100.38 64 ILE G C 1
ATOM 14487 O O . ILE G 1 64 ? -30.490 -62.174 183.915 1.00 100.76 64 ILE G O 1
ATOM 14492 N N . THR G 1 65 ? -29.730 -61.281 181.965 1.00 96.12 65 THR G N 1
ATOM 14493 C CA . THR G 1 65 ? -30.605 -62.027 181.056 1.00 96.27 65 THR G CA 1
ATOM 14494 C C . THR G 1 65 ? -30.325 -63.524 181.200 1.00 101.24 65 THR G C 1
ATOM 14495 O O . THR G 1 65 ? -31.264 -64.303 181.343 1.00 101.77 65 THR G O 1
ATOM 14499 N N . LEU G 1 66 ? -29.029 -63.906 181.204 1.00 97.93 66 LEU G N 1
ATOM 14500 C CA . LEU G 1 66 ? -28.558 -65.285 181.337 1.00 98.31 66 LEU G CA 1
ATOM 14501 C C . LEU G 1 66 ? -28.990 -65.959 182.641 1.00 104.60 66 LEU G C 1
ATOM 14502 O O . LEU G 1 66 ? -29.372 -67.126 182.601 1.00 104.98 66 LEU G O 1
ATOM 14507 N N . ILE G 1 67 ? -28.951 -65.230 183.780 1.00 102.32 67 ILE G N 1
ATOM 14508 C CA . ILE G 1 67 ? -29.342 -65.750 185.103 1.00 103.64 67 ILE G CA 1
ATOM 14509 C C . ILE G 1 67 ? -30.870 -65.944 185.193 1.00 110.18 67 ILE G C 1
ATOM 14510 O O . ILE G 1 67 ? -31.325 -66.975 185.700 1.00 110.13 67 ILE G O 1
ATOM 14515 N N . ILE G 1 68 ? -31.646 -64.965 184.678 1.00 108.71 68 ILE G N 1
ATOM 14516 C CA . ILE G 1 68 ? -33.115 -64.995 184.642 1.00 110.87 68 ILE G CA 1
ATOM 14517 C C . ILE G 1 68 ? -33.590 -66.156 183.749 1.00 116.35 68 ILE G C 1
ATOM 14518 O O . ILE G 1 68 ? -34.474 -66.914 184.150 1.00 117.62 68 ILE G O 1
ATOM 14523 N N . LEU G 1 69 ? -32.976 -66.309 182.562 1.00 112.24 69 LEU G N 1
ATOM 14524 C CA . LEU G 1 69 ? -33.312 -67.374 181.619 1.00 112.44 69 LEU G CA 1
ATOM 14525 C C . LEU G 1 69 ? -32.888 -68.771 182.094 1.00 117.60 69 LEU G C 1
ATOM 14526 O O . LEU G 1 69 ? -33.523 -69.747 181.698 1.00 118.00 69 LEU G O 1
ATOM 14531 N N . ARG G 1 70 ? -31.838 -68.870 182.946 1.00 114.57 70 ARG G N 1
ATOM 14532 C CA . ARG G 1 70 ? -31.360 -70.148 183.493 1.00 115.13 70 ARG G CA 1
ATOM 14533 C C . ARG G 1 70 ? -32.372 -70.700 184.498 1.00 122.10 70 ARG G C 1
ATOM 14534 O O . ARG G 1 70 ? -32.692 -71.890 184.448 1.00 122.72 70 ARG G O 1
ATOM 14542 N N . ILE G 1 71 ? -32.893 -69.821 185.385 1.00 119.86 71 ILE G N 1
ATOM 14543 C CA . ILE G 1 71 ? -33.883 -70.173 186.411 1.00 121.52 71 ILE G CA 1
ATOM 14544 C C . ILE G 1 71 ? -35.311 -70.316 185.800 1.00 126.67 71 ILE G C 1
ATOM 14545 O O . ILE G 1 71 ? -36.269 -70.595 186.527 1.00 128.01 71 ILE G O 1
ATOM 14550 N N . LEU G 1 72 ? -35.427 -70.149 184.460 1.00 122.24 72 LEU G N 1
ATOM 14551 C CA . LEU G 1 72 ? -36.669 -70.271 183.691 1.00 123.07 72 LEU G CA 1
ATOM 14552 C C . LEU G 1 72 ? -36.465 -71.166 182.439 1.00 126.16 72 LEU G C 1
ATOM 14553 O O . LEU G 1 72 ? -36.337 -70.670 181.312 1.00 125.27 72 LEU G O 1
ATOM 14558 N N . GLY G 1 73 ? -36.433 -72.478 182.669 1.00 122.54 73 GLY G N 1
ATOM 14559 C CA . GLY G 1 73 ? -36.255 -73.483 181.625 1.00 144.12 73 GLY G CA 1
ATOM 14560 C C . GLY G 1 73 ? -36.373 -74.906 182.132 1.00 151.66 73 GLY G C 1
ATOM 14561 O O . GLY G 1 73 ? -37.388 -75.575 181.918 1.00 103.46 73 GLY G O 1
ATOM 14562 N N . PHE G 1 77 ? -28.764 -74.918 180.713 1.00 104.60 77 PHE G N 1
ATOM 14563 C CA . PHE G 1 77 ? -28.416 -73.678 180.031 1.00 102.98 77 PHE G CA 1
ATOM 14564 C C . PHE G 1 77 ? -26.899 -73.406 180.069 1.00 105.04 77 PHE G C 1
ATOM 14565 O O . PHE G 1 77 ? -26.183 -73.802 179.148 1.00 104.19 77 PHE G O 1
ATOM 14573 N N . ARG G 1 78 ? -26.425 -72.735 181.136 1.00 100.89 78 ARG G N 1
ATOM 14574 C CA . ARG G 1 78 ? -25.034 -72.329 181.369 1.00 99.53 78 ARG G CA 1
ATOM 14575 C C . ARG G 1 78 ? -24.441 -72.948 182.670 1.00 104.00 78 ARG G C 1
ATOM 14576 O O . ARG G 1 78 ? -25.167 -73.621 183.410 1.00 105.25 78 ARG G O 1
ATOM 14584 N N . SER G 1 79 ? -23.121 -72.741 182.929 1.00 98.60 79 SER G N 1
ATOM 14585 C CA . SER G 1 79 ? -22.414 -73.269 184.107 1.00 98.15 79 SER G CA 1
ATOM 14586 C C . SER G 1 79 ? -21.442 -72.259 184.743 1.00 100.74 79 SER G C 1
ATOM 14587 O O . SER G 1 79 ? -20.883 -71.431 184.029 1.00 99.38 79 SER G O 1
ATOM 14590 N N . LEU G 1 80 ? -21.241 -72.330 186.079 1.00 97.47 80 LEU G N 1
ATOM 14591 C CA . LEU G 1 80 ? -20.321 -71.460 186.838 1.00 97.00 80 LEU G CA 1
ATOM 14592 C C . LEU G 1 80 ? -19.128 -72.296 187.341 1.00 100.79 80 LEU G C 1
ATOM 14593 O O . LEU G 1 80 ? -19.356 -73.393 187.867 1.00 102.33 80 LEU G O 1
ATOM 14598 N N . ASN G 1 81 ? -17.865 -71.801 187.181 1.00 94.45 81 ASN G N 1
ATOM 14599 C CA . ASN G 1 81 ? -16.658 -72.559 187.576 1.00 93.53 81 ASN G CA 1
ATOM 14600 C C . ASN G 1 81 ? -15.475 -71.693 188.030 1.00 94.95 81 ASN G C 1
ATOM 14601 O O . ASN G 1 81 ? -15.611 -70.472 188.113 1.00 93.70 81 ASN G O 1
ATOM 14606 N N . LYS G 1 82 ? -14.317 -72.345 188.331 1.00 90.98 82 LYS G N 1
ATOM 14607 C CA . LYS G 1 82 ? -13.056 -71.720 188.761 1.00 90.47 82 LYS G CA 1
ATOM 14608 C C . LYS G 1 82 ? -11.817 -72.265 188.018 1.00 92.64 82 LYS G C 1
ATOM 14609 O O . LYS G 1 82 ? -10.782 -71.598 187.997 1.00 91.73 82 LYS G O 1
ATOM 14615 N N . THR G 1 83 ? -11.928 -73.459 187.398 1.00 88.59 83 THR G N 1
ATOM 14616 C CA . THR G 1 83 ? -10.881 -74.052 186.554 1.00 87.73 83 THR G CA 1
ATOM 14617 C C . THR G 1 83 ? -11.027 -73.398 185.178 1.00 90.40 83 THR G C 1
ATOM 14618 O O . THR G 1 83 ? -10.040 -72.921 184.617 1.00 89.57 83 THR G O 1
ATOM 14622 N N . ASP G 1 84 ? -12.286 -73.345 184.670 1.00 86.38 84 ASP G N 1
ATOM 14623 C CA . ASP G 1 84 ? -12.679 -72.737 183.398 1.00 85.00 84 ASP G CA 1
ATOM 14624 C C . ASP G 1 84 ? -12.494 -71.231 183.421 1.00 88.27 84 ASP G C 1
ATOM 14625 O O . ASP G 1 84 ? -12.206 -70.638 182.382 1.00 87.37 84 ASP G O 1
ATOM 14630 N N . ALA G 1 85 ? -12.664 -70.617 184.604 1.00 84.94 85 ALA G N 1
ATOM 14631 C CA . ALA G 1 85 ? -12.525 -69.183 184.824 1.00 84.41 85 ALA G CA 1
ATOM 14632 C C . ALA G 1 85 ? -11.096 -68.697 184.634 1.00 88.65 85 ALA G C 1
ATOM 14633 O O . ALA G 1 85 ? -10.904 -67.665 183.997 1.00 87.16 85 ALA G O 1
ATOM 14635 N N . LYS G 1 86 ? -10.092 -69.427 185.168 1.00 86.84 86 LYS G N 1
ATOM 14636 C CA . LYS G 1 86 ? -8.686 -69.035 185.022 1.00 87.10 86 LYS G CA 1
ATOM 14637 C C . LYS G 1 86 ? -8.148 -69.304 183.611 1.00 89.78 86 LYS G C 1
ATOM 14638 O O . LYS G 1 86 ? -7.158 -68.682 183.214 1.00 90.20 86 LYS G O 1
ATOM 14644 N N . ASN G 1 87 ? -8.830 -70.182 182.843 1.00 84.14 87 ASN G N 1
ATOM 14645 C CA . ASN G 1 87 ? -8.500 -70.505 181.453 1.00 82.53 87 ASN G CA 1
ATOM 14646 C C . ASN G 1 87 ? -9.220 -69.569 180.474 1.00 84.45 87 ASN G C 1
ATOM 14647 O O . ASN G 1 87 ? -8.725 -69.351 179.367 1.00 83.01 87 ASN G O 1
ATOM 14652 N N . TRP G 1 88 ? -10.391 -69.032 180.873 1.00 80.94 88 TRP G N 1
ATOM 14653 C CA . TRP G 1 88 ? -11.163 -68.097 180.052 1.00 80.14 88 TRP G CA 1
ATOM 14654 C C . TRP G 1 88 ? -10.751 -66.645 180.322 1.00 84.21 88 TRP G C 1
ATOM 14655 O O . TRP G 1 88 ? -11.056 -65.771 179.511 1.00 83.41 88 TRP G O 1
ATOM 14666 N N . PHE G 1 89 ? -10.041 -66.386 181.442 1.00 81.44 89 PHE G N 1
ATOM 14667 C CA . PHE G 1 89 ? -9.570 -65.043 181.781 1.00 81.24 89 PHE G CA 1
ATOM 14668 C C . PHE G 1 89 ? -8.704 -64.415 180.676 1.00 82.79 89 PHE G C 1
ATOM 14669 O O . PHE G 1 89 ? -8.993 -63.268 180.336 1.00 81.97 89 PHE G O 1
ATOM 14677 N N . PRO G 1 90 ? -7.732 -65.123 180.027 1.00 78.44 90 PRO G N 1
ATOM 14678 C CA . PRO G 1 90 ? -6.986 -64.486 178.923 1.00 77.74 90 PRO G CA 1
ATOM 14679 C C . PRO G 1 90 ? -7.869 -64.097 177.734 1.00 79.83 90 PRO G C 1
ATOM 14680 O O . PRO G 1 90 ? -7.633 -63.047 177.154 1.00 78.86 90 PRO G O 1
ATOM 14684 N N . ILE G 1 91 ? -8.897 -64.915 177.396 1.00 75.52 91 ILE G N 1
ATOM 14685 C CA . ILE G 1 91 ? -9.866 -64.652 176.314 1.00 74.12 91 ILE G CA 1
ATOM 14686 C C . ILE G 1 91 ? -10.616 -63.341 176.599 1.00 77.43 91 ILE G C 1
ATOM 14687 O O . ILE G 1 91 ? -10.685 -62.478 175.724 1.00 76.71 91 ILE G O 1
ATOM 14692 N N . SER G 1 92 ? -11.140 -63.189 177.832 1.00 74.16 92 SER G N 1
ATOM 14693 C CA . SER G 1 92 ? -11.854 -61.994 178.280 1.00 73.97 92 SER G CA 1
ATOM 14694 C C . SER G 1 92 ? -10.937 -60.782 178.314 1.00 77.90 92 SER G C 1
ATOM 14695 O O . SER G 1 92 ? -11.376 -59.690 177.958 1.00 77.81 92 SER G O 1
ATOM 14698 N N . PHE G 1 93 ? -9.659 -60.975 178.700 1.00 74.13 93 PHE G N 1
ATOM 14699 C CA . PHE G 1 93 ? -8.670 -59.900 178.714 1.00 73.89 93 PHE G CA 1
ATOM 14700 C C . PHE G 1 93 ? -8.356 -59.459 177.286 1.00 76.31 93 PHE G C 1
ATOM 14701 O O . PHE G 1 93 ? -8.294 -58.257 177.025 1.00 76.51 93 PHE G O 1
ATOM 14709 N N . LEU G 1 94 ? -8.178 -60.436 176.367 1.00 70.81 94 LEU G N 1
ATOM 14710 C CA . LEU G 1 94 ? -7.897 -60.206 174.950 1.00 68.99 94 LEU G CA 1
ATOM 14711 C C . LEU G 1 94 ? -9.039 -59.425 174.313 1.00 71.50 94 LEU G C 1
ATOM 14712 O O . LEU G 1 94 ? -8.771 -58.535 173.517 1.00 70.87 94 LEU G O 1
ATOM 14717 N N . LEU G 1 95 ? -10.298 -59.715 174.720 1.00 67.42 95 LEU G N 1
ATOM 14718 C CA . LEU G 1 95 ? -11.524 -59.063 174.247 1.00 66.62 95 LEU G CA 1
ATOM 14719 C C . LEU G 1 95 ? -11.522 -57.570 174.581 1.00 71.06 95 LEU G C 1
ATOM 14720 O O . LEU G 1 95 ? -11.735 -56.755 173.689 1.00 70.05 95 LEU G O 1
ATOM 14725 N N . VAL G 1 96 ? -11.307 -57.222 175.862 1.00 69.41 96 VAL G N 1
ATOM 14726 C CA . VAL G 1 96 ? -11.289 -55.835 176.356 1.00 70.28 96 VAL G CA 1
ATOM 14727 C C . VAL G 1 96 ? -10.106 -55.063 175.743 1.00 75.58 96 VAL G C 1
ATOM 14728 O O . VAL G 1 96 ? -10.264 -53.895 175.377 1.00 75.50 96 VAL G O 1
ATOM 14732 N N . LEU G 1 97 ? -8.946 -55.734 175.591 1.00 72.88 97 LEU G N 1
ATOM 14733 C CA . LEU G 1 97 ? -7.751 -55.145 174.993 1.00 73.36 97 LEU G CA 1
ATOM 14734 C C . LEU G 1 97 ? -7.969 -54.910 173.498 1.00 77.26 97 LEU G C 1
ATOM 14735 O O . LEU G 1 97 ? -7.513 -53.892 172.974 1.00 77.54 97 LEU G O 1
ATOM 14740 N N . MET G 1 98 ? -8.707 -55.831 172.832 1.00 72.80 98 MET G N 1
ATOM 14741 C CA . MET G 1 98 ? -9.067 -55.773 171.413 1.00 71.79 98 MET G CA 1
ATOM 14742 C C . MET G 1 98 ? -9.884 -54.510 171.154 1.00 74.94 98 MET G C 1
ATOM 14743 O O . MET G 1 98 ? -9.614 -53.814 170.185 1.00 73.91 98 MET G O 1
ATOM 14748 N N . ILE G 1 99 ? -10.853 -54.204 172.041 1.00 72.36 99 ILE G N 1
ATOM 14749 C CA . ILE G 1 99 ? -11.702 -53.004 171.989 1.00 72.51 99 ILE G CA 1
ATOM 14750 C C . ILE G 1 99 ? -10.836 -51.752 172.241 1.00 78.34 99 ILE G C 1
ATOM 14751 O O . ILE G 1 99 ? -10.976 -50.766 171.507 1.00 78.60 99 ILE G O 1
ATOM 14756 N N . TYR G 1 100 ? -9.938 -51.805 173.261 1.00 75.25 100 TYR G N 1
ATOM 14757 C CA . TYR G 1 100 ? -9.054 -50.690 173.604 1.00 75.98 100 TYR G CA 1
ATOM 14758 C C . TYR G 1 100 ? -8.108 -50.317 172.473 1.00 80.13 100 TYR G C 1
ATOM 14759 O O . TYR G 1 100 ? -7.961 -49.130 172.174 1.00 80.88 100 TYR G O 1
ATOM 14768 N N . THR G 1 101 ? -7.478 -51.321 171.849 1.00 75.68 101 THR G N 1
ATOM 14769 C CA . THR G 1 101 ? -6.562 -51.106 170.731 1.00 75.64 101 THR G CA 1
ATOM 14770 C C . THR G 1 101 ? -7.307 -50.604 169.490 1.00 79.51 101 THR G C 1
ATOM 14771 O O . THR G 1 101 ? -6.788 -49.739 168.786 1.00 79.17 101 THR G O 1
ATOM 14775 N N . SER G 1 102 ? -8.538 -51.113 169.257 1.00 76.21 102 SER G N 1
ATOM 14776 C CA . SER G 1 102 ? -9.415 -50.744 168.141 1.00 76.04 102 SER G CA 1
ATOM 14777 C C . SER G 1 102 ? -9.826 -49.279 168.221 1.00 81.01 102 SER G C 1
ATOM 14778 O O . SER G 1 102 ? -9.728 -48.572 167.218 1.00 80.71 102 SER G O 1
ATOM 14781 N N . SER G 1 103 ? -10.291 -48.832 169.409 1.00 78.34 103 SER G N 1
ATOM 14782 C CA . SER G 1 103 ? -10.713 -47.454 169.673 1.00 78.93 103 SER G CA 1
ATOM 14783 C C . SER G 1 103 ? -9.528 -46.481 169.547 1.00 83.37 103 SER G C 1
ATOM 14784 O O . SER G 1 103 ? -9.681 -45.419 168.933 1.00 83.14 103 SER G O 1
ATOM 14787 N N . LYS G 1 104 ? -8.342 -46.872 170.085 1.00 79.97 104 LYS G N 1
ATOM 14788 C CA . LYS G 1 104 ? -7.104 -46.089 170.015 1.00 80.46 104 LYS G CA 1
ATOM 14789 C C . LYS G 1 104 ? -6.537 -46.019 168.595 1.00 84.07 104 LYS G C 1
ATOM 14790 O O . LYS G 1 104 ? -5.920 -45.008 168.244 1.00 85.13 104 LYS G O 1
ATOM 14796 N N . ALA G 1 105 ? -6.757 -47.076 167.778 1.00 78.49 105 ALA G N 1
ATOM 14797 C CA . ALA G 1 105 ? -6.326 -47.111 166.378 1.00 77.56 105 ALA G CA 1
ATOM 14798 C C . ALA G 1 105 ? -7.208 -46.171 165.572 1.00 80.68 105 ALA G C 1
ATOM 14799 O O . ALA G 1 105 ? -6.693 -45.351 164.820 1.00 80.42 105 ALA G O 1
ATOM 14801 N N . LEU G 1 106 ? -8.537 -46.251 165.785 1.00 77.21 106 LEU G N 1
ATOM 14802 C CA . LEU G 1 106 ? -9.548 -45.425 165.124 1.00 77.20 106 LEU G CA 1
ATOM 14803 C C . LEU G 1 106 ? -9.477 -43.939 165.505 1.00 82.32 106 LEU G C 1
ATOM 14804 O O . LEU G 1 106 ? -10.025 -43.104 164.783 1.00 82.44 106 LEU G O 1
ATOM 14809 N N . GLN G 1 107 ? -8.794 -43.612 166.620 1.00 79.55 107 GLN G N 1
ATOM 14810 C CA . GLN G 1 107 ? -8.596 -42.234 167.069 1.00 80.71 107 GLN G CA 1
ATOM 14811 C C . GLN G 1 107 ? -7.687 -41.481 166.089 1.00 85.85 107 GLN G C 1
ATOM 14812 O O . GLN G 1 107 ? -7.944 -40.315 165.789 1.00 86.31 107 GLN G O 1
ATOM 14818 N N . TYR G 1 108 ? -6.653 -42.170 165.563 1.00 82.65 108 TYR G N 1
ATOM 14819 C CA . TYR G 1 108 ? -5.672 -41.612 164.627 1.00 83.29 108 TYR G CA 1
ATOM 14820 C C . TYR G 1 108 ? -5.902 -42.043 163.172 1.00 85.25 108 TYR G C 1
ATOM 14821 O O . TYR G 1 108 ? -5.612 -41.267 162.257 1.00 85.55 108 TYR G O 1
ATOM 14830 N N . LEU G 1 109 ? -6.389 -43.282 162.959 1.00 79.11 109 LEU G N 1
ATOM 14831 C CA . LEU G 1 109 ? -6.618 -43.848 161.630 1.00 77.34 109 LEU G CA 1
ATOM 14832 C C . LEU G 1 109 ? -8.044 -43.672 161.123 1.00 80.06 109 LEU G C 1
ATOM 14833 O O . LEU G 1 109 ? -8.993 -43.753 161.901 1.00 79.46 109 LEU G O 1
ATOM 14838 N N . ALA G 1 110 ? -8.184 -43.427 159.808 1.00 76.03 110 ALA G N 1
ATOM 14839 C CA . ALA G 1 110 ? -9.464 -43.250 159.123 1.00 75.14 110 ALA G CA 1
ATOM 14840 C C . ALA G 1 110 ? -10.204 -44.586 158.998 1.00 77.35 110 ALA G C 1
ATOM 14841 O O . ALA G 1 110 ? -9.559 -45.634 158.915 1.00 76.93 110 ALA G O 1
ATOM 14843 N N . VAL G 1 111 ? -11.555 -44.545 158.984 1.00 72.24 111 VAL G N 1
ATOM 14844 C CA . VAL G 1 111 ? -12.426 -45.729 158.887 1.00 70.21 111 VAL G CA 1
ATOM 14845 C C . VAL G 1 111 ? -12.092 -46.626 157.665 1.00 73.01 111 VAL G C 1
ATOM 14846 O O . VAL G 1 111 ? -11.915 -47.821 157.888 1.00 72.03 111 VAL G O 1
ATOM 14850 N N . PRO G 1 112 ? -11.973 -46.129 156.400 1.00 69.92 112 PRO G N 1
ATOM 14851 C CA . PRO G 1 112 ? -11.661 -47.047 155.288 1.00 69.48 112 PRO G CA 1
ATOM 14852 C C . PRO G 1 112 ? -10.280 -47.699 155.388 1.00 74.57 112 PRO G C 1
ATOM 14853 O O . PRO G 1 112 ? -10.119 -48.832 154.931 1.00 74.13 112 PRO G O 1
ATOM 14857 N N . ILE G 1 113 ? -9.303 -46.995 156.007 1.00 72.17 113 ILE G N 1
ATOM 14858 C CA . ILE G 1 113 ? -7.933 -47.474 156.247 1.00 72.54 113 ILE G CA 1
ATOM 14859 C C . ILE G 1 113 ? -7.975 -48.577 157.311 1.00 77.70 113 ILE G C 1
ATOM 14860 O O . ILE G 1 113 ? -7.329 -49.614 157.142 1.00 77.22 113 ILE G O 1
ATOM 14865 N N . TYR G 1 114 ? -8.762 -48.356 158.386 1.00 74.96 114 TYR G N 1
ATOM 14866 C CA . TYR G 1 114 ? -8.958 -49.308 159.474 1.00 74.61 114 TYR G CA 1
ATOM 14867 C C . TYR G 1 114 ? -9.506 -50.626 158.926 1.00 78.41 114 TYR G C 1
ATOM 14868 O O . TYR G 1 114 ? -9.071 -51.691 159.362 1.00 78.50 114 TYR G O 1
ATOM 14877 N N . THR G 1 115 ? -10.427 -50.548 157.937 1.00 74.20 115 THR G N 1
ATOM 14878 C CA . THR G 1 115 ? -11.052 -51.713 157.302 1.00 73.06 115 THR G CA 1
ATOM 14879 C C . THR G 1 115 ? -10.035 -52.513 156.459 1.00 76.83 115 THR G C 1
ATOM 14880 O O . THR G 1 115 ? -10.192 -53.728 156.357 1.00 76.49 115 THR G O 1
ATOM 14884 N N . ILE G 1 116 ? -8.990 -51.860 155.889 1.00 73.21 116 ILE G N 1
ATOM 14885 C CA . ILE G 1 116 ? -7.957 -52.560 155.102 1.00 72.71 116 ILE G CA 1
ATOM 14886 C C . ILE G 1 116 ? -7.215 -53.554 156.009 1.00 76.97 116 ILE G C 1
ATOM 14887 O O . ILE G 1 116 ? -7.186 -54.748 155.709 1.00 76.31 116 ILE G O 1
ATOM 14892 N N . PHE G 1 117 ? -6.649 -53.052 157.128 1.00 74.27 117 PHE G N 1
ATOM 14893 C CA . PHE G 1 117 ? -5.919 -53.851 158.113 1.00 74.26 117 PHE G CA 1
ATOM 14894 C C . PHE G 1 117 ? -6.823 -54.863 158.802 1.00 76.49 117 PHE G C 1
ATOM 14895 O O . PHE G 1 117 ? -6.356 -55.957 159.115 1.00 76.32 117 PHE G O 1
ATOM 14903 N N . LYS G 1 118 ? -8.116 -54.515 159.017 1.00 71.26 118 LYS G N 1
ATOM 14904 C CA . LYS G 1 118 ? -9.094 -55.420 159.620 1.00 69.95 118 LYS G CA 1
ATOM 14905 C C . LYS G 1 118 ? -9.390 -56.598 158.685 1.00 73.50 118 LYS G C 1
ATOM 14906 O O . LYS G 1 118 ? -9.683 -57.696 159.165 1.00 73.16 118 LYS G O 1
ATOM 14912 N N . ASN G 1 119 ? -9.281 -56.376 157.353 1.00 69.57 119 ASN G N 1
ATOM 14913 C CA . ASN G 1 119 ? -9.462 -57.415 156.335 1.00 68.79 119 ASN G CA 1
ATOM 14914 C C . ASN G 1 119 ? -8.180 -58.239 156.190 1.00 73.00 119 ASN G C 1
ATOM 14915 O O . ASN G 1 119 ? -8.244 -59.423 155.857 1.00 72.74 119 ASN G O 1
ATOM 14920 N N . LEU G 1 120 ? -7.023 -57.614 156.496 1.00 69.84 120 LEU G N 1
ATOM 14921 C CA . LEU G 1 120 ? -5.706 -58.248 156.486 1.00 70.05 120 LEU G CA 1
ATOM 14922 C C . LEU G 1 120 ? -5.556 -59.236 157.651 1.00 73.27 120 LEU G C 1
ATOM 14923 O O . LEU G 1 120 ? -4.806 -60.207 157.514 1.00 72.88 120 LEU G O 1
ATOM 14928 N N . THR G 1 121 ? -6.281 -59.002 158.784 1.00 69.39 121 THR G N 1
ATOM 14929 C CA . THR G 1 121 ? -6.267 -59.896 159.953 1.00 69.18 121 THR G CA 1
ATOM 14930 C C . THR G 1 121 ? -6.835 -61.257 159.582 1.00 72.38 121 THR G C 1
ATOM 14931 O O . THR G 1 121 ? -6.341 -62.259 160.087 1.00 73.23 121 THR G O 1
ATOM 14935 N N . ILE G 1 122 ? -7.863 -61.288 158.692 1.00 66.44 122 ILE G N 1
ATOM 14936 C CA . ILE G 1 122 ? -8.516 -62.512 158.217 1.00 65.30 122 ILE G CA 1
ATOM 14937 C C . ILE G 1 122 ? -7.472 -63.504 157.702 1.00 68.32 122 ILE G C 1
ATOM 14938 O O . ILE G 1 122 ? -7.567 -64.688 158.022 1.00 68.10 122 ILE G O 1
ATOM 14943 N N . ILE G 1 123 ? -6.443 -63.005 156.973 1.00 64.45 123 ILE G N 1
ATOM 14944 C CA . ILE G 1 123 ? -5.334 -63.807 156.434 1.00 64.46 123 ILE G CA 1
ATOM 14945 C C . ILE G 1 123 ? -4.476 -64.400 157.572 1.00 67.55 123 ILE G C 1
ATOM 14946 O O . ILE G 1 123 ? -4.202 -65.602 157.544 1.00 67.94 123 ILE G O 1
ATOM 14951 N N . LEU G 1 124 ? -4.097 -63.590 158.590 1.00 62.35 124 LEU G N 1
ATOM 14952 C CA . LEU G 1 124 ? -3.313 -64.134 159.705 1.00 62.08 124 LEU G CA 1
ATOM 14953 C C . LEU G 1 124 ? -4.160 -65.000 160.649 1.00 64.29 124 LEU G C 1
ATOM 14954 O O . LEU G 1 124 ? -3.598 -65.866 161.303 1.00 64.23 124 LEU G O 1
ATOM 14959 N N . ILE G 1 125 ? -5.499 -64.811 160.678 1.00 59.82 125 ILE G N 1
ATOM 14960 C CA . ILE G 1 125 ? -6.428 -65.645 161.453 1.00 59.05 125 ILE G CA 1
ATOM 14961 C C . ILE G 1 125 ? -6.485 -66.994 160.725 1.00 65.03 125 ILE G C 1
ATOM 14962 O O . ILE G 1 125 ? -6.445 -68.041 161.377 1.00 65.76 125 ILE G O 1
ATOM 14967 N N . ALA G 1 126 ? -6.512 -66.956 159.371 1.00 62.02 126 ALA G N 1
ATOM 14968 C CA . ALA G 1 126 ? -6.537 -68.139 158.513 1.00 62.83 126 ALA G CA 1
ATOM 14969 C C . ALA G 1 126 ? -5.244 -68.927 158.636 1.00 69.43 126 ALA G C 1
ATOM 14970 O O . ALA G 1 126 ? -5.307 -70.144 158.790 1.00 70.13 126 ALA G O 1
ATOM 14972 N N . TYR G 1 127 ? -4.078 -68.247 158.598 1.00 67.31 127 TYR G N 1
ATOM 14973 C CA . TYR G 1 127 ? -2.782 -68.926 158.716 1.00 68.87 127 TYR G CA 1
ATOM 14974 C C . TYR G 1 127 ? -2.439 -69.285 160.163 1.00 74.62 127 TYR G C 1
ATOM 14975 O O . TYR G 1 127 ? -1.647 -70.202 160.393 1.00 74.91 127 TYR G O 1
ATOM 14984 N N . GLY G 1 128 ? -3.087 -68.598 161.107 1.00 71.74 128 GLY G N 1
ATOM 14985 C CA . GLY G 1 128 ? -2.956 -68.832 162.541 1.00 72.00 128 GLY G CA 1
ATOM 14986 C C . GLY G 1 128 ? -3.712 -70.073 162.957 1.00 76.92 128 GLY G C 1
ATOM 14987 O O . GLY G 1 128 ? -3.245 -70.810 163.825 1.00 76.92 128 GLY G O 1
ATOM 14988 N N . GLU G 1 129 ? -4.878 -70.330 162.309 1.00 74.48 129 GLU G N 1
ATOM 14989 C CA . GLU G 1 129 ? -5.713 -71.516 162.531 1.00 75.27 129 GLU G CA 1
ATOM 14990 C C . GLU G 1 129 ? -5.005 -72.801 162.070 1.00 83.57 129 GLU G C 1
ATOM 14991 O O . GLU G 1 129 ? -5.358 -73.888 162.529 1.00 84.27 129 GLU G O 1
ATOM 14997 N N . VAL G 1 130 ? -3.996 -72.671 161.179 1.00 82.37 130 VAL G N 1
ATOM 14998 C CA . VAL G 1 130 ? -3.162 -73.774 160.688 1.00 84.04 130 VAL G CA 1
ATOM 14999 C C . VAL G 1 130 ? -2.134 -74.129 161.802 1.00 90.37 130 VAL G C 1
ATOM 15000 O O . VAL G 1 130 ? -1.740 -75.290 161.940 1.00 90.98 130 VAL G O 1
ATOM 15004 N N . LEU G 1 131 ? -1.737 -73.122 162.609 1.00 87.59 131 LEU G N 1
ATOM 15005 C CA . LEU G 1 131 ? -0.806 -73.259 163.734 1.00 88.62 131 LEU G CA 1
ATOM 15006 C C . LEU G 1 131 ? -1.510 -73.686 165.034 1.00 94.37 131 LEU G C 1
ATOM 15007 O O . LEU G 1 131 ? -0.836 -74.066 165.995 1.00 94.73 131 LEU G O 1
ATOM 15012 N N . PHE G 1 132 ? -2.861 -73.614 165.060 1.00 91.37 132 PHE G N 1
ATOM 15013 C CA . PHE G 1 132 ? -3.702 -73.962 166.212 1.00 91.41 132 PHE G CA 1
ATOM 15014 C C . PHE G 1 132 ? -4.487 -75.266 166.034 1.00 97.24 132 PHE G C 1
ATOM 15015 O O . PHE G 1 132 ? -4.605 -76.036 166.992 1.00 97.68 132 PHE G O 1
ATOM 15023 N N . PHE G 1 133 ? -5.050 -75.499 164.832 1.00 94.31 133 PHE G N 1
ATOM 15024 C CA . PHE G 1 133 ? -5.877 -76.675 164.550 1.00 94.98 133 PHE G CA 1
ATOM 15025 C C . PHE G 1 133 ? -5.265 -77.610 163.509 1.00 100.19 133 PHE G C 1
ATOM 15026 O O . PHE G 1 133 ? -5.674 -78.769 163.427 1.00 100.70 133 PHE G O 1
ATOM 15034 N N . GLY G 1 134 ? -4.278 -77.116 162.759 1.00 97.19 134 GLY G N 1
ATOM 15035 C CA . GLY G 1 134 ? -3.554 -77.901 161.764 1.00 98.22 134 GLY G CA 1
ATOM 15036 C C . GLY G 1 134 ? -4.236 -78.082 160.425 1.00 101.62 134 GLY G C 1
ATOM 15037 O O . GLY G 1 134 ? -4.044 -79.112 159.769 1.00 102.94 134 GLY G O 1
ATOM 15038 N N . GLY G 1 135 ? -4.995 -77.078 160.001 1.00 95.65 135 GLY G N 1
ATOM 15039 C CA . GLY G 1 135 ? -5.690 -77.116 158.722 1.00 94.87 135 GLY G CA 1
ATOM 15040 C C . GLY G 1 135 ? -4.783 -76.804 157.547 1.00 97.79 135 GLY G C 1
ATOM 15041 O O . GLY G 1 135 ? -3.611 -77.202 157.525 1.00 98.18 135 GLY G O 1
ATOM 15042 N N . SER G 1 136 ? -5.343 -76.097 156.547 1.00 92.48 136 SER G N 1
ATOM 15043 C CA . SER G 1 136 ? -4.662 -75.649 155.330 1.00 91.94 136 SER G CA 1
ATOM 15044 C C . SER G 1 136 ? -5.472 -74.529 154.680 1.00 93.42 136 SER G C 1
ATOM 15045 O O . SER G 1 136 ? -6.688 -74.673 154.506 1.00 92.68 136 SER G O 1
ATOM 15048 N N . VAL G 1 137 ? -4.808 -73.408 154.342 1.00 88.12 137 VAL G N 1
ATOM 15049 C CA . VAL G 1 137 ? -5.466 -72.285 153.672 1.00 86.09 137 VAL G CA 1
ATOM 15050 C C . VAL G 1 137 ? -5.419 -72.618 152.185 1.00 89.76 137 VAL G C 1
ATOM 15051 O O . VAL G 1 137 ? -4.364 -72.468 151.553 1.00 90.80 137 VAL G O 1
ATOM 15055 N N . THR G 1 138 ? -6.541 -73.139 151.643 1.00 84.41 138 THR G N 1
ATOM 15056 C CA . THR G 1 138 ? -6.638 -73.515 150.229 1.00 83.70 138 THR G CA 1
ATOM 15057 C C . THR G 1 138 ? -6.525 -72.273 149.363 1.00 85.54 138 THR G C 1
ATOM 15058 O O . THR G 1 138 ? -6.983 -71.200 149.766 1.00 84.45 138 THR G O 1
ATOM 15062 N N . SER G 1 139 ? -5.898 -72.414 148.185 1.00 81.45 139 SER G N 1
ATOM 15063 C CA . SER G 1 139 ? -5.675 -71.331 147.225 1.00 80.19 139 SER G CA 1
ATOM 15064 C C . SER G 1 139 ? -6.942 -70.523 146.915 1.00 80.96 139 SER G C 1
ATOM 15065 O O . SER G 1 139 ? -6.843 -69.327 146.650 1.00 79.57 139 SER G O 1
ATOM 15068 N N . MET G 1 140 ? -8.127 -71.164 146.990 1.00 76.86 140 MET G N 1
ATOM 15069 C CA . MET G 1 140 ? -9.418 -70.516 146.759 1.00 75.82 140 MET G CA 1
ATOM 15070 C C . MET G 1 140 ? -9.807 -69.606 147.924 1.00 78.31 140 MET G C 1
ATOM 15071 O O . MET G 1 140 ? -10.381 -68.539 147.685 1.00 78.35 140 MET G O 1
ATOM 15076 N N . GLU G 1 141 ? -9.502 -70.021 149.177 1.00 72.93 141 GLU G N 1
ATOM 15077 C CA . GLU G 1 141 ? -9.764 -69.213 150.369 1.00 71.30 141 GLU G CA 1
ATOM 15078 C C . GLU G 1 141 ? -8.843 -68.009 150.299 1.00 73.60 141 GLU G C 1
ATOM 15079 O O . GLU G 1 141 ? -9.305 -66.885 150.474 1.00 72.54 141 GLU G O 1
ATOM 15085 N N . LEU G 1 142 ? -7.559 -68.244 149.947 1.00 70.16 142 LEU G N 1
ATOM 15086 C CA . LEU G 1 142 ? -6.536 -67.214 149.783 1.00 70.00 142 LEU G CA 1
ATOM 15087 C C . LEU G 1 142 ? -6.921 -66.201 148.697 1.00 75.17 142 LEU G C 1
ATOM 15088 O O . LEU G 1 142 ? -6.616 -65.019 148.848 1.00 75.55 142 LEU G O 1
ATOM 15093 N N . SER G 1 143 ? -7.630 -66.654 147.636 1.00 71.34 143 SER G N 1
ATOM 15094 C CA . SER G 1 143 ? -8.130 -65.804 146.548 1.00 70.56 143 SER G CA 1
ATOM 15095 C C . SER G 1 143 ? -9.228 -64.873 147.065 1.00 72.24 143 SER G C 1
ATOM 15096 O O . SER G 1 143 ? -9.248 -63.700 146.694 1.00 71.58 143 SER G O 1
ATOM 15099 N N . SER G 1 144 ? -10.131 -65.402 147.928 1.00 67.56 144 SER G N 1
ATOM 15100 C CA . SER G 1 144 ? -11.244 -64.659 148.522 1.00 66.37 144 SER G CA 1
ATOM 15101 C C . SER G 1 144 ? -10.754 -63.587 149.484 1.00 70.42 144 SER G C 1
ATOM 15102 O O . SER G 1 144 ? -11.248 -62.462 149.428 1.00 70.49 144 SER G O 1
ATOM 15105 N N . PHE G 1 145 ? -9.752 -63.915 150.328 1.00 66.33 145 PHE G N 1
ATOM 15106 C CA . PHE G 1 145 ? -9.163 -62.967 151.276 1.00 65.62 145 PHE G CA 1
ATOM 15107 C C . PHE G 1 145 ? -8.514 -61.804 150.533 1.00 70.02 145 PHE G C 1
ATOM 15108 O O . PHE G 1 145 ? -8.577 -60.673 151.014 1.00 69.65 145 PHE G O 1
ATOM 15116 N N . LEU G 1 146 ? -7.929 -62.082 149.345 1.00 66.99 146 LEU G N 1
ATOM 15117 C CA . LEU G 1 146 ? -7.302 -61.074 148.490 1.00 67.16 146 LEU G CA 1
ATOM 15118 C C . LEU G 1 146 ? -8.357 -60.178 147.847 1.00 71.55 146 LEU G C 1
ATOM 15119 O O . LEU G 1 146 ? -8.121 -58.980 147.687 1.00 70.30 146 LEU G O 1
ATOM 15124 N N . LEU G 1 147 ? -9.531 -60.757 147.511 1.00 69.82 147 LEU G N 1
ATOM 15125 C CA . LEU G 1 147 ? -10.672 -60.023 146.955 1.00 70.21 147 LEU G CA 1
ATOM 15126 C C . LEU G 1 147 ? -11.322 -59.167 148.050 1.00 74.84 147 LEU G C 1
ATOM 15127 O O . LEU G 1 147 ? -11.957 -58.162 147.738 1.00 74.52 147 LEU G O 1
ATOM 15132 N N . MET G 1 148 ? -11.141 -59.555 149.328 1.00 71.90 148 MET G N 1
ATOM 15133 C CA . MET G 1 148 ? -11.639 -58.808 150.481 1.00 71.86 148 MET G CA 1
ATOM 15134 C C . MET G 1 148 ? -10.721 -57.614 150.762 1.00 75.39 148 MET G C 1
ATOM 15135 O O . MET G 1 148 ? -11.214 -56.551 151.138 1.00 74.43 148 MET G O 1
ATOM 15140 N N . VAL G 1 149 ? -9.392 -57.783 150.559 1.00 72.94 149 VAL G N 1
ATOM 15141 C CA . VAL G 1 149 ? -8.396 -56.714 150.712 1.00 73.47 149 VAL G CA 1
ATOM 15142 C C . VAL G 1 149 ? -8.622 -55.705 149.578 1.00 80.26 149 VAL G C 1
ATOM 15143 O O . VAL G 1 149 ? -8.699 -54.505 149.843 1.00 80.44 149 VAL G O 1
ATOM 15147 N N . LEU G 1 150 ? -8.784 -56.208 148.327 1.00 78.14 150 LEU G N 1
ATOM 15148 C CA . LEU G 1 150 ? -9.053 -55.432 147.111 1.00 78.67 150 LEU G CA 1
ATOM 15149 C C . LEU G 1 150 ? -10.245 -54.502 147.307 1.00 82.64 150 LEU G C 1
ATOM 15150 O O . LEU G 1 150 ? -10.151 -53.318 146.980 1.00 82.29 150 LEU G O 1
ATOM 15155 N N . SER G 1 151 ? -11.345 -55.045 147.880 1.00 79.28 151 SER G N 1
ATOM 15156 C CA . SER G 1 151 ? -12.587 -54.342 148.195 1.00 79.29 151 SER G CA 1
ATOM 15157 C C . SER G 1 151 ? -12.321 -53.169 149.150 1.00 85.47 151 SER G C 1
ATOM 15158 O O . SER G 1 151 ? -12.643 -52.033 148.798 1.00 86.52 151 SER G O 1
ATOM 15161 N N . SER G 1 152 ? -11.696 -53.431 150.328 1.00 81.51 152 SER G N 1
ATOM 15162 C CA . SER G 1 152 ? -11.373 -52.406 151.329 1.00 81.16 152 SER G CA 1
ATOM 15163 C C . SER G 1 152 ? -10.442 -51.317 150.797 1.00 84.88 152 SER G C 1
ATOM 15164 O O . SER G 1 152 ? -10.588 -50.160 151.190 1.00 84.63 152 SER G O 1
ATOM 15167 N N . VAL G 1 153 ? -9.504 -51.689 149.893 1.00 81.25 153 VAL G N 1
ATOM 15168 C CA . VAL G 1 153 ? -8.544 -50.779 149.258 1.00 81.24 153 VAL G CA 1
ATOM 15169 C C . VAL G 1 153 ? -9.252 -49.865 148.242 1.00 84.44 153 VAL G C 1
ATOM 15170 O O . VAL G 1 153 ? -9.015 -48.658 148.265 1.00 84.56 153 VAL G O 1
ATOM 15174 N N . VAL G 1 154 ? -10.144 -50.422 147.393 1.00 80.11 154 VAL G N 1
ATOM 15175 C CA . VAL G 1 154 ? -10.883 -49.625 146.400 1.00 80.41 154 VAL G CA 1
ATOM 15176 C C . VAL G 1 154 ? -11.979 -48.774 147.065 1.00 84.88 154 VAL G C 1
ATOM 15177 O O . VAL G 1 154 ? -12.489 -47.848 146.433 1.00 85.39 154 VAL G O 1
ATOM 15181 N N . ALA G 1 155 ? -12.325 -49.078 148.334 1.00 81.16 155 ALA G N 1
ATOM 15182 C CA . ALA G 1 155 ? -13.288 -48.317 149.138 1.00 81.27 155 ALA G CA 1
ATOM 15183 C C . ALA G 1 155 ? -12.576 -47.073 149.667 1.00 86.32 155 ALA G C 1
ATOM 15184 O O . ALA G 1 155 ? -13.162 -45.993 149.694 1.00 85.96 155 ALA G O 1
ATOM 15186 N N . THR G 1 156 ? -11.294 -47.241 150.067 1.00 83.96 156 THR G N 1
ATOM 15187 C CA . THR G 1 156 ? -10.389 -46.202 150.568 1.00 84.67 156 THR G CA 1
ATOM 15188 C C . THR G 1 156 ? -9.983 -45.307 149.402 1.00 90.70 156 THR G C 1
ATOM 15189 O O . THR G 1 156 ? -9.939 -44.089 149.560 1.00 91.08 156 THR G O 1
ATOM 15193 N N . TRP G 1 157 ? -9.688 -45.924 148.233 1.00 87.92 157 TRP G N 1
ATOM 15194 C CA . TRP G 1 157 ? -9.322 -45.263 146.978 1.00 88.55 157 TRP G CA 1
ATOM 15195 C C . TRP G 1 157 ? -10.501 -44.377 146.535 1.00 93.68 157 TRP G C 1
ATOM 15196 O O . TRP G 1 157 ? -10.302 -43.211 146.188 1.00 93.90 157 TRP G O 1
ATOM 15207 N N . GLY G 1 158 ? -11.716 -44.909 146.681 1.00 90.65 158 GLY G N 1
ATOM 15208 C CA . GLY G 1 158 ? -12.957 -44.206 146.378 1.00 91.14 158 GLY G CA 1
ATOM 15209 C C . GLY G 1 158 ? -13.520 -43.480 147.582 1.00 95.87 158 GLY G C 1
ATOM 15210 O O . GLY G 1 158 ? -14.736 -43.493 147.805 1.00 95.25 158 GLY G O 1
ATOM 15211 N N . ASP G 1 159 ? -12.645 -42.848 148.357 1.00 93.52 159 ASP G N 1
ATOM 15212 C CA . ASP G 1 159 ? -13.064 -42.113 149.545 1.00 93.97 159 ASP G CA 1
ATOM 15213 C C . ASP G 1 159 ? -11.968 -41.165 150.022 1.00 98.40 159 ASP G C 1
ATOM 15214 O O . ASP G 1 159 ? -10.814 -41.564 150.179 1.00 97.78 159 ASP G O 1
ATOM 15219 N N . GLN G 1 160 ? -12.337 -39.910 150.251 1.00 95.55 160 GLN G N 1
ATOM 15220 C CA . GLN G 1 160 ? -11.388 -38.903 150.711 1.00 96.00 160 GLN G CA 1
ATOM 15221 C C . GLN G 1 160 ? -11.491 -38.695 152.218 1.00 98.67 160 GLN G C 1
ATOM 15222 O O . GLN G 1 160 ? -12.520 -38.245 152.723 1.00 97.89 160 GLN G O 1
ATOM 15228 N N . GLN G 1 161 ? -10.420 -39.026 152.932 1.00 94.70 161 GLN G N 1
ATOM 15229 C CA . GLN G 1 161 ? -10.389 -38.876 154.382 1.00 94.12 161 GLN G CA 1
ATOM 15230 C C . GLN G 1 161 ? -9.371 -37.822 154.806 1.00 97.61 161 GLN G C 1
ATOM 15231 O O . GLN G 1 161 ? -8.197 -38.127 155.015 1.00 96.94 161 GLN G O 1
ATOM 15237 N N . ALA G 1 162 ? -9.830 -36.581 154.931 1.00 93.81 162 ALA G N 1
ATOM 15238 C CA . ALA G 1 162 ? -8.962 -35.480 155.331 1.00 94.23 162 ALA G CA 1
ATOM 15239 C C . ALA G 1 162 ? -8.964 -35.298 156.845 1.00 97.08 162 ALA G C 1
ATOM 15240 O O . ALA G 1 162 ? -9.804 -34.584 157.393 1.00 96.61 162 ALA G O 1
ATOM 15242 N N . VAL G 1 163 ? -8.018 -35.947 157.516 1.00 92.91 163 VAL G N 1
ATOM 15243 C CA . VAL G 1 163 ? -7.909 -35.858 158.967 1.00 92.51 163 VAL G CA 1
ATOM 15244 C C . VAL G 1 163 ? -6.885 -34.805 159.380 1.00 97.80 163 VAL G C 1
ATOM 15245 O O . VAL G 1 163 ? -5.727 -34.855 158.965 1.00 97.53 163 VAL G O 1
ATOM 15249 N N . ALA G 1 164 ? -7.321 -33.853 160.199 1.00 95.15 164 ALA G N 1
ATOM 15250 C CA . ALA G 1 164 ? -6.444 -32.787 160.669 1.00 115.99 164 ALA G CA 1
ATOM 15251 C C . ALA G 1 164 ? -6.419 -32.726 162.193 1.00 127.01 164 ALA G C 1
ATOM 15252 O O . ALA G 1 164 ? -5.919 -33.638 162.852 1.00 81.47 164 ALA G O 1
ATOM 15254 N N . ALA G 1 177 ? 4.321 -34.000 160.447 1.00 165.15 177 ALA G N 1
ATOM 15255 C CA . ALA G 1 177 ? 4.910 -34.659 161.609 1.00 165.52 177 ALA G CA 1
ATOM 15256 C C . ALA G 1 177 ? 4.795 -36.184 161.522 1.00 167.96 177 ALA G C 1
ATOM 15257 O O . ALA G 1 177 ? 3.740 -36.702 161.146 1.00 165.91 177 ALA G O 1
ATOM 15259 N N . VAL G 1 178 ? 5.886 -36.897 161.880 1.00 165.10 178 VAL G N 1
ATOM 15260 C CA . VAL G 1 178 ? 5.978 -38.370 161.882 1.00 163.62 178 VAL G CA 1
ATOM 15261 C C . VAL G 1 178 ? 5.286 -38.944 163.151 1.00 166.39 178 VAL G C 1
ATOM 15262 O O . VAL G 1 178 ? 4.938 -40.129 163.189 1.00 164.41 178 VAL G O 1
ATOM 15266 N N . ALA G 1 179 ? 5.047 -38.075 164.162 1.00 163.90 179 ALA G N 1
ATOM 15267 C CA . ALA G 1 179 ? 4.395 -38.391 165.440 1.00 163.22 179 ALA G CA 1
ATOM 15268 C C . ALA G 1 179 ? 2.845 -38.472 165.347 1.00 165.41 179 ALA G C 1
ATOM 15269 O O . ALA G 1 179 ? 2.165 -38.507 166.378 1.00 164.51 179 ALA G O 1
ATOM 15271 N N . SER G 1 180 ? 2.303 -38.511 164.109 1.00 161.07 180 SER G N 1
ATOM 15272 C CA . SER G 1 180 ? 0.871 -38.616 163.788 1.00 159.25 180 SER G CA 1
ATOM 15273 C C . SER G 1 180 ? 0.612 -39.864 162.922 1.00 160.20 180 SER G C 1
ATOM 15274 O O . SER G 1 180 ? -0.425 -40.525 163.065 1.00 158.17 180 SER G O 1
ATOM 15277 N N . PHE G 1 181 ? 1.591 -40.194 162.058 1.00 156.14 181 PHE G N 1
ATOM 15278 C CA . PHE G 1 181 ? 1.600 -41.344 161.153 1.00 154.29 181 PHE G CA 1
ATOM 15279 C C . PHE G 1 181 ? 1.799 -42.644 161.951 1.00 154.38 181 PHE G C 1
ATOM 15280 O O . PHE G 1 181 ? 1.056 -43.605 161.744 1.00 152.99 181 PHE G O 1
ATOM 15288 N N . ASN G 1 182 ? 2.788 -42.653 162.874 1.00 148.66 182 ASN G N 1
ATOM 15289 C CA . ASN G 1 182 ? 3.183 -43.801 163.697 1.00 146.39 182 ASN G CA 1
ATOM 15290 C C . ASN G 1 182 ? 2.180 -44.233 164.820 1.00 144.39 182 ASN G C 1
ATOM 15291 O O . ASN G 1 182 ? 2.067 -45.449 165.010 1.00 143.21 182 ASN G O 1
ATOM 15296 N N . PRO G 1 183 ? 1.465 -43.342 165.576 1.00 136.87 183 PRO G N 1
ATOM 15297 C CA . PRO G 1 183 ? 0.574 -43.834 166.650 1.00 134.23 183 PRO G CA 1
ATOM 15298 C C . PRO G 1 183 ? -0.551 -44.772 166.211 1.00 131.97 183 PRO G C 1
ATOM 15299 O O . PRO G 1 183 ? -0.720 -45.833 166.814 1.00 130.72 183 PRO G O 1
ATOM 15303 N N . GLY G 1 184 ? -1.292 -44.384 165.174 1.00 124.60 184 GLY G N 1
ATOM 15304 C CA . GLY G 1 184 ? -2.389 -45.178 164.635 1.00 121.48 184 GLY G CA 1
ATOM 15305 C C . GLY G 1 184 ? -1.938 -46.516 164.087 1.00 121.04 184 GLY G C 1
ATOM 15306 O O . GLY G 1 184 ? -2.590 -47.534 164.320 1.00 119.59 184 GLY G O 1
ATOM 15307 N N . TYR G 1 185 ? -0.792 -46.517 163.381 1.00 115.62 185 TYR G N 1
ATOM 15308 C CA . TYR G 1 185 ? -0.176 -47.695 162.763 1.00 113.89 185 TYR G CA 1
ATOM 15309 C C . TYR G 1 185 ? 0.290 -48.713 163.811 1.00 115.18 185 TYR G C 1
ATOM 15310 O O . TYR G 1 185 ? 0.161 -49.918 163.579 1.00 113.81 185 TYR G O 1
ATOM 15319 N N . PHE G 1 186 ? 0.786 -48.231 164.974 1.00 110.76 186 PHE G N 1
ATOM 15320 C CA . PHE G 1 186 ? 1.213 -49.084 166.086 1.00 109.79 186 PHE G CA 1
ATOM 15321 C C . PHE G 1 186 ? -0.022 -49.683 166.753 1.00 109.20 186 PHE G C 1
ATOM 15322 O O . PHE G 1 186 ? -0.075 -50.899 166.950 1.00 107.96 186 PHE G O 1
ATOM 15330 N N . TRP G 1 187 ? -1.010 -48.823 167.092 1.00 103.31 187 TRP G N 1
ATOM 15331 C CA . TRP G 1 187 ? -2.269 -49.224 167.715 1.00 101.29 187 TRP G CA 1
ATOM 15332 C C . TRP G 1 187 ? -3.093 -50.168 166.841 1.00 100.76 187 TRP G C 1
ATOM 15333 O O . TRP G 1 187 ? -3.828 -50.994 167.383 1.00 99.30 187 TRP G O 1
ATOM 15344 N N . MET G 1 188 ? -2.969 -50.065 165.500 1.00 95.24 188 MET G N 1
ATOM 15345 C CA . MET G 1 188 ? -3.670 -50.975 164.593 1.00 93.04 188 MET G CA 1
ATOM 15346 C C . MET G 1 188 ? -2.972 -52.328 164.555 1.00 94.59 188 MET G C 1
ATOM 15347 O O . MET G 1 188 ? -3.657 -53.349 164.569 1.00 92.96 188 MET G O 1
ATOM 15352 N N . PHE G 1 189 ? -1.615 -52.339 164.557 1.00 91.01 189 PHE G N 1
ATOM 15353 C CA . PHE G 1 189 ? -0.827 -53.575 164.577 1.00 90.58 189 PHE G CA 1
ATOM 15354 C C . PHE G 1 189 ? -1.142 -54.406 165.832 1.00 93.01 189 PHE G C 1
ATOM 15355 O O . PHE G 1 189 ? -1.243 -55.634 165.747 1.00 92.37 189 PHE G O 1
ATOM 15363 N N . THR G 1 190 ? -1.310 -53.728 166.986 1.00 88.38 190 THR G N 1
ATOM 15364 C CA . THR G 1 190 ? -1.650 -54.366 168.259 1.00 87.36 190 THR G CA 1
ATOM 15365 C C . THR G 1 190 ? -3.091 -54.872 168.239 1.00 88.08 190 THR G C 1
ATOM 15366 O O . THR G 1 190 ? -3.370 -55.905 168.846 1.00 87.57 190 THR G O 1
ATOM 15370 N N . ASN G 1 191 ? -3.998 -54.163 167.525 1.00 82.54 191 ASN G N 1
ATOM 15371 C CA . ASN G 1 191 ? -5.400 -54.569 167.374 1.00 80.90 191 ASN G CA 1
ATOM 15372 C C . ASN G 1 191 ? -5.477 -55.815 166.492 1.00 83.68 191 ASN G C 1
ATOM 15373 O O . ASN G 1 191 ? -6.325 -56.668 166.728 1.00 82.53 191 ASN G O 1
ATOM 15378 N N . CYS G 1 192 ? -4.564 -55.929 165.505 1.00 79.94 192 CYS G N 1
ATOM 15379 C CA . CYS G 1 192 ? -4.466 -57.059 164.587 1.00 79.05 192 CYS G CA 1
ATOM 15380 C C . CYS G 1 192 ? -4.084 -58.355 165.305 1.00 81.63 192 CYS G C 1
ATOM 15381 O O . CYS G 1 192 ? -4.721 -59.382 165.074 1.00 80.35 192 CYS G O 1
ATOM 15384 N N . ILE G 1 193 ? -3.055 -58.305 166.178 1.00 78.46 193 ILE G N 1
ATOM 15385 C CA . ILE G 1 193 ? -2.587 -59.477 166.930 1.00 78.25 193 ILE G CA 1
ATOM 15386 C C . ILE G 1 193 ? -3.616 -59.888 168.017 1.00 80.29 193 ILE G C 1
ATOM 15387 O O . ILE G 1 193 ? -3.908 -61.076 168.130 1.00 79.98 193 ILE G O 1
ATOM 15392 N N . THR G 1 194 ? -4.211 -58.912 168.748 1.00 75.29 194 THR G N 1
ATOM 15393 C CA . THR G 1 194 ? -5.218 -59.170 169.788 1.00 74.23 194 THR G CA 1
ATOM 15394 C C . THR G 1 194 ? -6.547 -59.673 169.210 1.00 77.45 194 THR G C 1
ATOM 15395 O O . THR G 1 194 ? -7.210 -60.471 169.872 1.00 76.55 194 THR G O 1
ATOM 15399 N N . SER G 1 195 ? -6.932 -59.220 167.985 1.00 73.84 195 SER G N 1
ATOM 15400 C CA . SER G 1 195 ? -8.153 -59.669 167.298 1.00 72.95 195 SER G CA 1
ATOM 15401 C C . SER G 1 195 ? -7.968 -61.113 166.854 1.00 77.02 195 SER G C 1
ATOM 15402 O O . SER G 1 195 ? -8.917 -61.895 166.929 1.00 76.10 195 SER G O 1
ATOM 15405 N N . ALA G 1 196 ? -6.738 -61.459 166.395 1.00 74.37 196 ALA G N 1
ATOM 15406 C CA . ALA G 1 196 ? -6.361 -62.797 165.945 1.00 74.58 196 ALA G CA 1
ATOM 15407 C C . ALA G 1 196 ? -6.315 -63.752 167.133 1.00 79.33 196 ALA G C 1
ATOM 15408 O O . ALA G 1 196 ? -7.075 -64.717 167.147 1.00 79.34 196 ALA G O 1
ATOM 15410 N N . LEU G 1 197 ? -5.478 -63.448 168.155 1.00 75.81 197 LEU G N 1
ATOM 15411 C CA . LEU G 1 197 ? -5.325 -64.256 169.372 1.00 75.59 197 LEU G CA 1
ATOM 15412 C C . LEU G 1 197 ? -6.653 -64.519 170.071 1.00 78.29 197 LEU G C 1
ATOM 15413 O O . LEU G 1 197 ? -6.916 -65.657 170.441 1.00 78.08 197 LEU G O 1
ATOM 15418 N N . PHE G 1 198 ? -7.513 -63.491 170.192 1.00 73.67 198 PHE G N 1
ATOM 15419 C CA . PHE G 1 198 ? -8.821 -63.636 170.823 1.00 72.94 198 PHE G CA 1
ATOM 15420 C C . PHE G 1 198 ? -9.696 -64.700 170.133 1.00 75.19 198 PHE G C 1
ATOM 15421 O O . PHE G 1 198 ? -10.125 -65.634 170.802 1.00 74.86 198 PHE G O 1
ATOM 15429 N N . VAL G 1 199 ? -9.943 -64.566 168.814 1.00 70.69 199 VAL G N 1
ATOM 15430 C CA . VAL G 1 199 ? -10.782 -65.507 168.052 1.00 70.02 199 VAL G CA 1
ATOM 15431 C C . VAL G 1 199 ? -10.167 -66.915 167.984 1.00 73.73 199 VAL G C 1
ATOM 15432 O O . VAL G 1 199 ? -10.919 -67.889 167.974 1.00 73.67 199 VAL G O 1
ATOM 15436 N N . LEU G 1 200 ? -8.812 -67.015 167.954 1.00 69.59 200 LEU G N 1
ATOM 15437 C CA . LEU G 1 200 ? -8.063 -68.275 167.874 1.00 69.29 200 LEU G CA 1
ATOM 15438 C C . LEU G 1 200 ? -8.082 -69.043 169.199 1.00 72.91 200 LEU G C 1
ATOM 15439 O O . LEU G 1 200 ? -8.300 -70.260 169.193 1.00 72.67 200 LEU G O 1
ATOM 15444 N N . ILE G 1 201 ? -7.823 -68.337 170.323 1.00 69.05 201 ILE G N 1
ATOM 15445 C CA . ILE G 1 201 ? -7.779 -68.918 171.668 1.00 69.18 201 ILE G CA 1
ATOM 15446 C C . ILE G 1 201 ? -9.197 -69.242 172.173 1.00 75.03 201 ILE G C 1
ATOM 15447 O O . ILE G 1 201 ? -9.377 -70.293 172.788 1.00 76.17 201 ILE G O 1
ATOM 15452 N N . MET G 1 202 ? -10.202 -68.372 171.902 1.00 71.36 202 MET G N 1
ATOM 15453 C CA . MET G 1 202 ? -11.589 -68.612 172.330 1.00 71.20 202 MET G CA 1
ATOM 15454 C C . MET G 1 202 ? -12.149 -69.892 171.709 1.00 75.32 202 MET G C 1
ATOM 15455 O O . MET G 1 202 ? -12.626 -70.749 172.446 1.00 75.27 202 MET G O 1
ATOM 15460 N N . ARG G 1 203 ? -12.041 -70.039 170.372 1.00 72.19 203 ARG G N 1
ATOM 15461 C CA . ARG G 1 203 ? -12.508 -71.205 169.608 1.00 72.61 203 ARG G CA 1
ATOM 15462 C C . ARG G 1 203 ? -11.807 -72.489 170.062 1.00 77.98 203 ARG G C 1
ATOM 15463 O O . ARG G 1 203 ? -12.447 -73.543 170.111 1.00 77.88 203 ARG G O 1
ATOM 15471 N N . LYS G 1 204 ? -10.514 -72.376 170.452 1.00 75.70 204 LYS G N 1
ATOM 15472 C CA . LYS G 1 204 ? -9.695 -73.481 170.967 1.00 76.76 204 LYS G CA 1
ATOM 15473 C C . LYS G 1 204 ? -10.270 -74.004 172.300 1.00 81.13 204 LYS G C 1
ATOM 15474 O O . LYS G 1 204 ? -10.472 -75.213 172.431 1.00 81.69 204 LYS G O 1
ATOM 15480 N N . ARG G 1 205 ? -10.550 -73.090 173.266 1.00 76.69 205 ARG G N 1
ATOM 15481 C CA . ARG G 1 205 ? -11.117 -73.420 174.577 1.00 76.57 205 ARG G CA 1
ATOM 15482 C C . ARG G 1 205 ? -12.528 -73.982 174.481 1.00 80.51 205 ARG G C 1
ATOM 15483 O O . ARG G 1 205 ? -12.838 -74.923 175.208 1.00 81.30 205 ARG G O 1
ATOM 15491 N N . ILE G 1 206 ? -13.376 -73.426 173.581 1.00 75.94 206 ILE G N 1
ATOM 15492 C CA . ILE G 1 206 ? -14.755 -73.894 173.374 1.00 75.76 206 ILE G CA 1
ATOM 15493 C C . ILE G 1 206 ? -14.711 -75.370 172.989 1.00 79.30 206 ILE G C 1
ATOM 15494 O O . ILE G 1 206 ? -15.343 -76.188 173.649 1.00 79.28 206 ILE G O 1
ATOM 15499 N N . LYS G 1 207 ? -13.920 -75.704 171.960 1.00 75.94 207 LYS G N 1
ATOM 15500 C CA . LYS G 1 207 ? -13.780 -77.070 171.462 1.00 76.99 207 LYS G CA 1
ATOM 15501 C C . LYS G 1 207 ? -13.149 -78.017 172.493 1.00 82.84 207 LYS G C 1
ATOM 15502 O O . LYS G 1 207 ? -13.515 -79.196 172.535 1.00 83.59 207 LYS G O 1
ATOM 15508 N N . LEU G 1 208 ? -12.245 -77.492 173.349 1.00 79.59 208 LEU G N 1
ATOM 15509 C CA . LEU G 1 208 ? -11.591 -78.261 174.410 1.00 80.39 208 LEU G CA 1
ATOM 15510 C C . LEU G 1 208 ? -12.562 -78.590 175.533 1.00 85.89 208 LEU G C 1
ATOM 15511 O O . LEU G 1 208 ? -12.670 -79.759 175.914 1.00 87.00 208 LEU G O 1
ATOM 15516 N N . THR G 1 209 ? -13.259 -77.562 176.062 1.00 82.08 209 THR G N 1
ATOM 15517 C CA . THR G 1 209 ? -14.196 -77.695 177.176 1.00 82.46 209 THR G CA 1
ATOM 15518 C C . THR G 1 209 ? -15.676 -77.785 176.721 1.00 85.90 209 THR G C 1
ATOM 15519 O O . THR G 1 209 ? -16.556 -77.319 177.454 1.00 85.91 209 THR G O 1
ATOM 15523 N N . ASN G 1 210 ? -15.951 -78.448 175.556 1.00 81.66 210 ASN G N 1
ATOM 15524 C CA . ASN G 1 210 ? -17.286 -78.683 174.962 1.00 81.12 210 ASN G CA 1
ATOM 15525 C C . ASN G 1 210 ? -18.332 -77.651 175.430 1.00 83.53 210 ASN G C 1
ATOM 15526 O O . ASN G 1 210 ? -19.403 -77.992 175.935 1.00 84.05 210 ASN G O 1
ATOM 15531 N N . PHE G 1 211 ? -17.959 -76.377 175.299 1.00 78.32 211 PHE G N 1
ATOM 15532 C CA . PHE G 1 211 ? -18.730 -75.220 175.709 1.00 77.44 211 PHE G CA 1
ATOM 15533 C C . PHE G 1 211 ? -19.883 -75.025 174.752 1.00 81.50 211 PHE G C 1
ATOM 15534 O O . PHE G 1 211 ? -19.698 -75.085 173.535 1.00 81.19 211 PHE G O 1
ATOM 15542 N N . LYS G 1 212 ? -21.078 -74.833 175.292 1.00 78.50 212 LYS G N 1
ATOM 15543 C CA . LYS G 1 212 ? -22.234 -74.544 174.460 1.00 78.56 212 LYS G CA 1
ATOM 15544 C C . LYS G 1 212 ? -22.368 -73.032 174.442 1.00 82.40 212 LYS G C 1
ATOM 15545 O O . LYS G 1 212 ? -21.852 -72.369 175.346 1.00 81.97 212 LYS G O 1
ATOM 15551 N N . ASP G 1 213 ? -23.008 -72.484 173.401 1.00 78.68 213 ASP G N 1
ATOM 15552 C CA . ASP G 1 213 ? -23.166 -71.046 173.145 1.00 77.67 213 ASP G CA 1
ATOM 15553 C C . ASP G 1 213 ? -23.610 -70.200 174.353 1.00 81.57 213 ASP G C 1
ATOM 15554 O O . ASP G 1 213 ? -23.262 -69.019 174.407 1.00 80.25 213 ASP G O 1
ATOM 15559 N N . PHE G 1 214 ? -24.345 -70.793 175.317 1.00 79.31 214 PHE G N 1
ATOM 15560 C CA . PHE G 1 214 ? -24.780 -70.083 176.521 1.00 79.65 214 PHE G CA 1
ATOM 15561 C C . PHE G 1 214 ? -23.652 -69.917 177.530 1.00 82.82 214 PHE G C 1
ATOM 15562 O O . PHE G 1 214 ? -23.641 -68.931 178.260 1.00 82.17 214 PHE G O 1
ATOM 15570 N N . ASP G 1 215 ? -22.707 -70.874 177.571 1.00 79.33 215 ASP G N 1
ATOM 15571 C CA . ASP G 1 215 ? -21.542 -70.847 178.465 1.00 79.03 215 ASP G CA 1
ATOM 15572 C C . ASP G 1 215 ? -20.471 -69.866 177.931 1.00 82.43 215 ASP G C 1
ATOM 15573 O O . ASP G 1 215 ? -19.904 -69.098 178.712 1.00 81.50 215 ASP G O 1
ATOM 15578 N N . THR G 1 216 ? -20.222 -69.887 176.592 1.00 78.79 216 THR G N 1
ATOM 15579 C CA . THR G 1 216 ? -19.273 -69.016 175.876 1.00 77.50 216 THR G CA 1
ATOM 15580 C C . THR G 1 216 ? -19.661 -67.555 176.117 1.00 81.17 216 THR G C 1
ATOM 15581 O O . THR G 1 216 ? -18.807 -66.754 176.487 1.00 81.10 216 THR G O 1
ATOM 15585 N N . MET G 1 217 ? -20.967 -67.237 175.950 1.00 77.23 217 MET G N 1
ATOM 15586 C CA . MET G 1 217 ? -21.567 -65.918 176.150 1.00 76.75 217 MET G CA 1
ATOM 15587 C C . MET G 1 217 ? -21.463 -65.497 177.618 1.00 80.97 217 MET G C 1
ATOM 15588 O O . MET G 1 217 ? -21.105 -64.349 177.897 1.00 80.32 217 MET G O 1
ATOM 15593 N N . PHE G 1 218 ? -21.775 -66.426 178.544 1.00 78.18 218 PHE G N 1
ATOM 15594 C CA . PHE G 1 218 ? -21.724 -66.188 179.983 1.00 78.73 218 PHE G CA 1
ATOM 15595 C C . PHE G 1 218 ? -20.315 -65.826 180.461 1.00 82.64 218 PHE G C 1
ATOM 15596 O O . PHE G 1 218 ? -20.145 -64.768 181.066 1.00 82.20 218 PHE G O 1
ATOM 15604 N N . TYR G 1 219 ? -19.307 -66.669 180.137 1.00 79.26 219 TYR G N 1
ATOM 15605 C CA . TYR G 1 219 ? -17.903 -66.469 180.517 1.00 78.87 219 TYR G CA 1
ATOM 15606 C C . TYR G 1 219 ? -17.234 -65.255 179.877 1.00 84.39 219 TYR G C 1
ATOM 15607 O O . TYR G 1 219 ? -16.313 -64.696 180.475 1.00 84.53 219 TYR G O 1
ATOM 15616 N N . ASN G 1 220 ? -17.678 -64.850 178.673 1.00 81.22 220 ASN G N 1
ATOM 15617 C CA . ASN G 1 220 ? -17.131 -63.669 178.008 1.00 80.62 220 ASN G CA 1
ATOM 15618 C C . ASN G 1 220 ? -17.675 -62.375 178.621 1.00 84.91 220 ASN G C 1
ATOM 15619 O O . ASN G 1 220 ? -16.966 -61.373 178.619 1.00 84.26 220 ASN G O 1
ATOM 15624 N N . ASN G 1 221 ? -18.915 -62.407 179.165 1.00 81.86 221 ASN G N 1
ATOM 15625 C CA . ASN G 1 221 ? -19.564 -61.256 179.796 1.00 82.16 221 ASN G CA 1
ATOM 15626 C C . ASN G 1 221 ? -19.313 -61.140 181.306 1.00 87.23 221 ASN G C 1
ATOM 15627 O O . ASN G 1 221 ? -19.176 -60.021 181.801 1.00 87.38 221 ASN G O 1
ATOM 15632 N N . VAL G 1 222 ? -19.264 -62.279 182.032 1.00 84.00 222 VAL G N 1
ATOM 15633 C CA . VAL G 1 222 ? -19.017 -62.318 183.484 1.00 84.41 222 VAL G CA 1
ATOM 15634 C C . VAL G 1 222 ? -17.570 -61.931 183.806 1.00 88.70 222 VAL G C 1
ATOM 15635 O O . VAL G 1 222 ? -17.337 -61.084 184.673 1.00 89.05 222 VAL G O 1
ATOM 15639 N N . LEU G 1 223 ? -16.610 -62.534 183.091 1.00 84.84 223 LEU G N 1
ATOM 15640 C CA . LEU G 1 223 ? -15.184 -62.280 183.279 1.00 84.79 223 LEU G CA 1
ATOM 15641 C C . LEU G 1 223 ? -14.741 -60.930 182.708 1.00 89.49 223 LEU G C 1
ATOM 15642 O O . LEU G 1 223 ? -13.700 -60.419 183.123 1.00 89.41 223 LEU G O 1
ATOM 15647 N N . ALA G 1 224 ? -15.526 -60.350 181.769 1.00 86.10 224 ALA G N 1
ATOM 15648 C CA . ALA G 1 224 ? -15.241 -59.040 181.182 1.00 85.78 224 ALA G CA 1
ATOM 15649 C C . ALA G 1 224 ? -15.526 -57.937 182.193 1.00 90.93 224 ALA G C 1
ATOM 15650 O O . ALA G 1 224 ? -14.787 -56.959 182.229 1.00 90.84 224 ALA G O 1
ATOM 15652 N N . LEU G 1 225 ? -16.589 -58.100 183.013 1.00 88.31 225 LEU G N 1
ATOM 15653 C CA . LEU G 1 225 ? -17.019 -57.169 184.060 1.00 89.25 225 LEU G CA 1
ATOM 15654 C C . LEU G 1 225 ? -15.841 -56.542 184.855 1.00 94.99 225 LEU G C 1
ATOM 15655 O O . LEU G 1 225 ? -15.730 -55.314 184.802 1.00 94.99 225 LEU G O 1
ATOM 15660 N N . PRO G 1 226 ? -14.901 -57.306 185.498 1.00 92.38 226 PRO G N 1
ATOM 15661 C CA . PRO G 1 226 ? -13.784 -56.639 186.198 1.00 93.03 226 PRO G CA 1
ATOM 15662 C C . PRO G 1 226 ? -12.768 -55.957 185.276 1.00 97.33 226 PRO G C 1
ATOM 15663 O O . PRO G 1 226 ? -12.285 -54.876 185.615 1.00 97.72 226 PRO G O 1
ATOM 15667 N N . ILE G 1 227 ? -12.457 -56.577 184.115 1.00 93.35 227 ILE G N 1
ATOM 15668 C CA . ILE G 1 227 ? -11.491 -56.061 183.135 1.00 93.01 227 ILE G CA 1
ATOM 15669 C C . ILE G 1 227 ? -11.991 -54.747 182.507 1.00 98.26 227 ILE G C 1
ATOM 15670 O O . ILE G 1 227 ? -11.191 -53.837 182.305 1.00 98.16 227 ILE G O 1
ATOM 15675 N N . LEU G 1 228 ? -13.310 -54.633 182.259 1.00 95.73 228 LEU G N 1
ATOM 15676 C CA . LEU G 1 228 ? -13.943 -53.429 181.713 1.00 96.17 228 LEU G CA 1
ATOM 15677 C C . LEU G 1 228 ? -13.886 -52.289 182.719 1.00 102.67 228 LEU G C 1
ATOM 15678 O O . LEU G 1 228 ? -13.685 -51.140 182.317 1.00 102.56 228 LEU G O 1
ATOM 15683 N N . LEU G 1 229 ? -14.054 -52.615 184.029 1.00 100.78 229 LEU G N 1
ATOM 15684 C CA . LEU G 1 229 ? -13.989 -51.665 185.140 1.00 102.08 229 LEU G CA 1
ATOM 15685 C C . LEU G 1 229 ? -12.570 -51.133 185.284 1.00 106.80 229 LEU G C 1
ATOM 15686 O O . LEU G 1 229 ? -12.381 -49.920 185.299 1.00 106.71 229 LEU G O 1
ATOM 15691 N N . LEU G 1 230 ? -11.577 -52.041 185.358 1.00 104.21 230 LEU G N 1
ATOM 15692 C CA . LEU G 1 230 ? -10.161 -51.700 185.501 1.00 105.27 230 LEU G CA 1
ATOM 15693 C C . LEU G 1 230 ? -9.623 -50.888 184.329 1.00 110.87 230 LEU G C 1
ATOM 15694 O O . LEU G 1 230 ? -8.802 -49.997 184.541 1.00 111.17 230 LEU G O 1
ATOM 15699 N N . PHE G 1 231 ? -10.112 -51.166 183.106 1.00 108.27 231 PHE G N 1
ATOM 15700 C CA . PHE G 1 231 ? -9.725 -50.443 181.892 1.00 108.51 231 PHE G CA 1
ATOM 15701 C C . PHE G 1 231 ? -10.276 -49.021 181.891 1.00 114.07 231 PHE G C 1
ATOM 15702 O O . PHE G 1 231 ? -9.555 -48.107 181.495 1.00 114.25 231 PHE G O 1
ATOM 15710 N N . SER G 1 232 ? -11.532 -48.831 182.357 1.00 111.45 232 SER G N 1
ATOM 15711 C CA . SER G 1 232 ? -12.164 -47.511 182.431 1.00 112.46 232 SER G CA 1
ATOM 15712 C C . SER G 1 232 ? -11.492 -46.595 183.460 1.00 118.54 232 SER G C 1
ATOM 15713 O O . SER G 1 232 ? -11.396 -45.395 183.212 1.00 119.00 232 SER G O 1
ATOM 15716 N N . PHE G 1 233 ? -11.005 -47.152 184.588 1.00 115.89 233 PHE G N 1
ATOM 15717 C CA . PHE G 1 233 ? -10.318 -46.372 185.622 1.00 117.36 233 PHE G CA 1
ATOM 15718 C C . PHE G 1 233 ? -8.968 -45.824 185.150 1.00 121.85 233 PHE G C 1
ATOM 15719 O O . PHE G 1 233 ? -8.534 -44.776 185.632 1.00 122.82 233 PHE G O 1
ATOM 15727 N N . CYS G 1 234 ? -8.307 -46.539 184.218 1.00 117.42 234 CYS G N 1
ATOM 15728 C CA . CYS G 1 234 ? -6.989 -46.196 183.680 1.00 117.49 234 CYS G CA 1
ATOM 15729 C C . CYS G 1 234 ? -7.012 -45.227 182.495 1.00 121.17 234 CYS G C 1
ATOM 15730 O O . CYS G 1 234 ? -6.020 -44.523 182.289 1.00 121.27 234 CYS G O 1
ATOM 15733 N N . VAL G 1 235 ? -8.093 -45.221 181.685 1.00 117.31 235 VAL G N 1
ATOM 15734 C CA . VAL G 1 235 ? -8.136 -44.387 180.474 1.00 117.26 235 VAL G CA 1
ATOM 15735 C C . VAL G 1 235 ? -9.285 -43.339 180.441 1.00 122.30 235 VAL G C 1
ATOM 15736 O O . VAL G 1 235 ? -9.297 -42.498 179.535 1.00 121.83 235 VAL G O 1
ATOM 15740 N N . GLU G 1 236 ? -10.222 -43.370 181.409 1.00 119.84 236 GLU G N 1
ATOM 15741 C CA . GLU G 1 236 ? -11.340 -42.418 181.425 1.00 120.56 236 GLU G CA 1
ATOM 15742 C C . GLU G 1 236 ? -11.354 -41.490 182.651 1.00 127.50 236 GLU G C 1
ATOM 15743 O O . GLU G 1 236 ? -10.850 -41.855 183.717 1.00 127.36 236 GLU G O 1
ATOM 15749 N N . ASP G 1 237 ? -11.935 -40.282 182.479 1.00 126.31 237 ASP G N 1
ATOM 15750 C CA . ASP G 1 237 ? -12.073 -39.262 183.523 1.00 128.48 237 ASP G CA 1
ATOM 15751 C C . ASP G 1 237 ? -13.248 -39.608 184.439 1.00 134.14 237 ASP G C 1
ATOM 15752 O O . ASP G 1 237 ? -14.289 -40.065 183.956 1.00 133.07 237 ASP G O 1
ATOM 15757 N N . TRP G 1 238 ? -13.073 -39.392 185.757 1.00 132.83 238 TRP G N 1
ATOM 15758 C CA . TRP G 1 238 ? -14.076 -39.702 186.778 1.00 133.65 238 TRP G CA 1
ATOM 15759 C C . TRP G 1 238 ? -14.531 -38.472 187.605 1.00 141.54 238 TRP G C 1
ATOM 15760 O O . TRP G 1 238 ? -14.972 -38.635 188.747 1.00 142.01 238 TRP G O 1
ATOM 15771 N N . SER G 1 239 ? -14.456 -37.252 187.019 1.00 140.52 239 SER G N 1
ATOM 15772 C CA . SER G 1 239 ? -14.859 -35.993 187.664 1.00 143.19 239 SER G CA 1
ATOM 15773 C C . SER G 1 239 ? -16.366 -35.957 188.000 1.00 149.61 239 SER G C 1
ATOM 15774 O O . SER G 1 239 ? -17.202 -35.841 187.103 1.00 149.02 239 SER G O 1
ATOM 15777 N N . SER G 1 240 ? -16.681 -36.082 189.311 1.00 148.45 240 SER G N 1
ATOM 15778 C CA . SER G 1 240 ? -18.000 -36.177 189.958 1.00 149.82 240 SER G CA 1
ATOM 15779 C C . SER G 1 240 ? -19.156 -35.377 189.298 1.00 156.55 240 SER G C 1
ATOM 15780 O O . SER G 1 240 ? -19.880 -35.949 188.482 1.00 155.08 240 SER G O 1
ATOM 15783 N N . VAL G 1 241 ? -19.347 -34.089 189.679 1.00 156.79 241 VAL G N 1
ATOM 15784 C CA . VAL G 1 241 ? -20.428 -33.190 189.221 1.00 158.59 241 VAL G CA 1
ATOM 15785 C C . VAL G 1 241 ? -20.416 -32.971 187.691 1.00 162.56 241 VAL G C 1
ATOM 15786 O O . VAL G 1 241 ? -21.484 -32.866 187.083 1.00 162.22 241 VAL G O 1
ATOM 15790 N N . ASN G 1 242 ? -19.217 -32.936 187.079 1.00 159.13 242 ASN G N 1
ATOM 15791 C CA . ASN G 1 242 ? -19.025 -32.741 185.636 1.00 158.50 242 ASN G CA 1
ATOM 15792 C C . ASN G 1 242 ? -19.471 -33.961 184.792 1.00 161.00 242 ASN G C 1
ATOM 15793 O O . ASN G 1 242 ? -19.551 -33.864 183.564 1.00 159.80 242 ASN G O 1
ATOM 15798 N N . LEU G 1 243 ? -19.770 -35.097 185.458 1.00 157.09 243 LEU G N 1
ATOM 15799 C CA . LEU G 1 243 ? -20.205 -36.347 184.830 1.00 155.02 243 LEU G CA 1
ATOM 15800 C C . LEU G 1 243 ? -21.625 -36.762 185.233 1.00 160.38 243 LEU G C 1
ATOM 15801 O O . LEU G 1 243 ? -22.277 -37.477 184.476 1.00 158.84 243 LEU G O 1
ATOM 15806 N N . THR G 1 244 ? -22.104 -36.317 186.416 1.00 159.47 244 THR G N 1
ATOM 15807 C CA . THR G 1 244 ? -23.448 -36.620 186.933 1.00 160.46 244 THR G CA 1
ATOM 15808 C C . THR G 1 244 ? -24.552 -36.035 186.020 1.00 165.81 244 THR G C 1
ATOM 15809 O O . THR G 1 244 ? -25.570 -36.696 185.794 1.00 165.09 244 THR G O 1
ATOM 15813 N N . ASN G 1 245 ? -24.330 -34.813 185.484 1.00 163.88 245 ASN G N 1
ATOM 15814 C CA . ASN G 1 245 ? -25.259 -34.122 184.579 1.00 164.62 245 ASN G CA 1
ATOM 15815 C C . ASN G 1 245 ? -25.199 -34.646 183.135 1.00 166.62 245 ASN G C 1
ATOM 15816 O O . ASN G 1 245 ? -26.162 -34.471 182.383 1.00 166.41 245 ASN G O 1
ATOM 15821 N N . ASN G 1 246 ? -24.070 -35.281 182.753 1.00 161.31 246 ASN G N 1
ATOM 15822 C CA . ASN G 1 246 ? -23.863 -35.856 181.421 1.00 159.30 246 ASN G CA 1
ATOM 15823 C C . ASN G 1 246 ? -24.376 -37.300 181.374 1.00 161.42 246 ASN G C 1
ATOM 15824 O O . ASN G 1 246 ? -25.039 -37.688 180.407 1.00 160.50 246 ASN G O 1
ATOM 15829 N N . PHE G 1 247 ? -24.068 -38.087 182.424 1.00 156.89 247 PHE G N 1
ATOM 15830 C CA . PHE G 1 247 ? -24.437 -39.496 182.548 1.00 154.92 247 PHE G CA 1
ATOM 15831 C C . PHE G 1 247 ? -25.641 -39.671 183.493 1.00 158.88 247 PHE G C 1
ATOM 15832 O O . PHE G 1 247 ? -25.567 -40.360 184.514 1.00 158.50 247 PHE G O 1
ATOM 15840 N N . SER G 1 248 ? -26.762 -39.023 183.107 1.00 155.57 248 SER G N 1
ATOM 15841 C CA . SER G 1 248 ? -28.046 -38.955 183.812 1.00 156.47 248 SER G CA 1
ATOM 15842 C C . SER G 1 248 ? -28.985 -40.146 183.522 1.00 158.44 248 SER G C 1
ATOM 15843 O O . SER G 1 248 ? -28.525 -41.189 183.051 1.00 156.06 248 SER G O 1
ATOM 15846 N N . ASN G 1 249 ? -30.301 -39.982 183.825 1.00 155.78 249 ASN G N 1
ATOM 15847 C CA . ASN G 1 249 ? -31.375 -40.965 183.618 1.00 154.99 249 ASN G CA 1
ATOM 15848 C C . ASN G 1 249 ? -31.577 -41.309 182.139 1.00 156.22 249 ASN G C 1
ATOM 15849 O O . ASN G 1 249 ? -31.991 -42.428 181.831 1.00 154.94 249 ASN G O 1
ATOM 15854 N N . ASP G 1 250 ? -31.298 -40.345 181.232 1.00 151.55 250 ASP G N 1
ATOM 15855 C CA . ASP G 1 250 ? -31.413 -40.507 179.779 1.00 149.52 250 ASP G CA 1
ATOM 15856 C C . ASP G 1 250 ? -30.347 -41.475 179.250 1.00 148.96 250 ASP G C 1
ATOM 15857 O O . ASP G 1 250 ? -30.684 -42.406 178.513 1.00 147.49 250 ASP G O 1
ATOM 15862 N N . SER G 1 251 ? -29.067 -41.257 179.639 1.00 143.12 251 SER G N 1
ATOM 15863 C CA . SER G 1 251 ? -27.923 -42.079 179.236 1.00 140.07 251 SER G CA 1
ATOM 15864 C C . SER G 1 251 ? -28.009 -43.496 179.802 1.00 141.27 251 SER G C 1
ATOM 15865 O O . SER G 1 251 ? -27.642 -44.445 179.110 1.00 139.05 251 SER G O 1
ATOM 15868 N N . LEU G 1 252 ? -28.482 -43.629 181.061 1.00 138.06 252 LEU G N 1
ATOM 15869 C CA . LEU G 1 252 ? -28.660 -44.911 181.752 1.00 137.04 252 LEU G CA 1
ATOM 15870 C C . LEU G 1 252 ? -29.665 -45.787 181.017 1.00 138.89 252 LEU G C 1
ATOM 15871 O O . LEU G 1 252 ? -29.409 -46.975 180.832 1.00 137.13 252 LEU G O 1
ATOM 15876 N N . THR G 1 253 ? -30.789 -45.185 180.567 1.00 135.51 253 THR G N 1
ATOM 15877 C CA . THR G 1 253 ? -31.848 -45.850 179.801 1.00 134.71 253 THR G CA 1
ATOM 15878 C C . THR G 1 253 ? -31.275 -46.301 178.447 1.00 135.52 253 THR G C 1
ATOM 15879 O O . THR G 1 253 ? -31.523 -47.430 178.020 1.00 134.10 253 THR G O 1
ATOM 15883 N N . ALA G 1 254 ? -30.466 -45.429 177.815 1.00 130.77 254 ALA G N 1
ATOM 15884 C CA . ALA G 1 254 ? -29.819 -45.682 176.530 1.00 128.76 254 ALA G CA 1
ATOM 15885 C C . ALA G 1 254 ? -28.808 -46.841 176.568 1.00 130.14 254 ALA G C 1
ATOM 15886 O O . ALA G 1 254 ? -28.757 -47.623 175.616 1.00 128.49 254 ALA G O 1
ATOM 15888 N N . MET G 1 255 ? -28.030 -46.964 177.673 1.00 125.94 255 MET G N 1
ATOM 15889 C CA . MET G 1 255 ? -27.044 -48.035 177.879 1.00 123.99 255 MET G CA 1
ATOM 15890 C C . MET G 1 255 ? -27.732 -49.382 178.053 1.00 126.50 255 MET G C 1
ATOM 15891 O O . MET G 1 255 ? -27.174 -50.403 177.650 1.00 124.93 255 MET G O 1
ATOM 15896 N N . ILE G 1 256 ? -28.936 -49.380 178.663 1.00 123.38 256 ILE G N 1
ATOM 15897 C CA . ILE G 1 256 ? -29.755 -50.575 178.883 1.00 122.86 256 ILE G CA 1
ATOM 15898 C C . ILE G 1 256 ? -30.356 -51.045 177.548 1.00 125.20 256 ILE G C 1
ATOM 15899 O O . ILE G 1 256 ? -30.285 -52.239 177.253 1.00 123.94 256 ILE G O 1
ATOM 15904 N N . ILE G 1 257 ? -30.906 -50.109 176.733 1.00 121.48 257 ILE G N 1
ATOM 15905 C CA . ILE G 1 257 ? -31.488 -50.414 175.415 1.00 120.59 257 ILE G CA 1
ATOM 15906 C C . ILE G 1 257 ? -30.406 -50.959 174.459 1.00 122.25 257 ILE G C 1
ATOM 15907 O O . ILE G 1 257 ? -30.633 -51.988 173.815 1.00 121.55 257 ILE G O 1
ATOM 15912 N N . SER G 1 258 ? -29.216 -50.313 174.421 1.00 117.27 258 SER G N 1
ATOM 15913 C CA . SER G 1 258 ? -28.075 -50.769 173.612 1.00 115.08 258 SER G CA 1
ATOM 15914 C C . SER G 1 258 ? -27.526 -52.098 174.169 1.00 116.36 258 SER G C 1
ATOM 15915 O O . SER G 1 258 ? -26.928 -52.879 173.426 1.00 115.13 258 SER G O 1
ATOM 15918 N N . GLY G 1 259 ? -27.750 -52.322 175.468 1.00 111.62 259 GLY G N 1
ATOM 15919 C CA . GLY G 1 259 ? -27.387 -53.541 176.179 1.00 110.05 259 GLY G CA 1
ATOM 15920 C C . GLY G 1 259 ? -28.276 -54.696 175.767 1.00 111.68 259 GLY G C 1
ATOM 15921 O O . GLY G 1 259 ? -27.794 -55.820 175.617 1.00 110.24 259 GLY G O 1
ATOM 15922 N N . VAL G 1 260 ? -29.583 -54.417 175.566 1.00 107.99 260 VAL G N 1
ATOM 15923 C CA . VAL G 1 260 ? -30.595 -55.378 175.112 1.00 107.73 260 VAL G CA 1
ATOM 15924 C C . VAL G 1 260 ? -30.285 -55.778 173.653 1.00 110.28 260 VAL G C 1
ATOM 15925 O O . VAL G 1 260 ? -30.399 -56.954 173.300 1.00 109.33 260 VAL G O 1
ATOM 15929 N N . ALA G 1 261 ? -29.860 -54.796 172.826 1.00 106.50 261 ALA G N 1
ATOM 15930 C CA . ALA G 1 261 ? -29.483 -54.981 171.417 1.00 105.42 261 ALA G CA 1
ATOM 15931 C C . ALA G 1 261 ? -28.241 -55.873 171.275 1.00 108.37 261 ALA G C 1
ATOM 15932 O O . ALA G 1 261 ? -28.156 -56.661 170.328 1.00 107.79 261 ALA G O 1
ATOM 15934 N N . SER G 1 262 ? -27.290 -55.752 172.231 1.00 103.98 262 SER G N 1
ATOM 15935 C CA . SER G 1 262 ? -26.037 -56.511 172.264 1.00 102.11 262 SER G CA 1
ATOM 15936 C C . SER G 1 262 ? -26.188 -57.963 172.749 1.00 103.34 262 SER G C 1
ATOM 15937 O O . SER G 1 262 ? -25.247 -58.746 172.597 1.00 101.70 262 SER G O 1
ATOM 15940 N N . VAL G 1 263 ? -27.361 -58.319 173.327 1.00 99.54 263 VAL G N 1
ATOM 15941 C CA . VAL G 1 263 ? -27.657 -59.665 173.847 1.00 99.07 263 VAL G CA 1
ATOM 15942 C C . VAL G 1 263 ? -27.533 -60.727 172.739 1.00 101.03 263 VAL G C 1
ATOM 15943 O O . VAL G 1 263 ? -26.848 -61.732 172.934 1.00 100.96 263 VAL G O 1
ATOM 15947 N N . GLY G 1 264 ? -28.154 -60.466 171.590 1.00 95.59 264 GLY G N 1
ATOM 15948 C CA . GLY G 1 264 ? -28.140 -61.364 170.442 1.00 94.14 264 GLY G CA 1
ATOM 15949 C C . GLY G 1 264 ? -26.764 -61.609 169.857 1.00 94.78 264 GLY G C 1
ATOM 15950 O O . GLY G 1 264 ? -26.312 -62.757 169.801 1.00 94.51 264 GLY G O 1
ATOM 15951 N N . ILE G 1 265 ? -26.078 -60.523 169.448 1.00 88.50 265 ILE G N 1
ATOM 15952 C CA . ILE G 1 265 ? -24.747 -60.553 168.830 1.00 86.03 265 ILE G CA 1
ATOM 15953 C C . ILE G 1 265 ? -23.692 -61.230 169.749 1.00 87.34 265 ILE G C 1
ATOM 15954 O O . ILE G 1 265 ? -22.818 -61.925 169.229 1.00 86.50 265 ILE G O 1
ATOM 15959 N N . SER G 1 266 ? -23.806 -61.084 171.090 1.00 82.45 266 SER G N 1
ATOM 15960 C CA . SER G 1 266 ? -22.866 -61.712 172.028 1.00 81.29 266 SER G CA 1
ATOM 15961 C C . SER G 1 266 ? -23.047 -63.229 172.090 1.00 82.20 266 SER G C 1
ATOM 15962 O O . SER G 1 266 ? -22.069 -63.956 172.291 1.00 81.47 266 SER G O 1
ATOM 15965 N N . TYR G 1 267 ? -24.286 -63.704 171.893 1.00 76.97 267 TYR G N 1
ATOM 15966 C CA . TYR G 1 267 ? -24.589 -65.131 171.882 1.00 76.36 267 TYR G CA 1
ATOM 15967 C C . TYR G 1 267 ? -24.155 -65.732 170.551 1.00 79.62 267 TYR G C 1
ATOM 15968 O O . TYR G 1 267 ? -23.549 -66.806 170.532 1.00 79.35 267 TYR G O 1
ATOM 15977 N N . CYS G 1 268 ? -24.480 -65.025 169.445 1.00 75.61 268 CYS G N 1
ATOM 15978 C CA . CYS G 1 268 ? -24.248 -65.396 168.048 1.00 75.09 268 CYS G CA 1
ATOM 15979 C C . CYS G 1 268 ? -22.785 -65.437 167.628 1.00 78.15 268 CYS G C 1
ATOM 15980 O O . CYS G 1 268 ? -22.440 -66.271 166.793 1.00 77.61 268 CYS G O 1
ATOM 15983 N N . SER G 1 269 ? -21.944 -64.519 168.137 1.00 74.45 269 SER G N 1
ATOM 15984 C CA . SER G 1 269 ? -20.518 -64.487 167.803 1.00 73.87 269 SER G CA 1
ATOM 15985 C C . SER G 1 269 ? -19.816 -65.735 168.357 1.00 79.21 269 SER G C 1
ATOM 15986 O O . SER G 1 269 ? -19.013 -66.347 167.648 1.00 78.41 269 SER G O 1
ATOM 15989 N N . GLY G 1 270 ? -20.181 -66.114 169.590 1.00 77.45 270 GLY G N 1
ATOM 15990 C CA . GLY G 1 270 ? -19.685 -67.297 170.290 1.00 77.93 270 GLY G CA 1
ATOM 15991 C C . GLY G 1 270 ? -20.226 -68.590 169.708 1.00 82.73 270 GLY G C 1
ATOM 15992 O O . GLY G 1 270 ? -19.617 -69.654 169.865 1.00 82.42 270 GLY G O 1
ATOM 15993 N N . TRP G 1 271 ? -21.391 -68.497 169.039 1.00 79.95 271 TRP G N 1
ATOM 15994 C CA . TRP G 1 271 ? -22.064 -69.593 168.346 1.00 80.35 271 TRP G CA 1
ATOM 15995 C C . TRP G 1 271 ? -21.357 -69.786 166.994 1.00 84.23 271 TRP G C 1
ATOM 15996 O O . TRP G 1 271 ? -20.961 -70.906 166.671 1.00 83.91 271 TRP G O 1
ATOM 16007 N N . CYS G 1 272 ? -21.161 -68.678 166.241 1.00 80.58 272 CYS G N 1
ATOM 16008 C CA . CYS G 1 272 ? -20.508 -68.627 164.934 1.00 80.03 272 CYS G CA 1
ATOM 16009 C C . CYS G 1 272 ? -19.114 -69.254 164.973 1.00 84.09 272 CYS G C 1
ATOM 16010 O O . CYS G 1 272 ? -18.871 -70.193 164.217 1.00 84.18 272 CYS G O 1
ATOM 16013 N N . VAL G 1 273 ? -18.227 -68.785 165.891 1.00 80.16 273 VAL G N 1
ATOM 16014 C CA . VAL G 1 273 ? -16.857 -69.308 166.062 1.00 79.62 273 VAL G CA 1
ATOM 16015 C C . VAL G 1 273 ? -16.838 -70.827 166.297 1.00 84.07 273 VAL G C 1
ATOM 16016 O O . VAL G 1 273 ? -15.979 -71.515 165.747 1.00 84.62 273 VAL G O 1
ATOM 16020 N N . ARG G 1 274 ? -17.796 -71.336 167.098 1.00 79.72 274 ARG G N 1
ATOM 16021 C CA . ARG G 1 274 ? -17.908 -72.741 167.475 1.00 79.67 274 ARG G CA 1
ATOM 16022 C C . ARG G 1 274 ? -18.316 -73.669 166.319 1.00 82.78 274 ARG G C 1
ATOM 16023 O O . ARG G 1 274 ? -17.586 -74.617 166.022 1.00 82.43 274 ARG G O 1
ATOM 16031 N N . VAL G 1 275 ? -19.489 -73.431 165.704 1.00 78.94 275 VAL G N 1
ATOM 16032 C CA . VAL G 1 275 ? -20.015 -74.297 164.643 1.00 79.17 275 VAL G CA 1
ATOM 16033 C C . VAL G 1 275 ? -19.258 -74.153 163.308 1.00 82.98 275 VAL G C 1
ATOM 16034 O O . VAL G 1 275 ? -19.110 -75.156 162.604 1.00 84.10 275 VAL G O 1
ATOM 16038 N N . THR G 1 276 ? -18.783 -72.934 162.959 1.00 77.26 276 THR G N 1
ATOM 16039 C CA . THR G 1 276 ? -18.049 -72.717 161.710 1.00 75.83 276 THR G CA 1
ATOM 16040 C C . THR G 1 276 ? -16.530 -72.747 162.010 1.00 77.83 276 THR G C 1
ATOM 16041 O O . THR G 1 276 ? -15.990 -73.837 162.223 1.00 78.16 276 THR G O 1
ATOM 16045 N N . SER G 1 277 ? -15.853 -71.574 162.045 1.00 72.22 277 SER G N 1
ATOM 16046 C CA . SER G 1 277 ? -14.420 -71.438 162.330 1.00 71.38 277 SER G CA 1
ATOM 16047 C C . SER G 1 277 ? -14.064 -69.999 162.702 1.00 73.80 277 SER G C 1
ATOM 16048 O O . SER G 1 277 ? -14.907 -69.106 162.580 1.00 72.64 277 SER G O 1
ATOM 16051 N N . SER G 1 278 ? -12.808 -69.777 163.149 1.00 70.42 278 SER G N 1
ATOM 16052 C CA . SER G 1 278 ? -12.280 -68.459 163.521 1.00 69.72 278 SER G CA 1
ATOM 16053 C C . SER G 1 278 ? -12.143 -67.559 162.292 1.00 72.62 278 SER G C 1
ATOM 16054 O O . SER G 1 278 ? -12.263 -66.338 162.419 1.00 71.87 278 SER G O 1
ATOM 16057 N N . THR G 1 279 ? -11.875 -68.169 161.108 1.00 68.72 279 THR G N 1
ATOM 16058 C CA . THR G 1 279 ? -11.739 -67.475 159.825 1.00 67.64 279 THR G CA 1
ATOM 16059 C C . THR G 1 279 ? -13.112 -67.086 159.291 1.00 70.65 279 THR G C 1
ATOM 16060 O O . THR G 1 279 ? -13.283 -65.938 158.884 1.00 69.82 279 THR G O 1
ATOM 16064 N N . THR G 1 280 ? -14.089 -68.032 159.311 1.00 67.37 280 THR G N 1
ATOM 16065 C CA . THR G 1 280 ? -15.466 -67.818 158.837 1.00 66.96 280 THR G CA 1
ATOM 16066 C C . THR G 1 280 ? -16.127 -66.690 159.614 1.00 71.62 280 THR G C 1
ATOM 16067 O O . THR G 1 280 ? -16.740 -65.831 158.997 1.00 71.16 280 THR G O 1
ATOM 16071 N N . TYR G 1 281 ? -15.948 -66.662 160.949 1.00 69.44 281 TYR G N 1
ATOM 16072 C CA . TYR G 1 281 ? -16.473 -65.625 161.836 1.00 69.97 281 TYR G CA 1
ATOM 16073 C C . TYR G 1 281 ? -15.948 -64.228 161.464 1.00 74.29 281 TYR G C 1
ATOM 16074 O O . TYR G 1 281 ? -16.725 -63.270 161.411 1.00 74.55 281 TYR G O 1
ATOM 16083 N N . SER G 1 282 ? -14.631 -64.119 161.233 1.00 70.59 282 SER G N 1
ATOM 16084 C CA . SER G 1 282 ? -13.974 -62.865 160.869 1.00 70.15 282 SER G CA 1
ATOM 16085 C C . SER G 1 282 ? -14.279 -62.445 159.426 1.00 74.78 282 SER G C 1
ATOM 16086 O O . SER G 1 282 ? -14.199 -61.255 159.105 1.00 74.30 282 SER G O 1
ATOM 16089 N N . MET G 1 283 ? -14.654 -63.426 158.574 1.00 72.08 283 MET G N 1
ATOM 16090 C CA . MET G 1 283 ? -15.035 -63.241 157.170 1.00 71.95 283 MET G CA 1
ATOM 16091 C C . MET G 1 283 ? -16.478 -62.709 157.108 1.00 73.80 283 MET G C 1
ATOM 16092 O O . MET G 1 283 ? -16.723 -61.699 156.448 1.00 72.42 283 MET G O 1
ATOM 16097 N N . VAL G 1 284 ? -17.416 -63.380 157.831 1.00 70.18 284 VAL G N 1
ATOM 16098 C CA . VAL G 1 284 ? -18.838 -63.031 157.976 1.00 69.92 284 VAL G CA 1
ATOM 16099 C C . VAL G 1 284 ? -18.958 -61.642 158.633 1.00 74.00 284 VAL G C 1
ATOM 16100 O O . VAL G 1 284 ? -19.820 -60.854 158.242 1.00 74.42 284 VAL G O 1
ATOM 16104 N N . GLY G 1 285 ? -18.065 -61.350 159.581 1.00 69.88 285 GLY G N 1
ATOM 16105 C CA . GLY G 1 285 ? -17.982 -60.058 160.253 1.00 69.62 285 GLY G CA 1
ATOM 16106 C C . GLY G 1 285 ? -17.606 -58.941 159.294 1.00 73.65 285 GLY G C 1
ATOM 16107 O O . GLY G 1 285 ? -18.178 -57.847 159.361 1.00 73.44 285 GLY G O 1
ATOM 16108 N N . ALA G 1 286 ? -16.657 -59.221 158.372 1.00 70.30 286 ALA G N 1
ATOM 16109 C CA . ALA G 1 286 ? -16.197 -58.277 157.343 1.00 70.02 286 ALA G CA 1
ATOM 16110 C C . ALA G 1 286 ? -17.248 -58.111 156.233 1.00 73.12 286 ALA G C 1
ATOM 16111 O O . ALA G 1 286 ? -17.435 -57.001 155.724 1.00 72.43 286 ALA G O 1
ATOM 16113 N N . LEU G 1 287 ? -17.934 -59.216 155.874 1.00 69.43 287 LEU G N 1
ATOM 16114 C CA . LEU G 1 287 ? -18.987 -59.255 154.861 1.00 69.64 287 LEU G CA 1
ATOM 16115 C C . LEU G 1 287 ? -20.247 -58.502 155.298 1.00 75.79 287 LEU G C 1
ATOM 16116 O O . LEU G 1 287 ? -20.933 -57.942 154.447 1.00 75.40 287 LEU G O 1
ATOM 16121 N N . ASN G 1 288 ? -20.544 -58.490 156.619 1.00 74.36 288 ASN G N 1
ATOM 16122 C CA . ASN G 1 288 ? -21.700 -57.838 157.264 1.00 75.17 288 ASN G CA 1
ATOM 16123 C C . ASN G 1 288 ? -21.773 -56.331 157.044 1.00 79.89 288 ASN G C 1
ATOM 16124 O O . ASN G 1 288 ? -22.873 -55.765 157.058 1.00 80.69 288 ASN G O 1
ATOM 16129 N N . LYS G 1 289 ? -20.602 -55.682 156.899 1.00 75.36 289 LYS G N 1
ATOM 16130 C CA . LYS G 1 289 ? -20.480 -54.237 156.703 1.00 75.18 289 LYS G CA 1
ATOM 16131 C C . LYS G 1 289 ? -21.012 -53.799 155.324 1.00 78.49 289 LYS G C 1
ATOM 16132 O O . LYS G 1 289 ? -21.444 -52.654 155.173 1.00 78.37 289 LYS G O 1
ATOM 16138 N N . LEU G 1 290 ? -20.983 -54.718 154.331 1.00 74.06 290 LEU G N 1
ATOM 16139 C CA . LEU G 1 290 ? -21.417 -54.476 152.953 1.00 73.70 290 LEU G CA 1
ATOM 16140 C C . LEU G 1 290 ? -22.932 -54.236 152.812 1.00 77.05 290 LEU G C 1
ATOM 16141 O O . LEU G 1 290 ? -23.276 -53.177 152.289 1.00 77.24 290 LEU G O 1
ATOM 16146 N N . PRO G 1 291 ? -23.862 -55.127 153.265 1.00 72.94 291 PRO G N 1
ATOM 16147 C CA . PRO G 1 291 ? -25.300 -54.830 153.105 1.00 73.22 291 PRO G CA 1
ATOM 16148 C C . PRO G 1 291 ? -25.791 -53.569 153.824 1.00 76.14 291 PRO G C 1
ATOM 16149 O O . PRO G 1 291 ? -26.725 -52.935 153.327 1.00 76.18 291 PRO G O 1
ATOM 16153 N N . ILE G 1 292 ? -25.156 -53.186 154.961 1.00 71.30 292 ILE G N 1
ATOM 16154 C CA . ILE G 1 292 ? -25.535 -51.967 155.688 1.00 71.31 292 ILE G CA 1
ATOM 16155 C C . ILE G 1 292 ? -25.086 -50.729 154.886 1.00 75.69 292 ILE G C 1
ATOM 16156 O O . ILE G 1 292 ? -25.776 -49.704 154.907 1.00 76.65 292 ILE G O 1
ATOM 16161 N N . ALA G 1 293 ? -23.949 -50.849 154.155 1.00 70.95 293 ALA G N 1
ATOM 16162 C CA . ALA G 1 293 ? -23.392 -49.793 153.304 1.00 70.60 293 ALA G CA 1
ATOM 16163 C C . ALA G 1 293 ? -24.237 -49.630 152.055 1.00 74.36 293 ALA G C 1
ATOM 16164 O O . ALA G 1 293 ? -24.455 -48.501 151.621 1.00 73.69 293 ALA G O 1
ATOM 16166 N N . LEU G 1 294 ? -24.732 -50.762 151.492 1.00 71.64 294 LEU G N 1
ATOM 16167 C CA . LEU G 1 294 ? -25.598 -50.805 150.310 1.00 72.26 294 LEU G CA 1
ATOM 16168 C C . LEU G 1 294 ? -26.962 -50.193 150.641 1.00 78.99 294 LEU G C 1
ATOM 16169 O O . LEU G 1 294 ? -27.564 -49.545 149.781 1.00 79.75 294 LEU G O 1
ATOM 16174 N N . SER G 1 295 ? -27.424 -50.371 151.901 1.00 76.36 295 SER G N 1
ATOM 16175 C CA . SER G 1 295 ? -28.672 -49.801 152.413 1.00 77.44 295 SER G CA 1
ATOM 16176 C C . SER G 1 295 ? -28.582 -48.274 152.452 1.00 81.55 295 SER G C 1
ATOM 16177 O O . SER G 1 295 ? -29.571 -47.602 152.175 1.00 82.64 295 SER G O 1
ATOM 16180 N N . GLY G 1 296 ? -27.392 -47.749 152.761 1.00 76.25 296 GLY G N 1
ATOM 16181 C CA . GLY G 1 296 ? -27.126 -46.314 152.782 1.00 75.96 296 GLY G CA 1
ATOM 16182 C C . GLY G 1 296 ? -27.208 -45.700 151.398 1.00 78.25 296 GLY G C 1
ATOM 16183 O O . GLY G 1 296 ? -27.628 -44.547 151.251 1.00 78.58 296 GLY G O 1
ATOM 16184 N N . LEU G 1 297 ? -26.821 -46.487 150.373 1.00 72.94 297 LEU G N 1
ATOM 16185 C CA . LEU G 1 297 ? -26.858 -46.088 148.966 1.00 72.55 297 LEU G CA 1
ATOM 16186 C C . LEU G 1 297 ? -28.283 -46.169 148.429 1.00 77.22 297 LEU G C 1
ATOM 16187 O O . LEU G 1 297 ? -28.662 -45.331 147.613 1.00 78.42 297 LEU G O 1
ATOM 16192 N N . ILE G 1 298 ? -29.068 -47.172 148.885 1.00 72.76 298 ILE G N 1
ATOM 16193 C CA . ILE G 1 298 ? -30.451 -47.394 148.449 1.00 73.43 298 ILE G CA 1
ATOM 16194 C C . ILE G 1 298 ? -31.442 -46.469 149.173 1.00 79.62 298 ILE G C 1
ATOM 16195 O O . ILE G 1 298 ? -32.120 -45.680 148.519 1.00 80.17 298 ILE G O 1
ATOM 16200 N N . PHE G 1 299 ? -31.533 -46.581 150.504 1.00 77.88 299 PHE G N 1
ATOM 16201 C CA . PHE G 1 299 ? -32.478 -45.840 151.341 1.00 80.09 299 PHE G CA 1
ATOM 16202 C C . PHE G 1 299 ? -32.197 -44.350 151.496 1.00 86.89 299 PHE G C 1
ATOM 16203 O O . PHE G 1 299 ? -33.145 -43.593 151.719 1.00 87.98 299 PHE G O 1
ATOM 16211 N N . PHE G 1 300 ? -30.927 -43.918 151.404 1.00 84.52 300 PHE G N 1
ATOM 16212 C CA . PHE G 1 300 ? -30.601 -42.510 151.637 1.00 85.90 300 PHE G CA 1
ATOM 16213 C C . PHE G 1 300 ? -29.994 -41.777 150.446 1.00 91.97 300 PHE G C 1
ATOM 16214 O O . PHE G 1 300 ? -28.954 -42.177 149.916 1.00 90.47 300 PHE G O 1
ATOM 16222 N N . ASP G 1 301 ? -30.668 -40.674 150.052 1.00 91.35 301 ASP G N 1
ATOM 16223 C CA . ASP G 1 301 ? -30.328 -39.731 148.983 1.00 92.05 301 ASP G CA 1
ATOM 16224 C C . ASP G 1 301 ? -29.045 -38.981 149.395 1.00 96.11 301 ASP G C 1
ATOM 16225 O O . ASP G 1 301 ? -29.098 -37.927 150.037 1.00 97.40 301 ASP G O 1
ATOM 16230 N N . ALA G 1 302 ? -27.893 -39.587 149.090 1.00 91.10 302 ALA G N 1
ATOM 16231 C CA . ALA G 1 302 ? -26.574 -39.062 149.445 1.00 90.39 302 ALA G CA 1
ATOM 16232 C C . ALA G 1 302 ? -25.606 -39.213 148.270 1.00 93.95 302 ALA G C 1
ATOM 16233 O O . ALA G 1 302 ? -25.765 -40.159 147.493 1.00 93.41 302 ALA G O 1
ATOM 16235 N N . PRO G 1 303 ? -24.602 -38.319 148.101 1.00 90.33 303 PRO G N 1
ATOM 16236 C CA . PRO G 1 303 ? -23.676 -38.483 146.966 1.00 89.65 303 PRO G CA 1
ATOM 16237 C C . PRO G 1 303 ? -22.651 -39.611 147.153 1.00 91.32 303 PRO G C 1
ATOM 16238 O O . PRO G 1 303 ? -22.241 -39.894 148.282 1.00 90.52 303 PRO G O 1
ATOM 16242 N N . ARG G 1 304 ? -22.257 -40.265 146.035 1.00 86.23 304 ARG G N 1
ATOM 16243 C CA . ARG G 1 304 ? -21.291 -41.376 145.997 1.00 84.02 304 ARG G CA 1
ATOM 16244 C C . ARG G 1 304 ? -20.566 -41.496 144.658 1.00 87.93 304 ARG G C 1
ATOM 16245 O O . ARG G 1 304 ? -21.078 -41.050 143.627 1.00 88.58 304 ARG G O 1
ATOM 16253 N N . ASN G 1 305 ? -19.391 -42.150 144.684 1.00 83.18 305 ASN G N 1
ATOM 16254 C CA . ASN G 1 305 ? -18.544 -42.422 143.521 1.00 82.50 305 ASN G CA 1
ATOM 16255 C C . ASN G 1 305 ? -18.699 -43.885 143.093 1.00 84.25 305 ASN G C 1
ATOM 16256 O O . ASN G 1 305 ? -19.134 -44.715 143.896 1.00 82.67 305 ASN G O 1
ATOM 16261 N N . PHE G 1 306 ? -18.355 -44.195 141.826 1.00 80.74 306 PHE G N 1
ATOM 16262 C CA . PHE G 1 306 ? -18.441 -45.551 141.274 1.00 79.84 306 PHE G CA 1
ATOM 16263 C C . PHE G 1 306 ? -17.527 -46.527 142.020 1.00 82.61 306 PHE G C 1
ATOM 16264 O O . PHE G 1 306 ? -17.897 -47.683 142.196 1.00 81.80 306 PHE G O 1
ATOM 16272 N N . LEU G 1 307 ? -16.348 -46.058 142.457 1.00 78.90 307 LEU G N 1
ATOM 16273 C CA . LEU G 1 307 ? -15.355 -46.857 143.179 1.00 78.08 307 LEU G CA 1
ATOM 16274 C C . LEU G 1 307 ? -15.899 -47.421 144.494 1.00 81.24 307 LEU G C 1
ATOM 16275 O O . LEU G 1 307 ? -15.657 -48.592 144.793 1.00 80.74 307 LEU G O 1
ATOM 16280 N N . SER G 1 308 ? -16.650 -46.600 145.262 1.00 77.19 308 SER G N 1
ATOM 16281 C CA . SER G 1 308 ? -17.269 -47.010 146.523 1.00 76.03 308 SER G CA 1
ATOM 16282 C C . SER G 1 308 ? -18.388 -48.020 146.264 1.00 79.62 308 SER G C 1
ATOM 16283 O O . SER G 1 308 ? -18.579 -48.917 147.077 1.00 78.78 308 SER G O 1
ATOM 16286 N N . ILE G 1 309 ? -19.102 -47.893 145.120 1.00 76.59 309 ILE G N 1
ATOM 16287 C CA . ILE G 1 309 ? -20.163 -48.819 144.691 1.00 76.27 309 ILE G CA 1
ATOM 16288 C C . ILE G 1 309 ? -19.506 -50.144 144.259 1.00 78.91 309 ILE G C 1
ATOM 16289 O O . ILE G 1 309 ? -19.992 -51.218 144.613 1.00 77.54 309 ILE G O 1
ATOM 16294 N N . LEU G 1 310 ? -18.378 -50.046 143.526 1.00 75.73 310 LEU G N 1
ATOM 16295 C CA . LEU G 1 310 ? -17.578 -51.168 143.038 1.00 75.12 310 LEU G CA 1
ATOM 16296 C C . LEU G 1 310 ? -16.997 -51.992 144.200 1.00 78.14 310 LEU G C 1
ATOM 16297 O O . LEU G 1 310 ? -17.001 -53.221 144.127 1.00 78.04 310 LEU G O 1
ATOM 16302 N N . SER G 1 311 ? -16.544 -51.323 145.277 1.00 73.33 311 SER G N 1
ATOM 16303 C CA . SER G 1 311 ? -15.990 -51.984 146.456 1.00 72.13 311 SER G CA 1
ATOM 16304 C C . SER G 1 311 ? -16.991 -52.938 147.107 1.00 76.01 311 SER G C 1
ATOM 16305 O O . SER G 1 311 ? -16.593 -54.018 147.538 1.00 75.54 311 SER G O 1
ATOM 16308 N N . ILE G 1 312 ? -18.290 -52.548 147.144 1.00 73.08 312 ILE G N 1
ATOM 16309 C CA . ILE G 1 312 ? -19.392 -53.336 147.716 1.00 72.80 312 ILE G CA 1
ATOM 16310 C C . ILE G 1 312 ? -19.557 -54.657 146.951 1.00 78.22 312 ILE G C 1
ATOM 16311 O O . ILE G 1 312 ? -19.635 -55.713 147.581 1.00 77.86 312 ILE G O 1
ATOM 16316 N N . PHE G 1 313 ? -19.575 -54.598 145.603 1.00 75.84 313 PHE G N 1
ATOM 16317 C CA . PHE G 1 313 ? -19.747 -55.777 144.755 1.00 76.13 313 PHE G CA 1
ATOM 16318 C C . PHE G 1 313 ? -18.492 -56.657 144.684 1.00 78.78 313 PHE G C 1
ATOM 16319 O O . PHE G 1 313 ? -18.638 -57.870 144.515 1.00 78.65 313 PHE G O 1
ATOM 16327 N N . ILE G 1 314 ? -17.275 -56.072 144.862 1.00 74.16 314 ILE G N 1
ATOM 16328 C CA . ILE G 1 314 ? -16.011 -56.830 144.923 1.00 73.53 314 ILE G CA 1
ATOM 16329 C C . ILE G 1 314 ? -16.044 -57.643 146.233 1.00 77.78 314 ILE G C 1
ATOM 16330 O O . ILE G 1 314 ? -15.740 -58.837 146.227 1.00 77.26 314 ILE G O 1
ATOM 16335 N N . GLY G 1 315 ? -16.479 -56.988 147.316 1.00 74.90 315 GLY G N 1
ATOM 16336 C CA . GLY G 1 315 ? -16.656 -57.583 148.636 1.00 74.58 315 GLY G CA 1
ATOM 16337 C C . GLY G 1 315 ? -17.646 -58.731 148.613 1.00 79.42 315 GLY G C 1
ATOM 16338 O O . GLY G 1 315 ? -17.462 -59.714 149.336 1.00 79.78 315 GLY G O 1
ATOM 16339 N N . PHE G 1 316 ? -18.697 -58.617 147.764 1.00 75.68 316 PHE G N 1
ATOM 16340 C CA . PHE G 1 316 ? -19.715 -59.651 147.575 1.00 75.57 316 PHE G CA 1
ATOM 16341 C C . PHE G 1 316 ? -19.116 -60.849 146.849 1.00 77.95 316 PHE G C 1
ATOM 16342 O O . PHE G 1 316 ? -19.356 -61.980 147.267 1.00 77.49 316 PHE G O 1
ATOM 16350 N N . LEU G 1 317 ? -18.304 -60.599 145.791 1.00 73.58 317 LEU G N 1
ATOM 16351 C CA . LEU G 1 317 ? -17.614 -61.633 145.009 1.00 73.44 317 LEU G CA 1
ATOM 16352 C C . LEU G 1 317 ? -16.650 -62.430 145.896 1.00 77.16 317 LEU G C 1
ATOM 16353 O O . LEU G 1 317 ? -16.458 -63.631 145.683 1.00 77.04 317 LEU G O 1
ATOM 16358 N N . SER G 1 318 ? -16.078 -61.751 146.907 1.00 73.40 318 SER G N 1
ATOM 16359 C CA . SER G 1 318 ? -15.176 -62.317 147.906 1.00 72.86 318 SER G CA 1
ATOM 16360 C C . SER G 1 318 ? -15.910 -63.379 148.746 1.00 75.86 318 SER G C 1
ATOM 16361 O O . SER G 1 318 ? -15.423 -64.504 148.861 1.00 75.67 318 SER G O 1
ATOM 16364 N N . GLY G 1 319 ? -17.088 -63.024 149.265 1.00 71.41 319 GLY G N 1
ATOM 16365 C CA . GLY G 1 319 ? -17.927 -63.917 150.057 1.00 70.97 319 GLY G CA 1
ATOM 16366 C C . GLY G 1 319 ? -18.481 -65.077 149.255 1.00 74.96 319 GLY G C 1
ATOM 16367 O O . GLY G 1 319 ? -18.562 -66.196 149.765 1.00 74.07 319 GLY G O 1
ATOM 16368 N N . ILE G 1 320 ? -18.852 -64.811 147.982 1.00 72.69 320 ILE G N 1
ATOM 16369 C CA . ILE G 1 320 ? -19.384 -65.798 147.040 1.00 73.55 320 ILE G CA 1
ATOM 16370 C C . ILE G 1 320 ? -18.330 -66.867 146.747 1.00 78.91 320 ILE G C 1
ATOM 16371 O O . ILE G 1 320 ? -18.643 -68.052 146.851 1.00 79.17 320 ILE G O 1
ATOM 16376 N N . ILE G 1 321 ? -17.080 -66.460 146.431 1.00 76.08 321 ILE G N 1
ATOM 16377 C CA . ILE G 1 321 ? -16.019 -67.428 146.129 1.00 76.57 321 ILE G CA 1
ATOM 16378 C C . ILE G 1 321 ? -15.480 -68.086 147.425 1.00 79.49 321 ILE G C 1
ATOM 16379 O O . ILE G 1 321 ? -14.939 -69.190 147.349 1.00 79.52 321 ILE G O 1
ATOM 16384 N N . TYR G 1 322 ? -15.676 -67.443 148.605 1.00 75.05 322 TYR G N 1
ATOM 16385 C CA . TYR G 1 322 ? -15.278 -68.020 149.899 1.00 74.40 322 TYR G CA 1
ATOM 16386 C C . TYR G 1 322 ? -16.237 -69.153 150.258 1.00 79.08 322 TYR G C 1
ATOM 16387 O O . TYR G 1 322 ? -15.815 -70.145 150.856 1.00 79.03 322 TYR G O 1
ATOM 16396 N N . ALA G 1 323 ? -17.528 -68.993 149.892 1.00 76.00 323 ALA G N 1
ATOM 16397 C CA . ALA G 1 323 ? -18.590 -69.977 150.114 1.00 76.27 323 ALA G CA 1
ATOM 16398 C C . ALA G 1 323 ? -18.328 -71.227 149.281 1.00 80.40 323 ALA G C 1
ATOM 16399 O O . ALA G 1 323 ? -18.570 -72.335 149.758 1.00 80.81 323 ALA G O 1
ATOM 16401 N N . VAL G 1 324 ? -17.793 -71.048 148.058 1.00 76.66 324 VAL G N 1
ATOM 16402 C CA . VAL G 1 324 ? -17.456 -72.144 147.151 1.00 77.48 324 VAL G CA 1
ATOM 16403 C C . VAL G 1 324 ? -16.245 -72.889 147.715 1.00 82.64 324 VAL G C 1
ATOM 16404 O O . VAL G 1 324 ? -16.241 -74.121 147.727 1.00 83.69 324 VAL G O 1
ATOM 16408 N N . ALA G 1 325 ? -15.236 -72.135 148.198 1.00 78.72 325 ALA G N 1
ATOM 16409 C CA . ALA G 1 325 ? -13.994 -72.653 148.774 1.00 78.85 325 ALA G CA 1
ATOM 16410 C C . ALA G 1 325 ? -14.258 -73.597 149.942 1.00 83.17 325 ALA G C 1
ATOM 16411 O O . ALA G 1 325 ? -13.578 -74.615 150.065 1.00 82.74 325 ALA G O 1
ATOM 16413 N N . LYS G 1 326 ? -15.265 -73.270 150.774 1.00 80.82 326 LYS G N 1
ATOM 16414 C CA . LYS G 1 326 ? -15.675 -74.091 151.914 1.00 81.84 326 LYS G CA 1
ATOM 16415 C C . LYS G 1 326 ? -16.403 -75.353 151.434 1.00 88.63 326 LYS G C 1
ATOM 16416 O O . LYS G 1 326 ? -16.252 -76.410 152.053 1.00 89.32 326 LYS G O 1
ATOM 16422 N N . GLN G 1 327 ? -17.198 -75.241 150.341 1.00 86.10 327 GLN G N 1
ATOM 16423 C CA . GLN G 1 327 ? -17.934 -76.365 149.751 1.00 87.25 327 GLN G CA 1
ATOM 16424 C C . GLN G 1 327 ? -16.975 -77.428 149.210 1.00 92.43 327 GLN G C 1
ATOM 16425 O O . GLN G 1 327 ? -17.250 -78.617 149.361 1.00 93.29 327 GLN G O 1
ATOM 16431 N N . LYS G 1 328 ? -15.826 -76.998 148.645 1.00 88.60 328 LYS G N 1
ATOM 16432 C CA . LYS G 1 328 ? -14.771 -77.876 148.129 1.00 89.32 328 LYS G CA 1
ATOM 16433 C C . LYS G 1 328 ? -14.029 -78.598 149.277 1.00 93.92 328 LYS G C 1
ATOM 16434 O O . LYS G 1 328 ? -13.633 -79.757 149.123 1.00 94.54 328 LYS G O 1
ATOM 16440 N N . LYS G 1 329 ? -13.863 -77.906 150.425 1.00 89.97 329 LYS G N 1
ATOM 16441 C CA . LYS G 1 329 ? -13.221 -78.414 151.644 1.00 90.35 329 LYS G CA 1
ATOM 16442 C C . LYS G 1 329 ? -14.072 -79.509 152.294 1.00 96.89 329 LYS G C 1
ATOM 16443 O O . LYS G 1 329 ? -13.531 -80.386 152.973 1.00 97.43 329 LYS G O 1
ATOM 16449 N N . GLN G 1 330 ? -15.408 -79.426 152.116 1.00 94.70 330 GLN G N 1
ATOM 16450 C CA . GLN G 1 330 ? -16.388 -80.386 152.625 1.00 95.99 330 GLN G CA 1
ATOM 16451 C C . GLN G 1 330 ? -16.280 -81.680 151.809 1.00 102.14 330 GLN G C 1
ATOM 16452 O O . GLN G 1 330 ? -16.418 -82.772 152.362 1.00 102.67 330 GLN G O 1
ATOM 16458 N N . GLN G 1 331 ? -15.993 -81.544 150.496 1.00 99.78 331 GLN G N 1
ATOM 16459 C CA . GLN G 1 331 ? -15.805 -82.649 149.548 1.00 101.42 331 GLN G CA 1
ATOM 16460 C C . GLN G 1 331 ? -14.317 -83.089 149.521 1.00 106.12 331 GLN G C 1
ATOM 16461 O O . GLN G 1 331 ? -13.842 -83.667 148.537 1.00 106.96 331 GLN G O 1
ATOM 16467 N N . ALA G 1 332 ? -13.600 -82.803 150.630 1.00 101.85 332 ALA G N 1
ATOM 16468 C CA . ALA G 1 332 ? -12.198 -83.134 150.900 1.00 101.94 332 ALA G CA 1
ATOM 16469 C C . ALA G 1 332 ? -12.096 -83.895 152.238 1.00 105.53 332 ALA G C 1
ATOM 16470 O O . ALA G 1 332 ? -11.037 -84.439 152.560 1.00 105.07 332 ALA G O 1
ATOM 16472 N N . GLN G 1 333 ? -13.221 -83.960 152.985 1.00 102.25 333 GLN G N 1
ATOM 16473 C CA . GLN G 1 333 ? -13.379 -84.638 154.278 1.00 102.53 333 GLN G CA 1
ATOM 16474 C C . GLN G 1 333 ? -13.182 -86.169 154.169 1.00 108.51 333 GLN G C 1
ATOM 16475 O O . GLN G 1 333 ? -13.489 -86.723 153.115 1.00 109.14 333 GLN G O 1
ATOM 16481 N N . PRO G 1 334 ? -12.739 -86.883 155.243 1.00 105.99 334 PRO G N 1
ATOM 16482 C CA . PRO G 1 334 ? -12.494 -88.342 155.130 1.00 107.92 334 PRO G CA 1
ATOM 16483 C C . PRO G 1 334 ? -13.707 -89.265 154.889 1.00 113.10 334 PRO G C 1
ATOM 16484 O O . PRO G 1 334 ? -13.554 -90.492 154.933 1.00 113.83 334 PRO G O 1
ATOM 16488 N N . LEU G 1 335 ? -14.890 -88.692 154.601 1.00 109.70 335 LEU G N 1
ATOM 16489 C CA . LEU G 1 335 ? -16.122 -89.434 154.310 1.00 110.94 335 LEU G CA 1
ATOM 16490 C C . LEU G 1 335 ? -16.910 -88.774 153.148 1.00 116.19 335 LEU G C 1
ATOM 16491 O O . LEU G 1 335 ? -16.335 -87.965 152.409 1.00 115.55 335 LEU G O 1
ATOM 16496 N N . ARG G 1 336 ? -18.208 -89.138 152.970 1.00 113.77 336 ARG G N 1
ATOM 16497 C CA . ARG G 1 336 ? -19.088 -88.566 151.942 1.00 145.54 336 ARG G CA 1
ATOM 16498 C C . ARG G 1 336 ? -20.280 -87.814 152.553 1.00 171.77 336 ARG G C 1
ATOM 16499 O O . ARG G 1 336 ? -20.106 -86.997 153.459 1.00 129.22 336 ARG G O 1
ATOM 16507 N N . SER H 1 16 ? -35.203 -77.699 15.960 1.00 112.69 16 SER H N 1
ATOM 16508 C CA . SER H 1 16 ? -34.299 -78.827 16.127 1.00 149.27 16 SER H CA 1
ATOM 16509 C C . SER H 1 16 ? -32.841 -78.414 16.203 1.00 175.54 16 SER H C 1
ATOM 16510 O O . SER H 1 16 ? -32.042 -78.848 15.382 1.00 135.89 16 SER H O 1
ATOM 16513 N N . VAL H 1 17 ? -32.475 -77.639 17.223 1.00 105.51 17 VAL H N 1
ATOM 16514 C CA . VAL H 1 17 ? -31.084 -77.200 17.425 1.00 105.34 17 VAL H CA 1
ATOM 16515 C C . VAL H 1 17 ? -30.370 -78.095 18.443 1.00 107.34 17 VAL H C 1
ATOM 16516 O O . VAL H 1 17 ? -29.584 -77.632 19.265 1.00 106.01 17 VAL H O 1
ATOM 16520 N N . ALA H 1 18 ? -30.650 -79.387 18.352 1.00 103.15 18 ALA H N 1
ATOM 16521 C CA . ALA H 1 18 ? -30.128 -80.387 19.224 1.00 101.46 18 ALA H CA 1
ATOM 16522 C C . ALA H 1 18 ? -28.997 -81.098 18.560 1.00 103.15 18 ALA H C 1
ATOM 16523 O O . ALA H 1 18 ? -28.956 -82.308 18.561 1.00 101.92 18 ALA H O 1
ATOM 16525 N N . ASN H 1 19 ? -28.092 -80.355 17.951 1.00 99.11 19 ASN H N 1
ATOM 16526 C CA . ASN H 1 19 ? -26.923 -80.965 17.362 1.00 97.56 19 ASN H CA 1
ATOM 16527 C C . ASN H 1 19 ? -25.810 -80.416 18.218 1.00 99.09 19 ASN H C 1
ATOM 16528 O O . ASN H 1 19 ? -24.904 -79.760 17.710 1.00 97.96 19 ASN H O 1
ATOM 16533 N N . SER H 1 20 ? -25.935 -80.649 19.533 1.00 94.66 20 SER H N 1
ATOM 16534 C CA . SER H 1 20 ? -24.983 -80.212 20.566 1.00 93.61 20 SER H CA 1
ATOM 16535 C C . SER H 1 20 ? -25.124 -80.873 21.970 1.00 95.21 20 SER H C 1
ATOM 16536 O O . SER H 1 20 ? -26.203 -81.258 22.396 1.00 94.33 20 SER H O 1
ATOM 16539 N N . GLY H 1 21 ? -23.982 -81.007 22.642 1.00 90.43 21 GLY H N 1
ATOM 16540 C CA . GLY H 1 21 ? -23.814 -81.493 24.007 1.00 89.30 21 GLY H CA 1
ATOM 16541 C C . GLY H 1 21 ? -24.029 -82.969 24.276 1.00 91.02 21 GLY H C 1
ATOM 16542 O O . GLY H 1 21 ? -23.655 -83.816 23.460 1.00 89.38 21 GLY H O 1
ATOM 16543 N N . PRO H 1 22 ? -24.612 -83.293 25.461 1.00 87.50 22 PRO H N 1
ATOM 16544 C CA . PRO H 1 22 ? -24.814 -84.708 25.836 1.00 86.56 22 PRO H CA 1
ATOM 16545 C C . PRO H 1 22 ? -25.884 -85.476 25.049 1.00 89.32 22 PRO H C 1
ATOM 16546 O O . PRO H 1 22 ? -26.003 -86.691 25.228 1.00 87.63 22 PRO H O 1
ATOM 16550 N N . ILE H 1 23 ? -26.647 -84.780 24.178 1.00 86.60 23 ILE H N 1
ATOM 16551 C CA . ILE H 1 23 ? -27.682 -85.375 23.322 1.00 86.83 23 ILE H CA 1
ATOM 16552 C C . ILE H 1 23 ? -27.020 -86.399 22.381 1.00 90.13 23 ILE H C 1
ATOM 16553 O O . ILE H 1 23 ? -27.550 -87.496 22.196 1.00 89.61 23 ILE H O 1
ATOM 16558 N N . SER H 1 24 ? -25.829 -86.051 21.853 1.00 86.11 24 SER H N 1
ATOM 16559 C CA . SER H 1 24 ? -25.005 -86.887 20.980 1.00 85.12 24 SER H CA 1
ATOM 16560 C C . SER H 1 24 ? -24.591 -88.177 21.678 1.00 87.95 24 SER H C 1
ATOM 16561 O O . SER H 1 24 ? -24.605 -89.234 21.048 1.00 87.46 24 SER H O 1
ATOM 16564 N N . ILE H 1 25 ? -24.203 -88.078 22.971 1.00 83.96 25 ILE H N 1
ATOM 16565 C CA . ILE H 1 25 ? -23.783 -89.197 23.820 1.00 83.17 25 ILE H CA 1
ATOM 16566 C C . ILE H 1 25 ? -24.947 -90.177 23.995 1.00 88.19 25 ILE H C 1
ATOM 16567 O O . ILE H 1 25 ? -24.784 -91.361 23.693 1.00 87.99 25 ILE H O 1
ATOM 16572 N N . LEU H 1 26 ? -26.128 -89.665 24.420 1.00 85.35 26 LEU H N 1
ATOM 16573 C CA . LEU H 1 26 ? -27.366 -90.435 24.610 1.00 85.66 26 LEU H CA 1
ATOM 16574 C C . LEU H 1 26 ? -27.780 -91.139 23.317 1.00 89.12 26 LEU H C 1
ATOM 16575 O O . LEU H 1 26 ? -28.212 -92.292 23.365 1.00 88.60 26 LEU H O 1
ATOM 16580 N N . SER H 1 27 ? -27.611 -90.446 22.166 1.00 85.51 27 SER H N 1
ATOM 16581 C CA . SER H 1 27 ? -27.906 -90.951 20.825 1.00 85.59 27 SER H CA 1
ATOM 16582 C C . SER H 1 27 ? -26.917 -92.045 20.429 1.00 88.64 27 SER H C 1
ATOM 16583 O O . SER H 1 27 ? -27.336 -93.067 19.890 1.00 88.47 27 SER H O 1
ATOM 16586 N N . TYR H 1 28 ? -25.608 -91.831 20.695 1.00 84.68 28 TYR H N 1
ATOM 16587 C CA . TYR H 1 28 ? -24.544 -92.791 20.398 1.00 84.11 28 TYR H CA 1
ATOM 16588 C C . TYR H 1 28 ? -24.728 -94.054 21.228 1.00 88.89 28 TYR H C 1
ATOM 16589 O O . TYR H 1 28 ? -24.531 -95.156 20.710 1.00 88.03 28 TYR H O 1
ATOM 16598 N N . CYS H 1 29 ? -25.171 -93.887 22.489 1.00 87.01 29 CYS H N 1
ATOM 16599 C CA . CYS H 1 29 ? -25.443 -94.982 23.412 1.00 87.99 29 CYS H CA 1
ATOM 16600 C C . CYS H 1 29 ? -26.607 -95.835 22.938 1.00 94.11 29 CYS H C 1
ATOM 16601 O O . CYS H 1 29 ? -26.451 -97.048 22.813 1.00 93.79 29 CYS H O 1
ATOM 16604 N N . GLY H 1 30 ? -27.740 -95.193 22.653 1.00 92.38 30 GLY H N 1
ATOM 16605 C CA . GLY H 1 30 ? -28.949 -95.850 22.167 1.00 93.66 30 GLY H CA 1
ATOM 16606 C C . GLY H 1 30 ? -28.746 -96.614 20.874 1.00 99.19 30 GLY H C 1
ATOM 16607 O O . GLY H 1 30 ? -29.261 -97.725 20.729 1.00 99.01 30 GLY H O 1
ATOM 16608 N N . SER H 1 31 ? -27.962 -96.034 19.940 1.00 97.05 31 SER H N 1
ATOM 16609 C CA . SER H 1 31 ? -27.621 -96.623 18.641 1.00 97.63 31 SER H CA 1
ATOM 16610 C C . SER H 1 31 ? -26.673 -97.816 18.800 1.00 102.26 31 SER H C 1
ATOM 16611 O O . SER H 1 31 ? -26.683 -98.721 17.963 1.00 102.34 31 SER H O 1
ATOM 16614 N N . SER H 1 32 ? -25.851 -97.805 19.868 1.00 98.83 32 SER H N 1
ATOM 16615 C CA . SER H 1 32 ? -24.927 -98.889 20.195 1.00 98.65 32 SER H CA 1
ATOM 16616 C C . SER H 1 32 ? -25.717 -100.051 20.806 1.00 103.28 32 SER H C 1
ATOM 16617 O O . SER H 1 32 ? -25.423 -101.207 20.508 1.00 102.74 32 SER H O 1
ATOM 16620 N N . ILE H 1 33 ? -26.733 -99.730 21.642 1.00 100.95 33 ILE H N 1
ATOM 16621 C CA . ILE H 1 33 ? -27.633 -100.684 22.300 1.00 101.87 33 ILE H CA 1
ATOM 16622 C C . ILE H 1 33 ? -28.450 -101.425 21.232 1.00 108.62 33 ILE H C 1
ATOM 16623 O O . ILE H 1 33 ? -28.494 -102.656 21.246 1.00 108.62 33 ILE H O 1
ATOM 16628 N N . LEU H 1 34 ? -29.074 -100.663 20.304 1.00 107.08 34 LEU H N 1
ATOM 16629 C CA . LEU H 1 34 ? -29.889 -101.172 19.200 1.00 108.62 34 LEU H CA 1
ATOM 16630 C C . LEU H 1 34 ? -29.081 -102.115 18.308 1.00 114.75 34 LEU H C 1
ATOM 16631 O O . LEU H 1 34 ? -29.597 -103.156 17.914 1.00 114.73 34 LEU H O 1
ATOM 16636 N N . MET H 1 35 ? -27.811 -101.763 18.026 1.00 112.89 35 MET H N 1
ATOM 16637 C CA . MET H 1 35 ? -26.898 -102.556 17.199 1.00 113.69 35 MET H CA 1
ATOM 16638 C C . MET H 1 35 ? -26.504 -103.872 17.879 1.00 118.35 35 MET H C 1
ATOM 16639 O O . MET H 1 35 ? -26.346 -104.883 17.195 1.00 118.59 35 MET H O 1
ATOM 16644 N N . THR H 1 36 ? -26.352 -103.857 19.217 1.00 114.84 36 THR H N 1
ATOM 16645 C CA . THR H 1 36 ? -25.987 -105.040 19.999 1.00 114.99 36 THR H CA 1
ATOM 16646 C C . THR H 1 36 ? -27.157 -106.030 20.071 1.00 121.27 36 THR H C 1
ATOM 16647 O O . THR H 1 36 ? -26.948 -107.225 19.849 1.00 121.37 36 THR H O 1
ATOM 16651 N N . VAL H 1 37 ? -28.382 -105.533 20.356 1.00 119.48 37 VAL H N 1
ATOM 16652 C CA . VAL H 1 37 ? -29.584 -106.375 20.457 1.00 121.11 37 VAL H CA 1
ATOM 16653 C C . VAL H 1 37 ? -29.992 -106.941 19.094 1.00 126.51 37 VAL H C 1
ATOM 16654 O O . VAL H 1 37 ? -30.496 -108.057 19.046 1.00 127.17 37 VAL H O 1
ATOM 16658 N N . THR H 1 38 ? -29.757 -106.192 17.997 1.00 123.47 38 THR H N 1
ATOM 16659 C CA . THR H 1 38 ? -30.072 -106.653 16.644 1.00 124.77 38 THR H CA 1
ATOM 16660 C C . THR H 1 38 ? -29.138 -107.804 16.267 1.00 130.30 38 THR H C 1
ATOM 16661 O O . THR H 1 38 ? -29.616 -108.835 15.804 1.00 131.04 38 THR H O 1
ATOM 16665 N N . ASN H 1 39 ? -27.828 -107.653 16.525 1.00 127.22 39 ASN H N 1
ATOM 16666 C CA . ASN H 1 39 ? -26.818 -108.663 16.213 1.00 127.91 39 ASN H CA 1
ATOM 16667 C C . ASN H 1 39 ? -26.953 -109.972 17.006 1.00 134.75 39 ASN H C 1
ATOM 16668 O O . ASN H 1 39 ? -26.507 -111.010 16.513 1.00 134.82 39 ASN H O 1
ATOM 16673 N N . LYS H 1 40 ? -27.561 -109.938 18.214 1.00 133.42 40 LYS H N 1
ATOM 16674 C CA . LYS H 1 40 ? -27.703 -111.152 19.026 1.00 135.00 40 LYS H CA 1
ATOM 16675 C C . LYS H 1 40 ? -29.153 -111.690 19.126 1.00 142.91 40 LYS H C 1
ATOM 16676 O O . LYS H 1 40 ? -29.329 -112.837 19.546 1.00 143.45 40 LYS H O 1
ATOM 16682 N N . PHE H 1 41 ? -30.174 -110.886 18.747 1.00 141.71 41 PHE H N 1
ATOM 16683 C CA . PHE H 1 41 ? -31.574 -111.330 18.795 1.00 143.94 41 PHE H CA 1
ATOM 16684 C C . PHE H 1 41 ? -32.243 -111.391 17.418 1.00 151.09 41 PHE H C 1
ATOM 16685 O O . PHE H 1 41 ? -32.864 -112.405 17.100 1.00 152.36 41 PHE H O 1
ATOM 16693 N N . VAL H 1 42 ? -32.123 -110.317 16.609 1.00 148.56 42 VAL H N 1
ATOM 16694 C CA . VAL H 1 42 ? -32.738 -110.227 15.276 1.00 150.21 42 VAL H CA 1
ATOM 16695 C C . VAL H 1 42 ? -31.937 -111.016 14.230 1.00 156.27 42 VAL H C 1
ATOM 16696 O O . VAL H 1 42 ? -32.452 -111.985 13.665 1.00 157.43 42 VAL H O 1
ATOM 16700 N N . VAL H 1 43 ? -30.691 -110.581 13.966 1.00 152.89 43 VAL H N 1
ATOM 16701 C CA . VAL H 1 43 ? -29.784 -111.186 12.989 1.00 153.43 43 VAL H CA 1
ATOM 16702 C C . VAL H 1 43 ? -28.661 -111.974 13.686 1.00 158.28 43 VAL H C 1
ATOM 16703 O O . VAL H 1 43 ? -27.478 -111.840 13.349 1.00 156.90 43 VAL H O 1
ATOM 16707 N N . ASN H 1 44 ? -29.058 -112.842 14.638 1.00 156.82 44 ASN H N 1
ATOM 16708 C CA . ASN H 1 44 ? -28.143 -113.715 15.376 1.00 156.89 44 ASN H CA 1
ATOM 16709 C C . ASN H 1 44 ? -27.540 -114.795 14.453 1.00 162.41 44 ASN H C 1
ATOM 16710 O O . ASN H 1 44 ? -27.883 -114.849 13.263 1.00 162.80 44 ASN H O 1
ATOM 16715 N N . LEU H 1 45 ? -26.613 -115.624 14.991 1.00 159.28 45 LEU H N 1
ATOM 16716 C CA . LEU H 1 45 ? -25.892 -116.680 14.256 1.00 160.00 45 LEU H CA 1
ATOM 16717 C C . LEU H 1 45 ? -25.144 -116.058 13.056 1.00 162.90 45 LEU H C 1
ATOM 16718 O O . LEU H 1 45 ? -25.197 -116.552 11.923 1.00 163.34 45 LEU H O 1
ATOM 16723 N N . LYS H 1 46 ? -24.480 -114.921 13.345 1.00 157.59 46 LYS H N 1
ATOM 16724 C CA . LYS H 1 46 ? -23.700 -114.118 12.413 1.00 156.40 46 LYS H CA 1
ATOM 16725 C C . LYS H 1 46 ? -22.193 -114.413 12.591 1.00 159.10 46 LYS H C 1
ATOM 16726 O O . LYS H 1 46 ? -21.366 -113.497 12.673 1.00 157.59 46 LYS H O 1
ATOM 16732 N N . ASP H 1 47 ? -21.854 -115.726 12.636 1.00 155.88 47 ASP H N 1
ATOM 16733 C CA . ASP H 1 47 ? -20.490 -116.264 12.734 1.00 154.91 47 ASP H CA 1
ATOM 16734 C C . ASP H 1 47 ? -19.970 -116.349 11.280 1.00 157.19 47 ASP H C 1
ATOM 16735 O O . ASP H 1 47 ? -19.640 -117.423 10.764 1.00 158.09 47 ASP H O 1
ATOM 16740 N N . PHE H 1 48 ? -19.950 -115.171 10.625 1.00 150.77 48 PHE H N 1
ATOM 16741 C CA . PHE H 1 48 ? -19.618 -114.925 9.229 1.00 149.71 48 PHE H CA 1
ATOM 16742 C C . PHE H 1 48 ? -18.192 -115.250 8.842 1.00 148.72 48 PHE H C 1
ATOM 16743 O O . PHE H 1 48 ? -17.257 -115.001 9.609 1.00 147.64 48 PHE H O 1
ATOM 16751 N N . ASN H 1 49 ? -18.043 -115.778 7.619 1.00 142.06 49 ASN H N 1
ATOM 16752 C CA . ASN H 1 49 ? -16.765 -116.146 7.017 1.00 140.06 49 ASN H CA 1
ATOM 16753 C C . ASN H 1 49 ? -16.202 -114.972 6.208 1.00 137.77 49 ASN H C 1
ATOM 16754 O O . ASN H 1 49 ? -14.989 -114.902 6.004 1.00 136.93 49 ASN H O 1
ATOM 16759 N N . MET H 1 50 ? -17.086 -114.051 5.757 1.00 130.02 50 MET H N 1
ATOM 16760 C CA . MET H 1 50 ? -16.725 -112.870 4.966 1.00 127.10 50 MET H CA 1
ATOM 16761 C C . MET H 1 50 ? -17.203 -111.573 5.644 1.00 126.04 50 MET H C 1
ATOM 16762 O O . MET H 1 50 ? -18.175 -110.950 5.201 1.00 125.63 50 MET H O 1
ATOM 16767 N N . ASN H 1 51 ? -16.491 -111.170 6.713 1.00 118.63 51 ASN H N 1
ATOM 16768 C CA . ASN H 1 51 ? -16.784 -109.998 7.545 1.00 115.81 51 ASN H CA 1
ATOM 16769 C C . ASN H 1 51 ? -16.684 -108.648 6.813 1.00 115.79 51 ASN H C 1
ATOM 16770 O O . ASN H 1 51 ? -17.512 -107.776 7.075 1.00 114.93 51 ASN H O 1
ATOM 16775 N N . PHE H 1 52 ? -15.683 -108.466 5.918 1.00 109.77 52 PHE H N 1
ATOM 16776 C CA . PHE H 1 52 ? -15.507 -107.215 5.161 1.00 107.99 52 PHE H CA 1
ATOM 16777 C C . PHE H 1 52 ? -16.611 -107.004 4.118 1.00 109.69 52 PHE H C 1
ATOM 16778 O O . PHE H 1 52 ? -16.956 -105.862 3.816 1.00 108.82 52 PHE H O 1
ATOM 16786 N N . VAL H 1 53 ? -17.165 -108.112 3.582 1.00 105.42 53 VAL H N 1
ATOM 16787 C CA . VAL H 1 53 ? -18.267 -108.136 2.612 1.00 105.15 53 VAL H CA 1
ATOM 16788 C C . VAL H 1 53 ? -19.547 -107.703 3.351 1.00 107.34 53 VAL H C 1
ATOM 16789 O O . VAL H 1 53 ? -20.357 -106.953 2.804 1.00 107.15 53 VAL H O 1
ATOM 16793 N N . MET H 1 54 ? -19.687 -108.150 4.615 1.00 102.43 54 MET H N 1
ATOM 16794 C CA . MET H 1 54 ? -20.792 -107.823 5.513 1.00 101.50 54 MET H CA 1
ATOM 16795 C C . MET H 1 54 ? -20.779 -106.330 5.833 1.00 101.77 54 MET H C 1
ATOM 16796 O O . MET H 1 54 ? -21.838 -105.705 5.851 1.00 101.53 54 MET H O 1
ATOM 16801 N N . LEU H 1 55 ? -19.575 -105.760 6.057 1.00 95.33 55 LEU H N 1
ATOM 16802 C CA . LEU H 1 55 ? -19.374 -104.336 6.345 1.00 93.15 55 LEU H CA 1
ATOM 16803 C C . LEU H 1 55 ? -19.552 -103.487 5.080 1.00 95.53 55 LEU H C 1
ATOM 16804 O O . LEU H 1 55 ? -19.929 -102.317 5.176 1.00 94.78 55 LEU H O 1
ATOM 16809 N N . PHE H 1 56 ? -19.281 -104.081 3.899 1.00 91.28 56 PHE H N 1
ATOM 16810 C CA . PHE H 1 56 ? -19.433 -103.428 2.599 1.00 91.04 56 PHE H CA 1
ATOM 16811 C C . PHE H 1 56 ? -20.916 -103.224 2.276 1.00 95.25 56 PHE H C 1
ATOM 16812 O O . PHE H 1 56 ? -21.280 -102.210 1.679 1.00 94.92 56 PHE H O 1
ATOM 16820 N N . VAL H 1 57 ? -21.764 -104.189 2.680 1.00 92.16 57 VAL H N 1
ATOM 16821 C CA . VAL H 1 57 ? -23.220 -104.137 2.510 1.00 92.46 57 VAL H CA 1
ATOM 16822 C C . VAL H 1 57 ? -23.784 -103.138 3.541 1.00 95.25 57 VAL H C 1
ATOM 16823 O O . VAL H 1 57 ? -24.697 -102.380 3.210 1.00 95.11 57 VAL H O 1
ATOM 16827 N N . GLN H 1 58 ? -23.198 -103.111 4.767 1.00 90.51 58 GLN H N 1
ATOM 16828 C CA . GLN H 1 58 ? -23.563 -102.194 5.854 1.00 89.45 58 GLN H CA 1
ATOM 16829 C C . GLN H 1 58 ? -23.295 -100.751 5.436 1.00 93.08 58 GLN H C 1
ATOM 16830 O O . GLN H 1 58 ? -24.127 -99.882 5.689 1.00 92.75 58 GLN H O 1
ATOM 16836 N N . SER H 1 59 ? -22.156 -100.511 4.760 1.00 89.89 59 SER H N 1
ATOM 16837 C CA . SER H 1 59 ? -21.774 -99.195 4.249 1.00 90.01 59 SER H CA 1
ATOM 16838 C C . SER H 1 59 ? -22.556 -98.814 2.980 1.00 96.26 59 SER H C 1
ATOM 16839 O O . SER H 1 59 ? -22.675 -97.625 2.676 1.00 96.10 59 SER H O 1
ATOM 16842 N N . LEU H 1 60 ? -23.103 -99.817 2.253 1.00 94.33 60 LEU H N 1
ATOM 16843 C CA . LEU H 1 60 ? -23.933 -99.601 1.064 1.00 95.39 60 LEU H CA 1
ATOM 16844 C C . LEU H 1 60 ? -25.312 -99.106 1.501 1.00 100.44 60 LEU H C 1
ATOM 16845 O O . LEU H 1 60 ? -25.834 -98.163 0.908 1.00 100.39 60 LEU H O 1
ATOM 16850 N N . VAL H 1 61 ? -25.884 -99.739 2.553 1.00 97.59 61 VAL H N 1
ATOM 16851 C CA . VAL H 1 61 ? -27.181 -99.398 3.161 1.00 98.05 61 VAL H CA 1
ATOM 16852 C C . VAL H 1 61 ? -27.138 -97.944 3.660 1.00 100.28 61 VAL H C 1
ATOM 16853 O O . VAL H 1 61 ? -28.052 -97.177 3.355 1.00 100.45 61 VAL H O 1
ATOM 16857 N N . CYS H 1 62 ? -26.054 -97.570 4.385 1.00 94.83 62 CYS H N 1
ATOM 16858 C CA . CYS H 1 62 ? -25.818 -96.226 4.918 1.00 93.85 62 CYS H CA 1
ATOM 16859 C C . CYS H 1 62 ? -25.800 -95.186 3.800 1.00 97.23 62 CYS H C 1
ATOM 16860 O O . CYS H 1 62 ? -26.447 -94.149 3.935 1.00 97.00 62 CYS H O 1
ATOM 16863 N N . THR H 1 63 ? -25.093 -95.488 2.686 1.00 93.62 63 THR H N 1
ATOM 16864 C CA . THR H 1 63 ? -24.965 -94.634 1.500 1.00 93.92 63 THR H CA 1
ATOM 16865 C C . THR 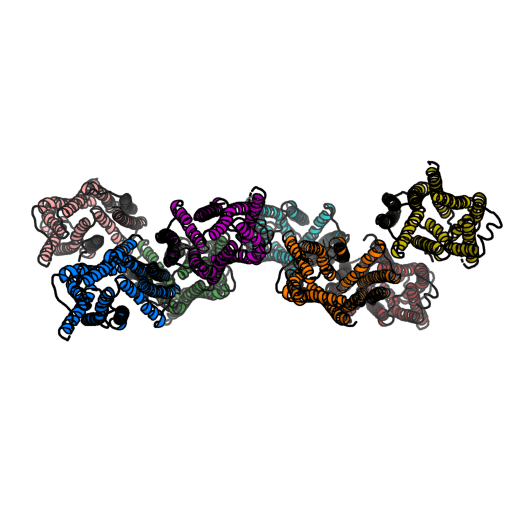H 1 63 ? -26.322 -94.461 0.793 1.00 99.56 63 THR H C 1
ATOM 16866 O O . THR H 1 63 ? -26.702 -93.328 0.486 1.00 99.82 63 THR H O 1
ATOM 16870 N N . ILE H 1 64 ? -27.047 -95.581 0.556 1.00 96.77 64 ILE H N 1
ATOM 16871 C CA . ILE H 1 64 ? -28.367 -95.614 -0.089 1.00 97.72 64 ILE H CA 1
ATOM 16872 C C . ILE H 1 64 ? -29.389 -94.784 0.716 1.00 101.30 64 ILE H C 1
ATOM 16873 O O . ILE H 1 64 ? -30.135 -94.009 0.118 1.00 101.27 64 ILE H O 1
ATOM 16878 N N . THR H 1 65 ? -29.371 -94.905 2.064 1.00 97.34 65 THR H N 1
ATOM 16879 C CA . THR H 1 65 ? -30.240 -94.156 2.977 1.00 97.38 65 THR H CA 1
ATOM 16880 C C . THR H 1 65 ? -29.952 -92.659 2.836 1.00 101.96 65 THR H C 1
ATOM 16881 O O . THR H 1 65 ? -30.888 -91.872 2.700 1.00 102.70 65 THR H O 1
ATOM 16885 N N . LEU H 1 66 ? -28.656 -92.285 2.824 1.00 97.90 66 LEU H N 1
ATOM 16886 C CA . LEU H 1 66 ? -28.185 -90.905 2.690 1.00 97.84 66 LEU H CA 1
ATOM 16887 C C . LEU H 1 66 ? -28.621 -90.228 1.384 1.00 103.49 66 LEU H C 1
ATOM 16888 O O . LEU H 1 66 ? -28.998 -89.057 1.422 1.00 103.65 66 LEU H O 1
ATOM 16893 N N . ILE H 1 67 ? -28.591 -90.959 0.247 1.00 100.85 67 ILE H N 1
ATOM 16894 C CA . ILE H 1 67 ? -28.986 -90.439 -1.073 1.00 102.11 67 ILE H CA 1
ATOM 16895 C C . ILE H 1 67 ? -30.514 -90.238 -1.155 1.00 108.25 67 ILE H C 1
ATOM 16896 O O . ILE H 1 67 ? -30.968 -89.206 -1.660 1.00 108.26 67 ILE H O 1
ATOM 16901 N N . ILE H 1 68 ? -31.289 -91.213 -0.632 1.00 106.33 68 ILE H N 1
ATOM 16902 C CA . ILE H 1 68 ? -32.759 -91.179 -0.585 1.00 107.92 68 ILE H CA 1
ATOM 16903 C C . ILE H 1 68 ? -33.222 -90.014 0.308 1.00 112.58 68 ILE H C 1
ATOM 16904 O O . ILE H 1 68 ? -34.103 -89.254 -0.092 1.00 113.53 68 ILE H O 1
ATOM 16909 N N . LEU H 1 69 ? -32.599 -89.858 1.489 1.00 108.30 69 LEU H N 1
ATOM 16910 C CA . LEU H 1 69 ? -32.921 -88.786 2.430 1.00 108.46 69 LEU H CA 1
ATOM 16911 C C . LEU H 1 69 ? -32.502 -87.390 1.943 1.00 113.37 69 LEU H C 1
ATOM 16912 O O . LEU H 1 69 ? -33.137 -86.409 2.338 1.00 113.66 69 LEU H O 1
ATOM 16917 N N . ARG H 1 70 ? -31.449 -87.299 1.088 1.00 109.86 70 ARG H N 1
ATOM 16918 C CA . ARG H 1 70 ? -30.957 -86.034 0.520 1.00 110.01 70 ARG H CA 1
ATOM 16919 C C . ARG H 1 70 ? -31.976 -85.477 -0.476 1.00 116.28 70 ARG H C 1
ATOM 16920 O O . ARG H 1 70 ? -32.265 -84.279 -0.440 1.00 116.70 70 ARG H O 1
ATOM 16928 N N . ILE H 1 71 ? -32.531 -86.358 -1.347 1.00 113.80 71 ILE H N 1
ATOM 16929 C CA . ILE H 1 71 ? -33.530 -86.008 -2.368 1.00 115.16 71 ILE H CA 1
ATOM 16930 C C . ILE H 1 71 ? -34.952 -85.859 -1.748 1.00 120.45 71 ILE H C 1
ATOM 16931 O O . ILE H 1 71 ? -35.913 -85.580 -2.467 1.00 121.51 71 ILE H O 1
ATOM 16936 N N . LEU H 1 72 ? -35.061 -86.022 -0.410 1.00 116.79 72 LEU H N 1
ATOM 16937 C CA . LEU H 1 72 ? -36.299 -85.894 0.366 1.00 117.68 72 LEU H CA 1
ATOM 16938 C C . LEU H 1 72 ? -36.086 -84.991 1.612 1.00 122.01 72 LEU H C 1
ATOM 16939 O O . LEU H 1 72 ? -35.943 -85.478 2.742 1.00 121.13 72 LEU H O 1
ATOM 16944 N N . GLY H 1 73 ? -36.063 -83.679 1.370 1.00 119.11 73 GLY H N 1
ATOM 16945 C CA . GLY H 1 73 ? -35.879 -82.663 2.405 1.00 146.20 73 GLY H CA 1
ATOM 16946 C C . GLY H 1 73 ? -35.986 -81.243 1.880 1.00 162.16 73 GLY H C 1
ATOM 16947 O O . GLY H 1 73 ? -37.018 -80.583 2.028 1.00 116.52 73 GLY H O 1
ATOM 16948 N N . PHE H 1 77 ? -28.380 -81.226 3.219 1.00 97.40 77 PHE H N 1
ATOM 16949 C CA . PHE H 1 77 ? -28.035 -82.452 3.928 1.00 95.84 77 PHE H CA 1
ATOM 16950 C C . PHE H 1 77 ? -26.517 -82.712 3.910 1.00 97.67 77 PHE H C 1
ATOM 16951 O O . PHE H 1 77 ? -25.818 -82.295 4.835 1.00 96.47 77 PHE H O 1
ATOM 16959 N N . ARG H 1 78 ? -26.018 -83.393 2.864 1.00 93.92 78 ARG H N 1
ATOM 16960 C CA . ARG H 1 78 ? -24.614 -83.782 2.664 1.00 92.85 78 ARG H CA 1
ATOM 16961 C C . ARG H 1 78 ? -23.986 -83.095 1.424 1.00 97.48 78 ARG H C 1
ATOM 16962 O O . ARG H 1 78 ? -24.650 -82.283 0.774 1.00 98.24 78 ARG H O 1
ATOM 16970 N N . SER H 1 79 ? -22.703 -83.408 1.113 1.00 93.15 79 SER H N 1
ATOM 16971 C CA . SER H 1 79 ? -21.983 -82.831 -0.031 1.00 93.22 79 SER H CA 1
ATOM 16972 C C . SER H 1 79 ? -21.076 -83.847 -0.739 1.00 96.95 79 SER H C 1
ATOM 16973 O O . SER H 1 79 ? -20.477 -84.690 -0.075 1.00 95.67 79 SER H O 1
ATOM 16976 N N . LEU H 1 80 ? -20.984 -83.768 -2.080 1.00 94.33 80 LEU H N 1
ATOM 16977 C CA . LEU H 1 80 ? -20.102 -84.619 -2.893 1.00 94.23 80 LEU H CA 1
ATOM 16978 C C . LEU H 1 80 ? -18.893 -83.772 -3.347 1.00 98.28 80 LEU H C 1
ATOM 16979 O O . LEU H 1 80 ? -19.103 -82.662 -3.857 1.00 99.85 80 LEU H O 1
ATOM 16984 N N . ASN H 1 81 ? -17.639 -84.270 -3.155 1.00 92.18 81 ASN H N 1
ATOM 16985 C CA . ASN H 1 81 ? -16.418 -83.506 -3.506 1.00 91.30 81 ASN H CA 1
ATOM 16986 C C . ASN H 1 81 ? -15.232 -84.367 -3.962 1.00 92.91 81 ASN H C 1
ATOM 16987 O O . ASN H 1 81 ? -15.374 -85.587 -4.076 1.00 92.16 81 ASN H O 1
ATOM 16992 N N . LYS H 1 82 ? -14.069 -83.710 -4.238 1.00 88.18 82 LYS H N 1
ATOM 16993 C CA . LYS H 1 82 ? -12.813 -84.329 -4.677 1.00 87.38 82 LYS H CA 1
ATOM 16994 C C . LYS H 1 82 ? -11.576 -83.806 -3.924 1.00 88.71 82 LYS H C 1
ATOM 16995 O O . LYS H 1 82 ? -10.540 -84.473 -3.928 1.00 87.41 82 LYS H O 1
ATOM 17001 N N . THR H 1 83 ? -11.688 -82.627 -3.275 1.00 84.63 83 THR H N 1
ATOM 17002 C CA . THR H 1 83 ? -10.634 -82.055 -2.428 1.00 83.80 83 THR H CA 1
ATOM 17003 C C . THR H 1 83 ? -10.773 -82.736 -1.070 1.00 87.10 83 THR H C 1
ATOM 17004 O O . THR H 1 83 ? -9.781 -83.229 -0.533 1.00 86.08 83 THR H O 1
ATOM 17008 N N . ASP H 1 84 ? -12.024 -82.791 -0.543 1.00 83.90 84 ASP H N 1
ATOM 17009 C CA . ASP H 1 84 ? -12.402 -83.425 0.724 1.00 82.79 84 ASP H CA 1
ATOM 17010 C C . ASP H 1 84 ? -12.210 -84.932 0.654 1.00 85.49 84 ASP H C 1
ATOM 17011 O O . ASP H 1 84 ? -11.899 -85.538 1.671 1.00 84.15 84 ASP H O 1
ATOM 17016 N N . ALA H 1 85 ? -12.397 -85.528 -0.542 1.00 82.60 85 ALA H N 1
ATOM 17017 C CA . ALA H 1 85 ? -12.252 -86.961 -0.797 1.00 82.08 85 ALA H CA 1
ATOM 17018 C C . ALA H 1 85 ? -10.814 -87.452 -0.625 1.00 86.28 85 ALA H C 1
ATOM 17019 O O . ALA H 1 85 ? -10.610 -88.492 -0.003 1.00 85.02 85 ALA H O 1
ATOM 17021 N N . LYS H 1 86 ? -9.819 -86.709 -1.152 1.00 84.37 86 LYS H N 1
ATOM 17022 C CA . LYS H 1 86 ? -8.413 -87.102 -1.024 1.00 84.65 86 LYS H CA 1
ATOM 17023 C C . LYS H 1 86 ? -7.854 -86.847 0.390 1.00 87.80 86 LYS H C 1
ATOM 17024 O O . LYS H 1 86 ? -6.860 -87.473 0.776 1.00 87.88 86 LYS H O 1
ATOM 17030 N N . ASN H 1 87 ? -8.527 -85.977 1.174 1.00 82.71 87 ASN H N 1
ATOM 17031 C CA . ASN H 1 87 ? -8.179 -85.671 2.564 1.00 80.99 87 ASN H CA 1
ATOM 17032 C C . ASN H 1 87 ? -8.895 -86.608 3.532 1.00 82.88 87 ASN H C 1
ATOM 17033 O O . ASN H 1 87 ? -8.406 -86.828 4.639 1.00 81.84 87 ASN H O 1
ATOM 17038 N N . TRP H 1 88 ? -10.058 -87.140 3.121 1.00 79.14 88 TRP H N 1
ATOM 17039 C CA . TRP H 1 88 ? -10.858 -88.067 3.916 1.00 78.30 88 TRP H CA 1
ATOM 17040 C C . TRP H 1 88 ? -10.439 -89.506 3.671 1.00 82.01 88 TRP H C 1
ATOM 17041 O O . TRP H 1 88 ? -10.753 -90.365 4.492 1.00 81.36 88 TRP H O 1
ATOM 17052 N N . PHE H 1 89 ? -9.725 -89.776 2.556 1.00 78.97 89 PHE H N 1
ATOM 17053 C CA . PHE H 1 89 ? -9.251 -91.117 2.215 1.00 78.79 89 PHE H CA 1
ATOM 17054 C C . PHE H 1 89 ? -8.388 -91.748 3.321 1.00 79.30 89 PHE H C 1
ATOM 17055 O O . PHE H 1 89 ? -8.675 -92.896 3.663 1.00 77.93 89 PHE H O 1
ATOM 17063 N N . PRO H 1 90 ? -7.422 -91.040 3.971 1.00 74.92 90 PRO H N 1
ATOM 17064 C CA . PRO H 1 90 ? -6.683 -91.676 5.079 1.00 73.80 90 PRO H CA 1
ATOM 17065 C C . PRO H 1 90 ? -7.572 -92.062 6.268 1.00 74.73 90 PRO H C 1
ATOM 17066 O O . PRO H 1 90 ? -7.328 -93.110 6.847 1.00 73.28 90 PRO H O 1
ATOM 17070 N N . ILE H 1 91 ? -8.616 -91.252 6.601 1.00 70.26 91 ILE H N 1
ATOM 17071 C CA . ILE H 1 91 ? -9.581 -91.514 7.691 1.00 68.98 91 ILE H CA 1
ATOM 17072 C C . ILE H 1 91 ? -10.337 -92.821 7.433 1.00 73.30 91 ILE H C 1
ATOM 17073 O O . ILE H 1 91 ? -10.425 -93.653 8.339 1.00 72.97 91 ILE H O 1
ATOM 17078 N N . SER H 1 92 ? -10.866 -93.001 6.199 1.00 70.03 92 SER H N 1
ATOM 17079 C CA . SER H 1 92 ? -11.567 -94.217 5.789 1.00 69.78 92 SER H CA 1
ATOM 17080 C C . SER H 1 92 ? -10.610 -95.413 5.732 1.00 73.59 92 SER H C 1
ATOM 17081 O O . SER H 1 92 ? -11.007 -96.514 6.115 1.00 73.35 92 SER H O 1
ATOM 17084 N N . PHE H 1 93 ? -9.340 -95.193 5.308 1.00 69.73 93 PHE H N 1
ATOM 17085 C CA . PHE H 1 93 ? -8.333 -96.259 5.289 1.00 69.01 93 PHE H CA 1
ATOM 17086 C C . PHE H 1 93 ? -8.015 -96.702 6.714 1.00 70.90 93 PHE H C 1
ATOM 17087 O O . PHE H 1 93 ? -7.949 -97.901 6.974 1.00 70.56 93 PHE H O 1
ATOM 17095 N N . LEU H 1 94 ? -7.842 -95.728 7.633 1.00 66.04 94 LEU H N 1
ATOM 17096 C CA . LEU H 1 94 ? -7.563 -95.956 9.050 1.00 64.56 94 LEU H CA 1
ATOM 17097 C C . LEU H 1 94 ? -8.701 -96.742 9.685 1.00 68.15 94 LEU H C 1
ATOM 17098 O O . LEU H 1 94 ? -8.431 -97.631 10.478 1.00 68.14 94 LEU H O 1
ATOM 17103 N N . LEU H 1 95 ? -9.957 -96.461 9.283 1.00 64.66 95 LEU H N 1
ATOM 17104 C CA . LEU H 1 95 ? -11.174 -97.125 9.762 1.00 64.61 95 LEU H CA 1
ATOM 17105 C C . LEU H 1 95 ? -11.162 -98.616 9.425 1.00 70.59 95 LEU H C 1
ATOM 17106 O O . LEU H 1 95 ? -11.367 -99.433 10.316 1.00 69.82 95 LEU H O 1
ATOM 17111 N N . VAL H 1 96 ? -10.948 -98.961 8.140 1.00 69.79 96 VAL H N 1
ATOM 17112 C CA . VAL H 1 96 ? -10.920 -100.348 7.645 1.00 71.07 96 VAL H CA 1
ATOM 17113 C C . VAL H 1 96 ? -9.728 -101.117 8.255 1.00 76.22 96 VAL H C 1
ATOM 17114 O O . VAL H 1 96 ? -9.873 -102.290 8.617 1.00 76.06 96 VAL H O 1
ATOM 17118 N N . LEU H 1 97 ? -8.574 -100.435 8.406 1.00 73.06 97 LEU H N 1
ATOM 17119 C CA . LEU H 1 97 ? -7.373 -101.015 9.000 1.00 72.96 97 LEU H CA 1
ATOM 17120 C C . LEU H 1 97 ? -7.587 -101.252 10.496 1.00 76.92 97 LEU H C 1
ATOM 17121 O O . LEU H 1 97 ? -7.122 -102.265 11.019 1.00 76.65 97 LEU H O 1
ATOM 17126 N N . MET H 1 98 ? -8.333 -100.340 11.163 1.00 73.61 98 MET H N 1
ATOM 17127 C CA . MET H 1 98 ? -8.692 -100.401 12.582 1.00 73.26 98 MET H CA 1
ATOM 17128 C C . MET H 1 98 ? -9.489 -101.668 12.839 1.00 76.74 98 MET H C 1
ATOM 17129 O O . MET H 1 98 ? -9.199 -102.365 13.803 1.00 76.13 98 MET H O 1
ATOM 17134 N N . ILE H 1 99 ? -10.461 -101.982 11.953 1.00 74.01 99 ILE H N 1
ATOM 17135 C CA . ILE H 1 99 ? -11.302 -103.187 12.004 1.00 74.30 99 ILE H CA 1
ATOM 17136 C C . ILE H 1 99 ? -10.430 -104.428 11.758 1.00 78.93 99 ILE H C 1
ATOM 17137 O O . ILE H 1 99 ? -10.565 -105.413 12.493 1.00 78.89 99 ILE H O 1
ATOM 17142 N N . TYR H 1 100 ? -9.529 -104.368 10.740 1.00 75.47 100 TYR H N 1
ATOM 17143 C CA . TYR H 1 100 ? -8.636 -105.475 10.399 1.00 75.90 100 TYR H CA 1
ATOM 17144 C C . TYR H 1 100 ? -7.686 -105.849 11.535 1.00 79.03 100 TYR H C 1
ATOM 17145 O O . TYR H 1 100 ? -7.547 -107.037 11.836 1.00 79.30 100 TYR H O 1
ATOM 17154 N N . THR H 1 101 ? -7.045 -104.851 12.164 1.00 74.38 101 THR H N 1
ATOM 17155 C CA . THR H 1 101 ? -6.133 -105.093 13.286 1.00 73.92 101 THR H CA 1
ATOM 17156 C C . THR H 1 101 ? -6.903 -105.578 14.527 1.00 77.14 101 THR H C 1
ATOM 17157 O O . THR H 1 101 ? -6.400 -106.451 15.234 1.00 76.77 101 THR H O 1
ATOM 17161 N N . SER H 1 102 ? -8.133 -105.050 14.753 1.00 73.10 102 SER H N 1
ATOM 17162 C CA . SER H 1 102 ? -9.010 -105.416 15.870 1.00 73.05 102 SER H CA 1
ATOM 17163 C C . SER H 1 102 ? -9.420 -106.881 15.797 1.00 79.52 102 SER H C 1
ATOM 17164 O O . SER H 1 102 ? -9.325 -107.584 16.805 1.00 79.54 102 SER H O 1
ATOM 17167 N N . SER H 1 103 ? -9.885 -107.333 14.606 1.00 77.37 103 SER H N 1
ATOM 17168 C CA . SER H 1 103 ? -10.305 -108.712 14.343 1.00 77.76 103 SER H CA 1
ATOM 17169 C C . SER H 1 103 ? -9.119 -109.679 14.475 1.00 82.51 103 SER H C 1
ATOM 17170 O O . SER H 1 103 ? -9.269 -110.739 15.094 1.00 82.42 103 SER H O 1
ATOM 17173 N N . LYS H 1 104 ? -7.935 -109.287 13.936 1.00 79.31 104 LYS H N 1
ATOM 17174 C CA . LYS H 1 104 ? -6.696 -110.069 14.009 1.00 79.86 104 LYS H CA 1
ATOM 17175 C C . LYS H 1 104 ? -6.132 -110.137 15.432 1.00 83.67 104 LYS H C 1
ATOM 17176 O O . LYS H 1 104 ? -5.518 -111.146 15.785 1.00 84.45 104 LYS H O 1
ATOM 17182 N N . ALA H 1 105 ? -6.353 -109.080 16.251 1.00 78.47 105 ALA H N 1
ATOM 17183 C CA . ALA H 1 105 ? -5.927 -109.044 17.653 1.00 77.35 105 ALA H CA 1
ATOM 17184 C C . ALA H 1 105 ? -6.809 -109.985 18.455 1.00 80.48 105 ALA H C 1
ATOM 17185 O O . ALA H 1 105 ? -6.293 -110.811 19.198 1.00 80.28 105 ALA H O 1
ATOM 17187 N N . LEU H 1 106 ? -8.137 -109.901 18.245 1.00 77.14 106 LEU H N 1
ATOM 17188 C CA . LEU H 1 106 ? -9.148 -110.734 18.900 1.00 77.48 106 LEU H CA 1
ATOM 17189 C C . LEU H 1 106 ? -9.077 -112.223 18.514 1.00 82.68 106 LEU H C 1
ATOM 17190 O O . LEU H 1 106 ? -9.635 -113.062 19.230 1.00 83.10 106 LEU H O 1
ATOM 17195 N N . GLN H 1 107 ? -8.388 -112.548 17.401 1.00 79.22 107 GLN H N 1
ATOM 17196 C CA . GLN H 1 107 ? -8.188 -113.926 16.952 1.00 80.09 107 GLN H CA 1
ATOM 17197 C C . GLN H 1 107 ? -7.271 -114.678 17.932 1.00 84.69 107 GLN H C 1
ATOM 17198 O O . GLN H 1 107 ? -7.514 -115.851 18.225 1.00 85.07 107 GLN H O 1
ATOM 17204 N N . TYR H 1 108 ? -6.242 -113.981 18.462 1.00 80.74 108 TYR H N 1
ATOM 17205 C CA . TYR H 1 108 ? -5.261 -114.533 19.397 1.00 80.81 108 TYR H CA 1
ATOM 17206 C C . TYR H 1 108 ? -5.499 -114.109 20.850 1.00 83.14 108 TYR H C 1
ATOM 17207 O O . TYR H 1 108 ? -5.207 -114.887 21.759 1.00 84.10 108 TYR H O 1
ATOM 17216 N N . LEU H 1 109 ? -5.996 -112.881 21.070 1.00 76.75 109 LEU H N 1
ATOM 17217 C CA . LEU H 1 109 ? -6.229 -112.332 22.405 1.00 75.03 109 LEU H CA 1
ATOM 17218 C C . LEU H 1 109 ? -7.653 -112.515 22.911 1.00 77.55 109 LEU H C 1
ATOM 17219 O O . LEU H 1 109 ? -8.601 -112.431 22.133 1.00 76.89 109 LEU H O 1
ATOM 17224 N N . ALA H 1 110 ? -7.795 -112.763 24.227 1.00 73.81 110 ALA H N 1
ATOM 17225 C CA . ALA H 1 110 ? -9.080 -112.945 24.909 1.00 73.34 110 ALA H CA 1
ATOM 17226 C C . ALA H 1 110 ? -9.815 -111.610 25.037 1.00 76.51 110 ALA H C 1
ATOM 17227 O O . ALA H 1 110 ? -9.169 -110.561 25.125 1.00 75.67 110 ALA H O 1
ATOM 17229 N N . VAL H 1 111 ? -11.164 -111.652 25.046 1.00 72.87 111 VAL H N 1
ATOM 17230 C CA . VAL H 1 111 ? -12.038 -110.469 25.137 1.00 71.59 111 VAL H CA 1
ATOM 17231 C C . VAL H 1 111 ? -11.709 -109.567 26.358 1.00 73.77 111 VAL H C 1
ATOM 17232 O O . VAL H 1 111 ? -11.537 -108.369 26.132 1.00 72.26 111 VAL H O 1
ATOM 17236 N N . PRO H 1 112 ? -11.592 -110.063 27.624 1.00 70.45 112 PRO H N 1
ATOM 17237 C CA . PRO H 1 112 ? -11.287 -109.142 28.739 1.00 69.71 112 PRO H CA 1
ATOM 17238 C C . PRO H 1 112 ? -9.909 -108.485 28.649 1.00 72.61 112 PRO H C 1
ATOM 17239 O O . PRO H 1 112 ? -9.754 -107.352 29.110 1.00 70.77 112 PRO H O 1
ATOM 17243 N N . ILE H 1 113 ? -8.928 -109.188 28.026 1.00 70.04 113 ILE H N 1
ATOM 17244 C CA . ILE H 1 113 ? -7.559 -108.710 27.786 1.00 69.88 113 ILE H CA 1
ATOM 17245 C C . ILE H 1 113 ? -7.605 -107.610 26.720 1.00 74.53 113 ILE H C 1
ATOM 17246 O O . ILE H 1 113 ? -6.966 -106.570 26.888 1.00 74.48 113 ILE H O 1
ATOM 17251 N N . TYR H 1 114 ? -8.391 -107.834 25.644 1.00 71.10 114 TYR H N 1
ATOM 17252 C CA . TYR H 1 114 ? -8.588 -106.877 24.554 1.00 70.59 114 TYR H CA 1
ATOM 17253 C C . TYR H 1 114 ? -9.142 -105.562 25.105 1.00 75.23 114 TYR H C 1
ATOM 17254 O O . TYR H 1 114 ? -8.709 -104.497 24.664 1.00 74.84 114 TYR H O 1
ATOM 17263 N N . THR H 1 115 ? -10.069 -105.644 26.090 1.00 72.14 115 THR H N 1
ATOM 17264 C CA . THR H 1 115 ? -10.699 -104.483 26.724 1.00 71.58 115 THR H CA 1
ATOM 17265 C C . THR H 1 115 ? -9.687 -103.677 27.565 1.00 76.57 115 THR H C 1
ATOM 17266 O O . THR H 1 115 ? -9.845 -102.460 27.670 1.00 76.21 115 THR H O 1
ATOM 17270 N N . ILE H 1 116 ? -8.644 -104.332 28.131 1.00 73.78 116 ILE H N 1
ATOM 17271 C CA . ILE H 1 116 ? -7.611 -103.634 28.909 1.00 73.70 116 ILE H CA 1
ATOM 17272 C C . ILE H 1 116 ? -6.910 -102.629 27.986 1.00 79.44 116 ILE H C 1
ATOM 17273 O O . ILE H 1 116 ? -6.994 -101.426 28.233 1.00 78.85 116 ILE H O 1
ATOM 17278 N N . PHE H 1 117 ? -6.297 -103.128 26.889 1.00 77.70 117 PHE H N 1
ATOM 17279 C CA . PHE H 1 117 ? -5.582 -102.323 25.895 1.00 78.29 117 PHE H CA 1
ATOM 17280 C C . PHE H 1 117 ? -6.489 -101.312 25.212 1.00 81.68 117 PHE H C 1
ATOM 17281 O O . PHE H 1 117 ? -6.029 -100.214 24.903 1.00 81.28 117 PHE H O 1
ATOM 17289 N N . LYS H 1 118 ? -7.778 -101.667 25.001 1.00 77.67 118 LYS H N 1
ATOM 17290 C CA . LYS H 1 118 ? -8.764 -100.765 24.404 1.00 77.14 118 LYS H CA 1
ATOM 17291 C C . LYS H 1 118 ? -9.060 -99.589 25.338 1.00 81.70 118 LYS H C 1
ATOM 17292 O O . LYS H 1 118 ? -9.362 -98.492 24.855 1.00 82.07 118 LYS H O 1
ATOM 17298 N N . ASN H 1 119 ? -8.951 -99.813 26.671 1.00 77.31 119 ASN H N 1
ATOM 17299 C CA . ASN H 1 119 ? -9.135 -98.774 27.688 1.00 76.39 119 ASN H CA 1
ATOM 17300 C C . ASN H 1 119 ? -7.854 -97.944 27.838 1.00 78.27 119 ASN H C 1
ATOM 17301 O O . ASN H 1 119 ? -7.919 -96.760 28.175 1.00 77.63 119 ASN H O 1
ATOM 17306 N N . LEU H 1 120 ? -6.697 -98.564 27.529 1.00 73.52 120 LEU H N 1
ATOM 17307 C CA . LEU H 1 120 ? -5.384 -97.927 27.543 1.00 73.01 120 LEU H CA 1
ATOM 17308 C C . LEU H 1 120 ? -5.239 -96.935 26.382 1.00 76.23 120 LEU H C 1
ATOM 17309 O O . LEU H 1 120 ? -4.493 -95.958 26.521 1.00 76.41 120 LEU H O 1
ATOM 17314 N N . THR H 1 121 ? -5.964 -97.169 25.244 1.00 71.46 121 THR H N 1
ATOM 17315 C CA . THR H 1 121 ? -5.953 -96.272 24.075 1.00 70.64 121 THR H CA 1
ATOM 17316 C C . THR H 1 121 ? -6.525 -94.917 24.447 1.00 71.92 121 THR H C 1
ATOM 17317 O O . THR H 1 121 ? -6.033 -93.912 23.946 1.00 72.23 121 THR H O 1
ATOM 17321 N N . ILE H 1 122 ? -7.552 -94.893 25.334 1.00 65.71 122 ILE H N 1
ATOM 17322 C CA . ILE H 1 122 ? -8.211 -93.675 25.813 1.00 64.85 122 ILE H CA 1
ATOM 17323 C C . ILE H 1 122 ? -7.167 -92.673 26.331 1.00 68.86 122 ILE H C 1
ATOM 17324 O O . ILE H 1 122 ? -7.266 -91.489 26.014 1.00 68.95 122 ILE H O 1
ATOM 17329 N N . ILE H 1 123 ? -6.139 -93.165 27.059 1.00 65.01 123 ILE H N 1
ATOM 17330 C CA . ILE H 1 123 ? -5.038 -92.355 27.598 1.00 65.00 123 ILE H CA 1
ATOM 17331 C C . ILE H 1 123 ? -4.182 -91.755 26.460 1.00 69.64 123 ILE H C 1
ATOM 17332 O O . ILE H 1 123 ? -3.910 -90.552 26.490 1.00 69.24 123 ILE H O 1
ATOM 17337 N N . LEU H 1 124 ? -3.798 -92.566 25.446 1.00 66.78 124 LEU H N 1
ATOM 17338 C CA . LEU H 1 124 ? -3.018 -92.017 24.327 1.00 67.52 124 LEU H CA 1
ATOM 17339 C C . LEU H 1 124 ? -3.874 -91.154 23.377 1.00 70.83 124 LEU H C 1
ATOM 17340 O O . LEU H 1 124 ? -3.320 -90.284 22.715 1.00 70.84 124 LEU H O 1
ATOM 17345 N N . ILE H 1 125 ? -5.211 -91.352 23.352 1.00 66.56 125 ILE H N 1
ATOM 17346 C CA . ILE H 1 125 ? -6.143 -90.524 22.577 1.00 66.29 125 ILE H CA 1
ATOM 17347 C C . ILE H 1 125 ? -6.209 -89.177 23.307 1.00 72.45 125 ILE H C 1
ATOM 17348 O O . ILE H 1 125 ? -6.182 -88.133 22.657 1.00 72.84 125 ILE H O 1
ATOM 17353 N N . ALA H 1 126 ? -6.229 -89.213 24.660 1.00 70.19 126 ALA H N 1
ATOM 17354 C CA . ALA H 1 126 ? -6.250 -88.029 25.518 1.00 71.16 126 ALA H CA 1
ATOM 17355 C C . ALA H 1 126 ? -4.969 -87.232 25.395 1.00 77.24 126 ALA H C 1
ATOM 17356 O O . ALA H 1 126 ? -5.041 -86.015 25.238 1.00 77.37 126 ALA H O 1
ATOM 17358 N N . TYR H 1 127 ? -3.802 -87.904 25.433 1.00 75.52 127 TYR H N 1
ATOM 17359 C CA . TYR H 1 127 ? -2.512 -87.219 25.315 1.00 77.19 127 TYR H CA 1
ATOM 17360 C C . TYR H 1 127 ? -2.166 -86.863 23.869 1.00 82.70 127 TYR H C 1
ATOM 17361 O O . TYR H 1 127 ? -1.389 -85.933 23.640 1.00 83.78 127 TYR H O 1
ATOM 17370 N N . GLY H 1 128 ? -2.770 -87.577 22.922 1.00 78.73 128 GLY H N 1
ATOM 17371 C CA . GLY H 1 128 ? -2.612 -87.329 21.496 1.00 78.99 128 GLY H CA 1
ATOM 17372 C C . GLY H 1 128 ? -3.372 -86.089 21.082 1.00 84.40 128 GLY H C 1
ATOM 17373 O O . GLY H 1 128 ? -2.902 -85.345 20.224 1.00 84.47 128 GLY H O 1
ATOM 17374 N N . GLU H 1 129 ? -4.547 -85.844 21.721 1.00 82.03 129 GLU H N 1
ATOM 17375 C CA . GLU H 1 129 ? -5.414 -84.674 21.507 1.00 82.75 129 GLU H CA 1
ATOM 17376 C C . GLU H 1 129 ? -4.703 -83.376 21.924 1.00 89.49 129 GLU H C 1
ATOM 17377 O O . GLU H 1 129 ? -5.029 -82.304 21.415 1.00 90.12 129 GLU H O 1
ATOM 17383 N N . VAL H 1 130 ? -3.743 -83.479 22.853 1.00 87.08 130 VAL H N 1
ATOM 17384 C CA . VAL H 1 130 ? -2.928 -82.363 23.331 1.00 88.41 130 VAL H CA 1
ATOM 17385 C C . VAL H 1 130 ? -1.909 -82.011 22.217 1.00 93.88 130 VAL H C 1
ATOM 17386 O O . VAL H 1 130 ? -1.529 -80.849 22.075 1.00 94.74 130 VAL H O 1
ATOM 17390 N N . LEU H 1 131 ? -1.500 -83.019 21.417 1.00 90.42 131 LEU H N 1
ATOM 17391 C CA . LEU H 1 131 ? -0.567 -82.877 20.293 1.00 91.10 131 LEU H CA 1
ATOM 17392 C C . LEU H 1 131 ? -1.267 -82.468 18.983 1.00 95.41 131 LEU H C 1
ATOM 17393 O O . LEU H 1 131 ? -0.593 -82.095 18.020 1.00 95.18 131 LEU H O 1
ATOM 17398 N N . PHE H 1 132 ? -2.614 -82.548 18.953 1.00 92.29 132 PHE H N 1
ATOM 17399 C CA . PHE H 1 132 ? -3.452 -82.223 17.793 1.00 92.31 132 PHE H CA 1
ATOM 17400 C C . PHE H 1 132 ? -4.255 -80.930 17.958 1.00 97.29 132 PHE H C 1
ATOM 17401 O O . PHE H 1 132 ? -4.414 -80.187 16.991 1.00 97.22 132 PHE H O 1
ATOM 17409 N N . PHE H 1 133 ? -4.784 -80.682 19.166 1.00 94.63 133 PHE H N 1
ATOM 17410 C CA . PHE H 1 133 ? -5.632 -79.523 19.456 1.00 95.27 133 PHE H CA 1
ATOM 17411 C C . PHE H 1 133 ? -5.021 -78.559 20.469 1.00 99.82 133 PHE H C 1
ATOM 17412 O O . PHE H 1 133 ? -5.420 -77.394 20.516 1.00 99.89 133 PHE H O 1
ATOM 17420 N N . GLY H 1 134 ? -4.055 -79.043 21.246 1.00 96.74 134 GLY H N 1
ATOM 17421 C CA . GLY H 1 134 ? -3.342 -78.241 22.234 1.00 97.78 134 GLY H CA 1
ATOM 17422 C C . GLY H 1 134 ? -4.032 -78.054 23.569 1.00 101.32 134 GLY H C 1
ATOM 17423 O O . GLY H 1 134 ? -3.856 -77.017 24.215 1.00 102.41 134 GLY H O 1
ATOM 17424 N N . GLY H 1 135 ? -4.782 -79.061 23.999 1.00 95.76 135 GLY H N 1
ATOM 17425 C CA . GLY H 1 135 ? -5.483 -79.019 25.274 1.00 95.00 135 GLY H CA 1
ATOM 17426 C C . GLY H 1 135 ? -4.580 -79.328 26.452 1.00 97.70 135 GLY H C 1
ATOM 17427 O O . GLY H 1 135 ? -3.413 -78.918 26.479 1.00 97.75 135 GLY H O 1
ATOM 17428 N N . SER H 1 136 ? -5.136 -80.047 27.446 1.00 92.66 136 SER H N 1
ATOM 17429 C CA . SER H 1 136 ? -4.459 -80.487 28.668 1.00 92.08 136 SER H CA 1
ATOM 17430 C C . SER H 1 136 ? -5.254 -81.619 29.316 1.00 93.60 136 SER H C 1
ATOM 17431 O O . SER H 1 136 ? -6.474 -81.497 29.477 1.00 93.00 136 SER H O 1
ATOM 17434 N N . VAL H 1 137 ? -4.573 -82.727 29.668 1.00 88.22 137 VAL H N 1
ATOM 17435 C CA . VAL H 1 137 ? -5.221 -83.854 30.341 1.00 86.41 137 VAL H CA 1
ATOM 17436 C C . VAL H 1 137 ? -5.188 -83.513 31.825 1.00 90.33 137 VAL H C 1
ATOM 17437 O O . VAL H 1 137 ? -4.137 -83.650 32.460 1.00 90.97 137 VAL H O 1
ATOM 17441 N N . THR H 1 138 ? -6.319 -83.000 32.358 1.00 85.77 138 THR H N 1
ATOM 17442 C CA . THR H 1 138 ? -6.433 -82.620 33.770 1.00 85.38 138 THR H CA 1
ATOM 17443 C C . THR H 1 138 ? -6.312 -83.863 34.642 1.00 88.37 138 THR H C 1
ATOM 17444 O O . THR H 1 138 ? -6.756 -84.942 34.240 1.00 87.38 138 THR H O 1
ATOM 17448 N N . SER H 1 139 ? -5.690 -83.714 35.822 1.00 84.88 139 SER H N 1
ATOM 17449 C CA . SER H 1 139 ? -5.462 -84.794 36.782 1.00 83.74 139 SER H CA 1
ATOM 17450 C C . SER H 1 139 ? -6.724 -85.608 37.091 1.00 85.01 139 SER H C 1
ATOM 17451 O O . SER H 1 139 ? -6.613 -86.803 37.363 1.00 84.23 139 SER H O 1
ATOM 17454 N N . MET H 1 140 ? -7.918 -84.976 37.009 1.00 80.27 140 MET H N 1
ATOM 17455 C CA . MET H 1 140 ? -9.205 -85.638 37.237 1.00 78.89 140 MET H CA 1
ATOM 17456 C C . MET H 1 140 ? -9.580 -86.555 36.075 1.00 80.65 140 MET H C 1
ATOM 17457 O O . MET H 1 140 ? -10.147 -87.624 36.313 1.00 79.64 140 MET H O 1
ATOM 17462 N N . GLU H 1 141 ? -9.269 -86.139 34.826 1.00 76.22 141 GLU H N 1
ATOM 17463 C CA . GLU H 1 141 ? -9.513 -86.951 33.632 1.00 74.81 141 GLU H CA 1
ATOM 17464 C C . GLU H 1 141 ? -8.585 -88.149 33.710 1.00 77.60 141 GLU H C 1
ATOM 17465 O O . GLU H 1 141 ? -9.037 -89.278 33.538 1.00 76.72 141 GLU H O 1
ATOM 17471 N N . LEU H 1 142 ? -7.305 -87.901 34.063 1.00 74.27 142 LEU H N 1
ATOM 17472 C CA . LEU H 1 142 ? -6.276 -88.924 34.233 1.00 74.17 142 LEU H CA 1
ATOM 17473 C C . LEU H 1 142 ? -6.658 -89.939 35.318 1.00 78.14 142 LEU H C 1
ATOM 17474 O O . LEU H 1 142 ? -6.349 -91.121 35.166 1.00 77.92 142 LEU H O 1
ATOM 17479 N N . SER H 1 143 ? -7.372 -89.489 36.376 1.00 74.18 143 SER H N 1
ATOM 17480 C CA . SER H 1 143 ? -7.873 -90.339 37.464 1.00 73.20 143 SER H CA 1
ATOM 17481 C C . SER H 1 143 ? -8.964 -91.283 36.945 1.00 74.25 143 SER H C 1
ATOM 17482 O O . SER H 1 143 ? -8.977 -92.460 37.317 1.00 73.38 143 SER H O 1
ATOM 17485 N N . SER H 1 144 ? -9.867 -90.760 36.077 1.00 68.82 144 SER H N 1
ATOM 17486 C CA . SER H 1 144 ? -10.972 -91.509 35.483 1.00 67.29 144 SER H CA 1
ATOM 17487 C C . SER H 1 144 ? -10.475 -92.581 34.526 1.00 71.11 144 SER H C 1
ATOM 17488 O O . SER H 1 144 ? -10.965 -93.711 34.584 1.00 70.58 144 SER H O 1
ATOM 17491 N N . PHE H 1 145 ? -9.471 -92.249 33.682 1.00 67.52 145 PHE H N 1
ATOM 17492 C CA . PHE H 1 145 ? -8.871 -93.193 32.735 1.00 66.70 145 PHE H CA 1
ATOM 17493 C C . PHE H 1 145 ? -8.222 -94.353 33.479 1.00 71.81 145 PHE H C 1
ATOM 17494 O O . PHE H 1 145 ? -8.285 -95.488 32.998 1.00 71.63 145 PHE H O 1
ATOM 17502 N N . LEU H 1 146 ? -7.637 -94.073 34.673 1.00 68.68 146 LEU H N 1
ATOM 17503 C CA . LEU H 1 146 ? -7.012 -95.077 35.535 1.00 68.51 146 LEU H CA 1
ATOM 17504 C C . LEU H 1 146 ? -8.066 -95.975 36.170 1.00 73.42 146 LEU H C 1
ATOM 17505 O O . LEU H 1 146 ? -7.830 -97.174 36.325 1.00 72.45 146 LEU H O 1
ATOM 17510 N N . LEU H 1 147 ? -9.245 -95.399 36.503 1.00 71.81 147 LEU H N 1
ATOM 17511 C CA . LEU H 1 147 ? -10.386 -96.138 37.054 1.00 72.35 147 LEU H CA 1
ATOM 17512 C C . LEU H 1 147 ? -11.027 -97.000 35.961 1.00 78.17 147 LEU H C 1
ATOM 17513 O O . LEU H 1 147 ? -11.658 -98.010 36.270 1.00 77.77 147 LEU H O 1
ATOM 17518 N N . MET H 1 148 ? -10.841 -96.611 34.684 1.00 76.39 148 MET H N 1
ATOM 17519 C CA . MET H 1 148 ? -11.331 -97.364 33.530 1.00 76.83 148 MET H CA 1
ATOM 17520 C C . MET H 1 148 ? -10.408 -98.558 33.253 1.00 79.65 148 MET H C 1
ATOM 17521 O O . MET H 1 148 ? -10.898 -99.624 32.878 1.00 79.03 148 MET H O 1
ATOM 17526 N N . VAL H 1 149 ? -9.081 -98.381 33.461 1.00 75.86 149 VAL H N 1
ATOM 17527 C CA . VAL H 1 149 ? -8.078 -99.446 33.318 1.00 75.45 149 VAL H CA 1
ATOM 17528 C C . VAL H 1 149 ? -8.305 -100.459 34.455 1.00 79.87 149 VAL H C 1
ATOM 17529 O O . VAL H 1 149 ? -8.375 -101.661 34.192 1.00 79.56 149 VAL H O 1
ATOM 17533 N N . LEU H 1 150 ? -8.475 -99.952 35.704 1.00 76.32 150 LEU H N 1
ATOM 17534 C CA . LEU H 1 150 ? -8.746 -100.727 36.919 1.00 76.15 150 LEU H CA 1
ATOM 17535 C C . LEU H 1 150 ? -9.939 -101.665 36.716 1.00 80.11 150 LEU H C 1
ATOM 17536 O O . LEU H 1 150 ? -9.848 -102.852 37.044 1.00 80.02 150 LEU H O 1
ATOM 17541 N N . SER H 1 151 ? -11.036 -101.125 36.137 1.00 76.03 151 SER H N 1
ATOM 17542 C CA . SER H 1 151 ? -12.272 -101.834 35.821 1.00 75.78 151 SER H CA 1
ATOM 17543 C C . SER H 1 151 ? -12.001 -103.005 34.868 1.00 80.01 151 SER H C 1
ATOM 17544 O O . SER H 1 151 ? -12.326 -104.140 35.218 1.00 80.99 151 SER H O 1
ATOM 17547 N N . SER H 1 152 ? -11.371 -102.739 33.693 1.00 74.73 152 SER H N 1
ATOM 17548 C CA . SER H 1 152 ? -11.042 -103.764 32.693 1.00 73.92 152 SER H CA 1
ATOM 17549 C C . SER H 1 152 ? -10.109 -104.851 33.227 1.00 77.67 152 SER H C 1
ATOM 17550 O O . SER H 1 152 ? -10.255 -106.011 32.838 1.00 78.18 152 SER H O 1
ATOM 17553 N N . VAL H 1 153 ? -9.171 -104.477 34.131 1.00 72.82 153 VAL H N 1
ATOM 17554 C CA . VAL H 1 153 ? -8.212 -105.387 34.769 1.00 71.95 153 VAL H CA 1
ATOM 17555 C C . VAL H 1 153 ? -8.925 -106.306 35.777 1.00 75.21 153 VAL H C 1
ATOM 17556 O O . VAL H 1 153 ? -8.689 -107.514 35.745 1.00 75.05 153 VAL H O 1
ATOM 17560 N N . VAL H 1 154 ? -9.826 -105.750 36.629 1.00 71.25 154 VAL H N 1
ATOM 17561 C CA . VAL H 1 154 ? -10.567 -106.550 37.615 1.00 71.58 154 VAL H CA 1
ATOM 17562 C C . VAL H 1 154 ? -11.659 -107.404 36.946 1.00 77.01 154 VAL H C 1
ATOM 17563 O O . VAL H 1 154 ? -12.164 -108.336 37.572 1.00 76.77 154 VAL H O 1
ATOM 17567 N N . ALA H 1 155 ? -12.003 -107.098 35.676 1.00 75.30 155 ALA H N 1
ATOM 17568 C CA . ALA H 1 155 ? -12.961 -107.860 34.865 1.00 76.18 155 ALA H CA 1
ATOM 17569 C C . ALA H 1 155 ? -12.250 -109.105 34.336 1.00 82.73 155 ALA H C 1
ATOM 17570 O O . ALA H 1 155 ? -12.838 -110.182 34.318 1.00 82.59 155 ALA H O 1
ATOM 17572 N N . THR H 1 156 ? -10.971 -108.945 33.928 1.00 81.45 156 THR H N 1
ATOM 17573 C CA . THR H 1 156 ? -10.070 -109.992 33.437 1.00 82.96 156 THR H CA 1
ATOM 17574 C C . THR H 1 156 ? -9.650 -110.880 34.608 1.00 90.54 156 THR H C 1
ATOM 17575 O O . THR H 1 156 ? -9.583 -112.101 34.461 1.00 90.61 156 THR H O 1
ATOM 17579 N N . TRP H 1 157 ? -9.367 -110.251 35.772 1.00 89.69 157 TRP H N 1
ATOM 17580 C CA . TRP H 1 157 ? -8.995 -110.909 37.027 1.00 91.18 157 TRP H CA 1
ATOM 17581 C C . TRP H 1 157 ? -10.168 -111.809 37.466 1.00 98.90 157 TRP H C 1
ATOM 17582 O O . TRP H 1 157 ? -9.952 -112.974 37.806 1.00 99.43 157 TRP H O 1
ATOM 17593 N N . GLY H 1 158 ? -11.380 -111.264 37.453 1.00 97.28 158 GLY H N 1
ATOM 17594 C CA . GLY H 1 158 ? -12.558 -112.014 37.845 1.00 98.46 158 GLY H CA 1
ATOM 17595 C C . GLY H 1 158 ? -13.106 -112.865 36.716 1.00 104.85 158 GLY H C 1
ATOM 17596 O O . GLY H 1 158 ? -14.282 -113.227 36.713 1.00 104.11 158 GLY H O 1
ATOM 17597 N N . ASP H 1 159 ? -12.247 -113.185 35.753 1.00 103.99 159 ASP H N 1
ATOM 17598 C CA . ASP H 1 159 ? -12.646 -113.999 34.611 1.00 105.46 159 ASP H CA 1
ATOM 17599 C C . ASP H 1 159 ? -11.717 -115.195 34.434 1.00 112.58 159 ASP H C 1
ATOM 17600 O O . ASP H 1 159 ? -10.516 -115.104 34.692 1.00 112.16 159 ASP H O 1
ATOM 17605 N N . GLN H 1 160 ? -12.280 -116.315 33.994 1.00 111.84 160 GLN H N 1
ATOM 17606 C CA . GLN H 1 160 ? -11.504 -117.531 33.782 1.00 113.39 160 GLN H CA 1
ATOM 17607 C C . GLN H 1 160 ? -11.551 -117.970 32.322 1.00 119.03 160 GLN H C 1
ATOM 17608 O O . GLN H 1 160 ? -11.935 -119.098 32.015 1.00 119.15 160 GLN H O 1
ATOM 17614 N N . GLN H 1 161 ? -11.159 -117.070 31.426 1.00 116.22 161 GLN H N 1
ATOM 17615 C CA . GLN H 1 161 ? -11.156 -117.361 29.997 1.00 116.58 161 GLN H CA 1
ATOM 17616 C C . GLN H 1 161 ? -10.125 -118.431 29.653 1.00 123.43 161 GLN H C 1
ATOM 17617 O O . GLN H 1 161 ? -10.479 -119.582 29.390 1.00 123.40 161 GLN H O 1
ATOM 17623 N N . ALA H 1 162 ? -8.854 -118.038 29.658 1.00 121.70 162 ALA H N 1
ATOM 17624 C CA . ALA H 1 162 ? -7.745 -118.941 29.350 1.00 122.98 162 ALA H CA 1
ATOM 17625 C C . ALA H 1 162 ? -7.976 -119.727 28.062 1.00 126.62 162 ALA H C 1
ATOM 17626 O O . ALA H 1 162 ? -7.994 -120.958 28.070 1.00 126.10 162 ALA H O 1
ATOM 17628 N N . VAL H 1 163 ? -8.152 -119.008 26.959 1.00 122.85 163 VAL H N 1
ATOM 17629 C CA . VAL H 1 163 ? -8.382 -119.635 25.663 1.00 122.68 163 VAL H CA 1
ATOM 17630 C C . VAL H 1 163 ? -7.198 -120.506 25.255 1.00 124.62 163 VAL H C 1
ATOM 17631 O O . VAL H 1 163 ? -6.043 -120.138 25.464 1.00 124.50 163 VAL H O 1
ATOM 17635 N N . ALA H 1 164 ? -7.495 -121.663 24.672 1.00 119.31 164 ALA H N 1
ATOM 17636 C CA . ALA H 1 164 ? -6.456 -122.589 24.234 1.00 117.81 164 ALA H CA 1
ATOM 17637 C C . ALA H 1 164 ? -6.442 -122.722 22.715 1.00 122.26 164 ALA H C 1
ATOM 17638 O O . ALA H 1 164 ? -7.487 -122.889 22.086 1.00 122.54 164 ALA H O 1
ATOM 17640 N N . ALA H 1 165 ? -5.250 -122.647 22.131 1.00 118.07 165 ALA H N 1
ATOM 17641 C CA . ALA H 1 165 ? -5.097 -122.759 20.685 1.00 117.56 165 ALA H CA 1
ATOM 17642 C C . ALA H 1 165 ? -5.722 -124.049 20.163 1.00 121.60 165 ALA H C 1
ATOM 17643 O O . ALA H 1 165 ? -6.618 -124.018 19.319 1.00 121.16 165 ALA H O 1
ATOM 17645 N N . ASN H 1 182 ? 1.809 -114.790 20.987 1.00 114.25 182 ASN H N 1
ATOM 17646 C CA . ASN H 1 182 ? 2.833 -113.962 20.351 1.00 114.15 182 ASN H CA 1
ATOM 17647 C C . ASN H 1 182 ? 2.277 -112.968 19.305 1.00 116.64 182 ASN H C 1
ATOM 17648 O O . ASN H 1 182 ? 2.621 -111.788 19.408 1.00 115.95 182 ASN H O 1
ATOM 17653 N N . PRO H 1 183 ? 1.459 -113.373 18.289 1.00 112.28 183 PRO H N 1
ATOM 17654 C CA . PRO H 1 183 ? 1.001 -112.384 17.295 1.00 110.84 183 PRO H CA 1
ATOM 17655 C C . PRO H 1 183 ? -0.085 -111.436 17.790 1.00 111.64 183 PRO H C 1
ATOM 17656 O O . PRO H 1 183 ? -0.207 -110.330 17.261 1.00 110.49 183 PRO H O 1
ATOM 17660 N N . GLY H 1 184 ? -0.853 -111.878 18.785 1.00 106.75 184 GLY H N 1
ATOM 17661 C CA . GLY H 1 184 ? -1.941 -111.111 19.377 1.00 105.21 184 GLY H CA 1
ATOM 17662 C C . GLY H 1 184 ? -1.537 -109.742 19.879 1.00 108.01 184 GLY H C 1
ATOM 17663 O O . GLY H 1 184 ? -2.218 -108.756 19.590 1.00 106.92 184 GLY H O 1
ATOM 17664 N N . TYR H 1 185 ? -0.413 -109.670 20.611 1.00 104.63 185 TYR H N 1
ATOM 17665 C CA . TYR H 1 185 ? 0.093 -108.422 21.185 1.00 103.69 185 TYR H CA 1
ATOM 17666 C C . TYR H 1 185 ? 0.568 -107.434 20.121 1.00 106.21 185 TYR H C 1
ATOM 17667 O O . TYR H 1 185 ? 0.322 -106.238 20.285 1.00 105.22 185 TYR H O 1
ATOM 17676 N N . PHE H 1 186 ? 1.189 -107.922 19.018 1.00 102.44 186 PHE H N 1
ATOM 17677 C CA . PHE H 1 186 ? 1.623 -107.064 17.904 1.00 101.81 186 PHE H CA 1
ATOM 17678 C C . PHE H 1 186 ? 0.390 -106.458 17.234 1.00 102.98 186 PHE H C 1
ATOM 17679 O O . PHE H 1 186 ? 0.336 -105.241 17.039 1.00 102.00 186 PHE H O 1
ATOM 17687 N N . TRP H 1 187 ? -0.601 -107.317 16.902 1.00 98.06 187 TRP H N 1
ATOM 17688 C CA . TRP H 1 187 ? -1.863 -106.918 16.286 1.00 96.74 187 TRP H CA 1
ATOM 17689 C C . TRP H 1 187 ? -2.672 -105.991 17.182 1.00 97.36 187 TRP H C 1
ATOM 17690 O O . TRP H 1 187 ? -3.424 -105.166 16.663 1.00 96.60 187 TRP H O 1
ATOM 17701 N N . MET H 1 188 ? -2.506 -106.108 18.519 1.00 92.07 188 MET H N 1
ATOM 17702 C CA . MET H 1 188 ? -3.186 -105.233 19.471 1.00 90.37 188 MET H CA 1
ATOM 17703 C C . MET H 1 188 ? -2.520 -103.863 19.506 1.00 93.23 188 MET H C 1
ATOM 17704 O O . MET H 1 188 ? -3.227 -102.858 19.540 1.00 92.17 188 MET H O 1
ATOM 17709 N N . PHE H 1 189 ? -1.174 -103.818 19.441 1.00 89.83 189 PHE H N 1
ATOM 17710 C CA . PHE H 1 189 ? -0.410 -102.571 19.416 1.00 89.62 189 PHE H CA 1
ATOM 17711 C C . PHE H 1 189 ? -0.744 -101.736 18.171 1.00 92.02 189 PHE H C 1
ATOM 17712 O O . PHE H 1 189 ? -0.859 -100.510 18.264 1.00 91.59 189 PHE H O 1
ATOM 17720 N N . THR H 1 190 ? -0.898 -102.408 17.010 1.00 87.15 190 THR H N 1
ATOM 17721 C CA . THR H 1 190 ? -1.244 -101.772 15.735 1.00 86.03 190 THR H CA 1
ATOM 17722 C C . THR H 1 190 ? -2.688 -101.275 15.758 1.00 86.44 190 THR H C 1
ATOM 17723 O O . THR H 1 190 ? -2.985 -100.246 15.158 1.00 85.66 190 THR H O 1
ATOM 17727 N N . ASN H 1 191 ? -3.578 -101.994 16.469 1.00 80.84 191 ASN H N 1
ATOM 17728 C CA . ASN H 1 191 ? -4.979 -101.615 16.633 1.00 79.22 191 ASN H CA 1
ATOM 17729 C C . ASN H 1 191 ? -5.066 -100.361 17.504 1.00 82.52 191 ASN H C 1
ATOM 17730 O O . ASN H 1 191 ? -5.912 -99.511 17.250 1.00 81.53 191 ASN H O 1
ATOM 17735 N N . CYS H 1 192 ? -4.170 -100.242 18.507 1.00 79.03 192 CYS H N 1
ATOM 17736 C CA . CYS H 1 192 ? -4.088 -99.109 19.429 1.00 78.31 192 CYS H CA 1
ATOM 17737 C C . CYS H 1 192 ? -3.715 -97.811 18.720 1.00 80.00 192 CYS H C 1
ATOM 17738 O O . CYS H 1 192 ? -4.356 -96.789 18.962 1.00 79.15 192 CYS H O 1
ATOM 17741 N N . ILE H 1 193 ? -2.696 -97.857 17.836 1.00 75.80 193 ILE H N 1
ATOM 17742 C CA . ILE H 1 193 ? -2.237 -96.684 17.082 1.00 75.25 193 ILE H CA 1
ATOM 17743 C C . ILE H 1 193 ? -3.272 -96.276 15.994 1.00 77.23 193 ILE H C 1
ATOM 17744 O O . ILE H 1 193 ? -3.565 -95.087 15.890 1.00 76.40 193 ILE H O 1
ATOM 17749 N N . THR H 1 194 ? -3.864 -97.240 15.239 1.00 72.71 194 THR H N 1
ATOM 17750 C CA . THR H 1 194 ? -4.873 -96.912 14.215 1.00 71.99 194 THR H CA 1
ATOM 17751 C C . THR H 1 194 ? -6.189 -96.418 14.838 1.00 75.91 194 THR H C 1
ATOM 17752 O O . THR H 1 194 ? -6.823 -95.542 14.254 1.00 75.46 194 THR H O 1
ATOM 17756 N N . SER H 1 195 ? -6.587 -96.957 16.024 1.00 72.21 195 SER H N 1
ATOM 17757 C CA . SER H 1 195 ? -7.802 -96.522 16.729 1.00 71.25 195 SER H CA 1
ATOM 17758 C C . SER H 1 195 ? -7.627 -95.086 17.178 1.00 74.19 195 SER H C 1
ATOM 17759 O O . SER H 1 195 ? -8.580 -94.314 17.094 1.00 73.95 195 SER H O 1
ATOM 17762 N N . ALA H 1 196 ? -6.401 -94.730 17.639 1.00 70.28 196 ALA H N 1
ATOM 17763 C CA . ALA H 1 196 ? -6.033 -93.387 18.083 1.00 70.15 196 ALA H CA 1
ATOM 17764 C C . ALA H 1 196 ? -5.987 -92.439 16.888 1.00 74.52 196 ALA H C 1
ATOM 17765 O O . ALA H 1 196 ? -6.754 -91.479 16.870 1.00 74.77 196 ALA H O 1
ATOM 17767 N N . LEU H 1 197 ? -5.142 -92.741 15.864 1.00 69.92 197 LEU H N 1
ATOM 17768 C CA . LEU H 1 197 ? -4.992 -91.933 14.649 1.00 69.21 197 LEU H CA 1
ATOM 17769 C C . LEU H 1 197 ? -6.320 -91.678 13.948 1.00 71.15 197 LEU H C 1
ATOM 17770 O O . LEU H 1 197 ? -6.586 -90.543 13.570 1.00 71.15 197 LEU H O 1
ATOM 17775 N N . PHE H 1 198 ? -7.174 -92.709 13.830 1.00 65.87 198 PHE H N 1
ATOM 17776 C CA . PHE H 1 198 ? -8.483 -92.571 13.199 1.00 65.08 198 PHE H CA 1
ATOM 17777 C C . PHE H 1 198 ? -9.360 -91.508 13.883 1.00 68.02 198 PHE H C 1
ATOM 17778 O O . PHE H 1 198 ? -9.787 -90.577 13.209 1.00 67.95 198 PHE H O 1
ATOM 17786 N N . VAL H 1 199 ? -9.605 -91.634 15.204 1.00 63.77 199 VAL H N 1
ATOM 17787 C CA . VAL H 1 199 ? -10.450 -90.697 15.961 1.00 63.39 199 VAL H CA 1
ATOM 17788 C C . VAL H 1 199 ? -9.835 -89.295 16.029 1.00 68.06 199 VAL H C 1
ATOM 17789 O O . VAL H 1 199 ? -10.583 -88.317 16.037 1.00 68.13 199 VAL H O 1
ATOM 17793 N N . LEU H 1 200 ? -8.478 -89.209 16.062 1.00 64.47 200 LEU H N 1
ATOM 17794 C CA . LEU H 1 200 ? -7.722 -87.952 16.137 1.00 64.19 200 LEU H CA 1
ATOM 17795 C C . LEU H 1 200 ? -7.759 -87.185 14.817 1.00 68.38 200 LEU H C 1
ATOM 17796 O O . LEU H 1 200 ? -8.030 -85.983 14.824 1.00 68.80 200 LEU H O 1
ATOM 17801 N N . ILE H 1 201 ? -7.482 -87.878 13.691 1.00 64.15 201 ILE H N 1
ATOM 17802 C CA . ILE H 1 201 ? -7.442 -87.289 12.352 1.00 64.31 201 ILE H CA 1
ATOM 17803 C C . ILE H 1 201 ? -8.864 -86.963 11.844 1.00 69.78 201 ILE H C 1
ATOM 17804 O O . ILE H 1 201 ? -9.035 -85.903 11.241 1.00 70.62 201 ILE H O 1
ATOM 17809 N N . MET H 1 202 ? -9.878 -87.841 12.092 1.00 65.61 202 MET H N 1
ATOM 17810 C CA . MET H 1 202 ? -11.263 -87.590 11.660 1.00 64.90 202 MET H CA 1
ATOM 17811 C C . MET H 1 202 ? -11.800 -86.321 12.296 1.00 68.64 202 MET H C 1
ATOM 17812 O O . MET H 1 202 ? -12.241 -85.438 11.571 1.00 68.58 202 MET H O 1
ATOM 17817 N N . ARG H 1 203 ? -11.708 -86.210 13.635 1.00 65.54 203 ARG H N 1
ATOM 17818 C CA . ARG H 1 203 ? -12.170 -85.060 14.417 1.00 66.20 203 ARG H CA 1
ATOM 17819 C C . ARG H 1 203 ? -11.463 -83.756 13.992 1.00 71.91 203 ARG H C 1
ATOM 17820 O O . ARG H 1 203 ? -12.104 -82.703 13.987 1.00 71.62 203 ARG H O 1
ATOM 17828 N N . LYS H 1 204 ? -10.177 -83.850 13.573 1.00 70.14 204 LYS H N 1
ATOM 17829 C CA . LYS H 1 204 ? -9.364 -82.732 13.069 1.00 71.55 204 LYS H CA 1
ATOM 17830 C C . LYS H 1 204 ? -9.941 -82.203 11.737 1.00 76.82 204 LYS H C 1
ATOM 17831 O O . LYS H 1 204 ? -10.138 -80.991 11.600 1.00 77.19 204 LYS H O 1
ATOM 17837 N N . ARG H 1 205 ? -10.228 -83.120 10.777 1.00 73.25 205 ARG H N 1
ATOM 17838 C CA . ARG H 1 205 ? -10.803 -82.798 9.469 1.00 73.39 205 ARG H CA 1
ATOM 17839 C C . ARG H 1 205 ? -12.214 -82.242 9.570 1.00 77.34 205 ARG H C 1
ATOM 17840 O O . ARG H 1 205 ? -12.523 -81.308 8.837 1.00 78.40 205 ARG H O 1
ATOM 17848 N N . ILE H 1 206 ? -13.068 -82.794 10.469 1.00 72.20 206 ILE H N 1
ATOM 17849 C CA . ILE H 1 206 ? -14.444 -82.310 10.664 1.00 71.51 206 ILE H CA 1
ATOM 17850 C C . ILE H 1 206 ? -14.392 -80.840 11.062 1.00 75.21 206 ILE H C 1
ATOM 17851 O O . ILE H 1 206 ? -15.023 -80.015 10.402 1.00 74.86 206 ILE H O 1
ATOM 17856 N N . LYS H 1 207 ? -13.593 -80.512 12.102 1.00 72.20 207 LYS H N 1
ATOM 17857 C CA . LYS H 1 207 ? -13.437 -79.143 12.599 1.00 73.22 207 LYS H CA 1
ATOM 17858 C C . LYS H 1 207 ? -12.835 -78.203 11.548 1.00 79.49 207 LYS H C 1
ATOM 17859 O O . LYS H 1 207 ? -13.216 -77.028 11.496 1.00 80.45 207 LYS H O 1
ATOM 17865 N N . LEU H 1 208 ? -11.941 -78.729 10.684 1.00 76.46 208 LEU H N 1
ATOM 17866 C CA . LEU H 1 208 ? -11.310 -77.964 9.605 1.00 77.53 208 LEU H CA 1
ATOM 17867 C C . LEU H 1 208 ? -12.296 -77.651 8.483 1.00 82.82 208 LEU H C 1
ATOM 17868 O O . LEU H 1 208 ? -12.405 -76.489 8.090 1.00 83.84 208 LEU H O 1
ATOM 17873 N N . THR H 1 209 ? -13.014 -78.678 7.976 1.00 78.90 209 THR H N 1
ATOM 17874 C CA . THR H 1 209 ? -13.957 -78.535 6.867 1.00 79.18 209 THR H CA 1
ATOM 17875 C C . THR H 1 209 ? -15.433 -78.416 7.319 1.00 83.25 209 THR H C 1
ATOM 17876 O O . THR H 1 209 ? -16.322 -78.758 6.537 1.00 83.71 209 THR H O 1
ATOM 17880 N N . ASN H 1 210 ? -15.697 -77.883 8.545 1.00 79.23 210 ASN H N 1
ATOM 17881 C CA . ASN H 1 210 ? -17.041 -77.662 9.133 1.00 78.97 210 ASN H CA 1
ATOM 17882 C C . ASN H 1 210 ? -18.079 -78.688 8.607 1.00 82.60 210 ASN H C 1
ATOM 17883 O O . ASN H 1 210 ? -19.164 -78.331 8.143 1.00 83.00 210 ASN H O 1
ATOM 17888 N N . PHE H 1 211 ? -17.697 -79.973 8.664 1.00 78.34 211 PHE H N 1
ATOM 17889 C CA . PHE H 1 211 ? -18.367 -81.137 8.092 1.00 77.85 211 PHE H CA 1
ATOM 17890 C C . PHE H 1 211 ? -19.702 -81.559 8.709 1.00 83.01 211 PHE H C 1
ATOM 17891 O O . PHE H 1 211 ? -20.256 -82.567 8.271 1.00 82.50 211 PHE H O 1
ATOM 17899 N N . LYS H 1 212 ? -20.237 -80.809 9.686 1.00 81.04 212 LYS H N 1
ATOM 17900 C CA . LYS H 1 212 ? -21.513 -81.127 10.344 1.00 81.59 212 LYS H CA 1
ATOM 17901 C C . LYS H 1 212 ? -21.624 -82.645 10.680 1.00 85.95 212 LYS H C 1
ATOM 17902 O O . LYS H 1 212 ? -20.688 -83.159 11.299 1.00 86.04 212 LYS H O 1
ATOM 17908 N N . ASP H 1 213 ? -22.700 -83.373 10.286 1.00 81.72 213 ASP H N 1
ATOM 17909 C CA . ASP H 1 213 ? -22.760 -84.800 10.659 1.00 80.45 213 ASP H CA 1
ATOM 17910 C C . ASP H 1 213 ? -23.118 -85.747 9.521 1.00 84.24 213 ASP H C 1
ATOM 17911 O O . ASP H 1 213 ? -22.679 -86.901 9.530 1.00 82.99 213 ASP H O 1
ATOM 17916 N N . PHE H 1 214 ? -23.942 -85.276 8.571 1.00 81.67 214 PHE H N 1
ATOM 17917 C CA . PHE H 1 214 ? -24.372 -86.041 7.397 1.00 81.53 214 PHE H CA 1
ATOM 17918 C C . PHE H 1 214 ? -23.248 -86.189 6.370 1.00 84.25 214 PHE H C 1
ATOM 17919 O O . PHE H 1 214 ? -23.260 -87.145 5.597 1.00 83.43 214 PHE H O 1
ATOM 17927 N N . ASP H 1 215 ? -22.281 -85.244 6.374 1.00 80.60 215 ASP H N 1
ATOM 17928 C CA . ASP H 1 215 ? -21.106 -85.239 5.501 1.00 80.32 215 ASP H CA 1
ATOM 17929 C C . ASP H 1 215 ? -20.060 -86.233 6.031 1.00 83.12 215 ASP H C 1
ATOM 17930 O O . ASP H 1 215 ? -19.458 -86.940 5.225 1.00 82.70 215 ASP H O 1
ATOM 17935 N N . THR H 1 216 ? -19.848 -86.287 7.383 1.00 78.52 216 THR H N 1
ATOM 17936 C CA . THR H 1 216 ? -18.903 -87.199 8.070 1.00 76.52 216 THR H CA 1
ATOM 17937 C C . THR H 1 216 ? -19.354 -88.647 7.900 1.00 79.31 216 THR H C 1
ATOM 17938 O O . THR H 1 216 ? -18.519 -89.530 7.724 1.00 78.82 216 THR H O 1
ATOM 17942 N N . MET H 1 217 ? -20.675 -88.878 7.965 1.00 75.41 217 MET H N 1
ATOM 17943 C CA . MET H 1 217 ? -21.294 -90.187 7.799 1.00 75.24 217 MET H CA 1
ATOM 17944 C C . MET H 1 217 ? -21.189 -90.641 6.335 1.00 79.31 217 MET H C 1
ATOM 17945 O O . MET H 1 217 ? -20.900 -91.810 6.080 1.00 78.43 217 MET H O 1
ATOM 17950 N N . PHE H 1 218 ? -21.423 -89.714 5.383 1.00 76.83 218 PHE H N 1
ATOM 17951 C CA . PHE H 1 218 ? -21.365 -89.986 3.945 1.00 77.46 218 PHE H CA 1
ATOM 17952 C C . PHE H 1 218 ? -19.960 -90.370 3.499 1.00 80.71 218 PHE H C 1
ATOM 17953 O O . PHE H 1 218 ? -19.785 -91.422 2.891 1.00 80.35 218 PHE H O 1
ATOM 17961 N N . TYR H 1 219 ? -18.967 -89.531 3.832 1.00 76.73 219 TYR H N 1
ATOM 17962 C CA . TYR H 1 219 ? -17.558 -89.685 3.470 1.00 75.85 219 TYR H CA 1
ATOM 17963 C C . TYR H 1 219 ? -16.883 -90.916 4.057 1.00 80.24 219 TYR H C 1
ATOM 17964 O O . TYR H 1 219 ? -15.932 -91.414 3.456 1.00 80.01 219 TYR H O 1
ATOM 17973 N N . ASN H 1 220 ? -17.370 -91.417 5.206 1.00 76.76 220 ASN H N 1
ATOM 17974 C CA . ASN H 1 220 ? -16.827 -92.626 5.821 1.00 76.01 220 ASN H CA 1
ATOM 17975 C C . ASN H 1 220 ? -17.361 -93.863 5.101 1.00 80.79 220 ASN H C 1
ATOM 17976 O O . ASN H 1 220 ? -16.577 -94.739 4.752 1.00 80.29 220 ASN H O 1
ATOM 17981 N N . ASN H 1 221 ? -18.680 -93.911 4.841 1.00 78.09 221 ASN H N 1
ATOM 17982 C CA . ASN H 1 221 ? -19.331 -95.036 4.172 1.00 78.70 221 ASN H CA 1
ATOM 17983 C C . ASN H 1 221 ? -19.113 -95.083 2.650 1.00 83.33 221 ASN H C 1
ATOM 17984 O O . ASN H 1 221 ? -19.119 -96.181 2.094 1.00 83.57 221 ASN H O 1
ATOM 17989 N N . VAL H 1 222 ? -18.926 -93.921 1.980 1.00 79.75 222 VAL H N 1
ATOM 17990 C CA . VAL H 1 222 ? -18.680 -93.862 0.528 1.00 80.23 222 VAL H CA 1
ATOM 17991 C C . VAL H 1 222 ? -17.229 -94.248 0.211 1.00 85.05 222 VAL H C 1
ATOM 17992 O O . VAL H 1 222 ? -16.987 -95.088 -0.661 1.00 85.64 222 VAL H O 1
ATOM 17996 N N . LEU H 1 223 ? -16.276 -93.648 0.934 1.00 81.25 223 LEU H N 1
ATOM 17997 C CA . LEU H 1 223 ? -14.850 -93.893 0.754 1.00 81.18 223 LEU H CA 1
ATOM 17998 C C . LEU H 1 223 ? -14.393 -95.248 1.310 1.00 85.70 223 LEU H C 1
ATOM 17999 O O . LEU H 1 223 ? -13.355 -95.747 0.874 1.00 85.81 223 LEU H O 1
ATOM 18004 N N . ALA H 1 224 ? -15.146 -95.843 2.265 1.00 81.57 224 ALA H N 1
ATOM 18005 C CA . ALA H 1 224 ? -14.798 -97.160 2.803 1.00 80.94 224 ALA H CA 1
ATOM 18006 C C . ALA H 1 224 ? -15.131 -98.255 1.787 1.00 85.84 224 ALA H C 1
ATOM 18007 O O . ALA H 1 224 ? -14.390 -99.229 1.701 1.00 85.53 224 ALA H O 1
ATOM 18009 N N . LEU H 1 225 ? -16.226 -98.083 1.005 1.00 82.97 225 LEU H N 1
ATOM 18010 C CA . LEU H 1 225 ? -16.663 -99.010 -0.042 1.00 83.85 225 LEU H CA 1
ATOM 18011 C C . LEU H 1 225 ? -15.485 -99.631 -0.838 1.00 89.58 225 LEU H C 1
ATOM 18012 O O . LEU H 1 225 ? -15.368 -100.858 -0.784 1.00 89.66 225 LEU H O 1
ATOM 18017 N N . PRO H 1 226 ? -14.549 -98.864 -1.482 1.00 87.16 226 PRO H N 1
ATOM 18018 C CA . PRO H 1 226 ? -13.432 -99.527 -2.186 1.00 87.69 226 PRO H CA 1
ATOM 18019 C C . PRO H 1 226 ? -12.407 -100.206 -1.271 1.00 91.75 226 PRO H C 1
ATOM 18020 O O . PRO H 1 226 ? -11.918 -101.282 -1.614 1.00 91.80 226 PRO H O 1
ATOM 18024 N N . ILE H 1 227 ? -12.098 -99.591 -0.109 1.00 88.02 227 ILE H N 1
ATOM 18025 C CA . ILE H 1 227 ? -11.127 -100.106 0.868 1.00 87.55 227 ILE H CA 1
ATOM 18026 C C . ILE H 1 227 ? -11.619 -101.420 1.493 1.00 91.27 227 ILE H C 1
ATOM 18027 O O . ILE H 1 227 ? -10.815 -102.325 1.689 1.00 90.61 227 ILE H O 1
ATOM 18032 N N . LEU H 1 228 ? -12.934 -101.541 1.745 1.00 88.49 228 LEU H N 1
ATOM 18033 C CA . LEU H 1 228 ? -13.563 -102.748 2.286 1.00 88.96 228 LEU H CA 1
ATOM 18034 C C . LEU H 1 228 ? -13.504 -103.883 1.272 1.00 95.21 228 LEU H C 1
ATOM 18035 O O . LEU H 1 228 ? -13.299 -105.033 1.668 1.00 95.51 228 LEU H O 1
ATOM 18040 N N . LEU H 1 229 ? -13.676 -103.553 -0.036 1.00 92.42 229 LEU H N 1
ATOM 18041 C CA . LEU H 1 229 ? -13.606 -104.499 -1.152 1.00 93.23 229 LEU H CA 1
ATOM 18042 C C . LEU H 1 229 ? -12.182 -105.022 -1.303 1.00 97.74 229 LEU H C 1
ATOM 18043 O O . LEU H 1 229 ? -11.984 -106.235 -1.323 1.00 97.85 229 LEU H O 1
ATOM 18048 N N . LEU H 1 230 ? -11.194 -104.106 -1.372 1.00 94.73 230 LEU H N 1
ATOM 18049 C CA . LEU H 1 230 ? -9.776 -104.436 -1.517 1.00 95.62 230 LEU H CA 1
ATOM 18050 C C . LEU H 1 230 ? -9.230 -105.248 -0.347 1.00 101.30 230 LEU H C 1
ATOM 18051 O O . LEU H 1 230 ? -8.400 -106.127 -0.563 1.00 101.32 230 LEU H O 1
ATOM 18056 N N . PHE H 1 231 ? -9.722 -104.983 0.880 1.00 98.95 231 PHE H N 1
ATOM 18057 C CA . PHE H 1 231 ? -9.329 -105.711 2.090 1.00 98.99 231 PHE H CA 1
ATOM 18058 C C . PHE H 1 231 ? -9.877 -107.134 2.080 1.00 104.68 231 PHE H C 1
ATOM 18059 O O . PHE H 1 231 ? -9.156 -108.046 2.475 1.00 104.33 231 PHE H O 1
ATOM 18067 N N . SER H 1 232 ? -11.130 -107.325 1.600 1.00 103.06 232 SER H N 1
ATOM 18068 C CA . SER H 1 232 ? -11.788 -108.634 1.495 1.00 104.59 232 SER H CA 1
ATOM 18069 C C . SER H 1 232 ? -11.124 -109.552 0.456 1.00 111.77 232 SER H C 1
ATOM 18070 O O . SER H 1 232 ? -11.121 -110.765 0.649 1.00 112.42 232 SER H O 1
ATOM 18073 N N . PHE H 1 233 ? -10.570 -108.985 -0.635 1.00 109.81 233 PHE H N 1
ATOM 18074 C CA . PHE H 1 233 ? -9.876 -109.756 -1.673 1.00 111.50 233 PHE H CA 1
ATOM 18075 C C . PHE H 1 233 ? -8.524 -110.294 -1.193 1.00 116.91 233 PHE H C 1
ATOM 18076 O O . PHE H 1 233 ? -8.076 -111.336 -1.675 1.00 117.49 233 PHE H O 1
ATOM 18084 N N . CYS H 1 234 ? -7.877 -109.580 -0.256 1.00 113.86 234 CYS H N 1
ATOM 18085 C CA . CYS H 1 234 ? -6.558 -109.914 0.287 1.00 114.39 234 CYS H CA 1
ATOM 18086 C C . CYS H 1 234 ? -6.577 -110.890 1.469 1.00 119.03 234 CYS H C 1
ATOM 18087 O O . CYS H 1 234 ? -5.578 -111.582 1.680 1.00 118.92 234 CYS H O 1
ATOM 18090 N N . VAL H 1 235 ? -7.663 -110.909 2.275 1.00 115.87 235 VAL H N 1
ATOM 18091 C CA . VAL H 1 235 ? -7.704 -111.749 3.483 1.00 115.96 235 VAL H CA 1
ATOM 18092 C C . VAL H 1 235 ? -8.846 -112.804 3.504 1.00 121.64 235 VAL H C 1
ATOM 18093 O O . VAL H 1 235 ? -8.849 -113.654 4.402 1.00 121.31 235 VAL H O 1
ATOM 18097 N N . GLU H 1 236 ? -9.788 -112.770 2.537 1.00 119.49 236 GLU H N 1
ATOM 18098 C CA . GLU H 1 236 ? -10.900 -113.734 2.515 1.00 120.56 236 GLU H CA 1
ATOM 18099 C C . GLU H 1 236 ? -10.872 -114.664 1.285 1.00 127.63 236 GLU H C 1
ATOM 18100 O O . GLU H 1 236 ? -10.367 -114.278 0.232 1.00 127.12 236 GLU H O 1
ATOM 18106 N N . ASP H 1 237 ? -11.372 -115.906 1.439 1.00 127.18 237 ASP H N 1
ATOM 18107 C CA . ASP H 1 237 ? -11.392 -116.916 0.370 1.00 129.66 237 ASP H CA 1
ATOM 18108 C C . ASP H 1 237 ? -12.569 -116.708 -0.592 1.00 135.89 237 ASP H C 1
ATOM 18109 O O . ASP H 1 237 ? -13.672 -116.391 -0.143 1.00 134.89 237 ASP H O 1
ATOM 18114 N N . TRP H 1 238 ? -12.339 -116.899 -1.911 1.00 135.06 238 TRP H N 1
ATOM 18115 C CA . TRP H 1 238 ? -13.380 -116.729 -2.933 1.00 136.39 238 TRP H CA 1
ATOM 18116 C C . TRP H 1 238 ? -13.583 -118.006 -3.769 1.00 144.46 238 TRP H C 1
ATOM 18117 O O . TRP H 1 238 ? -13.115 -118.092 -4.908 1.00 144.93 238 TRP H O 1
ATOM 18128 N N . SER H 1 239 ? -14.269 -119.005 -3.178 1.00 143.55 239 SER H N 1
ATOM 18129 C CA . SER H 1 239 ? -14.578 -120.290 -3.814 1.00 146.23 239 SER H CA 1
ATOM 18130 C C . SER H 1 239 ? -16.085 -120.381 -4.086 1.00 152.86 239 SER H C 1
ATOM 18131 O O . SER H 1 239 ? -16.881 -120.549 -3.161 1.00 152.37 239 SER H O 1
ATOM 18134 N N . SER H 1 240 ? -16.450 -120.210 -5.370 1.00 151.63 240 SER H N 1
ATOM 18135 C CA . SER H 1 240 ? -17.788 -120.139 -5.971 1.00 153.06 240 SER H CA 1
ATOM 18136 C C . SER H 1 240 ? -18.920 -120.932 -5.259 1.00 159.87 240 SER H C 1
ATOM 18137 O O . SER H 1 240 ? -19.629 -120.352 -4.435 1.00 158.64 240 SER H O 1
ATOM 18140 N N . VAL H 1 241 ? -19.102 -122.225 -5.613 1.00 159.87 241 VAL H N 1
ATOM 18141 C CA . VAL H 1 241 ? -20.153 -123.133 -5.118 1.00 161.67 241 VAL H CA 1
ATOM 18142 C C . VAL H 1 241 ? -20.108 -123.325 -3.582 1.00 165.60 241 VAL H C 1
ATOM 18143 O O . VAL H 1 241 ? -21.161 -123.444 -2.951 1.00 165.63 241 VAL H O 1
ATOM 18147 N N . ASN H 1 242 ? -18.896 -123.327 -2.992 1.00 161.59 242 ASN H N 1
ATOM 18148 C CA . ASN H 1 242 ? -18.672 -123.492 -1.548 1.00 160.73 242 ASN H CA 1
ATOM 18149 C C . ASN H 1 242 ? -19.121 -122.270 -0.714 1.00 162.51 242 ASN H C 1
ATOM 18150 O O . ASN H 1 242 ? -19.180 -122.351 0.517 1.00 161.13 242 ASN H O 1
ATOM 18155 N N . LEU H 1 243 ? -19.442 -121.153 -1.392 1.00 158.41 243 LEU H N 1
ATOM 18156 C CA . LEU H 1 243 ? -19.864 -119.890 -0.788 1.00 156.48 243 LEU H CA 1
ATOM 18157 C C . LEU H 1 243 ? -21.288 -119.481 -1.190 1.00 161.74 243 LEU H C 1
ATOM 18158 O O . LEU H 1 243 ? -21.903 -118.700 -0.470 1.00 160.34 243 LEU H O 1
ATOM 18163 N N . THR H 1 244 ? -21.807 -119.992 -2.332 1.00 160.68 244 THR H N 1
ATOM 18164 C CA . THR H 1 244 ? -23.160 -119.696 -2.831 1.00 161.81 244 THR H CA 1
ATOM 18165 C C . THR H 1 244 ? -24.241 -120.269 -1.891 1.00 167.18 244 THR H C 1
ATOM 18166 O O . THR H 1 244 ? -25.262 -119.612 -1.665 1.00 166.62 244 THR H O 1
ATOM 18170 N N . ASN H 1 245 ? -23.999 -121.480 -1.337 1.00 165.09 245 ASN H N 1
ATOM 18171 C CA . ASN H 1 245 ? -24.910 -122.161 -0.407 1.00 165.81 245 ASN H CA 1
ATOM 18172 C C . ASN H 1 245 ? -24.833 -121.608 1.025 1.00 167.55 245 ASN H C 1
ATOM 18173 O O . ASN H 1 245 ? -25.787 -121.771 1.790 1.00 167.48 245 ASN H O 1
ATOM 18178 N N . ASN H 1 246 ? -23.703 -120.963 1.382 1.00 161.90 246 ASN H N 1
ATOM 18179 C CA . ASN H 1 246 ? -23.485 -120.362 2.698 1.00 159.76 246 ASN H CA 1
ATOM 18180 C C . ASN H 1 246 ? -23.991 -118.919 2.726 1.00 161.64 246 ASN H C 1
ATOM 18181 O O . ASN H 1 246 ? -24.641 -118.515 3.693 1.00 160.58 246 ASN H O 1
ATOM 18186 N N . PHE H 1 247 ? -23.693 -118.150 1.660 1.00 157.14 247 PHE H N 1
ATOM 18187 C CA . PHE H 1 247 ? -24.065 -116.743 1.521 1.00 155.22 247 PHE H CA 1
ATOM 18188 C C . PHE H 1 247 ? -25.280 -116.583 0.586 1.00 159.13 247 PHE H C 1
ATOM 18189 O O . PHE H 1 247 ? -25.219 -115.904 -0.444 1.00 158.77 247 PHE H O 1
ATOM 18197 N N . SER H 1 248 ? -26.395 -117.227 0.992 1.00 155.66 248 SER H N 1
ATOM 18198 C CA . SER H 1 248 ? -27.683 -117.301 0.296 1.00 156.53 248 SER H CA 1
ATOM 18199 C C . SER H 1 248 ? -28.617 -116.106 0.584 1.00 158.49 248 SER H C 1
ATOM 18200 O O . SER H 1 248 ? -28.152 -115.058 1.040 1.00 156.24 248 SER H O 1
ATOM 18203 N N . ASN H 1 249 ? -29.936 -116.273 0.294 1.00 155.64 249 ASN H N 1
ATOM 18204 C CA . ASN H 1 249 ? -31.007 -115.288 0.501 1.00 154.75 249 ASN H CA 1
ATOM 18205 C C . ASN H 1 249 ? -31.194 -114.929 1.977 1.00 155.99 249 ASN H C 1
ATOM 18206 O O . ASN H 1 249 ? -31.605 -113.808 2.278 1.00 154.63 249 ASN H O 1
ATOM 18211 N N . ASP H 1 250 ? -30.904 -115.885 2.890 1.00 151.38 250 ASP H N 1
ATOM 18212 C CA . ASP H 1 250 ? -31.004 -115.708 4.342 1.00 149.34 250 ASP H CA 1
ATOM 18213 C C . ASP H 1 250 ? -29.933 -114.734 4.848 1.00 148.86 250 ASP H C 1
ATOM 18214 O O . ASP H 1 250 ? -30.263 -113.798 5.580 1.00 147.35 250 ASP H O 1
ATOM 18219 N N . SER H 1 251 ? -28.658 -114.954 4.447 1.00 143.15 251 SER H N 1
ATOM 18220 C CA . SER H 1 251 ? -27.511 -114.127 4.832 1.00 140.15 251 SER H CA 1
ATOM 18221 C C . SER H 1 251 ? -27.602 -112.716 4.255 1.00 141.29 251 SER H C 1
ATOM 18222 O O . SER H 1 251 ? -27.228 -111.761 4.935 1.00 139.08 251 SER H O 1
ATOM 18225 N N . LEU H 1 252 ? -28.088 -112.593 3.001 1.00 138.02 252 LEU H N 1
ATOM 18226 C CA . LEU H 1 252 ? -28.272 -111.317 2.303 1.00 136.98 252 LEU H CA 1
ATOM 18227 C C . LEU H 1 252 ? -29.271 -110.435 3.041 1.00 139.31 252 LEU H C 1
ATOM 18228 O O . LEU H 1 252 ? -29.014 -109.244 3.217 1.00 137.53 252 LEU H O 1
ATOM 18233 N N . THR H 1 253 ? -30.390 -111.036 3.506 1.00 136.35 253 THR H N 1
ATOM 18234 C CA . THR H 1 253 ? -31.444 -110.368 4.278 1.00 135.67 253 THR H CA 1
ATOM 18235 C C . THR H 1 253 ? -30.858 -109.909 5.625 1.00 136.90 253 THR H C 1
ATOM 18236 O O . THR H 1 253 ? -31.106 -108.777 6.047 1.00 135.56 253 THR H O 1
ATOM 18240 N N . ALA H 1 254 ? -30.038 -110.778 6.254 1.00 132.27 254 ALA H N 1
ATOM 18241 C CA . ALA H 1 254 ? -29.371 -110.533 7.533 1.00 130.20 254 ALA H CA 1
ATOM 18242 C C . ALA H 1 254 ? -28.348 -109.381 7.491 1.00 131.23 254 ALA H C 1
ATOM 18243 O O . ALA H 1 254 ? -28.247 -108.628 8.464 1.00 129.60 254 ALA H O 1
ATOM 18245 N N . MET H 1 255 ? -27.613 -109.235 6.366 1.00 126.68 255 MET H N 1
ATOM 18246 C CA . MET H 1 255 ? -26.629 -108.166 6.155 1.00 124.55 255 MET H CA 1
ATOM 18247 C C . MET H 1 255 ? -27.323 -106.820 5.985 1.00 126.73 255 MET H C 1
ATOM 18248 O O . MET H 1 255 ? -26.767 -105.796 6.384 1.00 125.38 255 MET H O 1
ATOM 18253 N N . ILE H 1 256 ? -28.530 -106.825 5.378 1.00 122.90 256 ILE H N 1
ATOM 18254 C CA . ILE H 1 256 ? -29.352 -105.633 5.159 1.00 121.95 256 ILE H CA 1
ATOM 18255 C C . ILE H 1 256 ? -29.948 -105.158 6.496 1.00 123.63 256 ILE H C 1
ATOM 18256 O O . ILE H 1 256 ? -29.877 -103.964 6.788 1.00 122.32 256 ILE H O 1
ATOM 18261 N N . ILE H 1 257 ? -30.495 -106.092 7.316 1.00 119.37 257 ILE H N 1
ATOM 18262 C CA . ILE H 1 257 ? -31.073 -105.784 8.634 1.00 118.15 257 ILE H CA 1
ATOM 18263 C C . ILE H 1 257 ? -29.987 -105.236 9.584 1.00 119.33 257 ILE H C 1
ATOM 18264 O O . ILE H 1 257 ? -30.215 -104.207 10.226 1.00 118.59 257 ILE H O 1
ATOM 18269 N N . SER H 1 258 ? -28.795 -105.882 9.620 1.00 114.04 258 SER H N 1
ATOM 18270 C CA . SER H 1 258 ? -27.653 -105.422 10.425 1.00 111.71 258 SER H CA 1
ATOM 18271 C C . SER H 1 258 ? -27.111 -104.095 9.865 1.00 113.10 258 SER H C 1
ATOM 18272 O O . SER H 1 258 ? -26.516 -103.311 10.606 1.00 111.77 258 SER H O 1
ATOM 18275 N N . GLY H 1 259 ? -27.338 -103.874 8.567 1.00 108.82 259 GLY H N 1
ATOM 18276 C CA . GLY H 1 259 ? -26.979 -102.657 7.853 1.00 107.55 259 GLY H CA 1
ATOM 18277 C C . GLY H 1 259 ? -27.867 -101.503 8.267 1.00 110.15 259 GLY H C 1
ATOM 18278 O O . GLY H 1 259 ? -27.385 -100.379 8.413 1.00 109.23 259 GLY H O 1
ATOM 18279 N N . VAL H 1 260 ? -29.176 -101.783 8.470 1.00 106.30 260 VAL H N 1
ATOM 18280 C CA . VAL H 1 260 ? -30.190 -100.819 8.922 1.00 105.68 260 VAL H CA 1
ATOM 18281 C C . VAL H 1 260 ? -29.879 -100.417 10.376 1.00 107.56 260 VAL H C 1
ATOM 18282 O O . VAL H 1 260 ? -29.994 -99.239 10.722 1.00 106.63 260 VAL H O 1
ATOM 18286 N N . ALA H 1 261 ? -29.451 -101.397 11.206 1.00 103.26 261 ALA H N 1
ATOM 18287 C CA . ALA H 1 261 ? -29.075 -101.211 12.614 1.00 101.93 261 ALA H CA 1
ATOM 18288 C C . ALA H 1 261 ? -27.837 -100.314 12.753 1.00 104.87 261 ALA H C 1
ATOM 18289 O O . ALA H 1 261 ? -27.757 -99.519 13.696 1.00 104.33 261 ALA H O 1
ATOM 18291 N N . SER H 1 262 ? -26.885 -100.437 11.800 1.00 100.36 262 SER H N 1
ATOM 18292 C CA . SER H 1 262 ? -25.633 -99.675 11.764 1.00 98.37 262 SER H CA 1
ATOM 18293 C C . SER H 1 262 ? -25.791 -98.224 11.276 1.00 99.65 262 SER H C 1
ATOM 18294 O O . SER H 1 262 ? -24.852 -97.441 11.426 1.00 98.10 262 SER H O 1
ATOM 18297 N N . VAL H 1 263 ? -26.965 -97.871 10.697 1.00 95.67 263 VAL H N 1
ATOM 18298 C CA . VAL H 1 263 ? -27.261 -96.529 10.169 1.00 95.10 263 VAL H CA 1
ATOM 18299 C C . VAL H 1 263 ? -27.139 -95.460 11.270 1.00 97.01 263 VAL H C 1
ATOM 18300 O O . VAL H 1 263 ? -26.455 -94.454 11.071 1.00 96.50 263 VAL H O 1
ATOM 18304 N N . GLY H 1 264 ? -27.767 -95.713 12.415 1.00 92.08 264 GLY H N 1
ATOM 18305 C CA . GLY H 1 264 ? -27.762 -94.804 13.554 1.00 90.75 264 GLY H CA 1
ATOM 18306 C C . GLY H 1 264 ? -26.391 -94.556 14.142 1.00 92.01 264 GLY H C 1
ATOM 18307 O O . GLY H 1 264 ? -25.938 -93.409 14.192 1.00 91.40 264 GLY H O 1
ATOM 18308 N N . ILE H 1 265 ? -25.710 -95.641 14.558 1.00 86.88 265 ILE H N 1
ATOM 18309 C CA . ILE H 1 265 ? -24.382 -95.615 15.182 1.00 84.98 265 ILE H CA 1
ATOM 18310 C C . ILE H 1 265 ? -23.320 -94.942 14.267 1.00 86.76 265 ILE H C 1
ATOM 18311 O O . ILE H 1 265 ? -22.451 -94.242 14.791 1.00 85.97 265 ILE H O 1
ATOM 18316 N N . SER H 1 266 ? -23.424 -95.098 12.926 1.00 82.07 266 SER H N 1
ATOM 18317 C CA . SER H 1 266 ? -22.477 -94.478 11.992 1.00 81.09 266 SER H CA 1
ATOM 18318 C C . SER H 1 266 ? -22.653 -92.961 11.924 1.00 82.87 266 SER H C 1
ATOM 18319 O O . SER H 1 266 ? -21.671 -92.237 11.732 1.00 82.20 266 SER H O 1
ATOM 18322 N N . TYR H 1 267 ? -23.893 -92.481 12.111 1.00 78.14 267 TYR H N 1
ATOM 18323 C CA . TYR H 1 267 ? -24.194 -91.053 12.113 1.00 77.49 267 TYR H CA 1
ATOM 18324 C C . TYR H 1 267 ? -23.771 -90.440 13.445 1.00 79.31 267 TYR H C 1
ATOM 18325 O O . TYR H 1 267 ? -23.161 -89.366 13.460 1.00 78.91 267 TYR H O 1
ATOM 18334 N N . CYS H 1 268 ? -24.101 -91.145 14.553 1.00 74.03 268 CYS H N 1
ATOM 18335 C CA . CYS H 1 268 ? -23.878 -90.772 15.949 1.00 72.75 268 CYS H CA 1
ATOM 18336 C C . CYS H 1 268 ? -22.419 -90.733 16.377 1.00 76.30 268 CYS H C 1
ATOM 18337 O O . CYS H 1 268 ? -22.077 -89.899 17.211 1.00 76.13 268 CYS H O 1
ATOM 18340 N N . SER H 1 269 ? -21.578 -91.654 15.873 1.00 72.40 269 SER H N 1
ATOM 18341 C CA . SER H 1 269 ? -20.151 -91.687 16.209 1.00 71.69 269 SER H CA 1
ATOM 18342 C C . SER H 1 269 ? -19.440 -90.443 15.656 1.00 75.84 269 SER H C 1
ATOM 18343 O O . SER H 1 269 ? -18.639 -89.835 16.366 1.00 74.13 269 SER H O 1
ATOM 18346 N N . GLY H 1 270 ? -19.796 -90.061 14.423 1.00 74.55 270 GLY H N 1
ATOM 18347 C CA . GLY H 1 270 ? -19.298 -88.876 13.725 1.00 75.06 270 GLY H CA 1
ATOM 18348 C C . GLY H 1 270 ? -19.846 -87.577 14.295 1.00 79.21 270 GLY H C 1
ATOM 18349 O O . GLY H 1 270 ? -19.246 -86.507 14.130 1.00 78.75 270 GLY H O 1
ATOM 18350 N N . TRP H 1 271 ? -21.010 -87.670 14.962 1.00 75.84 271 TRP H N 1
ATOM 18351 C CA . TRP H 1 271 ? -21.680 -86.571 15.645 1.00 75.93 271 TRP H CA 1
ATOM 18352 C C . TRP H 1 271 ? -20.979 -86.382 16.999 1.00 79.46 271 TRP H C 1
ATOM 18353 O O . TRP H 1 271 ? -20.581 -85.260 17.319 1.00 78.69 271 TRP H O 1
ATOM 18364 N N . CYS H 1 272 ? -20.792 -87.494 17.759 1.00 76.22 272 CYS H N 1
ATOM 18365 C CA . CYS H 1 272 ? -20.150 -87.553 19.074 1.00 75.85 272 CYS H CA 1
ATOM 18366 C C . CYS H 1 272 ? -18.755 -86.939 19.047 1.00 79.89 272 CYS H C 1
ATOM 18367 O O . CYS H 1 272 ? -18.510 -86.005 19.808 1.00 79.88 272 CYS H O 1
ATOM 18370 N N . VAL H 1 273 ? -17.861 -87.426 18.141 1.00 76.02 273 VAL H N 1
ATOM 18371 C CA . VAL H 1 273 ? -16.486 -86.916 17.966 1.00 75.40 273 VAL H CA 1
ATOM 18372 C C . VAL H 1 273 ? -16.459 -85.384 17.735 1.00 79.52 273 VAL H C 1
ATOM 18373 O O . VAL H 1 273 ? -15.614 -84.699 18.314 1.00 79.53 273 VAL H O 1
ATOM 18377 N N . ARG H 1 274 ? -17.408 -84.861 16.922 1.00 75.61 274 ARG H N 1
ATOM 18378 C CA . ARG H 1 274 ? -17.511 -83.454 16.553 1.00 75.93 274 ARG H CA 1
ATOM 18379 C C . ARG H 1 274 ? -17.914 -82.533 17.708 1.00 80.41 274 ARG H C 1
ATOM 18380 O O . ARG H 1 274 ? -17.169 -81.603 18.017 1.00 80.30 274 ARG H O 1
ATOM 18388 N N . VAL H 1 275 ? -19.095 -82.757 18.312 1.00 77.50 275 VAL H N 1
ATOM 18389 C CA . VAL H 1 275 ? -19.621 -81.888 19.374 1.00 78.16 275 VAL H CA 1
ATOM 18390 C C . VAL H 1 275 ? -18.867 -82.033 20.709 1.00 82.32 275 VAL H C 1
ATOM 18391 O O . VAL H 1 275 ? -18.708 -81.026 21.407 1.00 83.20 275 VAL H O 1
ATOM 18395 N N . THR H 1 276 ? -18.410 -83.259 21.062 1.00 77.06 276 THR H N 1
ATOM 18396 C CA . THR H 1 276 ? -17.683 -83.481 22.314 1.00 75.86 276 THR H CA 1
ATOM 18397 C C . THR H 1 276 ? -16.165 -83.466 22.021 1.00 79.30 276 THR H C 1
ATOM 18398 O O . THR H 1 276 ? -15.613 -82.382 21.814 1.00 79.94 276 THR H O 1
ATOM 18402 N N . SER H 1 277 ? -15.503 -84.643 21.987 1.00 74.49 277 SER H N 1
ATOM 18403 C CA . SER H 1 277 ? -14.073 -84.802 21.699 1.00 74.11 277 SER H CA 1
ATOM 18404 C C . SER H 1 277 ? -13.736 -86.253 21.385 1.00 76.92 277 SER H C 1
ATOM 18405 O O . SER H 1 277 ? -14.554 -87.146 21.640 1.00 76.12 277 SER H O 1
ATOM 18408 N N . SER H 1 278 ? -12.521 -86.489 20.842 1.00 73.12 278 SER H N 1
ATOM 18409 C CA . SER H 1 278 ? -12.022 -87.821 20.493 1.00 72.34 278 SER H CA 1
ATOM 18410 C C . SER H 1 278 ? -11.894 -88.724 21.719 1.00 75.86 278 SER H C 1
ATOM 18411 O O . SER H 1 278 ? -12.075 -89.936 21.585 1.00 75.49 278 SER H O 1
ATOM 18414 N N . THR H 1 279 ? -11.582 -88.136 22.906 1.00 72.01 279 THR H N 1
ATOM 18415 C CA . THR H 1 279 ? -11.448 -88.862 24.177 1.00 71.20 279 THR H CA 1
ATOM 18416 C C . THR H 1 279 ? -12.818 -89.181 24.751 1.00 74.00 279 THR H C 1
ATOM 18417 O O . THR H 1 279 ? -13.014 -90.298 25.229 1.00 72.87 279 THR H O 1
ATOM 18421 N N . THR H 1 280 ? -13.768 -88.205 24.693 1.00 70.69 280 THR H N 1
ATOM 18422 C CA . THR H 1 280 ? -15.145 -88.396 25.172 1.00 70.14 280 THR H CA 1
ATOM 18423 C C . THR H 1 280 ? -15.811 -89.524 24.392 1.00 73.81 280 THR H C 1
ATOM 18424 O O . THR H 1 280 ? -16.429 -90.382 25.006 1.00 73.05 280 THR H O 1
ATOM 18428 N N . TYR H 1 281 ? -15.629 -89.552 23.057 1.00 70.90 281 TYR H N 1
ATOM 18429 C CA . TYR H 1 281 ? -16.153 -90.588 22.171 1.00 71.26 281 TYR H CA 1
ATOM 18430 C C . TYR H 1 281 ? -15.631 -91.985 22.548 1.00 75.65 281 TYR H C 1
ATOM 18431 O O . TYR H 1 281 ? -16.412 -92.939 22.599 1.00 75.74 281 TYR H O 1
ATOM 18440 N N . SER H 1 282 ? -14.310 -92.102 22.780 1.00 71.79 282 SER H N 1
ATOM 18441 C CA . SER H 1 282 ? -13.659 -93.358 23.147 1.00 71.00 282 SER H CA 1
ATOM 18442 C C . SER H 1 282 ? -13.960 -93.761 24.595 1.00 75.16 282 SER H C 1
ATOM 18443 O O . SER H 1 282 ? -13.881 -94.947 24.926 1.00 74.98 282 SER H O 1
ATOM 18446 N N . MET H 1 283 ? -14.338 -92.776 25.442 1.00 71.74 283 MET H N 1
ATOM 18447 C CA . MET H 1 283 ? -14.725 -92.961 26.843 1.00 71.46 283 MET H CA 1
ATOM 18448 C C . MET H 1 283 ? -16.169 -93.497 26.900 1.00 74.28 283 MET H C 1
ATOM 18449 O O . MET H 1 283 ? -16.415 -94.506 27.565 1.00 73.05 283 MET H O 1
ATOM 18454 N N . VAL H 1 284 ? -17.108 -92.825 26.175 1.00 70.88 284 VAL H N 1
ATOM 18455 C CA . VAL H 1 284 ? -18.531 -93.173 26.028 1.00 70.34 284 VAL H CA 1
ATOM 18456 C C . VAL H 1 284 ? -18.647 -94.564 25.371 1.00 73.93 284 VAL H C 1
ATOM 18457 O O . VAL H 1 284 ? -19.509 -95.350 25.762 1.00 74.27 284 VAL H O 1
ATOM 18461 N N . GLY H 1 285 ? -17.748 -94.858 24.428 1.00 69.50 285 GLY H N 1
ATOM 18462 C CA . GLY H 1 285 ? -17.660 -96.150 23.758 1.00 69.21 285 GLY H CA 1
ATOM 18463 C C . GLY H 1 285 ? -17.282 -97.263 24.719 1.00 73.23 285 GLY H C 1
ATOM 18464 O O . GLY H 1 285 ? -17.852 -98.357 24.655 1.00 72.75 285 GLY H O 1
ATOM 18465 N N . ALA H 1 286 ? -16.335 -96.978 25.641 1.00 70.48 286 ALA H N 1
ATOM 18466 C CA . ALA H 1 286 ? -15.877 -97.919 26.674 1.00 70.66 286 ALA H CA 1
ATOM 18467 C C . ALA H 1 286 ? -16.929 -98.084 27.785 1.00 74.99 286 ALA H C 1
ATOM 18468 O O . ALA H 1 286 ? -17.109 -99.194 28.298 1.00 74.67 286 ALA H O 1
ATOM 18470 N N . LEU H 1 287 ? -17.624 -96.978 28.138 1.00 71.30 287 LEU H N 1
ATOM 18471 C CA . LEU H 1 287 ? -18.680 -96.939 29.148 1.00 71.19 287 LEU H CA 1
ATOM 18472 C C . LEU H 1 287 ? -19.932 -97.700 28.713 1.00 77.11 287 LEU H C 1
ATOM 18473 O O . LEU H 1 287 ? -20.617 -98.261 29.564 1.00 77.20 287 LEU H O 1
ATOM 18478 N N . ASN H 1 288 ? -20.228 -97.712 27.389 1.00 74.67 288 ASN H N 1
ATOM 18479 C CA . ASN H 1 288 ? -21.379 -98.370 26.743 1.00 75.06 288 ASN H CA 1
ATOM 18480 C C . ASN H 1 288 ? -21.445 -99.877 26.959 1.00 78.83 288 ASN H C 1
ATOM 18481 O O . ASN H 1 288 ? -22.539 -100.447 26.942 1.00 79.44 288 ASN H O 1
ATOM 18486 N N . LYS H 1 289 ? -20.274 -100.522 27.111 1.00 74.04 289 LYS H N 1
ATOM 18487 C CA . LYS H 1 289 ? -20.147 -101.967 27.310 1.00 73.55 289 LYS H CA 1
ATOM 18488 C C . LYS H 1 289 ? -20.682 -102.404 28.684 1.00 76.66 289 LYS H C 1
ATOM 18489 O O . LYS H 1 289 ? -21.116 -103.547 28.831 1.00 76.61 289 LYS H O 1
ATOM 18495 N N . LEU H 1 290 ? -20.653 -101.487 29.679 1.00 72.11 290 LEU H N 1
ATOM 18496 C CA . LEU H 1 290 ? -21.089 -101.732 31.056 1.00 71.63 290 LEU H CA 1
ATOM 18497 C C . LEU H 1 290 ? -22.604 -101.975 31.196 1.00 75.18 290 LEU H C 1
ATOM 18498 O O . LEU H 1 290 ? -22.947 -103.034 31.719 1.00 75.77 290 LEU H O 1
ATOM 18503 N N . PRO H 1 291 ? -23.535 -101.087 30.743 1.00 70.60 291 PRO H N 1
ATOM 18504 C CA . PRO H 1 291 ? -24.972 -101.389 30.901 1.00 70.64 291 PRO H CA 1
ATOM 18505 C C . PRO H 1 291 ? -25.458 -102.652 30.184 1.00 73.31 291 PRO H C 1
ATOM 18506 O O . PRO H 1 291 ? -26.390 -103.287 30.681 1.00 73.40 291 PRO H O 1
ATOM 18510 N N . ILE H 1 292 ? -24.825 -103.034 29.047 1.00 68.53 292 ILE H N 1
ATOM 18511 C CA . ILE H 1 292 ? -25.197 -104.256 28.319 1.00 68.46 292 ILE H CA 1
ATOM 18512 C C . ILE H 1 292 ? -24.741 -105.493 29.121 1.00 73.17 292 ILE H C 1
ATOM 18513 O O . ILE H 1 292 ? -25.425 -106.522 29.098 1.00 74.63 292 ILE H O 1
ATOM 18518 N N . ALA H 1 293 ? -23.603 -105.367 29.853 1.00 67.97 293 ALA H N 1
ATOM 18519 C CA . ALA H 1 293 ? -23.043 -106.419 30.706 1.00 67.27 293 ALA H CA 1
ATOM 18520 C C . ALA H 1 293 ? -23.893 -106.588 31.957 1.00 70.28 293 ALA H C 1
ATOM 18521 O O . ALA H 1 293 ? -24.116 -107.719 32.388 1.00 69.44 293 ALA H O 1
ATOM 18523 N N . LEU H 1 294 ? -24.389 -105.458 32.518 1.00 67.40 294 LEU H N 1
ATOM 18524 C CA . LEU H 1 294 ? -25.257 -105.416 33.698 1.00 68.09 294 LEU H CA 1
ATOM 18525 C C . LEU H 1 294 ? -26.621 -106.026 33.366 1.00 74.35 294 LEU H C 1
ATOM 18526 O O . LEU H 1 294 ? -27.226 -106.670 34.227 1.00 74.40 294 LEU H O 1
ATOM 18531 N N . SER H 1 295 ? -27.081 -105.851 32.106 1.00 72.32 295 SER H N 1
ATOM 18532 C CA . SER H 1 295 ? -28.326 -106.420 31.593 1.00 73.88 295 SER H CA 1
ATOM 18533 C C . SER H 1 295 ? -28.240 -107.944 31.558 1.00 80.23 295 SER H C 1
ATOM 18534 O O . SER H 1 295 ? -29.234 -108.611 31.836 1.00 81.52 295 SER H O 1
ATOM 18537 N N . GLY H 1 296 ? -27.050 -108.474 31.251 1.00 76.62 296 GLY H N 1
ATOM 18538 C CA . GLY H 1 296 ? -26.787 -109.911 31.233 1.00 77.33 296 GLY H CA 1
ATOM 18539 C C . GLY H 1 296 ? -26.876 -110.523 32.620 1.00 81.83 296 GLY H C 1
ATOM 18540 O O . GLY H 1 296 ? -27.303 -111.674 32.772 1.00 82.79 296 GLY H O 1
ATOM 18541 N N . LEU H 1 297 ? -26.485 -109.735 33.642 1.00 77.08 297 LEU H N 1
ATOM 18542 C CA . LEU H 1 297 ? -26.526 -110.131 35.050 1.00 76.82 297 LEU H CA 1
ATOM 18543 C C . LEU H 1 297 ? -27.957 -110.040 35.586 1.00 81.60 297 LEU H C 1
ATOM 18544 O O . LEU H 1 297 ? -28.343 -110.872 36.406 1.00 82.46 297 LEU H O 1
ATOM 18549 N N . ILE H 1 298 ? -28.736 -109.035 35.129 1.00 77.27 298 ILE H N 1
ATOM 18550 C CA . ILE H 1 298 ? -30.114 -108.805 35.568 1.00 77.72 298 ILE H CA 1
ATOM 18551 C C . ILE H 1 298 ? -31.107 -109.723 34.849 1.00 83.76 298 ILE H C 1
ATOM 18552 O O . ILE H 1 298 ? -31.791 -110.501 35.509 1.00 84.86 298 ILE H O 1
ATOM 18557 N N . PHE H 1 299 ? -31.200 -109.613 33.516 1.00 81.24 299 PHE H N 1
ATOM 18558 C CA . PHE H 1 299 ? -32.152 -110.350 32.687 1.00 83.08 299 PHE H CA 1
ATOM 18559 C C . PHE H 1 299 ? -31.881 -111.843 32.536 1.00 90.24 299 PHE H C 1
ATOM 18560 O O . PHE H 1 299 ? -32.835 -112.593 32.311 1.00 91.57 299 PHE H O 1
ATOM 18568 N N . PHE H 1 300 ? -30.610 -112.286 32.633 1.00 87.54 300 PHE H N 1
ATOM 18569 C CA . PHE H 1 300 ? -30.296 -113.699 32.405 1.00 88.86 300 PHE H CA 1
ATOM 18570 C C . PHE H 1 300 ? -29.691 -114.430 33.595 1.00 94.04 300 PHE H C 1
ATOM 18571 O O . PHE H 1 300 ? -28.648 -114.033 34.121 1.00 92.36 300 PHE H O 1
ATOM 18579 N N . ASP H 1 301 ? -30.368 -115.528 33.994 1.00 93.21 301 ASP H N 1
ATOM 18580 C CA . ASP H 1 301 ? -30.028 -116.453 35.079 1.00 93.87 301 ASP H CA 1
ATOM 18581 C C . ASP H 1 301 ? -28.757 -117.221 34.682 1.00 97.15 301 ASP H C 1
ATOM 18582 O O . ASP H 1 301 ? -28.824 -118.291 34.068 1.00 98.46 301 ASP H O 1
ATOM 18587 N N . ALA H 1 302 ? -27.597 -116.620 34.975 1.00 91.34 302 ALA H N 1
ATOM 18588 C CA . ALA H 1 302 ? -26.284 -117.164 34.632 1.00 90.32 302 ALA H CA 1
ATOM 18589 C C . ALA H 1 302 ? -25.318 -117.000 35.807 1.00 92.56 302 ALA H C 1
ATOM 18590 O O . ALA H 1 302 ? -25.468 -116.035 36.561 1.00 91.70 302 ALA H O 1
ATOM 18592 N N . PRO H 1 303 ? -24.328 -117.904 36.004 1.00 88.38 303 PRO H N 1
ATOM 18593 C CA . PRO H 1 303 ? -23.405 -117.726 37.140 1.00 87.27 303 PRO H CA 1
ATOM 18594 C C . PRO H 1 303 ? -22.366 -116.617 36.931 1.00 88.02 303 PRO H C 1
ATOM 18595 O O . PRO H 1 303 ? -21.951 -116.368 35.796 1.00 87.14 303 PRO H O 1
ATOM 18599 N N . ARG H 1 304 ? -21.968 -115.939 38.033 1.00 82.40 304 ARG H N 1
ATOM 18600 C CA . ARG H 1 304 ? -20.993 -114.832 38.049 1.00 80.05 304 ARG H CA 1
ATOM 18601 C C . ARG H 1 304 ? -20.256 -114.699 39.380 1.00 83.38 304 ARG H C 1
ATOM 18602 O O . ARG H 1 304 ? -20.761 -115.138 40.419 1.00 84.14 304 ARG H O 1
ATOM 18610 N N . ASN H 1 305 ? -19.082 -114.041 39.339 1.00 77.89 305 ASN H N 1
ATOM 18611 C CA . ASN H 1 305 ? -18.227 -113.764 40.495 1.00 76.66 305 ASN H CA 1
ATOM 18612 C C . ASN H 1 305 ? -18.379 -112.304 40.927 1.00 77.55 305 ASN H C 1
ATOM 18613 O O . ASN H 1 305 ? -18.819 -111.474 40.129 1.00 75.85 305 ASN H O 1
ATOM 18618 N N . PHE H 1 306 ? -18.028 -111.996 42.192 1.00 73.69 306 PHE H N 1
ATOM 18619 C CA . PHE H 1 306 ? -18.105 -110.641 42.752 1.00 72.58 306 PHE H CA 1
ATOM 18620 C C . PHE H 1 306 ? -17.195 -109.666 42.003 1.00 75.78 306 PHE H C 1
ATOM 18621 O O . PHE H 1 306 ? -17.567 -108.509 41.830 1.00 74.71 306 PHE H O 1
ATOM 18629 N N . LEU H 1 307 ? -16.020 -110.136 41.559 1.00 72.89 307 LEU H N 1
ATOM 18630 C CA . LEU H 1 307 ? -15.027 -109.339 40.831 1.00 72.48 307 LEU H CA 1
ATOM 18631 C C . LEU H 1 307 ? -15.574 -108.768 39.520 1.00 75.93 307 LEU H C 1
ATOM 18632 O O . LEU H 1 307 ? -15.329 -107.595 39.225 1.00 74.89 307 LEU H O 1
ATOM 18637 N N . SER H 1 308 ? -16.330 -109.586 38.753 1.00 72.74 308 SER H N 1
ATOM 18638 C CA . SER H 1 308 ? -16.954 -109.173 37.494 1.00 72.03 308 SER H CA 1
ATOM 18639 C C . SER H 1 308 ? -18.068 -108.164 37.764 1.00 75.94 308 SER H C 1
ATOM 18640 O O . SER H 1 308 ? -18.259 -107.264 36.955 1.00 74.78 308 SER H O 1
ATOM 18643 N N . ILE H 1 309 ? -18.777 -108.293 38.912 1.00 73.52 309 ILE H N 1
ATOM 18644 C CA . ILE H 1 309 ? -19.836 -107.369 39.348 1.00 73.47 309 ILE H CA 1
ATOM 18645 C C . ILE H 1 309 ? -19.177 -106.047 39.775 1.00 77.34 309 ILE H C 1
ATOM 18646 O O . ILE H 1 309 ? -19.663 -104.974 39.419 1.00 76.85 309 ILE H O 1
ATOM 18651 N N . LEU H 1 310 ? -18.051 -106.144 40.507 1.00 74.06 310 LEU H N 1
ATOM 18652 C CA . LEU H 1 310 ? -17.249 -105.019 40.991 1.00 73.45 310 LEU H CA 1
ATOM 18653 C C . LEU H 1 310 ? -16.675 -104.192 39.828 1.00 77.64 310 LEU H C 1
ATOM 18654 O O . LEU H 1 310 ? -16.689 -102.963 39.900 1.00 77.43 310 LEU H O 1
ATOM 18659 N N . SER H 1 311 ? -16.217 -104.862 38.749 1.00 73.89 311 SER H N 1
ATOM 18660 C CA . SER H 1 311 ? -15.666 -104.200 37.565 1.00 73.08 311 SER H CA 1
ATOM 18661 C C . SER H 1 311 ? -16.668 -103.247 36.915 1.00 77.41 311 SER H C 1
ATOM 18662 O O . SER H 1 311 ? -16.270 -102.164 36.484 1.00 76.74 311 SER H O 1
ATOM 18665 N N . ILE H 1 312 ? -17.970 -103.641 36.880 1.00 74.22 312 ILE H N 1
ATOM 18666 C CA . ILE H 1 312 ? -19.073 -102.858 36.308 1.00 73.52 312 ILE H CA 1
ATOM 18667 C C . ILE H 1 312 ? -19.242 -101.541 37.070 1.00 77.58 312 ILE H C 1
ATOM 18668 O O . ILE H 1 312 ? -19.324 -100.488 36.437 1.00 76.69 312 ILE H O 1
ATOM 18673 N N . PHE H 1 313 ? -19.257 -101.599 38.418 1.00 75.18 313 PHE H N 1
ATOM 18674 C CA . PHE H 1 313 ? -19.432 -100.419 39.266 1.00 75.59 313 PHE H CA 1
ATOM 18675 C C . PHE H 1 313 ? -18.184 -99.535 39.337 1.00 78.20 313 PHE H C 1
ATOM 18676 O O . PHE H 1 313 ? -18.333 -98.322 39.507 1.00 77.33 313 PHE H O 1
ATOM 18684 N N . ILE H 1 314 ? -16.967 -100.116 39.155 1.00 74.54 314 ILE H N 1
ATOM 18685 C CA . ILE H 1 314 ? -15.706 -99.351 39.095 1.00 74.19 314 ILE H CA 1
ATOM 18686 C C . ILE H 1 314 ? -15.745 -98.537 37.786 1.00 79.06 314 ILE H C 1
ATOM 18687 O O . ILE H 1 314 ? -15.455 -97.339 37.791 1.00 78.35 314 ILE H O 1
ATOM 18692 N N . GLY H 1 315 ? -16.175 -99.196 36.706 1.00 76.84 315 GLY H N 1
ATOM 18693 C CA . GLY H 1 315 ? -16.353 -98.598 35.389 1.00 76.88 315 GLY H CA 1
ATOM 18694 C C . GLY H 1 315 ? -17.350 -97.458 35.407 1.00 81.62 315 GLY H C 1
ATOM 18695 O O . GLY H 1 315 ? -17.172 -96.478 34.679 1.00 81.11 315 GLY H O 1
ATOM 18696 N N . PHE H 1 316 ? -18.401 -97.578 36.255 1.00 78.91 316 PHE H N 1
ATOM 18697 C CA . PHE H 1 316 ? -19.430 -96.552 36.440 1.00 79.06 316 PHE H CA 1
ATOM 18698 C C . PHE H 1 316 ? -18.840 -95.349 37.165 1.00 81.66 316 PHE H C 1
ATOM 18699 O O . PHE H 1 316 ? -19.087 -94.220 36.744 1.00 81.50 316 PHE H O 1
ATOM 18707 N N . LEU H 1 317 ? -18.028 -95.592 38.224 1.00 76.62 317 LEU H N 1
ATOM 18708 C CA . LEU H 1 317 ? -17.349 -94.551 39.006 1.00 75.73 317 LEU H CA 1
ATOM 18709 C C . LEU H 1 317 ? -16.393 -93.754 38.118 1.00 78.21 317 LEU H C 1
ATOM 18710 O O . LEU H 1 317 ? -16.215 -92.553 38.330 1.00 77.88 317 LEU H O 1
ATOM 18715 N N . SER H 1 318 ? -15.814 -94.431 37.106 1.00 73.75 318 SER H N 1
ATOM 18716 C CA . SER H 1 318 ? -14.907 -93.859 36.113 1.00 73.01 318 SER H CA 1
ATOM 18717 C C . SER H 1 318 ? -15.641 -92.803 35.274 1.00 76.52 318 SER H C 1
ATOM 18718 O O . SER H 1 318 ? -15.156 -91.675 35.158 1.00 76.24 318 SER H O 1
ATOM 18721 N N . GLY H 1 319 ? -16.815 -93.172 34.747 1.00 72.34 319 GLY H N 1
ATOM 18722 C CA . GLY H 1 319 ? -17.665 -92.295 33.950 1.00 71.68 319 GLY H CA 1
ATOM 18723 C C . GLY H 1 319 ? -18.226 -91.138 34.746 1.00 74.93 319 GLY H C 1
ATOM 18724 O O . GLY H 1 319 ? -18.303 -90.023 34.229 1.00 74.28 319 GLY H O 1
ATOM 18725 N N . ILE H 1 320 ? -18.602 -91.396 36.019 1.00 71.59 320 ILE H N 1
ATOM 18726 C CA . ILE H 1 320 ? -19.138 -90.401 36.956 1.00 71.84 320 ILE H CA 1
ATOM 18727 C C . ILE H 1 320 ? -18.086 -89.328 37.252 1.00 76.27 320 ILE H C 1
ATOM 18728 O O . ILE H 1 320 ? -18.399 -88.143 37.155 1.00 75.83 320 ILE H O 1
ATOM 18733 N N . ILE H 1 321 ? -16.838 -89.734 37.566 1.00 73.45 321 ILE H N 1
ATOM 18734 C CA . ILE H 1 321 ? -15.779 -88.764 37.865 1.00 73.91 321 ILE H CA 1
ATOM 18735 C C . ILE H 1 321 ? -15.248 -88.109 36.567 1.00 78.11 321 ILE H C 1
ATOM 18736 O O . ILE H 1 321 ? -14.718 -86.999 36.636 1.00 78.84 321 ILE H O 1
ATOM 18741 N N . TYR H 1 322 ? -15.431 -88.761 35.394 1.00 73.99 322 TYR H N 1
ATOM 18742 C CA . TYR H 1 322 ? -15.037 -88.187 34.101 1.00 73.68 322 TYR H CA 1
ATOM 18743 C C . TYR H 1 322 ? -16.007 -87.069 33.730 1.00 78.73 322 TYR H C 1
ATOM 18744 O O . TYR H 1 322 ? -15.591 -86.080 33.127 1.00 78.71 322 TYR H O 1
ATOM 18753 N N . ALA H 1 323 ? -17.302 -87.241 34.084 1.00 75.96 323 ALA H N 1
ATOM 18754 C CA . ALA H 1 323 ? -18.376 -86.274 33.845 1.00 76.43 323 ALA H CA 1
ATOM 18755 C C . ALA H 1 323 ? -18.135 -85.018 34.676 1.00 81.59 323 ALA H C 1
ATOM 18756 O O . ALA H 1 323 ? -18.376 -83.914 34.186 1.00 81.86 323 ALA H O 1
ATOM 18758 N N . VAL H 1 324 ? -17.630 -85.190 35.915 1.00 78.42 324 VAL H N 1
ATOM 18759 C CA . VAL H 1 324 ? -17.311 -84.090 36.822 1.00 79.32 324 VAL H CA 1
ATOM 18760 C C . VAL H 1 324 ? -16.068 -83.363 36.292 1.00 84.45 324 VAL H C 1
ATOM 18761 O O . VAL H 1 324 ? -16.023 -82.134 36.339 1.00 85.19 324 VAL H O 1
ATOM 18765 N N . ALA H 1 325 ? -15.083 -84.126 35.758 1.00 81.07 325 ALA H N 1
ATOM 18766 C CA . ALA H 1 325 ? -13.830 -83.608 35.198 1.00 81.64 325 ALA H CA 1
ATOM 18767 C C . ALA H 1 325 ? -14.082 -82.649 34.038 1.00 87.94 325 ALA H C 1
ATOM 18768 O O . ALA H 1 325 ? -13.409 -81.622 33.937 1.00 88.34 325 ALA H O 1
ATOM 18770 N N . LYS H 1 326 ? -15.069 -82.974 33.182 1.00 85.99 326 LYS H N 1
ATOM 18771 C CA . LYS H 1 326 ? -15.478 -82.151 32.041 1.00 87.02 326 LYS H CA 1
ATOM 18772 C C . LYS H 1 326 ? -16.222 -80.912 32.537 1.00 93.41 326 LYS H C 1
ATOM 18773 O O . LYS H 1 326 ? -16.039 -79.833 31.975 1.00 94.21 326 LYS H O 1
ATOM 18779 N N . GLN H 1 327 ? -17.053 -81.070 33.595 1.00 90.62 327 GLN H N 1
ATOM 18780 C CA . GLN H 1 327 ? -17.830 -80.006 34.236 1.00 91.72 327 GLN H CA 1
ATOM 18781 C C . GLN H 1 327 ? -16.884 -79.004 34.915 1.00 97.36 327 GLN H C 1
ATOM 18782 O O . GLN H 1 327 ? -17.193 -77.811 34.979 1.00 98.28 327 GLN H O 1
ATOM 18788 N N . LYS H 1 328 ? -15.730 -79.501 35.406 1.00 93.80 328 LYS H N 1
ATOM 18789 C CA . LYS H 1 328 ? -14.678 -78.723 36.055 1.00 94.59 328 LYS H CA 1
ATOM 18790 C C . LYS H 1 328 ? -13.962 -77.846 35.022 1.00 100.04 328 LYS H C 1
ATOM 18791 O O . LYS H 1 328 ? -13.713 -76.672 35.292 1.00 100.80 328 LYS H O 1
ATOM 18797 N N . LYS H 1 329 ? -13.654 -78.422 33.835 1.00 96.94 329 LYS H N 1
ATOM 18798 C CA . LYS H 1 329 ? -12.974 -77.772 32.706 1.00 97.79 329 LYS H CA 1
ATOM 18799 C C . LYS H 1 329 ? -13.723 -76.537 32.204 1.00 105.01 329 LYS H C 1
ATOM 18800 O O . LYS H 1 329 ? -13.102 -75.496 32.016 1.00 105.59 329 LYS H O 1
ATOM 18806 N N . GLN H 1 330 ? -15.055 -76.649 32.017 1.00 103.29 330 GLN H N 1
ATOM 18807 C CA . GLN H 1 330 ? -15.943 -75.574 31.553 1.00 104.86 330 GLN H CA 1
ATOM 18808 C C . GLN H 1 330 ? -15.827 -74.314 32.411 1.00 112.40 330 GLN H C 1
ATOM 18809 O O . GLN H 1 330 ? -15.686 -73.217 31.869 1.00 113.02 330 GLN H O 1
ATOM 18815 N N . GLN H 1 331 ? -15.857 -74.484 33.746 1.00 111.02 331 GLN H N 1
ATOM 18816 C CA . GLN H 1 331 ? -15.773 -73.409 34.740 1.00 113.16 331 GLN H CA 1
ATOM 18817 C C . GLN H 1 331 ? -14.330 -72.938 35.003 1.00 119.43 331 GLN H C 1
ATOM 18818 O O . GLN H 1 331 ? -14.138 -71.909 35.655 1.00 120.41 331 GLN H O 1
ATOM 18824 N N . ALA H 1 332 ? -13.327 -73.691 34.511 1.00 116.38 332 ALA H N 1
ATOM 18825 C CA . ALA H 1 332 ? -11.908 -73.372 34.694 1.00 117.32 332 ALA H CA 1
ATOM 18826 C C . ALA H 1 332 ? -11.174 -72.943 33.401 1.00 121.63 332 ALA H C 1
ATOM 18827 O O . ALA H 1 332 ? -9.978 -72.639 33.459 1.00 122.04 332 ALA H O 1
ATOM 18829 N N . GLN H 1 333 ? -11.885 -72.881 32.254 1.00 117.60 333 GLN H N 1
ATOM 18830 C CA . GLN H 1 333 ? -11.279 -72.466 30.981 1.00 145.06 333 GLN H CA 1
ATOM 18831 C C . GLN H 1 333 ? -11.909 -71.185 30.424 1.00 137.03 333 GLN H C 1
ATOM 18832 O O . GLN H 1 333 ? -13.097 -70.935 30.610 1.00 86.00 333 GLN H O 1
#

Solvent-accessible surface area: 125116 Å² total; per-residue (Å²): 122,148,49,38,56,26,91,71,0,32,128,36,19,31,35,12,24,88,97,52,40,63,13,56,110,120,95,8,71,175,43,146,30,93,15,68,9,30,26,42,42,24,21,11,62,21,2,10,86,39,3,82,88,72,96,132,120,104,119,24,51,116,63,169,99,28,16,174,58,3,90,63,1,0,83,24,36,1,47,38,47,37,4,18,41,42,0,67,120,109,14,49,104,34,41,25,37,20,55,58,8,70,6,1,30,120,4,6,92,13,20,50,158,79,82,58,49,58,27,44,35,36,13,28,0,0,0,12,13,4,7,15,7,4,7,9,27,6,71,3,93,223,112,120,92,73,96,88,37,0,80,115,51,1,137,26,0,21,79,5,4,12,66,10,7,7,40,3,27,79,43,2,117,107,50,114,11,107,10,55,20,0,6,6,6,16,14,38,18,4,30,58,6,5,66,112,31,1,112,111,69,25,106,112,44,85,118,117,30,93,136,73,32,41,122,120,15,91,75,18,7,86,63,3,0,94,5,8,31,29,34,26,44,9,20,1,16,0,0,29,41,32,23,0,9,5,34,20,0,10,21,20,36,18,119,15,64,63,38,42,40,28,41,122,150,106,160,48,141,115,60,143,58,26,59,61,2,18,106,24,0,54,85,0,12,108,27,6,52,55,1,59,109,117,62,137,159,77,174,169,118,58,53,48,30,92,78,0,32,126,35,18,32,35,11,19,89,92,54,35,64,10,64,102,118,95,9,72,172,43,145,32,87,15,69,10,29,25,46,42,24,29,11,62,21,1,10,89,38,4,75,87,75,90,76,120,104,119,20,50,113,65,170,100,32,16,174,59,4,88,61,0,0,81,25,36,1,47,38,47,37,3,18,40,40,0,66,121,116,15,16,100,22,44,24,36,31,55,56,7,70,3,1,35,71,4,6,98,14,16,47,156,69,83,61,50,58,26,44,94,59,11,53,50,0,1,88,33,3,24,91,6,4,68,33,31,29,172,15,81,181,99,95,144,144,226,108,66,0,92,120,55,2,135,24,0,14,72,8,4,6,74,12,6,8,41,4,28,80,48,2,116,107,44,111,14,113,3,62,16,0,7,6,7,18,11,37,18,4,30,56,6,6,64,113,30,0,112,110,70,26,109,112,43,85,118,118,30,94,138,77,32,41,123,120,14,89,76,18,8,85,66,5,0,93,5,7,32,27,25,32,43,10,22,2,21,0,0,35,41,32,25,0,10,6,38,20,0,10,21,20,36,21,115,14,61,61,40,29,40,28,23,9,80,103,81,41,116,44,56,128,56,27,3,62,2,19,87,31,0,55,84,0,13,110,34,7,51,55,1,58,102,117,62,125,102,78,171,137,148,58,36,63,30,91,70,0,33,127,34,20,31,34,12,18,88,96,54,36,64,13,63,102,121,94,8,71,173,44,145,33,100,15,68,10,28,26,43,42,25,31,11,63,21,2,10,87,39,5,76,88,76,90,75,122,99,116,19,51,112,64,166,99,28,17,176,59,4,90,60,1,0,84,24,35,1,46,38,46,37,4,17,40,42,0,67,123,112,15,32,103,24,31,24,39,29,57,56,7,70,4,1,37,73,3,6,98,13,20,51,157,83,84,58,50,56,28,43,94,58,13,51,49,0,0,98,35,4,25,79,7,4,64,19,32,22,182,4,79,163,104,99,202,133,128,82,63,137,95,45,0,76,117,53,2,138,27,0,13,74,6,5,5,67,10,6,8,41,3,26,82,42,1,122,106,51,121,11,105,3,62,18,0,5,6,5,17,13,39,18,4,30,56,6,5,64,114,31,1,112,110,71,26,107,112,43,79,116,107,28,84,132,91,32,41,124,120,14,91,76,18,7,86,64,4,0,93,5,10,32,28,26,28,49,9,21,0,19,0,0,28,40,32,21,0,8,5,36,20,0,10,22,18,37,20,116,15,64,62,38,30,39,27,24,8,82,104,82,41,115,43,60,127,58,25,4,61,3,18,88,23,0,56,84,0,12,109,33,6,52,54,1,58,104,117,60,135,152,77,161,142,133,69,47,53,31,92,78,0,32,127,34,20,31,35,12,19,86,97,53,36,63,12,66,103,119,94,8,71,174,42,144,34,92,14,69,11,28,25,47,41,25,30,12,63,19,2,11,87,37,4,77,89,76,91,131,120,105,118,19,53,115,66,169,102,28,16,175,62,2,89,63,0,0,83,24,36,0,47,38,47,38,4,18,44,42,0,66,114,95,12,9,100,20,35,25,36,20,53,56,7,70,3,1,36,72,3,6,96,12,18,51,158,82,84,58,50,56,28,44,36,40,12,28,0,0,0,13,10,4,7,19,6,5,5,9,31,2,63,4,72,168,75,78,96,106,88,140,99,55,122,57,34,0,98,100,56,2,136,25,0,15,74,5,5,5,66,12,7,8,40,3,27,80,41,2,122,106,50,116,16,100,5,65,17,0,6,6,7,18,12,39,18,4,30,55,7,5,65,111,32,1,114,109,69,28,108,112,43,86,117,119,30,94,135,74,31,41,123,120,14,90,76,18,8,85,65,4,0,93,5,10,32,28,26,29,46,10,21,1,21,0,0,30,43,32,22,0,8,5,36,20,0,11,21,20,38,20,115,15,63,61,38,42,41,26,42,121,150,103,157,49,141,116,58,137,58,26,58,62,3,19,107,23,0,54,84,0,12,109,28,6,52,53,0,58,109,121,61,135,157,78,172,130,146,57,32,62,29,92,78,0,31,127,36,20,32,34,11,20,83,99,52,38,62,12,66,111,118,95,8,71,174,43,146,33,108,15,69,10,27,25,44,42,25,28,11,64,21,2,11,88,39,4,78,88,77,93,133,119,105,120,19,46,117,61,156,100,29,11,161,63,2,83,61,0,0,83,24,33,1,46,38,47,38,4,20,41,40,0,70,121,84,5,17,99,17,29,22,35,23,60,54,8,70,7,1,31,118,3,5,90,13,20,50,161,80,87,59,49,57,28,46,41,37,12,31,1,0,0,13,11,3,7,17,6,4,8,10,31,0,76,3,44,167,140,26,140,88,158,131,113,109,94,96,104,54,0,102,120,51,2,135,30,0,21,74,5,5,11,65,10,6,7,41,2,28,81,40,1,120,107,49,112,9,104,4,61,18,1,6,6,5,18,13,39,18,4,30,58,7,5,65,110,30,1,109,110,69,26,105,93,43,43,120,104,27,93,132,92,34,41,122,120,14,91,76,18,8,88,65,5,0,94,5,11,33,29,26,27,43,9,17,2,18,0,0,30,38,30,22,0,8,4,34,20,0,10,22,20,37,16,109,16,62,61,38,43,40,27,41,122,151,106,158,50,141,115,58,134,59,26,57,62,3,19,105,25,0,53,84,0,11,109,29,7,51,55,1,55,108,121,60,135,158,77,170,155,143,44,71,63,29,92,80,0,35,128,34,19,32,34,12,20,85,97,52,37,62,12,66,108,119,96,8,71,173,43,144,31,109,15,70,10,28,25,45,42,26,28,12,63,20,3,11,87,38,5,80,90,75,95,131,120,106,125,16,47,116,64,154,100,27,13,158,58,2,90,61,1,0,82,25,39,0,46,42,56,38,4,18,42,43,0,67,113,93,14,15,100,25,30,21,36,22,61,48,7,70,4,1,35,74,3,6,97,12,21,50,158,82,87,59,49,56,26,45,44,36,12,31,1,0,0,17,10,3,6,15,6,5,6,10,30,5,77,6,75,152,102,100,86,101,141,86,98,108,70,63,115,86,30,1,87,108,48,1,135,28,0,12,74,5,4,5,65,12,5,8,40,3,28,81,41,1,121,107,50,109,12,122,4,62,19,1,6,6,5,19,13,39,18,1,31,57,6,4,63,112,31,1,106,110,69,25,108,93,41,43,118,105,29,94,133,93,33,41,123,118,14,92,75,18,8,88,66,5,0,92,5,10,33,30,28,29,44,9,21,3,20,0,0,44,38,22,22,0,8,3,35,20,0,12,23,19,38,18,110,15,62,64,38,41,40,28,42,122,151,106,159,49,140,116,59,144,60,26,58,63,3,18,106,24,0,55,83,0,11,110,28,9,58,55,1,58,109,119,58,134,157,80,172,148,150,40,72,68,30,91,77,0,33,126,34,21,31,34,12,25,80,99,55,41,63,13,57,108,119,95,8,72,174,43,144,32,93,15,71,10,28,25,45,41,26,18,11,62,20,2,10,88,39,5,80,89,76,94,130,122,105,115,16,55,114,63,164,83,28,14,151,52,2,91,62,1,0,82,23,36,1,45,38,48,37,4,20,43,41,0,68,119,95,16,8,90,20,48,24,35,29,59,59,7,74,8,1,35,100,2,5,92,8,21,51,159,82,87,59,49,66,28,49,94,55,10,53,48,0,0,96,37,3,25,77,6,4,65,25,29,30,185,3,72,146,75,90,102,148,122,110,87,70,120,80,32,0,90,115,53,1,134,25,0,22,68,6,5,4,66,11,7,7,40,3,29,81,41,1,123,108,50,118,11,100,6,60,17,0,6,4,6,18,14,36,16,4,31,54,7,4,64,113,30,1,111,110,70,26,108,112,41,83,117,110,31,93,135,94,34,41,123,120,15,90,74,18,8,88,65,3,0,92,6,9,33,28,36,28,46,10,21,2,21,0,0,30,39,32,22,0,9,4,33,20,0,10,22,20,36,13,115,15,62,63,38,30,40,28,23,8,82,104,78,41,115,45,59,126,58,23,4,61,3,18,90,24,0,53,84,0,12,110,33,6,45,59,2,68,107,122,75,130,141,82,116,130,163,219,157,147,46,51,66,29,92,76,0,32,128,34,19,32,35,12,20,85,97,52,38,63,12,65,109,116,93,8,72,172,42,146,35,100,16,70,10,31,26,43,42,24,27,12,64,22,2,11,88,37,4,76,90,75,90,132,121,105,121,20,46,114,63,153,97,27,14,170,58,2,91,60,0,0,83,24,35,1,46,38,47,38,4,20,43,41,0,68,122,104,15,8,94,19,51,22,35,28,57,56,6,69,6,1,31,116,4,4,90,14,24,50,160,78,85,58,49,58,26,45,95,61,11,53,50,0,1,98,35,2,25,80,6,4,64,20,31,32,180,6,63,153,87,97,90,99,160,173,56,0,122,118,50,2,137,26,0,20,77,5,4,11,66,11,7,8,41,2,27,80,41,1,115,106,49,114,9,126,5,62,17,0,6,7,3,20,14,38,17,5,31,56,7,5,64,111,30,1,115,110,70,26,109,122,38,90,118,104,32,94,132,88,33,42,124,118,14,90,76,19,8,87,65,4,0,92,5,11,32,28,26,29,54,8,20,2,22,0,0,44,38,32,24,0,9,3,34,20,0,10,21,20,36,19,110,15,64,62,37,31,41,28,22,8,83,109,77,42,115,44,53,127,58,28,4,63,3,19,88,23,0,54,84,0,13,110,34,5,51,56,1,56,109,120,61,136,159,78,174

B-factor: mean 97.26, std 23.96, range [30.0, 203.06]